Protein 1YDG (pdb70)

Sequence (1616 aa):
APVKLAIVFYSSTGTGYAMAQEAAEAGRAAGAEVRLLKVRETAPQDVIDGQDAWKANIEAMKDVPEATPADLEWAEAIVFSSPTRFGGATSQMRAFIDTLGGLWSSGKLANKTFSAMTSAQNVNGGQETTLQTLYMTAMHWGAVLTPPGYTDEVIFKSGGNPYGASVTANGQPLLENDRASIRHQVRRQVELTAKLLEGGSTAPVKLAIVFYSSTGTGYAMAQEAAEAGRAAGAEVRLLKVRETAPQDVIDGQDAWKANIEAMKDVPEATPADLEWAEAIVFSSPTRFGGATSQMRAFIDTLGGLWSSGKLANKTFSAMTSAQNVNGGQETTLQTLYMTAMHWGAVLTPPGYTDEVIFKSGGNPYGASVTANGQPLLENDRASIRHQVRRQVELTAKLLEGGSTAPVKLAIVFYSSTGTGYAMAQEAAEAGRAAGAEVRLLKVRETAPQDVIDGQDAWKANIEAMKDVPEATPADLEWAEAIVFSSPTRFGGATSQMRAFIDTLGGLWSSGKLANKTFSAMTSAQNVNGGQETTLQTLYMTAMHWGAVLTPPGYTDEVIFKSGGNPYGASVTANGQPLLENDRASIRHQVRRQVELTAKLLEGGSTAPVKLAIVFYSSTGTGYAMAQEAAEAGRAAGAEVRLLKVRETAPQDVIDGQDAWKANIEAMKDVPEATPADLEWAEAIVFSSPTRFGGATSQMRAFIDTLGGLWSSGKLANKTFSAMTSAQNVNGGQETTLQTLYMTAMHWGAVLTPPGYTDEVIFKSGGNPYGASVTANGQPLLENDRASIRHQVRRQVELTAKLLEGGSSLTAPVKLAIVFYSSTGTGYAMAQEAAEAGRAAGAEVRLLKVRETAPQDVIDGQDAWKANIEAMKDVPEATPADLEWAEAIVFSSPTRFGGATSQMRAFIDTLGGLWSSGKLANKTFSAMTSAQNVNGGQETTLQTLYMTAMHWGAVLTPPGYTDEVIFKSGGNPYGASVTANGQPLLENDRASIRHQVRRQVELTAKLLEGGSAPVKLAIVFYSSTGTGYAMAQEAAEAGRAAGAEVRLLKVRETAPQDVIDGQDAWKANIEAMKDVPEATPADLEWAEAIVFSSPTRFGGATSQMRAFIDTLGGLWSSGKLANKTFSAMTSAQNVNGGQETTLQTLYMTAMHWGAVLTPPGYTDEVIFKSGGNPYGASVTANGQPLLENDRASIRHQVRRQVELTAKLLEGGSTAPVKLAIVFYSSTGTGYAMAQEAAEAGRAAGAEVRLLKVRETAPQDVIDGQDAWKANIEAMKDVPEATPADLEWAEAIVFSSPTRFGGATSQMRAFIDTLGGLWSSGKLANKTFSAMTSAQNVNGGQETTLQTLYMTAMHWGAVLTPPGYTDEVIFKSGGNPYGASVTANGQPLLENDRASIRHQVRRQVELTAKLLEGGSTAPVKLAIVFYSSTGTGYAMAQEAAEAGRAAGAEVRLLKVRETAPQDVIDGQDAWKANIEAMKDVPEATPADLEWAEAIVFSSPTRFGGATSQMRAFIDTLGGLWSSGKLANKTFSAMTSAQNVNGGQETTLQTLYMTAMHWGAVLTPPGYTDEVIFKSGGNPYGASVTANGQPLLENDRASIRHQVRRQVELTAKLLEGGS

Structure (mmCIF, N/CA/C/O backbone):
data_1YDG
#
_entry.id   1YDG
#
_cell.length_a   121.611
_cell.length_b   121.611
_cell.length_c   207.933
_cell.angle_alpha   90.00
_cell.angle_beta   90.00
_cell.angle_gamma   120.00
#
_symmetry.space_group_name_H-M   'P 32 2 1'
#
loop_
_entity.id
_entity.type
_entity.pdbx_description
1 polymer 'trp repressor binding protein WrbA'
2 non-polymer 'SULFATE ION'
3 water water
#
loop_
_atom_site.group_PDB
_atom_site.id
_atom_site.type_symbol
_atom_site.label_atom_id
_atom_site.label_alt_id
_atom_site.label_comp_id
_atom_site.label_asym_id
_atom_site.label_entity_id
_atom_site.label_seq_id
_atom_site.pdbx_PDB_ins_code
_atom_site.Cartn_x
_atom_site.Cartn_y
_atom_site.Cartn_z
_atom_site.occupancy
_atom_site.B_iso_or_equiv
_atom_site.auth_seq_id
_atom_site.auth_comp_id
_atom_site.auth_asym_id
_atom_site.auth_atom_id
_atom_site.pdbx_PDB_model_num
ATOM 1 N N . ALA A 1 5 ? -4.495 84.583 13.914 1.00 26.27 3 ALA A N 1
ATOM 2 C CA . ALA A 1 5 ? -3.886 84.112 12.633 1.00 25.57 3 ALA A CA 1
ATOM 3 C C . ALA A 1 5 ? -3.979 82.585 12.515 1.00 25.35 3 ALA A C 1
ATOM 4 O O . ALA A 1 5 ? -4.174 81.895 13.517 1.00 26.03 3 ALA A O 1
ATOM 6 N N . PRO A 1 6 ? -3.822 82.048 11.295 1.00 24.30 4 PRO A N 1
ATOM 7 C CA . PRO A 1 6 ? -3.835 80.584 11.151 1.00 22.84 4 PRO A CA 1
ATOM 8 C C . PRO A 1 6 ? -2.734 79.922 11.981 1.00 21.19 4 PRO A C 1
ATOM 9 O O . PRO A 1 6 ? -1.729 80.539 12.251 1.00 21.15 4 PRO A O 1
ATOM 13 N N . VAL A 1 7 ? -2.951 78.671 12.373 1.00 19.66 5 VAL A N 1
ATOM 14 C CA . VAL A 1 7 ? -1.967 77.885 13.087 1.00 18.21 5 VAL A CA 1
ATOM 15 C C . VAL A 1 7 ? -0.751 77.787 12.188 1.00 16.75 5 VAL A C 1
ATOM 16 O O . VAL A 1 7 ? -0.875 77.456 11.021 1.00 16.52 5 VAL A O 1
ATOM 20 N N . LYS A 1 8 ? 0.421 78.090 12.721 1.00 15.65 6 LYS A N 1
ATOM 21 C CA . LYS A 1 8 ? 1.640 77.903 11.964 1.00 14.76 6 LYS A CA 1
ATOM 22 C C . LYS A 1 8 ? 2.101 76.433 12.105 1.00 13.67 6 LYS A C 1
ATOM 23 O O . LYS A 1 8 ? 2.440 75.988 13.194 1.00 12.32 6 LYS A O 1
ATOM 29 N N . LEU A 1 9 ? 2.097 75.694 10.995 1.00 12.75 7 LEU A N 1
ATOM 30 C CA . LEU A 1 9 ? 2.490 74.273 10.974 1.00 12.94 7 LEU A CA 1
ATOM 31 C C . LEU A 1 9 ? 3.785 74.018 10.190 1.00 12.44 7 LEU A C 1
ATOM 32 O O . LEU A 1 9 ? 3.892 74.359 9.016 1.00 12.14 7 LEU A O 1
ATOM 37 N N . ALA A 1 10 ? 4.758 73.398 10.852 1.00 12.30 8 ALA A N 1
ATOM 38 C CA . ALA A 1 10 ? 6.014 72.983 10.213 1.00 12.18 8 ALA A CA 1
ATOM 39 C C . ALA A 1 10 ? 6.081 71.452 10.122 1.00 12.06 8 ALA A C 1
ATOM 40 O O . ALA A 1 10 ? 6.005 70.742 11.138 1.00 11.74 8 ALA A O 1
ATOM 42 N N . ILE A 1 11 ? 6.139 70.955 8.895 1.00 12.02 9 ILE A N 1
ATOM 43 C CA . ILE A 1 11 ? 6.375 69.538 8.623 1.00 12.11 9 ILE A CA 1
ATOM 44 C C . ILE A 1 11 ? 7.871 69.384 8.268 1.00 11.90 9 ILE A C 1
ATOM 45 O O . ILE A 1 11 ? 8.299 69.807 7.189 1.00 12.66 9 ILE A O 1
ATOM 50 N N . VAL A 1 12 ? 8.651 68.817 9.174 1.00 11.48 10 VAL A N 1
ATOM 51 C CA . VAL A 1 12 ? 10.087 68.572 8.946 1.00 11.74 10 VAL A CA 1
ATOM 52 C C . VAL A 1 12 ? 10.261 67.085 8.732 1.00 12.31 10 VAL A C 1
ATOM 53 O O . VAL A 1 12 ? 9.853 66.286 9.571 1.00 11.93 10 VAL A O 1
ATOM 57 N N . PHE A 1 13 ? 10.862 66.709 7.611 1.00 12.12 11 PHE A N 1
ATOM 58 C CA . PHE A 1 13 ? 10.941 65.302 7.233 1.00 11.95 11 PHE A CA 1
ATOM 59 C C . PHE A 1 13 ? 12.280 65.003 6.606 1.00 11.56 11 PHE A C 1
ATOM 60 O O . PHE A 1 13 ? 12.814 65.830 5.856 1.00 11.47 11 PHE A O 1
ATOM 68 N N . TYR A 1 14 ? 12.817 63.830 6.922 1.00 10.86 12 TYR A N 1
ATOM 69 C CA . TYR A 1 14 ? 13.912 63.264 6.148 1.00 11.50 12 TYR A CA 1
ATOM 70 C C . TYR A 1 14 ? 13.368 62.175 5.208 1.00 11.91 12 TYR A C 1
ATOM 71 O O . TYR A 1 14 ? 12.515 61.361 5.597 1.00 11.50 12 TYR A O 1
ATOM 80 N N . SER A 1 15 ? 13.841 62.197 3.956 1.00 12.66 13 SER A N 1
ATOM 81 C CA . SER A 1 15 ? 13.590 61.124 2.992 1.00 12.61 13 SER A CA 1
ATOM 82 C C . SER A 1 15 ? 14.796 60.857 2.093 1.00 13.12 13 SER A C 1
ATOM 83 O O . SER A 1 15 ? 15.362 61.789 1.492 1.00 13.56 13 SER A O 1
ATOM 86 N N . SER A 1 16 ? 15.203 59.585 2.009 1.00 13.81 14 SER A N 1
ATOM 87 C CA . SER A 1 16 ? 16.240 59.160 1.060 1.00 13.89 14 SER A CA 1
ATOM 88 C C . SER A 1 16 ? 15.597 58.885 -0.285 1.00 14.53 14 SER A C 1
ATOM 89 O O . SER A 1 16 ? 15.925 59.532 -1.269 1.00 15.06 14 SER A O 1
ATOM 92 N N . THR A 1 17 ? 14.640 57.958 -0.299 1.00 14.65 15 THR A N 1
ATOM 93 C CA . THR A 1 17 ? 14.113 57.396 -1.533 1.00 15.01 15 THR A CA 1
ATOM 94 C C . THR A 1 17 ? 12.643 57.738 -1.839 1.00 15.12 15 THR A C 1
ATOM 95 O O . THR A 1 17 ? 12.044 57.140 -2.718 1.00 16.11 15 THR A O 1
ATOM 99 N N . GLY A 1 18 ? 12.074 58.708 -1.132 1.00 14.78 16 GLY A N 1
ATOM 100 C CA . GLY A 1 18 ? 10.796 59.312 -1.526 1.00 14.72 16 GLY A CA 1
ATOM 101 C C . GLY A 1 18 ? 9.567 58.943 -0.719 1.00 14.26 16 GLY A C 1
ATOM 102 O O . GLY A 1 18 ? 8.540 59.586 -0.869 1.00 14.63 16 GLY A O 1
ATOM 103 N N . THR A 1 19 ? 9.646 57.917 0.125 1.00 14.21 17 THR A N 1
ATOM 104 C CA . THR A 1 19 ? 8.488 57.527 0.938 1.00 14.11 17 THR A CA 1
ATOM 105 C C . THR A 1 19 ? 8.133 58.622 1.925 1.00 13.53 17 THR A C 1
ATOM 106 O O . THR A 1 19 ? 6.972 59.021 2.019 1.00 13.99 17 THR A O 1
ATOM 110 N N . GLY A 1 20 ? 9.123 59.092 2.670 1.00 12.96 18 GLY A N 1
ATOM 111 C CA . GLY A 1 20 ? 8.939 60.219 3.585 1.00 13.19 18 GLY A CA 1
ATOM 112 C C . GLY A 1 20 ? 8.448 61.497 2.924 1.00 12.70 18 GLY A C 1
ATOM 113 O O . GLY A 1 20 ? 7.666 62.244 3.504 1.00 12.73 18 GLY A O 1
ATOM 114 N N . TYR A 1 21 ? 8.914 61.733 1.706 1.00 12.71 19 TYR A N 1
ATOM 115 C CA . TYR A 1 21 ? 8.524 62.876 0.922 1.00 12.96 19 TYR A CA 1
ATOM 116 C C . TYR A 1 21 ? 7.039 62.823 0.594 1.00 12.35 19 TYR A C 1
ATOM 117 O O . TYR A 1 21 ? 6.344 63.807 0.778 1.00 11.77 19 TYR A O 1
ATOM 126 N N . ALA A 1 22 ? 6.562 61.661 0.132 1.00 12.65 20 ALA A N 1
ATOM 127 C CA . ALA A 1 22 ? 5.138 61.432 -0.142 1.00 12.61 20 ALA A CA 1
ATOM 128 C C . ALA A 1 22 ? 4.276 61.585 1.115 1.00 12.54 20 ALA A C 1
ATOM 129 O O . ALA A 1 22 ? 3.186 62.154 1.067 1.00 12.02 20 ALA A O 1
ATOM 131 N N . MET A 1 23 ? 4.773 61.081 2.239 1.00 12.45 21 MET A N 1
ATOM 132 C CA . MET A 1 23 ? 4.064 61.178 3.518 1.00 12.41 21 MET A CA 1
ATOM 133 C C . MET A 1 23 ? 3.974 62.618 3.952 1.00 12.21 21 MET A C 1
ATOM 134 O O . MET A 1 23 ? 2.916 63.100 4.391 1.00 12.11 21 MET A O 1
ATOM 139 N N . ALA A 1 24 ? 5.089 63.324 3.821 1.00 12.48 22 ALA A N 1
ATOM 140 C CA . ALA A 1 24 ? 5.136 64.719 4.244 1.00 12.41 22 ALA A CA 1
ATOM 141 C C . ALA A 1 24 ? 4.286 65.642 3.378 1.00 12.97 22 ALA A C 1
ATOM 142 O O . ALA A 1 24 ? 3.691 66.600 3.880 1.00 12.31 22 ALA A O 1
ATOM 144 N N . GLN A 1 25 ? 4.253 65.397 2.064 1.00 14.04 23 GLN A N 1
ATOM 145 C CA . GLN A 1 25 ? 3.345 66.148 1.171 1.00 13.89 23 GLN A CA 1
ATOM 146 C C . GLN A 1 25 ? 1.852 65.944 1.528 1.00 13.85 23 GLN A C 1
ATOM 147 O O . GLN A 1 25 ? 1.065 66.881 1.497 1.00 13.73 23 GLN A O 1
ATOM 153 N N . GLU A 1 26 ? 1.480 64.714 1.877 1.00 14.70 24 GLU A N 1
ATOM 154 C CA . GLU A 1 26 ? 0.134 64.401 2.326 1.00 14.87 24 GLU A CA 1
ATOM 155 C C . GLU A 1 26 ? -0.170 65.184 3.607 1.00 15.08 24 GLU A C 1
ATOM 156 O O . GLU A 1 26 ? -1.215 65.817 3.734 1.00 15.45 24 GLU A O 1
ATOM 162 N N . ALA A 1 27 ? 0.764 65.142 4.543 1.00 15.13 25 ALA A N 1
ATOM 163 C CA . ALA A 1 27 ? 0.666 65.899 5.775 1.00 15.47 25 ALA A CA 1
ATOM 164 C C . ALA A 1 27 ? 0.537 67.412 5.546 1.00 15.84 25 ALA A C 1
ATOM 165 O O . ALA A 1 27 ? -0.336 68.059 6.140 1.00 16.05 25 ALA A O 1
ATOM 167 N N . ALA A 1 28 ? 1.393 67.979 4.695 1.00 16.18 26 ALA A N 1
ATOM 168 C CA . ALA A 1 28 ? 1.309 69.403 4.360 1.00 16.78 26 ALA A CA 1
ATOM 169 C C . ALA A 1 28 ? -0.040 69.781 3.740 1.00 17.37 26 ALA A C 1
ATOM 170 O O . ALA A 1 28 ? -0.617 70.800 4.117 1.00 16.85 26 ALA A O 1
ATOM 172 N N . GLU A 1 29 ? -0.531 68.975 2.795 1.00 18.81 27 GLU A N 1
ATOM 173 C CA . GLU A 1 29 ? -1.854 69.226 2.223 1.00 18.79 27 GLU A CA 1
ATOM 174 C C . GLU A 1 29 ? -2.952 69.129 3.276 1.00 19.10 27 GLU A C 1
ATOM 175 O O . GLU A 1 29 ? -3.867 69.959 3.298 1.00 19.41 27 GLU A O 1
ATOM 181 N N . ALA A 1 30 ? -2.864 68.144 4.165 1.00 18.63 28 ALA A N 1
ATOM 182 C CA . ALA A 1 30 ? -3.834 68.050 5.267 1.00 18.26 28 ALA A CA 1
ATOM 183 C C . ALA A 1 30 ? -3.841 69.296 6.150 1.00 17.82 28 ALA A C 1
ATOM 184 O O . ALA A 1 30 ? -4.906 69.738 6.596 1.00 16.60 28 ALA A O 1
ATOM 186 N N . GLY A 1 31 ? -2.663 69.851 6.413 1.00 17.29 29 GLY A N 1
ATOM 187 C CA . GLY A 1 31 ? -2.551 71.044 7.254 1.00 18.18 29 GLY A CA 1
ATOM 188 C C . GLY A 1 31 ? -3.231 72.251 6.625 1.00 18.40 29 GLY A C 1
ATOM 189 O O . GLY A 1 31 ? -3.956 72.999 7.297 1.00 17.79 29 GLY A O 1
ATOM 190 N N . ARG A 1 32 ? -2.982 72.436 5.329 1.00 18.75 30 ARG A N 1
ATOM 191 C CA . ARG A 1 32 ? -3.659 73.476 4.549 1.00 20.23 30 ARG A CA 1
ATOM 192 C C . ARG A 1 32 ? -5.160 73.316 4.544 1.00 19.78 30 ARG A C 1
ATOM 193 O O . ARG A 1 32 ? -5.884 74.294 4.772 1.00 20.56 30 ARG A O 1
ATOM 201 N N . ALA A 1 33 ? -5.638 72.111 4.259 1.00 19.51 31 ALA A N 1
ATOM 202 C CA . ALA A 1 33 ? -7.092 71.849 4.262 1.00 19.40 31 ALA A CA 1
ATOM 203 C C . ALA A 1 33 ? -7.716 72.244 5.610 1.00 19.31 31 ALA A C 1
ATOM 204 O O . ALA A 1 33 ? -8.845 72.755 5.665 1.00 19.70 31 ALA A O 1
ATOM 206 N N . ALA A 1 34 ? -6.958 72.025 6.687 1.00 18.89 32 ALA A N 1
ATOM 207 C CA . ALA A 1 34 ? -7.350 72.361 8.059 1.00 18.61 32 ALA A CA 1
ATOM 208 C C . ALA A 1 34 ? -7.128 73.824 8.439 1.00 18.49 32 ALA A C 1
ATOM 209 O O . ALA A 1 34 ? -7.334 74.222 9.599 1.00 18.40 32 ALA A O 1
ATOM 211 N N . GLY A 1 35 ? -6.682 74.635 7.490 1.00 18.48 33 GLY A N 1
ATOM 212 C CA . GLY A 1 35 ? -6.615 76.079 7.710 1.00 18.42 33 GLY A CA 1
ATOM 213 C C . GLY A 1 35 ? -5.323 76.600 8.318 1.00 18.23 33 GLY A C 1
ATOM 214 O O . GLY A 1 35 ? -5.276 77.726 8.797 1.00 19.20 33 GLY A O 1
ATOM 215 N N . ALA A 1 36 ? -4.272 75.793 8.298 1.00 17.91 34 ALA A N 1
ATOM 216 C CA . ALA A 1 36 ? -2.988 76.193 8.866 1.00 17.37 34 ALA A CA 1
ATOM 217 C C . ALA A 1 36 ? -2.141 76.860 7.777 1.00 17.15 34 ALA A C 1
ATOM 218 O O . ALA A 1 36 ? -2.337 76.606 6.590 1.00 17.08 34 ALA A O 1
ATOM 220 N N . GLU A 1 37 ? -1.242 77.753 8.182 1.00 17.14 35 GLU A N 1
ATOM 221 C CA . GLU A 1 37 ? -0.164 78.201 7.312 1.00 16.95 35 GLU A CA 1
ATOM 222 C C . GLU A 1 37 ? 0.956 77.165 7.458 1.00 16.57 35 GLU A C 1
ATOM 223 O O . GLU A 1 37 ? 1.431 76.916 8.588 1.00 16.02 35 GLU A O 1
ATOM 229 N N . VAL A 1 38 ? 1.354 76.555 6.334 1.00 15.54 36 VAL A N 1
ATOM 230 C CA . VAL A 1 38 ? 2.186 75.356 6.329 1.00 14.92 36 VAL A CA 1
ATOM 231 C C . VAL A 1 38 ? 3.600 75.601 5.727 1.00 14.39 36 VAL A C 1
ATOM 232 O O . VAL A 1 38 ? 3.756 76.257 4.684 1.00 15.70 36 VAL A O 1
ATOM 236 N N . ARG A 1 39 ? 4.621 75.090 6.406 1.00 13.24 37 ARG A N 1
ATOM 237 C CA . ARG A 1 39 ? 5.974 74.969 5.843 1.00 12.65 37 ARG A CA 1
ATOM 238 C C . ARG A 1 39 ? 6.272 73.495 5.715 1.00 12.41 37 ARG A C 1
ATOM 239 O O . ARG A 1 39 ? 6.211 72.778 6.696 1.00 12.76 37 ARG A O 1
ATOM 247 N N . LEU A 1 40 ? 6.533 73.057 4.493 1.00 12.51 38 LEU A N 1
ATOM 248 C CA . LEU A 1 40 ? 7.031 71.719 4.192 1.00 12.39 38 LEU A CA 1
ATOM 249 C C . LEU A 1 40 ? 8.531 71.806 4.063 1.00 11.77 38 LEU A C 1
ATOM 250 O O . LEU A 1 40 ? 9.043 72.481 3.172 1.00 11.78 38 LEU A O 1
ATOM 255 N N . LEU A 1 41 ? 9.253 71.138 4.956 1.00 11.84 39 LEU A N 1
ATOM 256 C CA . LEU A 1 41 ? 10.689 71.349 5.068 1.00 11.72 39 LEU A CA 1
ATOM 257 C C . LEU A 1 41 ? 11.472 70.044 5.109 1.00 12.06 39 LEU A C 1
ATOM 258 O O . LEU A 1 41 ? 11.171 69.158 5.920 1.00 12.20 39 LEU A O 1
ATOM 263 N N . LYS A 1 42 ? 12.497 69.949 4.266 1.00 11.79 40 LYS A N 1
ATOM 264 C CA . LYS A 1 42 ? 13.367 68.789 4.238 1.00 11.95 40 LYS A CA 1
ATOM 265 C C . LYS A 1 42 ? 14.530 68.929 5.199 1.00 12.39 40 LYS A C 1
ATOM 266 O O . LYS A 1 42 ? 15.048 70.029 5.436 1.00 12.35 40 LYS A O 1
ATOM 272 N N . VAL A 1 43 ? 14.942 67.793 5.759 1.00 12.66 41 VAL A N 1
ATOM 273 C CA . VAL A 1 43 ? 16.133 67.736 6.582 1.00 12.94 41 VAL A CA 1
ATOM 274 C C . VAL A 1 43 ? 17.363 67.669 5.658 1.00 13.16 41 VAL A C 1
ATOM 275 O O . VAL A 1 43 ? 17.414 66.828 4.762 1.00 11.53 41 VAL A O 1
ATOM 279 N N . ARG A 1 44 ? 18.354 68.528 5.897 1.00 13.87 42 ARG A N 1
ATOM 280 C CA . ARG A 1 44 ? 19.610 68.471 5.150 1.00 14.65 42 ARG A CA 1
ATOM 281 C C . ARG A 1 44 ? 20.189 67.056 4.983 1.00 14.72 42 ARG A C 1
ATOM 282 O O . ARG A 1 44 ? 20.310 66.276 5.955 1.00 14.14 42 ARG A O 1
ATOM 290 N N . GLU A 1 45 ? 20.536 66.734 3.739 1.00 14.18 43 GLU A N 1
ATOM 291 C CA . GLU A 1 45 ? 21.168 65.465 3.423 1.00 14.78 43 GLU A CA 1
ATOM 292 C C . GLU A 1 45 ? 22.610 65.552 3.880 1.00 15.59 43 GLU A C 1
ATOM 293 O O . GLU A 1 45 ? 23.333 66.483 3.501 1.00 16.37 43 GLU A O 1
ATOM 299 N N . THR A 1 46 ? 23.005 64.615 4.730 1.00 15.95 44 THR A N 1
ATOM 300 C CA . THR A 1 46 ? 24.375 64.545 5.234 1.00 16.45 44 THR A CA 1
ATOM 301 C C . THR A 1 46 ? 25.177 63.363 4.688 1.00 16.69 44 THR A C 1
ATOM 302 O O . THR A 1 46 ? 26.382 63.322 4.870 1.00 17.27 44 THR A O 1
ATOM 306 N N . ALA A 1 47 ? 24.549 62.433 3.975 1.00 17.04 45 ALA A N 1
ATOM 307 C CA . ALA A 1 47 ? 25.291 61.271 3.484 1.00 17.69 45 ALA A CA 1
ATOM 308 C C . ALA A 1 47 ? 26.338 61.722 2.475 1.00 18.23 45 ALA A C 1
ATOM 309 O O . ALA A 1 47 ? 26.137 62.702 1.754 1.00 18.49 45 ALA A O 1
ATOM 311 N N . PRO A 1 48 ? 27.469 61.023 2.431 1.00 18.95 46 PRO A N 1
ATOM 312 C CA . PRO A 1 48 ? 28.460 61.326 1.407 1.00 19.41 46 PRO A CA 1
ATOM 313 C C . PRO A 1 48 ? 27.885 61.035 0.026 1.00 19.44 46 PRO A C 1
ATOM 314 O O . PRO A 1 48 ? 27.096 60.115 -0.123 1.00 18.81 46 PRO A O 1
ATOM 318 N N . GLN A 1 49 ? 28.287 61.820 -0.960 1.00 20.12 47 GLN A N 1
ATOM 319 C CA . GLN A 1 49 ? 27.760 61.688 -2.306 1.00 20.17 47 GLN A CA 1
ATOM 320 C C . GLN A 1 49 ? 28.049 60.311 -2.876 1.00 20.30 47 GLN A C 1
ATOM 321 O O . GLN A 1 49 ? 27.207 59.779 -3.583 1.00 20.46 47 GLN A O 1
ATOM 327 N N . ASP A 1 50 ? 29.188 59.698 -2.538 1.00 20.46 48 ASP A N 1
ATOM 328 C CA . ASP A 1 50 ? 29.503 58.390 -3.121 1.00 20.14 48 ASP A CA 1
ATOM 329 C C . ASP A 1 50 ? 28.548 57.290 -2.648 1.00 19.57 48 ASP A C 1
ATOM 330 O O . ASP A 1 50 ? 28.320 56.313 -3.360 1.00 19.30 48 ASP A O 1
ATOM 335 N N . VAL A 1 51 ? 27.978 57.472 -1.461 1.00 18.43 49 VAL A N 1
ATOM 336 C CA . VAL A 1 51 ? 26.934 56.595 -0.931 1.00 18.06 49 VAL A CA 1
ATOM 337 C C . VAL A 1 51 ? 25.607 56.836 -1.656 1.00 16.90 49 VAL A C 1
ATOM 338 O O . VAL A 1 51 ? 24.971 55.900 -2.110 1.00 16.35 49 VAL A O 1
ATOM 342 N N . ILE A 1 52 ? 25.199 58.101 -1.753 1.00 16.05 50 ILE A N 1
ATOM 343 C CA . ILE A 1 52 ? 23.984 58.469 -2.523 1.00 15.98 50 ILE A CA 1
ATOM 344 C C . ILE A 1 52 ? 24.094 57.935 -3.957 1.00 15.38 50 ILE A C 1
ATOM 345 O O . ILE A 1 52 ? 23.161 57.332 -4.488 1.00 15.63 50 ILE A O 1
ATOM 350 N N . ASP A 1 53 ? 25.276 58.097 -4.546 1.00 15.05 51 ASP A N 1
ATOM 351 C CA . ASP A 1 53 ? 25.557 57.645 -5.909 1.00 14.97 51 ASP A CA 1
ATOM 352 C C . ASP A 1 53 ? 25.360 56.166 -6.163 1.00 14.42 51 ASP A C 1
ATOM 353 O O . ASP A 1 53 ? 25.331 55.746 -7.301 1.00 13.61 51 ASP A O 1
ATOM 358 N N . GLY A 1 54 ? 25.244 55.368 -5.111 1.00 14.71 52 GLY A N 1
ATOM 359 C CA . GLY A 1 54 ? 25.003 53.946 -5.272 1.00 15.09 52 GLY A CA 1
ATOM 360 C C . GLY A 1 54 ? 23.569 53.554 -5.538 1.00 14.57 52 GLY A C 1
ATOM 361 O O . GLY A 1 54 ? 23.309 52.393 -5.801 1.00 15.02 52 GLY A O 1
ATOM 362 N N . GLN A 1 55 ? 22.631 54.500 -5.445 1.00 14.73 53 GLN A N 1
ATOM 363 C CA . GLN A 1 55 ? 21.196 54.188 -5.487 1.00 14.89 53 GLN A CA 1
ATOM 364 C C . GLN A 1 55 ? 20.393 55.189 -6.312 1.00 14.57 53 GLN A C 1
ATOM 365 O O . GLN A 1 55 ? 20.271 56.355 -5.917 1.00 13.08 53 GLN A O 1
ATOM 371 N N . ASP A 1 56 ? 19.822 54.725 -7.426 1.00 14.59 54 ASP A N 1
ATOM 372 C CA . ASP A 1 56 ? 19.080 55.595 -8.340 1.00 14.71 54 ASP A CA 1
ATOM 373 C C . ASP A 1 56 ? 17.912 56.299 -7.655 1.00 14.19 54 ASP A C 1
ATOM 374 O O . ASP A 1 56 ? 17.696 57.472 -7.883 1.00 13.91 54 ASP A O 1
ATOM 379 N N . ALA A 1 57 ? 17.172 55.576 -6.817 1.00 14.32 55 ALA A N 1
ATOM 380 C CA . ALA A 1 57 ? 15.984 56.138 -6.165 1.00 14.57 55 ALA A CA 1
ATOM 381 C C . ALA A 1 57 ? 16.331 57.257 -5.194 1.00 14.37 55 ALA A C 1
ATOM 382 O O . ALA A 1 57 ? 15.536 58.167 -4.970 1.00 14.25 55 ALA A O 1
ATOM 384 N N . TRP A 1 58 ? 17.510 57.163 -4.605 1.00 14.78 56 TRP A N 1
ATOM 385 C CA . TRP A 1 58 ? 18.008 58.177 -3.668 1.00 14.83 56 TRP A CA 1
ATOM 386 C C . TRP A 1 58 ? 18.449 59.408 -4.429 1.00 15.02 56 TRP A C 1
ATOM 387 O O . TRP A 1 58 ? 18.086 60.532 -4.075 1.00 14.68 56 TRP A O 1
ATOM 398 N N . LYS A 1 59 ? 19.220 59.211 -5.495 1.00 15.08 57 LYS A N 1
ATOM 399 C CA . LYS A 1 59 ? 19.594 60.341 -6.338 1.00 15.51 57 LYS A CA 1
ATOM 400 C C . LYS A 1 59 ? 18.352 61.051 -6.920 1.00 14.84 57 LYS A C 1
ATOM 401 O O . LYS A 1 59 ? 18.262 62.270 -6.897 1.00 14.54 57 LYS A O 1
ATOM 407 N N . ALA A 1 60 ? 17.406 60.271 -7.422 1.00 15.06 58 ALA A N 1
ATOM 408 C CA . ALA A 1 60 ? 16.173 60.809 -8.030 1.00 14.28 58 ALA A CA 1
ATOM 409 C C . ALA A 1 60 ? 15.322 61.588 -7.040 1.00 14.15 58 ALA A C 1
ATOM 410 O O . ALA A 1 60 ? 14.810 62.650 -7.383 1.00 13.86 58 ALA A O 1
ATOM 412 N N . ASN A 1 61 ? 15.166 61.066 -5.816 1.00 14.38 59 ASN A N 1
ATOM 413 C CA . ASN A 1 61 ? 14.382 61.766 -4.784 1.00 14.03 59 ASN A CA 1
ATOM 414 C C . ASN A 1 61 ? 14.995 63.089 -4.338 1.00 13.63 59 ASN A C 1
ATOM 415 O O . ASN A 1 61 ? 14.268 64.059 -4.106 1.00 13.71 59 ASN A O 1
ATOM 420 N N . ILE A 1 62 ? 16.320 63.120 -4.176 1.00 13.32 60 ILE A N 1
ATOM 421 C CA . ILE A 1 62 ? 17.030 64.371 -3.864 1.00 13.52 60 ILE A CA 1
ATOM 422 C C . ILE A 1 62 ? 16.710 65.421 -4.940 1.00 13.22 60 ILE A C 1
ATOM 423 O O . ILE A 1 62 ? 16.519 66.601 -4.626 1.00 12.77 60 ILE A O 1
ATOM 428 N N . GLU A 1 63 ? 16.640 64.997 -6.204 1.00 13.80 61 GLU A N 1
ATOM 429 C CA . GLU A 1 63 ? 16.313 65.930 -7.299 1.00 13.21 61 GLU A CA 1
ATOM 430 C C . GLU A 1 63 ? 14.842 66.330 -7.258 1.00 12.98 61 GLU A C 1
ATOM 431 O O . GLU A 1 63 ? 14.516 67.497 -7.460 1.00 12.80 61 GLU A O 1
ATOM 437 N N . ALA A 1 64 ? 13.965 65.365 -6.988 1.00 12.64 62 ALA A N 1
ATOM 438 C CA . ALA A 1 64 ? 12.530 65.628 -6.842 1.00 12.97 62 ALA A CA 1
ATOM 439 C C . ALA A 1 64 ? 12.251 66.657 -5.747 1.00 12.80 62 ALA A C 1
ATOM 440 O O . ALA A 1 64 ? 11.336 67.481 -5.886 1.00 12.50 62 ALA A O 1
ATOM 442 N N . MET A 1 65 ? 13.060 66.637 -4.680 1.00 12.18 63 MET A N 1
ATOM 443 C CA . MET A 1 65 ? 12.865 67.533 -3.531 1.00 12.77 63 MET A CA 1
ATOM 444 C C . MET A 1 65 ? 13.629 68.859 -3.632 1.00 12.66 63 MET A C 1
ATOM 445 O O . MET A 1 65 ? 13.685 69.617 -2.669 1.00 12.30 63 MET A O 1
ATOM 450 N N . LYS A 1 66 ? 14.229 69.141 -4.779 1.00 13.70 64 LYS A N 1
ATOM 451 C CA . LYS A 1 66 ? 15.224 70.216 -4.863 1.00 14.35 64 LYS A CA 1
ATOM 452 C C . LYS A 1 66 ? 14.675 71.584 -4.456 1.00 14.44 64 LYS A C 1
ATOM 453 O O . LYS A 1 66 ? 15.426 72.405 -3.947 1.00 15.21 64 LYS A O 1
ATOM 459 N N . ASP A 1 67 ? 13.386 71.826 -4.699 1.00 14.65 65 ASP A N 1
ATOM 460 C CA . ASP A 1 67 ? 12.753 73.125 -4.395 1.00 14.92 65 ASP A CA 1
ATOM 461 C C . ASP A 1 67 ? 12.043 73.133 -3.036 1.00 14.78 65 ASP A C 1
ATOM 462 O O . ASP A 1 67 ? 11.408 74.100 -2.678 1.00 14.69 65 ASP A O 1
ATOM 467 N N . VAL A 1 68 ? 12.160 72.049 -2.274 1.00 14.52 66 VAL A N 1
ATOM 468 C CA . VAL A 1 68 ? 11.699 72.056 -0.897 1.00 13.82 66 VAL A CA 1
ATOM 469 C C . VAL A 1 68 ? 12.771 72.735 -0.056 1.00 13.98 66 VAL A C 1
ATOM 470 O O . VAL A 1 68 ? 13.915 72.308 -0.091 1.00 15.29 66 VAL A O 1
ATOM 474 N N . PRO A 1 69 ? 12.415 73.777 0.723 1.00 13.55 67 PRO A N 1
ATOM 475 C CA . PRO A 1 69 ? 13.432 74.402 1.545 1.00 13.84 67 PRO A CA 1
ATOM 476 C C . PRO A 1 69 ? 13.966 73.507 2.668 1.00 13.65 67 PRO A C 1
ATOM 477 O O . PRO A 1 69 ? 13.239 72.623 3.183 1.00 11.27 67 PRO A O 1
ATOM 481 N N . GLU A 1 70 ? 15.231 73.713 3.021 1.00 13.47 68 GLU A N 1
ATOM 482 C CA . GLU A 1 70 ? 15.840 72.966 4.118 1.00 14.78 68 GLU A CA 1
ATOM 483 C C . GLU A 1 70 ? 15.372 73.539 5.445 1.00 14.16 68 GLU A C 1
ATOM 484 O O . GLU A 1 70 ? 15.286 74.766 5.627 1.00 13.69 68 GLU A O 1
ATOM 490 N N . ALA A 1 71 ? 15.091 72.642 6.378 1.00 13.97 69 ALA A N 1
ATOM 491 C CA . ALA A 1 71 ? 14.651 73.040 7.695 1.00 13.55 69 ALA A CA 1
ATOM 492 C C . ALA A 1 71 ? 15.802 73.722 8.440 1.00 13.38 69 ALA A C 1
ATOM 493 O O . ALA A 1 71 ? 16.968 73.314 8.315 1.00 12.43 69 ALA A O 1
ATOM 495 N N . THR A 1 72 ? 15.476 74.791 9.178 1.00 12.84 70 THR A N 1
ATOM 496 C CA . THR A 1 72 ? 16.417 75.411 10.111 1.00 13.50 70 THR A CA 1
ATOM 497 C C . THR A 1 72 ? 15.777 75.558 11.488 1.00 13.67 70 THR A C 1
ATOM 498 O O . THR A 1 72 ? 14.564 75.415 11.642 1.00 14.35 70 THR A O 1
ATOM 502 N N . PRO A 1 73 ? 16.576 75.876 12.502 1.00 14.03 71 PRO A N 1
ATOM 503 C CA . PRO A 1 73 ? 15.957 76.025 13.820 1.00 13.94 71 PRO A CA 1
ATOM 504 C C . PRO A 1 73 ? 14.833 77.059 13.891 1.00 13.89 71 PRO A C 1
ATOM 505 O O . PRO A 1 73 ? 13.812 76.821 14.571 1.00 13.08 71 PRO A O 1
ATOM 509 N N . ALA A 1 74 ? 14.995 78.161 13.159 1.00 13.86 72 ALA A N 1
ATOM 510 C CA . ALA A 1 74 ? 13.998 79.235 13.102 1.00 13.89 72 ALA A CA 1
ATOM 511 C C . ALA A 1 74 ? 12.621 78.836 12.607 1.00 13.51 72 ALA A C 1
ATOM 512 O O . ALA A 1 74 ? 11.658 79.551 12.852 1.00 13.66 72 ALA A O 1
ATOM 514 N N . ASP A 1 75 ? 12.522 77.733 11.890 1.00 13.80 73 ASP A N 1
ATOM 515 C CA . ASP A 1 75 ? 11.228 77.215 11.462 1.00 13.72 73 ASP A CA 1
ATOM 516 C C . ASP A 1 75 ? 10.452 76.653 12.661 1.00 14.05 73 ASP A C 1
ATOM 517 O O . ASP A 1 75 ? 9.225 76.717 12.686 1.00 13.13 73 ASP A O 1
ATOM 522 N N . LEU A 1 76 ? 11.166 76.082 13.636 1.00 13.78 74 LEU A N 1
ATOM 523 C CA . LEU A 1 76 ? 10.515 75.551 14.822 1.00 14.18 74 LEU A CA 1
ATOM 524 C C . LEU A 1 76 ? 10.123 76.694 15.745 1.00 14.46 74 LEU A C 1
ATOM 525 O O . LEU A 1 76 ? 9.051 76.654 16.358 1.00 14.84 74 LEU A O 1
ATOM 530 N N . GLU A 1 77 ? 10.947 77.741 15.787 1.00 14.12 75 GLU A N 1
ATOM 531 C CA . GLU A 1 77 ? 10.586 78.948 16.514 1.00 14.19 75 GLU A CA 1
ATOM 532 C C . GLU A 1 77 ? 9.310 79.580 15.934 1.00 13.29 75 GLU A C 1
ATOM 533 O O . GLU A 1 77 ? 8.410 79.930 16.681 1.00 13.76 75 GLU A O 1
ATOM 539 N N . TRP A 1 78 ? 9.225 79.677 14.611 1.00 13.09 76 TRP A N 1
ATOM 540 C CA . TRP A 1 78 ? 8.021 80.142 13.910 1.00 12.77 76 TRP A CA 1
ATOM 541 C C . TRP A 1 78 ? 6.784 79.299 14.216 1.00 12.66 76 TRP A C 1
ATOM 542 O O . TRP A 1 78 ? 5.703 79.839 14.483 1.00 12.77 76 TRP A O 1
ATOM 553 N N . ALA A 1 79 ? 6.955 77.980 14.136 1.00 12.76 77 ALA A N 1
ATOM 554 C CA . ALA A 1 79 ? 5.878 77.014 14.220 1.00 12.99 77 ALA A CA 1
ATOM 555 C C . ALA A 1 79 ? 5.208 77.004 15.578 1.00 13.52 77 ALA A C 1
ATOM 556 O O . ALA A 1 79 ? 5.856 77.209 16.610 1.00 14.03 77 ALA A O 1
ATOM 558 N N . GLU A 1 80 ? 3.895 76.786 15.547 1.00 13.65 78 GLU A N 1
ATOM 559 C CA . GLU A 1 80 ? 3.102 76.491 16.727 1.00 13.50 78 GLU A CA 1
ATOM 560 C C . GLU A 1 80 ? 2.793 74.992 16.814 1.00 13.06 78 GLU A C 1
ATOM 561 O O . GLU A 1 80 ? 2.508 74.487 17.899 1.00 12.58 78 GLU A O 1
ATOM 567 N N . ALA A 1 81 ? 2.825 74.309 15.665 1.00 12.10 79 ALA A N 1
ATOM 568 C CA . ALA A 1 81 ? 2.638 72.855 15.578 1.00 11.89 79 ALA A CA 1
ATOM 569 C C . ALA A 1 81 ? 3.770 72.280 14.745 1.00 11.64 79 ALA A C 1
ATOM 570 O O . ALA A 1 81 ? 4.125 72.838 13.710 1.00 12.38 79 ALA A O 1
ATOM 572 N N . ILE A 1 82 ? 4.348 71.179 15.209 1.00 11.34 80 ILE A N 1
ATOM 573 C CA . ILE A 1 82 ? 5.441 70.536 14.526 1.00 10.66 80 ILE A CA 1
ATOM 574 C C . ILE A 1 82 ? 5.120 69.062 14.294 1.00 10.41 80 ILE A C 1
ATOM 575 O O . ILE A 1 82 ? 4.576 68.373 15.166 1.00 9.39 80 ILE A O 1
ATOM 580 N N . VAL A 1 83 ? 5.451 68.602 13.093 1.00 10.02 81 VAL A N 1
ATOM 581 C CA . VAL A 1 83 ? 5.451 67.193 12.736 1.00 10.46 81 VAL A CA 1
ATOM 582 C C . VAL A 1 83 ? 6.833 66.830 12.232 1.00 10.89 81 VAL A C 1
ATOM 583 O O . VAL A 1 83 ? 7.325 67.485 11.311 1.00 11.62 81 VAL A O 1
ATOM 587 N N . PHE A 1 84 ? 7.460 65.822 12.844 1.00 11.20 82 PHE A N 1
ATOM 588 C CA . PHE A 1 84 ? 8.737 65.268 12.382 1.00 10.85 82 PHE A CA 1
ATOM 589 C C . PHE A 1 84 ? 8.499 63.910 11.729 1.00 11.02 82 PHE A C 1
ATOM 590 O O . PHE A 1 84 ? 7.750 63.087 12.264 1.00 11.91 82 PHE A O 1
ATOM 598 N N . SER A 1 85 ? 9.139 63.660 10.591 1.00 10.06 83 SER A N 1
ATOM 599 C CA . SER A 1 85 ? 9.003 62.374 9.887 1.00 9.94 83 SER A CA 1
ATOM 600 C C . SER A 1 85 ? 10.386 61.881 9.503 1.00 9.11 83 SER A C 1
ATOM 601 O O . SER A 1 85 ? 11.156 62.606 8.912 1.00 8.61 83 SER A O 1
ATOM 604 N N . SER A 1 86 ? 10.724 60.667 9.907 1.00 9.39 84 SER A N 1
ATOM 605 C CA . SER A 1 86 ? 11.964 60.038 9.497 1.00 9.59 84 SER A CA 1
ATOM 606 C C . SER A 1 86 ? 11.727 58.557 9.224 1.00 10.23 84 SER A C 1
ATOM 607 O O . SER A 1 86 ? 10.941 57.889 9.948 1.00 10.61 84 SER A O 1
ATOM 610 N N . PRO A 1 87 ? 12.392 58.024 8.195 1.00 9.93 85 PRO A N 1
ATOM 611 C CA . PRO A 1 87 ? 12.391 56.579 8.111 1.00 10.67 85 PRO A CA 1
ATOM 612 C C . PRO A 1 87 ? 13.214 55.977 9.256 1.00 10.90 85 PRO A C 1
ATOM 613 O O . PRO A 1 87 ? 13.992 56.672 9.908 1.00 10.52 85 PRO A O 1
ATOM 617 N N . THR A 1 88 ? 13.025 54.691 9.515 1.00 12.27 86 THR A N 1
ATOM 618 C CA . THR A 1 88 ? 13.792 54.052 10.578 1.00 12.91 86 THR A CA 1
ATOM 619 C C . THR A 1 88 ? 15.190 53.706 10.111 1.00 13.02 86 THR A C 1
ATOM 620 O O . THR A 1 88 ? 15.409 53.339 8.961 1.00 13.77 86 THR A O 1
ATOM 624 N N . ARG A 1 89 ? 16.126 53.839 11.037 1.00 13.37 87 ARG A N 1
ATOM 625 C CA . ARG A 1 89 ? 17.443 53.264 10.930 1.00 13.23 87 ARG A CA 1
ATOM 626 C C . ARG A 1 89 ? 17.674 52.438 12.186 1.00 12.57 87 ARG A C 1
ATOM 627 O O . ARG A 1 89 ? 17.936 53.001 13.232 1.00 11.58 87 ARG A O 1
ATOM 635 N N . PHE A 1 90 ? 17.560 51.117 12.072 1.00 12.45 88 PHE A N 1
ATOM 636 C CA . PHE A 1 90 ? 17.716 50.192 13.200 1.00 13.09 88 PHE A CA 1
ATOM 637 C C . PHE A 1 90 ? 16.866 50.572 14.416 1.00 13.19 88 PHE A C 1
ATOM 638 O O . PHE A 1 90 ? 17.321 50.475 15.561 1.00 12.75 88 PHE A O 1
ATOM 646 N N . GLY A 1 91 ? 15.632 51.007 14.162 1.00 13.43 89 GLY A N 1
ATOM 647 C CA . GLY A 1 91 ? 14.674 51.295 15.224 1.00 12.89 89 GLY A CA 1
ATOM 648 C C . GLY A 1 91 ? 14.776 52.689 15.817 1.00 12.99 89 GLY A C 1
ATOM 649 O O . GLY A 1 91 ? 14.051 53.018 16.745 1.00 13.27 89 GLY A O 1
ATOM 650 N N . GLY A 1 92 ? 15.672 53.510 15.281 1.00 12.59 90 GLY A N 1
ATOM 651 C CA . GLY A 1 92 ? 15.791 54.906 15.686 1.00 12.33 90 GLY A CA 1
ATOM 652 C C . GLY A 1 92 ? 15.621 55.806 14.482 1.00 11.92 90 GLY A C 1
ATOM 653 O O . GLY A 1 92 ? 15.435 55.330 13.377 1.00 10.90 90 GLY A O 1
ATOM 654 N N . ALA A 1 93 ? 15.714 57.113 14.685 1.00 12.05 91 ALA A N 1
ATOM 655 C CA . ALA A 1 93 ? 15.593 58.042 13.570 1.00 11.90 91 ALA A CA 1
ATOM 656 C C . ALA A 1 93 ? 16.903 58.044 12.779 1.00 11.67 91 ALA A C 1
ATOM 657 O O . ALA A 1 93 ? 17.932 57.577 13.280 1.00 11.31 91 ALA A O 1
ATOM 659 N N . THR A 1 94 ? 16.858 58.538 11.542 1.00 11.15 92 THR A N 1
ATOM 660 C CA . THR A 1 94 ? 18.076 58.753 10.749 1.00 11.28 92 THR A CA 1
ATOM 661 C C . THR A 1 94 ? 19.086 59.709 11.405 1.00 11.10 92 THR A C 1
ATOM 662 O O . THR A 1 94 ? 18.690 60.628 12.139 1.00 11.52 92 THR A O 1
ATOM 666 N N . SER A 1 95 ? 20.386 59.500 11.140 1.00 11.24 93 SER A N 1
ATOM 667 C CA . SER A 1 95 ? 21.426 60.451 11.559 1.00 11.17 93 SER A CA 1
ATOM 668 C C . SER A 1 95 ? 21.178 61.832 10.994 1.00 10.41 93 SER A C 1
ATOM 669 O O . SER A 1 95 ? 21.494 62.802 11.628 1.00 11.55 93 SER A O 1
ATOM 672 N N . GLN A 1 96 ? 20.563 61.908 9.823 1.00 10.79 94 GLN A N 1
ATOM 673 C CA . GLN A 1 96 ? 20.205 63.175 9.203 1.00 10.42 94 GLN A CA 1
ATOM 674 C C . GLN A 1 96 ? 19.187 63.934 10.054 1.00 10.17 94 GLN A C 1
ATOM 675 O O . GLN A 1 96 ? 19.338 65.135 10.336 1.00 9.04 94 GLN A O 1
ATOM 681 N N . MET A 1 97 ? 18.148 63.233 10.486 1.00 10.16 95 MET A N 1
ATOM 682 C CA . MET A 1 97 ? 17.170 63.842 11.372 1.00 9.92 95 MET A CA 1
ATOM 683 C C . MET A 1 97 ? 17.802 64.248 12.710 1.00 9.67 95 MET A C 1
ATOM 684 O O . MET A 1 97 ? 17.586 65.356 13.174 1.00 9.72 95 MET A O 1
ATOM 689 N N . ARG A 1 98 ? 18.593 63.363 13.311 1.00 10.22 96 ARG A N 1
ATOM 690 C CA . ARG A 1 98 ? 19.295 63.685 14.556 1.00 10.44 96 ARG A CA 1
ATOM 691 C C . ARG A 1 98 ? 20.222 64.875 14.402 1.00 10.45 96 ARG A C 1
ATOM 692 O O . ARG A 1 98 ? 20.350 65.692 15.321 1.00 10.37 96 ARG A O 1
ATOM 700 N N . ALA A 1 99 ? 20.864 64.984 13.238 1.00 10.94 97 ALA A N 1
ATOM 701 C CA . ALA A 1 99 ? 21.745 66.109 12.969 1.00 11.07 97 ALA A CA 1
ATOM 702 C C . ALA A 1 99 ? 20.961 67.417 12.999 1.00 11.66 97 ALA A C 1
ATOM 703 O O . ALA A 1 99 ? 21.442 68.412 13.533 1.00 11.62 97 ALA A O 1
ATOM 705 N N . PHE A 1 100 ? 19.738 67.422 12.459 1.00 12.07 98 PHE A N 1
ATOM 706 C CA . PHE A 1 100 ? 18.907 68.619 12.542 1.00 11.79 98 PHE A CA 1
ATOM 707 C C . PHE A 1 100 ? 18.524 68.904 14.000 1.00 11.93 98 PHE A C 1
ATOM 708 O O . PHE A 1 100 ? 18.635 70.036 14.486 1.00 11.79 98 PHE A O 1
ATOM 716 N N . ILE A 1 101 ? 18.050 67.868 14.685 1.00 12.36 99 ILE A N 1
ATOM 717 C CA . ILE A 1 101 ? 17.742 67.945 16.113 1.00 12.51 99 ILE A CA 1
ATOM 718 C C . ILE A 1 101 ? 18.912 68.554 16.895 1.00 12.20 99 ILE A C 1
ATOM 719 O O . ILE A 1 101 ? 18.719 69.418 17.721 1.00 12.95 99 ILE A O 1
ATOM 724 N N . ASP A 1 102 ? 20.127 68.115 16.626 1.00 12.80 100 ASP A N 1
ATOM 725 C CA . ASP A 1 102 ? 21.292 68.612 17.371 1.00 13.38 100 ASP A CA 1
ATOM 726 C C . ASP A 1 102 ? 21.541 70.140 17.170 1.00 13.91 100 ASP A C 1
ATOM 727 O O . ASP A 1 102 ? 22.187 70.798 17.996 1.00 13.67 100 ASP A O 1
ATOM 732 N N . THR A 1 103 ? 21.005 70.722 16.106 1.00 14.53 101 THR A N 1
ATOM 733 C CA . THR A 1 103 ? 21.175 72.174 15.895 1.00 15.40 101 THR A CA 1
ATOM 734 C C . THR A 1 103 ? 20.144 72.998 16.678 1.00 15.86 101 THR A C 1
ATOM 735 O O . THR A 1 103 ? 20.170 74.231 16.632 1.00 17.11 101 THR A O 1
ATOM 739 N N . LEU A 1 104 ? 19.270 72.333 17.427 1.00 16.73 102 LEU A N 1
ATOM 740 C CA . LEU A 1 104 ? 18.215 73.011 18.187 1.00 17.39 102 LEU A CA 1
ATOM 741 C C . LEU A 1 104 ? 18.635 73.368 19.620 1.00 17.93 102 LEU A C 1
ATOM 742 O O . LEU A 1 104 ? 17.810 73.806 20.410 1.00 17.60 102 LEU A O 1
ATOM 747 N N . GLY A 1 105 ? 19.917 73.172 19.952 1.00 19.06 103 GLY A N 1
ATOM 748 C CA . GLY A 1 105 ? 20.432 73.434 21.295 1.00 19.00 103 GLY A CA 1
ATOM 749 C C . GLY A 1 105 ? 20.296 74.871 21.758 1.00 19.98 103 GLY A C 1
ATOM 750 O O . GLY A 1 105 ? 19.971 75.111 22.917 1.00 19.87 103 GLY A O 1
ATOM 751 N N . GLY A 1 106 ? 20.559 75.825 20.858 1.00 20.50 104 GLY A N 1
ATOM 752 C CA . GLY A 1 106 ? 20.332 77.244 21.130 1.00 20.49 104 GLY A CA 1
ATOM 753 C C . GLY A 1 106 ? 18.889 77.610 21.452 1.00 21.32 104 GLY A C 1
ATOM 754 O O . GLY A 1 106 ? 18.626 78.329 22.428 1.00 21.33 104 GLY A O 1
ATOM 755 N N . LEU A 1 107 ? 17.940 77.125 20.653 1.00 21.81 105 LEU A N 1
ATOM 756 C CA . LEU A 1 107 ? 16.515 77.386 20.926 1.00 22.22 105 LEU A CA 1
ATOM 757 C C . LEU A 1 107 ? 16.054 76.708 22.183 1.00 22.62 105 LEU A C 1
ATOM 758 O O . LEU A 1 107 ? 15.269 77.253 22.940 1.00 22.80 105 LEU A O 1
ATOM 763 N N . TRP A 1 108 ? 16.522 75.495 22.383 1.00 23.26 106 TRP A N 1
ATOM 764 C CA . TRP A 1 108 ? 16.216 74.766 23.585 1.00 24.69 106 TRP A CA 1
ATOM 765 C C . TRP A 1 108 ? 16.615 75.523 24.852 1.00 24.96 106 TRP A C 1
ATOM 766 O O . TRP A 1 108 ? 15.793 75.695 25.745 1.00 25.04 106 TRP A O 1
ATOM 777 N N . SER A 1 109 ? 17.861 75.983 24.931 1.00 25.69 107 SER A N 1
ATOM 778 C CA . SER A 1 109 ? 18.356 76.610 26.169 1.00 26.11 107 SER A CA 1
ATOM 779 C C . SER A 1 109 ? 17.726 77.968 26.443 1.00 26.41 107 SER A C 1
ATOM 780 O O . SER A 1 109 ? 17.748 78.446 27.572 1.00 27.04 107 SER A O 1
ATOM 783 N N . SER A 1 110 ? 17.161 78.594 25.422 1.00 26.71 108 SER A N 1
ATOM 784 C CA . SER A 1 110 ? 16.424 79.845 25.617 1.00 26.58 108 SER A CA 1
ATOM 785 C C . SER A 1 110 ? 14.930 79.591 25.906 1.00 26.23 108 SER A C 1
ATOM 786 O O . SER A 1 110 ? 14.173 80.530 26.128 1.00 26.01 108 SER A O 1
ATOM 789 N N . GLY A 1 111 ? 14.516 78.323 25.894 1.00 25.47 109 GLY A N 1
ATOM 790 C CA . GLY A 1 111 ? 13.122 77.955 26.147 1.00 25.61 109 GLY A CA 1
ATOM 791 C C . GLY A 1 111 ? 12.168 78.281 25.007 1.00 25.47 109 GLY A C 1
ATOM 792 O O . GLY A 1 111 ? 10.945 78.285 25.193 1.00 24.94 109 GLY A O 1
ATOM 793 N N . LYS A 1 112 ? 12.720 78.535 23.821 1.00 25.03 110 LYS A N 1
ATOM 794 C CA . LYS A 1 112 ? 11.927 78.941 22.669 1.00 25.24 110 LYS A CA 1
ATOM 795 C C . LYS A 1 112 ? 11.308 77.765 21.880 1.00 24.80 110 LYS A C 1
ATOM 796 O O . LYS A 1 112 ? 10.823 77.971 20.763 1.00 25.58 110 LYS A O 1
ATOM 802 N N . LEU A 1 113 ? 11.328 76.549 22.429 1.00 23.29 111 LEU A N 1
ATOM 803 C CA . LEU A 1 113 ? 10.625 75.417 21.818 1.00 22.59 111 LEU A CA 1
ATOM 804 C C . LEU A 1 113 ? 9.437 74.944 22.641 1.00 21.88 111 LEU A C 1
ATOM 805 O O . LEU A 1 113 ? 8.717 74.032 22.214 1.00 21.96 111 LEU A O 1
ATOM 810 N N . ALA A 1 114 ? 9.215 75.572 23.798 1.00 20.67 112 ALA A N 1
ATOM 811 C CA . ALA A 1 114 ? 8.171 75.124 24.718 1.00 19.95 112 ALA A CA 1
ATOM 812 C C . ALA A 1 114 ? 6.780 75.418 24.185 1.00 18.72 112 ALA A C 1
ATOM 813 O O . ALA A 1 114 ? 6.570 76.385 23.462 1.00 18.68 112 ALA A O 1
ATOM 815 N N . ASN A 1 115 ? 5.834 74.551 24.513 1.00 18.03 113 ASN A N 1
ATOM 816 C CA . ASN A 1 115 ? 4.409 74.807 24.273 1.00 17.67 113 ASN A CA 1
ATOM 817 C C . ASN A 1 115 ? 3.966 74.718 22.826 1.00 17.03 113 ASN A C 1
ATOM 818 O O . ASN A 1 115 ? 2.854 75.132 22.478 1.00 18.54 113 ASN A O 1
ATOM 823 N N . LYS A 1 116 ? 4.827 74.181 21.989 1.00 15.57 114 LYS A N 1
ATOM 824 C CA . LYS A 1 116 ? 4.469 73.879 20.623 1.00 14.69 114 LYS A CA 1
ATOM 825 C C . LYS A 1 116 ? 3.936 72.448 20.632 1.00 13.77 114 LYS A C 1
ATOM 826 O O . LYS A 1 116 ? 4.430 71.602 21.401 1.00 12.67 114 LYS A O 1
ATOM 832 N N . THR A 1 117 ? 2.953 72.170 19.779 1.00 12.71 115 THR A N 1
ATOM 833 C CA . THR A 1 117 ? 2.471 70.799 19.637 1.00 13.24 115 THR A CA 1
ATOM 834 C C . THR A 1 117 ? 3.410 70.018 18.750 1.00 12.72 115 THR A C 1
ATOM 835 O O . THR A 1 117 ? 4.050 70.585 17.864 1.00 13.27 115 THR A O 1
ATOM 839 N N . PHE A 1 118 ? 3.474 68.716 19.007 1.00 12.23 116 PHE A N 1
ATOM 840 C CA . PHE A 1 118 ? 4.369 67.799 18.325 1.00 11.56 116 PHE A CA 1
ATOM 841 C C . PHE A 1 118 ? 3.730 66.434 18.078 1.00 11.43 116 PHE A C 1
ATOM 842 O O . PHE A 1 118 ? 3.114 65.848 18.984 1.00 11.81 116 PHE A O 1
ATOM 850 N N . SER A 1 119 ? 3.889 65.934 16.860 1.00 10.84 117 SER A N 1
ATOM 851 C CA . SER A 1 119 ? 3.628 64.525 16.543 1.00 10.51 117 SER A CA 1
ATOM 852 C C . SER A 1 119 ? 4.673 64.056 15.556 1.00 10.31 117 SER A C 1
ATOM 853 O O . SER A 1 119 ? 5.465 64.867 15.047 1.00 9.28 117 SER A O 1
ATOM 856 N N . ALA A 1 120 ? 4.706 62.752 15.285 1.00 10.68 118 ALA A N 1
ATOM 857 C CA . ALA A 1 120 ? 5.768 62.183 14.444 1.00 10.60 118 ALA A CA 1
ATOM 858 C C . ALA A 1 120 ? 5.191 61.114 13.511 1.00 10.80 118 ALA A C 1
ATOM 859 O O . ALA A 1 120 ? 4.123 60.545 13.788 1.00 9.89 118 ALA A O 1
ATOM 861 N N . MET A 1 121 ? 5.894 60.872 12.407 1.00 10.61 119 MET A N 1
ATOM 862 C CA . MET A 1 121 ? 5.576 59.800 11.473 1.00 11.64 119 MET A CA 1
ATOM 863 C C . MET A 1 121 ? 6.852 59.060 11.121 1.00 11.48 119 MET A C 1
ATOM 864 O O . MET A 1 121 ? 7.958 59.574 11.294 1.00 10.53 119 MET A O 1
ATOM 869 N N . THR A 1 122 ? 6.708 57.853 10.590 1.00 12.63 120 THR A N 1
ATOM 870 C CA . THR A 1 122 ? 7.875 57.081 10.217 1.00 13.23 120 THR A CA 1
ATOM 871 C C . THR A 1 122 ? 7.545 56.064 9.136 1.00 14.19 120 THR A C 1
ATOM 872 O O . THR A 1 122 ? 6.393 55.909 8.733 1.00 14.55 120 THR A O 1
ATOM 876 N N . SER A 1 123 ? 8.572 55.356 8.697 1.00 14.95 121 SER A N 1
ATOM 877 C CA . SER A 1 123 ? 8.424 54.255 7.775 1.00 15.84 121 SER A CA 1
ATOM 878 C C . SER A 1 123 ? 9.535 53.231 7.997 1.00 16.47 121 SER A C 1
ATOM 879 O O . SER A 1 123 ? 10.599 53.555 8.540 1.00 15.95 121 SER A O 1
ATOM 882 N N . ALA A 1 124 ? 9.277 51.993 7.599 1.00 16.66 122 ALA A N 1
ATOM 883 C CA . ALA A 1 124 ? 10.318 50.963 7.583 1.00 17.69 122 ALA A CA 1
ATOM 884 C C . ALA A 1 124 ? 10.005 49.971 6.480 1.00 18.55 122 ALA A C 1
ATOM 885 O O . ALA A 1 124 ? 8.897 49.954 5.963 1.00 18.18 122 ALA A O 1
ATOM 887 N N . GLN A 1 125 ? 10.981 49.145 6.123 1.00 19.18 123 GLN A N 1
ATOM 888 C CA . GLN A 1 125 ? 10.760 48.106 5.133 1.00 20.06 123 GLN A CA 1
ATOM 889 C C . GLN A 1 125 ? 10.022 46.926 5.719 1.00 19.91 123 GLN A C 1
ATOM 890 O O . GLN A 1 125 ? 9.492 46.094 4.985 1.00 19.09 123 GLN A O 1
ATOM 896 N N . ASN A 1 126 ? 10.013 46.859 7.050 1.00 20.12 124 ASN A N 1
ATOM 897 C CA . ASN A 1 126 ? 9.391 45.780 7.781 1.00 20.13 124 ASN A CA 1
ATOM 898 C C . ASN A 1 126 ? 8.308 46.367 8.662 1.00 20.10 124 ASN A C 1
ATOM 899 O O . ASN A 1 126 ? 8.523 47.428 9.289 1.00 19.75 124 ASN A O 1
ATOM 904 N N . VAL A 1 127 ? 7.164 45.685 8.716 1.00 19.40 125 VAL A N 1
ATOM 905 C CA . VAL A 1 127 ? 6.005 46.220 9.400 1.00 19.63 125 VAL A CA 1
ATOM 906 C C . VAL A 1 127 ? 6.250 46.373 10.901 1.00 18.83 125 VAL A C 1
ATOM 907 O O . VAL A 1 127 ? 5.809 47.349 11.487 1.00 18.26 125 VAL A O 1
ATOM 911 N N . ASN A 1 128 ? 6.983 45.438 11.506 1.00 18.49 126 ASN A N 1
ATOM 912 C CA . ASN A 1 128 ? 7.334 45.551 12.917 1.00 18.15 126 ASN A CA 1
ATOM 913 C C . ASN A 1 128 ? 8.825 45.872 13.100 1.00 17.84 126 ASN A C 1
ATOM 914 O O . ASN A 1 128 ? 9.380 45.580 14.160 1.00 18.26 126 ASN A O 1
ATOM 919 N N . GLY A 1 129 ? 9.450 46.473 12.085 1.00 16.84 127 GLY A N 1
ATOM 920 C CA . GLY A 1 129 ? 10.897 46.721 12.077 1.00 16.21 127 GLY A CA 1
ATOM 921 C C . GLY A 1 129 ? 11.326 48.090 12.573 1.00 15.48 127 GLY A C 1
ATOM 922 O O . GLY A 1 129 ? 12.264 48.672 12.047 1.00 15.10 127 GLY A O 1
ATOM 923 N N . GLY A 1 130 ? 10.659 48.593 13.606 1.00 15.58 128 GLY A N 1
ATOM 924 C CA . GLY A 1 130 ? 10.975 49.901 14.192 1.00 15.58 128 GLY A CA 1
ATOM 925 C C . GLY A 1 130 ? 9.944 50.971 13.906 1.00 15.70 128 GLY A C 1
ATOM 926 O O . GLY A 1 130 ? 10.209 52.145 14.143 1.00 16.62 128 GLY A O 1
ATOM 927 N N . GLN A 1 131 ? 8.749 50.578 13.452 1.00 15.88 129 GLN A N 1
ATOM 928 C CA . GLN A 1 131 ? 7.648 51.529 13.151 1.00 15.39 129 GLN A CA 1
ATOM 929 C C . GLN A 1 131 ? 6.994 52.155 14.433 1.00 15.38 129 GLN A C 1
ATOM 930 O O . GLN A 1 131 ? 6.261 53.171 14.356 1.00 15.42 129 GLN A O 1
ATOM 936 N N . GLU A 1 132 ? 7.260 51.549 15.590 1.00 14.15 130 GLU A N 1
ATOM 937 C CA . GLU A 1 132 ? 6.844 52.075 16.883 1.00 13.68 130 GLU A CA 1
ATOM 938 C C . GLU A 1 132 ? 8.033 52.751 17.597 1.00 12.29 130 GLU A C 1
ATOM 939 O O . GLU A 1 132 ? 7.907 53.850 18.060 1.00 11.19 130 GLU A O 1
ATOM 945 N N . THR A 1 133 ? 9.195 52.105 17.645 1.00 12.81 131 THR A N 1
ATOM 946 C CA . THR A 1 133 ? 10.314 52.629 18.423 1.00 12.60 131 THR A CA 1
ATOM 947 C C . THR A 1 133 ? 10.853 53.931 17.825 1.00 12.36 131 THR A C 1
ATOM 948 O O . THR A 1 133 ? 11.250 54.812 18.572 1.00 11.55 131 THR A O 1
ATOM 952 N N . THR A 1 134 ? 10.833 54.072 16.495 1.00 12.56 132 THR A N 1
ATOM 953 C CA . THR A 1 134 ? 11.348 55.294 15.865 1.00 12.31 132 THR A CA 1
ATOM 954 C C . THR A 1 134 ? 10.488 56.482 16.319 1.00 11.67 132 THR A C 1
ATOM 955 O O . THR A 1 134 ? 11.004 57.516 16.717 1.00 9.54 132 THR A O 1
ATOM 959 N N . LEU A 1 135 ? 9.167 56.288 16.330 1.00 11.76 133 LEU A N 1
ATOM 960 C CA . LEU A 1 135 ? 8.238 57.334 16.775 1.00 11.91 133 LEU A CA 1
ATOM 961 C C . LEU A 1 135 ? 8.544 57.678 18.219 1.00 11.80 133 LEU A C 1
ATOM 962 O O . LEU A 1 135 ? 8.704 58.830 18.577 1.00 10.95 133 LEU A O 1
ATOM 967 N N . GLN A 1 136 ? 8.661 56.656 19.047 1.00 12.69 134 GLN A N 1
ATOM 968 C CA . GLN A 1 136 ? 8.935 56.858 20.457 1.00 13.06 134 GLN A CA 1
ATOM 969 C C . GLN A 1 136 ? 10.205 57.678 20.728 1.00 13.08 134 GLN A C 1
ATOM 970 O O . GLN A 1 136 ? 10.202 58.541 21.599 1.00 12.70 134 GLN A O 1
ATOM 976 N N . THR A 1 137 ? 11.280 57.426 19.984 1.00 13.35 135 THR A N 1
ATOM 977 C CA . THR A 1 137 ? 12.522 58.203 20.164 1.00 13.06 135 THR A CA 1
ATOM 978 C C . THR A 1 137 ? 12.311 59.676 19.814 1.00 13.08 135 THR A C 1
ATOM 979 O O . THR A 1 137 ? 12.843 60.551 20.483 1.00 13.31 135 THR A O 1
ATOM 983 N N . LEU A 1 138 ? 11.537 59.949 18.771 1.00 12.30 136 LEU A N 1
ATOM 984 C CA . LEU A 1 138 ? 11.237 61.305 18.408 1.00 11.88 136 LEU A CA 1
ATOM 985 C C . LEU A 1 138 ? 10.343 61.978 19.437 1.00 11.34 136 LEU A C 1
ATOM 986 O O . LEU A 1 138 ? 10.528 63.151 19.723 1.00 11.69 136 LEU A O 1
ATOM 991 N N . TYR A 1 139 ? 9.392 61.252 20.019 1.00 11.51 137 TYR A N 1
ATOM 992 C CA . TYR A 1 139 ? 8.577 61.821 21.097 1.00 11.95 137 TYR A CA 1
ATOM 993 C C . TYR A 1 139 ? 9.389 62.129 22.359 1.00 12.26 137 TYR A C 1
ATOM 994 O O . TYR A 1 139 ? 9.190 63.173 22.978 1.00 11.46 137 TYR A O 1
ATOM 1003 N N . MET A 1 140 ? 10.310 61.242 22.723 1.00 12.90 138 MET A N 1
ATOM 1004 C CA . MET A 1 140 ? 11.140 61.489 23.896 1.00 13.52 138 MET A CA 1
ATOM 1005 C C . MET A 1 140 ? 11.938 62.770 23.708 1.00 13.11 138 MET A C 1
ATOM 1006 O O . MET A 1 140 ? 12.081 63.548 24.638 1.00 12.99 138 MET A O 1
ATOM 1011 N N . THR A 1 141 ? 12.458 62.980 22.502 1.00 13.36 139 THR A N 1
ATOM 1012 C CA . THR A 1 141 ? 13.225 64.174 22.173 1.00 13.07 139 THR A CA 1
ATOM 1013 C C . THR A 1 141 ? 12.392 65.424 22.447 1.00 12.71 139 THR A C 1
ATOM 1014 O O . THR A 1 141 ? 12.836 66.344 23.142 1.00 11.09 139 THR A O 1
ATOM 1018 N N . ALA A 1 142 ? 11.166 65.427 21.927 1.00 12.34 140 ALA A N 1
ATOM 1019 C CA . ALA A 1 142 ? 10.268 66.574 22.048 1.00 12.90 140 ALA A CA 1
ATOM 1020 C C . ALA A 1 142 ? 9.905 66.868 23.506 1.00 13.35 140 ALA A C 1
ATOM 1021 O O . ALA A 1 142 ? 9.622 68.021 23.854 1.00 13.00 140 ALA A O 1
ATOM 1023 N N . MET A 1 143 ? 9.948 65.843 24.372 1.00 13.21 141 MET A N 1
ATOM 1024 C CA . MET A 1 143 ? 9.647 66.071 25.783 1.00 13.86 141 MET A CA 1
ATOM 1025 C C . MET A 1 143 ? 10.667 67.018 26.394 1.00 13.66 141 MET A C 1
ATOM 1026 O O . MET A 1 143 ? 10.344 67.788 27.292 1.00 13.71 141 MET A O 1
ATOM 1031 N N . HIS A 1 144 ? 11.900 66.939 25.905 1.00 13.69 142 HIS A N 1
ATOM 1032 C CA . HIS A 1 144 ? 13.004 67.754 26.427 1.00 14.15 142 HIS A CA 1
ATOM 1033 C C . HIS A 1 144 ? 12.794 69.239 26.182 1.00 13.88 142 HIS A C 1
ATOM 1034 O O . HIS A 1 144 ? 13.348 70.051 26.908 1.00 13.51 142 HIS A O 1
ATOM 1041 N N . TRP A 1 145 ? 11.976 69.566 25.180 1.00 14.25 143 TRP A N 1
ATOM 1042 C CA . TRP A 1 145 ? 11.635 70.929 24.805 1.00 14.87 143 TRP A CA 1
ATOM 1043 C C . TRP A 1 145 ? 10.401 71.482 25.493 1.00 15.74 143 TRP A C 1
ATOM 1044 O O . TRP A 1 145 ? 10.074 72.652 25.289 1.00 16.40 143 TRP A O 1
ATOM 1055 N N . GLY A 1 146 ? 9.707 70.657 26.272 1.00 15.21 144 GLY A N 1
ATOM 1056 C CA . GLY A 1 146 ? 8.451 71.051 26.869 1.00 15.39 144 GLY A CA 1
ATOM 1057 C C . GLY A 1 146 ? 7.387 71.190 25.793 1.00 15.20 144 GLY A C 1
ATOM 1058 O O . GLY A 1 146 ? 6.514 72.046 25.894 1.00 15.62 144 GLY A O 1
ATOM 1059 N N . ALA A 1 147 ? 7.477 70.355 24.762 1.00 14.91 145 ALA A N 1
ATOM 1060 C CA . ALA A 1 147 ? 6.458 70.275 23.721 1.00 14.65 145 ALA A CA 1
ATOM 1061 C C . ALA A 1 147 ? 5.198 69.611 24.268 1.00 14.23 145 ALA A C 1
ATOM 1062 O O . ALA A 1 147 ? 5.218 68.952 25.303 1.00 15.34 145 ALA A O 1
ATOM 1064 N N . VAL A 1 148 ? 4.091 69.813 23.583 1.00 13.81 146 VAL A N 1
ATOM 1065 C CA . VAL A 1 148 ? 2.812 69.214 23.988 1.00 13.40 146 VAL A CA 1
ATOM 1066 C C . VAL A 1 148 ? 2.522 68.181 22.934 1.00 12.97 146 VAL A C 1
ATOM 1067 O O . VAL A 1 148 ? 2.261 68.541 21.788 1.00 12.37 146 VAL A O 1
ATOM 1071 N N . LEU A 1 149 ? 2.589 66.902 23.308 1.00 12.92 147 LEU A N 1
ATOM 1072 C CA . LEU A 1 149 ? 2.582 65.829 22.324 1.00 12.78 147 LEU A CA 1
ATOM 1073 C C . LEU A 1 149 ? 1.148 65.465 21.992 1.00 12.18 147 LEU A C 1
ATOM 1074 O O . LEU A 1 149 ? 0.346 65.244 22.893 1.00 12.71 147 LEU A O 1
ATOM 1079 N N . THR A 1 150 ? 0.848 65.408 20.699 1.00 12.20 148 THR A N 1
ATOM 1080 C CA . THR A 1 150 ? -0.498 65.182 20.189 1.00 12.93 148 THR A CA 1
ATOM 1081 C C . THR A 1 150 ? -0.518 64.033 19.184 1.00 12.87 148 THR A C 1
ATOM 1082 O O . THR A 1 150 ? -0.843 64.228 18.002 1.00 13.67 148 THR A O 1
ATOM 1086 N N . PRO A 1 151 ? -0.191 62.820 19.649 1.00 13.14 149 PRO A N 1
ATOM 1087 C CA . PRO A 1 151 ? -0.272 61.646 18.801 1.00 12.95 149 PRO A CA 1
ATOM 1088 C C . PRO A 1 151 ? -1.729 61.327 18.472 1.00 12.78 149 PRO A C 1
ATOM 1089 O O . PRO A 1 151 ? -2.619 61.753 19.198 1.00 12.49 149 PRO A O 1
ATOM 1093 N N . PRO A 1 152 ? -1.968 60.585 17.384 1.00 13.45 150 PRO A N 1
ATOM 1094 C CA . PRO A 1 152 ? -3.333 60.325 16.919 1.00 13.82 150 PRO A CA 1
ATOM 1095 C C . PRO A 1 152 ? -4.147 59.391 17.843 1.00 14.42 150 PRO A C 1
ATOM 1096 O O . PRO A 1 152 ? -5.367 59.458 17.864 1.00 13.43 150 PRO A O 1
ATOM 1100 N N . GLY A 1 153 ? -3.470 58.513 18.573 1.00 14.47 151 GLY A N 1
ATOM 1101 C CA . GLY A 1 153 ? -4.151 57.487 19.346 1.00 15.20 151 GLY A CA 1
ATOM 1102 C C . GLY A 1 153 ? -5.040 56.698 18.420 1.00 15.43 151 GLY A C 1
ATOM 1103 O O . GLY A 1 153 ? -4.710 56.499 17.263 1.00 15.70 151 GLY A O 1
ATOM 1104 N N . TYR A 1 154 ? -6.181 56.263 18.919 1.00 16.51 152 TYR A N 1
ATOM 1105 C CA . TYR A 1 154 ? -7.151 55.574 18.077 1.00 16.91 152 TYR A CA 1
ATOM 1106 C C . TYR A 1 154 ? -8.379 56.473 17.896 1.00 17.76 152 TYR A C 1
ATOM 1107 O O . TYR A 1 154 ? -9.514 56.004 17.865 1.00 18.09 152 TYR A O 1
ATOM 1116 N N . THR A 1 155 ? -8.132 57.768 17.696 1.00 18.26 153 THR A N 1
ATOM 1117 C CA . THR A 1 155 ? -9.187 58.764 17.665 1.00 19.34 153 THR A CA 1
ATOM 1118 C C . THR A 1 155 ? -9.944 58.863 16.329 1.00 20.39 153 THR A C 1
ATOM 1119 O O . THR A 1 155 ? -10.785 59.734 16.182 1.00 20.59 153 THR A O 1
ATOM 1123 N N . ASP A 1 156 ? -9.642 57.974 15.373 1.00 21.80 154 ASP A N 1
ATOM 1124 C CA . ASP A 1 156 ? -10.453 57.807 14.164 1.00 22.63 154 ASP A CA 1
ATOM 1125 C C . ASP A 1 156 ? -10.339 56.365 13.654 1.00 23.37 154 ASP A C 1
ATOM 1126 O O . ASP A 1 156 ? -9.288 55.721 13.777 1.00 22.38 154 ASP A O 1
ATOM 1131 N N . GLU A 1 157 ? -11.429 55.876 13.071 1.00 24.05 155 GLU A N 1
ATOM 1132 C CA . GLU A 1 157 ? -11.470 54.541 12.454 1.00 24.54 155 GLU A CA 1
ATOM 1133 C C . GLU A 1 157 ? -10.293 54.315 11.483 1.00 23.95 155 GLU A C 1
ATOM 1134 O O . GLU A 1 157 ? -9.767 53.209 11.390 1.00 24.65 155 GLU A O 1
ATOM 1140 N N . VAL A 1 158 ? -9.874 55.359 10.766 1.00 23.14 156 VAL A N 1
ATOM 1141 C CA . VAL A 1 158 ? -8.771 55.220 9.797 1.00 22.55 156 VAL A CA 1
ATOM 1142 C C . VAL A 1 158 ? -7.470 54.724 10.433 1.00 21.70 156 VAL A C 1
ATOM 1143 O O . VAL A 1 158 ? -6.677 54.069 9.760 1.00 21.31 156 VAL A O 1
ATOM 1147 N N . ILE A 1 159 ? -7.254 55.006 11.719 1.00 21.25 157 ILE A N 1
ATOM 1148 C CA . ILE A 1 159 ? -6.067 54.482 12.413 1.00 21.44 157 ILE A CA 1
ATOM 1149 C C . ILE A 1 159 ? -6.048 52.940 12.418 1.00 21.78 157 ILE A C 1
ATOM 1150 O O . ILE A 1 159 ? -5.036 52.320 12.065 1.00 21.43 157 ILE A O 1
ATOM 1155 N N . PHE A 1 160 ? -7.157 52.324 12.821 1.00 22.08 158 PHE A N 1
ATOM 1156 C CA . PHE A 1 160 ? -7.287 50.853 12.761 1.00 22.44 158 PHE A CA 1
ATOM 1157 C C . PHE A 1 160 ? -7.050 50.291 11.350 1.00 22.37 158 PHE A C 1
ATOM 1158 O O . PHE A 1 160 ? -6.430 49.243 11.187 1.00 23.00 158 PHE A O 1
ATOM 1166 N N . LYS A 1 161 ? -7.544 50.993 10.337 1.00 22.89 159 LYS A N 1
ATOM 1167 C CA . LYS A 1 161 ? -7.488 50.512 8.955 1.00 23.35 159 LYS A CA 1
ATOM 1168 C C . LYS A 1 161 ? -6.088 50.554 8.377 1.00 23.12 159 LYS A C 1
ATOM 1169 O O . LYS A 1 161 ? -5.823 49.889 7.376 1.00 23.73 159 LYS A O 1
ATOM 1175 N N . SER A 1 162 ? -5.199 51.334 8.987 1.00 22.64 160 SER A N 1
ATOM 1176 C CA . SER A 1 162 ? -3.830 51.474 8.498 1.00 22.52 160 SER A CA 1
ATOM 1177 C C . SER A 1 162 ? -2.802 50.727 9.363 1.00 21.90 160 SER A C 1
ATOM 1178 O O . SER A 1 162 ? -1.601 50.965 9.234 1.00 21.91 160 SER A O 1
ATOM 1181 N N . GLY A 1 163 ? -3.274 49.832 10.231 1.00 20.74 161 GLY A N 1
ATOM 1182 C CA . GLY A 1 163 ? -2.384 49.012 11.079 1.00 20.32 161 GLY A CA 1
ATOM 1183 C C . GLY A 1 163 ? -2.401 49.357 12.557 1.00 19.26 161 GLY A C 1
ATOM 1184 O O . GLY A 1 163 ? -1.808 48.656 13.372 1.00 19.65 161 GLY A O 1
ATOM 1185 N N . GLY A 1 164 ? -3.065 50.447 12.906 1.00 18.75 162 GLY A N 1
ATOM 1186 C CA . GLY A 1 164 ? -3.368 50.742 14.299 1.00 18.05 162 GLY A CA 1
ATOM 1187 C C . GLY A 1 164 ? -2.148 51.165 15.090 1.00 17.23 162 GLY A C 1
ATOM 1188 O O . GLY A 1 164 ? -1.915 50.649 16.175 1.00 17.49 162 GLY A O 1
ATOM 1189 N N . ASN A 1 165 ? -1.366 52.083 14.524 1.00 16.35 163 ASN A N 1
ATOM 1190 C CA . ASN A 1 165 ? -0.284 52.761 15.247 1.00 15.33 163 ASN A CA 1
ATOM 1191 C C . ASN A 1 165 ? -0.822 54.011 15.964 1.00 14.40 163 ASN A C 1
ATOM 1192 O O . ASN A 1 165 ? -1.103 55.041 15.331 1.00 14.46 163 ASN A O 1
ATOM 1197 N N . PRO A 1 166 ? -0.955 53.943 17.298 1.00 13.53 164 PRO A N 1
ATOM 1198 C CA . PRO A 1 166 ? -1.499 55.106 18.000 1.00 13.54 164 PRO A CA 1
ATOM 1199 C C . PRO A 1 166 ? -0.465 56.207 18.199 1.00 12.90 164 PRO A C 1
ATOM 1200 O O . PRO A 1 166 ? -0.818 57.342 18.540 1.00 11.99 164 PRO A O 1
ATOM 1204 N N . TYR A 1 167 ? 0.804 55.832 18.041 1.00 13.03 165 TYR A N 1
ATOM 1205 C CA . TYR A 1 167 ? 1.922 56.697 18.335 1.00 12.99 165 TYR A CA 1
ATOM 1206 C C . TYR A 1 167 ? 2.066 57.721 17.190 1.00 12.84 165 TYR A C 1
ATOM 1207 O O . TYR A 1 167 ? 2.422 58.876 17.418 1.00 13.08 165 TYR A O 1
ATOM 1216 N N . GLY A 1 168 ? 1.735 57.300 15.970 1.00 12.45 166 GLY A N 1
ATOM 1217 C CA . GLY A 1 168 ? 1.880 58.141 14.781 1.00 12.21 166 GLY A CA 1
ATOM 1218 C C . GLY A 1 168 ? 1.848 57.310 13.521 1.00 11.97 166 GLY A C 1
ATOM 1219 O O . GLY A 1 168 ? 1.987 56.085 13.567 1.00 11.55 166 GLY A O 1
ATOM 1220 N N . ALA A 1 169 ? 1.656 57.972 12.385 1.00 12.11 167 ALA A N 1
ATOM 1221 C CA . ALA A 1 169 ? 1.576 57.296 11.120 1.00 13.32 167 ALA A CA 1
ATOM 1222 C C . ALA A 1 169 ? 2.864 56.550 10.880 1.00 14.01 167 ALA A C 1
ATOM 1223 O O . ALA A 1 169 ? 3.939 57.053 11.163 1.00 14.22 167 ALA A O 1
ATOM 1225 N N . SER A 1 170 ? 2.751 55.334 10.369 1.00 15.22 168 SER A N 1
ATOM 1226 C CA . SER A 1 170 ? 3.929 54.560 10.023 1.00 15.77 168 SER A CA 1
ATOM 1227 C C . SER A 1 170 ? 3.594 53.747 8.787 1.00 16.35 168 SER A C 1
ATOM 1228 O O . SER A 1 170 ? 2.537 53.138 8.720 1.00 15.98 168 SER A O 1
ATOM 1231 N N . VAL A 1 171 ? 4.486 53.803 7.805 1.00 17.22 169 VAL A N 1
ATOM 1232 C CA . VAL A 1 171 ? 4.251 53.229 6.487 1.00 18.66 169 VAL A CA 1
ATOM 1233 C C . VAL A 1 171 ? 5.260 52.121 6.260 1.00 19.49 169 VAL A C 1
ATOM 1234 O O . VAL A 1 171 ? 6.409 52.231 6.679 1.00 19.24 169 VAL A O 1
ATOM 1238 N N . THR A 1 172 ? 4.822 51.021 5.654 1.00 21.08 170 THR A N 1
ATOM 1239 C CA . THR A 1 172 ? 5.752 49.959 5.258 1.00 22.08 170 THR A CA 1
ATOM 1240 C C . THR A 1 172 ? 6.243 50.297 3.856 1.00 23.61 170 THR A C 1
ATOM 1241 O O . THR A 1 172 ? 5.488 50.205 2.890 1.00 23.63 170 THR A O 1
ATOM 1245 N N . ALA A 1 173 ? 7.492 50.741 3.765 1.00 25.07 171 ALA A N 1
ATOM 1246 C CA . ALA A 1 173 ? 8.088 51.127 2.501 1.00 26.79 171 ALA A CA 1
ATOM 1247 C C . ALA A 1 173 ? 8.401 49.894 1.638 1.00 28.64 171 ALA A C 1
ATOM 1248 O O . ALA A 1 173 ? 9.293 49.087 1.963 1.00 28.87 171 ALA A O 1
ATOM 1250 N N . ASN A 1 174 ? 7.638 49.763 0.552 1.00 30.55 172 ASN A N 1
ATOM 1251 C CA . ASN A 1 174 ? 7.832 48.713 -0.460 1.00 31.34 172 ASN A CA 1
ATOM 1252 C C . ASN A 1 174 ? 8.189 49.295 -1.848 1.00 32.20 172 ASN A C 1
ATOM 1253 O O . ASN A 1 174 ? 8.242 48.561 -2.839 1.00 32.53 172 ASN A O 1
ATOM 1258 N N . GLY A 1 175 ? 8.430 50.608 -1.920 1.00 33.07 173 GLY A N 1
ATOM 1259 C CA . GLY A 1 175 ? 8.739 51.272 -3.196 1.00 33.13 173 GLY A CA 1
ATOM 1260 C C . GLY A 1 175 ? 7.525 51.636 -4.050 1.00 33.60 173 GLY A C 1
ATOM 1261 O O . GLY A 1 175 ? 7.655 52.383 -5.026 1.00 34.10 173 GLY A O 1
ATOM 1262 N N . GLN A 1 176 ? 6.351 51.103 -3.702 1.00 33.90 174 GLN A N 1
ATOM 1263 C CA . GLN A 1 176 ? 5.099 51.414 -4.389 1.00 33.53 174 GLN A CA 1
ATOM 1264 C C . GLN A 1 176 ? 4.508 52.710 -3.846 1.00 33.24 174 GLN A C 1
ATOM 1265 O O . GLN A 1 176 ? 4.916 53.162 -2.774 1.00 33.49 174 GLN A O 1
ATOM 1271 N N . PRO A 1 177 ? 3.528 53.304 -4.569 1.00 32.31 175 PRO A N 1
ATOM 1272 C CA . PRO A 1 177 ? 2.857 54.497 -4.060 1.00 31.34 175 PRO A CA 1
ATOM 1273 C C . PRO A 1 177 ? 2.172 54.270 -2.711 1.00 30.33 175 PRO A C 1
ATOM 1274 O O . PRO A 1 177 ? 1.863 53.129 -2.340 1.00 29.65 175 PRO A O 1
ATOM 1278 N N . LEU A 1 178 ? 1.936 55.368 -1.998 1.00 29.10 176 LEU A N 1
ATOM 1279 C CA . LEU A 1 178 ? 1.328 55.318 -0.678 1.00 28.64 176 LEU A CA 1
ATOM 1280 C C . LEU A 1 178 ? -0.068 54.728 -0.754 1.00 28.25 176 LEU A C 1
ATOM 1281 O O . LEU A 1 178 ? -0.881 55.137 -1.583 1.00 28.19 176 LEU A O 1
ATOM 1286 N N . LEU A 1 179 ? -0.343 53.764 0.112 1.00 27.72 177 LEU A N 1
ATOM 1287 C CA . LEU A 1 179 ? -1.682 53.221 0.202 1.00 27.05 177 LEU A CA 1
ATOM 1288 C C . LEU A 1 179 ? -2.639 54.283 0.709 1.00 26.38 177 LEU A C 1
ATOM 1289 O O . LEU A 1 179 ? -2.271 55.181 1.463 1.00 26.00 177 LEU A O 1
ATOM 1294 N N . GLU A 1 180 ? -3.882 54.159 0.292 1.00 25.41 178 GLU A N 1
ATOM 1295 C CA . GLU A 1 180 ? -4.911 55.104 0.650 1.00 24.70 178 GLU A CA 1
ATOM 1296 C C . GLU A 1 180 ? -5.174 55.127 2.158 1.00 23.82 178 GLU A C 1
ATOM 1297 O O . GLU A 1 180 ? -5.428 56.181 2.727 1.00 22.86 178 GLU A O 1
ATOM 1303 N N . ASN A 1 181 ? -5.117 53.967 2.805 1.00 23.19 179 ASN A N 1
ATOM 1304 C CA . ASN A 1 181 ? -5.393 53.896 4.243 1.00 22.75 179 ASN A CA 1
ATOM 1305 C C . ASN A 1 181 ? -4.316 54.654 5.029 1.00 21.45 179 ASN A C 1
ATOM 1306 O O . ASN A 1 181 ? -4.604 55.301 6.043 1.00 20.42 179 ASN A O 1
ATOM 1311 N N . ASP A 1 182 ? -3.082 54.586 4.534 1.00 20.51 180 ASP A N 1
ATOM 1312 C CA . ASP A 1 182 ? -1.984 55.348 5.097 1.00 20.06 180 ASP A CA 1
ATOM 1313 C C . ASP A 1 182 ? -2.160 56.845 4.911 1.00 19.40 180 ASP A C 1
ATOM 1314 O O . ASP A 1 182 ? -1.975 57.600 5.860 1.00 18.86 180 ASP A O 1
ATOM 1319 N N . ARG A 1 183 ? -2.539 57.271 3.702 1.00 18.80 181 ARG A N 1
ATOM 1320 C CA . ARG A 1 183 ? -2.821 58.677 3.444 1.00 18.70 181 ARG A CA 1
ATOM 1321 C C . ARG A 1 183 ? -3.850 59.187 4.443 1.00 17.98 181 ARG A C 1
ATOM 1322 O O . ARG A 1 183 ? -3.659 60.233 5.036 1.00 16.43 181 ARG A O 1
ATOM 1330 N N . ALA A 1 184 ? -4.924 58.419 4.649 1.00 17.34 182 ALA A N 1
ATOM 1331 C CA . ALA A 1 184 ? -6.004 58.836 5.542 1.00 16.94 182 ALA A CA 1
ATOM 1332 C C . ALA A 1 184 ? -5.541 58.989 6.991 1.00 16.23 182 ALA A C 1
ATOM 1333 O O . ALA A 1 184 ? -5.939 59.931 7.686 1.00 16.43 182 ALA A O 1
ATOM 1335 N N . SER A 1 185 ? -4.683 58.084 7.443 1.00 15.72 183 SER A N 1
ATOM 1336 C CA . SER A 1 185 ? -4.141 58.163 8.801 1.00 15.78 183 SER A CA 1
ATOM 1337 C C . SER A 1 185 ? -3.271 59.399 9.006 1.00 14.98 183 SER A C 1
ATOM 1338 O O . SER A 1 185 ? -3.326 60.039 10.053 1.00 14.02 183 SER A O 1
ATOM 1341 N N . ILE A 1 186 ? -2.489 59.740 7.992 1.00 14.67 184 ILE A N 1
ATOM 1342 C CA . ILE A 1 186 ? -1.670 60.946 8.048 1.00 15.05 184 ILE A CA 1
ATOM 1343 C C . ILE A 1 186 ? -2.571 62.171 8.130 1.00 14.72 184 ILE A C 1
ATOM 1344 O O . ILE A 1 186 ? -2.326 63.085 8.910 1.00 14.17 184 ILE A O 1
ATOM 1349 N N . ARG A 1 187 ? -3.620 62.180 7.326 1.00 15.28 185 ARG A N 1
ATOM 1350 C CA . ARG A 1 187 ? -4.538 63.308 7.293 1.00 16.01 185 ARG A CA 1
ATOM 1351 C C . ARG A 1 187 ? -5.206 63.505 8.650 1.00 15.70 185 ARG A C 1
ATOM 1352 O O . ARG A 1 187 ? -5.277 64.636 9.174 1.00 15.38 185 ARG A O 1
ATOM 1360 N N . HIS A 1 188 ? -5.688 62.414 9.234 1.00 15.30 186 HIS A N 1
ATOM 1361 C CA . HIS A 1 188 ? -6.320 62.512 10.536 1.00 15.36 186 HIS A CA 1
ATOM 1362 C C . HIS A 1 188 ? -5.364 63.065 11.596 1.00 15.36 186 HIS A C 1
ATOM 1363 O O . HIS A 1 188 ? -5.736 63.944 12.385 1.00 15.25 186 HIS A O 1
ATOM 1370 N N . GLN A 1 189 ? -4.152 62.525 11.628 1.00 14.61 187 GLN A N 1
ATOM 1371 C CA . GLN A 1 189 ? -3.153 62.944 12.600 1.00 14.58 187 GLN A CA 1
ATOM 1372 C C . GLN A 1 189 ? -2.913 64.443 12.550 1.00 14.91 187 GLN A C 1
ATOM 1373 O O . GLN A 1 189 ? -2.963 65.107 13.584 1.00 14.03 187 GLN A O 1
ATOM 1379 N N . VAL A 1 190 ? -2.707 64.970 11.340 1.00 15.09 188 VAL A N 1
ATOM 1380 C CA . VAL A 1 190 ? -2.406 66.383 11.141 1.00 15.35 188 VAL A CA 1
ATOM 1381 C C . VAL A 1 190 ? -3.602 67.286 11.404 1.00 15.66 188 VAL A C 1
ATOM 1382 O O . VAL A 1 190 ? -3.469 68.315 12.052 1.00 13.86 188 VAL A O 1
ATOM 1386 N N . ARG A 1 191 ? -4.762 66.894 10.883 1.00 16.81 189 ARG A N 1
ATOM 1387 C CA . ARG A 1 191 ? -6.004 67.601 11.132 1.00 17.31 189 ARG A CA 1
ATOM 1388 C C . ARG A 1 191 ? -6.257 67.724 12.642 1.00 16.61 189 ARG A C 1
ATOM 1389 O O . ARG A 1 191 ? -6.517 68.819 13.168 1.00 16.10 189 ARG A O 1
ATOM 1397 N N . ARG A 1 192 ? -6.124 66.607 13.345 1.00 15.87 190 ARG A N 1
ATOM 1398 C CA . ARG A 1 192 ? -6.293 66.594 14.781 1.00 15.43 190 ARG A CA 1
ATOM 1399 C C . ARG A 1 192 ? -5.303 67.504 15.497 1.00 14.12 190 ARG A C 1
ATOM 1400 O O . ARG A 1 192 ? -5.673 68.243 16.421 1.00 12.93 190 ARG A O 1
ATOM 1408 N N . GLN A 1 193 ? -4.045 67.465 15.078 1.00 13.04 191 GLN A N 1
ATOM 1409 C CA . GLN A 1 193 ? -3.020 68.304 15.709 1.00 13.27 191 GLN A CA 1
ATOM 1410 C C . GLN A 1 193 ? -3.305 69.805 15.483 1.00 12.89 191 GLN A C 1
ATOM 1411 O O . GLN A 1 193 ? -3.192 70.621 16.403 1.00 12.22 191 GLN A O 1
ATOM 1417 N N . VAL A 1 194 ? -3.713 70.166 14.270 1.00 13.53 192 VAL A N 1
ATOM 1418 C CA . VAL A 1 194 ? -4.037 71.545 13.966 1.00 14.09 192 VAL A CA 1
ATOM 1419 C C . VAL A 1 194 ? -5.184 72.011 14.859 1.00 14.52 192 VAL A C 1
ATOM 1420 O O . VAL A 1 194 ? -5.090 73.066 15.478 1.00 14.88 192 VAL A O 1
ATOM 1424 N N . GLU A 1 195 ? -6.244 71.206 14.943 1.00 15.55 193 GLU A N 1
ATOM 1425 C CA . GLU A 1 195 ? -7.398 71.509 15.793 1.00 16.10 193 GLU A CA 1
ATOM 1426 C C . GLU A 1 195 ? -6.996 71.758 17.231 1.00 15.50 193 GLU A C 1
ATOM 1427 O O . GLU A 1 195 ? -7.335 72.792 17.795 1.00 15.49 193 GLU A O 1
ATOM 1433 N N . LEU A 1 196 ? -6.206 70.858 17.805 1.00 15.15 194 LEU A N 1
ATOM 1434 C CA . LEU A 1 196 ? -5.757 71.029 19.181 1.00 14.68 194 LEU A CA 1
ATOM 1435 C C . LEU A 1 196 ? -4.890 72.255 19.352 1.00 14.68 194 LEU A C 1
ATOM 1436 O O . LEU A 1 196 ? -5.041 72.991 20.317 1.00 13.92 194 LEU A O 1
ATOM 1441 N N . THR A 1 197 ? -3.980 72.486 18.411 1.00 14.77 195 THR A N 1
ATOM 1442 C CA . THR A 1 197 ? -3.137 73.665 18.475 1.00 15.09 195 THR A CA 1
ATOM 1443 C C . THR A 1 197 ? -3.967 74.962 18.426 1.00 15.56 195 THR A C 1
ATOM 1444 O O . THR A 1 197 ? -3.687 75.900 19.147 1.00 15.69 195 THR A O 1
ATOM 1448 N N . ALA A 1 198 ? -4.952 75.017 17.540 1.00 17.01 196 ALA A N 1
ATOM 1449 C CA . ALA A 1 198 ? -5.825 76.193 17.420 1.00 17.64 196 ALA A CA 1
ATOM 1450 C C . ALA A 1 198 ? -6.563 76.475 18.733 1.00 18.39 196 ALA A C 1
ATOM 1451 O O . ALA A 1 198 ? -6.686 77.634 19.151 1.00 18.76 196 ALA A O 1
ATOM 1453 N N . LYS A 1 199 ? -7.045 75.422 19.389 1.00 18.81 197 LYS A N 1
ATOM 1454 C CA . LYS A 1 199 ? -7.711 75.588 20.684 1.00 19.78 197 LYS A CA 1
ATOM 1455 C C . LYS A 1 199 ? -6.755 76.120 21.738 1.00 19.68 197 LYS A C 1
ATOM 1456 O O . LYS A 1 199 ? -7.073 77.049 22.469 1.00 19.58 197 LYS A O 1
ATOM 1462 N N . LEU A 1 200 ? -5.581 75.526 21.820 1.00 20.74 198 LEU A N 1
ATOM 1463 C CA . LEU A 1 200 ? -4.564 75.980 22.752 1.00 21.76 198 LEU A CA 1
ATOM 1464 C C . LEU A 1 200 ? -4.210 77.463 22.581 1.00 22.46 198 LEU A C 1
ATOM 1465 O O . LEU A 1 200 ? -4.132 78.202 23.559 1.00 21.99 198 LEU A O 1
ATOM 1470 N N . LEU A 1 201 ? -3.998 77.891 21.342 1.00 23.81 199 LEU A N 1
ATOM 1471 C CA . LEU A 1 201 ? -3.651 79.294 21.054 1.00 25.40 199 LEU A CA 1
ATOM 1472 C C . LEU A 1 201 ? -4.821 80.234 21.343 1.00 26.52 199 LEU A C 1
ATOM 1473 O O . LEU A 1 201 ? -4.637 81.315 21.899 1.00 26.52 199 LEU A O 1
ATOM 1478 N N . GLU A 1 202 ? -6.019 79.811 20.956 1.00 28.45 200 GLU A N 1
ATOM 1479 C CA . GLU A 1 202 ? -7.229 80.596 21.170 1.00 29.51 200 GLU A CA 1
ATOM 1480 C C . GLU A 1 202 ? -7.445 80.799 22.677 1.00 30.51 200 GLU A C 1
ATOM 1481 O O . GLU A 1 202 ? -7.720 81.907 23.140 1.00 30.50 200 GLU A O 1
ATOM 1487 N N . GLY A 1 203 ? -7.275 79.730 23.444 1.00 31.41 201 GLY A N 1
ATOM 1488 C CA . GLY A 1 203 ? -7.480 79.784 24.875 1.00 32.36 201 GLY A CA 1
ATOM 1489 C C . GLY A 1 203 ? -6.468 80.620 25.621 1.00 33.23 201 GLY A C 1
ATOM 1490 O O . GLY A 1 203 ? -6.763 81.112 26.704 1.00 33.06 201 GLY A O 1
ATOM 1491 N N . GLY A 1 204 ? -5.265 80.749 25.061 1.00 34.52 202 GLY A N 1
ATOM 1492 C CA . GLY A 1 204 ? -4.198 81.551 25.661 1.00 35.67 202 GLY A CA 1
ATOM 1493 C C . GLY A 1 204 ? -4.100 82.979 25.132 1.00 37.06 202 GLY A C 1
ATOM 1494 O O . GLY A 1 204 ? -3.189 83.726 25.520 1.00 36.99 202 GLY A O 1
ATOM 1495 N N . SER A 1 205 ? -5.020 83.365 24.241 1.00 38.28 203 SER A N 1
ATOM 1496 C CA . SER A 1 205 ? -5.075 84.741 23.744 1.00 38.79 203 SER A CA 1
ATOM 1497 C C . SER A 1 205 ? -5.844 85.574 24.764 1.00 39.72 203 SER A C 1
ATOM 1498 O O . SER A 1 205 ? -5.387 86.633 25.227 1.00 40.36 203 SER A O 1
ATOM 1501 N N . THR B 1 4 ? -16.374 79.311 33.289 1.00 37.11 2 THR B N 1
ATOM 1502 C CA . THR B 1 4 ? -15.467 79.592 34.452 1.00 36.76 2 THR B CA 1
ATOM 1503 C C . THR B 1 4 ? -15.310 78.377 35.399 1.00 36.40 2 THR B C 1
ATOM 1504 O O . THR B 1 4 ? -15.135 78.536 36.629 1.00 36.86 2 THR B O 1
ATOM 1508 N N . ALA B 1 5 ? -15.350 77.170 34.826 1.00 34.89 3 ALA B N 1
ATOM 1509 C CA . ALA B 1 5 ? -15.163 75.941 35.600 1.00 33.68 3 ALA B CA 1
ATOM 1510 C C . ALA B 1 5 ? -13.687 75.815 35.951 1.00 31.18 3 ALA B C 1
ATOM 1511 O O . ALA B 1 5 ? -12.828 76.038 35.112 1.00 31.43 3 ALA B O 1
ATOM 1513 N N . PRO B 1 6 ? -13.379 75.512 37.209 1.00 28.34 4 PRO B N 1
ATOM 1514 C CA . PRO B 1 6 ? -12.009 75.091 37.452 1.00 25.58 4 PRO B CA 1
ATOM 1515 C C . PRO B 1 6 ? -11.668 73.821 36.660 1.00 23.97 4 PRO B C 1
ATOM 1516 O O . PRO B 1 6 ? -12.520 72.950 36.482 1.00 22.18 4 PRO B O 1
ATOM 1520 N N . VAL B 1 7 ? -10.428 73.748 36.182 1.00 21.80 5 VAL B N 1
ATOM 1521 C CA . VAL B 1 7 ? -9.892 72.524 35.581 1.00 20.65 5 VAL B CA 1
ATOM 1522 C C . VAL B 1 7 ? -10.041 71.355 36.552 1.00 18.84 5 VAL B C 1
ATOM 1523 O O . VAL B 1 7 ? -9.755 71.482 37.743 1.00 18.37 5 VAL B O 1
ATOM 1527 N N . LYS B 1 8 ? -10.487 70.216 36.041 1.00 17.92 6 LYS B N 1
ATOM 1528 C CA . LYS B 1 8 ? -10.648 69.020 36.873 1.00 16.92 6 LYS B CA 1
ATOM 1529 C C . LYS B 1 8 ? -9.389 68.173 36.754 1.00 15.63 6 LYS B C 1
ATOM 1530 O O . LYS B 1 8 ? -9.086 67.667 35.668 1.00 14.26 6 LYS B O 1
ATOM 1536 N N . LEU B 1 9 ? -8.679 68.027 37.876 1.00 14.44 7 LEU B N 1
ATOM 1537 C CA . LEU B 1 9 ? -7.378 67.396 37.917 1.00 14.48 7 LEU B CA 1
ATOM 1538 C C . LEU B 1 9 ? -7.442 66.190 38.811 1.00 13.71 7 LEU B C 1
ATOM 1539 O O . LEU B 1 9 ? -7.764 66.323 39.982 1.00 13.43 7 LEU B O 1
ATOM 1544 N N . ALA B 1 10 ? -7.128 65.024 38.254 1.00 13.50 8 ALA B N 1
ATOM 1545 C CA . ALA B 1 10 ? -7.004 63.779 39.011 1.00 13.56 8 ALA B CA 1
ATOM 1546 C C . ALA B 1 10 ? -5.542 63.395 39.132 1.00 13.77 8 ALA B C 1
ATOM 1547 O O . ALA B 1 10 ? -4.860 63.218 38.111 1.00 13.22 8 ALA B O 1
ATOM 1549 N N . ILE B 1 11 ? -5.078 63.246 40.372 1.00 13.83 9 ILE B N 1
ATOM 1550 C CA . ILE B 1 11 ? -3.746 62.708 40.676 1.00 13.51 9 ILE B CA 1
ATOM 1551 C C . ILE B 1 11 ? -3.953 61.274 41.112 1.00 13.34 9 ILE B C 1
ATOM 1552 O O . ILE B 1 11 ? -4.511 61.036 42.190 1.00 13.98 9 ILE B O 1
ATOM 1557 N N . VAL B 1 12 ? -3.543 60.327 40.267 1.00 12.38 10 VAL B N 1
ATOM 1558 C CA . VAL B 1 12 ? -3.679 58.893 40.534 1.00 12.23 10 VAL B CA 1
ATOM 1559 C C . VAL B 1 12 ? -2.271 58.350 40.783 1.00 12.04 10 VAL B C 1
ATOM 1560 O O . VAL B 1 12 ? -1.375 58.467 39.922 1.00 11.18 10 VAL B O 1
ATOM 1564 N N . PHE B 1 13 ? -2.057 57.830 41.986 1.00 11.29 11 PHE B N 1
ATOM 1565 C CA . PHE B 1 13 ? -0.726 57.427 42.417 1.00 11.64 11 PHE B CA 1
ATOM 1566 C C . PHE B 1 13 ? -0.781 56.079 43.108 1.00 11.96 11 PHE B C 1
ATOM 1567 O O . PHE B 1 13 ? -1.756 55.754 43.813 1.00 12.48 11 PHE B O 1
ATOM 1575 N N . TYR B 1 14 ? 0.236 55.266 42.849 1.00 12.89 12 TYR B N 1
ATOM 1576 C CA . TYR B 1 14 ? 0.517 54.107 43.669 1.00 13.15 12 TYR B CA 1
ATOM 1577 C C . TYR B 1 14 ? 1.696 54.429 44.583 1.00 13.95 12 TYR B C 1
ATOM 1578 O O . TYR B 1 14 ? 2.653 55.092 44.164 1.00 14.07 12 TYR B O 1
ATOM 1587 N N . SER B 1 15 ? 1.627 53.959 45.825 1.00 13.98 13 SER B N 1
ATOM 1588 C CA . SER B 1 15 ? 2.725 54.096 46.777 1.00 14.69 13 SER B CA 1
ATOM 1589 C C . SER B 1 15 ? 2.732 52.890 47.719 1.00 14.99 13 SER B C 1
ATOM 1590 O O . SER B 1 15 ? 1.700 52.578 48.338 1.00 15.00 13 SER B O 1
ATOM 1593 N N . SER B 1 16 ? 3.874 52.198 47.820 1.00 14.80 14 SER B N 1
ATOM 1594 C CA . SER B 1 16 ? 4.047 51.194 48.856 1.00 15.30 14 SER B CA 1
ATOM 1595 C C . SER B 1 16 ? 4.497 51.856 50.158 1.00 15.17 14 SER B C 1
ATOM 1596 O O . SER B 1 16 ? 3.844 51.738 51.191 1.00 14.80 14 SER B O 1
ATOM 1599 N N . THR B 1 17 ? 5.638 52.533 50.099 1.00 15.58 15 THR B N 1
ATOM 1600 C CA . THR B 1 17 ? 6.353 52.946 51.307 1.00 15.85 15 THR B CA 1
ATOM 1601 C C . THR B 1 17 ? 6.291 54.440 51.601 1.00 15.96 15 THR B C 1
ATOM 1602 O O . THR B 1 17 ? 7.065 54.947 52.412 1.00 15.76 15 THR B O 1
ATOM 1606 N N . GLY B 1 18 ? 5.359 55.152 50.966 1.00 16.08 16 GLY B N 1
ATOM 1607 C CA . GLY B 1 18 ? 5.125 56.569 51.260 1.00 15.68 16 GLY B CA 1
ATOM 1608 C C . GLY B 1 18 ? 5.743 57.639 50.359 1.00 15.55 16 GLY B C 1
ATOM 1609 O O . GLY B 1 18 ? 5.329 58.796 50.418 1.00 16.20 16 GLY B O 1
ATOM 1610 N N . THR B 1 19 ? 6.703 57.294 49.511 1.00 15.16 17 THR B N 1
ATOM 1611 C CA . THR B 1 19 ? 7.332 58.323 48.685 1.00 15.24 17 THR B CA 1
ATOM 1612 C C . THR B 1 19 ? 6.352 58.888 47.648 1.00 15.05 17 THR B C 1
ATOM 1613 O O . THR B 1 19 ? 6.223 60.096 47.521 1.00 14.43 17 THR B O 1
ATOM 1617 N N . GLY B 1 20 ? 5.646 58.013 46.930 1.00 15.36 18 GLY B N 1
ATOM 1618 C CA . GLY B 1 20 ? 4.644 58.467 45.964 1.00 15.22 18 GLY B CA 1
ATOM 1619 C C . GLY B 1 20 ? 3.495 59.242 46.581 1.00 15.43 18 GLY B C 1
ATOM 1620 O O . GLY B 1 20 ? 2.960 60.154 45.965 1.00 15.57 18 GLY B O 1
ATOM 1621 N N . TYR B 1 21 ? 3.115 58.875 47.805 1.00 15.61 19 TYR B N 1
ATOM 1622 C CA . TYR B 1 21 ? 2.087 59.579 48.545 1.00 15.29 19 TYR B CA 1
ATOM 1623 C C . TYR B 1 21 ? 2.557 61.013 48.856 1.00 15.07 19 TYR B C 1
ATOM 1624 O O . TYR B 1 21 ? 1.801 61.965 48.675 1.00 15.37 19 TYR B O 1
ATOM 1633 N N . ALA B 1 22 ? 3.797 61.177 49.306 1.00 15.39 20 ALA B N 1
ATOM 1634 C CA . ALA B 1 22 ? 4.320 62.536 49.574 1.00 15.57 20 ALA B CA 1
ATOM 1635 C C . ALA B 1 22 ? 4.331 63.360 48.276 1.00 15.38 20 ALA B C 1
ATOM 1636 O O . ALA B 1 22 ? 3.940 64.525 48.260 1.00 15.08 20 ALA B O 1
ATOM 1638 N N . MET B 1 23 ? 4.757 62.727 47.187 1.00 15.17 21 MET B N 1
ATOM 1639 C CA . MET B 1 23 ? 4.798 63.403 45.896 1.00 15.80 21 MET B CA 1
ATOM 1640 C C . MET B 1 23 ? 3.408 63.792 45.441 1.00 15.29 21 MET B C 1
ATOM 1641 O O . MET B 1 23 ? 3.211 64.881 44.952 1.00 14.83 21 MET B O 1
ATOM 1646 N N . ALA B 1 24 ? 2.451 62.876 45.592 1.00 15.82 22 ALA B N 1
ATOM 1647 C CA . ALA B 1 24 ? 1.094 63.102 45.132 1.00 15.88 22 ALA B CA 1
ATOM 1648 C C . ALA B 1 24 ? 0.412 64.190 45.939 1.00 16.08 22 ALA B C 1
ATOM 1649 O O . ALA B 1 24 ? -0.320 65.010 45.378 1.00 15.37 22 ALA B O 1
ATOM 1651 N N . GLN B 1 25 ? 0.679 64.227 47.245 1.00 16.52 23 GLN B N 1
ATOM 1652 C CA . GLN B 1 25 ? 0.174 65.323 48.080 1.00 17.19 23 GLN B CA 1
ATOM 1653 C C . GLN B 1 25 ? 0.726 66.665 47.617 1.00 16.83 23 GLN B C 1
ATOM 1654 O O . GLN B 1 25 ? -0.015 67.642 47.544 1.00 17.10 23 GLN B O 1
ATOM 1660 N N . GLU B 1 26 ? 2.013 66.713 47.282 1.00 17.37 24 GLU B N 1
ATOM 1661 C CA . GLU B 1 26 ? 2.625 67.950 46.758 1.00 17.07 24 GLU B CA 1
ATOM 1662 C C . GLU B 1 26 ? 1.972 68.367 45.440 1.00 16.86 24 GLU B C 1
ATOM 1663 O O . GLU B 1 26 ? 1.639 69.549 45.229 1.00 16.07 24 GLU B O 1
ATOM 1669 N N . ALA B 1 27 ? 1.753 67.382 44.565 1.00 17.10 25 ALA B N 1
ATOM 1670 C CA . ALA B 1 27 ? 1.026 67.583 43.297 1.00 17.12 25 ALA B CA 1
ATOM 1671 C C . ALA B 1 27 ? -0.379 68.129 43.534 1.00 17.04 25 ALA B C 1
ATOM 1672 O O . ALA B 1 27 ? -0.789 69.090 42.898 1.00 16.03 25 ALA B O 1
ATOM 1674 N N . ALA B 1 28 ? -1.102 67.521 44.468 1.00 17.62 26 ALA B N 1
ATOM 1675 C CA . ALA B 1 28 ? -2.463 67.927 44.762 1.00 18.67 26 ALA B CA 1
ATOM 1676 C C . ALA B 1 28 ? -2.568 69.375 45.275 1.00 19.49 26 ALA B C 1
ATOM 1677 O O . ALA B 1 28 ? -3.462 70.110 44.864 1.00 19.69 26 ALA B O 1
ATOM 1679 N N . GLU B 1 29 ? -1.644 69.770 46.145 1.00 20.62 27 GLU B N 1
ATOM 1680 C CA . GLU B 1 29 ? -1.561 71.141 46.658 1.00 21.25 27 GLU B CA 1
ATOM 1681 C C . GLU B 1 29 ? -1.222 72.157 45.575 1.00 21.08 27 GLU B C 1
ATOM 1682 O O . GLU B 1 29 ? -1.777 73.275 45.541 1.00 21.19 27 GLU B O 1
ATOM 1688 N N . ALA B 1 30 ? -0.299 71.782 44.690 1.00 20.38 28 ALA B N 1
ATOM 1689 C CA . ALA B 1 30 ? 0.072 72.645 43.570 1.00 20.43 28 ALA B CA 1
ATOM 1690 C C . ALA B 1 30 ? -1.134 72.841 42.645 1.00 20.36 28 ALA B C 1
ATOM 1691 O O . ALA B 1 30 ? -1.399 73.956 42.184 1.00 20.11 28 ALA B O 1
ATOM 1693 N N . GLY B 1 31 ? -1.874 71.762 42.405 1.00 20.03 29 GLY B N 1
ATOM 1694 C CA . GLY B 1 31 ? -3.096 71.828 41.612 1.00 20.59 29 GLY B CA 1
ATOM 1695 C C . GLY B 1 31 ? -4.144 72.746 42.194 1.00 20.39 29 GLY B C 1
ATOM 1696 O O . GLY B 1 31 ? -4.740 73.539 41.472 1.00 20.29 29 GLY B O 1
ATOM 1697 N N . ARG B 1 32 ? -4.385 72.627 43.497 1.00 21.35 30 ARG B N 1
ATOM 1698 C CA . ARG B 1 32 ? -5.289 73.555 44.212 1.00 21.94 30 ARG B CA 1
ATOM 1699 C C . ARG B 1 32 ? -4.830 75.001 44.134 1.00 21.79 30 ARG B C 1
ATOM 1700 O O . ARG B 1 32 ? -5.621 75.905 43.879 1.00 21.93 30 ARG B O 1
ATOM 1708 N N . ALA B 1 33 ? -3.545 75.212 44.371 1.00 21.99 31 ALA B N 1
ATOM 1709 C CA . ALA B 1 33 ? -2.952 76.548 44.300 1.00 21.96 31 ALA B CA 1
ATOM 1710 C C . ALA B 1 33 ? -3.092 77.161 42.899 1.00 21.95 31 ALA B C 1
ATOM 1711 O O . ALA B 1 33 ? -3.222 78.386 42.763 1.00 22.44 31 ALA B O 1
ATOM 1713 N N . ALA B 1 34 ? -3.078 76.307 41.871 1.00 21.78 32 ALA B N 1
ATOM 1714 C CA . ALA B 1 34 ? -3.275 76.729 40.493 1.00 21.44 32 ALA B CA 1
ATOM 1715 C C . ALA B 1 34 ? -4.745 76.945 40.155 1.00 21.27 32 ALA B C 1
ATOM 1716 O O . ALA B 1 34 ? -5.072 77.241 39.011 1.00 21.59 32 ALA B O 1
ATOM 1718 N N . GLY B 1 35 ? -5.636 76.787 41.133 1.00 21.33 33 GLY B N 1
ATOM 1719 C CA . GLY B 1 35 ? -7.064 77.051 40.922 1.00 20.78 33 GLY B CA 1
ATOM 1720 C C . GLY B 1 35 ? -7.851 75.880 40.356 1.00 20.86 33 GLY B C 1
ATOM 1721 O O . GLY B 1 35 ? -9.021 76.039 39.969 1.00 21.79 33 GLY B O 1
ATOM 1722 N N . ALA B 1 36 ? -7.226 74.709 40.287 1.00 19.87 34 ALA B N 1
ATOM 1723 C CA . ALA B 1 36 ? -7.909 73.516 39.812 1.00 19.67 34 ALA B CA 1
ATOM 1724 C C . ALA B 1 36 ? -8.782 72.904 40.902 1.00 19.00 34 ALA B C 1
ATOM 1725 O O . ALA B 1 36 ? -8.573 73.136 42.090 1.00 18.98 34 ALA B O 1
ATOM 1727 N N . GLU B 1 37 ? -9.768 72.128 40.472 1.00 18.99 35 GLU B N 1
ATOM 1728 C CA . GLU B 1 37 ? -10.490 71.224 41.348 1.00 18.35 35 GLU B CA 1
ATOM 1729 C C . GLU B 1 37 ? -9.735 69.906 41.359 1.00 17.34 35 GLU B C 1
ATOM 1730 O O . GLU B 1 37 ? -9.585 69.286 40.312 1.00 16.09 35 GLU B O 1
ATOM 1736 N N . VAL B 1 38 ? -9.267 69.474 42.530 1.00 16.18 36 VAL B N 1
ATOM 1737 C CA . VAL B 1 38 ? -8.352 68.336 42.597 1.00 16.33 36 VAL B CA 1
ATOM 1738 C C . VAL B 1 38 ? -8.947 67.101 43.277 1.00 15.70 36 VAL B C 1
ATOM 1739 O O . VAL B 1 38 ? -9.585 67.206 44.326 1.00 15.32 36 VAL B O 1
ATOM 1743 N N . ARG B 1 39 ? -8.729 65.940 42.668 1.00 15.05 37 ARG B N 1
ATOM 1744 C CA . ARG B 1 39 ? -8.879 64.650 43.358 1.00 14.96 37 ARG B CA 1
ATOM 1745 C C . ARG B 1 39 ? -7.516 64.000 43.523 1.00 14.47 37 ARG B C 1
ATOM 1746 O O . ARG B 1 39 ? -6.829 63.760 42.545 1.00 15.15 37 ARG B O 1
ATOM 1754 N N . LEU B 1 40 ? -7.153 63.706 44.765 1.00 14.04 38 LEU B N 1
ATOM 1755 C CA . LEU B 1 40 ? -6.031 62.852 45.094 1.00 14.06 38 LEU B CA 1
ATOM 1756 C C . LEU B 1 40 ? -6.556 61.447 45.339 1.00 13.62 38 LEU B C 1
ATOM 1757 O O . LEU B 1 40 ? -7.375 61.236 46.234 1.00 14.63 38 LEU B O 1
ATOM 1762 N N . LEU B 1 41 ? -6.072 60.496 44.548 1.00 13.11 39 LEU B N 1
ATOM 1763 C CA . LEU B 1 41 ? -6.642 59.150 44.449 1.00 12.80 39 LEU B CA 1
ATOM 1764 C C . LEU B 1 41 ? -5.547 58.103 44.492 1.00 12.87 39 LEU B C 1
ATOM 1765 O O . LEU B 1 41 ? -4.595 58.130 43.702 1.00 12.23 39 LEU B O 1
ATOM 1770 N N . LYS B 1 42 ? -5.683 57.147 45.393 1.00 13.30 40 LYS B N 1
ATOM 1771 C CA . LYS B 1 42 ? -4.684 56.085 45.496 1.00 12.93 40 LYS B CA 1
ATOM 1772 C C . LYS B 1 42 ? -5.067 54.894 44.630 1.00 13.45 40 LYS B C 1
ATOM 1773 O O . LYS B 1 42 ? -6.259 54.569 44.433 1.00 13.49 40 LYS B O 1
ATOM 1779 N N . VAL B 1 43 ? -4.045 54.218 44.126 1.00 13.29 41 VAL B N 1
ATOM 1780 C CA . VAL B 1 43 ? -4.235 52.994 43.379 1.00 13.53 41 VAL B CA 1
ATOM 1781 C C . VAL B 1 43 ? -4.427 51.832 44.364 1.00 13.48 41 VAL B C 1
ATOM 1782 O O . VAL B 1 43 ? -3.630 51.627 45.276 1.00 13.22 41 VAL B O 1
ATOM 1786 N N . ARG B 1 44 ? -5.462 51.047 44.121 1.00 15.22 42 ARG B N 1
ATOM 1787 C CA . ARG B 1 44 ? -5.756 49.855 44.912 1.00 16.15 42 ARG B CA 1
ATOM 1788 C C . ARG B 1 44 ? -4.534 48.964 45.088 1.00 16.12 42 ARG B C 1
ATOM 1789 O O . ARG B 1 44 ? -3.810 48.646 44.126 1.00 14.79 42 ARG B O 1
ATOM 1797 N N . GLU B 1 45 ? -4.337 48.561 46.337 1.00 16.31 43 GLU B N 1
ATOM 1798 C CA . GLU B 1 45 ? -3.259 47.686 46.722 1.00 16.99 43 GLU B CA 1
ATOM 1799 C C . GLU B 1 45 ? -3.671 46.254 46.457 1.00 17.86 43 GLU B C 1
ATOM 1800 O O . GLU B 1 45 ? -4.716 45.793 46.921 1.00 18.65 43 GLU B O 1
ATOM 1806 N N . THR B 1 46 ? -2.855 45.545 45.694 1.00 18.22 44 THR B N 1
ATOM 1807 C CA . THR B 1 46 ? -3.115 44.150 45.389 1.00 19.26 44 THR B CA 1
ATOM 1808 C C . THR B 1 46 ? -2.245 43.178 46.190 1.00 19.57 44 THR B C 1
ATOM 1809 O O . THR B 1 46 ? -2.554 41.981 46.241 1.00 19.91 44 THR B O 1
ATOM 1813 N N . ALA B 1 47 ? -1.154 43.664 46.786 1.00 19.75 45 ALA B N 1
ATOM 1814 C CA . ALA B 1 47 ? -0.231 42.776 47.518 1.00 19.91 45 ALA B CA 1
ATOM 1815 C C . ALA B 1 47 ? -0.949 41.952 48.581 1.00 20.14 45 ALA B C 1
ATOM 1816 O O . ALA B 1 47 ? -1.836 42.465 49.258 1.00 19.90 45 ALA B O 1
ATOM 1818 N N . PRO B 1 48 ? -0.564 40.671 48.737 1.00 20.97 46 PRO B N 1
ATOM 1819 C CA . PRO B 1 48 ? -1.138 39.900 49.846 1.00 21.49 46 PRO B CA 1
ATOM 1820 C C . PRO B 1 48 ? -0.729 40.516 51.186 1.00 21.87 46 PRO B C 1
ATOM 1821 O O . PRO B 1 48 ? 0.355 41.105 51.282 1.00 21.85 46 PRO B O 1
ATOM 1825 N N . GLN B 1 49 ? -1.594 40.394 52.196 1.00 22.18 47 GLN B N 1
ATOM 1826 C CA . GLN B 1 49 ? -1.347 41.017 53.496 1.00 22.75 47 GLN B CA 1
ATOM 1827 C C . GLN B 1 49 ? -0.037 40.560 54.141 1.00 23.10 47 GLN B C 1
ATOM 1828 O O . GLN B 1 49 ? 0.632 41.347 54.818 1.00 23.33 47 GLN B O 1
ATOM 1834 N N . ASP B 1 50 ? 0.324 39.293 53.940 1.00 23.56 48 ASP B N 1
ATOM 1835 C CA . ASP B 1 50 ? 1.562 38.760 54.519 1.00 23.48 48 ASP B CA 1
ATOM 1836 C C . ASP B 1 50 ? 2.831 39.307 53.840 1.00 22.77 48 ASP B C 1
ATOM 1837 O O . ASP B 1 50 ? 3.900 39.295 54.444 1.00 22.38 48 ASP B O 1
ATOM 1842 N N . VAL B 1 51 ? 2.708 39.816 52.612 1.00 21.86 49 VAL B N 1
ATOM 1843 C CA . VAL B 1 51 ? 3.812 40.568 51.982 1.00 21.32 49 VAL B CA 1
ATOM 1844 C C . VAL B 1 51 ? 3.889 41.996 52.545 1.00 20.30 49 VAL B C 1
ATOM 1845 O O . VAL B 1 51 ? 4.971 42.502 52.852 1.00 19.99 49 VAL B O 1
ATOM 1849 N N . ILE B 1 52 ? 2.733 42.640 52.681 1.00 19.75 50 ILE B N 1
ATOM 1850 C CA . ILE B 1 52 ? 2.661 43.967 53.308 1.00 19.36 50 ILE B CA 1
ATOM 1851 C C . ILE B 1 52 ? 3.211 43.892 54.750 1.00 19.12 50 ILE B C 1
ATOM 1852 O O . ILE B 1 52 ? 3.963 44.759 55.200 1.00 19.35 50 ILE B O 1
ATOM 1857 N N . ASP B 1 53 ? 2.829 42.835 55.461 1.00 18.95 51 ASP B N 1
ATOM 1858 C CA . ASP B 1 53 ? 3.289 42.583 56.836 1.00 18.61 51 ASP B CA 1
ATOM 1859 C C . ASP B 1 53 ? 4.814 42.436 57.014 1.00 18.29 51 ASP B C 1
ATOM 1860 O O . ASP B 1 53 ? 5.307 42.427 58.134 1.00 17.58 51 ASP B O 1
ATOM 1865 N N . GLY B 1 54 ? 5.553 42.302 55.918 1.00 17.92 52 GLY B N 1
ATOM 1866 C CA . GLY B 1 54 ? 7.009 42.181 55.977 1.00 17.84 52 GLY B CA 1
ATOM 1867 C C . GLY B 1 54 ? 7.774 43.488 56.099 1.00 17.58 52 GLY B C 1
ATOM 1868 O O . GLY B 1 54 ? 8.972 43.468 56.363 1.00 18.16 52 GLY B O 1
ATOM 1869 N N . GLN B 1 55 ? 7.102 44.625 55.901 1.00 17.57 53 GLN B N 1
ATOM 1870 C CA . GLN B 1 55 ? 7.772 45.920 55.867 1.00 17.44 53 GLN B CA 1
ATOM 1871 C C . GLN B 1 55 ? 7.009 46.989 56.648 1.00 17.46 53 GLN B C 1
ATOM 1872 O O . GLN B 1 55 ? 5.850 47.301 56.329 1.00 17.43 53 GLN B O 1
ATOM 1878 N N . ASP B 1 56 ? 7.678 47.574 57.637 1.00 17.32 54 ASP B N 1
ATOM 1879 C CA . ASP B 1 56 ? 7.099 48.633 58.453 1.00 17.11 54 ASP B CA 1
ATOM 1880 C C . ASP B 1 56 ? 6.583 49.826 57.652 1.00 16.43 54 ASP B C 1
ATOM 1881 O O . ASP B 1 56 ? 5.497 50.317 57.912 1.00 16.75 54 ASP B O 1
ATOM 1886 N N . ALA B 1 57 ? 7.376 50.324 56.710 1.00 16.56 55 ALA B N 1
ATOM 1887 C CA . ALA B 1 57 ? 6.991 51.555 55.998 1.00 16.25 55 ALA B CA 1
ATOM 1888 C C . ALA B 1 57 ? 5.819 51.294 55.074 1.00 15.86 55 ALA B C 1
ATOM 1889 O O . ALA B 1 57 ? 5.058 52.204 54.802 1.00 15.47 55 ALA B O 1
ATOM 1891 N N . TRP B 1 58 ? 5.663 50.045 54.622 1.00 15.74 56 TRP B N 1
ATOM 1892 C CA . TRP B 1 58 ? 4.527 49.651 53.782 1.00 15.49 56 TRP B CA 1
ATOM 1893 C C . TRP B 1 58 ? 3.236 49.585 54.595 1.00 15.80 56 TRP B C 1
ATOM 1894 O O . TRP B 1 58 ? 2.240 50.215 54.239 1.00 15.41 56 TRP B O 1
ATOM 1905 N N . LYS B 1 59 ? 3.253 48.838 55.697 1.00 16.84 57 LYS B N 1
ATOM 1906 C CA . LYS B 1 59 ? 2.115 48.835 56.623 1.00 17.20 57 LYS B CA 1
ATOM 1907 C C . LYS B 1 59 ? 1.738 50.225 57.070 1.00 16.94 57 LYS B C 1
ATOM 1908 O O . LYS B 1 59 ? 0.562 50.570 57.072 1.00 17.18 57 LYS B O 1
ATOM 1914 N N . ALA B 1 60 ? 2.740 51.010 57.461 1.00 16.76 58 ALA B N 1
ATOM 1915 C CA . ALA B 1 60 ? 2.498 52.353 57.968 1.00 16.57 58 ALA B CA 1
ATOM 1916 C C . ALA B 1 60 ? 1.844 53.214 56.900 1.00 16.32 58 ALA B C 1
ATOM 1917 O O . ALA B 1 60 ? 0.895 53.945 57.181 1.00 16.99 58 ALA B O 1
ATOM 1919 N N . ASN B 1 61 ? 2.335 53.108 55.665 1.00 15.56 59 ASN B N 1
ATOM 1920 C CA . ASN B 1 61 ? 1.837 53.964 54.591 1.00 15.63 59 ASN B CA 1
ATOM 1921 C C . ASN B 1 61 ? 0.420 53.621 54.219 1.00 14.68 59 ASN B C 1
ATOM 1922 O O . ASN B 1 61 ? -0.379 54.504 53.957 1.00 13.97 59 ASN B O 1
ATOM 1927 N N . ILE B 1 62 ? 0.101 52.337 54.209 1.00 15.12 60 ILE B N 1
ATOM 1928 C CA . ILE B 1 62 ? -1.275 51.924 53.942 1.00 15.75 60 ILE B CA 1
ATOM 1929 C C . ILE B 1 62 ? -2.242 52.600 54.929 1.00 16.11 60 ILE B C 1
ATOM 1930 O O . ILE B 1 62 ? -3.270 53.161 54.525 1.00 16.61 60 ILE B O 1
ATOM 1935 N N . GLU B 1 63 ? -1.890 52.593 56.211 1.00 16.70 61 GLU B N 1
ATOM 1936 C CA . GLU B 1 63 ? -2.720 53.215 57.244 1.00 16.40 61 GLU B CA 1
ATOM 1937 C C . GLU B 1 63 ? -2.734 54.732 57.045 1.00 16.34 61 GLU B C 1
ATOM 1938 O O . GLU B 1 63 ? -3.777 55.383 57.162 1.00 16.77 61 GLU B O 1
ATOM 1944 N N . ALA B 1 64 ? -1.577 55.301 56.735 1.00 16.20 62 ALA B N 1
ATOM 1945 C CA . ALA B 1 64 ? -1.489 56.749 56.541 1.00 16.07 62 ALA B CA 1
ATOM 1946 C C . ALA B 1 64 ? -2.375 57.222 55.388 1.00 16.20 62 ALA B C 1
ATOM 1947 O O . ALA B 1 64 ? -2.897 58.334 55.431 1.00 15.71 62 ALA B O 1
ATOM 1949 N N . MET B 1 65 ? -2.569 56.357 54.377 1.00 15.80 63 MET B N 1
ATOM 1950 C CA . MET B 1 65 ? -3.405 56.685 53.222 1.00 16.02 63 MET B CA 1
ATOM 1951 C C . MET B 1 65 ? -4.881 56.284 53.375 1.00 16.14 63 MET B C 1
ATOM 1952 O O . MET B 1 65 ? -5.646 56.432 52.426 1.00 16.37 63 MET B O 1
ATOM 1957 N N . LYS B 1 66 ? -5.298 55.837 54.563 1.00 16.74 64 LYS B N 1
ATOM 1958 C CA . LYS B 1 66 ? -6.617 55.211 54.751 1.00 16.98 64 LYS B CA 1
ATOM 1959 C C . LYS B 1 66 ? -7.815 56.037 54.258 1.00 17.32 64 LYS B C 1
ATOM 1960 O O . LYS B 1 66 ? -8.775 55.485 53.709 1.00 16.88 64 LYS B O 1
ATOM 1966 N N . ASP B 1 67 ? -7.733 57.349 54.445 1.00 17.53 65 ASP B N 1
ATOM 1967 C CA . ASP B 1 67 ? -8.819 58.270 54.131 1.00 18.37 65 ASP B CA 1
ATOM 1968 C C . ASP B 1 67 ? -8.743 58.754 52.681 1.00 18.35 65 ASP B C 1
ATOM 1969 O O . ASP B 1 67 ? -9.652 59.427 52.202 1.00 19.14 65 ASP B O 1
ATOM 1974 N N . VAL B 1 68 ? -7.662 58.406 51.987 1.00 17.95 66 VAL B N 1
ATOM 1975 C CA . VAL B 1 68 ? -7.498 58.756 50.575 1.00 17.59 66 VAL B CA 1
ATOM 1976 C C . VAL B 1 68 ? -8.344 57.814 49.727 1.00 17.02 66 VAL B C 1
ATOM 1977 O O . VAL B 1 68 ? -8.183 56.589 49.783 1.00 17.38 66 VAL B O 1
ATOM 1981 N N . PRO B 1 69 ? -9.231 58.375 48.907 1.00 16.93 67 PRO B N 1
ATOM 1982 C CA . PRO B 1 69 ? -10.052 57.522 48.062 1.00 17.09 67 PRO B CA 1
ATOM 1983 C C . PRO B 1 69 ? -9.277 56.695 47.045 1.00 17.21 67 PRO B C 1
ATOM 1984 O O . PRO B 1 69 ? -8.241 57.120 46.544 1.00 17.38 67 PRO B O 1
ATOM 1988 N N . GLU B 1 70 ? -9.817 55.519 46.754 1.00 17.13 68 GLU B N 1
ATOM 1989 C CA . GLU B 1 70 ? -9.273 54.610 45.784 1.00 17.43 68 GLU B CA 1
ATOM 1990 C C . GLU B 1 70 ? -9.723 54.996 44.361 1.00 17.18 68 GLU B C 1
ATOM 1991 O O . GLU B 1 70 ? -10.902 55.275 44.107 1.00 17.30 68 GLU B O 1
ATOM 1997 N N . ALA B 1 71 ? -8.758 55.015 43.447 1.00 16.16 69 ALA B N 1
ATOM 1998 C CA . ALA B 1 71 ? -8.996 55.414 42.070 1.00 15.66 69 ALA B CA 1
ATOM 1999 C C . ALA B 1 71 ? -9.860 54.397 41.329 1.00 14.65 69 ALA B C 1
ATOM 2000 O O . ALA B 1 71 ? -9.682 53.182 41.462 1.00 13.68 69 ALA B O 1
ATOM 2002 N N . THR B 1 72 ? -10.785 54.926 40.534 1.00 15.04 70 THR B N 1
ATOM 2003 C CA . THR B 1 72 ? -11.636 54.136 39.667 1.00 14.68 70 THR B CA 1
ATOM 2004 C C . THR B 1 72 ? -11.634 54.797 38.286 1.00 14.34 70 THR B C 1
ATOM 2005 O O . THR B 1 72 ? -11.311 55.983 38.161 1.00 14.08 70 THR B O 1
ATOM 2009 N N . PRO B 1 73 ? -12.002 54.048 37.237 1.00 14.02 71 PRO B N 1
ATOM 2010 C CA . PRO B 1 73 ? -12.063 54.635 35.893 1.00 14.12 71 PRO B CA 1
ATOM 2011 C C . PRO B 1 73 ? -12.865 55.951 35.763 1.00 14.19 71 PRO B C 1
ATOM 2012 O O . PRO B 1 73 ? -12.447 56.838 35.045 1.00 12.84 71 PRO B O 1
ATOM 2016 N N . ALA B 1 74 ? -13.991 56.073 36.471 1.00 14.62 72 ALA B N 1
ATOM 2017 C CA . ALA B 1 74 ? -14.810 57.287 36.437 1.00 14.08 72 ALA B CA 1
ATOM 2018 C C . ALA B 1 74 ? -14.094 58.569 36.862 1.00 14.06 72 ALA B C 1
ATOM 2019 O O . ALA B 1 74 ? -14.510 59.678 36.494 1.00 13.59 72 ALA B O 1
ATOM 2021 N N . ASP B 1 75 ? -13.035 58.429 37.653 1.00 14.33 73 ASP B N 1
ATOM 2022 C CA . ASP B 1 75 ? -12.176 59.554 38.005 1.00 14.76 73 ASP B CA 1
ATOM 2023 C C . ASP B 1 75 ? -11.480 60.128 36.760 1.00 14.80 73 ASP B C 1
ATOM 2024 O O . ASP B 1 75 ? -11.339 61.364 36.618 1.00 15.28 73 ASP B O 1
ATOM 2029 N N . LEU B 1 76 ? -11.060 59.246 35.851 1.00 14.16 74 LEU B N 1
ATOM 2030 C CA . LEU B 1 76 ? -10.449 59.716 34.601 1.00 14.56 74 LEU B CA 1
ATOM 2031 C C . LEU B 1 76 ? -11.487 60.272 33.624 1.00 14.72 74 LEU B C 1
ATOM 2032 O O . LEU B 1 76 ? -11.192 61.215 32.908 1.00 14.62 74 LEU B O 1
ATOM 2037 N N . GLU B 1 77 ? -12.695 59.690 33.597 1.00 15.36 75 GLU B N 1
ATOM 2038 C CA . GLU B 1 77 ? -13.793 60.255 32.803 1.00 15.02 75 GLU B CA 1
ATOM 2039 C C . GLU B 1 77 ? -14.109 61.671 33.284 1.00 14.90 75 GLU B C 1
ATOM 2040 O O . GLU B 1 77 ? -14.367 62.568 32.482 1.00 15.40 75 GLU B O 1
ATOM 2046 N N . TRP B 1 78 ? -14.088 61.865 34.594 1.00 13.83 76 TRP B N 1
ATOM 2047 C CA . TRP B 1 78 ? -14.322 63.167 35.199 1.00 13.60 76 TRP B CA 1
ATOM 2048 C C . TRP B 1 78 ? -13.204 64.169 34.896 1.00 13.37 76 TRP B C 1
ATOM 2049 O O . TRP B 1 78 ? -13.486 65.338 34.613 1.00 12.36 76 TRP B O 1
ATOM 2060 N N . ALA B 1 79 ? -11.956 63.712 34.978 1.00 13.57 77 ALA B N 1
ATOM 2061 C CA . ALA B 1 79 ? -10.793 64.582 34.857 1.00 13.70 77 ALA B CA 1
ATOM 2062 C C . ALA B 1 79 ? -10.675 65.212 33.471 1.00 13.55 77 ALA B C 1
ATOM 2063 O O . ALA B 1 79 ? -11.058 64.644 32.461 1.00 14.21 77 ALA B O 1
ATOM 2065 N N . GLU B 1 80 ? -10.142 66.414 33.450 1.00 14.45 78 GLU B N 1
ATOM 2066 C CA . GLU B 1 80 ? -9.718 67.024 32.210 1.00 14.35 78 GLU B CA 1
ATOM 2067 C C . GLU B 1 80 ? -8.201 66.948 32.120 1.00 14.20 78 GLU B C 1
ATOM 2068 O O . GLU B 1 80 ? -7.639 66.987 31.031 1.00 13.57 78 GLU B O 1
ATOM 2074 N N . ALA B 1 81 ? -7.555 66.827 33.280 1.00 14.03 79 ALA B N 1
ATOM 2075 C CA . ALA B 1 81 ? -6.117 66.710 33.372 1.00 13.50 79 ALA B CA 1
ATOM 2076 C C . ALA B 1 81 ? -5.771 65.559 34.293 1.00 13.12 79 ALA B C 1
ATOM 2077 O O . ALA B 1 81 ? -6.280 65.479 35.394 1.00 13.49 79 ALA B O 1
ATOM 2079 N N . ILE B 1 82 ? -4.902 64.663 33.836 1.00 12.10 80 ILE B N 1
ATOM 2080 C CA . ILE B 1 82 ? -4.506 63.491 34.599 1.00 12.29 80 ILE B CA 1
ATOM 2081 C C . ILE B 1 82 ? -3.022 63.449 34.914 1.00 12.45 80 ILE B C 1
ATOM 2082 O O . ILE B 1 82 ? -2.184 63.664 34.033 1.00 12.11 80 ILE B O 1
ATOM 2087 N N . VAL B 1 83 ? -2.692 63.137 36.164 1.00 12.35 81 VAL B N 1
ATOM 2088 C CA . VAL B 1 83 ? -1.319 62.793 36.519 1.00 12.23 81 VAL B CA 1
ATOM 2089 C C . VAL B 1 83 ? -1.305 61.395 37.094 1.00 12.58 81 VAL B C 1
ATOM 2090 O O . VAL B 1 83 ? -2.111 61.096 37.977 1.00 11.90 81 VAL B O 1
ATOM 2094 N N . PHE B 1 84 ? -0.365 60.570 36.593 1.00 12.33 82 PHE B N 1
ATOM 2095 C CA . PHE B 1 84 ? -0.049 59.226 37.116 1.00 11.93 82 PHE B CA 1
ATOM 2096 C C . PHE B 1 84 ? 1.331 59.217 37.778 1.00 12.01 82 PHE B C 1
ATOM 2097 O O . PHE B 1 84 ? 2.312 59.723 37.206 1.00 12.37 82 PHE B O 1
ATOM 2105 N N . SER B 1 85 ? 1.396 58.634 38.963 1.00 11.73 83 SER B N 1
ATOM 2106 C CA . SER B 1 85 ? 2.633 58.471 39.701 1.00 12.75 83 SER B CA 1
ATOM 2107 C C . SER B 1 85 ? 2.772 57.027 40.148 1.00 12.38 83 SER B C 1
ATOM 2108 O O . SER B 1 85 ? 1.861 56.466 40.768 1.00 12.78 83 SER B O 1
ATOM 2111 N N . SER B 1 86 ? 3.903 56.414 39.814 1.00 12.20 84 SER B N 1
ATOM 2112 C CA . SER B 1 86 ? 4.230 55.085 40.287 1.00 12.76 84 SER B CA 1
ATOM 2113 C C . SER B 1 86 ? 5.697 54.957 40.641 1.00 13.30 84 SER B C 1
ATOM 2114 O O . SER B 1 86 ? 6.527 55.411 39.868 1.00 14.10 84 SER B O 1
ATOM 2117 N N . PRO B 1 87 ? 6.026 54.249 41.735 1.00 13.72 85 PRO B N 1
ATOM 2118 C CA . PRO B 1 87 ? 7.440 53.907 41.888 1.00 14.41 85 PRO B CA 1
ATOM 2119 C C . PRO B 1 87 ? 7.842 52.963 40.772 1.00 14.91 85 PRO B C 1
ATOM 2120 O O . PRO B 1 87 ? 6.994 52.284 40.181 1.00 14.65 85 PRO B O 1
ATOM 2124 N N . THR B 1 88 ? 9.122 52.941 40.449 1.00 15.89 86 THR B N 1
ATOM 2125 C CA . THR B 1 88 ? 9.601 52.007 39.437 1.00 16.48 86 THR B CA 1
ATOM 2126 C C . THR B 1 88 ? 9.684 50.604 39.995 1.00 16.87 86 THR B C 1
ATOM 2127 O O . THR B 1 88 ? 10.038 50.428 41.161 1.00 16.76 86 THR B O 1
ATOM 2131 N N . ARG B 1 89 ? 9.313 49.617 39.174 1.00 17.28 87 ARG B N 1
ATOM 2132 C CA . ARG B 1 89 ? 9.656 48.209 39.396 1.00 17.11 87 ARG B CA 1
ATOM 2133 C C . ARG B 1 89 ? 10.393 47.689 38.171 1.00 16.67 87 ARG B C 1
ATOM 2134 O O . ARG B 1 89 ? 9.782 47.488 37.131 1.00 16.74 87 ARG B O 1
ATOM 2142 N N . PHE B 1 90 ? 11.688 47.435 38.301 1.00 16.89 88 PHE B N 1
ATOM 2143 C CA . PHE B 1 90 ? 12.531 46.995 37.174 1.00 16.71 88 PHE B CA 1
ATOM 2144 C C . PHE B 1 90 ? 12.298 47.837 35.910 1.00 16.11 88 PHE B C 1
ATOM 2145 O O . PHE B 1 90 ? 12.142 47.297 34.807 1.00 16.39 88 PHE B O 1
ATOM 2153 N N . GLY B 1 91 ? 12.213 49.145 36.077 1.00 15.36 89 GLY B N 1
ATOM 2154 C CA . GLY B 1 91 ? 12.121 50.056 34.930 1.00 15.28 89 GLY B CA 1
ATOM 2155 C C . GLY B 1 91 ? 10.759 50.176 34.278 1.00 15.51 89 GLY B C 1
ATOM 2156 O O . GLY B 1 91 ? 10.643 50.796 33.217 1.00 16.46 89 GLY B O 1
ATOM 2157 N N . GLY B 1 92 ? 9.740 49.586 34.906 1.00 14.63 90 GLY B N 1
ATOM 2158 C CA . GLY B 1 92 ? 8.346 49.745 34.506 1.00 14.68 90 GLY B CA 1
ATOM 2159 C C . GLY B 1 92 ? 7.525 50.212 35.701 1.00 14.49 90 GLY B C 1
ATOM 2160 O O . GLY B 1 92 ? 8.046 50.405 36.803 1.00 14.92 90 GLY B O 1
ATOM 2161 N N . ALA B 1 93 ? 6.243 50.445 35.488 1.00 14.12 91 ALA B N 1
ATOM 2162 C CA . ALA B 1 93 ? 5.381 50.794 36.597 1.00 13.83 91 ALA B CA 1
ATOM 2163 C C . ALA B 1 93 ? 5.079 49.540 37.440 1.00 13.42 91 ALA B C 1
ATOM 2164 O O . ALA B 1 93 ? 5.257 48.425 36.993 1.00 12.88 91 ALA B O 1
ATOM 2166 N N . THR B 1 94 ? 4.622 49.742 38.669 1.00 12.62 92 THR B N 1
ATOM 2167 C CA . THR B 1 94 ? 4.190 48.632 39.497 1.00 12.47 92 THR B CA 1
ATOM 2168 C C . THR B 1 94 ? 3.018 47.891 38.873 1.00 11.99 92 THR B C 1
ATOM 2169 O O . THR B 1 94 ? 2.188 48.488 38.179 1.00 12.33 92 THR B O 1
ATOM 2173 N N . SER B 1 95 ? 2.906 46.604 39.178 1.00 12.00 93 SER B N 1
ATOM 2174 C CA . SER B 1 95 ? 1.735 45.830 38.771 1.00 12.53 93 SER B CA 1
ATOM 2175 C C . SER B 1 95 ? 0.440 46.465 39.284 1.00 12.46 93 SER B C 1
ATOM 2176 O O . SER B 1 95 ? -0.590 46.379 38.627 1.00 12.08 93 SER B O 1
ATOM 2179 N N . GLN B 1 96 ? 0.501 47.145 40.427 1.00 12.56 94 GLN B N 1
ATOM 2180 C CA . GLN B 1 96 ? -0.696 47.744 41.009 1.00 12.91 94 GLN B CA 1
ATOM 2181 C C . GLN B 1 96 ? -1.202 48.863 40.086 1.00 12.88 94 GLN B C 1
ATOM 2182 O O . GLN B 1 96 ? -2.404 48.967 39.800 1.00 13.34 94 GLN B O 1
ATOM 2188 N N . MET B 1 97 ? -0.277 49.681 39.589 1.00 12.59 95 MET B N 1
ATOM 2189 C CA . MET B 1 97 ? -0.622 50.721 38.653 1.00 12.19 95 MET B CA 1
ATOM 2190 C C . MET B 1 97 ? -1.091 50.096 37.343 1.00 11.99 95 MET B C 1
ATOM 2191 O O . MET B 1 97 ? -2.125 50.486 36.810 1.00 12.09 95 MET B O 1
ATOM 2196 N N . ARG B 1 98 ? -0.354 49.119 36.826 1.00 11.90 96 ARG B N 1
ATOM 2197 C CA . ARG B 1 98 ? -0.807 48.440 35.598 1.00 12.06 96 ARG B CA 1
ATOM 2198 C C . ARG B 1 98 ? -2.184 47.784 35.781 1.00 11.78 96 ARG B C 1
ATOM 2199 O O . ARG B 1 98 ? -2.961 47.755 34.853 1.00 11.89 96 ARG B O 1
ATOM 2207 N N . ALA B 1 99 ? -2.460 47.220 36.952 1.00 11.93 97 ALA B N 1
ATOM 2208 C CA . ALA B 1 99 ? -3.777 46.620 37.203 1.00 12.18 97 ALA B CA 1
ATOM 2209 C C . ALA B 1 99 ? -4.868 47.656 37.047 1.00 12.67 97 ALA B C 1
ATOM 2210 O O . ALA B 1 99 ? -5.901 47.363 36.456 1.00 12.93 97 ALA B O 1
ATOM 2212 N N . PHE B 1 100 ? -4.621 48.869 37.564 1.00 12.73 98 PHE B N 1
ATOM 2213 C CA . PHE B 1 100 ? -5.534 49.980 37.401 1.00 12.17 98 PHE B CA 1
ATOM 2214 C C . PHE B 1 100 ? -5.708 50.322 35.929 1.00 12.27 98 PHE B C 1
ATOM 2215 O O . PHE B 1 100 ? -6.813 50.448 35.435 1.00 10.85 98 PHE B O 1
ATOM 2223 N N . ILE B 1 101 ? -4.588 50.493 35.229 1.00 12.96 99 ILE B N 1
ATOM 2224 C CA . ILE B 1 101 ? -4.599 50.775 33.794 1.00 12.65 99 ILE B CA 1
ATOM 2225 C C . ILE B 1 101 ? -5.435 49.725 33.029 1.00 13.13 99 ILE B C 1
ATOM 2226 O O . ILE B 1 101 ? -6.221 50.068 32.149 1.00 12.68 99 ILE B O 1
ATOM 2231 N N . ASP B 1 102 ? -5.298 48.465 33.405 1.00 13.45 100 ASP B N 1
ATOM 2232 C CA . ASP B 1 102 ? -6.035 47.391 32.743 1.00 14.54 100 ASP B CA 1
ATOM 2233 C C . ASP B 1 102 ? -7.550 47.435 33.006 1.00 15.78 100 ASP B C 1
ATOM 2234 O O . ASP B 1 102 ? -8.306 46.788 32.280 1.00 17.45 100 ASP B O 1
ATOM 2239 N N . THR B 1 103 ? -8.011 48.210 33.990 1.00 16.15 101 THR B N 1
ATOM 2240 C CA . THR B 1 103 ? -9.462 48.420 34.169 1.00 16.06 101 THR B CA 1
ATOM 2241 C C . THR B 1 103 ? -10.055 49.478 33.254 1.00 16.62 101 THR B C 1
ATOM 2242 O O . THR B 1 103 ? -11.271 49.630 33.202 1.00 16.74 101 THR B O 1
ATOM 2246 N N . LEU B 1 104 ? -9.205 50.181 32.508 1.00 17.11 102 LEU B N 1
ATOM 2247 C CA . LEU B 1 104 ? -9.638 51.290 31.668 1.00 16.90 102 LEU B CA 1
ATOM 2248 C C . LEU B 1 104 ? -10.099 50.912 30.256 1.00 17.15 102 LEU B C 1
ATOM 2249 O O . LEU B 1 104 ? -10.323 51.794 29.442 1.00 16.40 102 LEU B O 1
ATOM 2254 N N . GLY B 1 105 ? -10.263 49.623 29.967 1.00 17.48 103 GLY B N 1
ATOM 2255 C CA . GLY B 1 105 ? -10.650 49.184 28.629 1.00 18.50 103 GLY B CA 1
ATOM 2256 C C . GLY B 1 105 ? -12.018 49.653 28.145 1.00 18.79 103 GLY B C 1
ATOM 2257 O O . GLY B 1 105 ? -12.175 50.058 26.994 1.00 18.86 103 GLY B O 1
ATOM 2258 N N . GLY B 1 106 ? -13.013 49.607 29.018 1.00 20.20 104 GLY B N 1
ATOM 2259 C CA . GLY B 1 106 ? -14.363 50.050 28.656 1.00 20.97 104 GLY B CA 1
ATOM 2260 C C . GLY B 1 106 ? -14.415 51.538 28.403 1.00 21.71 104 GLY B C 1
ATOM 2261 O O . GLY B 1 106 ? -14.988 51.997 27.415 1.00 22.38 104 GLY B O 1
ATOM 2262 N N . LEU B 1 107 ? -13.816 52.307 29.300 1.00 22.85 105 LEU B N 1
ATOM 2263 C CA . LEU B 1 107 ? -13.682 53.762 29.103 1.00 23.10 105 LEU B CA 1
ATOM 2264 C C . LEU B 1 107 ? -12.951 54.135 27.808 1.00 23.29 105 LEU B C 1
ATOM 2265 O O . LEU B 1 107 ? -13.329 55.091 27.110 1.00 22.33 105 LEU B O 1
ATOM 2270 N N . TRP B 1 108 ? -11.873 53.408 27.532 1.00 23.50 106 TRP B N 1
ATOM 2271 C CA . TRP B 1 108 ? -11.111 53.571 26.303 1.00 23.81 106 TRP B CA 1
ATOM 2272 C C . TRP B 1 108 ? -11.984 53.255 25.077 1.00 24.40 106 TRP B C 1
ATOM 2273 O O . TRP B 1 108 ? -12.024 54.024 24.111 1.00 24.15 106 TRP B O 1
ATOM 2284 N N . SER B 1 109 ? -12.690 52.124 25.128 1.00 25.12 107 SER B N 1
ATOM 2285 C CA . SER B 1 109 ? -13.628 51.722 24.067 1.00 25.34 107 SER B CA 1
ATOM 2286 C C . SER B 1 109 ? -14.694 52.743 23.766 1.00 25.65 107 SER B C 1
ATOM 2287 O O . SER B 1 109 ? -15.166 52.837 22.641 1.00 26.49 107 SER B O 1
ATOM 2290 N N . SER B 1 110 ? -15.092 53.497 24.773 1.00 26.53 108 SER B N 1
ATOM 2291 C CA . SER B 1 110 ? -16.147 54.459 24.620 1.00 26.94 108 SER B CA 1
ATOM 2292 C C . SER B 1 110 ? -15.635 55.763 24.016 1.00 27.31 108 SER B C 1
ATOM 2293 O O . SER B 1 110 ? -16.427 56.648 23.732 1.00 27.47 108 SER B O 1
ATOM 2296 N N . GLY B 1 111 ? -14.320 55.887 23.828 1.00 27.21 109 GLY B N 1
ATOM 2297 C CA . GLY B 1 111 ? -13.717 57.138 23.370 1.00 27.29 109 GLY B CA 1
ATOM 2298 C C . GLY B 1 111 ? -13.602 58.232 24.428 1.00 27.29 109 GLY B C 1
ATOM 2299 O O . GLY B 1 111 ? -13.165 59.331 24.115 1.00 26.78 109 GLY B O 1
ATOM 2300 N N . LYS B 1 112 ? -13.958 57.930 25.681 1.00 27.36 110 LYS B N 1
ATOM 2301 C CA . LYS B 1 112 ? -14.062 58.948 26.739 1.00 27.67 110 LYS B CA 1
ATOM 2302 C C . LYS B 1 112 ? -12.748 59.282 27.473 1.00 27.28 110 LYS B C 1
ATOM 2303 O O . LYS B 1 112 ? -12.789 59.993 28.480 1.00 27.61 110 LYS B O 1
ATOM 2309 N N . LEU B 1 113 ? -11.608 58.767 26.998 1.00 26.55 111 LEU B N 1
ATOM 2310 C CA . LEU B 1 113 ? -10.286 59.152 27.537 1.00 25.58 111 LEU B CA 1
ATOM 2311 C C . LEU B 1 113 ? -9.579 60.165 26.652 1.00 25.04 111 LEU B C 1
ATOM 2312 O O . LEU B 1 113 ? -8.624 60.811 27.090 1.00 25.43 111 LEU B O 1
ATOM 2317 N N . ALA B 1 114 ? -10.065 60.324 25.417 1.00 23.98 112 ALA B N 1
ATOM 2318 C CA . ALA B 1 114 ? -9.399 61.137 24.424 1.00 22.99 112 ALA B CA 1
ATOM 2319 C C . ALA B 1 114 ? -9.328 62.587 24.843 1.00 22.21 112 ALA B C 1
ATOM 2320 O O . ALA B 1 114 ? -10.223 63.097 25.518 1.00 21.42 112 ALA B O 1
ATOM 2322 N N . ASN B 1 115 ? -8.230 63.232 24.451 1.00 20.60 113 ASN B N 1
ATOM 2323 C CA . ASN B 1 115 ? -8.072 64.665 24.606 1.00 20.23 113 ASN B CA 1
ATOM 2324 C C . ASN B 1 115 ? -7.845 65.168 26.041 1.00 19.14 113 ASN B C 1
ATOM 2325 O O . ASN B 1 115 ? -7.804 66.362 26.252 1.00 20.25 113 ASN B O 1
ATOM 2330 N N . LYS B 1 116 ? -7.638 64.282 27.008 1.00 17.29 114 LYS B N 1
ATOM 2331 C CA . LYS B 1 116 ? -7.324 64.731 28.358 1.00 16.35 114 LYS B CA 1
ATOM 2332 C C . LYS B 1 116 ? -5.815 64.951 28.417 1.00 15.16 114 LYS B C 1
ATOM 2333 O O . LYS B 1 116 ? -5.068 64.263 27.735 1.00 14.36 114 LYS B O 1
ATOM 2339 N N . THR B 1 117 ? -5.364 65.935 29.178 1.00 13.96 115 THR B N 1
ATOM 2340 C CA . THR B 1 117 ? -3.917 66.112 29.342 1.00 13.61 115 THR B CA 1
ATOM 2341 C C . THR B 1 117 ? -3.394 65.074 30.304 1.00 13.09 115 THR B C 1
ATOM 2342 O O . THR B 1 117 ? -4.121 64.604 31.176 1.00 12.68 115 THR B O 1
ATOM 2346 N N . PHE B 1 118 ? -2.130 64.722 30.119 1.00 12.72 116 PHE B N 1
ATOM 2347 C CA . PHE B 1 118 ? -1.483 63.656 30.837 1.00 12.58 116 PHE B CA 1
ATOM 2348 C C . PHE B 1 118 ? -0.025 63.972 31.082 1.00 12.86 116 PHE B C 1
ATOM 2349 O O . PHE B 1 118 ? 0.702 64.319 30.150 1.00 12.10 116 PHE B O 1
ATOM 2357 N N . SER B 1 119 ? 0.404 63.818 32.331 1.00 12.02 117 SER B N 1
ATOM 2358 C CA . SER B 1 119 ? 1.834 63.783 32.654 1.00 12.68 117 SER B CA 1
ATOM 2359 C C . SER B 1 119 ? 2.051 62.753 33.756 1.00 12.73 117 SER B C 1
ATOM 2360 O O . SER B 1 119 ? 1.089 62.210 34.312 1.00 11.40 117 SER B O 1
ATOM 2363 N N . ALA B 1 120 ? 3.309 62.443 34.037 1.00 13.11 118 ALA B N 1
ATOM 2364 C CA . ALA B 1 120 ? 3.615 61.348 34.932 1.00 12.94 118 ALA B CA 1
ATOM 2365 C C . ALA B 1 120 ? 4.791 61.657 35.849 1.00 13.21 118 ALA B C 1
ATOM 2366 O O . ALA B 1 120 ? 5.589 62.546 35.579 1.00 13.83 118 ALA B O 1
ATOM 2368 N N . MET B 1 121 ? 4.873 60.907 36.941 1.00 13.17 119 MET B N 1
ATOM 2369 C CA . MET B 1 121 ? 5.902 61.073 37.969 1.00 14.32 119 MET B CA 1
ATOM 2370 C C . MET B 1 121 ? 6.289 59.703 38.457 1.00 14.49 119 MET B C 1
ATOM 2371 O O . MET B 1 121 ? 5.517 58.737 38.332 1.00 13.95 119 MET B O 1
ATOM 2376 N N . THR B 1 122 ? 7.490 59.607 39.003 1.00 15.70 120 THR B N 1
ATOM 2377 C CA . THR B 1 122 ? 7.985 58.334 39.489 1.00 17.05 120 THR B CA 1
ATOM 2378 C C . THR B 1 122 ? 9.035 58.457 40.601 1.00 18.62 120 THR B C 1
ATOM 2379 O O . THR B 1 122 ? 9.436 59.560 40.996 1.00 18.40 120 THR B O 1
ATOM 2383 N N . SER B 1 123 ? 9.472 57.301 41.086 1.00 20.94 121 SER B N 1
ATOM 2384 C CA . SER B 1 123 ? 10.625 57.210 41.990 1.00 22.81 121 SER B CA 1
ATOM 2385 C C . SER B 1 123 ? 11.338 55.867 41.918 1.00 24.55 121 SER B C 1
ATOM 2386 O O . SER B 1 123 ? 10.764 54.867 41.489 1.00 24.61 121 SER B O 1
ATOM 2389 N N . ALA B 1 124 ? 12.600 55.862 42.357 1.00 26.33 122 ALA B N 1
ATOM 2390 C CA . ALA B 1 124 ? 13.362 54.634 42.563 1.00 27.98 122 ALA B CA 1
ATOM 2391 C C . ALA B 1 124 ? 14.331 54.819 43.720 1.00 29.66 122 ALA B C 1
ATOM 2392 O O . ALA B 1 124 ? 14.547 55.948 44.174 1.00 29.75 122 ALA B O 1
ATOM 2394 N N . GLN B 1 125 ? 14.929 53.718 44.171 1.00 31.29 123 GLN B N 1
ATOM 2395 C CA . GLN B 1 125 ? 15.933 53.769 45.253 1.00 32.42 123 GLN B CA 1
ATOM 2396 C C . GLN B 1 125 ? 17.270 54.325 44.759 1.00 33.03 123 GLN B C 1
ATOM 2397 O O . GLN B 1 125 ? 18.028 54.892 45.542 1.00 33.26 123 GLN B O 1
ATOM 2403 N N . ASN B 1 126 ? 17.514 54.191 43.450 1.00 33.78 124 ASN B N 1
ATOM 2404 C CA . ASN B 1 126 ? 18.733 54.665 42.796 1.00 34.01 124 ASN B CA 1
ATOM 2405 C C . ASN B 1 126 ? 18.441 55.842 41.866 1.00 34.18 124 ASN B C 1
ATOM 2406 O O . ASN B 1 126 ? 17.337 55.957 41.334 1.00 33.97 124 ASN B O 1
ATOM 2411 N N . VAL B 1 127 ? 19.415 56.728 41.667 1.00 34.04 125 VAL B N 1
ATOM 2412 C CA . VAL B 1 127 ? 19.132 57.954 40.899 1.00 33.82 125 VAL B CA 1
ATOM 2413 C C . VAL B 1 127 ? 18.774 57.569 39.470 1.00 33.11 125 VAL B C 1
ATOM 2414 O O . VAL B 1 127 ? 17.801 58.094 38.893 1.00 33.97 125 VAL B O 1
ATOM 2418 N N . ASN B 1 128 ? 19.548 56.632 38.925 1.00 32.26 126 ASN B N 1
ATOM 2419 C CA . ASN B 1 128 ? 19.386 56.145 37.553 1.00 31.27 126 ASN B CA 1
ATOM 2420 C C . ASN B 1 128 ? 18.757 54.733 37.473 1.00 30.24 126 ASN B C 1
ATOM 2421 O O . ASN B 1 128 ? 19.060 53.971 36.538 1.00 30.70 126 ASN B O 1
ATOM 2426 N N . GLY B 1 129 ? 17.886 54.391 38.428 1.00 27.88 127 GLY B N 1
ATOM 2427 C CA . GLY B 1 129 ? 17.385 53.030 38.547 1.00 26.29 127 GLY B CA 1
ATOM 2428 C C . GLY B 1 129 ? 16.066 52.734 37.843 1.00 24.44 127 GLY B C 1
ATOM 2429 O O . GLY B 1 129 ? 15.257 51.991 38.365 1.00 22.66 127 GLY B O 1
ATOM 2430 N N . GLY B 1 130 ? 15.836 53.348 36.684 1.00 23.22 128 GLY B N 1
ATOM 2431 C CA . GLY B 1 130 ? 14.736 52.969 35.798 1.00 23.11 128 GLY B CA 1
ATOM 2432 C C . GLY B 1 130 ? 13.583 53.945 35.776 1.00 22.33 128 GLY B C 1
ATOM 2433 O O . GLY B 1 130 ? 12.575 53.706 35.106 1.00 22.64 128 GLY B O 1
ATOM 2434 N N . GLN B 1 131 ? 13.741 55.043 36.503 1.00 21.44 129 GLN B N 1
ATOM 2435 C CA . GLN B 1 131 ? 12.771 56.101 36.547 1.00 21.20 129 GLN B CA 1
ATOM 2436 C C . GLN B 1 131 ? 12.354 56.587 35.150 1.00 20.67 129 GLN B C 1
ATOM 2437 O O . GLN B 1 131 ? 11.157 56.690 34.871 1.00 19.23 129 GLN B O 1
ATOM 2443 N N . GLU B 1 132 ? 13.333 56.897 34.295 1.00 18.82 130 GLU B N 1
ATOM 2444 C CA . GLU B 1 132 ? 13.033 57.451 32.985 1.00 18.92 130 GLU B CA 1
ATOM 2445 C C . GLU B 1 132 ? 12.236 56.466 32.167 1.00 17.27 130 GLU B C 1
ATOM 2446 O O . GLU B 1 132 ? 11.271 56.840 31.518 1.00 16.08 130 GLU B O 1
ATOM 2452 N N . THR B 1 133 ? 12.613 55.196 32.217 1.00 16.05 131 THR B N 1
ATOM 2453 C CA . THR B 1 133 ? 11.875 54.220 31.452 1.00 15.53 131 THR B CA 1
ATOM 2454 C C . THR B 1 133 ? 10.451 54.062 32.039 1.00 14.87 131 THR B C 1
ATOM 2455 O O . THR B 1 133 ? 9.503 53.866 31.280 1.00 14.29 131 THR B O 1
ATOM 2459 N N . THR B 1 134 ? 10.299 54.217 33.358 1.00 14.11 132 THR B N 1
ATOM 2460 C CA . THR B 1 134 ? 8.985 54.060 34.004 1.00 13.37 132 THR B CA 1
ATOM 2461 C C . THR B 1 134 ? 8.071 55.139 33.506 1.00 12.33 132 THR B C 1
ATOM 2462 O O . THR B 1 134 ? 6.927 54.863 33.159 1.00 11.28 132 THR B O 1
ATOM 2466 N N . LEU B 1 135 ? 8.581 56.371 33.444 1.00 11.68 133 LEU B N 1
ATOM 2467 C CA . LEU B 1 135 ? 7.810 57.476 32.903 1.00 12.39 133 LEU B CA 1
ATOM 2468 C C . LEU B 1 135 ? 7.448 57.219 31.432 1.00 12.38 133 LEU B C 1
ATOM 2469 O O . LEU B 1 135 ? 6.290 57.376 31.026 1.00 12.24 133 LEU B O 1
ATOM 2474 N N . GLN B 1 136 ? 8.435 56.834 30.637 1.00 12.84 134 GLN B N 1
ATOM 2475 C CA . GLN B 1 136 ? 8.215 56.520 29.231 1.00 12.97 134 GLN B CA 1
ATOM 2476 C C . GLN B 1 136 ? 7.077 55.512 29.030 1.00 12.59 134 GLN B C 1
ATOM 2477 O O . GLN B 1 136 ? 6.204 55.723 28.195 1.00 11.46 134 GLN B O 1
ATOM 2483 N N . THR B 1 137 ? 7.099 54.415 29.776 1.00 12.44 135 THR B N 1
ATOM 2484 C CA . THR B 1 137 ? 6.051 53.396 29.630 1.00 13.20 135 THR B CA 1
ATOM 2485 C C . THR B 1 137 ? 4.671 53.978 29.930 1.00 12.90 135 THR B C 1
ATOM 2486 O O . THR B 1 137 ? 3.673 53.604 29.301 1.00 13.72 135 THR B O 1
ATOM 2490 N N . LEU B 1 138 ? 4.620 54.913 30.869 1.00 12.43 136 LEU B N 1
ATOM 2491 C CA . LEU B 1 138 ? 3.355 55.562 31.242 1.00 12.18 136 LEU B CA 1
ATOM 2492 C C . LEU B 1 138 ? 2.853 56.522 30.163 1.00 11.73 136 LEU B C 1
ATOM 2493 O O . LEU B 1 138 ? 1.645 56.568 29.872 1.00 10.26 136 LEU B O 1
ATOM 2498 N N . TYR B 1 139 ? 3.774 57.275 29.557 1.00 11.35 137 TYR B N 1
ATOM 2499 C CA . TYR B 1 139 ? 3.405 58.134 28.443 1.00 12.02 137 TYR B CA 1
ATOM 2500 C C . TYR B 1 139 ? 2.964 57.316 27.238 1.00 12.51 137 TYR B C 1
ATOM 2501 O O . TYR B 1 139 ? 1.969 57.693 26.582 1.00 11.78 137 TYR B O 1
ATOM 2510 N N . MET B 1 140 ? 3.674 56.215 26.941 1.00 13.19 138 MET B N 1
ATOM 2511 C CA . MET B 1 140 ? 3.299 55.378 25.784 1.00 14.47 138 MET B CA 1
ATOM 2512 C C . MET B 1 140 ? 1.856 54.858 25.926 1.00 14.18 138 MET B C 1
ATOM 2513 O O . MET B 1 140 ? 1.087 54.880 24.965 1.00 13.31 138 MET B O 1
ATOM 2518 N N . THR B 1 141 ? 1.508 54.392 27.121 1.00 14.56 139 THR B N 1
ATOM 2519 C CA . THR B 1 141 ? 0.117 53.985 27.443 1.00 14.68 139 THR B CA 1
ATOM 2520 C C . THR B 1 141 ? -0.895 55.094 27.177 1.00 14.12 139 THR B C 1
ATOM 2521 O O . THR B 1 141 ? -1.956 54.866 26.569 1.00 14.67 139 THR B O 1
ATOM 2525 N N . ALA B 1 142 ? -0.572 56.309 27.619 1.00 13.62 140 ALA B N 1
ATOM 2526 C CA . ALA B 1 142 ? -1.466 57.442 27.403 1.00 13.65 140 ALA B CA 1
ATOM 2527 C C . ALA B 1 142 ? -1.676 57.737 25.918 1.00 13.31 140 ALA B C 1
ATOM 2528 O O . ALA B 1 142 ? -2.739 58.238 25.530 1.00 12.40 140 ALA B O 1
ATOM 2530 N N . MET B 1 143 ? -0.682 57.434 25.083 1.00 13.37 141 MET B N 1
ATOM 2531 C CA . MET B 1 143 ? -0.824 57.673 23.647 1.00 14.22 141 MET B CA 1
ATOM 2532 C C . MET B 1 143 ? -1.922 56.818 23.026 1.00 14.03 141 MET B C 1
ATOM 2533 O O . MET B 1 143 ? -2.609 57.266 22.105 1.00 14.21 141 MET B O 1
ATOM 2538 N N . HIS B 1 144 ? -2.077 55.598 23.529 1.00 13.54 142 HIS B N 1
ATOM 2539 C CA . HIS B 1 144 ? -3.152 54.721 23.076 1.00 14.24 142 HIS B CA 1
ATOM 2540 C C . HIS B 1 144 ? -4.537 55.347 23.305 1.00 14.40 142 HIS B C 1
ATOM 2541 O O . HIS B 1 144 ? -5.470 55.060 22.565 1.00 14.47 142 HIS B O 1
ATOM 2548 N N . TRP B 1 145 ? -4.628 56.235 24.295 1.00 14.02 143 TRP B N 1
ATOM 2549 C CA . TRP B 1 145 ? -5.861 56.941 24.659 1.00 14.17 143 TRP B CA 1
ATOM 2550 C C . TRP B 1 145 ? -6.107 58.221 23.873 1.00 14.34 143 TRP B C 1
ATOM 2551 O O . TRP B 1 145 ? -7.152 58.822 24.036 1.00 14.51 143 TRP B O 1
ATOM 2562 N N . GLY B 1 146 ? -5.141 58.658 23.066 1.00 13.93 144 GLY B N 1
ATOM 2563 C CA . GLY B 1 146 ? -5.211 59.964 22.422 1.00 13.98 144 GLY B CA 1
ATOM 2564 C C . GLY B 1 146 ? -5.151 61.094 23.438 1.00 13.77 144 GLY B C 1
ATOM 2565 O O . GLY B 1 146 ? -5.765 62.143 23.256 1.00 13.93 144 GLY B O 1
ATOM 2566 N N . ALA B 1 147 ? -4.405 60.881 24.511 1.00 13.06 145 ALA B N 1
ATOM 2567 C CA . ALA B 1 147 ? -4.148 61.930 25.476 1.00 13.08 145 ALA B CA 1
ATOM 2568 C C . ALA B 1 147 ? -3.233 62.979 24.838 1.00 13.36 145 ALA B C 1
ATOM 2569 O O . ALA B 1 147 ? -2.539 62.708 23.850 1.00 13.68 145 ALA B O 1
ATOM 2571 N N . VAL B 1 148 ? -3.280 64.179 25.395 1.00 13.37 146 VAL B N 1
ATOM 2572 C CA . VAL B 1 148 ? -2.373 65.257 25.068 1.00 13.02 146 VAL B CA 1
ATOM 2573 C C . VAL B 1 148 ? -1.307 65.266 26.149 1.00 13.07 146 VAL B C 1
ATOM 2574 O O . VAL B 1 148 ? -1.597 65.577 27.306 1.00 13.99 146 VAL B O 1
ATOM 2578 N N . LEU B 1 149 ? -0.077 64.885 25.797 1.00 12.74 147 LEU B N 1
ATOM 2579 C CA . LEU B 1 149 ? 0.954 64.661 26.792 1.00 12.60 147 LEU B CA 1
ATOM 2580 C C . LEU B 1 149 ? 1.618 65.976 27.145 1.00 12.54 147 LEU B C 1
ATOM 2581 O O . LEU B 1 149 ? 2.046 66.690 26.254 1.00 12.42 147 LEU B O 1
ATOM 2586 N N . THR B 1 150 ? 1.670 66.306 28.440 1.00 11.81 148 THR B N 1
ATOM 2587 C CA . THR B 1 150 ? 2.215 67.583 28.894 1.00 12.60 148 THR B CA 1
ATOM 2588 C C . THR B 1 150 ? 3.394 67.423 29.861 1.00 12.46 148 THR B C 1
ATOM 2589 O O . THR B 1 150 ? 3.348 67.896 30.997 1.00 12.91 148 THR B O 1
ATOM 2593 N N . PRO B 1 151 ? 4.490 66.821 29.391 1.00 13.09 149 PRO B N 1
ATOM 2594 C CA . PRO B 1 151 ? 5.625 66.661 30.292 1.00 13.41 149 PRO B CA 1
ATOM 2595 C C . PRO B 1 151 ? 6.278 68.036 30.583 1.00 13.71 149 PRO B C 1
ATOM 2596 O O . PRO B 1 151 ? 6.113 68.963 29.794 1.00 13.10 149 PRO B O 1
ATOM 2600 N N . PRO B 1 152 ? 6.987 68.172 31.714 1.00 14.81 150 PRO B N 1
ATOM 2601 C CA . PRO B 1 152 ? 7.559 69.462 32.090 1.00 16.53 150 PRO B CA 1
ATOM 2602 C C . PRO B 1 152 ? 8.703 69.978 31.226 1.00 17.94 150 PRO B C 1
ATOM 2603 O O . PRO B 1 152 ? 8.895 71.188 31.155 1.00 18.28 150 PRO B O 1
ATOM 2607 N N . GLY B 1 153 ? 9.460 69.098 30.589 1.00 19.42 151 GLY B N 1
ATOM 2608 C CA . GLY B 1 153 ? 10.705 69.521 29.952 1.00 21.51 151 GLY B CA 1
ATOM 2609 C C . GLY B 1 153 ? 11.545 70.309 30.955 1.00 23.11 151 GLY B C 1
ATOM 2610 O O . GLY B 1 153 ? 11.566 69.989 32.151 1.00 22.43 151 GLY B O 1
ATOM 2611 N N . TYR B 1 154 ? 12.218 71.348 30.474 1.00 25.74 152 TYR B N 1
ATOM 2612 C CA . TYR B 1 154 ? 13.026 72.209 31.331 1.00 28.26 152 TYR B CA 1
ATOM 2613 C C . TYR B 1 154 ? 12.412 73.600 31.439 1.00 30.65 152 TYR B C 1
ATOM 2614 O O . TYR B 1 154 ? 13.124 74.602 31.528 1.00 31.65 152 TYR B O 1
ATOM 2623 N N . THR B 1 155 ? 11.089 73.663 31.464 1.00 33.54 153 THR B N 1
ATOM 2624 C CA . THR B 1 155 ? 10.401 74.945 31.411 1.00 35.71 153 THR B CA 1
ATOM 2625 C C . THR B 1 155 ? 10.533 75.788 32.696 1.00 38.27 153 THR B C 1
ATOM 2626 O O . THR B 1 155 ? 10.112 76.950 32.710 1.00 39.05 153 THR B O 1
ATOM 2630 N N . ASP B 1 156 ? 11.126 75.225 33.756 1.00 41.30 154 ASP B N 1
ATOM 2631 C CA . ASP B 1 156 ? 11.577 76.022 34.928 1.00 42.92 154 ASP B CA 1
ATOM 2632 C C . ASP B 1 156 ? 13.054 75.721 35.228 1.00 44.97 154 ASP B C 1
ATOM 2633 O O . ASP B 1 156 ? 13.594 74.730 34.738 1.00 45.69 154 ASP B O 1
ATOM 2638 N N . GLU B 1 157 ? 13.715 76.565 36.024 1.00 47.19 155 GLU B N 1
ATOM 2639 C CA . GLU B 1 157 ? 15.110 76.285 36.432 1.00 48.17 155 GLU B CA 1
ATOM 2640 C C . GLU B 1 157 ? 15.165 75.458 37.709 1.00 49.20 155 GLU B C 1
ATOM 2641 O O . GLU B 1 157 ? 16.240 75.255 38.274 1.00 49.53 155 GLU B O 1
ATOM 2647 N N . VAL B 1 158 ? 14.007 74.991 38.168 1.00 50.30 156 VAL B N 1
ATOM 2648 C CA . VAL B 1 158 ? 13.934 74.093 39.316 1.00 50.82 156 VAL B CA 1
ATOM 2649 C C . VAL B 1 158 ? 13.849 72.620 38.880 1.00 51.42 156 VAL B C 1
ATOM 2650 O O . VAL B 1 158 ? 13.825 71.717 39.725 1.00 51.64 156 VAL B O 1
ATOM 2654 N N . ILE B 1 159 ? 13.818 72.398 37.562 1.00 51.81 157 ILE B N 1
ATOM 2655 C CA . ILE B 1 159 ? 13.997 71.067 36.971 1.00 51.96 157 ILE B CA 1
ATOM 2656 C C . ILE B 1 159 ? 15.480 70.722 37.134 1.00 52.03 157 ILE B C 1
ATOM 2657 O O . ILE B 1 159 ? 15.827 69.680 37.697 1.00 51.99 157 ILE B O 1
ATOM 2662 N N . PHE B 1 160 ? 16.331 71.627 36.637 1.00 52.09 158 PHE B N 1
ATOM 2663 C CA . PHE B 1 160 ? 17.779 71.615 36.862 1.00 51.94 158 PHE B CA 1
ATOM 2664 C C . PHE B 1 160 ? 18.073 71.263 38.314 1.00 51.77 158 PHE B C 1
ATOM 2665 O O . PHE B 1 160 ? 18.770 70.292 38.599 1.00 51.65 158 PHE B O 1
ATOM 2673 N N . LYS B 1 161 ? 17.513 72.059 39.222 1.00 51.39 159 LYS B N 1
ATOM 2674 C CA . LYS B 1 161 ? 17.814 71.950 40.646 1.00 50.93 159 LYS B CA 1
ATOM 2675 C C . LYS B 1 161 ? 17.322 70.629 41.263 1.00 50.35 159 LYS B C 1
ATOM 2676 O O . LYS B 1 161 ? 17.910 70.151 42.251 1.00 50.53 159 LYS B O 1
ATOM 2682 N N . SER B 1 162 ? 16.278 70.039 40.663 1.00 48.98 160 SER B N 1
ATOM 2683 C CA . SER B 1 162 ? 15.734 68.729 41.087 1.00 47.73 160 SER B CA 1
ATOM 2684 C C . SER B 1 162 ? 16.525 67.508 40.588 1.00 46.43 160 SER B C 1
ATOM 2685 O O . SER B 1 162 ? 16.244 66.380 41.004 1.00 46.71 160 SER B O 1
ATOM 2688 N N . GLY B 1 163 ? 17.501 67.728 39.705 1.00 44.53 161 GLY B N 1
ATOM 2689 C CA . GLY B 1 163 ? 18.198 66.632 39.013 1.00 42.40 161 GLY B CA 1
ATOM 2690 C C . GLY B 1 163 ? 17.949 66.658 37.513 1.00 40.71 161 GLY B C 1
ATOM 2691 O O . GLY B 1 163 ? 18.607 65.934 36.757 1.00 40.88 161 GLY B O 1
ATOM 2692 N N . GLY B 1 164 ? 16.997 67.494 37.085 1.00 38.23 162 GLY B N 1
ATOM 2693 C CA . GLY B 1 164 ? 16.715 67.705 35.665 1.00 35.61 162 GLY B CA 1
ATOM 2694 C C . GLY B 1 164 ? 15.987 66.540 35.021 1.00 33.46 162 GLY B C 1
ATOM 2695 O O . GLY B 1 164 ? 16.605 65.775 34.264 1.00 33.68 162 GLY B O 1
ATOM 2696 N N . ASN B 1 165 ? 14.691 66.381 35.302 1.00 29.94 163 ASN B N 1
ATOM 2697 C CA . ASN B 1 165 ? 13.932 65.356 34.589 1.00 27.62 163 ASN B CA 1
ATOM 2698 C C . ASN B 1 165 ? 12.855 65.945 33.691 1.00 24.45 163 ASN B C 1
ATOM 2699 O O . ASN B 1 165 ? 11.782 66.295 34.134 1.00 22.98 163 ASN B O 1
ATOM 2704 N N . PRO B 1 166 ? 13.144 66.013 32.389 1.00 21.67 164 PRO B N 1
ATOM 2705 C CA . PRO B 1 166 ? 12.223 66.607 31.446 1.00 20.19 164 PRO B CA 1
ATOM 2706 C C . PRO B 1 166 ? 10.940 65.765 31.249 1.00 17.91 164 PRO B C 1
ATOM 2707 O O . PRO B 1 166 ? 9.905 66.294 30.848 1.00 17.23 164 PRO B O 1
ATOM 2711 N N . TYR B 1 167 ? 11.007 64.475 31.550 1.00 16.78 165 TYR B N 1
ATOM 2712 C CA . TYR B 1 167 ? 9.879 63.570 31.276 1.00 16.61 165 TYR B CA 1
ATOM 2713 C C . TYR B 1 167 ? 8.850 63.654 32.380 1.00 16.13 165 TYR B C 1
ATOM 2714 O O . TYR B 1 167 ? 7.692 63.345 32.166 1.00 15.60 165 TYR B O 1
ATOM 2723 N N . GLY B 1 168 ? 9.286 64.081 33.559 1.00 16.20 166 GLY B N 1
ATOM 2724 C CA . GLY B 1 168 ? 8.430 64.142 34.724 1.00 17.62 166 GLY B CA 1
ATOM 2725 C C . GLY B 1 168 ? 9.237 64.042 36.003 1.00 17.54 166 GLY B C 1
ATOM 2726 O O . GLY B 1 168 ? 10.348 63.530 36.015 1.00 16.94 166 GLY B O 1
ATOM 2727 N N . ALA B 1 169 ? 8.658 64.529 37.086 1.00 19.31 167 ALA B N 1
ATOM 2728 C CA . ALA B 1 169 ? 9.314 64.506 38.397 1.00 20.89 167 ALA B CA 1
ATOM 2729 C C . ALA B 1 169 ? 9.711 63.083 38.741 1.00 22.01 167 ALA B C 1
ATOM 2730 O O . ALA B 1 169 ? 8.939 62.147 38.536 1.00 21.75 167 ALA B O 1
ATOM 2732 N N . SER B 1 170 ? 10.939 62.916 39.211 1.00 24.02 168 SER B N 1
ATOM 2733 C CA . SER B 1 170 ? 11.397 61.618 39.669 1.00 25.59 168 SER B CA 1
ATOM 2734 C C . SER B 1 170 ? 12.351 61.785 40.829 1.00 28.21 168 SER B C 1
ATOM 2735 O O . SER B 1 170 ? 13.329 62.538 40.754 1.00 28.04 168 SER B O 1
ATOM 2738 N N . VAL B 1 171 ? 12.019 61.073 41.896 1.00 30.75 169 VAL B N 1
ATOM 2739 C CA . VAL B 1 171 ? 12.619 61.211 43.196 1.00 33.59 169 VAL B CA 1
ATOM 2740 C C . VAL B 1 171 ? 13.409 59.944 43.508 1.00 34.97 169 VAL B C 1
ATOM 2741 O O . VAL B 1 171 ? 12.986 58.844 43.149 1.00 35.73 169 VAL B O 1
ATOM 2745 N N . THR B 1 172 ? 14.553 60.101 44.172 1.00 37.01 170 THR B N 1
ATOM 2746 C CA . THR B 1 172 ? 15.315 58.958 44.678 1.00 38.00 170 THR B CA 1
ATOM 2747 C C . THR B 1 172 ? 14.806 58.628 46.086 1.00 39.61 170 THR B C 1
ATOM 2748 O O . THR B 1 172 ? 14.957 59.423 47.026 1.00 39.51 170 THR B O 1
ATOM 2752 N N . ALA B 1 173 ? 14.159 57.465 46.195 1.00 41.37 171 ALA B N 1
ATOM 2753 C CA . ALA B 1 173 ? 13.487 57.020 47.419 1.00 42.50 171 ALA B CA 1
ATOM 2754 C C . ALA B 1 173 ? 14.506 56.614 48.482 1.00 43.84 171 ALA B C 1
ATOM 2755 O O . ALA B 1 173 ? 15.271 55.660 48.280 1.00 43.76 171 ALA B O 1
ATOM 2757 N N . ASN B 1 174 ? 14.510 57.355 49.598 1.00 45.25 172 ASN B N 1
ATOM 2758 C CA . ASN B 1 174 ? 15.477 57.154 50.693 1.00 46.16 172 ASN B CA 1
ATOM 2759 C C . ASN B 1 174 ? 14.834 57.013 52.095 1.00 46.85 172 ASN B C 1
ATOM 2760 O O . ASN B 1 174 ? 15.545 56.921 53.104 1.00 46.74 172 ASN B O 1
ATOM 2765 N N . GLY B 1 175 ? 13.498 57.007 52.152 1.00 47.74 173 GLY B N 1
ATOM 2766 C CA . GLY B 1 175 ? 12.759 56.981 53.428 1.00 48.24 173 GLY B CA 1
ATOM 2767 C C . GLY B 1 175 ? 12.607 58.355 54.080 1.00 48.97 173 GLY B C 1
ATOM 2768 O O . GLY B 1 175 ? 11.502 58.751 54.476 1.00 49.20 173 GLY B O 1
ATOM 2769 N N . GLN B 1 176 ? 13.729 59.068 54.212 1.00 49.45 174 GLN B N 1
ATOM 2770 C CA . GLN B 1 176 ? 13.744 60.472 54.644 1.00 49.35 174 GLN B CA 1
ATOM 2771 C C . GLN B 1 176 ? 12.915 61.338 53.678 1.00 49.40 174 GLN B C 1
ATOM 2772 O O . GLN B 1 176 ? 12.682 60.935 52.530 1.00 49.76 174 GLN B O 1
ATOM 2778 N N . PRO B 1 177 ? 12.453 62.521 54.137 1.00 48.81 175 PRO B N 1
ATOM 2779 C CA . PRO B 1 177 ? 11.486 63.275 53.330 1.00 48.08 175 PRO B CA 1
ATOM 2780 C C . PRO B 1 177 ? 11.997 63.824 51.990 1.00 47.44 175 PRO B C 1
ATOM 2781 O O . PRO B 1 177 ? 13.185 63.703 51.646 1.00 47.16 175 PRO B O 1
ATOM 2785 N N . LEU B 1 178 ? 11.064 64.418 51.249 1.00 46.42 176 LEU B N 1
ATOM 2786 C CA . LEU B 1 178 ? 11.357 64.986 49.943 1.00 45.57 176 LEU B CA 1
ATOM 2787 C C . LEU B 1 178 ? 12.136 66.291 50.073 1.00 44.76 176 LEU B C 1
ATOM 2788 O O . LEU B 1 178 ? 11.904 67.081 50.987 1.00 44.66 176 LEU B O 1
ATOM 2793 N N . LEU B 1 179 ? 13.040 66.496 49.124 1.00 43.66 177 LEU B N 1
ATOM 2794 C CA . LEU B 1 179 ? 13.827 67.708 49.019 1.00 42.92 177 LEU B CA 1
ATOM 2795 C C . LEU B 1 179 ? 12.992 68.797 48.379 1.00 42.22 177 LEU B C 1
ATOM 2796 O O . LEU B 1 179 ? 12.039 68.510 47.650 1.00 41.78 177 LEU B O 1
ATOM 2801 N N . GLU B 1 180 ? 13.377 70.042 48.635 1.00 41.20 178 GLU B N 1
ATOM 2802 C CA . GLU B 1 180 ? 12.722 71.215 48.046 1.00 40.40 178 GLU B CA 1
ATOM 2803 C C . GLU B 1 180 ? 12.757 71.181 46.515 1.00 39.15 178 GLU B C 1
ATOM 2804 O O . GLU B 1 180 ? 11.786 71.559 45.859 1.00 38.84 178 GLU B O 1
ATOM 2810 N N . ASN B 1 181 ? 13.877 70.725 45.966 1.00 37.45 179 ASN B N 1
ATOM 2811 C CA . ASN B 1 181 ? 14.078 70.687 44.522 1.00 36.50 179 ASN B CA 1
ATOM 2812 C C . ASN B 1 181 ? 13.083 69.726 43.856 1.00 34.72 179 ASN B C 1
ATOM 2813 O O . ASN B 1 181 ? 12.467 70.044 42.830 1.00 33.61 179 ASN B O 1
ATOM 2818 N N . ASP B 1 182 ? 12.938 68.549 44.460 1.00 33.08 180 ASP B N 1
ATOM 2819 C CA . ASP B 1 182 ? 11.912 67.593 44.053 1.00 31.78 180 ASP B CA 1
ATOM 2820 C C . ASP B 1 182 ? 10.504 68.170 44.189 1.00 30.15 180 ASP B C 1
ATOM 2821 O O . ASP B 1 182 ? 9.682 68.005 43.293 1.00 29.33 180 ASP B O 1
ATOM 2826 N N . ARG B 1 183 ? 10.250 68.882 45.280 1.00 28.50 181 ARG B N 1
ATOM 2827 C CA . ARG B 1 183 ? 8.939 69.475 45.534 1.00 27.78 181 ARG B CA 1
ATOM 2828 C C . ARG B 1 183 ? 8.613 70.599 44.566 1.00 26.24 181 ARG B C 1
ATOM 2829 O O . ARG B 1 183 ? 7.478 70.735 44.144 1.00 24.97 181 ARG B O 1
ATOM 2837 N N . ALA B 1 184 ? 9.612 71.397 44.215 1.00 25.34 182 ALA B N 1
ATOM 2838 C CA . ALA B 1 184 ? 9.415 72.501 43.260 1.00 24.52 182 ALA B CA 1
ATOM 2839 C C . ALA B 1 184 ? 9.233 71.979 41.845 1.00 23.49 182 ALA B C 1
ATOM 2840 O O . ALA B 1 184 ? 8.506 72.563 41.039 1.00 24.31 182 ALA B O 1
ATOM 2842 N N . SER B 1 185 ? 9.888 70.864 41.560 1.00 21.94 183 SER B N 1
ATOM 2843 C CA . SER B 1 185 ? 9.756 70.171 40.291 1.00 21.23 183 SER B CA 1
ATOM 2844 C C . SER B 1 185 ? 8.307 69.710 40.087 1.00 19.93 183 SER B C 1
ATOM 2845 O O . SER B 1 185 ? 7.678 69.995 39.057 1.00 19.57 183 SER B O 1
ATOM 2848 N N . ILE B 1 186 ? 7.765 69.047 41.105 1.00 18.89 184 ILE B N 1
ATOM 2849 C CA . ILE B 1 186 ? 6.386 68.574 41.081 1.00 18.54 184 ILE B CA 1
ATOM 2850 C C . ILE B 1 186 ? 5.423 69.747 40.916 1.00 18.15 184 ILE B C 1
ATOM 2851 O O . ILE B 1 186 ? 4.558 69.710 40.051 1.00 16.83 184 ILE B O 1
ATOM 2856 N N . ARG B 1 187 ? 5.595 70.789 41.735 1.00 18.05 185 ARG B N 1
ATOM 2857 C CA . ARG B 1 187 ? 4.708 71.964 41.694 1.00 19.23 185 ARG B CA 1
ATOM 2858 C C . ARG B 1 187 ? 4.613 72.586 40.305 1.00 18.26 185 ARG B C 1
ATOM 2859 O O . ARG B 1 187 ? 3.524 72.936 39.830 1.00 19.36 185 ARG B O 1
ATOM 2867 N N . HIS B 1 188 ? 5.759 72.753 39.664 1.00 18.11 186 HIS B N 1
ATOM 2868 C CA . HIS B 1 188 ? 5.823 73.373 38.348 1.00 17.52 186 HIS B CA 1
ATOM 2869 C C . HIS B 1 188 ? 5.156 72.502 37.293 1.00 16.59 186 HIS B C 1
ATOM 2870 O O . HIS B 1 188 ? 4.362 72.995 36.470 1.00 15.96 186 HIS B O 1
ATOM 2877 N N . GLN B 1 189 ? 5.483 71.216 37.326 1.00 15.92 187 GLN B N 1
ATOM 2878 C CA . GLN B 1 189 ? 4.875 70.227 36.418 1.00 15.99 187 GLN B CA 1
ATOM 2879 C C . GLN B 1 189 ? 3.353 70.302 36.425 1.00 15.72 187 GLN B C 1
ATOM 2880 O O . GLN B 1 189 ? 2.732 70.339 35.366 1.00 15.39 187 GLN B O 1
ATOM 2886 N N . VAL B 1 190 ? 2.778 70.341 37.621 1.00 16.06 188 VAL B N 1
ATOM 2887 C CA . VAL B 1 190 ? 1.330 70.345 37.802 1.00 16.23 188 VAL B CA 1
ATOM 2888 C C . VAL B 1 190 ? 0.749 71.713 37.453 1.00 16.67 188 VAL B C 1
ATOM 2889 O O . VAL B 1 190 ? -0.242 71.793 36.745 1.00 16.08 188 VAL B O 1
ATOM 2893 N N . ARG B 1 191 ? 1.381 72.788 37.933 1.00 17.43 189 ARG B N 1
ATOM 2894 C CA . ARG B 1 191 ? 0.913 74.141 37.654 1.00 18.04 189 ARG B CA 1
ATOM 2895 C C . ARG B 1 191 ? 0.874 74.357 36.131 1.00 17.13 189 ARG B C 1
ATOM 2896 O O . ARG B 1 191 ? -0.090 74.862 35.569 1.00 16.64 189 ARG B O 1
ATOM 2904 N N . ARG B 1 192 ? 1.930 73.925 35.472 1.00 16.93 190 ARG B N 1
ATOM 2905 C CA . ARG B 1 192 ? 2.037 74.054 34.036 1.00 16.63 190 ARG B CA 1
ATOM 2906 C C . ARG B 1 192 ? 0.959 73.262 33.314 1.00 15.51 190 ARG B C 1
ATOM 2907 O O . ARG B 1 192 ? 0.336 73.765 32.387 1.00 15.03 190 ARG B O 1
ATOM 2915 N N . GLN B 1 193 ? 0.753 72.018 33.732 1.00 14.64 191 GLN B N 1
ATOM 2916 C CA . GLN B 1 193 ? -0.282 71.180 33.121 1.00 14.66 191 GLN B CA 1
ATOM 2917 C C . GLN B 1 193 ? -1.680 71.767 33.284 1.00 14.46 191 GLN B C 1
ATOM 2918 O O . GLN B 1 193 ? -2.485 71.726 32.349 1.00 14.46 191 GLN B O 1
ATOM 2924 N N . VAL B 1 194 ? -1.968 72.315 34.459 1.00 14.88 192 VAL B N 1
ATOM 2925 C CA . VAL B 1 194 ? -3.267 72.967 34.709 1.00 15.39 192 VAL B CA 1
ATOM 2926 C C . VAL B 1 194 ? -3.452 74.176 33.789 1.00 15.61 192 VAL B C 1
ATOM 2927 O O . VAL B 1 194 ? -4.498 74.321 33.171 1.00 15.64 192 VAL B O 1
ATOM 2931 N N . GLU B 1 195 ? -2.418 75.012 33.682 1.00 16.56 193 GLU B N 1
ATOM 2932 C CA . GLU B 1 195 ? -2.431 76.161 32.750 1.00 17.50 193 GLU B CA 1
ATOM 2933 C C . GLU B 1 195 ? -2.644 75.757 31.278 1.00 17.01 193 GLU B C 1
ATOM 2934 O O . GLU B 1 195 ? -3.482 76.342 30.578 1.00 17.67 193 GLU B O 1
ATOM 2940 N N . LEU B 1 196 ? -1.912 74.754 30.810 1.00 16.34 194 LEU B N 1
ATOM 2941 C CA . LEU B 1 196 ? -2.157 74.217 29.457 1.00 16.52 194 LEU B CA 1
ATOM 2942 C C . LEU B 1 196 ? -3.591 73.692 29.280 1.00 15.73 194 LEU B C 1
ATOM 2943 O O . LEU B 1 196 ? -4.254 73.988 28.281 1.00 15.29 194 LEU B O 1
ATOM 2948 N N . THR B 1 197 ? -4.068 72.930 30.261 1.00 15.86 195 THR B N 1
ATOM 2949 C CA . THR B 1 197 ? -5.395 72.332 30.193 1.00 16.26 195 THR B CA 1
ATOM 2950 C C . THR B 1 197 ? -6.498 73.410 30.139 1.00 16.31 195 THR B C 1
ATOM 2951 O O . THR B 1 197 ? -7.419 73.320 29.331 1.00 16.11 195 THR B O 1
ATOM 2955 N N . ALA B 1 198 ? -6.389 74.406 31.004 1.00 17.42 196 ALA B N 1
ATOM 2956 C CA . ALA B 1 198 ? -7.306 75.538 31.017 1.00 18.49 196 ALA B CA 1
ATOM 2957 C C . ALA B 1 198 ? -7.334 76.254 29.651 1.00 19.22 196 ALA B C 1
ATOM 2958 O O . ALA B 1 198 ? -8.402 76.615 29.160 1.00 19.58 196 ALA B O 1
ATOM 2960 N N . LYS B 1 199 ? -6.175 76.429 29.025 1.00 19.86 197 LYS B N 1
ATOM 2961 C CA . LYS B 1 199 ? -6.130 77.055 27.691 1.00 21.31 197 LYS B CA 1
ATOM 2962 C C . LYS B 1 199 ? -6.858 76.218 26.632 1.00 21.41 197 LYS B C 1
ATOM 2963 O O . LYS B 1 199 ? -7.678 76.749 25.868 1.00 21.01 197 LYS B O 1
ATOM 2969 N N . LEU B 1 200 ? -6.588 74.911 26.617 1.00 22.21 198 LEU B N 1
ATOM 2970 C CA . LEU B 1 200 ? -7.253 73.992 25.690 1.00 23.50 198 LEU B CA 1
ATOM 2971 C C . LEU B 1 200 ? -8.767 73.973 25.857 1.00 23.91 198 LEU B C 1
ATOM 2972 O O . LEU B 1 200 ? -9.503 73.951 24.873 1.00 23.89 198 LEU B O 1
ATOM 2977 N N . LEU B 1 201 ? -9.226 73.962 27.100 1.00 25.17 199 LEU B N 1
ATOM 2978 C CA . LEU B 1 201 ? -10.668 74.000 27.390 1.00 26.46 199 LEU B CA 1
ATOM 2979 C C . LEU B 1 201 ? -11.287 75.342 27.001 1.00 27.53 199 LEU B C 1
ATOM 2980 O O . LEU B 1 201 ? -12.379 75.382 26.427 1.00 27.80 199 LEU B O 1
ATOM 2985 N N . GLU B 1 202 ? -10.602 76.439 27.302 1.00 29.17 200 GLU B N 1
ATOM 2986 C CA . GLU B 1 202 ? -11.127 77.750 26.935 1.00 30.93 200 GLU B CA 1
ATOM 2987 C C . GLU B 1 202 ? -11.220 77.841 25.403 1.00 31.93 200 GLU B C 1
ATOM 2988 O O . GLU B 1 202 ? -12.216 78.328 24.865 1.00 31.42 200 GLU B O 1
ATOM 2994 N N . GLY B 1 203 ? -10.191 77.334 24.715 1.00 33.21 201 GLY B N 1
ATOM 2995 C CA . GLY B 1 203 ? -10.167 77.280 23.251 1.00 34.21 201 GLY B CA 1
ATOM 2996 C C . GLY B 1 203 ? -11.277 76.445 22.630 1.00 35.17 201 GLY B C 1
ATOM 2997 O O . GLY B 1 203 ? -11.749 76.750 21.537 1.00 34.96 201 GLY B O 1
ATOM 2998 N N . GLY B 1 204 ? -11.661 75.375 23.323 1.00 36.61 202 GLY B N 1
ATOM 2999 C CA . GLY B 1 204 ? -12.795 74.540 22.938 1.00 37.77 202 GLY B CA 1
ATOM 3000 C C . GLY B 1 204 ? -14.131 75.214 23.196 1.00 38.86 202 GLY B C 1
ATOM 3001 O O . GLY B 1 204 ? -15.128 74.849 22.578 1.00 39.74 202 GLY B O 1
ATOM 3002 N N . SER B 1 205 ? -14.157 76.161 24.138 1.00 40.05 203 SER B N 1
ATOM 3003 C CA . SER B 1 205 ? -15.304 77.070 24.361 1.00 40.65 203 SER B CA 1
ATOM 3004 C C . SER B 1 205 ? -15.141 77.839 25.679 1.00 41.39 203 SER B C 1
ATOM 3005 O O . SER B 1 205 ? -14.777 79.019 25.677 1.00 41.83 203 SER B O 1
ATOM 3008 N N . THR C 1 4 ? 26.633 18.327 29.150 1.00 38.21 2 THR C N 1
ATOM 3009 C CA . THR C 1 4 ? 25.856 17.073 28.871 1.00 37.89 2 THR C CA 1
ATOM 3010 C C . THR C 1 4 ? 24.369 17.271 29.198 1.00 37.61 2 THR C C 1
ATOM 3011 O O . THR C 1 4 ? 23.486 16.885 28.412 1.00 38.47 2 THR C O 1
ATOM 3015 N N . ALA C 1 5 ? 24.118 17.871 30.362 1.00 36.23 3 ALA C N 1
ATOM 3016 C CA . ALA C 1 5 ? 22.774 18.195 30.824 1.00 34.86 3 ALA C CA 1
ATOM 3017 C C . ALA C 1 5 ? 22.104 19.243 29.915 1.00 33.62 3 ALA C C 1
ATOM 3018 O O . ALA C 1 5 ? 22.690 20.289 29.643 1.00 33.96 3 ALA C O 1
ATOM 3020 N N . PRO C 1 6 ? 20.889 18.949 29.419 1.00 31.71 4 PRO C N 1
ATOM 3021 C CA . PRO C 1 6 ? 20.107 19.871 28.601 1.00 30.18 4 PRO C CA 1
ATOM 3022 C C . PRO C 1 6 ? 19.989 21.287 29.173 1.00 28.64 4 PRO C C 1
ATOM 3023 O O . PRO C 1 6 ? 19.904 21.449 30.384 1.00 28.10 4 PRO C O 1
ATOM 3027 N N . VAL C 1 7 ? 19.986 22.292 28.293 1.00 26.62 5 VAL C N 1
ATOM 3028 C CA . VAL C 1 7 ? 19.565 23.651 28.659 1.00 25.56 5 VAL C CA 1
ATOM 3029 C C . VAL C 1 7 ? 18.195 23.614 29.335 1.00 23.94 5 VAL C C 1
ATOM 3030 O O . VAL C 1 7 ? 17.260 22.997 28.839 1.00 23.31 5 VAL C O 1
ATOM 3034 N N . LYS C 1 8 ? 18.100 24.276 30.476 1.00 23.05 6 LYS C N 1
ATOM 3035 C CA . LYS C 1 8 ? 16.832 24.409 31.199 1.00 22.31 6 LYS C CA 1
ATOM 3036 C C . LYS C 1 8 ? 16.099 25.658 30.709 1.00 21.53 6 LYS C C 1
ATOM 3037 O O . LYS C 1 8 ? 16.537 26.786 30.975 1.00 21.56 6 LYS C O 1
ATOM 3043 N N . LEU C 1 9 ? 15.001 25.447 29.991 1.00 20.54 7 LEU C N 1
ATOM 3044 C CA . LEU C 1 9 ? 14.229 26.527 29.377 1.00 20.07 7 LEU C CA 1
ATOM 3045 C C . LEU C 1 9 ? 12.882 26.696 30.057 1.00 19.63 7 LEU C C 1
ATOM 3046 O O . LEU C 1 9 ? 12.071 25.753 30.080 1.00 19.80 7 LEU C O 1
ATOM 3051 N N . ALA C 1 10 ? 12.649 27.890 30.610 1.00 18.39 8 ALA C N 1
ATOM 3052 C CA . ALA C 1 10 ? 11.349 28.277 31.131 1.00 17.91 8 ALA C CA 1
ATOM 3053 C C . ALA C 1 10 ? 10.666 29.246 30.171 1.00 17.48 8 ALA C C 1
ATOM 3054 O O . ALA C 1 10 ? 11.224 30.297 29.867 1.00 16.33 8 ALA C O 1
ATOM 3056 N N . ILE C 1 11 ? 9.463 28.876 29.729 1.00 16.24 9 ILE C N 1
ATOM 3057 C CA . ILE C 1 11 ? 8.612 29.696 28.887 1.00 17.05 9 ILE C CA 1
ATOM 3058 C C . ILE C 1 11 ? 7.405 30.137 29.707 1.00 16.74 9 ILE C C 1
ATOM 3059 O O . ILE C 1 11 ? 6.514 29.332 30.012 1.00 17.89 9 ILE C O 1
ATOM 3064 N N . VAL C 1 12 ? 7.418 31.407 30.100 1.00 15.70 10 VAL C N 1
ATOM 3065 C CA . VAL C 1 12 ? 6.426 31.974 30.987 1.00 15.61 10 VAL C CA 1
ATOM 3066 C C . VAL C 1 12 ? 5.554 32.890 30.162 1.00 15.48 10 VAL C C 1
ATOM 3067 O O . VAL C 1 12 ? 6.058 33.866 29.581 1.00 14.39 10 VAL C O 1
ATOM 3071 N N . PHE C 1 13 ? 4.252 32.595 30.115 1.00 14.83 11 PHE C N 1
ATOM 3072 C CA . PHE C 1 13 ? 3.328 33.359 29.277 1.00 15.10 11 PHE C CA 1
ATOM 3073 C C . PHE C 1 13 ? 2.046 33.719 30.007 1.00 15.42 11 PHE C C 1
ATOM 3074 O O . PHE C 1 13 ? 1.545 32.950 30.819 1.00 16.33 11 PHE C O 1
ATOM 3082 N N . TYR C 1 14 ? 1.495 34.891 29.714 1.00 16.22 12 TYR C N 1
ATOM 3083 C CA . TYR C 1 14 ? 0.116 35.167 30.049 1.00 16.37 12 TYR C CA 1
ATOM 3084 C C . TYR C 1 14 ? -0.734 34.993 28.772 1.00 16.98 12 TYR C C 1
ATOM 3085 O O . TYR C 1 14 ? -0.291 35.359 27.660 1.00 17.36 12 TYR C O 1
ATOM 3094 N N . SER C 1 15 ? -1.940 34.436 28.923 1.00 17.02 13 SER C N 1
ATOM 3095 C CA . SER C 1 15 ? -2.943 34.460 27.848 1.00 17.53 13 SER C CA 1
ATOM 3096 C C . SER C 1 15 ? -4.353 34.558 28.433 1.00 17.87 13 SER C C 1
ATOM 3097 O O . SER C 1 15 ? -4.701 33.798 29.334 1.00 18.56 13 SER C O 1
ATOM 3100 N N . SER C 1 16 ? -5.145 35.518 27.949 1.00 18.41 14 SER C N 1
ATOM 3101 C CA . SER C 1 16 ? -6.569 35.595 28.268 1.00 18.93 14 SER C CA 1
ATOM 3102 C C . SER C 1 16 ? -7.365 34.605 27.405 1.00 18.96 14 SER C C 1
ATOM 3103 O O . SER C 1 16 ? -7.980 33.685 27.921 1.00 19.44 14 SER C O 1
ATOM 3106 N N . THR C 1 17 ? -7.329 34.793 26.094 1.00 19.54 15 THR C N 1
ATOM 3107 C CA . THR C 1 17 ? -8.195 34.055 25.180 1.00 19.42 15 THR C CA 1
ATOM 3108 C C . THR C 1 17 ? -7.527 32.937 24.345 1.00 19.08 15 THR C C 1
ATOM 3109 O O . THR C 1 17 ? -8.224 32.252 23.598 1.00 18.85 15 THR C O 1
ATOM 3113 N N . GLY C 1 18 ? -6.208 32.736 24.468 1.00 18.05 16 GLY C N 1
ATOM 3114 C CA . GLY C 1 18 ? -5.528 31.639 23.759 1.00 17.90 16 GLY C CA 1
ATOM 3115 C C . GLY C 1 18 ? -4.391 31.959 22.798 1.00 17.17 16 GLY C C 1
ATOM 3116 O O . GLY C 1 18 ? -3.631 31.075 22.433 1.00 16.89 16 GLY C O 1
ATOM 3117 N N . THR C 1 19 ? -4.263 33.206 22.374 1.00 17.13 17 THR C N 1
ATOM 3118 C CA . THR C 1 19 ? -3.186 33.565 21.430 1.00 17.24 17 THR C CA 1
ATOM 3119 C C . THR C 1 19 ? -1.818 33.256 22.001 1.00 16.49 17 THR C C 1
ATOM 3120 O O . THR C 1 19 ? -1.051 32.531 21.377 1.00 17.38 17 THR C O 1
ATOM 3124 N N . GLY C 1 20 ? -1.531 33.793 23.190 1.00 16.79 18 GLY C N 1
ATOM 3125 C CA . GLY C 1 20 ? -0.278 33.524 23.913 1.00 16.17 18 GLY C CA 1
ATOM 3126 C C . GLY C 1 20 ? -0.065 32.060 24.265 1.00 15.94 18 GLY C C 1
ATOM 3127 O O . GLY C 1 20 ? 1.060 31.561 24.262 1.00 15.18 18 GLY C O 1
ATOM 3128 N N . TYR C 1 21 ? -1.140 31.358 24.601 1.00 16.63 19 TYR C N 1
ATOM 3129 C CA . TYR C 1 21 ? -1.058 29.908 24.860 1.00 16.30 19 TYR C CA 1
ATOM 3130 C C . TYR C 1 21 ? -0.513 29.146 23.633 1.00 15.97 19 TYR C C 1
ATOM 3131 O O . TYR C 1 21 ? 0.409 28.329 23.735 1.00 16.47 19 TYR C O 1
ATOM 3140 N N . ALA C 1 22 ? -1.071 29.451 22.467 1.00 16.30 20 ALA C N 1
ATOM 3141 C CA . ALA C 1 22 ? -0.619 28.875 21.185 1.00 16.09 20 ALA C CA 1
ATOM 3142 C C . ALA C 1 22 ? 0.844 29.224 20.888 1.00 15.83 20 ALA C C 1
ATOM 3143 O O . ALA C 1 22 ? 1.643 28.360 20.542 1.00 15.27 20 ALA C O 1
ATOM 3145 N N . MET C 1 23 ? 1.195 30.503 21.050 1.00 16.14 21 MET C N 1
ATOM 3146 C CA . MET C 1 23 ? 2.576 30.967 20.862 1.00 15.68 21 MET C CA 1
ATOM 3147 C C . MET C 1 23 ? 3.548 30.271 21.805 1.00 15.16 21 MET C C 1
ATOM 3148 O O . MET C 1 23 ? 4.620 29.827 21.393 1.00 15.12 21 MET C O 1
ATOM 3153 N N . ALA C 1 24 ? 3.175 30.168 23.077 1.00 15.27 22 ALA C N 1
ATOM 3154 C CA . ALA C 1 24 ? 4.039 29.536 24.078 1.00 15.60 22 ALA C CA 1
ATOM 3155 C C . ALA C 1 24 ? 4.194 28.010 23.855 1.00 15.95 22 ALA C C 1
ATOM 3156 O O . ALA C 1 24 ? 5.258 27.437 24.109 1.00 15.70 22 ALA C O 1
ATOM 3158 N N . GLN C 1 25 ? 3.138 27.355 23.394 1.00 16.94 23 GLN C N 1
ATOM 3159 C CA . GLN C 1 25 ? 3.236 25.932 22.999 1.00 17.63 23 GLN C CA 1
ATOM 3160 C C . GLN C 1 25 ? 4.238 25.728 21.857 1.00 17.81 23 GLN C C 1
ATOM 3161 O O . GLN C 1 25 ? 5.082 24.818 21.898 1.00 18.19 23 GLN C O 1
ATOM 3167 N N . GLU C 1 26 ? 4.155 26.584 20.848 1.00 18.00 24 GLU C N 1
ATOM 3168 C CA . GLU C 1 26 ? 5.122 26.576 19.753 1.00 18.15 24 GLU C CA 1
ATOM 3169 C C . GLU C 1 26 ? 6.550 26.788 20.252 1.00 17.72 24 GLU C C 1
ATOM 3170 O O . GLU C 1 26 ? 7.464 26.074 19.833 1.00 17.50 24 GLU C O 1
ATOM 3176 N N . ALA C 1 27 ? 6.736 27.761 21.144 1.00 17.54 25 ALA C N 1
ATOM 3177 C CA . ALA C 1 27 ? 8.031 27.966 21.783 1.00 17.84 25 ALA C CA 1
ATOM 3178 C C . ALA C 1 27 ? 8.484 26.691 22.509 1.00 18.16 25 ALA C C 1
ATOM 3179 O O . ALA C 1 27 ? 9.633 26.287 22.405 1.00 17.10 25 ALA C O 1
ATOM 3181 N N . ALA C 1 28 ? 7.571 26.054 23.237 1.00 18.87 26 ALA C N 1
ATOM 3182 C CA . ALA C 1 28 ? 7.925 24.862 24.012 1.00 20.15 26 ALA C CA 1
ATOM 3183 C C . ALA C 1 28 ? 8.347 23.718 23.101 1.00 21.08 26 ALA C C 1
ATOM 3184 O O . ALA C 1 28 ? 9.332 23.053 23.370 1.00 21.73 26 ALA C O 1
ATOM 3186 N N . GLU C 1 29 ? 7.628 23.511 22.002 1.00 22.38 27 GLU C N 1
ATOM 3187 C CA . GLU C 1 29 ? 8.033 22.495 21.013 1.00 23.29 27 GLU C CA 1
ATOM 3188 C C . GLU C 1 29 ? 9.425 22.779 20.438 1.00 23.52 27 GLU C C 1
ATOM 3189 O O . GLU C 1 29 ? 10.264 21.886 20.335 1.00 22.78 27 GLU C O 1
ATOM 3195 N N . ALA C 1 30 ? 9.639 24.027 20.031 1.00 23.40 28 ALA C N 1
ATOM 3196 C CA . ALA C 1 30 ? 10.918 24.444 19.484 1.00 23.67 28 ALA C CA 1
ATOM 3197 C C . ALA C 1 30 ? 12.055 24.155 20.450 1.00 23.60 28 ALA C C 1
ATOM 3198 O O . ALA C 1 30 ? 13.126 23.736 20.039 1.00 23.56 28 ALA C O 1
ATOM 3200 N N . GLY C 1 31 ? 11.827 24.384 21.739 1.00 23.77 29 GLY C N 1
ATOM 3201 C CA . GLY C 1 31 ? 12.870 24.154 22.740 1.00 24.16 29 GLY C CA 1
ATOM 3202 C C . GLY C 1 31 ? 13.167 22.689 22.954 1.00 24.28 29 GLY C C 1
ATOM 3203 O O . GLY C 1 31 ? 14.320 22.295 23.060 1.00 24.01 29 GLY C O 1
ATOM 3204 N N . ARG C 1 32 ? 12.120 21.877 23.052 1.00 25.22 30 ARG C N 1
ATOM 3205 C CA . ARG C 1 32 ? 12.304 20.422 23.137 1.00 25.73 30 ARG C CA 1
ATOM 3206 C C . ARG C 1 32 ? 13.042 19.897 21.920 1.00 25.46 30 ARG C C 1
ATOM 3207 O O . ARG C 1 32 ? 14.032 19.179 22.051 1.00 25.77 30 ARG C O 1
ATOM 3215 N N . ALA C 1 33 ? 12.580 20.277 20.736 1.00 25.27 31 ALA C N 1
ATOM 3216 C CA . ALA C 1 33 ? 13.251 19.897 19.492 1.00 25.39 31 ALA C CA 1
ATOM 3217 C C . ALA C 1 33 ? 14.725 20.341 19.449 1.00 25.60 31 ALA C C 1
ATOM 3218 O O . ALA C 1 33 ? 15.573 19.670 18.859 1.00 25.67 31 ALA C O 1
ATOM 3220 N N . ALA C 1 34 ? 15.034 21.470 20.081 1.00 25.30 32 ALA C N 1
ATOM 3221 C CA . ALA C 1 34 ? 16.409 21.951 20.172 1.00 25.01 32 ALA C CA 1
ATOM 3222 C C . ALA C 1 34 ? 17.205 21.294 21.312 1.00 24.85 32 ALA C C 1
ATOM 3223 O O . ALA C 1 34 ? 18.341 21.675 21.562 1.00 25.38 32 ALA C O 1
ATOM 3225 N N . GLY C 1 35 ? 16.622 20.332 22.023 1.00 24.59 33 GLY C N 1
ATOM 3226 C CA . GLY C 1 35 ? 17.368 19.582 23.032 1.00 24.62 33 GLY C CA 1
ATOM 3227 C C . GLY C 1 35 ? 17.305 20.105 24.455 1.00 24.72 33 GLY C C 1
ATOM 3228 O O . GLY C 1 35 ? 17.991 19.584 25.332 1.00 25.09 33 GLY C O 1
ATOM 3229 N N . ALA C 1 36 ? 16.488 21.127 24.698 1.00 24.47 34 ALA C N 1
ATOM 3230 C CA . ALA C 1 36 ? 16.348 21.700 26.043 1.00 24.14 34 ALA C CA 1
ATOM 3231 C C . ALA C 1 36 ? 15.403 20.882 26.914 1.00 23.49 34 ALA C C 1
ATOM 3232 O O . ALA C 1 36 ? 14.553 20.156 26.412 1.00 23.43 34 ALA C O 1
ATOM 3234 N N . GLU C 1 37 ? 15.555 21.006 28.229 1.00 23.62 35 GLU C N 1
ATOM 3235 C CA . GLU C 1 37 ? 14.497 20.600 29.148 1.00 23.64 35 GLU C CA 1
ATOM 3236 C C . GLU C 1 37 ? 13.610 21.825 29.353 1.00 23.15 35 GLU C C 1
ATOM 3237 O O . GLU C 1 37 ? 14.097 22.892 29.732 1.00 22.93 35 GLU C O 1
ATOM 3243 N N . VAL C 1 38 ? 12.313 21.665 29.108 1.00 22.64 36 VAL C N 1
ATOM 3244 C CA . VAL C 1 38 ? 11.396 22.798 29.002 1.00 22.00 36 VAL C CA 1
ATOM 3245 C C . VAL C 1 38 ? 10.305 22.772 30.060 1.00 21.88 36 VAL C C 1
ATOM 3246 O O . VAL C 1 38 ? 9.638 21.747 30.260 1.00 21.89 36 VAL C O 1
ATOM 3250 N N . ARG C 1 39 ? 10.099 23.918 30.705 1.00 21.17 37 ARG C N 1
ATOM 3251 C CA . ARG C 1 39 ? 8.927 24.145 31.533 1.00 20.89 37 ARG C CA 1
ATOM 3252 C C . ARG C 1 39 ? 8.060 25.183 30.845 1.00 20.43 37 ARG C C 1
ATOM 3253 O O . ARG C 1 39 ? 8.492 26.315 30.612 1.00 20.13 37 ARG C O 1
ATOM 3261 N N . LEU C 1 40 ? 6.848 24.775 30.491 1.00 20.11 38 LEU C N 1
ATOM 3262 C CA . LEU C 1 40 ? 5.850 25.668 29.922 1.00 19.92 38 LEU C CA 1
ATOM 3263 C C . LEU C 1 40 ? 4.957 26.066 31.058 1.00 19.19 38 LEU C C 1
ATOM 3264 O O . LEU C 1 40 ? 4.390 25.212 31.730 1.00 19.18 38 LEU C O 1
ATOM 3269 N N . LEU C 1 41 ? 4.835 27.365 31.285 1.00 18.31 39 LEU C N 1
ATOM 3270 C CA . LEU C 1 41 ? 4.275 27.860 32.530 1.00 17.54 39 LEU C CA 1
ATOM 3271 C C . LEU C 1 41 ? 3.369 29.062 32.306 1.00 17.35 39 LEU C C 1
ATOM 3272 O O . LEU C 1 41 ? 3.747 30.012 31.629 1.00 15.97 39 LEU C O 1
ATOM 3277 N N . LYS C 1 42 ? 2.176 29.023 32.887 1.00 16.63 40 LYS C N 1
ATOM 3278 C CA . LYS C 1 42 ? 1.238 30.122 32.720 1.00 17.07 40 LYS C CA 1
ATOM 3279 C C . LYS C 1 42 ? 1.401 31.157 33.829 1.00 17.00 40 LYS C C 1
ATOM 3280 O O . LYS C 1 42 ? 1.699 30.808 34.968 1.00 16.17 40 LYS C O 1
ATOM 3286 N N . VAL C 1 43 ? 1.177 32.424 33.493 1.00 17.46 41 VAL C N 1
ATOM 3287 C CA . VAL C 1 43 ? 1.124 33.497 34.497 1.00 17.81 41 VAL C CA 1
ATOM 3288 C C . VAL C 1 43 ? -0.210 33.454 35.228 1.00 18.23 41 VAL C C 1
ATOM 3289 O O . VAL C 1 43 ? -1.254 33.383 34.599 1.00 17.44 41 VAL C O 1
ATOM 3293 N N . ARG C 1 44 ? -0.146 33.565 36.552 1.00 20.27 42 ARG C N 1
ATOM 3294 C CA . ARG C 1 44 ? -1.306 33.537 37.441 1.00 21.38 42 ARG C CA 1
ATOM 3295 C C . ARG C 1 44 ? -2.327 34.560 36.985 1.00 21.82 42 ARG C C 1
ATOM 3296 O O . ARG C 1 44 ? -1.975 35.723 36.749 1.00 20.87 42 ARG C O 1
ATOM 3304 N N . GLU C 1 45 ? -3.579 34.123 36.841 1.00 22.32 43 GLU C N 1
ATOM 3305 C CA . GLU C 1 45 ? -4.665 35.020 36.477 1.00 23.84 43 GLU C CA 1
ATOM 3306 C C . GLU C 1 45 ? -5.049 35.852 37.700 1.00 25.05 43 GLU C C 1
ATOM 3307 O O . GLU C 1 45 ? -5.420 35.310 38.720 1.00 24.66 43 GLU C O 1
ATOM 3313 N N . THR C 1 46 ? -4.948 37.169 37.597 1.00 27.22 44 THR C N 1
ATOM 3314 C CA . THR C 1 46 ? -5.175 38.034 38.745 1.00 28.78 44 THR C CA 1
ATOM 3315 C C . THR C 1 46 ? -6.420 38.857 38.578 1.00 30.53 44 THR C C 1
ATOM 3316 O O . THR C 1 46 ? -6.811 39.560 39.509 1.00 31.05 44 THR C O 1
ATOM 3320 N N . ALA C 1 47 ? -7.058 38.777 37.411 1.00 32.58 45 ALA C N 1
ATOM 3321 C CA . ALA C 1 47 ? -8.274 39.547 37.161 1.00 33.92 45 ALA C CA 1
ATOM 3322 C C . ALA C 1 47 ? -9.448 39.065 38.032 1.00 35.74 45 ALA C C 1
ATOM 3323 O O . ALA C 1 47 ? -9.497 37.891 38.401 1.00 36.70 45 ALA C O 1
ATOM 3325 N N . PRO C 1 48 ? -10.384 39.984 38.380 1.00 37.43 46 PRO C N 1
ATOM 3326 C CA . PRO C 1 48 ? -11.636 39.681 39.097 1.00 37.99 46 PRO C CA 1
ATOM 3327 C C . PRO C 1 48 ? -12.559 38.746 38.341 1.00 39.01 46 PRO C C 1
ATOM 3328 O O . PRO C 1 48 ? -12.678 38.857 37.127 1.00 39.87 46 PRO C O 1
ATOM 3332 N N . GLN C 1 49 ? -13.241 37.856 39.050 1.00 39.93 47 GLN C N 1
ATOM 3333 C CA . GLN C 1 49 ? -14.089 36.878 38.381 1.00 40.27 47 GLN C CA 1
ATOM 3334 C C . GLN C 1 49 ? -15.299 37.533 37.703 1.00 40.86 47 GLN C C 1
ATOM 3335 O O . GLN C 1 49 ? -15.849 36.954 36.775 1.00 40.94 47 GLN C O 1
ATOM 3341 N N . ASP C 1 50 ? -15.699 38.737 38.132 1.00 41.35 48 ASP C N 1
ATOM 3342 C CA . ASP C 1 50 ? -16.770 39.463 37.425 1.00 41.55 48 ASP C CA 1
ATOM 3343 C C . ASP C 1 50 ? -16.268 39.965 36.072 1.00 41.70 48 ASP C C 1
ATOM 3344 O O . ASP C 1 50 ? -17.018 39.973 35.094 1.00 41.87 48 ASP C O 1
ATOM 3349 N N . VAL C 1 51 ? -14.996 40.352 36.017 1.00 41.57 49 VAL C N 1
ATOM 3350 C CA . VAL C 1 51 ? -14.370 40.773 34.764 1.00 41.53 49 VAL C CA 1
ATOM 3351 C C . VAL C 1 51 ? -14.179 39.574 33.822 1.00 41.36 49 VAL C C 1
ATOM 3352 O O . VAL C 1 51 ? -14.374 39.686 32.613 1.00 41.45 49 VAL C O 1
ATOM 3356 N N . ILE C 1 52 ? -13.790 38.436 34.384 1.00 41.08 50 ILE C N 1
ATOM 3357 C CA . ILE C 1 52 ? -13.568 37.227 33.598 1.00 40.88 50 ILE C CA 1
ATOM 3358 C C . ILE C 1 52 ? -14.906 36.721 33.056 1.00 40.93 50 ILE C C 1
ATOM 3359 O O . ILE C 1 52 ? -15.005 36.296 31.897 1.00 40.81 50 ILE C O 1
ATOM 3364 N N . ASP C 1 53 ? -15.935 36.809 33.897 1.00 40.85 51 ASP C N 1
ATOM 3365 C CA . ASP C 1 53 ? -17.256 36.256 33.588 1.00 40.67 51 ASP C CA 1
ATOM 3366 C C . ASP C 1 53 ? -18.023 36.997 32.491 1.00 40.25 51 ASP C C 1
ATOM 3367 O O . ASP C 1 53 ? -19.131 36.596 32.133 1.00 40.56 51 ASP C O 1
ATOM 3372 N N . GLY C 1 54 ? -17.447 38.065 31.952 1.00 39.31 52 GLY C N 1
ATOM 3373 C CA . GLY C 1 54 ? -18.023 38.728 30.789 1.00 38.46 52 GLY C CA 1
ATOM 3374 C C . GLY C 1 54 ? -17.387 38.322 29.477 1.00 37.71 52 GLY C C 1
ATOM 3375 O O . GLY C 1 54 ? -17.722 38.875 28.429 1.00 37.55 52 GLY C O 1
ATOM 3376 N N . GLN C 1 55 ? -16.442 37.384 29.531 1.00 36.91 53 GLN C N 1
ATOM 3377 C CA . GLN C 1 55 ? -15.770 36.900 28.325 1.00 36.11 53 GLN C CA 1
ATOM 3378 C C . GLN C 1 55 ? -15.644 35.388 28.417 1.00 35.01 53 GLN C C 1
ATOM 3379 O O . GLN C 1 55 ? -14.806 34.866 29.159 1.00 34.62 53 GLN C O 1
ATOM 3385 N N . ASP C 1 56 ? -16.503 34.684 27.685 1.00 33.56 54 ASP C N 1
ATOM 3386 C CA . ASP C 1 56 ? -16.562 33.226 27.799 1.00 32.73 54 ASP C CA 1
ATOM 3387 C C . ASP C 1 56 ? -15.361 32.550 27.143 1.00 31.16 54 ASP C C 1
ATOM 3388 O O . ASP C 1 56 ? -14.953 31.466 27.568 1.00 31.28 54 ASP C O 1
ATOM 3393 N N . ALA C 1 57 ? -14.795 33.179 26.110 1.00 29.74 55 ALA C N 1
ATOM 3394 C CA . ALA C 1 57 ? -13.557 32.669 25.491 1.00 28.79 55 ALA C CA 1
ATOM 3395 C C . ALA C 1 57 ? -12.387 32.696 26.497 1.00 27.50 55 ALA C C 1
ATOM 3396 O O . ALA C 1 57 ? -11.568 31.768 26.541 1.00 26.78 55 ALA C O 1
ATOM 3398 N N . TRP C 1 58 ? -12.349 33.751 27.314 1.00 25.84 56 TRP C N 1
ATOM 3399 C CA . TRP C 1 58 ? -11.398 33.875 28.427 1.00 25.37 56 TRP C CA 1
ATOM 3400 C C . TRP C 1 58 ? -11.639 32.786 29.473 1.00 24.80 56 TRP C C 1
ATOM 3401 O O . TRP C 1 58 ? -10.702 32.110 29.885 1.00 23.53 56 TRP C O 1
ATOM 3412 N N . LYS C 1 59 ? -12.899 32.603 29.898 1.00 24.95 57 LYS C N 1
ATOM 3413 C CA . LYS C 1 59 ? -13.223 31.508 30.822 1.00 25.29 57 LYS C CA 1
ATOM 3414 C C . LYS C 1 59 ? -12.781 30.168 30.243 1.00 24.44 57 LYS C C 1
ATOM 3415 O O . LYS C 1 59 ? -12.168 29.346 30.932 1.00 24.85 57 LYS C O 1
ATOM 3421 N N . ALA C 1 60 ? -13.073 29.969 28.961 1.00 23.87 58 ALA C N 1
ATOM 3422 C CA . ALA C 1 60 ? -12.776 28.714 28.279 1.00 22.98 58 ALA C CA 1
ATOM 3423 C C . ALA C 1 60 ? -11.282 28.479 28.153 1.00 22.53 58 ALA C C 1
ATOM 3424 O O . ALA C 1 60 ? -10.791 27.373 28.386 1.00 22.33 58 ALA C O 1
ATOM 3426 N N . ASN C 1 61 ? -10.542 29.516 27.776 1.00 21.95 59 ASN C N 1
ATOM 3427 C CA . ASN C 1 61 ? -9.097 29.371 27.688 1.00 21.77 59 ASN C CA 1
ATOM 3428 C C . ASN C 1 61 ? -8.459 29.107 29.057 1.00 21.34 59 ASN C C 1
ATOM 3429 O O . ASN C 1 61 ? -7.495 28.365 29.152 1.00 21.61 59 ASN C O 1
ATOM 3434 N N . ILE C 1 62 ? -8.993 29.704 30.116 1.00 21.35 60 ILE C N 1
ATOM 3435 C CA . ILE C 1 62 ? -8.537 29.369 31.468 1.00 21.77 60 ILE C CA 1
ATOM 3436 C C . ILE C 1 62 ? -8.662 27.852 31.685 1.00 21.99 60 ILE C C 1
ATOM 3437 O O . ILE C 1 62 ? -7.721 27.192 32.128 1.00 22.20 60 ILE C O 1
ATOM 3442 N N . GLU C 1 63 ? -9.810 27.294 31.337 1.00 22.90 61 GLU C N 1
ATOM 3443 C CA . GLU C 1 63 ? -10.023 25.842 31.488 1.00 23.14 61 GLU C CA 1
ATOM 3444 C C . GLU C 1 63 ? -9.108 25.039 30.557 1.00 23.26 61 GLU C C 1
ATOM 3445 O O . GLU C 1 63 ? -8.509 24.048 30.974 1.00 22.99 61 GLU C O 1
ATOM 3451 N N . ALA C 1 64 ? -8.983 25.487 29.309 1.00 23.12 62 ALA C N 1
ATOM 3452 C CA . ALA C 1 64 ? -8.065 24.863 28.362 1.00 22.77 62 ALA C CA 1
ATOM 3453 C C . ALA C 1 64 ? -6.652 24.667 28.917 1.00 22.81 62 ALA C C 1
ATOM 3454 O O . ALA C 1 64 ? -6.009 23.646 28.641 1.00 22.38 62 ALA C O 1
ATOM 3456 N N . MET C 1 65 ? -6.179 25.651 29.691 1.00 22.43 63 MET C N 1
ATOM 3457 C CA . MET C 1 65 ? -4.855 25.633 30.290 1.00 22.09 63 MET C CA 1
ATOM 3458 C C . MET C 1 65 ? -4.834 25.040 31.706 1.00 22.49 63 MET C C 1
ATOM 3459 O O . MET C 1 65 ? -3.871 25.257 32.433 1.00 21.78 63 MET C O 1
ATOM 3464 N N . LYS C 1 66 ? -5.869 24.290 32.104 1.00 23.05 64 LYS C N 1
ATOM 3465 C CA . LYS C 1 66 ? -5.976 23.816 33.495 1.00 23.39 64 LYS C CA 1
ATOM 3466 C C . LYS C 1 66 ? -4.805 22.942 33.963 1.00 22.94 64 LYS C C 1
ATOM 3467 O O . LYS C 1 66 ? -4.409 22.999 35.128 1.00 23.36 64 LYS C O 1
ATOM 3473 N N . ASP C 1 67 ? -4.248 22.141 33.071 1.00 23.20 65 ASP C N 1
ATOM 3474 C CA . ASP C 1 67 ? -3.090 21.319 33.414 1.00 23.34 65 ASP C CA 1
ATOM 3475 C C . ASP C 1 67 ? -1.749 21.956 33.065 1.00 23.00 65 ASP C C 1
ATOM 3476 O O . ASP C 1 67 ? -0.723 21.264 33.078 1.00 22.81 65 ASP C O 1
ATOM 3481 N N . VAL C 1 68 ? -1.746 23.247 32.729 1.00 22.31 66 VAL C N 1
ATOM 3482 C CA . VAL C 1 68 ? -0.487 23.994 32.604 1.00 21.72 66 VAL C CA 1
ATOM 3483 C C . VAL C 1 68 ? -0.174 24.548 33.988 1.00 21.09 66 VAL C C 1
ATOM 3484 O O . VAL C 1 68 ? -1.010 25.223 34.566 1.00 20.58 66 VAL C O 1
ATOM 3488 N N . PRO C 1 69 ? 1.019 24.260 34.531 1.00 21.07 67 PRO C N 1
ATOM 3489 C CA . PRO C 1 69 ? 1.308 24.800 35.859 1.00 20.96 67 PRO C CA 1
ATOM 3490 C C . PRO C 1 69 ? 1.510 26.319 35.871 1.00 20.78 67 PRO C C 1
ATOM 3491 O O . PRO C 1 69 ? 1.947 26.914 34.892 1.00 20.48 67 PRO C O 1
ATOM 3495 N N . GLU C 1 70 ? 1.176 26.929 36.995 1.00 20.36 68 GLU C N 1
ATOM 3496 C CA . GLU C 1 70 ? 1.365 28.354 37.194 1.00 20.00 68 GLU C CA 1
ATOM 3497 C C . GLU C 1 70 ? 2.853 28.656 37.382 1.00 18.92 68 GLU C C 1
ATOM 3498 O O . GLU C 1 70 ? 3.523 27.951 38.121 1.00 18.07 68 GLU C O 1
ATOM 3504 N N . ALA C 1 71 ? 3.376 29.683 36.701 1.00 18.30 69 ALA C N 1
ATOM 3505 C CA . ALA C 1 71 ? 4.796 30.085 36.872 1.00 18.19 69 ALA C CA 1
ATOM 3506 C C . ALA C 1 71 ? 5.069 30.561 38.304 1.00 17.64 69 ALA C C 1
ATOM 3507 O O . ALA C 1 71 ? 4.218 31.224 38.912 1.00 17.38 69 ALA C O 1
ATOM 3509 N N . THR C 1 72 ? 6.263 30.257 38.820 1.00 17.59 70 THR C N 1
ATOM 3510 C CA . THR C 1 72 ? 6.685 30.697 40.156 1.00 17.17 70 THR C CA 1
ATOM 3511 C C . THR C 1 72 ? 8.137 31.157 40.106 1.00 16.90 70 THR C C 1
ATOM 3512 O O . THR C 1 72 ? 8.855 30.801 39.182 1.00 17.01 70 THR C O 1
ATOM 3516 N N . PRO C 1 73 ? 8.597 31.936 41.107 1.00 17.12 71 PRO C N 1
ATOM 3517 C CA . PRO C 1 73 ? 10.007 32.354 41.079 1.00 16.97 71 PRO C CA 1
ATOM 3518 C C . PRO C 1 73 ? 10.966 31.162 40.976 1.00 17.25 71 PRO C C 1
ATOM 3519 O O . PRO C 1 73 ? 11.980 31.234 40.278 1.00 17.11 71 PRO C O 1
ATOM 3523 N N . ALA C 1 74 ? 10.622 30.069 41.651 1.00 17.03 72 ALA C N 1
ATOM 3524 C CA . ALA C 1 74 ? 11.407 28.846 41.611 1.00 17.69 72 ALA C CA 1
ATOM 3525 C C . ALA C 1 74 ? 11.758 28.398 40.190 1.00 17.84 72 ALA C C 1
ATOM 3526 O O . ALA C 1 74 ? 12.851 27.896 39.952 1.00 18.54 72 ALA C O 1
ATOM 3528 N N . ASP C 1 75 ? 10.803 28.545 39.277 1.00 18.07 73 ASP C N 1
ATOM 3529 C CA . ASP C 1 75 ? 10.980 28.168 37.873 1.00 18.16 73 ASP C CA 1
ATOM 3530 C C . ASP C 1 75 ? 12.063 29.000 37.162 1.00 18.41 73 ASP C C 1
ATOM 3531 O O . ASP C 1 75 ? 12.827 28.474 36.344 1.00 18.42 73 ASP C O 1
ATOM 3536 N N . LEU C 1 76 ? 12.100 30.299 37.456 1.00 18.43 74 LEU C N 1
ATOM 3537 C CA . LEU C 1 76 ? 13.157 31.171 36.934 1.00 18.38 74 LEU C CA 1
ATOM 3538 C C . LEU C 1 76 ? 14.492 30.926 37.604 1.00 18.16 74 LEU C C 1
ATOM 3539 O O . LEU C 1 76 ? 15.530 31.054 36.958 1.00 18.28 74 LEU C O 1
ATOM 3544 N N . GLU C 1 77 ? 14.481 30.595 38.896 1.00 18.64 75 GLU C N 1
ATOM 3545 C CA . GLU C 1 77 ? 15.719 30.252 39.588 1.00 18.90 75 GLU C CA 1
ATOM 3546 C C . GLU C 1 77 ? 16.301 29.002 38.960 1.00 18.86 75 GLU C C 1
ATOM 3547 O O . GLU C 1 77 ? 17.515 28.890 38.783 1.00 19.46 75 GLU C O 1
ATOM 3553 N N . TRP C 1 78 ? 15.423 28.070 38.607 1.00 19.12 76 TRP C N 1
ATOM 3554 C CA . TRP C 1 78 ? 15.824 26.835 37.958 1.00 18.98 76 TRP C CA 1
ATOM 3555 C C . TRP C 1 78 ? 16.369 27.092 36.564 1.00 18.74 76 TRP C C 1
ATOM 3556 O O . TRP C 1 78 ? 17.375 26.516 36.155 1.00 18.09 76 TRP C O 1
ATOM 3567 N N . ALA C 1 79 ? 15.652 27.936 35.828 1.00 18.92 77 ALA C N 1
ATOM 3568 C CA . ALA C 1 79 ? 15.930 28.206 34.411 1.00 18.41 77 ALA C CA 1
ATOM 3569 C C . ALA C 1 79 ? 17.321 28.757 34.132 1.00 18.06 77 ALA C C 1
ATOM 3570 O O . ALA C 1 79 ? 17.877 29.540 34.904 1.00 17.80 77 ALA C O 1
ATOM 3572 N N . GLU C 1 80 ? 17.869 28.321 33.006 1.00 17.71 78 GLU C N 1
ATOM 3573 C CA . GLU C 1 80 ? 19.061 28.918 32.421 1.00 17.85 78 GLU C CA 1
ATOM 3574 C C . GLU C 1 80 ? 18.682 29.851 31.260 1.00 17.04 78 GLU C C 1
ATOM 3575 O O . GLU C 1 80 ? 19.390 30.832 30.989 1.00 16.83 78 GLU C O 1
ATOM 3581 N N . ALA C 1 81 ? 17.562 29.532 30.600 1.00 16.49 79 ALA C N 1
ATOM 3582 C CA . ALA C 1 81 ? 17.004 30.310 29.496 1.00 16.06 79 ALA C CA 1
ATOM 3583 C C . ALA C 1 81 ? 15.562 30.655 29.782 1.00 15.66 79 ALA C C 1
ATOM 3584 O O . ALA C 1 81 ? 14.757 29.772 30.086 1.00 15.71 79 ALA C O 1
ATOM 3586 N N . ILE C 1 82 ? 15.220 31.939 29.674 1.00 15.91 80 ILE C N 1
ATOM 3587 C CA . ILE C 1 82 ? 13.856 32.406 29.934 1.00 15.17 80 ILE C CA 1
ATOM 3588 C C . ILE C 1 82 ? 13.231 33.087 28.722 1.00 15.16 80 ILE C C 1
ATOM 3589 O O . ILE C 1 82 ? 13.876 33.923 28.080 1.00 14.34 80 ILE C O 1
ATOM 3594 N N . VAL C 1 83 ? 11.970 32.737 28.435 1.00 14.32 81 VAL C N 1
ATOM 3595 C CA . VAL C 1 83 ? 11.131 33.436 27.470 1.00 14.25 81 VAL C CA 1
ATOM 3596 C C . VAL C 1 83 ? 9.890 33.934 28.187 1.00 14.03 81 VAL C C 1
ATOM 3597 O O . VAL C 1 83 ? 9.185 33.160 28.831 1.00 14.78 81 VAL C O 1
ATOM 3601 N N . PHE C 1 84 ? 9.630 35.230 28.078 1.00 13.72 82 PHE C N 1
ATOM 3602 C CA . PHE C 1 84 ? 8.383 35.826 28.538 1.00 13.96 82 PHE C CA 1
ATOM 3603 C C . PHE C 1 84 ? 7.506 36.136 27.341 1.00 14.07 82 PHE C C 1
ATOM 3604 O O . PHE C 1 84 ? 7.981 36.608 26.309 1.00 14.86 82 PHE C O 1
ATOM 3612 N N . SER C 1 85 ? 6.218 35.899 27.497 1.00 14.34 83 SER C N 1
ATOM 3613 C CA . SER C 1 85 ? 5.235 36.202 26.470 1.00 14.34 83 SER C CA 1
ATOM 3614 C C . SER C 1 85 ? 4.024 36.865 27.109 1.00 13.90 83 SER C C 1
ATOM 3615 O O . SER C 1 85 ? 3.405 36.324 28.033 1.00 14.40 83 SER C O 1
ATOM 3618 N N . SER C 1 86 ? 3.679 38.052 26.642 1.00 14.02 84 SER C N 1
ATOM 3619 C CA . SER C 1 86 ? 2.462 38.693 27.097 1.00 13.78 84 SER C CA 1
ATOM 3620 C C . SER C 1 86 ? 1.813 39.393 25.932 1.00 13.92 84 SER C C 1
ATOM 3621 O O . SER C 1 86 ? 2.508 39.923 25.069 1.00 13.93 84 SER C O 1
ATOM 3624 N N . PRO C 1 87 ? 0.476 39.402 25.901 1.00 13.32 85 PRO C N 1
ATOM 3625 C CA . PRO C 1 87 ? -0.195 40.287 24.979 1.00 13.44 85 PRO C CA 1
ATOM 3626 C C . PRO C 1 87 ? -0.015 41.733 25.450 1.00 13.57 85 PRO C C 1
ATOM 3627 O O . PRO C 1 87 ? 0.344 41.977 26.610 1.00 13.47 85 PRO C O 1
ATOM 3631 N N . THR C 1 88 ? -0.287 42.689 24.574 1.00 13.73 86 THR C N 1
ATOM 3632 C CA . THR C 1 88 ? -0.127 44.078 24.950 1.00 14.20 86 THR C CA 1
ATOM 3633 C C . THR C 1 88 ? -1.349 44.562 25.691 1.00 14.87 86 THR C C 1
ATOM 3634 O O . THR C 1 88 ? -2.469 44.092 25.441 1.00 14.84 86 THR C O 1
ATOM 3638 N N . ARG C 1 89 ? -1.128 45.496 26.616 1.00 14.56 87 ARG C N 1
ATOM 3639 C CA . ARG C 1 89 ? -2.192 46.356 27.133 1.00 13.89 87 ARG C CA 1
ATOM 3640 C C . ARG C 1 89 ? -1.661 47.773 26.994 1.00 13.78 87 ARG C C 1
ATOM 3641 O O . ARG C 1 89 ? -0.746 48.164 27.703 1.00 12.12 87 ARG C O 1
ATOM 3649 N N . PHE C 1 90 ? -2.223 48.514 26.052 1.00 13.71 88 PHE C N 1
ATOM 3650 C CA . PHE C 1 90 ? -1.792 49.867 25.757 1.00 13.98 88 PHE C CA 1
ATOM 3651 C C . PHE C 1 90 ? -0.285 50.010 25.572 1.00 13.41 88 PHE C C 1
ATOM 3652 O O . PHE C 1 90 ? 0.286 50.950 26.046 1.00 12.50 88 PHE C O 1
ATOM 3660 N N . GLY C 1 91 ? 0.351 49.062 24.896 1.00 13.96 89 GLY C N 1
ATOM 3661 C CA . GLY C 1 91 ? 1.783 49.167 24.577 1.00 13.66 89 GLY C CA 1
ATOM 3662 C C . GLY C 1 91 ? 2.733 48.635 25.632 1.00 13.76 89 GLY C C 1
ATOM 3663 O O . GLY C 1 91 ? 3.924 48.584 25.406 1.00 13.99 89 GLY C O 1
ATOM 3664 N N . GLY C 1 92 ? 2.204 48.246 26.794 1.00 13.48 90 GLY C N 1
ATOM 3665 C CA . GLY C 1 92 ? 2.983 47.604 27.842 1.00 13.06 90 GLY C CA 1
ATOM 3666 C C . GLY C 1 92 ? 2.504 46.178 28.050 1.00 12.72 90 GLY C C 1
ATOM 3667 O O . GLY C 1 92 ? 1.605 45.725 27.358 1.00 11.74 90 GLY C O 1
ATOM 3668 N N . ALA C 1 93 ? 3.132 45.461 28.979 1.00 12.88 91 ALA C N 1
ATOM 3669 C CA . ALA C 1 93 ? 2.727 44.090 29.308 1.00 12.98 91 ALA C CA 1
ATOM 3670 C C . ALA C 1 93 ? 1.433 44.125 30.105 1.00 12.49 91 ALA C C 1
ATOM 3671 O O . ALA C 1 93 ? 1.038 45.180 30.620 1.00 12.34 91 ALA C O 1
ATOM 3673 N N . THR C 1 94 ? 0.758 42.977 30.205 1.00 12.69 92 THR C N 1
ATOM 3674 C CA . THR C 1 94 ? -0.412 42.861 31.072 1.00 11.85 92 THR C CA 1
ATOM 3675 C C . THR C 1 94 ? -0.035 43.060 32.541 1.00 11.41 92 THR C C 1
ATOM 3676 O O . THR C 1 94 ? 1.062 42.686 32.964 1.00 9.76 92 THR C O 1
ATOM 3680 N N . SER C 1 95 ? -0.951 43.628 33.324 1.00 11.92 93 SER C N 1
ATOM 3681 C CA . SER C 1 95 ? -0.799 43.678 34.785 1.00 12.31 93 SER C CA 1
ATOM 3682 C C . SER C 1 95 ? -0.546 42.294 35.371 1.00 11.93 93 SER C C 1
ATOM 3683 O O . SER C 1 95 ? 0.161 42.175 36.354 1.00 12.29 93 SER C O 1
ATOM 3686 N N . GLN C 1 96 ? -1.093 41.250 34.750 1.00 12.43 94 GLN C N 1
ATOM 3687 C CA . GLN C 1 96 ? -0.893 39.892 35.227 1.00 12.97 94 GLN C CA 1
ATOM 3688 C C . GLN C 1 96 ? 0.581 39.528 35.122 1.00 12.99 94 GLN C C 1
ATOM 3689 O O . GLN C 1 96 ? 1.168 39.030 36.073 1.00 12.84 94 GLN C O 1
ATOM 3695 N N . MET C 1 97 ? 1.167 39.765 33.955 1.00 13.26 95 MET C N 1
ATOM 3696 C CA . MET C 1 97 ? 2.597 39.548 33.750 1.00 13.28 95 MET C CA 1
ATOM 3697 C C . MET C 1 97 ? 3.458 40.400 34.708 1.00 13.56 95 MET C C 1
ATOM 3698 O O . MET C 1 97 ? 4.413 39.905 35.303 1.00 13.03 95 MET C O 1
ATOM 3703 N N . ARG C 1 98 ? 3.089 41.662 34.897 1.00 13.65 96 ARG C N 1
ATOM 3704 C CA . ARG C 1 98 ? 3.837 42.521 35.814 1.00 14.16 96 ARG C CA 1
ATOM 3705 C C . ARG C 1 98 ? 3.694 42.083 37.272 1.00 14.25 96 ARG C C 1
ATOM 3706 O O . ARG C 1 98 ? 4.599 42.292 38.045 1.00 15.06 96 ARG C O 1
ATOM 3714 N N . ALA C 1 99 ? 2.565 41.477 37.645 1.00 14.04 97 ALA C N 1
ATOM 3715 C CA . ALA C 1 99 ? 2.400 40.946 38.992 1.00 14.12 97 ALA C CA 1
ATOM 3716 C C . ALA C 1 99 ? 3.332 39.778 39.260 1.00 14.52 97 ALA C C 1
ATOM 3717 O O . ALA C 1 99 ? 3.923 39.666 40.355 1.00 14.14 97 ALA C O 1
ATOM 3719 N N . PHE C 1 100 ? 3.501 38.915 38.258 1.00 14.47 98 PHE C N 1
ATOM 3720 C CA . PHE C 1 100 ? 4.482 37.840 38.371 1.00 14.58 98 PHE C CA 1
ATOM 3721 C C . PHE C 1 100 ? 5.900 38.402 38.437 1.00 14.47 98 PHE C C 1
ATOM 3722 O O . PHE C 1 100 ? 6.695 37.992 39.259 1.00 15.20 98 PHE C O 1
ATOM 3730 N N . ILE C 1 101 ? 6.229 39.334 37.557 1.00 15.34 99 ILE C N 1
ATOM 3731 C CA . ILE C 1 101 ? 7.520 40.036 37.632 1.00 15.16 99 ILE C CA 1
ATOM 3732 C C . ILE C 1 101 ? 7.766 40.615 39.040 1.00 15.08 99 ILE C C 1
ATOM 3733 O O . ILE C 1 101 ? 8.856 40.469 39.609 1.00 14.36 99 ILE C O 1
ATOM 3738 N N . ASP C 1 102 ? 6.735 41.214 39.620 1.00 15.18 100 ASP C N 1
ATOM 3739 C CA . ASP C 1 102 ? 6.854 41.853 40.921 1.00 16.02 100 ASP C CA 1
ATOM 3740 C C . ASP C 1 102 ? 7.036 40.850 42.082 1.00 16.71 100 ASP C C 1
ATOM 3741 O O . ASP C 1 102 ? 7.308 41.267 43.205 1.00 18.32 100 ASP C O 1
ATOM 3746 N N . THR C 1 103 ? 6.909 39.546 41.831 1.00 17.05 101 THR C N 1
ATOM 3747 C CA . THR C 1 103 ? 7.199 38.539 42.865 1.00 17.96 101 THR C CA 1
ATOM 3748 C C . THR C 1 103 ? 8.658 38.034 42.800 1.00 18.75 101 THR C C 1
ATOM 3749 O O . THR C 1 103 ? 9.047 37.158 43.566 1.00 19.12 101 THR C O 1
ATOM 3753 N N . LEU C 1 104 ? 9.453 38.591 41.885 1.00 19.55 102 LEU C N 1
ATOM 3754 C CA . LEU C 1 104 ? 10.824 38.150 41.665 1.00 19.64 102 LEU C CA 1
ATOM 3755 C C . LEU C 1 104 ? 11.849 38.940 42.474 1.00 20.10 102 LEU C C 1
ATOM 3756 O O . LEU C 1 104 ? 13.051 38.734 42.301 1.00 20.14 102 LEU C O 1
ATOM 3761 N N . GLY C 1 105 ? 11.374 39.808 43.373 1.00 20.96 103 GLY C N 1
ATOM 3762 C CA . GLY C 1 105 ? 12.228 40.703 44.149 1.00 21.63 103 GLY C CA 1
ATOM 3763 C C . GLY C 1 105 ? 13.269 40.004 45.004 1.00 22.69 103 GLY C C 1
ATOM 3764 O O . GLY C 1 105 ? 14.417 40.458 45.094 1.00 22.77 103 GLY C O 1
ATOM 3765 N N . GLY C 1 106 ? 12.857 38.903 45.633 1.00 23.75 104 GLY C N 1
ATOM 3766 C CA . GLY C 1 106 ? 13.728 38.053 46.428 1.00 24.10 104 GLY C CA 1
ATOM 3767 C C . GLY C 1 106 ? 14.852 37.399 45.658 1.00 24.74 104 GLY C C 1
ATOM 3768 O O . GLY C 1 106 ? 16.008 37.440 46.104 1.00 25.12 104 GLY C O 1
ATOM 3769 N N . LEU C 1 107 ? 14.534 36.789 44.510 1.00 25.31 105 LEU C N 1
ATOM 3770 C CA . LEU C 1 107 ? 15.569 36.280 43.605 1.00 25.60 105 LEU C CA 1
ATOM 3771 C C . LEU C 1 107 ? 16.497 37.388 43.137 1.00 26.01 105 LEU C C 1
ATOM 3772 O O . LEU C 1 107 ? 17.720 37.236 43.138 1.00 26.37 105 LEU C O 1
ATOM 3777 N N . TRP C 1 108 ? 15.908 38.494 42.710 1.00 26.51 106 TRP C N 1
ATOM 3778 C CA . TRP C 1 108 ? 16.686 39.644 42.268 1.00 27.06 106 TRP C CA 1
ATOM 3779 C C . TRP C 1 108 ? 17.665 40.121 43.359 1.00 27.59 106 TRP C C 1
ATOM 3780 O O . TRP C 1 108 ? 18.836 40.349 43.074 1.00 27.50 106 TRP C O 1
ATOM 3791 N N . SER C 1 109 ? 17.193 40.249 44.598 1.00 28.13 107 SER C N 1
ATOM 3792 C CA . SER C 1 109 ? 18.050 40.652 45.733 1.00 29.14 107 SER C CA 1
ATOM 3793 C C . SER C 1 109 ? 19.227 39.706 45.963 1.00 30.02 107 SER C C 1
ATOM 3794 O O . SER C 1 109 ? 20.298 40.116 46.395 1.00 30.95 107 SER C O 1
ATOM 3797 N N . SER C 1 110 ? 19.014 38.436 45.668 1.00 30.54 108 SER C N 1
ATOM 3798 C CA . SER C 1 110 ? 19.999 37.412 45.902 1.00 30.93 108 SER C CA 1
ATOM 3799 C C . SER C 1 110 ? 20.976 37.198 44.748 1.00 31.02 108 SER C C 1
ATOM 3800 O O . SER C 1 110 ? 21.769 36.269 44.791 1.00 31.63 108 SER C O 1
ATOM 3803 N N . GLY C 1 111 ? 20.899 38.036 43.718 1.00 31.04 109 GLY C N 1
ATOM 3804 C CA . GLY C 1 111 ? 21.717 37.895 42.520 1.00 30.91 109 GLY C CA 1
ATOM 3805 C C . GLY C 1 111 ? 21.382 36.662 41.700 1.00 31.04 109 GLY C C 1
ATOM 3806 O O . GLY C 1 111 ? 22.161 36.255 40.833 1.00 31.24 109 GLY C O 1
ATOM 3807 N N . LYS C 1 112 ? 20.203 36.095 41.946 1.00 30.88 110 LYS C N 1
ATOM 3808 C CA . LYS C 1 112 ? 19.832 34.783 41.414 1.00 30.51 110 LYS C CA 1
ATOM 3809 C C . LYS C 1 112 ? 19.048 34.794 40.096 1.00 29.79 110 LYS C C 1
ATOM 3810 O O . LYS C 1 112 ? 18.522 33.753 39.701 1.00 29.94 110 LYS C O 1
ATOM 3816 N N . LEU C 1 113 ? 18.980 35.946 39.426 1.00 28.49 111 LEU C N 1
ATOM 3817 C CA . LEU C 1 113 ? 18.430 36.041 38.064 1.00 27.77 111 LEU C CA 1
ATOM 3818 C C . LEU C 1 113 ? 19.491 36.403 37.024 1.00 27.02 111 LEU C C 1
ATOM 3819 O O . LEU C 1 113 ? 19.221 36.413 35.806 1.00 26.83 111 LEU C O 1
ATOM 3824 N N . ALA C 1 114 ? 20.694 36.707 37.506 1.00 25.97 112 ALA C N 1
ATOM 3825 C CA . ALA C 1 114 ? 21.773 37.173 36.651 1.00 25.60 112 ALA C CA 1
ATOM 3826 C C . ALA C 1 114 ? 22.284 36.069 35.744 1.00 25.25 112 ALA C C 1
ATOM 3827 O O . ALA C 1 114 ? 22.227 34.890 36.090 1.00 24.84 112 ALA C O 1
ATOM 3829 N N . ASN C 1 115 ? 22.770 36.489 34.577 1.00 24.56 113 ASN C N 1
ATOM 3830 C CA . ASN C 1 115 ? 23.412 35.627 33.604 1.00 23.57 113 ASN C CA 1
ATOM 3831 C C . ASN C 1 115 ? 22.509 34.576 32.995 1.00 22.65 113 ASN C C 1
ATOM 3832 O O . ASN C 1 115 ? 22.992 33.643 32.344 1.00 23.24 113 ASN C O 1
ATOM 3837 N N . LYS C 1 116 ? 21.203 34.730 33.177 1.00 20.54 114 LYS C N 1
ATOM 3838 C CA . LYS C 1 116 ? 20.254 33.876 32.493 1.00 19.44 114 LYS C CA 1
ATOM 3839 C C . LYS C 1 116 ? 19.987 34.529 31.148 1.00 18.13 114 LYS C C 1
ATOM 3840 O O . LYS C 1 116 ? 19.999 35.747 31.053 1.00 17.64 114 LYS C O 1
ATOM 3846 N N . THR C 1 117 ? 19.741 33.736 30.109 1.00 16.99 115 THR C N 1
ATOM 3847 C CA . THR C 1 117 ? 19.361 34.325 28.818 1.00 15.94 115 THR C CA 1
ATOM 3848 C C . THR C 1 117 ? 17.901 34.726 28.839 1.00 15.29 115 THR C C 1
ATOM 3849 O O . THR C 1 117 ? 17.124 34.168 29.600 1.00 15.42 115 THR C O 1
ATOM 3853 N N . PHE C 1 118 ? 17.528 35.680 27.988 1.00 14.31 116 PHE C N 1
ATOM 3854 C CA . PHE C 1 118 ? 16.169 36.212 27.981 1.00 14.01 116 PHE C CA 1
ATOM 3855 C C . PHE C 1 118 ? 15.775 36.715 26.617 1.00 13.26 116 PHE C C 1
ATOM 3856 O O . PHE C 1 118 ? 16.497 37.490 25.973 1.00 13.18 116 PHE C O 1
ATOM 3864 N N . SER C 1 119 ? 14.612 36.267 26.177 1.00 13.13 117 SER C N 1
ATOM 3865 C CA . SER C 1 119 ? 13.914 36.909 25.075 1.00 12.94 117 SER C CA 1
ATOM 3866 C C . SER C 1 119 ? 12.428 36.983 25.404 1.00 12.66 117 SER C C 1
ATOM 3867 O O . SER C 1 119 ? 11.984 36.500 26.454 1.00 11.78 117 SER C O 1
ATOM 3870 N N . ALA C 1 120 ? 11.674 37.604 24.503 1.00 13.01 118 ALA C N 1
ATOM 3871 C CA . ALA C 1 120 ? 10.273 37.897 24.731 1.00 12.83 118 ALA C CA 1
ATOM 3872 C C . ALA C 1 120 ? 9.456 37.760 23.459 1.00 13.04 118 ALA C C 1
ATOM 3873 O O . ALA C 1 120 ? 10.003 37.787 22.335 1.00 13.23 118 ALA C O 1
ATOM 3875 N N . MET C 1 121 ? 8.147 37.652 23.651 1.00 12.63 119 MET C N 1
ATOM 3876 C CA . MET C 1 121 ? 7.182 37.591 22.575 1.00 13.43 119 MET C CA 1
ATOM 3877 C C . MET C 1 121 ? 5.938 38.334 23.024 1.00 13.27 119 MET C C 1
ATOM 3878 O O . MET C 1 121 ? 5.703 38.504 24.217 1.00 12.00 119 MET C O 1
ATOM 3883 N N . THR C 1 122 ? 5.141 38.770 22.059 1.00 13.19 120 THR C N 1
ATOM 3884 C CA . THR C 1 122 ? 3.941 39.508 22.355 1.00 14.17 120 THR C CA 1
ATOM 3885 C C . THR C 1 122 ? 2.875 39.346 21.284 1.00 14.62 120 THR C C 1
ATOM 3886 O O . THR C 1 122 ? 3.101 38.753 20.230 1.00 14.85 120 THR C O 1
ATOM 3890 N N . SER C 1 123 ? 1.698 39.875 21.566 1.00 16.26 121 SER C N 1
ATOM 3891 C CA . SER C 1 123 ? 0.660 39.986 20.551 1.00 17.14 121 SER C CA 1
ATOM 3892 C C . SER C 1 123 ? -0.175 41.236 20.776 1.00 18.18 121 SER C C 1
ATOM 3893 O O . SER C 1 123 ? -0.162 41.831 21.860 1.00 18.67 121 SER C O 1
ATOM 3896 N N . ALA C 1 124 ? -0.900 41.627 19.733 1.00 19.10 122 ALA C N 1
ATOM 3897 C CA . ALA C 1 124 ? -1.760 42.788 19.762 1.00 19.39 122 ALA C CA 1
ATOM 3898 C C . ALA C 1 124 ? -2.816 42.598 18.707 1.00 20.19 122 ALA C C 1
ATOM 3899 O O . ALA C 1 124 ? -2.588 41.890 17.732 1.00 20.12 122 ALA C O 1
ATOM 3901 N N . GLN C 1 125 ? -3.964 43.246 18.896 1.00 21.00 123 GLN C N 1
ATOM 3902 C CA . GLN C 1 125 ? -5.024 43.216 17.893 1.00 21.89 123 GLN C CA 1
ATOM 3903 C C . GLN C 1 125 ? -4.724 44.096 16.688 1.00 21.33 123 GLN C C 1
ATOM 3904 O O . GLN C 1 125 ? -5.390 43.976 15.673 1.00 21.81 123 GLN C O 1
ATOM 3910 N N . ASN C 1 126 ? -3.729 44.974 16.825 1.00 21.55 124 ASN C N 1
ATOM 3911 C CA . ASN C 1 126 ? -3.211 45.827 15.741 1.00 21.19 124 ASN C CA 1
ATOM 3912 C C . ASN C 1 126 ? -1.744 45.551 15.451 1.00 20.76 124 ASN C C 1
ATOM 3913 O O . ASN C 1 126 ? -0.976 45.322 16.368 1.00 20.71 124 ASN C O 1
ATOM 3918 N N . VAL C 1 127 ? -1.363 45.581 14.175 1.00 20.42 125 VAL C N 1
ATOM 3919 C CA . VAL C 1 127 ? -0.009 45.204 13.763 1.00 19.94 125 VAL C CA 1
ATOM 3920 C C . VAL C 1 127 ? 1.052 46.190 14.311 1.00 19.58 125 VAL C C 1
ATOM 3921 O O . VAL C 1 127 ? 2.145 45.765 14.705 1.00 19.57 125 VAL C O 1
ATOM 3925 N N . ASN C 1 128 ? 0.703 47.478 14.370 1.00 18.97 126 ASN C N 1
ATOM 3926 C CA . ASN C 1 128 ? 1.563 48.506 14.955 1.00 18.55 126 ASN C CA 1
ATOM 3927 C C . ASN C 1 128 ? 1.048 49.002 16.307 1.00 18.44 126 ASN C C 1
ATOM 3928 O O . ASN C 1 128 ? 1.445 50.077 16.763 1.00 18.99 126 ASN C O 1
ATOM 3933 N N . GLY C 1 129 ? 0.178 48.231 16.965 1.00 18.15 127 GLY C N 1
ATOM 3934 C CA . GLY C 1 129 ? -0.426 48.664 18.224 1.00 17.50 127 GLY C CA 1
ATOM 3935 C C . GLY C 1 129 ? 0.322 48.235 19.474 1.00 16.96 127 GLY C C 1
ATOM 3936 O O . GLY C 1 129 ? -0.301 47.880 20.462 1.00 16.80 127 GLY C O 1
ATOM 3937 N N . GLY C 1 130 ? 1.653 48.262 19.452 1.00 17.08 128 GLY C N 1
ATOM 3938 C CA . GLY C 1 130 ? 2.452 47.865 20.626 1.00 17.05 128 GLY C CA 1
ATOM 3939 C C . GLY C 1 130 ? 3.122 46.499 20.531 1.00 17.18 128 GLY C C 1
ATOM 3940 O O . GLY C 1 130 ? 3.493 45.918 21.541 1.00 18.20 128 GLY C O 1
ATOM 3941 N N . GLN C 1 131 ? 3.300 45.995 19.315 1.00 17.33 129 GLN C N 1
ATOM 3942 C CA . GLN C 1 131 ? 4.024 44.763 19.068 1.00 16.71 129 GLN C CA 1
ATOM 3943 C C . GLN C 1 131 ? 5.553 44.932 19.223 1.00 16.53 129 GLN C C 1
ATOM 3944 O O . GLN C 1 131 ? 6.300 43.932 19.287 1.00 16.35 129 GLN C O 1
ATOM 3950 N N . GLU C 1 132 ? 6.010 46.185 19.288 1.00 15.55 130 GLU C N 1
ATOM 3951 C CA . GLU C 1 132 ? 7.412 46.514 19.562 1.00 14.04 130 GLU C CA 1
ATOM 3952 C C . GLU C 1 132 ? 7.577 47.044 20.983 1.00 12.68 130 GLU C C 1
ATOM 3953 O O . GLU C 1 132 ? 8.455 46.610 21.696 1.00 11.71 130 GLU C O 1
ATOM 3959 N N . THR C 1 133 ? 6.746 48.002 21.392 1.00 12.93 131 THR C N 1
ATOM 3960 C CA . THR C 1 133 ? 6.901 48.625 22.716 1.00 12.85 131 THR C CA 1
ATOM 3961 C C . THR C 1 133 ? 6.726 47.629 23.861 1.00 12.96 131 THR C C 1
ATOM 3962 O O . THR C 1 133 ? 7.414 47.730 24.894 1.00 12.97 131 THR C O 1
ATOM 3966 N N . THR C 1 134 ? 5.856 46.640 23.675 1.00 12.08 132 THR C N 1
ATOM 3967 C CA . THR C 1 134 ? 5.621 45.664 24.713 1.00 12.21 132 THR C CA 1
ATOM 3968 C C . THR C 1 134 ? 6.864 44.825 24.940 1.00 12.20 132 THR C C 1
ATOM 3969 O O . THR C 1 134 ? 7.252 44.595 26.083 1.00 11.11 132 THR C O 1
ATOM 3973 N N . LEU C 1 135 ? 7.519 44.415 23.861 1.00 12.29 133 LEU C N 1
ATOM 3974 C CA . LEU C 1 135 ? 8.754 43.648 23.974 1.00 12.93 133 LEU C CA 1
ATOM 3975 C C . LEU C 1 135 ? 9.855 44.497 24.600 1.00 13.21 133 LEU C C 1
ATOM 3976 O O . LEU C 1 135 ? 10.569 44.050 25.480 1.00 12.69 133 LEU C O 1
ATOM 3981 N N . GLN C 1 136 ? 9.954 45.740 24.168 1.00 14.24 134 GLN C N 1
ATOM 3982 C CA . GLN C 1 136 ? 10.904 46.677 24.743 1.00 14.39 134 GLN C CA 1
ATOM 3983 C C . GLN C 1 136 ? 10.773 46.744 26.268 1.00 13.92 134 GLN C C 1
ATOM 3984 O O . GLN C 1 136 ? 11.758 46.564 26.971 1.00 13.06 134 GLN C O 1
ATOM 3990 N N . THR C 1 137 ? 9.566 46.960 26.785 1.00 14.11 135 THR C N 1
ATOM 3991 C CA . THR C 1 137 ? 9.390 47.059 28.238 1.00 14.37 135 THR C CA 1
ATOM 3992 C C . THR C 1 137 ? 9.792 45.766 28.971 1.00 14.52 135 THR C C 1
ATOM 3993 O O . THR C 1 137 ? 10.327 45.813 30.074 1.00 14.57 135 THR C O 1
ATOM 3997 N N . LEU C 1 138 ? 9.553 44.617 28.351 1.00 13.89 136 LEU C N 1
ATOM 3998 C CA . LEU C 1 138 ? 10.004 43.363 28.929 1.00 13.64 136 LEU C CA 1
ATOM 3999 C C . LEU C 1 138 ? 11.535 43.233 28.916 1.00 13.35 136 LEU C C 1
ATOM 4000 O O . LEU C 1 138 ? 12.118 42.760 29.879 1.00 13.18 136 LEU C O 1
ATOM 4005 N N . TYR C 1 139 ? 12.189 43.649 27.836 1.00 12.67 137 TYR C N 1
ATOM 4006 C CA . TYR C 1 139 ? 13.653 43.650 27.824 1.00 12.92 137 TYR C CA 1
ATOM 4007 C C . TYR C 1 139 ? 14.260 44.594 28.883 1.00 13.34 137 TYR C C 1
ATOM 4008 O O . TYR C 1 139 ? 15.218 44.232 29.574 1.00 13.04 137 TYR C O 1
ATOM 4017 N N . MET C 1 140 ? 13.695 45.787 29.037 1.00 13.88 138 MET C N 1
ATOM 4018 C CA . MET C 1 140 ? 14.214 46.724 30.034 1.00 14.72 138 MET C CA 1
ATOM 4019 C C . MET C 1 140 ? 14.170 46.128 31.432 1.00 14.61 138 MET C C 1
ATOM 4020 O O . MET C 1 140 ? 15.113 46.302 32.200 1.00 14.05 138 MET C O 1
ATOM 4025 N N . THR C 1 141 ? 13.082 45.428 31.758 1.00 14.70 139 THR C N 1
ATOM 4026 C CA . THR C 1 141 ? 12.984 44.693 33.021 1.00 14.70 139 THR C CA 1
ATOM 4027 C C . THR C 1 141 ? 14.084 43.641 33.189 1.00 14.32 139 THR C C 1
ATOM 4028 O O . THR C 1 141 ? 14.731 43.573 34.237 1.00 14.80 139 THR C O 1
ATOM 4032 N N . ALA C 1 142 ? 14.313 42.835 32.162 1.00 14.05 140 ALA C N 1
ATOM 4033 C CA . ALA C 1 142 ? 15.373 41.825 32.216 1.00 14.39 140 ALA C CA 1
ATOM 4034 C C . ALA C 1 142 ? 16.795 42.405 32.409 1.00 14.30 140 ALA C C 1
ATOM 4035 O O . ALA C 1 142 ? 17.674 41.753 32.995 1.00 13.50 140 ALA C O 1
ATOM 4037 N N . MET C 1 143 ? 17.016 43.623 31.934 1.00 14.43 141 MET C N 1
ATOM 4038 C CA . MET C 1 143 ? 18.297 44.328 32.166 1.00 14.96 141 MET C CA 1
ATOM 4039 C C . MET C 1 143 ? 18.591 44.602 33.651 1.00 14.78 141 MET C C 1
ATOM 4040 O O . MET C 1 143 ? 19.747 44.568 34.063 1.00 14.82 141 MET C O 1
ATOM 4045 N N . HIS C 1 144 ? 17.545 44.888 34.427 1.00 14.92 142 HIS C N 1
ATOM 4046 C CA . HIS C 1 144 ? 17.665 45.062 35.875 1.00 15.10 142 HIS C CA 1
ATOM 4047 C C . HIS C 1 144 ? 18.125 43.762 36.523 1.00 15.60 142 HIS C C 1
ATOM 4048 O O . HIS C 1 144 ? 18.758 43.787 37.577 1.00 16.36 142 HIS C O 1
ATOM 4055 N N . TRP C 1 145 ? 17.839 42.627 35.890 1.00 16.02 143 TRP C N 1
ATOM 4056 C CA . TRP C 1 145 ? 18.321 41.344 36.410 1.00 15.85 143 TRP C CA 1
ATOM 4057 C C . TRP C 1 145 ? 19.754 41.008 36.040 1.00 15.75 143 TRP C C 1
ATOM 4058 O O . TRP C 1 145 ? 20.313 40.042 36.560 1.00 16.56 143 TRP C O 1
ATOM 4069 N N . GLY C 1 146 ? 20.362 41.750 35.124 1.00 15.92 144 GLY C N 1
ATOM 4070 C CA . GLY C 1 146 ? 21.661 41.319 34.579 1.00 15.40 144 GLY C CA 1
ATOM 4071 C C . GLY C 1 146 ? 21.498 40.082 33.695 1.00 15.42 144 GLY C C 1
ATOM 4072 O O . GLY C 1 146 ? 22.385 39.242 33.602 1.00 16.23 144 GLY C O 1
ATOM 4073 N N . ALA C 1 147 ? 20.349 39.949 33.044 1.00 14.83 145 ALA C N 1
ATOM 4074 C CA . ALA C 1 147 ? 20.145 38.848 32.115 1.00 14.32 145 ALA C CA 1
ATOM 4075 C C . ALA C 1 147 ? 20.927 39.124 30.838 1.00 13.99 145 ALA C C 1
ATOM 4076 O O . ALA C 1 147 ? 21.339 40.252 30.588 1.00 15.22 145 ALA C O 1
ATOM 4078 N N . VAL C 1 148 ? 21.128 38.076 30.048 1.00 13.69 146 VAL C N 1
ATOM 4079 C CA . VAL C 1 148 ? 21.826 38.137 28.776 1.00 14.05 146 VAL C CA 1
ATOM 4080 C C . VAL C 1 148 ? 20.723 38.070 27.739 1.00 13.77 146 VAL C C 1
ATOM 4081 O O . VAL C 1 148 ? 20.071 37.036 27.578 1.00 14.22 146 VAL C O 1
ATOM 4085 N N . LEU C 1 149 ? 20.498 39.190 27.051 1.00 13.89 147 LEU C N 1
ATOM 4086 C CA . LEU C 1 149 ? 19.345 39.315 26.140 1.00 13.40 147 LEU C CA 1
ATOM 4087 C C . LEU C 1 149 ? 19.698 38.771 24.762 1.00 13.07 147 LEU C C 1
ATOM 4088 O O . LEU C 1 149 ? 20.700 39.176 24.155 1.00 12.04 147 LEU C O 1
ATOM 4093 N N . THR C 1 150 ? 18.854 37.855 24.282 1.00 13.19 148 THR C N 1
ATOM 4094 C CA . THR C 1 150 ? 19.047 37.158 23.025 1.00 13.71 148 THR C CA 1
ATOM 4095 C C . THR C 1 150 ? 17.836 37.326 22.099 1.00 14.15 148 THR C C 1
ATOM 4096 O O . THR C 1 150 ? 17.183 36.351 21.730 1.00 14.36 148 THR C O 1
ATOM 4100 N N . PRO C 1 151 ? 17.561 38.565 21.676 1.00 14.33 149 PRO C N 1
ATOM 4101 C CA . PRO C 1 151 ? 16.509 38.772 20.710 1.00 14.67 149 PRO C CA 1
ATOM 4102 C C . PRO C 1 151 ? 16.866 38.146 19.355 1.00 14.74 149 PRO C C 1
ATOM 4103 O O . PRO C 1 151 ? 18.049 37.938 19.063 1.00 14.54 149 PRO C O 1
ATOM 4107 N N . PRO C 1 152 ? 15.848 37.845 18.534 1.00 14.41 150 PRO C N 1
ATOM 4108 C CA . PRO C 1 152 ? 16.135 37.226 17.256 1.00 14.81 150 PRO C CA 1
ATOM 4109 C C . PRO C 1 152 ? 16.905 38.093 16.247 1.00 15.09 150 PRO C C 1
ATOM 4110 O O . PRO C 1 152 ? 17.664 37.545 15.450 1.00 14.77 150 PRO C O 1
ATOM 4114 N N . GLY C 1 153 ? 16.726 39.412 16.279 1.00 15.06 151 GLY C N 1
ATOM 4115 C CA . GLY C 1 153 ? 17.208 40.273 15.191 1.00 15.95 151 GLY C CA 1
ATOM 4116 C C . GLY C 1 153 ? 16.675 39.758 13.863 1.00 16.61 151 GLY C C 1
ATOM 4117 O O . GLY C 1 153 ? 15.566 39.231 13.808 1.00 17.35 151 GLY C O 1
ATOM 4118 N N . TYR C 1 154 ? 17.475 39.875 12.811 1.00 17.39 152 TYR C N 1
ATOM 4119 C CA . TYR C 1 154 ? 17.116 39.386 11.489 1.00 18.44 152 TYR C CA 1
ATOM 4120 C C . TYR C 1 154 ? 18.026 38.205 11.120 1.00 19.83 152 TYR C C 1
ATOM 4121 O O . TYR C 1 154 ? 18.536 38.103 9.995 1.00 20.72 152 TYR C O 1
ATOM 4130 N N . THR C 1 155 ? 18.204 37.301 12.080 1.00 20.96 153 THR C N 1
ATOM 4131 C CA . THR C 1 155 ? 19.198 36.241 11.967 1.00 21.78 153 THR C CA 1
ATOM 4132 C C . THR C 1 155 ? 18.678 35.011 11.215 1.00 22.47 153 THR C C 1
ATOM 4133 O O . THR C 1 155 ? 19.412 34.057 11.061 1.00 22.71 153 THR C O 1
ATOM 4137 N N . ASP C 1 156 ? 17.425 35.034 10.768 1.00 23.77 154 ASP C N 1
ATOM 4138 C CA . ASP C 1 156 ? 16.928 34.037 9.827 1.00 24.94 154 ASP C CA 1
ATOM 4139 C C . ASP C 1 156 ? 15.897 34.684 8.913 1.00 25.78 154 ASP C C 1
ATOM 4140 O O . ASP C 1 156 ? 15.188 35.614 9.314 1.00 25.06 154 ASP C O 1
ATOM 4145 N N . GLU C 1 157 ? 15.821 34.165 7.687 1.00 27.12 155 GLU C N 1
ATOM 4146 C CA . GLU C 1 157 ? 14.834 34.592 6.682 1.00 27.41 155 GLU C CA 1
ATOM 4147 C C . GLU C 1 157 ? 13.382 34.647 7.194 1.00 27.34 155 GLU C C 1
ATOM 4148 O O . GLU C 1 157 ? 12.594 35.481 6.738 1.00 27.66 155 GLU C O 1
ATOM 4154 N N . VAL C 1 158 ? 13.035 33.766 8.135 1.00 26.80 156 VAL C N 1
ATOM 4155 C CA . VAL C 1 158 ? 11.659 33.677 8.644 1.00 26.41 156 VAL C CA 1
ATOM 4156 C C . VAL C 1 158 ? 11.204 34.937 9.389 1.00 25.84 156 VAL C C 1
ATOM 4157 O O . VAL C 1 158 ? 10.017 35.284 9.370 1.00 26.12 156 VAL C O 1
ATOM 4161 N N . ILE C 1 159 ? 12.142 35.616 10.036 1.00 25.28 157 ILE C N 1
ATOM 4162 C CA . ILE C 1 159 ? 11.862 36.910 10.677 1.00 25.25 157 ILE C CA 1
ATOM 4163 C C . ILE C 1 159 ? 11.296 37.899 9.634 1.00 24.85 157 ILE C C 1
ATOM 4164 O O . ILE C 1 159 ? 10.251 38.511 9.856 1.00 24.59 157 ILE C O 1
ATOM 4169 N N . PHE C 1 160 ? 11.968 38.024 8.488 1.00 25.04 158 PHE C N 1
ATOM 4170 C CA . PHE C 1 160 ? 11.465 38.879 7.400 1.00 24.77 158 PHE C CA 1
ATOM 4171 C C . PHE C 1 160 ? 10.063 38.464 6.948 1.00 24.42 158 PHE C C 1
ATOM 4172 O O . PHE C 1 160 ? 9.215 39.315 6.702 1.00 24.12 158 PHE C O 1
ATOM 4180 N N . LYS C 1 161 ? 9.835 37.155 6.826 1.00 24.44 159 LYS C N 1
ATOM 4181 C CA . LYS C 1 161 ? 8.542 36.643 6.336 1.00 24.84 159 LYS C CA 1
ATOM 4182 C C . LYS C 1 161 ? 7.367 36.910 7.285 1.00 24.23 159 LYS C C 1
ATOM 4183 O O . LYS C 1 161 ? 6.237 37.073 6.839 1.00 24.50 159 LYS C O 1
ATOM 4189 N N . SER C 1 162 ? 7.635 36.990 8.584 1.00 23.65 160 SER C N 1
ATOM 4190 C CA . SER C 1 162 ? 6.574 37.153 9.584 1.00 22.87 160 SER C CA 1
ATOM 4191 C C . SER C 1 162 ? 6.368 38.611 10.041 1.00 22.09 160 SER C C 1
ATOM 4192 O O . SER C 1 162 ? 5.725 38.861 11.058 1.00 22.46 160 SER C O 1
ATOM 4195 N N . GLY C 1 163 ? 6.904 39.572 9.293 1.00 21.20 161 GLY C N 1
ATOM 4196 C CA . GLY C 1 163 ? 6.751 40.987 9.629 1.00 20.27 161 GLY C CA 1
ATOM 4197 C C . GLY C 1 163 ? 8.037 41.676 10.061 1.00 19.55 161 GLY C C 1
ATOM 4198 O O . GLY C 1 163 ? 8.041 42.882 10.310 1.00 18.99 161 GLY C O 1
ATOM 4199 N N . GLY C 1 164 ? 9.136 40.925 10.133 1.00 19.22 162 GLY C N 1
ATOM 4200 C CA . GLY C 1 164 ? 10.445 41.504 10.480 1.00 18.29 162 GLY C CA 1
ATOM 4201 C C . GLY C 1 164 ? 10.500 42.237 11.823 1.00 17.47 162 GLY C C 1
ATOM 4202 O O . GLY C 1 164 ? 10.861 43.410 11.864 1.00 18.25 162 GLY C O 1
ATOM 4203 N N . ASN C 1 165 ? 10.130 41.557 12.907 1.00 16.30 163 ASN C N 1
ATOM 4204 C CA . ASN C 1 165 ? 10.271 42.081 14.274 1.00 15.29 163 ASN C CA 1
ATOM 4205 C C . ASN C 1 165 ? 11.562 41.554 14.921 1.00 14.92 163 ASN C C 1
ATOM 4206 O O . ASN C 1 165 ? 11.615 40.400 15.401 1.00 13.42 163 ASN C O 1
ATOM 4211 N N . PRO C 1 166 ? 12.616 42.400 14.949 1.00 13.18 164 PRO C N 1
ATOM 4212 C CA . PRO C 1 166 ? 13.905 41.968 15.455 1.00 13.25 164 PRO C CA 1
ATOM 4213 C C . PRO C 1 166 ? 13.925 41.842 16.969 1.00 12.09 164 PRO C C 1
ATOM 4214 O O . PRO C 1 166 ? 14.780 41.186 17.525 1.00 11.98 164 PRO C O 1
ATOM 4218 N N . TYR C 1 167 ? 12.991 42.488 17.633 1.00 12.31 165 TYR C N 1
ATOM 4219 C CA . TYR C 1 167 ? 12.964 42.478 19.081 1.00 13.09 165 TYR C CA 1
ATOM 4220 C C . TYR C 1 167 ? 12.412 41.149 19.614 1.00 13.25 165 TYR C C 1
ATOM 4221 O O . TYR C 1 167 ? 12.809 40.670 20.681 1.00 13.89 165 TYR C O 1
ATOM 4230 N N . GLY C 1 168 ? 11.511 40.539 18.861 1.00 13.04 166 GLY C N 1
ATOM 4231 C CA . GLY C 1 168 ? 10.825 39.340 19.330 1.00 13.38 166 GLY C CA 1
ATOM 4232 C C . GLY C 1 168 ? 9.609 38.986 18.501 1.00 13.69 166 GLY C C 1
ATOM 4233 O O . GLY C 1 168 ? 9.067 39.830 17.777 1.00 13.23 166 GLY C O 1
ATOM 4234 N N . ALA C 1 169 ? 9.164 37.730 18.618 1.00 14.18 167 ALA C N 1
ATOM 4235 C CA . ALA C 1 169 ? 8.009 37.288 17.871 1.00 14.27 167 ALA C CA 1
ATOM 4236 C C . ALA C 1 169 ? 6.867 38.169 18.295 1.00 14.77 167 ALA C C 1
ATOM 4237 O O . ALA C 1 169 ? 6.714 38.482 19.484 1.00 15.72 167 ALA C O 1
ATOM 4239 N N . SER C 1 170 ? 6.100 38.634 17.323 1.00 15.11 168 SER C N 1
ATOM 4240 C CA . SER C 1 170 ? 4.886 39.349 17.625 1.00 16.28 168 SER C CA 1
ATOM 4241 C C . SER C 1 170 ? 3.802 38.942 16.637 1.00 16.82 168 SER C C 1
ATOM 4242 O O . SER C 1 170 ? 4.034 38.912 15.431 1.00 17.34 168 SER C O 1
ATOM 4245 N N . VAL C 1 171 ? 2.631 38.622 17.175 1.00 17.54 169 VAL C N 1
ATOM 4246 C CA . VAL C 1 171 ? 1.523 38.069 16.408 1.00 17.94 169 VAL C CA 1
ATOM 4247 C C . VAL C 1 171 ? 0.372 39.061 16.451 1.00 18.05 169 VAL C C 1
ATOM 4248 O O . VAL C 1 171 ? 0.081 39.622 17.501 1.00 17.45 169 VAL C O 1
ATOM 4252 N N . THR C 1 172 ? -0.262 39.292 15.306 1.00 18.94 170 THR C N 1
ATOM 4253 C CA . THR C 1 172 ? -1.497 40.068 15.271 1.00 19.85 170 THR C CA 1
ATOM 4254 C C . THR C 1 172 ? -2.638 39.099 15.692 1.00 20.61 170 THR C C 1
ATOM 4255 O O . THR C 1 172 ? -2.976 38.156 14.975 1.00 20.16 170 THR C O 1
ATOM 4259 N N . ALA C 1 173 ? -3.180 39.330 16.884 1.00 21.82 171 ALA C N 1
ATOM 4260 C CA . ALA C 1 173 ? -4.210 38.471 17.485 1.00 23.39 171 ALA C CA 1
ATOM 4261 C C . ALA C 1 173 ? -5.599 38.717 16.882 1.00 24.62 171 ALA C C 1
ATOM 4262 O O . ALA C 1 173 ? -6.220 39.768 17.111 1.00 24.76 171 ALA C O 1
ATOM 4264 N N . ASN C 1 174 ? -6.090 37.745 16.117 1.00 26.09 172 ASN C N 1
ATOM 4265 C CA . ASN C 1 174 ? -7.384 37.890 15.436 1.00 27.13 172 ASN C CA 1
ATOM 4266 C C . ASN C 1 174 ? -8.382 36.723 15.637 1.00 27.73 172 ASN C C 1
ATOM 4267 O O . ASN C 1 174 ? -9.472 36.714 15.061 1.00 27.39 172 ASN C O 1
ATOM 4272 N N . GLY C 1 175 ? -8.014 35.752 16.458 1.00 28.13 173 GLY C N 1
ATOM 4273 C CA . GLY C 1 175 ? -8.851 34.572 16.670 1.00 28.36 173 GLY C CA 1
ATOM 4274 C C . GLY C 1 175 ? -8.579 33.423 15.705 1.00 28.65 173 GLY C C 1
ATOM 4275 O O . GLY C 1 175 ? -9.003 32.287 15.955 1.00 28.94 173 GLY C O 1
ATOM 4276 N N . GLN C 1 176 ? -7.871 33.716 14.612 1.00 28.67 174 GLN C N 1
ATOM 4277 C CA . GLN C 1 176 ? -7.521 32.716 13.608 1.00 28.56 174 GLN C CA 1
ATOM 4278 C C . GLN C 1 176 ? -6.297 31.942 14.064 1.00 28.10 174 GLN C C 1
ATOM 4279 O O . GLN C 1 176 ? -5.594 32.397 14.967 1.00 28.35 174 GLN C O 1
ATOM 4285 N N . PRO C 1 177 ? -6.034 30.771 13.445 1.00 27.19 175 PRO C N 1
ATOM 4286 C CA . PRO C 1 177 ? -4.871 29.986 13.827 1.00 26.87 175 PRO C CA 1
ATOM 4287 C C . PRO C 1 177 ? -3.562 30.710 13.530 1.00 26.75 175 PRO C C 1
ATOM 4288 O O . PRO C 1 177 ? -3.498 31.536 12.614 1.00 25.76 175 PRO C O 1
ATOM 4292 N N . LEU C 1 178 ? -2.531 30.383 14.295 1.00 26.36 176 LEU C N 1
ATOM 4293 C CA . LEU C 1 178 ? -1.209 30.952 14.081 1.00 26.91 176 LEU C CA 1
ATOM 4294 C C . LEU C 1 178 ? -0.761 30.730 12.640 1.00 26.87 176 LEU C C 1
ATOM 4295 O O . LEU C 1 178 ? -0.793 29.609 12.134 1.00 27.18 176 LEU C O 1
ATOM 4300 N N . LEU C 1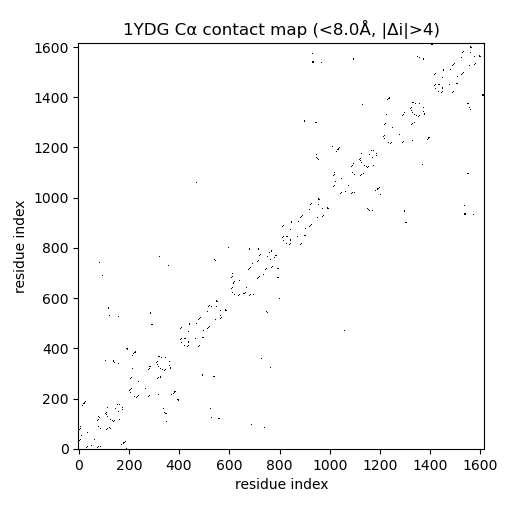 179 ? -0.353 31.806 11.984 1.00 26.82 177 LEU C N 1
ATOM 4301 C CA . LEU C 1 179 ? 0.227 31.715 10.647 1.00 26.66 177 LEU C CA 1
ATOM 4302 C C . LEU C 1 179 ? 1.520 30.931 10.688 1.00 26.32 177 LEU C C 1
ATOM 4303 O O . LEU C 1 179 ? 2.233 30.947 11.692 1.00 25.89 177 LEU C O 1
ATOM 4308 N N . GLU C 1 180 ? 1.821 30.239 9.594 1.00 26.29 178 GLU C N 1
ATOM 4309 C CA . GLU C 1 180 ? 3.016 29.411 9.514 1.00 25.54 178 GLU C CA 1
ATOM 4310 C C . GLU C 1 180 ? 4.276 30.244 9.713 1.00 24.69 178 GLU C C 1
ATOM 4311 O O . GLU C 1 180 ? 5.240 29.785 10.321 1.00 23.31 178 GLU C O 1
ATOM 4317 N N . ASN C 1 181 ? 4.251 31.470 9.198 1.00 23.91 179 ASN C N 1
ATOM 4318 C CA . ASN C 1 181 ? 5.407 32.363 9.267 1.00 23.82 179 ASN C CA 1
ATOM 4319 C C . ASN C 1 181 ? 5.684 32.847 10.693 1.00 23.12 179 ASN C C 1
ATOM 4320 O O . ASN C 1 181 ? 6.839 32.979 11.104 1.00 23.48 179 ASN C O 1
ATOM 4325 N N . ASP C 1 182 ? 4.622 33.092 11.443 1.00 21.92 180 ASP C N 1
ATOM 4326 C CA . ASP C 1 182 ? 4.749 33.400 12.859 1.00 21.85 180 ASP C CA 1
ATOM 4327 C C . ASP C 1 182 ? 5.305 32.222 13.635 1.00 21.25 180 ASP C C 1
ATOM 4328 O O . ASP C 1 182 ? 6.198 32.385 14.472 1.00 20.55 180 ASP C O 1
ATOM 4333 N N . ARG C 1 183 ? 4.812 31.023 13.338 1.00 20.92 181 ARG C N 1
ATOM 4334 C CA . ARG C 1 183 ? 5.303 29.823 14.017 1.00 21.46 181 ARG C CA 1
ATOM 4335 C C . ARG C 1 183 ? 6.799 29.647 13.799 1.00 20.39 181 ARG C C 1
ATOM 4336 O O . ARG C 1 183 ? 7.538 29.409 14.745 1.00 19.94 181 ARG C O 1
ATOM 4344 N N . ALA C 1 184 ? 7.243 29.814 12.559 1.00 19.71 182 ALA C N 1
ATOM 4345 C CA . ALA C 1 184 ? 8.642 29.643 12.216 1.00 19.63 182 ALA C CA 1
ATOM 4346 C C . ALA C 1 184 ? 9.524 30.711 12.875 1.00 19.07 182 ALA C C 1
ATOM 4347 O O . ALA C 1 184 ? 10.671 30.452 13.234 1.00 19.01 182 ALA C O 1
ATOM 4349 N N . SER C 1 185 ? 8.979 31.903 13.041 1.00 18.24 183 SER C N 1
ATOM 4350 C CA . SER C 1 185 ? 9.698 32.957 13.745 1.00 18.10 183 SER C CA 1
ATOM 4351 C C . SER C 1 185 ? 9.870 32.676 15.233 1.00 16.93 183 SER C C 1
ATOM 4352 O O . SER C 1 185 ? 10.935 32.927 15.772 1.00 16.46 183 SER C O 1
ATOM 4355 N N . ILE C 1 186 ? 8.845 32.096 15.861 1.00 16.44 184 ILE C N 1
ATOM 4356 C CA . ILE C 1 186 ? 8.919 31.644 17.248 1.00 16.34 184 ILE C CA 1
ATOM 4357 C C . ILE C 1 186 ? 9.965 30.548 17.399 1.00 16.09 184 ILE C C 1
ATOM 4358 O O . ILE C 1 186 ? 10.840 30.630 18.254 1.00 15.18 184 ILE C O 1
ATOM 4363 N N . ARG C 1 187 ? 9.868 29.523 16.556 1.00 16.00 185 ARG C N 1
ATOM 4364 C CA . ARG C 1 187 ? 10.802 28.406 16.592 1.00 16.83 185 ARG C CA 1
ATOM 4365 C C . ARG C 1 187 ? 12.241 28.872 16.411 1.00 16.43 185 ARG C C 1
ATOM 4366 O O . ARG C 1 187 ? 13.133 28.388 17.095 1.00 16.46 185 ARG C O 1
ATOM 4374 N N . HIS C 1 188 ? 12.471 29.833 15.515 1.00 16.22 186 HIS C N 1
ATOM 4375 C CA . HIS C 1 188 ? 13.840 30.292 15.272 1.00 16.28 186 HIS C CA 1
ATOM 4376 C C . HIS C 1 188 ? 14.405 30.996 16.491 1.00 15.96 186 HIS C C 1
ATOM 4377 O O . HIS C 1 188 ? 15.528 30.732 16.919 1.00 15.23 186 HIS C O 1
ATOM 4384 N N . GLN C 1 189 ? 13.604 31.907 17.024 1.00 15.85 187 GLN C N 1
ATOM 4385 C CA . GLN C 1 189 ? 13.942 32.639 18.226 1.00 15.67 187 GLN C CA 1
ATOM 4386 C C . GLN C 1 189 ? 14.333 31.744 19.387 1.00 15.66 187 GLN C C 1
ATOM 4387 O O . GLN C 1 189 ? 15.286 32.027 20.083 1.00 14.71 187 GLN C O 1
ATOM 4393 N N . VAL C 1 190 ? 13.564 30.679 19.609 1.00 16.85 188 VAL C N 1
ATOM 4394 C CA . VAL C 1 190 ? 13.763 29.806 20.777 1.00 17.86 188 VAL C CA 1
ATOM 4395 C C . VAL C 1 190 ? 14.959 28.900 20.534 1.00 17.95 188 VAL C C 1
ATOM 4396 O O . VAL C 1 190 ? 15.822 28.719 21.398 1.00 18.55 188 VAL C O 1
ATOM 4400 N N . ARG C 1 191 ? 15.035 28.363 19.333 1.00 19.22 189 ARG C N 1
ATOM 4401 C CA . ARG C 1 191 ? 16.173 27.554 18.940 1.00 19.26 189 ARG C CA 1
ATOM 4402 C C . ARG C 1 191 ? 17.472 28.363 19.110 1.00 18.73 189 ARG C C 1
ATOM 4403 O O . ARG C 1 191 ? 18.404 27.933 19.784 1.00 18.14 189 ARG C O 1
ATOM 4411 N N . ARG C 1 192 ? 17.517 29.548 18.512 1.00 18.46 190 ARG C N 1
ATOM 4412 C CA . ARG C 1 192 ? 18.679 30.428 18.638 1.00 18.46 190 ARG C CA 1
ATOM 4413 C C . ARG C 1 192 ? 19.089 30.630 20.094 1.00 17.74 190 ARG C C 1
ATOM 4414 O O . ARG C 1 192 ? 20.259 30.499 20.440 1.00 17.65 190 ARG C O 1
ATOM 4422 N N . GLN C 1 193 ? 18.117 30.961 20.941 1.00 17.32 191 GLN C N 1
ATOM 4423 C CA . GLN C 1 193 ? 18.387 31.223 22.353 1.00 17.13 191 GLN C CA 1
ATOM 4424 C C . GLN C 1 193 ? 18.888 29.987 23.080 1.00 16.90 191 GLN C C 1
ATOM 4425 O O . GLN C 1 193 ? 19.812 30.083 23.892 1.00 17.15 191 GLN C O 1
ATOM 4431 N N . VAL C 1 194 ? 18.325 28.823 22.772 1.00 17.52 192 VAL C N 1
ATOM 4432 C CA . VAL C 1 194 ? 18.806 27.576 23.373 1.00 17.77 192 VAL C CA 1
ATOM 4433 C C . VAL C 1 194 ? 20.270 27.370 22.998 1.00 18.32 192 VAL C C 1
ATOM 4434 O O . VAL C 1 194 ? 21.092 27.148 23.871 1.00 18.07 192 VAL C O 1
ATOM 4438 N N . GLU C 1 195 ? 20.602 27.504 21.713 1.00 19.07 193 GLU C N 1
ATOM 4439 C CA . GLU C 1 195 ? 21.987 27.347 21.259 1.00 19.10 193 GLU C CA 1
ATOM 4440 C C . GLU C 1 195 ? 22.969 28.348 21.903 1.00 18.75 193 GLU C C 1
ATOM 4441 O O . GLU C 1 195 ? 24.047 27.955 22.305 1.00 18.64 193 GLU C O 1
ATOM 4447 N N . LEU C 1 196 ? 22.613 29.633 21.998 1.00 18.29 194 LEU C N 1
ATOM 4448 C CA . LEU C 1 196 ? 23.468 30.609 22.698 1.00 17.97 194 LEU C CA 1
ATOM 4449 C C . LEU C 1 196 ? 23.647 30.242 24.191 1.00 18.07 194 LEU C C 1
ATOM 4450 O O . LEU C 1 196 ? 24.763 30.274 24.737 1.00 16.65 194 LEU C O 1
ATOM 4455 N N . THR C 1 197 ? 22.543 29.884 24.840 1.00 18.43 195 THR C N 1
ATOM 4456 C CA . THR C 1 197 ? 22.573 29.487 26.241 1.00 18.97 195 THR C CA 1
ATOM 4457 C C . THR C 1 197 ? 23.541 28.311 26.428 1.00 19.09 195 THR C C 1
ATOM 4458 O O . THR C 1 197 ? 24.409 28.355 27.299 1.00 18.51 195 THR C O 1
ATOM 4462 N N . ALA C 1 198 ? 23.401 27.283 25.590 1.00 20.17 196 ALA C N 1
ATOM 4463 C CA . ALA C 1 198 ? 24.278 26.115 25.654 1.00 20.98 196 ALA C CA 1
ATOM 4464 C C . ALA C 1 198 ? 25.749 26.508 25.487 1.00 21.57 196 ALA C C 1
ATOM 4465 O O . ALA C 1 198 ? 26.605 25.996 26.197 1.00 21.66 196 ALA C O 1
ATOM 4467 N N . LYS C 1 199 ? 26.055 27.437 24.583 1.00 22.84 197 LYS C N 1
ATOM 4468 C CA . LYS C 1 199 ? 27.451 27.887 24.410 1.00 23.78 197 LYS C CA 1
ATOM 4469 C C . LYS C 1 199 ? 27.952 28.617 25.639 1.00 24.35 197 LYS C C 1
ATOM 4470 O O . LYS C 1 199 ? 29.097 28.428 26.067 1.00 23.71 197 LYS C O 1
ATOM 4476 N N . LEU C 1 200 ? 27.084 29.451 26.197 1.00 25.23 198 LEU C N 1
ATOM 4477 C CA . LEU C 1 200 ? 27.381 30.196 27.417 1.00 26.45 198 LEU C CA 1
ATOM 4478 C C . LEU C 1 200 ? 27.758 29.257 28.571 1.00 26.72 198 LEU C C 1
ATOM 4479 O O . LEU C 1 200 ? 28.700 29.506 29.308 1.00 26.57 198 LEU C O 1
ATOM 4484 N N . LEU C 1 201 ? 26.980 28.196 28.722 1.00 27.83 199 LEU C N 1
ATOM 4485 C CA . LEU C 1 201 ? 27.126 27.272 29.841 1.00 28.70 199 LEU C CA 1
ATOM 4486 C C . LEU C 1 201 ? 28.324 26.377 29.655 1.00 29.35 199 LEU C C 1
ATOM 4487 O O . LEU C 1 201 ? 29.009 26.050 30.619 1.00 29.75 199 LEU C O 1
ATOM 4492 N N . GLU C 1 202 ? 28.540 25.972 28.409 1.00 30.51 200 GLU C N 1
ATOM 4493 C CA . GLU C 1 202 ? 29.698 25.177 28.007 1.00 31.88 200 GLU C CA 1
ATOM 4494 C C . GLU C 1 202 ? 31.029 25.894 28.311 1.00 32.57 200 GLU C C 1
ATOM 4495 O O . GLU C 1 202 ? 31.933 25.294 28.877 1.00 32.17 200 GLU C O 1
ATOM 4501 N N . GLY C 1 203 ? 31.137 27.171 27.942 1.00 33.42 201 GLY C N 1
ATOM 4502 C CA . GLY C 1 203 ? 32.342 27.962 28.212 1.00 34.47 201 GLY C CA 1
ATOM 4503 C C . GLY C 1 203 ? 32.566 28.394 29.653 1.00 35.45 201 GLY C C 1
ATOM 4504 O O . GLY C 1 203 ? 33.681 28.788 30.029 1.00 35.71 201 GLY C O 1
ATOM 4505 N N . GLY C 1 204 ? 31.519 28.332 30.468 1.00 36.91 202 GLY C N 1
ATOM 4506 C CA . GLY C 1 204 ? 31.637 28.637 31.895 1.00 37.89 202 GLY C CA 1
ATOM 4507 C C . GLY C 1 204 ? 31.920 27.413 32.757 1.00 39.07 202 GLY C C 1
ATOM 4508 O O . GLY C 1 204 ? 31.865 27.505 33.989 1.00 39.59 202 GLY C O 1
ATOM 4509 N N . SER C 1 205 ? 32.251 26.296 32.101 1.00 39.90 203 SER C N 1
ATOM 4510 C CA . SER C 1 205 ? 32.374 24.947 32.692 1.00 40.65 203 SER C CA 1
ATOM 4511 C C . SER C 1 205 ? 31.408 24.025 31.956 1.00 41.07 203 SER C C 1
ATOM 4512 O O . SER C 1 205 ? 31.783 23.267 31.054 1.00 41.43 203 SER C O 1
ATOM 4515 N N . THR D 1 4 ? 42.184 30.250 22.740 1.00 31.27 2 THR D N 1
ATOM 4516 C CA . THR D 1 4 ? 43.456 30.848 23.251 1.00 30.28 2 THR D CA 1
ATOM 4517 C C . THR D 1 4 ? 43.454 32.371 23.033 1.00 29.38 2 THR D C 1
ATOM 4518 O O . THR D 1 4 ? 43.883 33.112 23.911 1.00 29.37 2 THR D O 1
ATOM 4522 N N . ALA D 1 5 ? 42.957 32.838 21.883 1.00 27.86 3 ALA D N 1
ATOM 4523 C CA . ALA D 1 5 ? 43.107 34.251 21.509 1.00 26.27 3 ALA D CA 1
ATOM 4524 C C . ALA D 1 5 ? 42.240 35.177 22.362 1.00 24.88 3 ALA D C 1
ATOM 4525 O O . ALA D 1 5 ? 41.094 34.853 22.664 1.00 25.19 3 ALA D O 1
ATOM 4527 N N . PRO D 1 6 ? 42.783 36.345 22.749 1.00 22.56 4 PRO D N 1
ATOM 4528 C CA . PRO D 1 6 ? 41.998 37.221 23.608 1.00 21.26 4 PRO D CA 1
ATOM 4529 C C . PRO D 1 6 ? 40.709 37.718 22.958 1.00 19.97 4 PRO D C 1
ATOM 4530 O O . PRO D 1 6 ? 40.641 37.895 21.731 1.00 18.88 4 PRO D O 1
ATOM 4534 N N . VAL D 1 7 ? 39.714 37.961 23.800 1.00 18.37 5 VAL D N 1
ATOM 4535 C CA . VAL D 1 7 ? 38.450 38.559 23.353 1.00 17.35 5 VAL D CA 1
ATOM 4536 C C . VAL D 1 7 ? 38.739 39.851 22.604 1.00 16.16 5 VAL D C 1
ATOM 4537 O O . VAL D 1 7 ? 39.444 40.720 23.106 1.00 16.43 5 VAL D O 1
ATOM 4541 N N . LYS D 1 8 ? 38.183 39.983 21.409 1.00 15.25 6 LYS D N 1
ATOM 4542 C CA . LYS D 1 8 ? 38.357 41.214 20.637 1.00 14.76 6 LYS D CA 1
ATOM 4543 C C . LYS D 1 8 ? 37.291 42.234 21.022 1.00 13.82 6 LYS D C 1
ATOM 4544 O O . LYS D 1 8 ? 36.111 42.063 20.697 1.00 13.05 6 LYS D O 1
ATOM 4550 N N . LEU D 1 9 ? 37.716 43.301 21.699 1.00 13.12 7 LEU D N 1
ATOM 4551 C CA . LEU D 1 9 ? 36.792 44.302 22.250 1.00 12.90 7 LEU D CA 1
ATOM 4552 C C . LEU D 1 9 ? 36.995 45.667 21.586 1.00 12.49 7 LEU D C 1
ATOM 4553 O O . LEU D 1 9 ? 38.102 46.234 21.591 1.00 11.81 7 LEU D O 1
ATOM 4558 N N . ALA D 1 10 ? 35.904 46.216 21.058 1.00 12.06 8 ALA D N 1
ATOM 4559 C CA . ALA D 1 10 ? 35.899 47.529 20.420 1.00 12.14 8 ALA D CA 1
ATOM 4560 C C . ALA D 1 10 ? 35.043 48.471 21.240 1.00 12.31 8 ALA D C 1
ATOM 4561 O O . ALA D 1 10 ? 33.848 48.204 21.493 1.00 11.53 8 ALA D O 1
ATOM 4563 N N . ILE D 1 11 ? 35.663 49.554 21.675 1.00 11.94 9 ILE D N 1
ATOM 4564 C CA . ILE D 1 11 ? 35.003 50.602 22.396 1.00 12.51 9 ILE D CA 1
ATOM 4565 C C . ILE D 1 11 ? 34.905 51.787 21.461 1.00 12.52 9 ILE D C 1
ATOM 4566 O O . ILE D 1 11 ? 35.906 52.407 21.118 1.00 13.22 9 ILE D O 1
ATOM 4571 N N . VAL D 1 12 ? 33.680 52.086 21.048 1.00 12.01 10 VAL D N 1
ATOM 4572 C CA . VAL D 1 12 ? 33.410 53.148 20.084 1.00 11.77 10 VAL D CA 1
ATOM 4573 C C . VAL D 1 12 ? 32.675 54.208 20.865 1.00 11.23 10 VAL D C 1
ATOM 4574 O O . VAL D 1 12 ? 31.608 53.939 21.416 1.00 10.50 10 VAL D O 1
ATOM 4578 N N . PHE D 1 13 ? 33.267 55.386 20.973 1.00 11.39 11 PHE D N 1
ATOM 4579 C CA . PHE D 1 13 ? 32.682 56.487 21.743 1.00 11.54 11 PHE D CA 1
ATOM 4580 C C . PHE D 1 13 ? 32.667 57.749 20.891 1.00 11.59 11 PHE D C 1
ATOM 4581 O O . PHE D 1 13 ? 33.557 57.945 20.060 1.00 11.69 11 PHE D O 1
ATOM 4589 N N . TYR D 1 14 ? 31.665 58.601 21.116 1.00 11.87 12 TYR D N 1
ATOM 4590 C CA . TYR D 1 14 ? 31.696 59.990 20.691 1.00 12.01 12 TYR D CA 1
ATOM 4591 C C . TYR D 1 14 ? 31.905 60.895 21.935 1.00 12.69 12 TYR D C 1
ATOM 4592 O O . TYR D 1 14 ? 31.272 60.698 22.988 1.00 12.15 12 TYR D O 1
ATOM 4601 N N . SER D 1 15 ? 32.771 61.902 21.809 1.00 13.16 13 SER D N 1
ATOM 4602 C CA . SER D 1 15 ? 32.903 62.909 22.847 1.00 14.00 13 SER D CA 1
ATOM 4603 C C . SER D 1 15 ? 33.163 64.281 22.216 1.00 15.27 13 SER D C 1
ATOM 4604 O O . SER D 1 15 ? 34.009 64.401 21.337 1.00 16.12 13 SER D O 1
ATOM 4607 N N . SER D 1 16 ? 32.419 65.293 22.663 1.00 16.37 14 SER D N 1
ATOM 4608 C CA . SER D 1 16 ? 32.668 66.683 22.305 1.00 17.61 14 SER D CA 1
ATOM 4609 C C . SER D 1 16 ? 33.643 67.292 23.311 1.00 17.98 14 SER D C 1
ATOM 4610 O O . SER D 1 16 ? 34.719 67.707 22.931 1.00 17.73 14 SER D O 1
ATOM 4613 N N . THR D 1 17 ? 33.278 67.280 24.593 1.00 18.44 15 THR D N 1
ATOM 4614 C CA . THR D 1 17 ? 34.037 68.002 25.615 1.00 19.33 15 THR D CA 1
ATOM 4615 C C . THR D 1 17 ? 34.828 67.145 26.622 1.00 20.09 15 THR D C 1
ATOM 4616 O O . THR D 1 17 ? 35.266 67.657 27.656 1.00 22.20 15 THR D O 1
ATOM 4620 N N . GLY D 1 18 ? 35.019 65.859 26.324 1.00 19.11 16 GLY D N 1
ATOM 4621 C CA . GLY D 1 18 ? 35.968 65.012 27.050 1.00 18.49 16 GLY D CA 1
ATOM 4622 C C . GLY D 1 18 ? 35.420 64.025 28.066 1.00 17.45 16 GLY D C 1
ATOM 4623 O O . GLY D 1 18 ? 36.139 63.136 28.484 1.00 16.95 16 GLY D O 1
ATOM 4624 N N . THR D 1 19 ? 34.160 64.154 28.473 1.00 17.63 17 THR D N 1
ATOM 4625 C CA . THR D 1 19 ? 33.617 63.212 29.488 1.00 17.34 17 THR D CA 1
ATOM 4626 C C . THR D 1 19 ? 33.610 61.792 28.902 1.00 16.63 17 THR D C 1
ATOM 4627 O O . THR D 1 19 ? 34.088 60.834 29.519 1.00 16.23 17 THR D O 1
ATOM 4631 N N . GLY D 1 20 ? 33.080 61.669 27.693 1.00 15.66 18 GLY D N 1
ATOM 4632 C CA . GLY D 1 20 ? 32.982 60.388 27.036 1.00 15.43 18 GLY D CA 1
ATOM 4633 C C . GLY D 1 20 ? 34.338 59.806 26.704 1.00 14.88 18 GLY D C 1
ATOM 4634 O O . GLY D 1 20 ? 34.511 58.596 26.716 1.00 14.22 18 GLY D O 1
ATOM 4635 N N . TYR D 1 21 ? 35.292 60.674 26.397 1.00 14.88 19 TYR D N 1
ATOM 4636 C CA . TYR D 1 21 ? 36.658 60.245 26.151 1.00 14.89 19 TYR D CA 1
ATOM 4637 C C . TYR D 1 21 ? 37.281 59.661 27.444 1.00 14.13 19 TYR D C 1
ATOM 4638 O O . TYR D 1 21 ? 37.834 58.570 27.414 1.00 13.23 19 TYR D O 1
ATOM 4647 N N . ALA D 1 22 ? 37.138 60.370 28.570 1.00 14.19 20 ALA D N 1
ATOM 4648 C CA . ALA D 1 22 ? 37.545 59.846 29.883 1.00 14.16 20 ALA D CA 1
ATOM 4649 C C . ALA D 1 22 ? 36.870 58.505 30.210 1.00 14.36 20 ALA D C 1
ATOM 4650 O O . ALA D 1 22 ? 37.534 57.515 30.579 1.00 14.41 20 ALA D O 1
ATOM 4652 N N . MET D 1 23 ? 35.556 58.455 30.032 1.00 13.65 21 MET D N 1
ATOM 4653 C CA . MET D 1 23 ? 34.805 57.221 30.241 1.00 13.87 21 MET D CA 1
ATOM 4654 C C . MET D 1 23 ? 35.283 56.078 29.364 1.00 13.61 21 MET D C 1
ATOM 4655 O O . MET D 1 23 ? 35.429 54.966 29.831 1.00 14.42 21 MET D O 1
ATOM 4660 N N . ALA D 1 24 ? 35.537 56.358 28.091 1.00 13.30 22 ALA D N 1
ATOM 4661 C CA . ALA D 1 24 ? 35.955 55.327 27.148 1.00 13.38 22 ALA D CA 1
ATOM 4662 C C . ALA D 1 24 ? 37.367 54.801 27.422 1.00 13.23 22 ALA D C 1
ATOM 4663 O O . ALA D 1 24 ? 37.638 53.633 27.214 1.00 12.77 22 ALA D O 1
ATOM 4665 N N . GLN D 1 25 ? 38.253 55.656 27.919 1.00 13.95 23 GLN D N 1
ATOM 4666 C CA . GLN D 1 25 ? 39.597 55.211 28.331 1.00 14.67 23 GLN D CA 1
ATOM 4667 C C . GLN D 1 25 ? 39.506 54.263 29.521 1.00 14.30 23 GLN D C 1
ATOM 4668 O O . GLN D 1 25 ? 40.194 53.242 29.591 1.00 14.06 23 GLN D O 1
ATOM 4674 N N . GLU D 1 26 ? 38.616 54.597 30.452 1.00 14.78 24 GLU D N 1
ATOM 4675 C CA . GLU D 1 26 ? 38.374 53.766 31.610 1.00 14.20 24 GLU D CA 1
ATOM 4676 C C . GLU D 1 26 ? 37.846 52.417 31.149 1.00 14.15 24 GLU D C 1
ATOM 4677 O O . GLU D 1 26 ? 38.247 51.371 31.641 1.00 15.48 24 GLU D O 1
ATOM 4683 N N . ALA D 1 27 ? 36.968 52.429 30.162 1.00 14.20 25 ALA D N 1
ATOM 4684 C CA . ALA D 1 27 ? 36.431 51.195 29.605 1.00 13.17 25 ALA D CA 1
ATOM 4685 C C . ALA D 1 27 ? 37.538 50.372 28.934 1.00 12.65 25 ALA D C 1
ATOM 4686 O O . ALA D 1 27 ? 37.622 49.144 29.103 1.00 10.93 25 ALA D O 1
ATOM 4688 N N . ALA D 1 28 ? 38.379 51.060 28.162 1.00 12.20 26 ALA D N 1
ATOM 4689 C CA . ALA D 1 28 ? 39.472 50.388 27.443 1.00 12.32 26 ALA D CA 1
ATOM 4690 C C . ALA D 1 28 ? 40.459 49.711 28.392 1.00 11.86 26 ALA D C 1
ATOM 4691 O O . ALA D 1 28 ? 40.843 48.546 28.176 1.00 11.56 26 ALA D O 1
ATOM 4693 N N . GLU D 1 29 ? 40.838 50.422 29.453 1.00 12.34 27 GLU D N 1
ATOM 4694 C CA . GLU D 1 29 ? 41.722 49.854 30.511 1.00 12.46 27 GLU D CA 1
ATOM 4695 C C . GLU D 1 29 ? 41.095 48.663 31.231 1.00 12.84 27 GLU D C 1
ATOM 4696 O O . GLU D 1 29 ? 41.764 47.650 31.463 1.00 12.69 27 GLU D O 1
ATOM 4702 N N . ALA D 1 30 ? 39.806 48.786 31.570 1.00 12.16 28 ALA D N 1
ATOM 4703 C CA . ALA D 1 30 ? 39.058 47.679 32.179 1.00 12.79 28 ALA D CA 1
ATOM 4704 C C . ALA D 1 30 ? 39.119 46.431 31.313 1.00 12.65 28 ALA D C 1
ATOM 4705 O O . ALA D 1 30 ? 39.369 45.322 31.809 1.00 13.05 28 ALA D O 1
ATOM 4707 N N . GLY D 1 31 ? 38.962 46.617 30.007 1.00 13.10 29 GLY D N 1
ATOM 4708 C CA . GLY D 1 31 ? 38.996 45.514 29.071 1.00 13.68 29 GLY D CA 1
ATOM 4709 C C . GLY D 1 31 ? 40.376 44.896 28.937 1.00 13.87 29 GLY D C 1
ATOM 4710 O O . GLY D 1 31 ? 40.517 43.686 28.869 1.00 14.24 29 GLY D O 1
ATOM 4711 N N . ARG D 1 32 ? 41.394 45.734 28.887 1.00 14.95 30 ARG D N 1
ATOM 4712 C CA . ARG D 1 32 ? 42.780 45.262 28.911 1.00 15.50 30 ARG D CA 1
ATOM 4713 C C . ARG D 1 32 ? 43.085 44.454 30.186 1.00 15.76 30 ARG D C 1
ATOM 4714 O O . ARG D 1 32 ? 43.593 43.340 30.109 1.00 16.28 30 ARG D O 1
ATOM 4722 N N . ALA D 1 33 ? 42.763 45.033 31.339 1.00 16.00 31 ALA D N 1
ATOM 4723 C CA . ALA D 1 33 ? 42.964 44.380 32.634 1.00 16.03 31 ALA D CA 1
ATOM 4724 C C . ALA D 1 33 ? 42.290 43.015 32.708 1.00 16.37 31 ALA D C 1
ATOM 4725 O O . ALA D 1 33 ? 42.844 42.067 33.315 1.00 16.02 31 ALA D O 1
ATOM 4727 N N . ALA D 1 34 ? 41.127 42.901 32.056 1.00 16.23 32 ALA D N 1
ATOM 4728 C CA . ALA D 1 34 ? 40.332 41.681 32.089 1.00 16.12 32 ALA D CA 1
ATOM 4729 C C . ALA D 1 34 ? 40.718 40.666 31.014 1.00 16.59 32 ALA D C 1
ATOM 4730 O O . ALA D 1 34 ? 40.110 39.597 30.929 1.00 17.38 32 ALA D O 1
ATOM 4732 N N . GLY D 1 35 ? 41.711 40.977 30.189 1.00 16.21 33 GLY D N 1
ATOM 4733 C CA . GLY D 1 35 ? 42.237 39.981 29.261 1.00 16.12 33 GLY D CA 1
ATOM 4734 C C . GLY D 1 35 ? 41.870 40.161 27.796 1.00 15.66 33 GLY D C 1
ATOM 4735 O O . GLY D 1 35 ? 42.213 39.325 26.958 1.00 14.77 33 GLY D O 1
ATOM 4736 N N . ALA D 1 36 ? 41.168 41.245 27.478 1.00 15.45 34 ALA D N 1
ATOM 4737 C CA . ALA D 1 36 ? 40.725 41.480 26.119 1.00 15.56 34 ALA D CA 1
ATOM 4738 C C . ALA D 1 36 ? 41.803 42.217 25.324 1.00 15.61 34 ALA D C 1
ATOM 4739 O O . ALA D 1 36 ? 42.586 42.993 25.889 1.00 16.25 34 ALA D O 1
ATOM 4741 N N . GLU D 1 37 ? 41.822 41.980 24.013 1.00 15.34 35 GLU D N 1
ATOM 4742 C CA . GLU D 1 37 ? 42.532 42.836 23.070 1.00 15.42 35 GLU D CA 1
ATOM 4743 C C . GLU D 1 37 ? 41.568 43.959 22.688 1.00 15.24 35 GLU D C 1
ATOM 4744 O O . GLU D 1 37 ? 40.469 43.687 22.200 1.00 15.57 35 GLU D O 1
ATOM 4750 N N . VAL D 1 38 ? 41.968 45.198 22.927 1.00 14.94 36 VAL D N 1
ATOM 4751 C CA . VAL D 1 38 ? 41.070 46.349 22.825 1.00 15.30 36 VAL D CA 1
ATOM 4752 C C . VAL D 1 38 ? 41.406 47.317 21.686 1.00 15.37 36 VAL D C 1
ATOM 4753 O O . VAL D 1 38 ? 42.572 47.671 21.468 1.00 15.40 36 VAL D O 1
ATOM 4757 N N . ARG D 1 39 ? 40.373 47.755 20.970 1.00 15.23 37 ARG D N 1
ATOM 4758 C CA . ARG D 1 39 ? 40.472 48.909 20.089 1.00 15.08 37 ARG D CA 1
ATOM 4759 C C . ARG D 1 39 ? 39.619 50.009 20.703 1.00 14.79 37 ARG D C 1
ATOM 4760 O O . ARG D 1 39 ? 38.402 49.818 20.932 1.00 14.89 37 ARG D O 1
ATOM 4768 N N . LEU D 1 40 ? 40.257 51.133 20.997 1.00 14.04 38 LEU D N 1
ATOM 4769 C CA . LEU D 1 40 ? 39.590 52.328 21.474 1.00 14.53 38 LEU D CA 1
ATOM 4770 C C . LEU D 1 40 ? 39.442 53.280 20.291 1.00 14.11 38 LEU D C 1
ATOM 4771 O O . LEU D 1 40 ? 40.428 53.697 19.690 1.00 14.31 38 LEU D O 1
ATOM 4776 N N . LEU D 1 41 ? 38.208 53.625 19.957 1.00 14.18 39 LEU D N 1
ATOM 4777 C CA . LEU D 1 41 ? 37.922 54.271 18.680 1.00 13.91 39 LEU D CA 1
ATOM 4778 C C . LEU D 1 41 ? 36.970 55.409 18.839 1.00 14.57 39 LEU D C 1
ATOM 4779 O O . LEU D 1 41 ? 35.884 55.244 19.436 1.00 13.70 39 LEU D O 1
ATOM 4784 N N . LYS D 1 42 ? 37.349 56.565 18.288 1.00 14.37 40 LYS D N 1
ATOM 4785 C CA . LYS D 1 42 ? 36.513 57.739 18.365 1.00 14.67 40 LYS D CA 1
ATOM 4786 C C . LYS D 1 42 ? 35.547 57.824 17.183 1.00 14.71 40 LYS D C 1
ATOM 4787 O O . LYS D 1 42 ? 35.880 57.498 16.044 1.00 13.96 40 LYS D O 1
ATOM 4793 N N . VAL D 1 43 ? 34.340 58.288 17.458 1.00 14.37 41 VAL D N 1
ATOM 4794 C CA . VAL D 1 43 ? 33.399 58.545 16.379 1.00 14.87 41 VAL D CA 1
ATOM 4795 C C . VAL D 1 43 ? 33.800 59.824 15.646 1.00 14.47 41 VAL D C 1
ATOM 4796 O O . VAL D 1 43 ? 33.987 60.861 16.248 1.00 13.65 41 VAL D O 1
ATOM 4800 N N . ARG D 1 44 ? 33.894 59.739 14.328 1.00 16.05 42 ARG D N 1
ATOM 4801 C CA . ARG D 1 44 ? 34.164 60.902 13.492 1.00 17.02 42 ARG D CA 1
ATOM 4802 C C . ARG D 1 44 ? 33.362 62.169 13.860 1.00 16.80 42 ARG D C 1
ATOM 4803 O O . ARG D 1 44 ? 32.146 62.137 14.012 1.00 16.00 42 ARG D O 1
ATOM 4811 N N . GLU D 1 45 ? 34.055 63.297 13.988 1.00 17.02 43 GLU D N 1
ATOM 4812 C CA . GLU D 1 45 ? 33.382 64.560 14.226 1.00 17.73 43 GLU D CA 1
ATOM 4813 C C . GLU D 1 45 ? 32.732 65.113 12.938 1.00 18.69 43 GLU D C 1
ATOM 4814 O O . GLU D 1 45 ? 33.365 65.162 11.881 1.00 19.27 43 GLU D O 1
ATOM 4820 N N . THR D 1 46 ? 31.479 65.538 13.034 1.00 18.92 44 THR D N 1
ATOM 4821 C CA . THR D 1 46 ? 30.764 66.105 11.893 1.00 19.75 44 THR D CA 1
ATOM 4822 C C . THR D 1 46 ? 30.623 67.639 11.978 1.00 20.57 44 THR D C 1
ATOM 4823 O O . THR D 1 46 ? 30.324 68.292 10.983 1.00 21.04 44 THR D O 1
ATOM 4827 N N . ALA D 1 47 ? 30.807 68.221 13.153 1.00 21.50 45 ALA D N 1
ATOM 4828 C CA . ALA D 1 47 ? 30.522 69.646 13.287 1.00 22.30 45 ALA D CA 1
ATOM 4829 C C . ALA D 1 47 ? 31.477 70.470 12.412 1.00 23.10 45 ALA D C 1
ATOM 4830 O O . ALA D 1 47 ? 32.650 70.089 12.232 1.00 22.33 45 ALA D O 1
ATOM 4832 N N . PRO D 1 48 ? 30.969 71.594 11.864 1.00 24.09 46 PRO D N 1
ATOM 4833 C CA . PRO D 1 48 ? 31.814 72.540 11.158 1.00 24.69 46 PRO D CA 1
ATOM 4834 C C . PRO D 1 48 ? 32.732 73.249 12.134 1.00 25.08 46 PRO D C 1
ATOM 4835 O O . PRO D 1 48 ? 32.359 73.465 13.286 1.00 25.27 46 PRO D O 1
ATOM 4839 N N . GLN D 1 49 ? 33.901 73.634 11.651 1.00 25.59 47 GLN D N 1
ATOM 4840 C CA . GLN D 1 49 ? 34.931 74.219 12.483 1.00 25.98 47 GLN D CA 1
ATOM 4841 C C . GLN D 1 49 ? 34.469 75.502 13.160 1.00 26.46 47 GLN D C 1
ATOM 4842 O O . GLN D 1 49 ? 34.797 75.742 14.309 1.00 26.07 47 GLN D O 1
ATOM 4848 N N . ASP D 1 50 ? 33.709 76.325 12.446 1.00 27.02 48 ASP D N 1
ATOM 4849 C CA . ASP D 1 50 ? 33.250 77.586 13.029 1.00 27.47 48 ASP D CA 1
ATOM 4850 C C . ASP D 1 50 ? 32.289 77.352 14.193 1.00 28.11 48 ASP D C 1
ATOM 4851 O O . ASP D 1 50 ? 32.079 78.244 15.018 1.00 28.67 48 ASP D O 1
ATOM 4856 N N . VAL D 1 51 ? 31.698 76.162 14.263 1.00 28.25 49 VAL D N 1
ATOM 4857 C CA . VAL D 1 51 ? 30.848 75.811 15.404 1.00 28.23 49 VAL D CA 1
ATOM 4858 C C . VAL D 1 51 ? 31.716 75.295 16.534 1.00 28.29 49 VAL D C 1
ATOM 4859 O O . VAL D 1 51 ? 31.609 75.772 17.664 1.00 28.01 49 VAL D O 1
ATOM 4863 N N . ILE D 1 52 ? 32.573 74.326 16.221 1.00 28.50 50 ILE D N 1
ATOM 4864 C CA . ILE D 1 52 ? 33.560 73.832 17.178 1.00 28.75 50 ILE D CA 1
ATOM 4865 C C . ILE D 1 52 ? 34.330 74.996 17.796 1.00 29.65 50 ILE D C 1
ATOM 4866 O O . ILE D 1 52 ? 34.598 74.976 18.993 1.00 29.48 50 ILE D O 1
ATOM 4871 N N . ASP D 1 53 ? 34.684 75.999 16.984 1.00 30.44 51 ASP D N 1
ATOM 4872 C CA . ASP D 1 53 ? 35.441 77.175 17.462 1.00 31.09 51 ASP D CA 1
ATOM 4873 C C . ASP D 1 53 ? 34.750 77.976 18.565 1.00 31.65 51 ASP D C 1
ATOM 4874 O O . ASP D 1 53 ? 35.416 78.610 19.380 1.00 32.00 51 ASP D O 1
ATOM 4879 N N . GLY D 1 54 ? 33.426 77.960 18.593 1.00 31.90 52 GLY D N 1
ATOM 4880 C CA . GLY D 1 54 ? 32.684 78.620 19.670 1.00 32.15 52 GLY D CA 1
ATOM 4881 C C . GLY D 1 54 ? 32.831 77.986 21.052 1.00 32.40 52 GLY D C 1
ATOM 4882 O O . GLY D 1 54 ? 32.396 78.566 22.049 1.00 32.86 52 GLY D O 1
ATOM 4883 N N . GLN D 1 55 ? 33.433 76.799 21.128 1.00 32.37 53 GLN D N 1
ATOM 4884 C CA . GLN D 1 55 ? 33.602 76.101 22.400 1.00 31.93 53 GLN D CA 1
ATOM 4885 C C . GLN D 1 55 ? 35.044 75.636 22.591 1.00 31.72 53 GLN D C 1
ATOM 4886 O O . GLN D 1 55 ? 35.477 74.632 22.004 1.00 31.59 53 GLN D O 1
ATOM 4892 N N . ASP D 1 56 ? 35.776 76.360 23.436 1.00 30.89 54 ASP D N 1
ATOM 4893 C CA . ASP D 1 56 ? 37.176 76.045 23.733 1.00 30.56 54 ASP D CA 1
ATOM 4894 C C . ASP D 1 56 ? 37.393 74.600 24.202 1.00 29.44 54 ASP D C 1
ATOM 4895 O O . ASP D 1 56 ? 38.349 73.946 23.787 1.00 29.44 54 ASP D O 1
ATOM 4900 N N . ALA D 1 57 ? 36.506 74.122 25.069 1.00 28.24 55 ALA D N 1
ATOM 4901 C CA . ALA D 1 57 ? 36.588 72.751 25.588 1.00 27.27 55 ALA D CA 1
ATOM 4902 C C . ALA D 1 57 ? 36.383 71.677 24.507 1.00 25.99 55 ALA D C 1
ATOM 4903 O O . ALA D 1 57 ? 36.917 70.578 24.609 1.00 25.46 55 ALA D O 1
ATOM 4905 N N . TRP D 1 58 ? 35.583 72.003 23.497 1.00 24.85 56 TRP D N 1
ATOM 4906 C CA . TRP D 1 58 ? 35.306 71.097 22.384 1.00 24.75 56 TRP D CA 1
ATOM 4907 C C . TRP D 1 58 ? 36.538 71.023 21.493 1.00 24.76 56 TRP D C 1
ATOM 4908 O O . TRP D 1 58 ? 37.038 69.927 21.155 1.00 23.93 56 TRP D O 1
ATOM 4919 N N . LYS D 1 59 ? 37.037 72.205 21.125 1.00 25.24 57 LYS D N 1
ATOM 4920 C CA . LYS D 1 59 ? 38.256 72.318 20.347 1.00 25.05 57 LYS D CA 1
ATOM 4921 C C . LYS D 1 59 ? 39.442 71.665 21.079 1.00 24.37 57 LYS D C 1
ATOM 4922 O O . LYS D 1 59 ? 40.264 70.991 20.466 1.00 25.26 57 LYS D O 1
ATOM 4928 N N . ALA D 1 60 ? 39.503 71.828 22.394 1.00 23.76 58 ALA D N 1
ATOM 4929 C CA . ALA D 1 60 ? 40.568 71.227 23.197 1.00 23.33 58 ALA D CA 1
ATOM 4930 C C . ALA D 1 60 ? 40.485 69.690 23.242 1.00 22.76 58 ALA D C 1
ATOM 4931 O O . ALA D 1 60 ? 41.480 69.010 23.079 1.00 23.04 58 ALA D O 1
ATOM 4933 N N . ASN D 1 61 ? 39.296 69.144 23.446 1.00 22.24 59 ASN D N 1
ATOM 4934 C CA . ASN D 1 61 ? 39.143 67.684 23.445 1.00 22.22 59 ASN D CA 1
ATOM 4935 C C . ASN D 1 61 ? 39.462 67.067 22.075 1.00 21.83 59 ASN D C 1
ATOM 4936 O O . ASN D 1 61 ? 40.081 65.997 22.001 1.00 21.94 59 ASN D O 1
ATOM 4941 N N . ILE D 1 62 ? 39.078 67.739 20.992 1.00 21.90 60 ILE D N 1
ATOM 4942 C CA . ILE D 1 62 ? 39.407 67.230 19.653 1.00 22.37 60 ILE D CA 1
ATOM 4943 C C . ILE D 1 62 ? 40.928 67.062 19.554 1.00 22.38 60 ILE D C 1
ATOM 4944 O O . ILE D 1 62 ? 41.417 66.032 19.087 1.00 22.46 60 ILE D O 1
ATOM 4949 N N . GLU D 1 63 ? 41.659 68.059 20.052 1.00 22.92 61 GLU D N 1
ATOM 4950 C CA . GLU D 1 63 ? 43.117 68.002 20.120 1.00 22.94 61 GLU D CA 1
ATOM 4951 C C . GLU D 1 63 ? 43.583 66.877 21.027 1.00 22.38 61 GLU D C 1
ATOM 4952 O O . GLU D 1 63 ? 44.490 66.151 20.675 1.00 23.30 61 GLU D O 1
ATOM 4958 N N . ALA D 1 64 ? 42.961 66.720 22.187 1.00 21.83 62 ALA D N 1
ATOM 4959 C CA . ALA D 1 64 ? 43.355 65.666 23.122 1.00 21.47 62 ALA D CA 1
ATOM 4960 C C . ALA D 1 64 ? 43.251 64.249 22.524 1.00 21.33 62 ALA D C 1
ATOM 4961 O O . ALA D 1 64 ? 44.106 63.392 22.802 1.00 21.32 62 ALA D O 1
ATOM 4963 N N . MET D 1 65 ? 42.224 64.024 21.691 1.00 20.55 63 MET D N 1
ATOM 4964 C CA . MET D 1 65 ? 41.957 62.722 21.047 1.00 20.24 63 MET D CA 1
ATOM 4965 C C . MET D 1 65 ? 42.613 62.541 19.675 1.00 20.69 63 MET D C 1
ATOM 4966 O O . MET D 1 65 ? 42.299 61.586 18.973 1.00 20.00 63 MET D O 1
ATOM 4971 N N . LYS D 1 66 ? 43.511 63.439 19.267 1.00 21.18 64 LYS D N 1
ATOM 4972 C CA . LYS D 1 66 ? 43.990 63.421 17.883 1.00 21.68 64 LYS D CA 1
ATOM 4973 C C . LYS D 1 66 ? 44.689 62.109 17.460 1.00 21.37 64 LYS D C 1
ATOM 4974 O O . LYS D 1 66 ? 44.618 61.729 16.296 1.00 21.11 64 LYS D O 1
ATOM 4980 N N . ASP D 1 67 ? 45.339 61.415 18.386 1.00 20.97 65 ASP D N 1
ATOM 4981 C CA . ASP D 1 67 ? 45.981 60.145 18.040 1.00 21.14 65 ASP D CA 1
ATOM 4982 C C . ASP D 1 67 ? 45.087 58.909 18.227 1.00 20.59 65 ASP D C 1
ATOM 4983 O O . ASP D 1 67 ? 45.524 57.784 17.971 1.00 21.64 65 ASP D O 1
ATOM 4988 N N . VAL D 1 68 ? 43.856 59.105 18.685 1.00 19.47 66 VAL D N 1
ATOM 4989 C CA . VAL D 1 68 ? 42.866 58.022 18.760 1.00 18.89 66 VAL D CA 1
ATOM 4990 C C . VAL D 1 68 ? 42.285 57.783 17.354 1.00 18.12 66 VAL D C 1
ATOM 4991 O O . VAL D 1 68 ? 41.828 58.714 16.726 1.00 18.72 66 VAL D O 1
ATOM 4995 N N . PRO D 1 69 ? 42.303 56.539 16.859 1.00 18.00 67 PRO D N 1
ATOM 4996 C CA . PRO D 1 69 ? 41.760 56.291 15.518 1.00 18.02 67 PRO D CA 1
ATOM 4997 C C . PRO D 1 69 ? 40.235 56.447 15.435 1.00 17.41 67 PRO D C 1
ATOM 4998 O O . PRO D 1 69 ? 39.527 56.248 16.428 1.00 15.91 67 PRO D O 1
ATOM 5002 N N . GLU D 1 70 ? 39.748 56.801 14.253 1.00 17.31 68 GLU D N 1
ATOM 5003 C CA . GLU D 1 70 ? 38.308 56.947 14.035 1.00 17.79 68 GLU D CA 1
ATOM 5004 C C . GLU D 1 70 ? 37.704 55.573 13.827 1.00 16.44 68 GLU D C 1
ATOM 5005 O O . GLU D 1 70 ? 38.299 54.721 13.180 1.00 16.82 68 GLU D O 1
ATOM 5011 N N . ALA D 1 71 ? 36.525 55.372 14.382 1.00 15.08 69 ALA D N 1
ATOM 5012 C CA . ALA D 1 71 ? 35.790 54.134 14.205 1.00 14.56 69 ALA D CA 1
ATOM 5013 C C . ALA D 1 71 ? 35.391 53.933 12.759 1.00 13.37 69 ALA D C 1
ATOM 5014 O O . ALA D 1 71 ? 34.969 54.876 12.069 1.00 12.68 69 ALA D O 1
ATOM 5016 N N . THR D 1 72 ? 35.521 52.685 12.323 1.00 13.07 70 THR D N 1
ATOM 5017 C CA . THR D 1 72 ? 35.078 52.233 11.008 1.00 13.54 70 THR D CA 1
ATOM 5018 C C . THR D 1 72 ? 34.259 50.955 11.154 1.00 13.04 70 THR D C 1
ATOM 5019 O O . THR D 1 72 ? 34.325 50.270 12.189 1.00 13.41 70 THR D O 1
ATOM 5023 N N . PRO D 1 73 ? 33.479 50.615 10.129 1.00 13.25 71 PRO D N 1
ATOM 5024 C CA . PRO D 1 73 ? 32.766 49.333 10.142 1.00 12.52 71 PRO D CA 1
ATOM 5025 C C . PRO D 1 73 ? 33.679 48.112 10.295 1.00 12.36 71 PRO D C 1
ATOM 5026 O O . PRO D 1 73 ? 33.306 47.135 10.951 1.00 11.90 71 PRO D O 1
ATOM 5030 N N . ALA D 1 74 ? 34.863 48.165 9.689 1.00 12.10 72 ALA D N 1
ATOM 5031 C CA . ALA D 1 74 ? 35.844 47.094 9.814 1.00 12.14 72 ALA D CA 1
ATOM 5032 C C . ALA D 1 74 ? 36.109 46.714 11.281 1.00 12.04 72 ALA D C 1
ATOM 5033 O O . ALA D 1 74 ? 36.313 45.558 11.598 1.00 11.88 72 ALA D O 1
ATOM 5035 N N . ASP D 1 75 ? 36.123 47.715 12.150 1.00 12.44 73 ASP D N 1
ATOM 5036 C CA . ASP D 1 75 ? 36.404 47.529 13.574 1.00 13.35 73 ASP D CA 1
ATOM 5037 C C . ASP D 1 75 ? 35.323 46.701 14.236 1.00 13.71 73 ASP D C 1
ATOM 5038 O O . ASP D 1 75 ? 35.596 45.859 15.099 1.00 13.55 73 ASP D O 1
ATOM 5043 N N . LEU D 1 76 ? 34.084 46.920 13.823 1.00 13.73 74 LEU D N 1
ATOM 5044 C CA . LEU D 1 76 ? 32.990 46.146 14.366 1.00 13.96 74 LEU D CA 1
ATOM 5045 C C . LEU D 1 76 ? 32.945 44.762 13.766 1.00 14.11 74 LEU D C 1
ATOM 5046 O O . LEU D 1 76 ? 32.533 43.831 14.443 1.00 14.05 74 LEU D O 1
ATOM 5051 N N . GLU D 1 77 ? 33.379 44.604 12.516 1.00 14.64 75 GLU D N 1
ATOM 5052 C CA . GLU D 1 77 ? 33.462 43.277 11.913 1.00 14.41 75 GLU D CA 1
ATOM 5053 C C . GLU D 1 77 ? 34.483 42.436 12.680 1.00 14.18 75 GLU D C 1
ATOM 5054 O O . GLU D 1 77 ? 34.240 41.286 12.968 1.00 13.74 75 GLU D O 1
ATOM 5060 N N . TRP D 1 78 ? 35.623 43.044 12.986 1.00 14.48 76 TRP D N 1
ATOM 5061 C CA . TRP D 1 78 ? 36.671 42.453 13.821 1.00 14.38 76 TRP D CA 1
ATOM 5062 C C . TRP D 1 78 ? 36.221 42.066 15.230 1.00 14.08 76 TRP D C 1
ATOM 5063 O O . TRP D 1 78 ? 36.575 40.992 15.723 1.00 15.36 76 TRP D O 1
ATOM 5074 N N . ALA D 1 79 ? 35.454 42.942 15.873 1.00 14.08 77 ALA D N 1
ATOM 5075 C CA . ALA D 1 79 ? 35.115 42.812 17.286 1.00 13.39 77 ALA D CA 1
ATOM 5076 C C . ALA D 1 79 ? 34.238 41.616 17.581 1.00 13.47 77 ALA D C 1
ATOM 5077 O O . ALA D 1 79 ? 33.409 41.217 16.776 1.00 13.53 77 ALA D O 1
ATOM 5079 N N . GLU D 1 80 ? 34.444 41.063 18.765 1.00 13.43 78 GLU D N 1
ATOM 5080 C CA . GLU D 1 80 ? 33.570 40.053 19.331 1.00 13.38 78 GLU D CA 1
ATOM 5081 C C . GLU D 1 80 ? 32.678 40.658 20.397 1.00 13.10 78 GLU D C 1
ATOM 5082 O O . GLU D 1 80 ? 31.578 40.163 20.639 1.00 12.93 78 GLU D O 1
ATOM 5088 N N . ALA D 1 81 ? 33.188 41.709 21.044 1.00 12.73 79 ALA D N 1
ATOM 5089 C CA . ALA D 1 81 ? 32.486 42.439 22.069 1.00 12.52 79 ALA D CA 1
ATOM 5090 C C . ALA D 1 81 ? 32.540 43.910 21.712 1.00 12.25 79 ALA D C 1
ATOM 5091 O O . ALA D 1 81 ? 33.600 44.428 21.356 1.00 11.70 79 ALA D O 1
ATOM 5093 N N . ILE D 1 82 ? 31.394 44.575 21.788 1.00 11.92 80 ILE D N 1
ATOM 5094 C CA . ILE D 1 82 ? 31.278 45.978 21.399 1.00 11.79 80 ILE D CA 1
ATOM 5095 C C . ILE D 1 82 ? 30.684 46.794 22.539 1.00 11.98 80 ILE D C 1
ATOM 5096 O O . ILE D 1 82 ? 29.690 46.366 23.157 1.00 11.27 80 ILE D O 1
ATOM 5101 N N . VAL D 1 83 ? 31.273 47.971 22.790 1.00 11.54 81 VAL D N 1
ATOM 5102 C CA . VAL D 1 83 ? 30.715 48.981 23.694 1.00 11.55 81 VAL D CA 1
ATOM 5103 C C . VAL D 1 83 ? 30.557 50.298 22.946 1.00 11.68 81 VAL D C 1
ATOM 5104 O O . VAL D 1 83 ? 31.508 50.772 22.362 1.00 10.72 81 VAL D O 1
ATOM 5108 N N . PHE D 1 84 ? 29.353 50.875 22.960 1.00 11.67 82 PHE D N 1
ATOM 5109 C CA . PHE D 1 84 ? 29.122 52.216 22.413 1.00 11.77 82 PHE D CA 1
ATOM 5110 C C . PHE D 1 84 ? 28.924 53.174 23.561 1.00 11.99 82 PHE D C 1
ATOM 5111 O O . PHE D 1 84 ? 28.236 52.850 24.516 1.00 12.78 82 PHE D O 1
ATOM 5119 N N . SER D 1 85 ? 29.506 54.361 23.455 1.00 12.34 83 SER D N 1
ATOM 5120 C CA . SER D 1 85 ? 29.314 55.415 24.447 1.00 12.45 83 SER D CA 1
ATOM 5121 C C . SER D 1 85 ? 29.028 56.716 23.727 1.00 12.58 83 SER D C 1
ATOM 5122 O O . SER D 1 85 ? 29.798 57.132 22.866 1.00 12.58 83 SER D O 1
ATOM 5125 N N . SER D 1 86 ? 27.919 57.352 24.082 1.00 12.36 84 SER D N 1
ATOM 5126 C CA . SER D 1 86 ? 27.552 58.628 23.513 1.00 12.23 84 SER D CA 1
ATOM 5127 C C . SER D 1 86 ? 27.057 59.529 24.616 1.00 12.72 84 SER D C 1
ATOM 5128 O O . SER D 1 86 ? 26.389 59.061 25.529 1.00 12.50 84 SER D O 1
ATOM 5131 N N . PRO D 1 87 ? 27.356 60.826 24.527 1.00 13.62 85 PRO D N 1
ATOM 5132 C CA . PRO D 1 87 ? 26.612 61.749 25.376 1.00 14.88 85 PRO D CA 1
ATOM 5133 C C . PRO D 1 87 ? 25.136 61.776 24.980 1.00 15.28 85 PRO D C 1
ATOM 5134 O O . PRO D 1 87 ? 24.766 61.436 23.848 1.00 14.69 85 PRO D O 1
ATOM 5138 N N . THR D 1 88 ? 24.303 62.195 25.914 1.00 16.53 86 THR D N 1
ATOM 5139 C CA . THR D 1 88 ? 22.879 62.298 25.646 1.00 17.54 86 THR D CA 1
ATOM 5140 C C . THR D 1 88 ? 22.620 63.612 24.919 1.00 17.80 86 THR D C 1
ATOM 5141 O O . THR D 1 88 ? 23.170 64.658 25.270 1.00 18.37 86 THR D O 1
ATOM 5145 N N . ARG D 1 89 ? 21.824 63.525 23.859 1.00 17.74 87 ARG D N 1
ATOM 5146 C CA . ARG D 1 89 ? 21.311 64.669 23.142 1.00 17.09 87 ARG D CA 1
ATOM 5147 C C . ARG D 1 89 ? 19.776 64.482 23.109 1.00 16.19 87 ARG D C 1
ATOM 5148 O O . ARG D 1 89 ? 19.245 63.628 22.401 1.00 14.37 87 ARG D O 1
ATOM 5156 N N . PHE D 1 90 ? 19.080 65.255 23.927 1.00 15.84 88 PHE D N 1
ATOM 5157 C CA . PHE D 1 90 ? 17.626 65.170 24.041 1.00 15.68 88 PHE D CA 1
ATOM 5158 C C . PHE D 1 90 ? 17.105 63.735 24.246 1.00 15.02 88 PHE D C 1
ATOM 5159 O O . PHE D 1 90 ? 16.089 63.359 23.659 1.00 15.06 88 PHE D O 1
ATOM 5167 N N . GLY D 1 91 ? 17.805 62.942 25.051 1.00 14.24 89 GLY D N 1
ATOM 5168 C CA . GLY D 1 91 ? 17.409 61.565 25.356 1.00 14.14 89 GLY D CA 1
ATOM 5169 C C . GLY D 1 91 ? 17.741 60.497 24.323 1.00 14.41 89 GLY D C 1
ATOM 5170 O O . GLY D 1 91 ? 17.291 59.326 24.430 1.00 14.71 89 GLY D O 1
ATOM 5171 N N . GLY D 1 92 ? 18.530 60.881 23.322 1.00 13.75 90 GLY D N 1
ATOM 5172 C CA . GLY D 1 92 ? 19.012 59.956 22.317 1.00 13.23 90 GLY D CA 1
ATOM 5173 C C . GLY D 1 92 ? 20.510 60.135 22.201 1.00 12.60 90 GLY D C 1
ATOM 5174 O O . GLY D 1 92 ? 21.094 60.960 22.893 1.00 12.43 90 GLY D O 1
ATOM 5175 N N . ALA D 1 93 ? 21.127 59.360 21.332 1.00 12.59 91 ALA D N 1
ATOM 5176 C CA . ALA D 1 93 ? 22.568 59.475 21.089 1.00 12.40 91 ALA D CA 1
ATOM 5177 C C . ALA D 1 93 ? 22.823 60.669 20.186 1.00 11.96 91 ALA D C 1
ATOM 5178 O O . ALA D 1 93 ? 21.905 61.166 19.541 1.00 11.46 91 ALA D O 1
ATOM 5180 N N . THR D 1 94 ? 24.061 61.163 20.175 1.00 12.09 92 THR D N 1
ATOM 5181 C CA . THR D 1 94 ? 24.433 62.261 19.269 1.00 11.62 92 THR D CA 1
ATOM 5182 C C . THR D 1 94 ? 24.263 61.874 17.802 1.00 10.88 92 THR D C 1
ATOM 5183 O O . THR D 1 94 ? 24.374 60.714 17.442 1.00 12.10 92 THR D O 1
ATOM 5187 N N . SER D 1 95 ? 24.007 62.862 16.960 1.00 11.50 93 SER D N 1
ATOM 5188 C CA . SER D 1 95 ? 24.009 62.678 15.512 1.00 11.60 93 SER D CA 1
ATOM 5189 C C . SER D 1 95 ? 25.322 62.095 15.018 1.00 11.84 93 SER D C 1
ATOM 5190 O O . SER D 1 95 ? 25.324 61.312 14.069 1.00 11.29 93 SER D O 1
ATOM 5193 N N . GLN D 1 96 ? 26.435 62.440 15.672 1.00 11.23 94 GLN D N 1
ATOM 5194 C CA . GLN D 1 96 ? 27.731 61.892 15.276 1.00 11.37 94 GLN D CA 1
ATOM 5195 C C . GLN D 1 96 ? 27.751 60.369 15.438 1.00 11.09 94 GLN D C 1
ATOM 5196 O O . GLN D 1 96 ? 28.213 59.648 14.549 1.00 9.76 94 GLN D O 1
ATOM 5202 N N . MET D 1 97 ? 27.224 59.887 16.563 1.00 11.37 95 MET D N 1
ATOM 5203 C CA . MET D 1 97 ? 27.155 58.446 16.810 1.00 10.92 95 MET D CA 1
ATOM 5204 C C . MET D 1 97 ? 26.211 57.790 15.844 1.00 10.85 95 MET D C 1
ATOM 5205 O O . MET D 1 97 ? 26.513 56.732 15.294 1.00 10.85 95 MET D O 1
ATOM 5210 N N . ARG D 1 98 ? 25.038 58.389 15.661 1.00 11.32 96 ARG D N 1
ATOM 5211 C CA . ARG D 1 98 ? 24.060 57.844 14.727 1.00 11.28 96 ARG D CA 1
ATOM 5212 C C . ARG D 1 98 ? 24.571 57.812 13.287 1.00 11.05 96 ARG D C 1
ATOM 5213 O O . ARG D 1 98 ? 24.274 56.880 12.546 1.00 11.47 96 ARG D O 1
ATOM 5221 N N . ALA D 1 99 ? 25.363 58.796 12.893 1.00 10.67 97 ALA D N 1
ATOM 5222 C CA . ALA D 1 99 ? 25.992 58.760 11.568 1.00 11.00 97 ALA D CA 1
ATOM 5223 C C . ALA D 1 99 ? 26.952 57.573 11.406 1.00 11.68 97 ALA D C 1
ATOM 5224 O O . ALA D 1 99 ? 26.980 56.953 10.350 1.00 12.05 97 ALA D O 1
ATOM 5226 N N . PHE D 1 100 ? 27.703 57.235 12.454 1.00 11.46 98 PHE D N 1
ATOM 5227 C CA . PHE D 1 100 ? 28.533 56.036 12.427 1.00 11.41 98 PHE D CA 1
ATOM 5228 C C . PHE D 1 100 ? 27.662 54.762 12.270 1.00 11.22 98 PHE D C 1
ATOM 5229 O O . PHE D 1 100 ? 27.923 53.907 11.415 1.00 10.27 98 PHE D O 1
ATOM 5237 N N . ILE D 1 101 ? 26.616 54.664 13.078 1.00 11.70 99 ILE D N 1
ATOM 5238 C CA . ILE D 1 101 ? 25.666 53.543 13.012 1.00 11.52 99 ILE D CA 1
ATOM 5239 C C . ILE D 1 101 ? 25.082 53.394 11.615 1.00 11.61 99 ILE D C 1
ATOM 5240 O O . ILE D 1 101 ? 24.899 52.273 11.137 1.00 10.84 99 ILE D O 1
ATOM 5245 N N . ASP D 1 102 ? 24.801 54.527 10.967 1.00 11.64 100 ASP D N 1
ATOM 5246 C CA . ASP D 1 102 ? 24.197 54.547 9.642 1.00 12.87 100 ASP D CA 1
ATOM 5247 C C . ASP D 1 102 ? 25.170 54.085 8.532 1.00 13.91 100 ASP D C 1
ATOM 5248 O O . ASP D 1 102 ? 24.759 53.954 7.384 1.00 15.13 100 ASP D O 1
ATOM 5253 N N . THR D 1 103 ? 26.448 53.874 8.859 1.00 14.66 101 THR D N 1
ATOM 5254 C CA . THR D 1 103 ? 27.424 53.289 7.935 1.00 14.98 101 THR D CA 1
ATOM 5255 C C . THR D 1 103 ? 27.539 51.766 8.066 1.00 15.58 101 THR D C 1
ATOM 5256 O O . THR D 1 103 ? 28.335 51.148 7.370 1.00 15.83 101 THR D O 1
ATOM 5260 N N . LEU D 1 104 ? 26.740 51.166 8.949 1.00 15.94 102 LEU D N 1
ATOM 5261 C CA . LEU D 1 104 ? 26.868 49.758 9.279 1.00 16.02 102 LEU D CA 1
ATOM 5262 C C . LEU D 1 104 ? 25.925 48.856 8.491 1.00 16.44 102 LEU D C 1
ATOM 5263 O O . LEU D 1 104 ? 25.879 47.652 8.748 1.00 16.47 102 LEU D O 1
ATOM 5268 N N . GLY D 1 105 ? 25.197 49.438 7.534 1.00 17.10 103 GLY D N 1
ATOM 5269 C CA . GLY D 1 105 ? 24.206 48.725 6.744 1.00 17.50 103 GLY D CA 1
ATOM 5270 C C . GLY D 1 105 ? 24.759 47.575 5.920 1.00 18.29 103 GLY D C 1
ATOM 5271 O O . GLY D 1 105 ? 24.144 46.524 5.842 1.00 18.16 103 GLY D O 1
ATOM 5272 N N . GLY D 1 106 ? 25.922 47.774 5.308 1.00 19.35 104 GLY D N 1
ATOM 5273 C CA . GLY D 1 106 ? 26.589 46.724 4.546 1.00 19.96 104 GLY D CA 1
ATOM 5274 C C . GLY D 1 106 ? 26.920 45.531 5.410 1.00 21.06 104 GLY D C 1
ATOM 5275 O O . GLY D 1 106 ? 26.644 44.406 5.054 1.00 21.02 104 GLY D O 1
ATOM 5276 N N . LEU D 1 107 ? 27.535 45.792 6.553 1.00 22.12 105 LEU D N 1
ATOM 5277 C CA . LEU D 1 107 ? 27.891 44.753 7.508 1.00 23.08 105 LEU D CA 1
ATOM 5278 C C . LEU D 1 107 ? 26.647 44.017 8.010 1.00 23.74 105 LEU D C 1
ATOM 5279 O O . LEU D 1 107 ? 26.622 42.791 8.109 1.00 23.20 105 LEU D O 1
ATOM 5284 N N . TRP D 1 108 ? 25.625 44.793 8.354 1.00 24.75 106 TRP D N 1
ATOM 5285 C CA . TRP D 1 108 ? 24.334 44.260 8.760 1.00 25.16 106 TRP D CA 1
ATOM 5286 C C . TRP D 1 108 ? 23.732 43.351 7.678 1.00 25.53 106 TRP D C 1
ATOM 5287 O O . TRP D 1 108 ? 23.312 42.230 7.977 1.00 24.94 106 TRP D O 1
ATOM 5298 N N . SER D 1 109 ? 23.690 43.836 6.437 1.00 26.00 107 SER D N 1
ATOM 5299 C CA . SER D 1 109 ? 23.246 43.026 5.286 1.00 26.84 107 SER D CA 1
ATOM 5300 C C . SER D 1 109 ? 24.034 41.724 5.119 1.00 27.44 107 SER D C 1
ATOM 5301 O O . SER D 1 109 ? 23.475 40.714 4.698 1.00 28.10 107 SER D O 1
ATOM 5304 N N . SER D 1 110 ? 25.323 41.746 5.442 1.00 28.18 108 SER D N 1
ATOM 5305 C CA . SER D 1 110 ? 26.184 40.536 5.389 1.00 28.39 108 SER D CA 1
ATOM 5306 C C . SER D 1 110 ? 26.015 39.551 6.551 1.00 28.40 108 SER D C 1
ATOM 5307 O O . SER D 1 110 ? 26.650 38.512 6.563 1.00 29.24 108 SER D O 1
ATOM 5310 N N . GLY D 1 111 ? 25.216 39.899 7.553 1.00 28.58 109 GLY D N 1
ATOM 5311 C CA . GLY D 1 111 ? 25.104 39.114 8.780 1.00 28.25 109 GLY D CA 1
ATOM 5312 C C . GLY D 1 111 ? 26.327 39.201 9.686 1.00 28.05 109 GLY D C 1
ATOM 5313 O O . GLY D 1 111 ? 26.456 38.442 10.645 1.00 27.73 109 GLY D O 1
ATOM 5314 N N . LYS D 1 112 ? 27.216 40.145 9.407 1.00 27.88 110 LYS D N 1
ATOM 5315 C CA . LYS D 1 112 ? 28.490 40.234 10.128 1.00 27.81 110 LYS D CA 1
ATOM 5316 C C . LYS D 1 112 ? 28.452 41.052 11.416 1.00 27.11 110 LYS D C 1
ATOM 5317 O O . LYS D 1 112 ? 29.500 41.338 11.984 1.00 27.84 110 LYS D O 1
ATOM 5323 N N . LEU D 1 113 ? 27.265 41.441 11.877 1.00 26.22 111 LEU D N 1
ATOM 5324 C CA . LEU D 1 113 ? 27.125 42.057 13.204 1.00 25.54 111 LEU D CA 1
ATOM 5325 C C . LEU D 1 113 ? 26.460 41.131 14.220 1.00 25.07 111 LEU D C 1
ATOM 5326 O O . LEU D 1 113 ? 26.453 41.424 15.419 1.00 25.35 111 LEU D O 1
ATOM 5331 N N . ALA D 1 114 ? 25.920 40.008 13.756 1.00 24.06 112 ALA D N 1
ATOM 5332 C CA . ALA D 1 114 ? 25.192 39.112 14.635 1.00 23.51 112 ALA D CA 1
ATOM 5333 C C . ALA D 1 114 ? 26.107 38.380 15.604 1.00 23.11 112 ALA D C 1
ATOM 5334 O O . ALA D 1 114 ? 27.254 38.071 15.277 1.00 23.37 112 ALA D O 1
ATOM 5336 N N . ASN D 1 115 ? 25.562 38.128 16.797 1.00 22.18 113 ASN D N 1
ATOM 5337 C CA . ASN D 1 115 ? 26.165 37.315 17.874 1.00 21.79 113 ASN D CA 1
ATOM 5338 C C . ASN D 1 115 ? 27.285 37.969 18.680 1.00 20.94 113 ASN D C 1
ATOM 5339 O O . ASN D 1 115 ? 27.742 37.409 19.687 1.00 21.36 113 ASN D O 1
ATOM 5344 N N . LYS D 1 116 ? 27.703 39.158 18.270 1.00 19.53 114 LYS D N 1
ATOM 5345 C CA . LYS D 1 116 ? 28.646 39.931 19.050 1.00 17.87 114 LYS D CA 1
ATOM 5346 C C . LYS D 1 116 ? 27.922 40.406 20.301 1.00 16.88 114 LYS D C 1
ATOM 5347 O O . LYS D 1 116 ? 26.713 40.675 20.257 1.00 16.59 114 LYS D O 1
ATOM 5353 N N . THR D 1 117 ? 28.646 40.493 21.414 1.00 15.25 115 THR D N 1
ATOM 5354 C CA . THR D 1 117 ? 28.077 41.080 22.626 1.00 14.62 115 THR D CA 1
ATOM 5355 C C . THR D 1 117 ? 28.028 42.616 22.533 1.00 13.58 115 THR D C 1
ATOM 5356 O O . THR D 1 117 ? 28.867 43.241 21.913 1.00 13.14 115 THR D O 1
ATOM 5360 N N . PHE D 1 118 ? 27.025 43.210 23.158 1.00 12.90 116 PHE D N 1
ATOM 5361 C CA . PHE D 1 118 ? 26.878 44.650 23.138 1.00 12.71 116 PHE D CA 1
ATOM 5362 C C . PHE D 1 118 ? 26.471 45.197 24.496 1.00 12.19 116 PHE D C 1
ATOM 5363 O O . PHE D 1 118 ? 25.562 44.659 25.141 1.00 11.96 116 PHE D O 1
ATOM 5371 N N . SER D 1 119 ? 27.105 46.295 24.882 1.00 11.48 117 SER D N 1
ATOM 5372 C CA . SER D 1 119 ? 26.615 47.153 25.959 1.00 11.50 117 SER D CA 1
ATOM 5373 C C . SER D 1 119 ? 26.884 48.593 25.615 1.00 11.17 117 SER D C 1
ATOM 5374 O O . SER D 1 119 ? 27.542 48.882 24.624 1.00 11.27 117 SER D O 1
ATOM 5377 N N . ALA D 1 120 ? 26.369 49.498 26.438 1.00 11.60 118 ALA D N 1
ATOM 5378 C CA . ALA D 1 120 ? 26.411 50.934 26.157 1.00 12.34 118 ALA D CA 1
ATOM 5379 C C . ALA D 1 120 ? 26.676 51.766 27.385 1.00 12.09 118 ALA D C 1
ATOM 5380 O O . ALA D 1 120 ? 26.383 51.340 28.494 1.00 11.70 118 ALA D O 1
ATOM 5382 N N . MET D 1 121 ? 27.224 52.963 27.157 1.00 12.95 119 MET D N 1
ATOM 5383 C CA . MET D 1 121 ? 27.421 53.984 28.179 1.00 13.84 119 MET D CA 1
ATOM 5384 C C . MET D 1 121 ? 26.980 55.353 27.685 1.00 13.97 119 MET D C 1
ATOM 5385 O O . MET D 1 121 ? 26.779 55.570 26.484 1.00 12.76 119 MET D O 1
ATOM 5390 N N . THR D 1 122 ? 26.788 56.271 28.627 1.00 15.09 120 THR D N 1
ATOM 5391 C CA . THR D 1 122 ? 26.336 57.618 28.295 1.00 17.07 120 THR D CA 1
ATOM 5392 C C . THR D 1 122 ? 26.745 58.628 29.346 1.00 18.83 120 THR D C 1
ATOM 5393 O O . THR D 1 122 ? 27.187 58.276 30.428 1.00 17.76 120 THR D O 1
ATOM 5397 N N . SER D 1 123 ? 26.565 59.896 28.998 1.00 21.68 121 SER D N 1
ATOM 5398 C CA . SER D 1 123 ? 26.697 61.010 29.938 1.00 23.58 121 SER D CA 1
ATOM 5399 C C . SER D 1 123 ? 25.729 62.133 29.592 1.00 25.11 121 SER D C 1
ATOM 5400 O O . SER D 1 123 ? 25.441 62.346 28.419 1.00 24.50 121 SER D O 1
ATOM 5403 N N . ALA D 1 124 ? 25.284 62.859 30.622 1.00 26.75 122 ALA D N 1
ATOM 5404 C CA . ALA D 1 124 ? 24.435 64.047 30.488 1.00 28.06 122 ALA D CA 1
ATOM 5405 C C . ALA D 1 124 ? 24.842 65.076 31.523 1.00 29.43 122 ALA D C 1
ATOM 5406 O O . ALA D 1 124 ? 25.579 64.752 32.447 1.00 29.83 122 ALA D O 1
ATOM 5408 N N . GLN D 1 125 ? 24.353 66.312 31.367 1.00 31.31 123 GLN D N 1
ATOM 5409 C CA . GLN D 1 125 ? 24.609 67.408 32.333 1.00 32.07 123 GLN D CA 1
ATOM 5410 C C . GLN D 1 125 ? 23.628 67.379 33.506 1.00 32.50 123 GLN D C 1
ATOM 5411 O O . GLN D 1 125 ? 23.823 68.070 34.508 1.00 32.09 123 GLN D O 1
ATOM 5417 N N . ASN D 1 126 ? 22.576 66.570 33.357 1.00 32.95 124 ASN D N 1
ATOM 5418 C CA . ASN D 1 126 ? 21.570 66.348 34.392 1.00 33.24 124 ASN D CA 1
ATOM 5419 C C . ASN D 1 126 ? 21.486 64.860 34.769 1.00 32.75 124 ASN D C 1
ATOM 5420 O O . ASN D 1 126 ? 21.603 63.992 33.906 1.00 32.09 124 ASN D O 1
ATOM 5425 N N . VAL D 1 127 ? 21.305 64.585 36.064 1.00 32.59 125 VAL D N 1
ATOM 5426 C CA . VAL D 1 127 ? 21.345 63.206 36.601 1.00 32.18 125 VAL D CA 1
ATOM 5427 C C . VAL D 1 127 ? 20.257 62.330 35.969 1.00 31.66 125 VAL D C 1
ATOM 5428 O O . VAL D 1 127 ? 20.484 61.134 35.682 1.00 31.58 125 VAL D O 1
ATOM 5432 N N . ASN D 1 128 ? 19.081 62.936 35.780 1.00 30.56 126 ASN D N 1
ATOM 5433 C CA . ASN D 1 128 ? 17.957 62.297 35.107 1.00 30.10 126 ASN D CA 1
ATOM 5434 C C . ASN D 1 128 ? 17.678 62.917 33.710 1.00 29.36 126 ASN D C 1
ATOM 5435 O O . ASN D 1 128 ? 16.519 62.911 33.237 1.00 30.14 126 ASN D O 1
ATOM 5440 N N . GLY D 1 129 ? 18.723 63.409 33.034 1.00 27.47 127 GLY D N 1
ATOM 5441 C CA . GLY D 1 129 ? 18.555 64.158 31.798 1.00 26.08 127 GLY D CA 1
ATOM 5442 C C . GLY D 1 129 ? 18.422 63.379 30.492 1.00 24.54 127 GLY D C 1
ATOM 5443 O O . GLY D 1 129 ? 18.875 63.852 29.459 1.00 23.31 127 GLY D O 1
ATOM 5444 N N . GLY D 1 130 ? 17.807 62.202 30.521 1.00 23.20 128 GLY D N 1
ATOM 5445 C CA . GLY D 1 130 ? 17.590 61.417 29.306 1.00 22.74 128 GLY D CA 1
ATOM 5446 C C . GLY D 1 130 ? 18.615 60.330 29.061 1.00 21.78 128 GLY D C 1
ATOM 5447 O O . GLY D 1 130 ? 18.558 59.647 28.051 1.00 21.85 128 GLY D O 1
ATOM 5448 N N . GLN D 1 131 ? 19.545 60.174 29.994 1.00 20.88 129 GLN D N 1
ATOM 5449 C CA . GLN D 1 131 ? 20.529 59.114 29.975 1.00 21.07 129 GLN D CA 1
ATOM 5450 C C . GLN D 1 131 ? 19.942 57.713 29.732 1.00 19.80 129 GLN D C 1
ATOM 5451 O O . GLN D 1 131 ? 20.393 57.007 28.838 1.00 18.94 129 GLN D O 1
ATOM 5457 N N . GLU D 1 132 ? 18.962 57.302 30.544 1.00 18.17 130 GLU D N 1
ATOM 5458 C CA . GLU D 1 132 ? 18.450 55.946 30.444 1.00 17.44 130 GLU D CA 1
ATOM 5459 C C . GLU D 1 132 ? 17.885 55.716 29.045 1.00 16.02 130 GLU D C 1
ATOM 5460 O O . GLU D 1 132 ? 18.054 54.642 28.474 1.00 15.34 130 GLU D O 1
ATOM 5466 N N . THR D 1 133 ? 17.224 56.728 28.486 1.00 15.32 131 THR D N 1
ATOM 5467 C CA . THR D 1 133 ? 16.654 56.586 27.162 1.00 15.42 131 THR D CA 1
ATOM 5468 C C . THR D 1 133 ? 17.751 56.555 26.104 1.00 14.62 131 THR D C 1
ATOM 5469 O O . THR D 1 133 ? 17.624 55.835 25.116 1.00 14.24 131 THR D O 1
ATOM 5473 N N . THR D 1 134 ? 18.839 57.298 26.323 1.00 13.97 132 THR D N 1
ATOM 5474 C CA . THR D 1 134 ? 19.985 57.239 25.400 1.00 13.64 132 THR D CA 1
ATOM 5475 C C . THR D 1 134 ? 20.521 55.806 25.338 1.00 12.71 132 THR D C 1
ATOM 5476 O O . THR D 1 134 ? 20.738 55.283 24.262 1.00 12.48 132 THR D O 1
ATOM 5480 N N . LEU D 1 135 ? 20.684 55.171 26.496 1.00 12.47 133 LEU D N 1
ATOM 5481 C CA . LEU D 1 135 ? 21.136 53.771 26.557 1.00 12.96 133 LEU D CA 1
ATOM 5482 C C . LEU D 1 135 ? 20.132 52.857 25.864 1.00 12.84 133 LEU D C 1
ATOM 5483 O O . LEU D 1 135 ? 20.500 52.017 25.029 1.00 12.81 133 LEU D O 1
ATOM 5488 N N . GLN D 1 136 ? 18.852 53.051 26.184 1.00 13.82 134 GLN D N 1
ATOM 5489 C CA . GLN D 1 136 ? 17.780 52.287 25.569 1.00 13.71 134 GLN D CA 1
ATOM 5490 C C . GLN D 1 136 ? 17.850 52.308 24.046 1.00 13.20 134 GLN D C 1
ATOM 5491 O O . GLN D 1 136 ? 17.764 51.270 23.410 1.00 13.30 134 GLN D O 1
ATOM 5497 N N . THR D 1 137 ? 18.015 53.484 23.462 1.00 13.34 135 THR D N 1
ATOM 5498 C CA . THR D 1 137 ? 18.017 53.603 21.992 1.00 13.51 135 THR D CA 1
ATOM 5499 C C . THR D 1 137 ? 19.200 52.879 21.344 1.00 13.17 135 THR D C 1
ATOM 5500 O O . THR D 1 137 ? 19.083 52.365 20.240 1.00 13.13 135 THR D O 1
ATOM 5504 N N . LEU D 1 138 ? 20.334 52.849 22.031 1.00 12.40 136 LEU D N 1
ATOM 5505 C CA . LEU D 1 138 ? 21.504 52.143 21.527 1.00 12.36 136 LEU D CA 1
ATOM 5506 C C . LEU D 1 138 ? 21.314 50.623 21.598 1.00 11.82 136 LEU D C 1
ATOM 5507 O O . LEU D 1 138 ? 21.657 49.916 20.670 1.00 10.66 136 LEU D O 1
ATOM 5512 N N . TYR D 1 139 ? 20.752 50.137 22.696 1.00 12.09 137 TYR D N 1
ATOM 5513 C CA . TYR D 1 139 ? 20.388 48.735 22.821 1.00 11.99 137 TYR D CA 1
ATOM 5514 C C . TYR D 1 139 ? 19.347 48.312 21.784 1.00 12.18 137 TYR D C 1
ATOM 5515 O O . TYR D 1 139 ? 19.476 47.255 21.175 1.00 11.20 137 TYR D O 1
ATOM 5524 N N . MET D 1 140 ? 18.327 49.138 21.563 1.00 13.20 138 MET D N 1
ATOM 5525 C CA . MET D 1 140 ? 17.306 48.786 20.570 1.00 13.83 138 MET D CA 1
ATOM 5526 C C . MET D 1 140 ? 17.931 48.594 19.195 1.00 13.17 138 MET D C 1
ATOM 5527 O O . MET D 1 140 ? 17.612 47.642 18.504 1.00 13.62 138 MET D O 1
ATOM 5532 N N . THR D 1 141 ? 18.849 49.477 18.826 1.00 13.26 139 THR D N 1
ATOM 5533 C CA . THR D 1 141 ? 19.635 49.345 17.591 1.00 13.13 139 THR D CA 1
ATOM 5534 C C . THR D 1 141 ? 20.399 48.025 17.507 1.00 12.80 139 THR D C 1
ATOM 5535 O O . THR D 1 141 ? 20.337 47.341 16.497 1.00 11.37 139 THR D O 1
ATOM 5539 N N . ALA D 1 142 ? 21.105 47.669 18.577 1.00 12.75 140 ALA D N 1
ATOM 5540 C CA . ALA D 1 142 ? 21.855 46.426 18.618 1.00 13.32 140 ALA D CA 1
ATOM 5541 C C . ALA D 1 142 ? 20.984 45.194 18.398 1.00 13.40 140 ALA D C 1
ATOM 5542 O O . ALA D 1 142 ? 21.447 44.187 17.854 1.00 13.30 140 ALA D O 1
ATOM 5544 N N . MET D 1 143 ? 19.736 45.254 18.846 1.00 13.43 141 MET D N 1
ATOM 5545 C CA . MET D 1 143 ? 18.809 44.146 18.629 1.00 13.44 141 MET D CA 1
ATOM 5546 C C . MET D 1 143 ? 18.532 43.880 17.140 1.00 13.05 141 MET D C 1
ATOM 5547 O O . MET D 1 143 ? 18.331 42.723 16.747 1.00 11.43 141 MET D O 1
ATOM 5552 N N . HIS D 1 144 ? 18.507 44.939 16.323 1.00 12.19 142 HIS D N 1
ATOM 5553 C CA . HIS D 1 144 ? 18.354 44.790 14.871 1.00 13.18 142 HIS D CA 1
ATOM 5554 C C . HIS D 1 144 ? 19.532 44.018 14.298 1.00 13.62 142 HIS D C 1
ATOM 5555 O O . HIS D 1 144 ? 19.404 43.409 13.248 1.00 13.72 142 HIS D O 1
ATOM 5562 N N . TRP D 1 145 ? 20.666 44.032 14.997 1.00 13.94 143 TRP D N 1
ATOM 5563 C CA . TRP D 1 145 ? 21.878 43.331 14.529 1.00 14.14 143 TRP D CA 1
ATOM 5564 C C . TRP D 1 145 ? 21.975 41.877 14.968 1.00 14.77 143 TRP D C 1
ATOM 5565 O O . TRP D 1 145 ? 22.907 41.189 14.550 1.00 15.24 143 TRP D O 1
ATOM 5576 N N . GLY D 1 146 ? 21.051 41.416 15.816 1.00 14.27 144 GLY D N 1
ATOM 5577 C CA . GLY D 1 146 ? 21.151 40.094 16.407 1.00 14.46 144 GLY D CA 1
ATOM 5578 C C . GLY D 1 146 ? 22.298 40.001 17.411 1.00 14.51 144 GLY D C 1
ATOM 5579 O O . GLY D 1 146 ? 22.940 38.957 17.562 1.00 13.59 144 GLY D O 1
ATOM 5580 N N . ALA D 1 147 ? 22.582 41.114 18.083 1.00 14.77 145 ALA D N 1
ATOM 5581 C CA . ALA D 1 147 ? 23.635 41.147 19.084 1.00 14.34 145 ALA D CA 1
ATOM 5582 C C . ALA D 1 147 ? 23.093 40.517 20.342 1.00 14.23 145 ALA D C 1
ATOM 5583 O O . ALA D 1 147 ? 21.876 40.436 20.531 1.00 14.72 145 ALA D O 1
ATOM 5585 N N . VAL D 1 148 ? 24.005 40.054 21.187 1.00 14.48 146 VAL D N 1
ATOM 5586 C CA . VAL D 1 148 ? 23.690 39.499 22.495 1.00 13.97 146 VAL D CA 1
ATOM 5587 C C . VAL D 1 148 ? 23.979 40.615 23.480 1.00 13.81 146 VAL D C 1
ATOM 5588 O O . VAL D 1 148 ? 25.139 40.979 23.652 1.00 13.29 146 VAL D O 1
ATOM 5592 N N . LEU D 1 149 ? 22.942 41.153 24.137 1.00 13.52 147 LEU D N 1
ATOM 5593 C CA . LEU D 1 149 ? 23.106 42.349 24.962 1.00 13.23 147 LEU D CA 1
ATOM 5594 C C . LEU D 1 149 ? 23.510 41.988 26.382 1.00 13.37 147 LEU D C 1
ATOM 5595 O O . LEU D 1 149 ? 22.838 41.173 27.021 1.00 13.53 147 LEU D O 1
ATOM 5600 N N . THR D 1 150 ? 24.585 42.618 26.869 1.00 13.07 148 THR D N 1
ATOM 5601 C CA . THR D 1 150 ? 25.169 42.314 28.182 1.00 13.01 148 THR D CA 1
ATOM 5602 C C . THR D 1 150 ? 25.198 43.581 29.082 1.00 12.68 148 THR D C 1
ATOM 5603 O O . THR D 1 150 ? 26.262 44.024 29.489 1.00 12.78 148 THR D O 1
ATOM 5607 N N . PRO D 1 151 ? 24.020 44.134 29.423 1.00 12.98 149 PRO D N 1
ATOM 5608 C CA . PRO D 1 151 ? 23.966 45.290 30.288 1.00 13.49 149 PRO D CA 1
ATOM 5609 C C . PRO D 1 151 ? 24.484 44.892 31.671 1.00 13.63 149 PRO D C 1
ATOM 5610 O O . PRO D 1 151 ? 24.484 43.704 32.006 1.00 13.98 149 PRO D O 1
ATOM 5614 N N . PRO D 1 152 ? 24.967 45.856 32.459 1.00 14.45 150 PRO D N 1
ATOM 5615 C CA . PRO D 1 152 ? 25.500 45.449 33.763 1.00 15.40 150 PRO D CA 1
ATOM 5616 C C . PRO D 1 152 ? 24.467 44.976 34.793 1.00 16.14 150 PRO D C 1
ATOM 5617 O O . PRO D 1 152 ? 24.821 44.197 35.662 1.00 16.01 150 PRO D O 1
ATOM 5621 N N . GLY D 1 153 ? 23.221 45.447 34.734 1.00 17.20 151 GLY D N 1
ATOM 5622 C CA . GLY D 1 153 ? 22.278 45.184 35.831 1.00 18.96 151 GLY D CA 1
ATOM 5623 C C . GLY D 1 153 ? 22.806 45.723 37.156 1.00 20.22 151 GLY D C 1
ATOM 5624 O O . GLY D 1 153 ? 23.528 46.715 37.165 1.00 20.50 151 GLY D O 1
ATOM 5625 N N . TYR D 1 154 ? 22.448 45.080 38.267 1.00 22.19 152 TYR D N 1
ATOM 5626 C CA . TYR D 1 154 ? 23.038 45.379 39.588 1.00 24.36 152 TYR D CA 1
ATOM 5627 C C . TYR D 1 154 ? 23.945 44.220 40.042 1.00 26.52 152 TYR D C 1
ATOM 5628 O O . TYR D 1 154 ? 23.975 43.846 41.218 1.00 27.87 152 TYR D O 1
ATOM 5637 N N . THR D 1 155 ? 24.697 43.665 39.103 1.00 29.29 153 THR D N 1
ATOM 5638 C CA . THR D 1 155 ? 25.538 42.488 39.354 1.00 31.23 153 THR D CA 1
ATOM 5639 C C . THR D 1 155 ? 26.807 42.787 40.207 1.00 33.24 153 THR D C 1
ATOM 5640 O O . THR D 1 155 ? 27.627 41.882 40.441 1.00 33.64 153 THR D O 1
ATOM 5644 N N . ASP D 1 156 ? 26.953 44.039 40.665 1.00 35.77 154 ASP D N 1
ATOM 5645 C CA . ASP D 1 156 ? 27.961 44.409 41.665 1.00 37.13 154 ASP D CA 1
ATOM 5646 C C . ASP D 1 156 ? 27.471 45.517 42.611 1.00 38.92 154 ASP D C 1
ATOM 5647 O O . ASP D 1 156 ? 26.564 46.290 42.278 1.00 39.22 154 ASP D O 1
ATOM 5652 N N . GLU D 1 157 ? 28.091 45.581 43.794 1.00 40.71 155 GLU D N 1
ATOM 5653 C CA . GLU D 1 157 ? 27.887 46.682 44.763 1.00 41.92 155 GLU D CA 1
ATOM 5654 C C . GLU D 1 157 ? 28.238 48.075 44.199 1.00 43.02 155 GLU D C 1
ATOM 5655 O O . GLU D 1 157 ? 27.675 49.090 44.629 1.00 43.24 155 GLU D O 1
ATOM 5661 N N . VAL D 1 158 ? 29.154 48.124 43.235 1.00 44.29 156 VAL D N 1
ATOM 5662 C CA . VAL D 1 158 ? 29.531 49.402 42.593 1.00 45.00 156 VAL D CA 1
ATOM 5663 C C . VAL D 1 158 ? 28.386 50.137 41.874 1.00 45.70 156 VAL D C 1
ATOM 5664 O O . VAL D 1 158 ? 28.343 51.373 41.903 1.00 45.97 156 VAL D O 1
ATOM 5668 N N . ILE D 1 159 ? 27.484 49.386 41.231 1.00 46.48 157 ILE D N 1
ATOM 5669 C CA . ILE D 1 159 ? 26.358 49.977 40.477 1.00 46.70 157 ILE D CA 1
ATOM 5670 C C . ILE D 1 159 ? 25.531 50.860 41.407 1.00 46.97 157 ILE D C 1
ATOM 5671 O O . ILE D 1 159 ? 25.340 52.053 41.133 1.00 47.19 157 ILE D O 1
ATOM 5676 N N . PHE D 1 160 ? 25.054 50.256 42.499 1.00 47.15 158 PHE D N 1
ATOM 5677 C CA . PHE D 1 160 ? 24.382 50.979 43.592 1.00 46.85 158 PHE D CA 1
ATOM 5678 C C . PHE D 1 160 ? 25.189 52.224 43.979 1.00 46.50 158 PHE D C 1
ATOM 5679 O O . PHE D 1 160 ? 24.679 53.346 43.966 1.00 46.34 158 PHE D O 1
ATOM 5687 N N . LYS D 1 161 ? 26.461 52.011 44.304 1.00 45.83 159 LYS D N 1
ATOM 5688 C CA . LYS D 1 161 ? 27.299 53.083 44.829 1.00 45.53 159 LYS D CA 1
ATOM 5689 C C . LYS D 1 161 ? 27.417 54.300 43.888 1.00 44.97 159 LYS D C 1
ATOM 5690 O O . LYS D 1 161 ? 27.684 55.410 44.364 1.00 45.32 159 LYS D O 1
ATOM 5696 N N . SER D 1 162 ? 27.237 54.100 42.573 1.00 43.62 160 SER D N 1
ATOM 5697 C CA . SER D 1 162 ? 27.385 55.188 41.579 1.00 42.36 160 SER D CA 1
ATOM 5698 C C . SER D 1 162 ? 26.055 55.742 41.000 1.00 41.21 160 SER D C 1
ATOM 5699 O O . SER D 1 162 ? 26.055 56.348 39.917 1.00 40.87 160 SER D O 1
ATOM 5702 N N . GLY D 1 163 ? 24.940 55.542 41.712 1.00 39.56 161 GLY D N 1
ATOM 5703 C CA . GLY D 1 163 ? 23.622 56.003 41.253 1.00 37.85 161 GLY D CA 1
ATOM 5704 C C . GLY D 1 163 ? 22.743 54.912 40.658 1.00 36.51 161 GLY D C 1
ATOM 5705 O O . GLY D 1 163 ? 21.607 55.189 40.237 1.00 36.67 161 GLY D O 1
ATOM 5706 N N . GLY D 1 164 ? 23.277 53.684 40.623 1.00 34.37 162 GLY D N 1
ATOM 5707 C CA . GLY D 1 164 ? 22.562 52.487 40.177 1.00 32.02 162 GLY D CA 1
ATOM 5708 C C . GLY D 1 164 ? 21.865 52.550 38.830 1.00 30.30 162 GLY D C 1
ATOM 5709 O O . GLY D 1 164 ? 20.619 52.612 38.789 1.00 30.94 162 GLY D O 1
ATOM 5710 N N . ASN D 1 165 ? 22.638 52.535 37.734 1.00 26.83 163 ASN D N 1
ATOM 5711 C CA . ASN D 1 165 ? 22.057 52.415 36.387 1.00 24.48 163 ASN D CA 1
ATOM 5712 C C . ASN D 1 165 ? 22.326 51.017 35.826 1.00 21.77 163 ASN D C 1
ATOM 5713 O O . ASN D 1 165 ? 23.442 50.705 35.416 1.00 21.38 163 ASN D O 1
ATOM 5718 N N . PRO D 1 166 ? 21.297 50.156 35.815 1.00 18.79 164 PRO D N 1
ATOM 5719 C CA . PRO D 1 166 ? 21.470 48.805 35.341 1.00 17.33 164 PRO D CA 1
ATOM 5720 C C . PRO D 1 166 ? 21.591 48.669 33.833 1.00 15.08 164 PRO D C 1
ATOM 5721 O O . PRO D 1 166 ? 21.952 47.593 33.337 1.00 13.86 164 PRO D O 1
ATOM 5725 N N . TYR D 1 167 ? 21.267 49.729 33.103 1.00 13.79 165 TYR D N 1
ATOM 5726 C CA . TYR D 1 167 ? 21.254 49.681 31.651 1.00 14.58 165 TYR D CA 1
ATOM 5727 C C . TYR D 1 167 ? 22.663 49.929 31.125 1.00 14.20 165 TYR D C 1
ATOM 5728 O O . TYR D 1 167 ? 23.002 49.478 30.055 1.00 15.27 165 TYR D O 1
ATOM 5737 N N . GLY D 1 168 ? 23.471 50.638 31.902 1.00 14.21 166 GLY D N 1
ATOM 5738 C CA . GLY D 1 168 ? 24.857 50.896 31.544 1.00 14.85 166 GLY D CA 1
ATOM 5739 C C . GLY D 1 168 ? 25.392 52.092 32.291 1.00 14.85 166 GLY D C 1
ATOM 5740 O O . GLY D 1 168 ? 24.625 52.845 32.913 1.00 12.70 166 GLY D O 1
ATOM 5741 N N . ALA D 1 169 ? 26.716 52.255 32.245 1.00 15.51 167 ALA D N 1
ATOM 5742 C CA . ALA D 1 169 ? 27.368 53.339 32.950 1.00 16.75 167 ALA D CA 1
ATOM 5743 C C . ALA D 1 169 ? 26.837 54.684 32.455 1.00 17.26 167 ALA D C 1
ATOM 5744 O O . ALA D 1 169 ? 26.742 54.923 31.250 1.00 16.53 167 ALA D O 1
ATOM 5746 N N . SER D 1 170 ? 26.447 55.547 33.381 1.00 18.71 168 SER D N 1
ATOM 5747 C CA . SER D 1 170 ? 26.080 56.898 33.007 1.00 20.74 168 SER D CA 1
ATOM 5748 C C . SER D 1 170 ? 26.652 57.894 33.990 1.00 21.98 168 SER D C 1
ATOM 5749 O O . SER D 1 170 ? 26.538 57.723 35.203 1.00 21.25 168 SER D O 1
ATOM 5752 N N . VAL D 1 171 ? 27.304 58.916 33.439 1.00 23.67 169 VAL D N 1
ATOM 5753 C CA . VAL D 1 171 ? 28.095 59.853 34.206 1.00 25.43 169 VAL D CA 1
ATOM 5754 C C . VAL D 1 171 ? 27.567 61.260 34.020 1.00 27.30 169 VAL D C 1
ATOM 5755 O O . VAL D 1 171 ? 27.355 61.712 32.889 1.00 27.48 169 VAL D O 1
ATOM 5759 N N . THR D 1 172 ? 27.337 61.938 35.140 1.00 29.31 170 THR D N 1
ATOM 5760 C CA . THR D 1 172 ? 26.844 63.303 35.131 1.00 30.39 170 THR D CA 1
ATOM 5761 C C . THR D 1 172 ? 28.046 64.200 34.921 1.00 33.04 170 THR D C 1
ATOM 5762 O O . THR D 1 172 ? 28.984 64.258 35.737 1.00 32.75 170 THR D O 1
ATOM 5766 N N . ALA D 1 173 ? 27.992 64.878 33.784 1.00 35.73 171 ALA D N 1
ATOM 5767 C CA . ALA D 1 173 ? 29.080 65.675 33.276 1.00 37.86 171 ALA D CA 1
ATOM 5768 C C . ALA D 1 173 ? 28.982 67.078 33.882 1.00 38.82 171 ALA D C 1
ATOM 5769 O O . ALA D 1 173 ? 27.967 67.761 33.720 1.00 39.00 171 ALA D O 1
ATOM 5771 N N . ASN D 1 174 ? 30.030 67.479 34.606 1.00 40.12 172 ASN D N 1
ATOM 5772 C CA . ASN D 1 174 ? 30.115 68.812 35.217 1.00 40.82 172 ASN D CA 1
ATOM 5773 C C . ASN D 1 174 ? 31.514 69.440 35.068 1.00 41.45 172 ASN D C 1
ATOM 5774 O O . ASN D 1 174 ? 31.936 70.239 35.914 1.00 41.81 172 ASN D O 1
ATOM 5779 N N . GLY D 1 175 ? 32.231 69.063 34.006 1.00 41.67 173 GLY D N 1
ATOM 5780 C CA . GLY D 1 175 ? 33.622 69.497 33.796 1.00 41.66 173 GLY D CA 1
ATOM 5781 C C . GLY D 1 175 ? 34.646 68.738 34.635 1.00 41.90 173 GLY D C 1
ATOM 5782 O O . GLY D 1 175 ? 35.710 68.350 34.130 1.00 42.32 173 GLY D O 1
ATOM 5783 N N . GLN D 1 176 ? 34.321 68.553 35.919 1.00 41.56 174 GLN D N 1
ATOM 5784 C CA . GLN D 1 176 ? 35.148 67.847 36.914 1.00 40.74 174 GLN D CA 1
ATOM 5785 C C . GLN D 1 176 ? 35.505 66.396 36.504 1.00 40.11 174 GLN D C 1
ATOM 5786 O O . GLN D 1 176 ? 34.673 65.710 35.907 1.00 39.95 174 GLN D O 1
ATOM 5792 N N . PRO D 1 177 ? 36.738 65.924 36.820 1.00 38.94 175 PRO D N 1
ATOM 5793 C CA . PRO D 1 177 ? 37.115 64.525 36.524 1.00 37.87 175 PRO D CA 1
ATOM 5794 C C . PRO D 1 177 ? 36.140 63.457 37.045 1.00 36.83 175 PRO D C 1
ATOM 5795 O O . PRO D 1 177 ? 35.338 63.715 37.948 1.00 36.85 175 PRO D O 1
ATOM 5799 N N . LEU D 1 178 ? 36.227 62.265 36.466 1.00 35.35 176 LEU D N 1
ATOM 5800 C CA . LEU D 1 178 ? 35.331 61.166 36.805 1.00 34.21 176 LEU D CA 1
ATOM 5801 C C . LEU D 1 178 ? 35.494 60.753 38.266 1.00 33.36 176 LEU D C 1
ATOM 5802 O O . LEU D 1 178 ? 36.605 60.694 38.771 1.00 33.44 176 LEU D O 1
ATOM 5807 N N . LEU D 1 179 ? 34.375 60.481 38.934 1.00 32.07 177 LEU D N 1
ATOM 5808 C CA . LEU D 1 179 ? 34.393 60.015 40.316 1.00 31.17 177 LEU D CA 1
ATOM 5809 C C . LEU D 1 179 ? 34.755 58.552 40.338 1.00 30.21 177 LEU D C 1
ATOM 5810 O O . LEU D 1 179 ? 34.482 57.826 39.384 1.00 29.27 177 LEU D O 1
ATOM 5815 N N . GLU D 1 180 ? 35.367 58.126 41.437 1.00 29.19 178 GLU D N 1
ATOM 5816 C CA . GLU D 1 180 ? 35.813 56.749 41.599 1.00 28.24 178 GLU D CA 1
ATOM 5817 C C . GLU D 1 180 ? 34.668 55.750 41.466 1.00 27.22 178 GLU D C 1
ATOM 5818 O O . GLU D 1 180 ? 34.884 54.609 41.073 1.00 26.99 178 GLU D O 1
ATOM 5824 N N . ASN D 1 181 ? 33.451 56.168 41.787 1.00 25.39 179 ASN D N 1
ATOM 5825 C CA . ASN D 1 181 ? 32.325 55.259 41.694 1.00 25.17 179 ASN D CA 1
ATOM 5826 C C . ASN D 1 181 ? 31.846 55.024 40.263 1.00 23.28 179 ASN D C 1
ATOM 5827 O O . ASN D 1 181 ? 31.463 53.923 39.884 1.00 22.13 179 ASN D O 1
ATOM 5832 N N . ASP D 1 182 ? 31.854 56.091 39.485 1.00 22.58 180 ASP D N 1
ATOM 5833 C CA . ASP D 1 182 ? 31.616 55.996 38.058 1.00 22.19 180 ASP D CA 1
ATOM 5834 C C . ASP D 1 182 ? 32.682 55.143 37.374 1.00 21.12 180 ASP D C 1
ATOM 5835 O O . ASP D 1 182 ? 32.358 54.273 36.558 1.00 20.08 180 ASP D O 1
ATOM 5840 N N . ARG D 1 183 ? 33.947 55.375 37.719 1.00 20.50 181 ARG D N 1
ATOM 5841 C CA . ARG D 1 183 ? 35.037 54.575 37.169 1.00 20.69 181 ARG D CA 1
ATOM 5842 C C . ARG D 1 183 ? 34.829 53.104 37.489 1.00 19.57 181 ARG D C 1
ATOM 5843 O O . ARG D 1 183 ? 34.999 52.245 36.631 1.00 19.87 181 ARG D O 1
ATOM 5851 N N . ALA D 1 184 ? 34.427 52.806 38.720 1.00 18.80 182 ALA D N 1
ATOM 5852 C CA . ALA D 1 184 ? 34.187 51.418 39.133 1.00 18.26 182 ALA D CA 1
ATOM 5853 C C . ALA D 1 184 ? 32.987 50.785 38.424 1.00 17.31 182 ALA D C 1
ATOM 5854 O O . ALA D 1 184 ? 32.977 49.596 38.136 1.00 16.69 182 ALA D O 1
ATOM 5856 N N . SER D 1 185 ? 31.961 51.585 38.166 1.00 16.90 183 SER D N 1
ATOM 5857 C CA . SER D 1 185 ? 30.790 51.123 37.410 1.00 17.12 183 SER D CA 1
ATOM 5858 C C . SER D 1 185 ? 31.172 50.718 35.981 1.00 16.11 183 SER D C 1
ATOM 5859 O O . SER D 1 185 ? 30.775 49.663 35.491 1.00 14.25 183 SER D O 1
ATOM 5862 N N . ILE D 1 186 ? 31.981 51.558 35.336 1.00 15.60 184 ILE D N 1
ATOM 5863 C CA . ILE D 1 186 ? 32.492 51.274 33.996 1.00 15.78 184 ILE D CA 1
ATOM 5864 C C . ILE D 1 186 ? 33.303 49.976 33.989 1.00 15.52 184 ILE D C 1
ATOM 5865 O O . ILE D 1 186 ? 33.109 49.115 33.127 1.00 14.84 184 ILE D O 1
ATOM 5870 N N . ARG D 1 187 ? 34.197 49.838 34.965 1.00 16.08 185 ARG D N 1
ATOM 5871 C CA . ARG D 1 187 ? 35.074 48.669 35.073 1.00 16.51 185 ARG D CA 1
ATOM 5872 C C . ARG D 1 187 ? 34.282 47.381 35.221 1.00 15.75 185 ARG D C 1
ATOM 5873 O O . ARG D 1 187 ? 34.553 46.393 34.538 1.00 15.00 185 ARG D O 1
ATOM 5881 N N . HIS D 1 188 ? 33.301 47.388 36.118 1.00 15.82 186 HIS D N 1
ATOM 5882 C CA . HIS D 1 188 ? 32.477 46.220 36.298 1.00 15.46 186 HIS D CA 1
ATOM 5883 C C . HIS D 1 188 ? 31.726 45.877 35.003 1.00 15.26 186 HIS D C 1
ATOM 5884 O O . HIS D 1 188 ? 31.657 44.714 34.615 1.00 15.52 186 HIS D O 1
ATOM 5891 N N . GLN D 1 189 ? 31.170 46.890 34.339 1.00 14.18 187 GLN D N 1
ATOM 5892 C CA . GLN D 1 189 ? 30.400 46.660 33.111 1.00 13.97 187 GLN D CA 1
ATOM 5893 C C . GLN D 1 189 ? 31.231 45.957 32.055 1.00 13.35 187 GLN D C 1
ATOM 5894 O O . GLN D 1 189 ? 30.816 44.955 31.470 1.00 12.56 187 GLN D O 1
ATOM 5900 N N . VAL D 1 190 ? 32.416 46.484 31.826 1.00 13.58 188 VAL D N 1
ATOM 5901 C CA . VAL D 1 190 ? 33.279 45.980 30.769 1.00 14.62 188 VAL D CA 1
ATOM 5902 C C . VAL D 1 190 ? 33.856 44.605 31.108 1.00 14.97 188 VAL D C 1
ATOM 5903 O O . VAL D 1 190 ? 33.830 43.694 30.275 1.00 15.33 188 VAL D O 1
ATOM 5907 N N . ARG D 1 191 ? 34.354 44.440 32.331 1.00 16.68 189 ARG D N 1
ATOM 5908 C CA . ARG D 1 191 ? 34.923 43.152 32.760 1.00 17.03 189 ARG D CA 1
ATOM 5909 C C . ARG D 1 191 ? 33.882 42.052 32.630 1.00 16.91 189 ARG D C 1
ATOM 5910 O O . ARG D 1 191 ? 34.143 40.990 32.063 1.00 17.08 189 ARG D O 1
ATOM 5918 N N . ARG D 1 192 ? 32.685 42.315 33.129 1.00 16.92 190 ARG D N 1
ATOM 5919 C CA . ARG D 1 192 ? 31.595 41.380 32.980 1.00 16.88 190 ARG D CA 1
ATOM 5920 C C . ARG D 1 192 ? 31.322 41.026 31.513 1.00 15.96 190 ARG D C 1
ATOM 5921 O O . ARG D 1 192 ? 31.196 39.858 31.171 1.00 15.42 190 ARG D O 1
ATOM 5929 N N . GLN D 1 193 ? 31.251 42.028 30.641 1.00 15.28 191 GLN D N 1
ATOM 5930 C CA . GLN D 1 193 ? 31.023 41.762 29.214 1.00 14.77 191 GLN D CA 1
ATOM 5931 C C . GLN D 1 193 ? 32.142 40.906 28.612 1.00 14.09 191 GLN D C 1
ATOM 5932 O O . GLN D 1 193 ? 31.879 39.971 27.878 1.00 13.69 191 GLN D O 1
ATOM 5938 N N . VAL D 1 194 ? 33.388 41.227 28.933 1.00 14.61 192 VAL D N 1
ATOM 5939 C CA . VAL D 1 194 ? 34.524 40.443 28.445 1.00 14.70 192 VAL D CA 1
ATOM 5940 C C . VAL D 1 194 ? 34.389 38.989 28.928 1.00 14.88 192 VAL D C 1
ATOM 5941 O O . VAL D 1 194 ? 34.574 38.061 28.155 1.00 13.98 192 VAL D O 1
ATOM 5945 N N . GLU D 1 195 ? 34.047 38.801 30.200 1.00 15.75 193 GLU D N 1
ATOM 5946 C CA . GLU D 1 195 ? 33.903 37.459 30.781 1.00 16.43 193 GLU D CA 1
ATOM 5947 C C . GLU D 1 195 ? 32.815 36.639 30.091 1.00 16.23 193 GLU D C 1
ATOM 5948 O O . GLU D 1 195 ? 33.025 35.469 29.778 1.00 16.76 193 GLU D O 1
ATOM 5954 N N . LEU D 1 196 ? 31.661 37.256 29.852 1.00 16.01 194 LEU D N 1
ATOM 5955 C CA . LEU D 1 196 ? 30.560 36.607 29.138 1.00 15.89 194 LEU D CA 1
ATOM 5956 C C . LEU D 1 196 ? 30.931 36.266 27.703 1.00 15.66 194 LEU D C 1
ATOM 5957 O O . LEU D 1 196 ? 30.600 35.180 27.220 1.00 15.50 194 LEU D O 1
ATOM 5962 N N . THR D 1 197 ? 31.606 37.194 27.020 1.00 15.18 195 THR D N 1
ATOM 5963 C CA . THR D 1 197 ? 32.007 36.979 25.632 1.00 15.44 195 THR D CA 1
ATOM 5964 C C . THR D 1 197 ? 32.985 35.817 25.525 1.00 15.62 195 THR D C 1
ATOM 5965 O O . THR D 1 197 ? 32.859 34.975 24.650 1.00 15.74 195 THR D O 1
ATOM 5969 N N . ALA D 1 198 ? 33.963 35.769 26.424 1.00 16.64 196 ALA D N 1
ATOM 5970 C CA . ALA D 1 198 ? 34.916 34.655 26.437 1.00 17.78 196 ALA D CA 1
ATOM 5971 C C . ALA D 1 198 ? 34.193 33.307 26.564 1.00 18.20 196 ALA D C 1
ATOM 5972 O O . ALA D 1 198 ? 34.524 32.327 25.896 1.00 18.88 196 ALA D O 1
ATOM 5974 N N . LYS D 1 199 ? 33.172 33.278 27.405 1.00 19.27 197 LYS D N 1
ATOM 5975 C CA . LYS D 1 199 ? 32.390 32.077 27.647 1.00 20.65 197 LYS D CA 1
ATOM 5976 C C . LYS D 1 199 ? 31.594 31.628 26.427 1.00 21.37 197 LYS D C 1
ATOM 5977 O O . LYS D 1 199 ? 31.615 30.457 26.057 1.00 21.42 197 LYS D O 1
ATOM 5983 N N . LEU D 1 200 ? 30.882 32.557 25.808 1.00 22.41 198 LEU D N 1
ATOM 5984 C CA . LEU D 1 200 ? 30.164 32.264 24.568 1.00 23.47 198 LEU D CA 1
ATOM 5985 C C . LEU D 1 200 ? 31.090 31.732 23.472 1.00 23.95 198 LEU D C 1
ATOM 5986 O O . LEU D 1 200 ? 30.744 30.780 22.765 1.00 23.61 198 LEU D O 1
ATOM 5991 N N . LEU D 1 201 ? 32.255 32.351 23.335 1.00 24.70 199 LEU D N 1
ATOM 5992 C CA . LEU D 1 201 ? 33.191 31.984 22.279 1.00 26.28 199 LEU D CA 1
ATOM 5993 C C . LEU D 1 201 ? 33.821 30.625 22.525 1.00 27.56 199 LEU D C 1
ATOM 5994 O O . LEU D 1 201 ? 34.041 29.869 21.581 1.00 27.47 199 LEU D O 1
ATOM 5999 N N . GLU D 1 202 ? 34.127 30.338 23.789 1.00 29.53 200 GLU D N 1
ATOM 6000 C CA . GLU D 1 202 ? 34.621 29.016 24.187 1.00 30.66 200 GLU D CA 1
ATOM 6001 C C . GLU D 1 202 ? 33.565 27.934 23.945 1.00 31.82 200 GLU D C 1
ATOM 6002 O O . GLU D 1 202 ? 33.891 26.869 23.438 1.00 31.77 200 GLU D O 1
ATOM 6008 N N . GLY D 1 203 ? 32.308 28.206 24.300 1.00 33.11 201 GLY D N 1
ATOM 6009 C CA . GLY D 1 203 ? 31.228 27.235 24.084 1.00 34.23 201 GLY D CA 1
ATOM 6010 C C . GLY D 1 203 ? 30.999 26.830 22.634 1.00 35.32 201 GLY D C 1
ATOM 6011 O O . GLY D 1 203 ? 30.667 25.675 22.352 1.00 35.53 201 GLY D O 1
ATOM 6012 N N . GLY D 1 204 ? 31.180 27.780 21.717 1.00 36.86 202 GLY D N 1
ATOM 6013 C CA . GLY D 1 204 ? 31.105 27.516 20.276 1.00 37.98 202 GLY D CA 1
ATOM 6014 C C . GLY D 1 204 ? 32.404 27.045 19.625 1.00 39.13 202 GLY D C 1
ATOM 6015 O O . GLY D 1 204 ? 32.390 26.553 18.497 1.00 39.26 202 GLY D O 1
ATOM 6016 N N . SER D 1 205 ? 33.530 27.217 20.319 1.00 40.59 203 SER D N 1
ATOM 6017 C CA . SER D 1 205 ? 34.833 26.723 19.841 1.00 41.25 203 SER D CA 1
ATOM 6018 C C . SER D 1 205 ? 35.734 26.379 21.025 1.00 42.14 203 SER D C 1
ATOM 6019 O O . SER D 1 205 ? 35.745 25.233 21.494 1.00 42.90 203 SER D O 1
ATOM 6022 N N . SER E 1 2 ? 23.132 -11.771 84.409 1.00 34.69 0 SER E N 1
ATOM 6023 C CA . SER E 1 2 ? 23.465 -11.002 85.647 1.00 34.31 0 SER E CA 1
ATOM 6024 C C . SER E 1 2 ? 24.946 -10.650 85.742 1.00 33.67 0 SER E C 1
ATOM 6025 O O . SER E 1 2 ? 25.813 -11.425 85.328 1.00 33.70 0 SER E O 1
ATOM 6028 N N . LEU E 1 3 ? 25.220 -9.481 86.314 1.00 32.54 1 LEU E N 1
ATOM 6029 C CA . LEU E 1 3 ? 26.577 -9.007 86.502 1.00 31.61 1 LEU E CA 1
ATOM 6030 C C . LEU E 1 3 ? 27.262 -9.803 87.607 1.00 30.78 1 LEU E C 1
ATOM 6031 O O . LEU E 1 3 ? 26.602 -10.277 88.530 1.00 29.99 1 LEU E O 1
ATOM 6036 N N . THR E 1 4 ? 28.584 -9.933 87.500 1.00 29.45 2 THR E N 1
ATOM 6037 C CA . THR E 1 4 ? 29.383 -10.678 88.472 1.00 29.33 2 THR E CA 1
ATOM 6038 C C . THR E 1 4 ? 30.298 -9.750 89.237 1.00 28.91 2 THR E C 1
ATOM 6039 O O . THR E 1 4 ? 31.213 -10.191 89.923 1.00 28.89 2 THR E O 1
ATOM 6043 N N . ALA E 1 5 ? 30.068 -8.453 89.091 1.00 28.90 3 ALA E N 1
ATOM 6044 C CA . ALA E 1 5 ? 30.758 -7.466 89.903 1.00 28.45 3 ALA E CA 1
ATOM 6045 C C . ALA E 1 5 ? 29.831 -6.273 90.081 1.00 28.32 3 ALA E C 1
ATOM 6046 O O . ALA E 1 5 ? 28.924 -6.060 89.260 1.00 28.66 3 ALA E O 1
ATOM 6048 N N . PRO E 1 6 ? 30.028 -5.514 91.168 1.00 27.64 4 PRO E N 1
ATOM 6049 C CA . PRO E 1 6 ? 29.258 -4.286 91.324 1.00 27.36 4 PRO E CA 1
ATOM 6050 C C . PRO E 1 6 ? 29.558 -3.294 90.201 1.00 26.86 4 PRO E C 1
ATOM 6051 O O . PRO E 1 6 ? 30.716 -3.153 89.781 1.00 26.67 4 PRO E O 1
ATOM 6055 N N . VAL E 1 7 ? 28.512 -2.631 89.718 1.00 26.60 5 VAL E N 1
ATOM 6056 C CA . VAL E 1 7 ? 28.670 -1.516 88.787 1.00 26.43 5 VAL E CA 1
ATOM 6057 C C . VAL E 1 7 ? 29.628 -0.514 89.397 1.00 26.15 5 VAL E C 1
ATOM 6058 O O . VAL E 1 7 ? 29.471 -0.143 90.559 1.00 26.15 5 VAL E O 1
ATOM 6062 N N . LYS E 1 8 ? 30.619 -0.084 88.622 1.00 26.01 6 LYS E N 1
ATOM 6063 C CA . LYS E 1 8 ? 31.576 0.903 89.086 1.00 26.25 6 LYS E CA 1
ATOM 6064 C C . LYS E 1 8 ? 30.994 2.321 88.893 1.00 26.41 6 LYS E C 1
ATOM 6065 O O . LYS E 1 8 ? 30.714 2.732 87.763 1.00 26.07 6 LYS E O 1
ATOM 6071 N N . LEU E 1 9 ? 30.807 3.041 90.005 1.00 25.96 7 LEU E N 1
ATOM 6072 C CA . LEU E 1 9 ? 30.217 4.395 90.012 1.00 25.87 7 LEU E CA 1
ATOM 6073 C C . LEU E 1 9 ? 31.202 5.396 90.597 1.00 26.09 7 LEU E C 1
ATOM 6074 O O . LEU E 1 9 ? 31.651 5.244 91.741 1.00 26.51 7 LEU E O 1
ATOM 6079 N N . ALA E 1 10 ? 31.562 6.409 89.813 1.00 25.94 8 ALA E N 1
ATOM 6080 C CA . ALA E 1 10 ? 32.337 7.541 90.326 1.00 25.82 8 ALA E CA 1
ATOM 6081 C C . ALA E 1 10 ? 31.419 8.768 90.496 1.00 25.85 8 ALA E C 1
ATOM 6082 O O . ALA E 1 10 ? 30.675 9.125 89.585 1.00 24.35 8 ALA E O 1
ATOM 6084 N N . ILE E 1 11 ? 31.469 9.361 91.690 1.00 26.05 9 ILE E N 1
ATOM 6085 C CA . ILE E 1 11 ? 30.756 10.580 92.009 1.00 26.56 9 ILE E CA 1
ATOM 6086 C C . ILE E 1 11 ? 31.820 11.639 92.266 1.00 26.80 9 ILE E C 1
ATOM 6087 O O . ILE E 1 11 ? 32.457 11.660 93.329 1.00 27.02 9 ILE E O 1
ATOM 6092 N N . VAL E 1 12 ? 32.028 12.481 91.257 1.00 26.37 10 VAL E N 1
ATOM 6093 C CA . VAL E 1 12 ? 33.029 13.523 91.283 1.00 27.07 10 VAL E CA 1
ATOM 6094 C C . VAL E 1 12 ? 32.306 14.837 91.563 1.00 27.30 10 VAL E C 1
ATOM 6095 O O . VAL E 1 12 ? 31.447 15.242 90.785 1.00 26.94 10 VAL E O 1
ATOM 6099 N N . PHE E 1 13 ? 32.666 15.503 92.657 1.00 27.98 11 PHE E N 1
ATOM 6100 C CA . PHE E 1 13 ? 31.949 16.704 93.090 1.00 28.58 11 PHE E CA 1
ATOM 6101 C C . PHE E 1 13 ? 32.906 17.767 93.560 1.00 28.99 11 PHE E C 1
ATOM 6102 O O . PHE E 1 13 ? 34.003 17.459 94.059 1.00 29.33 11 PHE E O 1
ATOM 6110 N N . TYR E 1 14 ? 32.492 19.022 93.389 1.00 29.44 12 TYR E N 1
ATOM 6111 C CA . TYR E 1 14 ? 33.124 20.151 94.066 1.00 29.89 12 TYR E CA 1
ATOM 6112 C C . TYR E 1 14 ? 32.150 20.752 95.089 1.00 30.40 12 TYR E C 1
ATOM 6113 O O . TYR E 1 14 ? 30.935 20.741 94.875 1.00 30.24 12 TYR E O 1
ATOM 6122 N N . SER E 1 15 ? 32.699 21.253 96.200 1.00 30.65 13 SER E N 1
ATOM 6123 C CA . SER E 1 15 ? 31.920 21.915 97.250 1.00 30.98 13 SER E CA 1
ATOM 6124 C C . SER E 1 15 ? 32.789 22.935 97.990 1.00 31.35 13 SER E C 1
ATOM 6125 O O . SER E 1 15 ? 33.835 22.587 98.550 1.00 31.72 13 SER E O 1
ATOM 6128 N N . SER E 1 16 ? 32.368 24.197 97.970 1.00 31.91 14 SER E N 1
ATOM 6129 C CA . SER E 1 16 ? 33.013 25.233 98.764 1.00 32.15 14 SER E CA 1
ATOM 6130 C C . SER E 1 16 ? 32.472 25.173 100.197 1.00 32.36 14 SER E C 1
ATOM 6131 O O . SER E 1 16 ? 33.229 24.926 101.131 1.00 32.51 14 SER E O 1
ATOM 6134 N N . THR E 1 17 ? 31.158 25.340 100.346 1.00 32.13 15 THR E N 1
ATOM 6135 C CA . THR E 1 17 ? 30.518 25.501 101.664 1.00 32.11 15 THR E CA 1
ATOM 6136 C C . THR E 1 17 ? 29.679 24.317 102.158 1.00 32.21 15 THR E C 1
ATOM 6137 O O . THR E 1 17 ? 28.925 24.449 103.126 1.00 32.83 15 THR E O 1
ATOM 6141 N N . GLY E 1 18 ? 29.793 23.163 101.498 1.00 31.97 16 GLY E N 1
ATOM 6142 C CA . GLY E 1 18 ? 29.194 21.941 102.016 1.00 31.30 16 GLY E CA 1
ATOM 6143 C C . GLY E 1 18 ? 27.907 21.428 101.413 1.00 31.03 16 GLY E C 1
ATOM 6144 O O . GLY E 1 18 ? 27.543 20.291 101.706 1.00 31.40 16 GLY E O 1
ATOM 6145 N N . THR E 1 19 ? 27.207 22.217 100.585 1.00 30.59 17 THR E N 1
ATOM 6146 C CA . THR E 1 19 ? 25.946 21.743 99.972 1.00 30.53 17 THR E CA 1
ATOM 6147 C C . THR E 1 19 ? 26.179 20.609 98.978 1.00 30.19 17 THR E C 1
ATOM 6148 O O . THR E 1 19 ? 25.441 19.627 98.971 1.00 29.89 17 THR E O 1
ATOM 6152 N N . GLY E 1 20 ? 27.185 20.766 98.126 1.00 30.43 18 GLY E N 1
ATOM 6153 C CA . GLY E 1 20 ? 27.551 19.727 97.169 1.00 30.87 18 GLY E CA 1
ATOM 6154 C C . GLY E 1 20 ? 28.086 18.470 97.846 1.00 31.28 18 GLY E C 1
ATOM 6155 O O . GLY E 1 20 ? 27.778 17.347 97.433 1.00 30.96 18 GLY E O 1
ATOM 6156 N N . TYR E 1 21 ? 28.904 18.659 98.880 1.00 32.03 19 TYR E N 1
ATOM 6157 C CA . TYR E 1 21 ? 29.395 17.537 99.678 1.00 31.84 19 TYR E CA 1
ATOM 6158 C C . TYR E 1 21 ? 28.203 16.708 100.134 1.00 31.63 19 TYR E C 1
ATOM 6159 O O . TYR E 1 21 ? 28.192 15.486 99.984 1.00 31.89 19 TYR E O 1
ATOM 6168 N N . ALA E 1 22 ? 27.176 17.390 100.638 1.00 31.01 20 ALA E N 1
ATOM 6169 C CA . ALA E 1 22 ? 25.957 16.743 101.118 1.00 30.54 20 ALA E CA 1
ATOM 6170 C C . ALA E 1 22 ? 25.147 16.030 100.022 1.00 29.98 20 ALA E C 1
ATOM 6171 O O . ALA E 1 22 ? 24.600 14.948 100.249 1.00 28.78 20 ALA E O 1
ATOM 6173 N N . MET E 1 23 ? 25.032 16.656 98.848 1.00 29.80 21 MET E N 1
ATOM 6174 C CA . MET E 1 23 ? 24.351 16.021 97.715 1.00 29.71 21 MET E CA 1
ATOM 6175 C C . MET E 1 23 ? 25.147 14.794 97.271 1.00 29.35 21 MET E C 1
ATOM 6176 O O . MET E 1 23 ? 24.587 13.726 97.051 1.00 28.66 21 MET E O 1
ATOM 6181 N N . ALA E 1 24 ? 26.459 14.968 97.143 1.00 29.43 22 ALA E N 1
ATOM 6182 C CA . ALA E 1 24 ? 27.362 13.885 96.754 1.00 29.97 22 ALA E CA 1
ATOM 6183 C C . ALA E 1 24 ? 27.305 12.677 97.709 1.00 30.36 22 ALA E C 1
ATOM 6184 O O . ALA E 1 24 ? 27.223 11.540 97.259 1.00 30.31 22 ALA E O 1
ATOM 6186 N N . GLN E 1 25 ? 27.321 12.926 99.018 1.00 30.88 23 GLN E N 1
ATOM 6187 C CA . GLN E 1 25 ? 27.169 11.847 100.014 1.00 31.22 23 GLN E CA 1
ATOM 6188 C C . GLN E 1 25 ? 25.857 11.116 99.838 1.00 31.13 23 GLN E C 1
ATOM 6189 O O . GLN E 1 25 ? 25.800 9.900 99.968 1.00 31.37 23 GLN E O 1
ATOM 6195 N N . GLU E 1 26 ? 24.801 11.866 99.533 1.00 31.00 24 GLU E N 1
ATOM 6196 C CA . GLU E 1 26 ? 23.491 11.286 99.303 1.00 30.93 24 GLU E CA 1
ATOM 6197 C C . GLU E 1 26 ? 23.489 10.454 98.027 1.00 30.91 24 GLU E C 1
ATOM 6198 O O . GLU E 1 26 ? 22.831 9.399 97.951 1.00 30.88 24 GLU E O 1
ATOM 6204 N N . ALA E 1 27 ? 24.198 10.950 97.017 1.00 30.88 25 ALA E N 1
ATOM 6205 C CA . ALA E 1 27 ? 24.363 10.225 95.759 1.00 31.17 25 ALA E CA 1
ATOM 6206 C C . ALA E 1 27 ? 25.132 8.927 96.006 1.00 31.22 25 ALA E C 1
ATOM 6207 O O . ALA E 1 27 ? 24.748 7.874 95.515 1.00 31.05 25 ALA E O 1
ATOM 6209 N N . ALA E 1 28 ? 26.214 9.017 96.781 1.00 31.99 26 ALA E N 1
ATOM 6210 C CA . ALA E 1 28 ? 27.044 7.848 97.129 1.00 32.38 26 ALA E CA 1
ATOM 6211 C C . ALA E 1 28 ? 26.261 6.771 97.870 1.00 32.66 26 ALA E C 1
ATOM 6212 O O . ALA E 1 28 ? 26.436 5.587 97.605 1.00 33.05 26 ALA E O 1
ATOM 6214 N N . GLU E 1 29 ? 25.382 7.181 98.777 1.00 33.39 27 GLU E N 1
ATOM 6215 C CA . GLU E 1 29 ? 24.557 6.233 99.532 1.00 33.69 27 GLU E CA 1
ATOM 6216 C C . GLU E 1 29 ? 23.561 5.498 98.657 1.00 33.67 27 GLU E C 1
ATOM 6217 O O . GLU E 1 29 ? 23.343 4.297 98.840 1.00 33.51 27 GLU E O 1
ATOM 6223 N N . ALA E 1 30 ? 22.937 6.216 97.726 1.00 33.32 28 ALA E N 1
ATOM 6224 C CA . ALA E 1 30 ? 22.018 5.593 96.776 1.00 33.05 28 ALA E CA 1
ATOM 6225 C C . ALA E 1 30 ? 22.767 4.562 95.916 1.00 32.61 28 ALA E C 1
ATOM 6226 O O . ALA E 1 30 ? 22.241 3.490 95.617 1.00 32.37 28 ALA E O 1
ATOM 6228 N N . GLY E 1 31 ? 23.994 4.908 95.532 1.00 32.41 29 GLY E N 1
ATOM 6229 C CA . GLY E 1 31 ? 24.881 3.998 94.816 1.00 32.66 29 GLY E CA 1
ATOM 6230 C C . GLY E 1 31 ? 25.106 2.713 95.596 1.00 32.58 29 GLY E C 1
ATOM 6231 O O . GLY E 1 31 ? 24.848 1.618 95.088 1.00 32.46 29 GLY E O 1
ATOM 6232 N N . ARG E 1 32 ? 25.557 2.852 96.842 1.00 32.64 30 ARG E N 1
ATOM 6233 C CA . ARG E 1 32 ? 25.813 1.690 97.713 1.00 32.70 30 ARG E CA 1
ATOM 6234 C C . ARG E 1 32 ? 24.543 0.903 97.931 1.00 32.30 30 ARG E C 1
ATOM 6235 O O . ARG E 1 32 ? 24.527 -0.323 97.788 1.00 32.15 30 ARG E O 1
ATOM 6243 N N . ALA E 1 33 ? 23.463 1.619 98.232 1.00 32.25 31 ALA E N 1
ATOM 6244 C CA . ALA E 1 33 ? 22.145 1.008 98.382 1.00 32.04 31 ALA E CA 1
ATOM 6245 C C . ALA E 1 33 ? 21.758 0.150 97.175 1.00 31.69 31 ALA E C 1
ATOM 6246 O O . ALA E 1 33 ? 21.017 -0.822 97.318 1.00 31.52 31 ALA E O 1
ATOM 6248 N N . ALA E 1 34 ? 22.251 0.514 95.992 1.00 31.32 32 ALA E N 1
ATOM 6249 C CA . ALA E 1 34 ? 21.938 -0.219 94.755 1.00 31.26 32 ALA E CA 1
ATOM 6250 C C . ALA E 1 34 ? 22.936 -1.358 94.438 1.00 30.95 32 ALA E C 1
ATOM 6251 O O . ALA E 1 34 ? 22.820 -2.021 93.409 1.00 31.50 32 ALA E O 1
ATOM 6253 N N . GLY E 1 35 ? 23.905 -1.584 95.321 1.00 30.51 33 GLY E N 1
ATOM 6254 C CA . GLY E 1 35 ? 24.888 -2.649 95.149 1.00 30.25 33 GLY E CA 1
ATOM 6255 C C . GLY E 1 35 ? 26.083 -2.300 94.279 1.00 30.05 33 GLY E C 1
ATOM 6256 O O . GLY E 1 35 ? 26.832 -3.193 93.866 1.00 29.91 33 GLY E O 1
ATOM 6257 N N . ALA E 1 36 ? 26.275 -1.004 94.018 1.00 29.45 34 ALA E N 1
ATOM 6258 C CA . ALA E 1 36 ? 27.374 -0.534 93.194 1.00 29.06 34 ALA E CA 1
ATOM 6259 C C . ALA E 1 36 ? 28.635 -0.347 94.037 1.00 28.78 34 ALA E C 1
ATOM 6260 O O . ALA E 1 36 ? 28.565 -0.166 95.264 1.00 28.01 34 ALA E O 1
ATOM 6262 N N . GLU E 1 37 ? 29.782 -0.422 93.369 1.00 28.22 35 GLU E N 1
ATOM 6263 C CA . GLU E 1 37 ? 31.063 -0.029 93.947 1.00 28.38 35 GLU E CA 1
ATOM 6264 C C . GLU E 1 37 ? 31.194 1.463 93.730 1.00 28.37 35 GLU E C 1
ATOM 6265 O O . GLU E 1 37 ? 31.243 1.913 92.586 1.00 27.90 35 GLU E O 1
ATOM 6271 N N . VAL E 1 38 ? 31.263 2.227 94.821 1.00 28.95 36 VAL E N 1
ATOM 6272 C CA . VAL E 1 38 ? 31.211 3.685 94.746 1.00 29.10 36 VAL E CA 1
ATOM 6273 C C . VAL E 1 38 ? 32.535 4.307 95.115 1.00 29.32 36 VAL E C 1
ATOM 6274 O O . VAL E 1 38 ? 33.133 3.950 96.134 1.00 29.54 36 VAL E O 1
ATOM 6278 N N . ARG E 1 39 ? 32.996 5.233 94.272 1.00 29.31 37 ARG E N 1
ATOM 6279 C CA . ARG E 1 39 ? 34.062 6.169 94.640 1.00 29.34 37 ARG E CA 1
ATOM 6280 C C . ARG E 1 39 ? 33.477 7.575 94.771 1.00 29.75 37 ARG E C 1
ATOM 6281 O O . ARG E 1 39 ? 33.069 8.175 93.769 1.00 29.19 37 ARG E O 1
ATOM 6289 N N . LEU E 1 40 ? 33.415 8.073 96.007 1.00 29.89 38 LEU E N 1
ATOM 6290 C CA . LEU E 1 40 ? 33.038 9.449 96.280 1.00 30.12 38 LEU E CA 1
ATOM 6291 C C . LEU E 1 40 ? 34.304 10.268 96.215 1.00 30.37 38 LEU E C 1
ATOM 6292 O O . LEU E 1 40 ? 35.215 10.070 97.020 1.00 30.34 38 LEU E O 1
ATOM 6297 N N . LEU E 1 41 ? 34.374 11.191 95.260 1.00 30.86 39 LEU E N 1
ATOM 6298 C CA . LEU E 1 41 ? 35.645 11.856 94.954 1.00 31.26 39 LEU E CA 1
ATOM 6299 C C . LEU E 1 41 ? 35.532 13.371 94.912 1.00 31.70 39 LEU E C 1
ATOM 6300 O O . LEU E 1 41 ? 34.726 13.909 94.164 1.00 31.06 39 LEU E O 1
ATOM 6305 N N . LYS E 1 42 ? 36.376 14.059 95.679 1.00 32.33 40 LYS E N 1
ATOM 6306 C CA . LYS E 1 42 ? 36.315 15.515 95.729 1.00 33.02 40 LYS E CA 1
ATOM 6307 C C . LYS E 1 42 ? 37.231 16.132 94.678 1.00 33.78 40 LYS E C 1
ATOM 6308 O O . LYS E 1 42 ? 38.320 15.616 94.392 1.00 33.53 40 LYS E O 1
ATOM 6314 N N . VAL E 1 43 ? 36.768 17.230 94.090 1.00 34.83 41 VAL E N 1
ATOM 6315 C CA . VAL E 1 43 ? 37.548 17.968 93.119 1.00 35.88 41 VAL E CA 1
ATOM 6316 C C . VAL E 1 43 ? 38.578 18.793 93.878 1.00 36.96 41 VAL E C 1
ATOM 6317 O O . VAL E 1 43 ? 38.235 19.503 94.832 1.00 36.78 41 VAL E O 1
ATOM 6321 N N . ARG E 1 44 ? 39.836 18.680 93.451 1.00 38.51 42 ARG E N 1
ATOM 6322 C CA . ARG E 1 44 ? 40.938 19.436 94.030 1.00 39.41 42 ARG E CA 1
ATOM 6323 C C . ARG E 1 44 ? 40.566 20.907 94.233 1.00 40.01 42 ARG E C 1
ATOM 6324 O O . ARG E 1 44 ? 40.097 21.561 93.309 1.00 39.81 42 ARG E O 1
ATOM 6332 N N . GLU E 1 45 ? 40.784 21.414 95.445 1.00 40.89 43 GLU E N 1
ATOM 6333 C CA . GLU E 1 45 ? 40.603 22.833 95.737 1.00 41.72 43 GLU E CA 1
ATOM 6334 C C . GLU E 1 45 ? 41.749 23.642 95.124 1.00 42.64 43 GLU E C 1
ATOM 6335 O O . GLU E 1 45 ? 42.910 23.270 95.259 1.00 42.61 43 GLU E O 1
ATOM 6341 N N . THR E 1 46 ? 41.406 24.731 94.434 1.00 43.87 44 THR E N 1
ATOM 6342 C CA . THR E 1 46 ? 42.382 25.555 93.710 1.00 45.05 44 THR E CA 1
ATOM 6343 C C . THR E 1 46 ? 42.340 27.044 94.075 1.00 46.13 44 THR E C 1
ATOM 6344 O O . THR E 1 46 ? 43.083 27.838 93.503 1.00 46.23 44 THR E O 1
ATOM 6348 N N . ALA E 1 47 ? 41.467 27.419 95.008 1.00 47.68 45 ALA E N 1
ATOM 6349 C CA . ALA E 1 47 ? 41.322 28.811 95.424 1.00 48.72 45 ALA E CA 1
ATOM 6350 C C . ALA E 1 47 ? 42.400 29.142 96.455 1.00 49.94 45 ALA E C 1
ATOM 6351 O O . ALA E 1 47 ? 42.721 28.298 97.302 1.00 50.20 45 ALA E O 1
ATOM 6353 N N . PRO E 1 48 ? 42.967 30.365 96.393 1.00 51.28 46 PRO E N 1
ATOM 6354 C CA . PRO E 1 48 ? 43.994 30.778 97.369 1.00 51.99 46 PRO E CA 1
ATOM 6355 C C . PRO E 1 48 ? 43.552 30.646 98.837 1.00 52.95 46 PRO E C 1
ATOM 6356 O O . PRO E 1 48 ? 42.352 30.630 99.123 1.00 53.11 46 PRO E O 1
ATOM 6360 N N . GLN E 1 49 ? 44.514 30.544 99.754 1.00 53.95 47 GLN E N 1
ATOM 6361 C CA . GLN E 1 49 ? 44.197 30.444 101.187 1.00 54.68 47 GLN E CA 1
ATOM 6362 C C . GLN E 1 49 ? 43.741 31.780 101.761 1.00 55.33 47 GLN E C 1
ATOM 6363 O O . GLN E 1 49 ? 42.895 31.811 102.652 1.00 55.36 47 GLN E O 1
ATOM 6369 N N . ASP E 1 50 ? 44.313 32.875 101.261 1.00 55.92 48 ASP E N 1
ATOM 6370 C CA . ASP E 1 50 ? 43.790 34.218 101.551 1.00 56.41 48 ASP E CA 1
ATOM 6371 C C . ASP E 1 50 ? 42.275 34.275 101.282 1.00 56.79 48 ASP E C 1
ATOM 6372 O O . ASP E 1 50 ? 41.500 34.744 102.127 1.00 57.03 48 ASP E O 1
ATOM 6377 N N . VAL E 1 51 ? 41.864 33.761 100.124 1.00 56.82 49 VAL E N 1
ATOM 6378 C CA . VAL E 1 51 ? 40.455 33.722 99.747 1.00 56.75 49 VAL E CA 1
ATOM 6379 C C . VAL E 1 51 ? 39.681 32.752 100.644 1.00 56.78 49 VAL E C 1
ATOM 6380 O O . VAL E 1 51 ? 38.599 33.083 101.130 1.00 56.87 49 VAL E O 1
ATOM 6384 N N . ILE E 1 52 ? 40.235 31.564 100.870 1.00 56.72 50 ILE E N 1
ATOM 6385 C CA . ILE E 1 52 ? 39.563 30.549 101.692 1.00 56.62 50 ILE E CA 1
ATOM 6386 C C . ILE E 1 52 ? 39.471 30.978 103.161 1.00 56.51 50 ILE E C 1
ATOM 6387 O O . ILE E 1 52 ? 38.542 30.584 103.873 1.00 56.58 50 ILE E O 1
ATOM 6392 N N . ASP E 1 53 ? 40.429 31.794 103.600 1.00 56.57 51 ASP E N 1
ATOM 6393 C CA . ASP E 1 53 ? 40.495 32.256 104.996 1.00 56.25 51 ASP E CA 1
ATOM 6394 C C . ASP E 1 53 ? 39.288 33.096 105.401 1.00 55.98 51 ASP E C 1
ATOM 6395 O O . ASP E 1 53 ? 38.948 33.164 106.586 1.00 56.09 51 ASP E O 1
ATOM 6400 N N . GLY E 1 54 ? 38.661 33.745 104.421 1.00 55.35 52 GLY E N 1
ATOM 6401 C CA . GLY E 1 54 ? 37.420 34.466 104.649 1.00 54.89 52 GLY E CA 1
ATOM 6402 C C . GLY E 1 54 ? 36.343 33.580 105.256 1.00 54.50 52 GLY E C 1
ATOM 6403 O O . GLY E 1 54 ? 35.941 33.780 106.406 1.00 54.60 52 GLY E O 1
ATOM 6404 N N . GLN E 1 55 ? 35.899 32.583 104.494 1.00 53.74 53 GLN E N 1
ATOM 6405 C CA . GLN E 1 55 ? 34.706 31.816 104.854 1.00 53.06 53 GLN E CA 1
ATOM 6406 C C . GLN E 1 55 ? 35.003 30.694 105.845 1.00 52.40 53 GLN E C 1
ATOM 6407 O O . GLN E 1 55 ? 35.743 29.763 105.538 1.00 52.29 53 GLN E O 1
ATOM 6413 N N . ASP E 1 56 ? 34.410 30.793 107.031 1.00 51.69 54 ASP E N 1
ATOM 6414 C CA . ASP E 1 56 ? 34.533 29.756 108.058 1.00 51.03 54 ASP E CA 1
ATOM 6415 C C . ASP E 1 56 ? 33.825 28.470 107.624 1.00 50.37 54 ASP E C 1
ATOM 6416 O O . ASP E 1 56 ? 34.338 27.366 107.836 1.00 50.26 54 ASP E O 1
ATOM 6421 N N . ALA E 1 57 ? 32.640 28.631 107.028 1.00 49.54 55 ALA E N 1
ATOM 6422 C CA . ALA E 1 57 ? 31.851 27.515 106.501 1.00 48.96 55 ALA E CA 1
ATOM 6423 C C . ALA E 1 57 ? 32.572 26.744 105.383 1.00 48.33 55 ALA E C 1
ATOM 6424 O O . ALA E 1 57 ? 32.359 25.538 105.230 1.00 47.53 55 ALA E O 1
ATOM 6426 N N . TRP E 1 58 ? 33.406 27.452 104.615 1.00 47.64 56 TRP E N 1
ATOM 6427 C CA . TRP E 1 58 ? 34.272 26.850 103.595 1.00 47.51 56 TRP E CA 1
ATOM 6428 C C . TRP E 1 58 ? 35.306 25.952 104.302 1.00 47.40 56 TRP E C 1
ATOM 6429 O O . TRP E 1 58 ? 35.417 24.750 104.010 1.00 47.38 56 TRP E O 1
ATOM 6440 N N . LYS E 1 59 ? 36.037 26.537 105.251 1.00 47.28 57 LYS E N 1
ATOM 6441 C CA . LYS E 1 59 ? 36.992 25.793 106.083 1.00 46.95 57 LYS E CA 1
ATOM 6442 C C . LYS E 1 59 ? 36.351 24.582 106.772 1.00 46.54 57 LYS E C 1
ATOM 6443 O O . LYS E 1 59 ? 36.908 23.479 106.759 1.00 46.25 57 LYS E O 1
ATOM 6449 N N . ALA E 1 60 ? 35.187 24.798 107.379 1.00 45.89 58 ALA E N 1
ATOM 6450 C CA . ALA E 1 60 ? 34.421 23.714 107.985 1.00 45.74 58 ALA E CA 1
ATOM 6451 C C . ALA E 1 60 ? 34.123 22.593 106.980 1.00 45.39 58 ALA E C 1
ATOM 6452 O O . ALA E 1 60 ? 34.182 21.414 107.327 1.00 45.24 58 ALA E O 1
ATOM 6454 N N . ASN E 1 61 ? 33.811 22.963 105.738 1.00 45.05 59 ASN E N 1
ATOM 6455 C CA . ASN E 1 61 ? 33.546 21.974 104.685 1.00 44.86 59 ASN E CA 1
ATOM 6456 C C . ASN E 1 61 ? 34.811 21.234 104.254 1.00 44.50 59 ASN E C 1
ATOM 6457 O O . ASN E 1 61 ? 34.801 20.009 104.147 1.00 44.45 59 ASN E O 1
ATOM 6462 N N . ILE E 1 62 ? 35.886 21.985 104.010 1.00 44.45 60 ILE E N 1
ATOM 6463 C CA . ILE E 1 62 ? 37.186 21.409 103.644 1.00 44.44 60 ILE E CA 1
ATOM 6464 C C . ILE E 1 62 ? 37.695 20.481 104.755 1.00 44.49 60 ILE E C 1
ATOM 6465 O O . ILE E 1 62 ? 38.163 19.382 104.477 1.00 44.73 60 ILE E O 1
ATOM 6470 N N . GLU E 1 63 ? 37.589 20.933 106.003 1.00 44.28 61 GLU E N 1
ATOM 6471 C CA . GLU E 1 63 ? 37.839 20.087 107.167 1.00 43.85 61 GLU E CA 1
ATOM 6472 C C . GLU E 1 63 ? 37.006 18.816 107.126 1.00 43.59 61 GLU E C 1
ATOM 6473 O O . GLU E 1 63 ? 37.517 17.731 107.385 1.00 43.88 61 GLU E O 1
ATOM 6479 N N . ALA E 1 64 ? 35.719 18.959 106.812 1.00 42.69 62 ALA E N 1
ATOM 6480 C CA . ALA E 1 64 ? 34.794 17.826 106.809 1.00 42.13 62 ALA E CA 1
ATOM 6481 C C . ALA E 1 64 ? 35.043 16.853 105.650 1.00 41.66 62 ALA E C 1
ATOM 6482 O O . ALA E 1 64 ? 34.596 15.695 105.691 1.00 41.60 62 ALA E O 1
ATOM 6484 N N . MET E 1 65 ? 35.746 17.330 104.625 1.00 41.03 63 MET E N 1
ATOM 6485 C CA . MET E 1 65 ? 36.103 16.524 103.453 1.00 40.31 63 MET E CA 1
ATOM 6486 C C . MET E 1 65 ? 37.565 16.057 103.471 1.00 40.49 63 MET E C 1
ATOM 6487 O O . MET E 1 65 ? 38.033 15.489 102.479 1.00 40.35 63 MET E O 1
ATOM 6492 N N . LYS E 1 66 ? 38.277 16.271 104.586 1.00 40.07 64 LYS E N 1
ATOM 6493 C CA . LYS E 1 66 ? 39.724 15.982 104.643 1.00 39.80 64 LYS E CA 1
ATOM 6494 C C . LYS E 1 66 ? 40.061 14.541 104.240 1.00 39.11 64 LYS E C 1
ATOM 6495 O O . LYS E 1 66 ? 41.081 14.311 103.589 1.00 38.86 64 LYS E O 1
ATOM 6501 N N . ASP E 1 67 ? 39.193 13.593 104.601 1.00 38.56 65 ASP E N 1
ATOM 6502 C CA . ASP E 1 67 ? 39.406 12.172 104.296 1.00 38.40 65 ASP E CA 1
ATOM 6503 C C . ASP E 1 67 ? 38.797 11.696 102.975 1.00 38.08 65 ASP E C 1
ATOM 6504 O O . ASP E 1 67 ? 39.012 10.544 102.584 1.00 37.86 65 ASP E O 1
ATOM 6509 N N . VAL E 1 68 ? 38.043 12.558 102.289 1.00 37.33 66 VAL E N 1
ATOM 6510 C CA . VAL E 1 68 ? 37.574 12.229 100.945 1.00 36.69 66 VAL E CA 1
ATOM 6511 C C . VAL E 1 68 ? 38.760 12.360 99.987 1.00 36.04 66 VAL E C 1
ATOM 6512 O O . VAL E 1 68 ? 39.419 13.395 99.966 1.00 35.85 66 VAL E O 1
ATOM 6516 N N . PRO E 1 69 ? 39.044 11.306 99.200 1.00 35.39 67 PRO E N 1
ATOM 6517 C CA . PRO E 1 69 ? 40.142 11.383 98.242 1.00 35.20 67 PRO E CA 1
ATOM 6518 C C . PRO E 1 69 ? 39.825 12.271 97.040 1.00 34.88 67 PRO E C 1
ATOM 6519 O O . PRO E 1 69 ? 38.660 12.425 96.674 1.00 34.54 67 PRO E O 1
ATOM 6523 N N . GLU E 1 70 ? 40.869 12.835 96.441 1.00 34.16 68 GLU E N 1
ATOM 6524 C CA . GLU E 1 70 ? 40.728 13.661 95.257 1.00 33.78 68 GLU E CA 1
ATOM 6525 C C . GLU E 1 70 ? 40.473 12.840 94.008 1.00 32.92 68 GLU E C 1
ATOM 6526 O O . GLU E 1 70 ? 41.091 11.789 93.800 1.00 32.73 68 GLU E O 1
ATOM 6532 N N . ALA E 1 71 ? 39.579 13.343 93.164 1.00 31.69 69 ALA E N 1
ATOM 6533 C CA . ALA E 1 71 ? 39.337 12.748 91.861 1.00 30.94 69 ALA E CA 1
ATOM 6534 C C . ALA E 1 71 ? 40.577 12.856 90.964 1.00 30.01 69 ALA E C 1
ATOM 6535 O O . ALA E 1 71 ? 41.287 13.866 90.971 1.00 29.50 69 ALA E O 1
ATOM 6537 N N . THR E 1 72 ? 40.823 11.791 90.206 1.00 29.10 70 THR E N 1
ATOM 6538 C CA . THR E 1 72 ? 41.934 11.709 89.253 1.00 28.73 70 THR E CA 1
ATOM 6539 C C . THR E 1 72 ? 41.377 11.197 87.932 1.00 27.81 70 THR E C 1
ATOM 6540 O O . THR E 1 72 ? 40.296 10.629 87.911 1.00 27.19 70 THR E O 1
ATOM 6544 N N . PRO E 1 73 ? 42.112 11.395 86.817 1.00 27.79 71 PRO E N 1
ATOM 6545 C CA . PRO E 1 73 ? 41.649 10.797 85.563 1.00 27.90 71 PRO E CA 1
ATOM 6546 C C . PRO E 1 73 ? 41.467 9.278 85.675 1.00 27.88 71 PRO E C 1
ATOM 6547 O O . PRO E 1 73 ? 40.539 8.713 85.087 1.00 27.24 71 PRO E O 1
ATOM 6551 N N . ALA E 1 74 ? 42.346 8.631 86.441 1.00 27.96 72 ALA E N 1
ATOM 6552 C CA . ALA E 1 74 ? 42.281 7.184 86.646 1.00 27.82 72 ALA E CA 1
ATOM 6553 C C . ALA E 1 74 ? 40.914 6.709 87.144 1.00 27.60 72 ALA E C 1
ATOM 6554 O O . ALA E 1 74 ? 40.490 5.622 86.787 1.00 26.87 72 ALA E O 1
ATOM 6556 N N . ASP E 1 75 ? 40.238 7.522 87.961 1.00 27.92 73 ASP E N 1
ATOM 6557 C CA . ASP E 1 75 ? 38.928 7.142 88.535 1.00 27.86 73 ASP E CA 1
ATOM 6558 C C . ASP E 1 75 ? 37.829 7.091 87.472 1.00 27.84 73 ASP E C 1
ATOM 6559 O O . ASP E 1 75 ? 36.855 6.352 87.615 1.00 26.80 73 ASP E O 1
ATOM 6564 N N . LEU E 1 76 ? 37.981 7.897 86.419 1.00 27.98 74 LEU E N 1
ATOM 6565 C CA . LEU E 1 76 ? 37.011 7.922 85.328 1.00 28.45 74 LEU E CA 1
ATOM 6566 C C . LEU E 1 76 ? 37.238 6.773 84.338 1.00 28.54 74 LEU E C 1
ATOM 6567 O O . LEU E 1 76 ? 36.286 6.197 83.822 1.00 28.70 74 LEU E O 1
ATOM 6572 N N . GLU E 1 77 ? 38.497 6.442 84.061 1.00 29.22 75 GLU E N 1
ATOM 6573 C CA . GLU E 1 77 ? 38.808 5.254 83.252 1.00 29.21 75 GLU E CA 1
ATOM 6574 C C . GLU E 1 77 ? 38.282 3.997 83.937 1.00 28.96 75 GLU E C 1
ATOM 6575 O O . GLU E 1 77 ? 37.794 3.085 83.283 1.00 28.67 75 GLU E O 1
ATOM 6581 N N . TRP E 1 78 ? 38.399 3.965 85.263 1.00 29.10 76 TRP E N 1
ATOM 6582 C CA . TRP E 1 78 ? 37.852 2.893 86.089 1.00 28.77 76 TRP E CA 1
ATOM 6583 C C . TRP E 1 78 ? 36.330 2.822 86.056 1.00 28.49 76 TRP E C 1
ATOM 6584 O O . TRP E 1 78 ? 35.747 1.732 86.038 1.00 27.81 76 TRP E O 1
ATOM 6595 N N . ALA E 1 79 ? 35.686 3.988 86.071 1.00 27.74 77 ALA E N 1
ATOM 6596 C CA . ALA E 1 79 ? 34.229 4.058 86.274 1.00 27.61 77 ALA E CA 1
ATOM 6597 C C . ALA E 1 79 ? 33.437 3.543 85.087 1.00 27.07 77 ALA E C 1
ATOM 6598 O O . ALA E 1 79 ? 33.885 3.612 83.946 1.00 26.77 77 ALA E O 1
ATOM 6600 N N . GLU E 1 80 ? 32.253 3.019 85.374 1.00 26.70 78 GLU E N 1
ATOM 6601 C CA . GLU E 1 80 ? 31.290 2.669 84.334 1.00 26.53 78 GLU E CA 1
ATOM 6602 C C . GLU E 1 80 ? 30.124 3.655 84.316 1.00 26.23 78 GLU E C 1
ATOM 6603 O O . GLU E 1 80 ? 29.472 3.840 83.284 1.00 26.38 78 GLU E O 1
ATOM 6609 N N . ALA E 1 81 ? 29.858 4.259 85.471 1.00 25.86 79 ALA E N 1
ATOM 6610 C CA . ALA E 1 81 ? 28.883 5.324 85.613 1.00 25.53 79 ALA E CA 1
ATOM 6611 C C . ALA E 1 81 ? 29.538 6.506 86.313 1.00 25.69 79 ALA E C 1
ATOM 6612 O O . ALA E 1 81 ? 30.274 6.333 87.296 1.00 26.13 79 ALA E O 1
ATOM 6614 N N . ILE E 1 82 ? 29.290 7.706 85.790 1.00 24.98 80 ILE E N 1
ATOM 6615 C CA . ILE E 1 82 ? 29.901 8.921 86.300 1.00 24.96 80 ILE E CA 1
ATOM 6616 C C . ILE E 1 82 ? 28.797 9.907 86.679 1.00 24.91 80 ILE E C 1
ATOM 6617 O O . ILE E 1 82 ? 27.793 10.042 85.965 1.00 24.43 80 ILE E O 1
ATOM 6622 N N . VAL E 1 83 ? 28.980 10.568 87.820 1.00 25.25 81 VAL E N 1
ATOM 6623 C CA . VAL E 1 83 ? 28.128 11.695 88.232 1.00 24.92 81 VAL E CA 1
ATOM 6624 C C . VAL E 1 83 ? 29.043 12.866 88.521 1.00 25.19 81 VAL E C 1
ATOM 6625 O O . VAL E 1 83 ? 30.011 12.723 89.270 1.00 25.43 81 VAL E O 1
ATOM 6629 N N . PHE E 1 84 ? 28.755 14.016 87.916 1.00 25.06 82 PHE E N 1
ATOM 6630 C CA . PHE E 1 84 ? 29.485 15.253 88.183 1.00 25.22 82 PHE E CA 1
ATOM 6631 C C . PHE E 1 84 ? 28.568 16.187 88.962 1.00 25.61 82 PHE E C 1
ATOM 6632 O O . PHE E 1 84 ? 27.389 16.343 88.603 1.00 25.54 82 PHE E O 1
ATOM 6640 N N . SER E 1 85 ? 29.100 16.803 90.019 1.00 25.28 83 SER E N 1
ATOM 6641 C CA . SER E 1 85 ? 28.350 17.811 90.782 1.00 25.16 83 SER E CA 1
ATOM 6642 C C . SER E 1 85 ? 29.199 19.053 91.038 1.00 24.92 83 SER E C 1
ATOM 6643 O O . SER E 1 85 ? 30.335 18.969 91.529 1.00 24.50 83 SER E O 1
ATOM 6646 N N . SER E 1 86 ? 28.647 20.205 90.671 1.00 24.57 84 SER E N 1
ATOM 6647 C CA . SER E 1 86 ? 29.279 21.485 90.918 1.00 24.65 84 SER E CA 1
ATOM 6648 C C . SER E 1 86 ? 28.235 22.505 91.351 1.00 24.80 84 SER E C 1
ATOM 6649 O O . SER E 1 86 ? 27.103 22.485 90.856 1.00 23.47 84 SER E O 1
ATOM 6652 N N . PRO E 1 87 ? 28.604 23.388 92.293 1.00 25.66 85 PRO E N 1
ATOM 6653 C CA . PRO E 1 87 ? 27.789 24.582 92.466 1.00 26.11 85 PRO E CA 1
ATOM 6654 C C . PRO E 1 87 ? 27.967 25.437 91.229 1.00 26.72 85 PRO E C 1
ATOM 6655 O O . PRO E 1 87 ? 28.978 25.297 90.523 1.00 26.54 85 PRO E O 1
ATOM 6659 N N . THR E 1 88 ? 26.999 26.303 90.956 1.00 26.90 86 THR E N 1
ATOM 6660 C CA . THR E 1 88 ? 27.109 27.196 89.812 1.00 27.33 86 THR E CA 1
ATOM 6661 C C . THR E 1 88 ? 28.051 28.363 90.100 1.00 27.54 86 THR E C 1
ATOM 6662 O O . THR E 1 88 ? 28.143 28.855 91.229 1.00 27.90 86 THR E O 1
ATOM 6666 N N . ARG E 1 89 ? 28.761 28.783 89.063 1.00 27.27 87 ARG E N 1
ATOM 6667 C CA . ARG E 1 89 ? 29.481 30.039 89.061 1.00 27.31 87 ARG E CA 1
ATOM 6668 C C . ARG E 1 89 ? 29.025 30.799 87.793 1.00 26.68 87 ARG E C 1
ATOM 6669 O O . ARG E 1 89 ? 29.425 30.448 86.679 1.00 26.05 87 ARG E O 1
ATOM 6677 N N . PHE E 1 90 ? 28.163 31.799 87.962 1.00 25.96 88 PHE E N 1
ATOM 6678 C CA . PHE E 1 90 ? 27.619 32.562 86.826 1.00 26.02 88 PHE E CA 1
ATOM 6679 C C . PHE E 1 90 ? 27.009 31.664 85.731 1.00 25.40 88 PHE E C 1
ATOM 6680 O O . PHE E 1 90 ? 27.270 31.847 84.538 1.00 25.21 88 PHE E O 1
ATOM 6688 N N . GLY E 1 91 ? 26.218 30.674 86.148 1.00 25.09 89 GLY E N 1
ATOM 6689 C CA . GLY E 1 91 ? 25.530 29.773 85.216 1.00 25.28 89 GLY E CA 1
ATOM 6690 C C . GLY E 1 91 ? 26.399 28.690 84.594 1.00 25.22 89 GLY E C 1
ATOM 6691 O O . GLY E 1 91 ? 25.945 27.950 83.728 1.00 25.13 89 GLY E O 1
ATOM 6692 N N . GLY E 1 92 ? 27.647 28.604 85.044 1.00 25.36 90 GLY E N 1
ATOM 6693 C CA . GLY E 1 92 ? 28.603 27.601 84.582 1.00 25.51 90 GLY E CA 1
ATOM 6694 C C . GLY E 1 92 ? 29.162 26.840 85.770 1.00 25.61 90 GLY E C 1
ATOM 6695 O O . GLY E 1 92 ? 28.821 27.127 86.933 1.00 26.02 90 GLY E O 1
ATOM 6696 N N . ALA E 1 93 ? 29.997 25.846 85.494 1.00 25.67 91 ALA E N 1
ATOM 6697 C CA . ALA E 1 93 ? 30.615 25.082 86.570 1.00 25.53 91 ALA E CA 1
ATOM 6698 C C . ALA E 1 93 ? 31.752 25.898 87.195 1.00 25.58 91 ALA E C 1
ATOM 6699 O O . ALA E 1 93 ? 32.221 26.885 86.607 1.00 25.16 91 ALA E O 1
ATOM 6701 N N . THR E 1 94 ? 32.182 25.491 88.390 1.00 25.53 92 THR E N 1
ATOM 6702 C CA . THR E 1 94 ? 33.287 26.158 89.070 1.00 25.80 92 THR E CA 1
ATOM 6703 C C . THR E 1 94 ? 34.579 25.945 88.288 1.00 25.69 92 THR E C 1
ATOM 6704 O O . THR E 1 94 ? 34.728 24.937 87.610 1.00 25.36 92 THR E O 1
ATOM 6708 N N . SER E 1 95 ? 35.504 26.899 88.395 1.00 26.48 93 SER E N 1
ATOM 6709 C CA . SER E 1 95 ? 36.840 26.780 87.807 1.00 26.77 93 SER E CA 1
ATOM 6710 C C . SER E 1 95 ? 37.610 25.578 88.351 1.00 27.18 93 SER E C 1
ATOM 6711 O O . SER E 1 95 ? 38.476 25.022 87.658 1.00 26.96 93 SER E O 1
ATOM 6714 N N . GLN E 1 96 ? 37.308 25.212 89.598 1.00 27.47 94 GLN E N 1
ATOM 6715 C CA . GLN E 1 96 ? 37.833 23.994 90.214 1.00 27.80 94 GLN E CA 1
ATOM 6716 C C . GLN E 1 96 ? 37.367 22.753 89.446 1.00 27.78 94 GLN E C 1
ATOM 6717 O O . GLN E 1 96 ? 38.179 21.896 89.110 1.00 28.19 94 GLN E O 1
ATOM 6723 N N . MET E 1 97 ? 36.072 22.654 89.165 1.00 27.72 95 MET E N 1
ATOM 6724 C CA . MET E 1 97 ? 35.553 21.509 88.413 1.00 27.61 95 MET E CA 1
ATOM 6725 C C . MET E 1 97 ? 36.102 21.489 86.995 1.00 27.43 95 MET E C 1
ATOM 6726 O O . MET E 1 97 ? 36.465 20.428 86.496 1.00 27.78 95 MET E O 1
ATOM 6731 N N . ARG E 1 98 ? 36.178 22.651 86.358 1.00 27.52 96 ARG E N 1
ATOM 6732 C CA . ARG E 1 98 ? 36.763 22.757 85.019 1.00 27.48 96 ARG E CA 1
ATOM 6733 C C . ARG E 1 98 ? 38.257 22.407 84.995 1.00 27.41 96 ARG E C 1
ATOM 6734 O O . ARG E 1 98 ? 38.771 21.961 83.964 1.00 26.26 96 ARG E O 1
ATOM 6742 N N . ALA E 1 99 ? 38.946 22.633 86.109 1.00 27.17 97 ALA E N 1
ATOM 6743 C CA . ALA E 1 99 ? 40.366 22.298 86.200 1.00 27.73 97 ALA E CA 1
ATOM 6744 C C . ALA E 1 99 ? 40.534 20.789 86.162 1.00 27.83 97 ALA E C 1
ATOM 6745 O O . ALA E 1 99 ? 41.438 20.289 85.491 1.00 27.74 97 ALA E O 1
ATOM 6747 N N . PHE E 1 100 ? 39.648 20.069 86.854 1.00 27.91 98 PHE E N 1
ATOM 6748 C CA . PHE E 1 100 ? 39.662 18.613 86.809 1.00 28.31 98 PHE E CA 1
ATOM 6749 C C . PHE E 1 100 ? 39.364 18.125 85.398 1.00 28.61 98 PHE E C 1
ATOM 6750 O O . PHE E 1 100 ? 40.115 17.320 84.830 1.00 28.22 98 PHE E O 1
ATOM 6758 N N . ILE E 1 101 ? 38.258 18.614 84.840 1.00 28.73 99 ILE E N 1
ATOM 6759 C CA . ILE E 1 101 ? 37.861 18.279 83.467 1.00 29.25 99 ILE E CA 1
ATOM 6760 C C . ILE E 1 101 ? 39.022 18.449 82.480 1.00 29.72 99 ILE E C 1
ATOM 6761 O O . ILE E 1 101 ? 39.236 17.602 81.616 1.00 29.74 99 ILE E O 1
ATOM 6766 N N . ASP E 1 102 ? 39.767 19.541 82.619 1.00 30.89 100 ASP E N 1
ATOM 6767 C CA . ASP E 1 102 ? 40.866 19.857 81.707 1.00 31.82 100 ASP E CA 1
ATOM 6768 C C . ASP E 1 102 ? 42.011 18.825 81.773 1.00 32.78 100 ASP E C 1
ATOM 6769 O O . ASP E 1 102 ? 42.789 18.722 80.826 1.00 33.15 100 ASP E O 1
ATOM 6774 N N . THR E 1 103 ? 42.100 18.057 82.860 1.00 33.60 101 THR E N 1
ATOM 6775 C CA . THR E 1 103 ? 43.113 16.984 82.968 1.00 34.43 101 THR E CA 1
ATOM 6776 C C . THR E 1 103 ? 42.726 15.680 82.256 1.00 35.26 101 THR E C 1
ATOM 6777 O O . THR E 1 103 ? 43.535 14.756 82.180 1.00 35.73 101 THR E O 1
ATOM 6781 N N . LEU E 1 104 ? 41.503 15.603 81.730 1.00 35.96 102 LEU E N 1
ATOM 6782 C CA . LEU E 1 104 ? 41.008 14.381 81.080 1.00 36.47 102 LEU E CA 1
ATOM 6783 C C . LEU E 1 104 ? 41.404 14.249 79.603 1.00 36.83 102 LEU E C 1
ATOM 6784 O O . LEU E 1 104 ? 40.951 13.333 78.925 1.00 36.59 102 LEU E O 1
ATOM 6789 N N . GLY E 1 105 ? 42.277 15.142 79.131 1.00 37.59 103 GLY E N 1
ATOM 6790 C CA . GLY E 1 105 ? 42.700 15.182 77.726 1.00 38.18 103 GLY E CA 1
ATOM 6791 C C . GLY E 1 105 ? 43.414 13.934 77.231 1.00 38.65 103 GLY E C 1
ATOM 6792 O O . GLY E 1 105 ? 43.151 13.465 76.120 1.00 38.70 103 GLY E O 1
ATOM 6793 N N . GLY E 1 106 ? 44.319 13.401 78.052 1.00 39.02 104 GLY E N 1
ATOM 6794 C CA . GLY E 1 106 ? 44.991 12.134 77.741 1.00 39.47 104 GLY E CA 1
ATOM 6795 C C . GLY E 1 106 ? 44.005 11.007 77.479 1.00 39.77 104 GLY E C 1
ATOM 6796 O O . GLY E 1 106 ? 44.077 10.339 76.446 1.00 39.50 104 GLY E O 1
ATOM 6797 N N . LEU E 1 107 ? 43.072 10.811 78.411 1.00 40.20 105 LEU E N 1
ATOM 6798 C CA . LEU E 1 107 ? 42.035 9.780 78.274 1.00 40.83 105 LEU E CA 1
ATOM 6799 C C . LEU E 1 107 ? 41.111 10.041 77.097 1.00 41.32 105 LEU E C 1
ATOM 6800 O O . LEU E 1 107 ? 40.750 9.113 76.372 1.00 41.61 105 LEU E O 1
ATOM 6805 N N . TRP E 1 108 ? 40.707 11.293 76.915 1.00 41.66 106 TRP E N 1
ATOM 6806 C CA . TRP E 1 108 ? 39.849 11.628 75.788 1.00 42.03 106 TRP E CA 1
ATOM 6807 C C . TRP E 1 108 ? 40.540 11.285 74.454 1.00 42.23 106 TRP E C 1
ATOM 6808 O O . TRP E 1 108 ? 39.919 10.692 73.569 1.00 42.32 106 TRP E O 1
ATOM 6819 N N . SER E 1 109 ? 41.820 11.641 74.329 1.00 42.58 107 SER E N 1
ATOM 6820 C CA . SER E 1 109 ? 42.612 11.334 73.122 1.00 42.72 107 SER E CA 1
ATOM 6821 C C . SER E 1 109 ? 42.617 9.839 72.816 1.00 42.98 107 SER E C 1
ATOM 6822 O O . SER E 1 109 ? 42.460 9.426 71.659 1.00 43.30 107 SER E O 1
ATOM 6825 N N . SER E 1 110 ? 42.781 9.037 73.867 1.00 42.96 108 SER E N 1
ATOM 6826 C CA . SER E 1 110 ? 42.740 7.579 73.765 1.00 42.71 108 SER E CA 1
ATOM 6827 C C . SER E 1 110 ? 41.331 7.006 73.581 1.00 42.56 108 SER E C 1
ATOM 6828 O O . SER E 1 110 ? 41.178 5.786 73.498 1.00 42.75 108 SER E O 1
ATOM 6831 N N . GLY E 1 111 ? 40.309 7.866 73.527 1.00 42.08 109 GLY E N 1
ATOM 6832 C CA . GLY E 1 111 ? 38.919 7.411 73.468 1.00 41.71 109 GLY E CA 1
ATOM 6833 C C . GLY E 1 111 ? 38.543 6.560 74.672 1.00 41.41 109 GLY E C 1
ATOM 6834 O O . GLY E 1 111 ? 37.786 5.592 74.554 1.00 41.00 109 GLY E O 1
ATOM 6835 N N . LYS E 1 112 ? 39.063 6.936 75.839 1.00 41.05 110 LYS E N 1
ATOM 6836 C CA . LYS E 1 112 ? 38.961 6.099 77.034 1.00 40.76 110 LYS E CA 1
ATOM 6837 C C . LYS E 1 112 ? 37.759 6.452 77.920 1.00 40.20 110 LYS E C 1
ATOM 6838 O O . LYS E 1 112 ? 37.537 5.791 78.939 1.00 40.35 110 LYS E O 1
ATOM 6844 N N . LEU E 1 113 ? 36.990 7.476 77.538 1.00 39.12 111 LEU E N 1
ATOM 6845 C CA . LEU E 1 113 ? 35.805 7.884 78.303 1.00 38.19 111 LEU E CA 1
ATOM 6846 C C . LEU E 1 113 ? 34.507 7.508 77.607 1.00 37.57 111 LEU E C 1
ATOM 6847 O O . LEU E 1 113 ? 33.414 7.760 78.130 1.00 37.42 111 LEU E O 1
ATOM 6852 N N . ALA E 1 114 ? 34.631 6.880 76.439 1.00 36.42 112 ALA E N 1
ATOM 6853 C CA . ALA E 1 114 ? 33.481 6.501 75.636 1.00 35.54 112 ALA E CA 1
ATOM 6854 C C . ALA E 1 114 ? 32.597 5.469 76.323 1.00 34.63 112 ALA E C 1
ATOM 6855 O O . ALA E 1 114 ? 33.088 4.577 77.013 1.00 34.91 112 ALA E O 1
ATOM 6857 N N . ASN E 1 115 ? 31.288 5.624 76.132 1.00 33.16 113 ASN E N 1
ATOM 6858 C CA . ASN E 1 115 ? 30.274 4.646 76.545 1.00 32.29 113 ASN E CA 1
ATOM 6859 C C . ASN E 1 115 ? 30.036 4.494 78.047 1.00 31.28 113 ASN E C 1
ATOM 6860 O O . ASN E 1 115 ? 29.295 3.603 78.465 1.00 31.90 113 ASN E O 1
ATOM 6865 N N . LYS E 1 116 ? 30.641 5.375 78.841 1.00 29.86 114 LYS E N 1
ATOM 6866 C CA . LYS E 1 116 ? 30.338 5.489 80.265 1.00 28.57 114 LYS E CA 1
ATOM 6867 C C . LYS E 1 116 ? 29.089 6.345 80.407 1.00 27.47 114 LYS E C 1
ATOM 6868 O O . LYS E 1 116 ? 28.926 7.332 79.677 1.00 27.20 114 LYS E O 1
ATOM 6874 N N . THR E 1 117 ? 28.197 5.969 81.324 1.00 26.22 115 THR E N 1
ATOM 6875 C CA . THR E 1 117 ? 27.003 6.790 81.551 1.00 25.15 115 THR E CA 1
ATOM 6876 C C . THR E 1 117 ? 27.397 8.014 82.345 1.00 23.79 115 THR E C 1
ATOM 6877 O O . THR E 1 117 ? 28.409 8.021 83.071 1.00 22.37 115 THR E O 1
ATOM 6881 N N . PHE E 1 118 ? 26.584 9.054 82.203 1.00 22.24 116 PHE E N 1
ATOM 6882 C CA . PHE E 1 118 ? 26.915 10.343 82.781 1.00 21.89 116 PHE E CA 1
ATOM 6883 C C . PHE E 1 118 ? 25.662 11.077 83.189 1.00 21.44 116 PHE E C 1
ATOM 6884 O O . PHE E 1 118 ? 24.688 11.087 82.454 1.00 20.47 116 PHE E O 1
ATOM 6892 N N . SER E 1 119 ? 25.697 11.673 84.375 1.00 21.75 117 SER E N 1
ATOM 6893 C CA . SER E 1 119 ? 24.684 12.655 84.748 1.00 22.17 117 SER E CA 1
ATOM 6894 C C . SER E 1 119 ? 25.299 13.680 85.673 1.00 22.57 117 SER E C 1
ATOM 6895 O O . SER E 1 119 ? 26.477 13.564 86.061 1.00 22.35 117 SER E O 1
ATOM 6898 N N . ALA E 1 120 ? 24.518 14.717 85.979 1.00 22.91 118 ALA E N 1
ATOM 6899 C CA . ALA E 1 120 ? 25.044 15.868 86.688 1.00 22.98 118 ALA E CA 1
ATOM 6900 C C . ALA E 1 120 ? 24.052 16.420 87.709 1.00 22.65 118 ALA E C 1
ATOM 6901 O O . ALA E 1 120 ? 22.850 16.215 87.607 1.00 21.98 118 ALA E O 1
ATOM 6903 N N . MET E 1 121 ? 24.588 17.110 88.702 1.00 22.93 119 MET E N 1
ATOM 6904 C CA . MET E 1 121 ? 23.782 17.747 89.727 1.00 23.41 119 MET E CA 1
ATOM 6905 C C . MET E 1 121 ? 24.416 19.084 89.963 1.00 23.92 119 MET E C 1
ATOM 6906 O O . MET E 1 121 ? 25.578 19.289 89.600 1.00 23.42 119 MET E O 1
ATOM 6911 N N . THR E 1 122 ? 23.665 20.008 90.557 1.00 24.62 120 THR E N 1
ATOM 6912 C CA . THR E 1 122 ? 24.223 21.324 90.833 1.00 25.47 120 THR E CA 1
ATOM 6913 C C . THR E 1 122 ? 23.590 22.011 92.031 1.00 26.34 120 THR E C 1
ATOM 6914 O O . THR E 1 122 ? 22.592 21.544 92.585 1.00 25.48 120 THR E O 1
ATOM 6918 N N . SER E 1 123 ? 24.180 23.140 92.406 1.00 27.93 121 SER E N 1
ATOM 6919 C CA . SER E 1 123 ? 23.546 24.037 93.372 1.00 29.39 121 SER E CA 1
ATOM 6920 C C . SER E 1 123 ? 23.789 25.512 93.040 1.00 30.46 121 SER E C 1
ATOM 6921 O O . SER E 1 123 ? 24.805 25.866 92.436 1.00 29.87 121 SER E O 1
ATOM 6924 N N . ALA E 1 124 ? 22.834 26.361 93.441 1.00 31.68 122 ALA E N 1
ATOM 6925 C CA . ALA E 1 124 ? 22.985 27.817 93.329 1.00 32.64 122 ALA E CA 1
ATOM 6926 C C . ALA E 1 124 ? 22.306 28.496 94.502 1.00 33.34 122 ALA E C 1
ATOM 6927 O O . ALA E 1 124 ? 21.518 27.871 95.199 1.00 33.42 122 ALA E O 1
ATOM 6929 N N . GLN E 1 125 ? 22.607 29.776 94.719 1.00 34.82 123 GLN E N 1
ATOM 6930 C CA . GLN E 1 125 ? 21.968 30.530 95.809 1.00 35.78 123 GLN E CA 1
ATOM 6931 C C . GLN E 1 125 ? 20.610 31.122 95.389 1.00 36.13 123 GLN E C 1
ATOM 6932 O O . GLN E 1 125 ? 19.808 31.504 96.244 1.00 35.53 123 GLN E O 1
ATOM 6938 N N . ASN E 1 126 ? 20.358 31.158 94.075 1.00 36.37 124 ASN E N 1
ATOM 6939 C CA . ASN E 1 126 ? 19.035 31.474 93.519 1.00 36.62 124 ASN E CA 1
ATOM 6940 C C . ASN E 1 126 ? 18.427 30.255 92.805 1.00 36.59 124 ASN E C 1
ATOM 6941 O O . ASN E 1 126 ? 19.155 29.458 92.220 1.00 36.86 124 ASN E O 1
ATOM 6946 N N . VAL E 1 127 ? 17.104 30.117 92.852 1.00 36.31 125 VAL E N 1
ATOM 6947 C CA . VAL E 1 127 ? 16.423 28.966 92.230 1.00 36.36 125 VAL E CA 1
ATOM 6948 C C . VAL E 1 127 ? 16.595 28.957 90.692 1.00 36.04 125 VAL E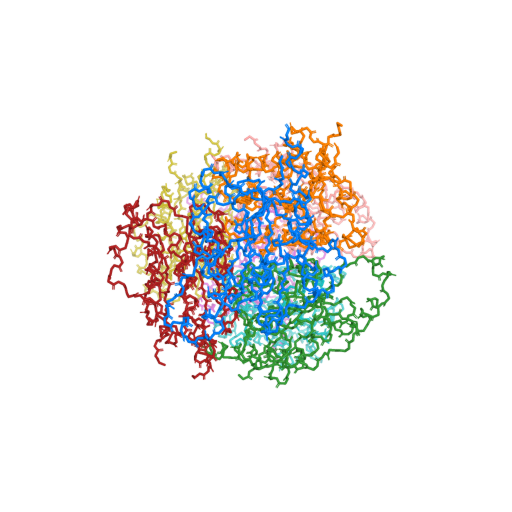 C 1
ATOM 6949 O O . VAL E 1 127 ? 16.802 27.884 90.081 1.00 35.89 125 VAL E O 1
ATOM 6953 N N . ASN E 1 128 ? 16.494 30.145 90.081 1.00 35.03 126 ASN E N 1
ATOM 6954 C CA . ASN E 1 128 ? 16.689 30.312 88.626 1.00 34.45 126 ASN E CA 1
ATOM 6955 C C . ASN E 1 128 ? 18.059 30.903 88.244 1.00 33.64 126 ASN E C 1
ATOM 6956 O O . ASN E 1 128 ? 18.219 31.443 87.143 1.00 33.69 126 ASN E O 1
ATOM 6961 N N . GLY E 1 129 ? 19.052 30.773 89.129 1.00 32.79 127 GLY E N 1
ATOM 6962 C CA . GLY E 1 129 ? 20.350 31.428 88.928 1.00 32.12 127 GLY E CA 1
ATOM 6963 C C . GLY E 1 129 ? 21.452 30.573 88.313 1.00 31.22 127 GLY E C 1
ATOM 6964 O O . GLY E 1 129 ? 22.605 30.698 88.695 1.00 30.95 127 GLY E O 1
ATOM 6965 N N . GLY E 1 130 ? 21.108 29.729 87.345 1.00 30.72 128 GLY E N 1
ATOM 6966 C CA . GLY E 1 130 ? 22.074 28.815 86.712 1.00 30.34 128 GLY E CA 1
ATOM 6967 C C . GLY E 1 130 ? 21.941 27.371 87.173 1.00 29.96 128 GLY E C 1
ATOM 6968 O O . GLY E 1 130 ? 22.869 26.578 87.008 1.00 30.47 128 GLY E O 1
ATOM 6969 N N . GLN E 1 131 ? 20.797 27.028 87.764 1.00 29.49 129 GLN E N 1
ATOM 6970 C CA . GLN E 1 131 ? 20.491 25.650 88.174 1.00 29.10 129 GLN E CA 1
ATOM 6971 C C . GLN E 1 131 ? 20.159 24.722 86.974 1.00 28.67 129 GLN E C 1
ATOM 6972 O O . GLN E 1 131 ? 20.119 23.479 87.135 1.00 28.72 129 GLN E O 1
ATOM 6978 N N . GLU E 1 132 ? 19.918 25.315 85.795 1.00 26.52 130 GLU E N 1
ATOM 6979 C CA . GLU E 1 132 ? 19.699 24.557 84.559 1.00 25.48 130 GLU E CA 1
ATOM 6980 C C . GLU E 1 132 ? 20.918 24.630 83.649 1.00 24.17 130 GLU E C 1
ATOM 6981 O O . GLU E 1 132 ? 21.379 23.602 83.172 1.00 23.08 130 GLU E O 1
ATOM 6987 N N . THR E 1 133 ? 21.447 25.837 83.429 1.00 23.77 131 THR E N 1
ATOM 6988 C CA . THR E 1 133 ? 22.562 26.041 82.497 1.00 23.37 131 THR E CA 1
ATOM 6989 C C . THR E 1 133 ? 23.880 25.418 82.975 1.00 23.09 131 THR E C 1
ATOM 6990 O O . THR E 1 133 ? 24.694 24.993 82.142 1.00 22.83 131 THR E O 1
ATOM 6994 N N . THR E 1 134 ? 24.095 25.366 84.292 1.00 22.23 132 THR E N 1
ATOM 6995 C CA . THR E 1 134 ? 25.287 24.698 84.839 1.00 22.12 132 THR E CA 1
ATOM 6996 C C . THR E 1 134 ? 25.235 23.213 84.485 1.00 21.75 132 THR E C 1
ATOM 6997 O O . THR E 1 134 ? 26.222 22.661 84.019 1.00 21.21 132 THR E O 1
ATOM 7001 N N . LEU E 1 135 ? 24.070 22.589 84.659 1.00 21.72 133 LEU E N 1
ATOM 7002 C CA . LEU E 1 135 ? 23.881 21.188 84.274 1.00 22.25 133 LEU E CA 1
ATOM 7003 C C . LEU E 1 135 ? 24.113 20.989 82.774 1.00 22.57 133 LEU E C 1
ATOM 7004 O O . LEU E 1 135 ? 24.718 20.008 82.351 1.00 22.04 133 LEU E O 1
ATOM 7009 N N . GLN E 1 136 ? 23.667 21.957 81.980 1.00 23.25 134 GLN E N 1
ATOM 7010 C CA . GLN E 1 136 ? 23.789 21.885 80.534 1.00 23.40 134 GLN E CA 1
ATOM 7011 C C . GLN E 1 136 ? 25.247 21.847 80.094 1.00 23.17 134 GLN E C 1
ATOM 7012 O O . GLN E 1 136 ? 25.609 21.049 79.243 1.00 22.27 134 GLN E O 1
ATOM 7018 N N . THR E 1 137 ? 26.078 22.707 80.668 1.00 23.47 135 THR E N 1
ATOM 7019 C CA . THR E 1 137 ? 27.469 22.801 80.244 1.00 23.91 135 THR E CA 1
ATOM 7020 C C . THR E 1 137 ? 28.247 21.534 80.592 1.00 24.22 135 THR E C 1
ATOM 7021 O O . THR E 1 137 ? 29.156 21.149 79.854 1.00 24.26 135 THR E O 1
ATOM 7025 N N . LEU E 1 138 ? 27.871 20.884 81.700 1.00 24.07 136 LEU E N 1
ATOM 7026 C CA . LEU E 1 138 ? 28.447 19.602 82.081 1.00 23.95 136 LEU E CA 1
ATOM 7027 C C . LEU E 1 138 ? 28.040 18.500 81.092 1.00 23.87 136 LEU E C 1
ATOM 7028 O O . LEU E 1 138 ? 28.881 17.706 80.655 1.00 23.63 136 LEU E O 1
ATOM 7033 N N . TYR E 1 139 ? 26.764 18.463 80.724 1.00 23.82 137 TYR E N 1
ATOM 7034 C CA . TYR E 1 139 ? 26.301 17.477 79.746 1.00 24.03 137 TYR E CA 1
ATOM 7035 C C . TYR E 1 139 ? 26.991 17.638 78.399 1.00 24.26 137 TYR E C 1
ATOM 7036 O O . TYR E 1 139 ? 27.357 16.647 77.768 1.00 23.28 137 TYR E O 1
ATOM 7045 N N . MET E 1 140 ? 27.181 18.884 77.966 1.00 24.82 138 MET E N 1
ATOM 7046 C CA . MET E 1 140 ? 27.833 19.149 76.684 1.00 25.41 138 MET E CA 1
ATOM 7047 C C . MET E 1 140 ? 29.275 18.622 76.740 1.00 25.49 138 MET E C 1
ATOM 7048 O O . MET E 1 140 ? 29.763 18.005 75.800 1.00 25.11 138 MET E O 1
ATOM 7053 N N . THR E 1 141 ? 29.945 18.879 77.855 1.00 25.39 139 THR E N 1
ATOM 7054 C CA . THR E 1 141 ? 31.268 18.328 78.095 1.00 25.32 139 THR E CA 1
ATOM 7055 C C . THR E 1 141 ? 31.276 16.800 77.910 1.00 24.37 139 THR E C 1
ATOM 7056 O O . THR E 1 141 ? 32.071 16.288 77.129 1.00 24.42 139 THR E O 1
ATOM 7060 N N . ALA E 1 142 ? 30.374 16.098 78.589 1.00 24.23 140 ALA E N 1
ATOM 7061 C CA . ALA E 1 142 ? 30.240 14.633 78.470 1.00 24.44 140 ALA E CA 1
ATOM 7062 C C . ALA E 1 142 ? 29.991 14.113 77.040 1.00 24.48 140 ALA E C 1
ATOM 7063 O O . ALA E 1 142 ? 30.372 12.979 76.710 1.00 23.74 140 ALA E O 1
ATOM 7065 N N . MET E 1 143 ? 29.346 14.918 76.196 1.00 24.58 141 MET E N 1
ATOM 7066 C CA . MET E 1 143 ? 29.098 14.522 74.808 1.00 25.03 141 MET E CA 1
ATOM 7067 C C . MET E 1 143 ? 30.388 14.424 73.995 1.00 25.25 141 MET E C 1
ATOM 7068 O O . MET E 1 143 ? 30.443 13.669 73.033 1.00 25.45 141 MET E O 1
ATOM 7073 N N . HIS E 1 144 ? 31.407 15.200 74.365 1.00 25.59 142 HIS E N 1
ATOM 7074 C CA . HIS E 1 144 ? 32.716 15.140 73.713 1.00 26.02 142 HIS E CA 1
ATOM 7075 C C . HIS E 1 144 ? 33.456 13.850 74.045 1.00 26.52 142 HIS E C 1
ATOM 7076 O O . HIS E 1 144 ? 34.388 13.472 73.331 1.00 26.60 142 HIS E O 1
ATOM 7083 N N . TRP E 1 145 ? 33.054 13.208 75.144 1.00 26.36 143 TRP E N 1
ATOM 7084 C CA . TRP E 1 145 ? 33.633 11.942 75.580 1.00 26.28 143 TRP E CA 1
ATOM 7085 C C . TRP E 1 145 ? 32.962 10.749 74.922 1.00 26.27 143 TRP E C 1
ATOM 7086 O O . TRP E 1 145 ? 33.444 9.628 75.056 1.00 27.03 143 TRP E O 1
ATOM 7097 N N . GLY E 1 146 ? 31.860 10.984 74.217 1.00 25.68 144 GLY E N 1
ATOM 7098 C CA . GLY E 1 146 ? 31.016 9.905 73.746 1.00 25.22 144 GLY E CA 1
ATOM 7099 C C . GLY E 1 146 ? 30.297 9.245 74.903 1.00 24.81 144 GLY E C 1
ATOM 7100 O O . GLY E 1 146 ? 29.924 8.069 74.827 1.00 24.78 144 GLY E O 1
ATOM 7101 N N . ALA E 1 147 ? 30.090 9.984 75.990 1.00 24.25 145 ALA E N 1
ATOM 7102 C CA . ALA E 1 147 ? 29.380 9.421 77.134 1.00 24.18 145 ALA E CA 1
ATOM 7103 C C . ALA E 1 147 ? 27.921 9.156 76.756 1.00 23.80 145 ALA E C 1
ATOM 7104 O O . ALA E 1 147 ? 27.404 9.723 75.783 1.00 23.69 145 ALA E O 1
ATOM 7106 N N . VAL E 1 148 ? 27.275 8.268 77.504 1.00 23.43 146 VAL E N 1
ATOM 7107 C CA . VAL E 1 148 ? 25.851 8.000 77.356 1.00 23.33 146 VAL E CA 1
ATOM 7108 C C . VAL E 1 148 ? 25.141 8.735 78.488 1.00 23.26 146 VAL E C 1
ATOM 7109 O O . VAL E 1 148 ? 25.331 8.421 79.664 1.00 22.56 146 VAL E O 1
ATOM 7113 N N . LEU E 1 149 ? 24.333 9.735 78.135 1.00 23.19 147 LEU E N 1
ATOM 7114 C CA . LEU E 1 149 ? 23.781 10.651 79.133 1.00 22.71 147 LEU E CA 1
ATOM 7115 C C . LEU E 1 149 ? 22.467 10.125 79.692 1.00 22.30 147 LEU E C 1
ATOM 7116 O O . LEU E 1 149 ? 21.555 9.790 78.946 1.00 21.79 147 LEU E O 1
ATOM 7121 N N . THR E 1 150 ? 22.376 10.057 81.017 1.00 22.02 148 THR E N 1
ATOM 7122 C CA . THR E 1 150 ? 21.215 9.457 81.664 1.00 22.58 148 THR E CA 1
ATOM 7123 C C . THR E 1 150 ? 20.573 10.452 82.632 1.00 23.03 148 THR E C 1
ATOM 7124 O O . THR E 1 150 ? 20.569 10.197 83.839 1.00 23.09 148 THR E O 1
ATOM 7128 N N . PRO E 1 151 ? 20.027 11.582 82.107 1.00 23.59 149 PRO E N 1
ATOM 7129 C CA . PRO E 1 151 ? 19.350 12.556 82.976 1.00 23.53 149 PRO E CA 1
ATOM 7130 C C . PRO E 1 151 ? 18.058 11.983 83.561 1.00 23.46 149 PRO E C 1
ATOM 7131 O O . PRO E 1 151 ? 17.445 11.104 82.948 1.00 23.17 149 PRO E O 1
ATOM 7135 N N . PRO E 1 152 ? 17.642 12.471 84.739 1.00 23.84 150 PRO E N 1
ATOM 7136 C CA . PRO E 1 152 ? 16.453 11.912 85.377 1.00 24.40 150 PRO E CA 1
ATOM 7137 C C . PRO E 1 152 ? 15.164 12.132 84.597 1.00 24.80 150 PRO E C 1
ATOM 7138 O O . PRO E 1 152 ? 14.254 11.322 84.687 1.00 25.00 150 PRO E O 1
ATOM 7142 N N . GLY E 1 153 ? 15.077 13.219 83.836 1.00 25.47 151 GLY E N 1
ATOM 7143 C CA . GLY E 1 153 ? 13.816 13.607 83.227 1.00 26.31 151 GLY E CA 1
ATOM 7144 C C . GLY E 1 153 ? 12.788 13.782 84.320 1.00 26.77 151 GLY E C 1
ATOM 7145 O O . GLY E 1 153 ? 13.124 14.203 85.419 1.00 26.14 151 GLY E O 1
ATOM 7146 N N . TYR E 1 154 ? 11.543 13.439 84.027 1.00 28.06 152 TYR E N 1
ATOM 7147 C CA . TYR E 1 154 ? 10.496 13.448 85.039 1.00 29.70 152 TYR E CA 1
ATOM 7148 C C . TYR E 1 154 ? 10.060 12.022 85.344 1.00 30.98 152 TYR E C 1
ATOM 7149 O O . TYR E 1 154 ? 8.865 11.761 85.462 1.00 31.23 152 TYR E O 1
ATOM 7158 N N . THR E 1 155 ? 11.026 11.107 85.463 1.00 32.44 153 THR E N 1
ATOM 7159 C CA . THR E 1 155 ? 10.723 9.670 85.531 1.00 33.68 153 THR E CA 1
ATOM 7160 C C . THR E 1 155 ? 10.275 9.182 86.919 1.00 35.22 153 THR E C 1
ATOM 7161 O O . THR E 1 155 ? 9.877 8.028 87.070 1.00 35.47 153 THR E O 1
ATOM 7165 N N . ASP E 1 156 ? 10.347 10.050 87.923 1.00 37.22 154 ASP E N 1
ATOM 7166 C CA . ASP E 1 156 ? 9.696 9.798 89.208 1.00 38.32 154 ASP E CA 1
ATOM 7167 C C . ASP E 1 156 ? 9.013 11.086 89.659 1.00 39.70 154 ASP E C 1
ATOM 7168 O O . ASP E 1 156 ? 9.521 12.187 89.400 1.00 39.42 154 ASP E O 1
ATOM 7173 N N . GLU E 1 157 ? 7.858 10.936 90.317 1.00 41.15 155 GLU E N 1
ATOM 7174 C CA . GLU E 1 157 ? 7.055 12.074 90.800 1.00 41.70 155 GLU E CA 1
ATOM 7175 C C . GLU E 1 157 ? 7.879 12.972 91.717 1.00 42.09 155 GLU E C 1
ATOM 7176 O O . GLU E 1 157 ? 7.622 14.179 91.832 1.00 41.88 155 GLU E O 1
ATOM 7182 N N . VAL E 1 158 ? 8.878 12.378 92.360 1.00 42.25 156 VAL E N 1
ATOM 7183 C CA . VAL E 1 158 ? 9.737 13.106 93.273 1.00 42.67 156 VAL E CA 1
ATOM 7184 C C . VAL E 1 158 ? 10.618 14.165 92.571 1.00 42.78 156 VAL E C 1
ATOM 7185 O O . VAL E 1 158 ? 11.109 15.088 93.229 1.00 42.77 156 VAL E O 1
ATOM 7189 N N . ILE E 1 159 ? 10.819 14.026 91.257 1.00 42.71 157 ILE E N 1
ATOM 7190 C CA . ILE E 1 159 ? 11.436 15.093 90.455 1.00 43.00 157 ILE E CA 1
ATOM 7191 C C . ILE E 1 159 ? 10.539 16.337 90.488 1.00 42.99 157 ILE E C 1
ATOM 7192 O O . ILE E 1 159 ? 11.019 17.452 90.758 1.00 42.62 157 ILE E O 1
ATOM 7197 N N . PHE E 1 160 ? 9.247 16.134 90.215 1.00 43.08 158 PHE E N 1
ATOM 7198 C CA . PHE E 1 160 ? 8.249 17.208 90.302 1.00 43.08 158 PHE E CA 1
ATOM 7199 C C . PHE E 1 160 ? 8.294 17.856 91.687 1.00 42.89 158 PHE E C 1
ATOM 7200 O O . PHE E 1 160 ? 8.362 19.078 91.804 1.00 42.92 158 PHE E O 1
ATOM 7208 N N . LYS E 1 161 ? 8.293 17.027 92.731 1.00 42.55 159 LYS E N 1
ATOM 7209 C CA . LYS E 1 161 ? 8.304 17.519 94.114 1.00 42.21 159 LYS E CA 1
ATOM 7210 C C . LYS E 1 161 ? 9.529 18.360 94.479 1.00 41.54 159 LYS E C 1
ATOM 7211 O O . LYS E 1 161 ? 9.449 19.185 95.390 1.00 41.60 159 LYS E O 1
ATOM 7217 N N . SER E 1 162 ? 10.656 18.137 93.797 1.00 40.43 160 SER E N 1
ATOM 7218 C CA . SER E 1 162 ? 11.917 18.842 94.097 1.00 39.87 160 SER E CA 1
ATOM 7219 C C . SER E 1 162 ? 12.163 20.099 93.234 1.00 39.11 160 SER E C 1
ATOM 7220 O O . SER E 1 162 ? 13.285 20.627 93.219 1.00 39.21 160 SER E O 1
ATOM 7223 N N . GLY E 1 163 ? 11.137 20.573 92.520 1.00 38.01 161 GLY E N 1
ATOM 7224 C CA . GLY E 1 163 ? 11.277 21.751 91.637 1.00 37.27 161 GLY E CA 1
ATOM 7225 C C . GLY E 1 163 ? 11.227 21.434 90.144 1.00 36.37 161 GLY E C 1
ATOM 7226 O O . GLY E 1 163 ? 11.224 22.343 89.304 1.00 36.39 161 GLY E O 1
ATOM 7227 N N . GLY E 1 164 ? 11.209 20.144 89.818 1.00 35.28 162 GLY E N 1
ATOM 7228 C CA . GLY E 1 164 ? 11.011 19.683 88.452 1.00 34.12 162 GLY E CA 1
ATOM 7229 C C . GLY E 1 164 ? 12.142 20.031 87.510 1.00 33.26 162 GLY E C 1
ATOM 7230 O O . GLY E 1 164 ? 11.901 20.631 86.469 1.00 33.48 162 GLY E O 1
ATOM 7231 N N . ASN E 1 165 ? 13.372 19.667 87.885 1.00 31.65 163 ASN E N 1
ATOM 7232 C CA . ASN E 1 165 ? 14.541 19.793 87.002 1.00 30.60 163 ASN E CA 1
ATOM 7233 C C . ASN E 1 165 ? 14.819 18.437 86.319 1.00 29.38 163 ASN E C 1
ATOM 7234 O O . ASN E 1 165 ? 15.373 17.524 86.947 1.00 29.31 163 ASN E O 1
ATOM 7239 N N . PRO E 1 166 ? 14.440 18.299 85.032 1.00 27.93 164 PRO E N 1
ATOM 7240 C CA . PRO E 1 166 ? 14.669 17.054 84.302 1.00 27.38 164 PRO E CA 1
ATOM 7241 C C . PRO E 1 166 ? 16.131 16.831 83.935 1.00 26.43 164 PRO E C 1
ATOM 7242 O O . PRO E 1 166 ? 16.542 15.702 83.654 1.00 26.02 164 PRO E O 1
ATOM 7246 N N . TYR E 1 167 ? 16.906 17.909 83.911 1.00 25.98 165 TYR E N 1
ATOM 7247 C CA . TYR E 1 167 ? 18.303 17.834 83.519 1.00 25.85 165 TYR E CA 1
ATOM 7248 C C . TYR E 1 167 ? 19.158 17.135 84.573 1.00 25.56 165 TYR E C 1
ATOM 7249 O O . TYR E 1 167 ? 20.170 16.508 84.241 1.00 25.61 165 TYR E O 1
ATOM 7258 N N . GLY E 1 168 ? 18.747 17.250 85.837 1.00 25.26 166 GLY E N 1
ATOM 7259 C CA . GLY E 1 168 ? 19.510 16.729 86.973 1.00 25.26 166 GLY E CA 1
ATOM 7260 C C . GLY E 1 168 ? 19.139 17.415 88.275 1.00 25.27 166 GLY E C 1
ATOM 7261 O O . GLY E 1 168 ? 18.500 18.475 88.267 1.00 24.27 166 GLY E O 1
ATOM 7262 N N . ALA E 1 169 ? 19.535 16.808 89.394 1.00 25.37 167 ALA E N 1
ATOM 7263 C CA . ALA E 1 169 ? 19.248 17.367 90.722 1.00 26.17 167 ALA E CA 1
ATOM 7264 C C . ALA E 1 169 ? 19.850 18.770 90.879 1.00 26.41 167 ALA E C 1
ATOM 7265 O O . ALA E 1 169 ? 21.001 19.007 90.522 1.00 26.05 167 ALA E O 1
ATOM 7267 N N . SER E 1 170 ? 19.048 19.709 91.371 1.00 27.35 168 SER E N 1
ATOM 7268 C CA . SER E 1 170 ? 19.528 21.070 91.622 1.00 28.25 168 SER E CA 1
ATOM 7269 C C . SER E 1 170 ? 18.955 21.565 92.937 1.00 29.04 168 SER E C 1
ATOM 7270 O O . SER E 1 170 ? 17.747 21.480 93.178 1.00 29.30 168 SER E O 1
ATOM 7273 N N . VAL E 1 171 ? 19.840 22.051 93.794 1.00 30.37 169 VAL E N 1
ATOM 7274 C CA . VAL E 1 171 ? 19.473 22.433 95.140 1.00 31.61 169 VAL E CA 1
ATOM 7275 C C . VAL E 1 171 ? 19.748 23.913 95.338 1.00 32.59 169 VAL E C 1
ATOM 7276 O O . VAL E 1 171 ? 20.805 24.421 94.953 1.00 31.98 169 VAL E O 1
ATOM 7280 N N . THR E 1 172 ? 18.788 24.597 95.950 1.00 34.23 170 THR E N 1
ATOM 7281 C CA . THR E 1 172 ? 18.988 25.982 96.329 1.00 35.37 170 THR E CA 1
ATOM 7282 C C . THR E 1 172 ? 19.739 25.996 97.652 1.00 36.62 170 THR E C 1
ATOM 7283 O O . THR E 1 172 ? 19.222 25.558 98.684 1.00 36.93 170 THR E O 1
ATOM 7287 N N . ALA E 1 173 ? 20.980 26.473 97.570 1.00 38.15 171 ALA E N 1
ATOM 7288 C CA . ALA E 1 173 ? 21.894 26.594 98.697 1.00 39.11 171 ALA E CA 1
ATOM 7289 C C . ALA E 1 173 ? 21.521 27.768 99.619 1.00 40.18 171 ALA E C 1
ATOM 7290 O O . ALA E 1 173 ? 21.636 28.938 99.231 1.00 39.72 171 ALA E O 1
ATOM 7292 N N . ASN E 1 174 ? 21.083 27.426 100.836 1.00 41.68 172 ASN E N 1
ATOM 7293 C CA . ASN E 1 174 ? 20.665 28.397 101.859 1.00 42.47 172 ASN E CA 1
ATOM 7294 C C . ASN E 1 174 ? 21.292 28.149 103.248 1.00 43.31 172 ASN E C 1
ATOM 7295 O O . ASN E 1 174 ? 20.824 28.698 104.255 1.00 43.36 172 ASN E O 1
ATOM 7300 N N . GLY E 1 175 ? 22.336 27.318 103.299 1.00 43.99 173 GLY E N 1
ATOM 7301 C CA . GLY E 1 175 ? 23.022 26.993 104.552 1.00 44.38 173 GLY E CA 1
ATOM 7302 C C . GLY E 1 175 ? 22.343 25.980 105.465 1.00 44.88 173 GLY E C 1
ATOM 7303 O O . GLY E 1 175 ? 22.934 25.565 106.459 1.00 45.13 173 GLY E O 1
ATOM 7304 N N . GLN E 1 176 ? 21.112 25.581 105.139 1.00 45.45 174 GLN E N 1
ATOM 7305 C CA . GLN E 1 176 ? 20.353 24.618 105.946 1.00 45.64 174 GLN E CA 1
ATOM 7306 C C . GLN E 1 176 ? 20.509 23.207 105.371 1.00 45.83 174 GLN E C 1
ATOM 7307 O O . GLN E 1 176 ? 21.042 23.059 104.268 1.00 45.88 174 GLN E O 1
ATOM 7313 N N . PRO E 1 177 ? 20.088 22.166 106.127 1.00 45.67 175 PRO E N 1
ATOM 7314 C CA . PRO E 1 177 ? 20.170 20.796 105.612 1.00 45.43 175 PRO E CA 1
ATOM 7315 C C . PRO E 1 177 ? 19.324 20.542 104.363 1.00 45.23 175 PRO E C 1
ATOM 7316 O O . PRO E 1 177 ? 18.354 21.261 104.103 1.00 44.67 175 PRO E O 1
ATOM 7320 N N . LEU E 1 178 ? 19.720 19.524 103.600 1.00 45.07 176 LEU E N 1
ATOM 7321 C CA . LEU E 1 178 ? 19.025 19.147 102.372 1.00 44.92 176 LEU E CA 1
ATOM 7322 C C . LEU E 1 178 ? 17.587 18.795 102.676 1.00 44.69 176 LEU E C 1
ATOM 7323 O O . LEU E 1 178 ? 17.309 18.127 103.666 1.00 44.67 176 LEU E O 1
ATOM 7328 N N . LEU E 1 179 ? 16.673 19.244 101.822 1.00 44.41 177 LEU E N 1
ATOM 7329 C CA . LEU E 1 179 ? 15.270 18.879 101.961 1.00 44.20 177 LEU E CA 1
ATOM 7330 C C . LEU E 1 179 ? 15.111 17.423 101.548 1.00 43.96 177 LEU E C 1
ATOM 7331 O O . LEU E 1 179 ? 15.821 16.942 100.675 1.00 44.25 177 LEU E O 1
ATOM 7336 N N . GLU E 1 180 ? 14.197 16.721 102.199 1.00 43.51 178 GLU E N 1
ATOM 7337 C CA . GLU E 1 180 ? 13.892 15.339 101.854 1.00 42.99 178 GLU E CA 1
ATOM 7338 C C . GLU E 1 180 ? 13.596 15.177 100.347 1.00 42.49 178 GLU E C 1
ATOM 7339 O O . GLU E 1 180 ? 14.027 14.198 99.728 1.00 42.22 178 GLU E O 1
ATOM 7345 N N . ASN E 1 181 ? 12.879 16.141 99.767 1.00 41.59 179 ASN E N 1
ATOM 7346 C CA . ASN E 1 181 ? 12.567 16.131 98.328 1.00 41.07 179 ASN E CA 1
ATOM 7347 C C . ASN E 1 181 ? 13.786 16.188 97.424 1.00 40.16 179 ASN E C 1
ATOM 7348 O O . ASN E 1 181 ? 13.812 15.547 96.373 1.00 40.02 179 ASN E O 1
ATOM 7353 N N . ASP E 1 182 ? 14.773 16.978 97.823 1.00 38.78 180 ASP E N 1
ATOM 7354 C CA . ASP E 1 182 ? 16.029 17.041 97.102 1.00 38.13 180 ASP E CA 1
ATOM 7355 C C . ASP E 1 182 ? 16.809 15.740 97.288 1.00 37.22 180 ASP E C 1
ATOM 7356 O O . ASP E 1 182 ? 17.323 15.194 96.324 1.00 36.08 180 ASP E O 1
ATOM 7361 N N . ARG E 1 183 ? 16.876 15.245 98.523 1.00 36.45 181 ARG E N 1
ATOM 7362 C CA . ARG E 1 183 ? 17.521 13.959 98.808 1.00 36.36 181 ARG E CA 1
ATOM 7363 C C . ARG E 1 183 ? 16.905 12.864 97.944 1.00 35.33 181 ARG E C 1
ATOM 7364 O O . ARG E 1 183 ? 17.610 12.082 97.295 1.00 34.56 181 ARG E O 1
ATOM 7372 N N . ALA E 1 184 ? 15.578 12.836 97.929 1.00 34.33 182 ALA E N 1
ATOM 7373 C CA . ALA E 1 184 ? 14.831 11.849 97.169 1.00 33.98 182 ALA E CA 1
ATOM 7374 C C . ALA E 1 184 ? 15.130 11.884 95.664 1.00 33.54 182 ALA E C 1
ATOM 7375 O O . ALA E 1 184 ? 15.286 10.836 95.028 1.00 33.13 182 ALA E O 1
ATOM 7377 N N . SER E 1 185 ? 15.211 13.087 95.100 1.00 33.07 183 SER E N 1
ATOM 7378 C CA . SER E 1 185 ? 15.427 13.245 93.661 1.00 32.63 183 SER E CA 1
ATOM 7379 C C . SER E 1 185 ? 16.870 12.860 93.280 1.00 32.01 183 SER E C 1
ATOM 7380 O O . SER E 1 185 ? 17.100 12.299 92.212 1.00 31.62 183 SER E O 1
ATOM 7383 N N . ILE E 1 186 ? 17.819 13.141 94.173 1.00 31.56 184 ILE E N 1
ATOM 7384 C CA . ILE E 1 186 ? 19.204 12.688 94.019 1.00 31.55 184 ILE E CA 1
ATOM 7385 C C . ILE E 1 186 ? 19.252 11.158 93.990 1.00 31.41 184 ILE E C 1
ATOM 7386 O O . ILE E 1 186 ? 19.968 10.569 93.178 1.00 30.55 184 ILE E O 1
ATOM 7391 N N . ARG E 1 187 ? 18.468 10.526 94.865 1.00 31.13 185 ARG E N 1
ATOM 7392 C CA . ARG E 1 187 ? 18.459 9.073 94.977 1.00 31.27 185 ARG E CA 1
ATOM 7393 C C . ARG E 1 187 ? 17.901 8.438 93.717 1.00 30.80 185 ARG E C 1
ATOM 7394 O O . ARG E 1 187 ? 18.494 7.512 93.179 1.00 30.86 185 ARG E O 1
ATOM 7402 N N . HIS E 1 188 ? 16.769 8.944 93.243 1.00 30.46 186 HIS E N 1
ATOM 7403 C CA . HIS E 1 188 ? 16.163 8.431 92.015 1.00 30.23 186 HIS E CA 1
ATOM 7404 C C . HIS E 1 188 ? 17.109 8.560 90.820 1.00 29.69 186 HIS E C 1
ATOM 7405 O O . HIS E 1 188 ? 17.233 7.633 90.027 1.00 29.49 186 HIS E O 1
ATOM 7412 N N . GLN E 1 189 ? 17.762 9.712 90.699 1.00 29.34 187 GLN E N 1
ATOM 7413 C CA . GLN E 1 189 ? 18.721 9.963 89.609 1.00 29.23 187 GLN E CA 1
ATOM 7414 C C . GLN E 1 189 ? 19.837 8.923 89.564 1.00 29.19 187 GLN E C 1
ATOM 7415 O O . GLN E 1 189 ? 20.189 8.415 88.496 1.00 28.53 187 GLN E O 1
ATOM 7421 N N . VAL E 1 190 ? 20.390 8.629 90.735 1.00 29.48 188 VAL E N 1
ATOM 7422 C CA . VAL E 1 190 ? 21.523 7.741 90.851 1.00 29.86 188 VAL E CA 1
ATOM 7423 C C . VAL E 1 190 ? 21.043 6.299 90.667 1.00 30.23 188 VAL E C 1
ATOM 7424 O O . VAL E 1 190 ? 21.603 5.567 89.862 1.00 30.45 188 VAL E O 1
ATOM 7428 N N . ARG E 1 191 ? 19.987 5.912 91.381 1.00 30.95 189 ARG E N 1
ATOM 7429 C CA . ARG E 1 191 ? 19.352 4.596 91.204 1.00 31.19 189 ARG E CA 1
ATOM 7430 C C . ARG E 1 191 ? 19.036 4.313 89.735 1.00 30.90 189 ARG E C 1
ATOM 7431 O O . ARG E 1 191 ? 19.402 3.263 89.195 1.00 30.33 189 ARG E O 1
ATOM 7439 N N . ARG E 1 192 ? 18.364 5.267 89.094 1.00 30.30 190 ARG E N 1
ATOM 7440 C CA . ARG E 1 192 ? 18.052 5.176 87.668 1.00 30.15 190 ARG E CA 1
ATOM 7441 C C . ARG E 1 192 ? 19.283 4.939 86.785 1.00 29.45 190 ARG E C 1
ATOM 7442 O O . ARG E 1 192 ? 19.272 4.061 85.925 1.00 30.19 190 ARG E O 1
ATOM 7450 N N . GLN E 1 193 ? 20.322 5.738 86.987 1.00 28.69 191 GLN E N 1
ATOM 7451 C CA . GLN E 1 193 ? 21.540 5.665 86.180 1.00 28.39 191 GLN E CA 1
ATOM 7452 C C . GLN E 1 193 ? 22.276 4.336 86.393 1.00 28.37 191 GLN E C 1
ATOM 7453 O O . GLN E 1 193 ? 22.722 3.719 85.434 1.00 28.36 191 GLN E O 1
ATOM 7459 N N . VAL E 1 194 ? 22.392 3.898 87.646 1.00 28.54 192 VAL E N 1
ATOM 7460 C CA . VAL E 1 194 ? 23.049 2.611 87.958 1.00 28.74 192 VAL E CA 1
ATOM 7461 C C . VAL E 1 194 ? 22.316 1.468 87.255 1.00 28.70 192 VAL E C 1
ATOM 7462 O O . VAL E 1 194 ? 22.947 0.594 86.659 1.00 28.31 192 VAL E O 1
ATOM 7466 N N . GLU E 1 195 ? 20.985 1.508 87.293 1.00 29.17 193 GLU E N 1
ATOM 7467 C CA . GLU E 1 195 ? 20.156 0.512 86.606 1.00 29.72 193 GLU E CA 1
ATOM 7468 C C . GLU E 1 195 ? 20.359 0.500 85.083 1.00 29.33 193 GLU E C 1
ATOM 7469 O O . GLU E 1 195 ? 20.506 -0.568 84.476 1.00 29.15 193 GLU E O 1
ATOM 7475 N N . LEU E 1 196 ? 20.395 1.683 84.471 1.00 29.29 194 LEU E N 1
ATOM 7476 C CA . LEU E 1 196 ? 20.677 1.789 83.033 1.00 28.99 194 LEU E CA 1
ATOM 7477 C C . LEU E 1 196 ? 22.088 1.294 82.695 1.00 28.64 194 LEU E C 1
ATOM 7478 O O . LEU E 1 196 ? 22.259 0.564 81.725 1.00 28.84 194 LEU E O 1
ATOM 7483 N N . THR E 1 197 ? 23.086 1.699 83.482 1.00 28.23 195 THR E N 1
ATOM 7484 C CA . THR E 1 197 ? 24.465 1.233 83.300 1.00 28.53 195 THR E CA 1
ATOM 7485 C C . THR E 1 197 ? 24.531 -0.290 83.357 1.00 28.68 195 THR E C 1
ATOM 7486 O O . THR E 1 197 ? 25.223 -0.914 82.546 1.00 27.68 195 THR E O 1
ATOM 7490 N N . ALA E 1 198 ? 23.807 -0.876 84.314 1.00 29.03 196 ALA E N 1
ATOM 7491 C CA . ALA E 1 198 ? 23.800 -2.326 84.490 1.00 29.87 196 ALA E CA 1
ATOM 7492 C C . ALA E 1 198 ? 23.173 -3.019 83.277 1.00 30.40 196 ALA E C 1
ATOM 7493 O O . ALA E 1 198 ? 23.717 -3.999 82.777 1.00 29.73 196 ALA E O 1
ATOM 7495 N N . LYS E 1 199 ? 22.055 -2.483 82.781 1.00 31.48 197 LYS E N 1
ATOM 7496 C CA . LYS E 1 199 ? 21.434 -3.017 81.566 1.00 32.09 197 LYS E CA 1
ATOM 7497 C C . LYS E 1 199 ? 22.414 -2.941 80.389 1.00 32.40 197 LYS E C 1
ATOM 7498 O O . LYS E 1 199 ? 22.586 -3.922 79.668 1.00 31.88 197 LYS E O 1
ATOM 7504 N N . LEU E 1 200 ? 23.076 -1.796 80.217 1.00 32.88 198 LEU E N 1
ATOM 7505 C CA . LEU E 1 200 ? 24.077 -1.643 79.153 1.00 33.90 198 LEU E CA 1
ATOM 7506 C C . LEU E 1 200 ? 25.231 -2.657 79.263 1.00 34.28 198 LEU E C 1
ATOM 7507 O O . LEU E 1 200 ? 25.636 -3.256 78.261 1.00 33.68 198 LEU E O 1
ATOM 7512 N N . LEU E 1 201 ? 25.753 -2.837 80.475 1.00 35.17 199 LEU E N 1
ATOM 7513 C CA . LEU E 1 201 ? 26.820 -3.820 80.731 1.00 36.15 199 LEU E CA 1
ATOM 7514 C C . LEU E 1 201 ? 26.352 -5.251 80.479 1.00 36.81 199 LEU E C 1
ATOM 7515 O O . LEU E 1 201 ? 27.093 -6.054 79.901 1.00 36.88 199 LEU E O 1
ATOM 7520 N N . GLU E 1 202 ? 25.136 -5.560 80.939 1.00 38.04 200 GLU E N 1
ATOM 7521 C CA . GLU E 1 202 ? 24.512 -6.881 80.751 1.00 39.29 200 GLU E CA 1
ATOM 7522 C C . GLU E 1 202 ? 24.354 -7.195 79.276 1.00 39.85 200 GLU E C 1
ATOM 7523 O O . GLU E 1 202 ? 24.841 -8.216 78.804 1.00 39.61 200 GLU E O 1
ATOM 7529 N N . GLY E 1 203 ? 23.678 -6.304 78.554 1.00 40.93 201 GLY E N 1
ATOM 7530 C CA . GLY E 1 203 ? 23.489 -6.453 77.111 1.00 41.80 201 GLY E CA 1
ATOM 7531 C C . GLY E 1 203 ? 24.792 -6.433 76.329 1.00 42.67 201 GLY E C 1
ATOM 7532 O O . GLY E 1 203 ? 24.896 -7.050 75.266 1.00 42.83 201 GLY E O 1
ATOM 7533 N N . GLY E 1 204 ? 25.789 -5.724 76.856 1.00 43.67 202 GLY E N 1
ATOM 7534 C CA . GLY E 1 204 ? 27.135 -5.720 76.285 1.00 44.50 202 GLY E CA 1
ATOM 7535 C C . GLY E 1 204 ? 27.785 -7.101 76.255 1.00 45.39 202 GLY E C 1
ATOM 7536 O O . GLY E 1 204 ? 28.781 -7.309 75.552 1.00 45.63 202 GLY E O 1
ATOM 7537 N N . SER E 1 205 ? 27.236 -8.037 77.032 1.00 46.20 203 SER E N 1
ATOM 7538 C CA . SER E 1 205 ? 27.657 -9.439 76.988 1.00 46.68 203 SER E CA 1
ATOM 7539 C C . SER E 1 205 ? 27.066 -10.148 75.764 1.00 47.25 203 SER E C 1
ATOM 7540 O O . SER E 1 205 ? 27.721 -11.037 75.205 1.00 47.63 203 SER E O 1
ATOM 7543 N N . ALA F 1 5 ? 13.449 -9.791 67.960 1.00 37.70 3 ALA F N 1
ATOM 7544 C CA . ALA F 1 5 ? 12.941 -8.462 67.491 1.00 37.37 3 ALA F CA 1
ATOM 7545 C C . ALA F 1 5 ? 14.096 -7.464 67.335 1.00 37.15 3 ALA F C 1
ATOM 7546 O O . ALA F 1 5 ? 14.702 -7.059 68.332 1.00 37.42 3 ALA F O 1
ATOM 7548 N N . PRO F 1 6 ? 14.419 -7.076 66.086 1.00 36.23 4 PRO F N 1
ATOM 7549 C CA . PRO F 1 6 ? 15.454 -6.058 65.917 1.00 35.49 4 PRO F CA 1
ATOM 7550 C C . PRO F 1 6 ? 15.068 -4.717 66.576 1.00 34.66 4 PRO F C 1
ATOM 7551 O O . PRO F 1 6 ? 13.890 -4.476 66.856 1.00 34.26 4 PRO F O 1
ATOM 7555 N N . VAL F 1 7 ? 16.065 -3.878 66.838 1.00 33.76 5 VAL F N 1
ATOM 7556 C CA . VAL F 1 7 ? 15.827 -2.538 67.369 1.00 33.27 5 VAL F CA 1
ATOM 7557 C C . VAL F 1 7 ? 14.871 -1.749 66.463 1.00 32.42 5 VAL F C 1
ATOM 7558 O O . VAL F 1 7 ? 15.050 -1.690 65.242 1.00 31.91 5 VAL F O 1
ATOM 7562 N N . LYS F 1 8 ? 13.862 -1.139 67.073 1.00 31.54 6 LYS F N 1
ATOM 7563 C CA . LYS F 1 8 ? 12.963 -0.250 66.343 1.00 30.72 6 LYS F CA 1
ATOM 7564 C C . LYS F 1 8 ? 13.568 1.161 66.272 1.00 29.52 6 LYS F C 1
ATOM 7565 O O . LYS F 1 8 ? 13.697 1.852 67.287 1.00 28.62 6 LYS F O 1
ATOM 7571 N N . LEU F 1 9 ? 13.950 1.569 65.066 1.00 28.31 7 LEU F N 1
ATOM 7572 C CA . LEU F 1 9 ? 14.573 2.871 64.843 1.00 27.95 7 LEU F CA 1
ATOM 7573 C C . LEU F 1 9 ? 13.638 3.796 64.069 1.00 27.51 7 LEU F C 1
ATOM 7574 O O . LEU F 1 9 ? 13.243 3.477 62.944 1.00 27.55 7 LEU F O 1
ATOM 7579 N N . ALA F 1 10 ? 13.285 4.926 64.686 1.00 26.82 8 ALA F N 1
ATOM 7580 C CA . ALA F 1 10 ? 12.558 6.015 64.009 1.00 26.41 8 ALA F CA 1
ATOM 7581 C C . ALA F 1 10 ? 13.500 7.166 63.646 1.00 25.89 8 ALA F C 1
ATOM 7582 O O . ALA F 1 10 ? 14.163 7.749 64.509 1.00 25.43 8 ALA F O 1
ATOM 7584 N N . ILE F 1 11 ? 13.555 7.488 62.358 1.00 25.70 9 ILE F N 1
ATOM 7585 C CA . ILE F 1 11 ? 14.320 8.631 61.884 1.00 25.36 9 ILE F CA 1
ATOM 7586 C C . ILE F 1 11 ? 13.319 9.730 61.501 1.00 25.19 9 ILE F C 1
ATOM 7587 O O . ILE F 1 11 ? 12.614 9.627 60.489 1.00 25.55 9 ILE F O 1
ATOM 7592 N N . VAL F 1 12 ? 13.232 10.758 62.346 1.00 24.29 10 VAL F N 1
ATOM 7593 C CA . VAL F 1 12 ? 12.325 11.885 62.115 1.00 22.98 10 VAL F CA 1
ATOM 7594 C C . VAL F 1 12 ? 13.137 13.083 61.662 1.00 22.05 10 VAL F C 1
ATOM 7595 O O . VAL F 1 12 ? 13.998 13.582 62.414 1.00 22.05 10 VAL F O 1
ATOM 7599 N N . PHE F 1 13 ? 12.887 13.540 60.437 1.00 20.76 11 PHE F N 1
ATOM 7600 C CA . PHE F 1 13 ? 13.670 14.628 59.867 1.00 20.60 11 PHE F CA 1
ATOM 7601 C C . PHE F 1 13 ? 12.762 15.709 59.275 1.00 19.64 11 PHE F C 1
ATOM 7602 O O . PHE F 1 13 ? 11.702 15.411 58.746 1.00 20.07 11 PHE F O 1
ATOM 7610 N N . TYR F 1 14 ? 13.163 16.968 59.411 1.00 19.36 12 TYR F N 1
ATOM 7611 C CA . TYR F 1 14 ? 12.592 18.039 58.586 1.00 19.30 12 TYR F CA 1
ATOM 7612 C C . TYR F 1 14 ? 13.613 18.456 57.525 1.00 19.29 12 TYR F C 1
ATOM 7613 O O . TYR F 1 14 ? 14.794 18.627 57.840 1.00 19.58 12 TYR F O 1
ATOM 7622 N N . SER F 1 15 ? 13.164 18.635 56.281 1.00 19.35 13 SER F N 1
ATOM 7623 C CA . SER F 1 15 ? 14.032 19.154 55.217 1.00 19.45 13 SER F CA 1
ATOM 7624 C C . SER F 1 15 ? 13.246 20.060 54.265 1.00 19.45 13 SER F C 1
ATOM 7625 O O . SER F 1 15 ? 12.178 19.678 53.782 1.00 19.30 13 SER F O 1
ATOM 7628 N N . SER F 1 16 ? 13.781 21.261 54.021 1.00 19.70 14 SER F N 1
ATOM 7629 C CA . SER F 1 16 ? 13.241 22.190 53.016 1.00 20.13 14 SER F CA 1
ATOM 7630 C C . SER F 1 16 ? 13.876 21.901 51.669 1.00 20.39 14 SER F C 1
ATOM 7631 O O . SER F 1 16 ? 13.211 21.506 50.732 1.00 21.21 14 SER F O 1
ATOM 7634 N N . THR F 1 17 ? 15.188 22.073 51.596 1.00 20.94 15 THR F N 1
ATOM 7635 C CA . THR F 1 17 ? 15.904 22.053 50.321 1.00 21.34 15 THR F CA 1
ATOM 7636 C C . THR F 1 17 ? 16.717 20.758 50.112 1.00 21.81 15 THR F C 1
ATOM 7637 O O . THR F 1 17 ? 17.634 20.707 49.285 1.00 21.93 15 THR F O 1
ATOM 7641 N N . GLY F 1 18 ? 16.386 19.713 50.872 1.00 22.21 16 GLY F N 1
ATOM 7642 C CA . GLY F 1 18 ? 16.842 18.353 50.550 1.00 22.35 16 GLY F CA 1
ATOM 7643 C C . GLY F 1 18 ? 18.105 17.818 51.177 1.00 22.55 16 GLY F C 1
ATOM 7644 O O . GLY F 1 18 ? 18.397 16.631 51.024 1.00 22.33 16 GLY F O 1
ATOM 7645 N N . THR F 1 19 ? 18.871 18.670 51.858 1.00 23.01 17 THR F N 1
ATOM 7646 C CA . THR F 1 19 ? 20.092 18.232 52.532 1.00 23.37 17 THR F CA 1
ATOM 7647 C C . THR F 1 19 ? 19.758 17.301 53.681 1.00 23.61 17 THR F C 1
ATOM 7648 O O . THR F 1 19 ? 20.352 16.220 53.812 1.00 23.19 17 THR F O 1
ATOM 7652 N N . GLY F 1 20 ? 18.799 17.722 54.508 1.00 24.11 18 GLY F N 1
ATOM 7653 C CA . GLY F 1 20 ? 18.304 16.904 55.601 1.00 24.43 18 GLY F CA 1
ATOM 7654 C C . GLY F 1 20 ? 17.738 15.579 55.122 1.00 25.05 18 GLY F C 1
ATOM 7655 O O . GLY F 1 20 ? 17.921 14.564 55.767 1.00 24.88 18 GLY F O 1
ATOM 7656 N N . TYR F 1 21 ? 17.036 15.596 53.994 1.00 25.78 19 TYR F N 1
ATOM 7657 C CA . TYR F 1 21 ? 16.434 14.381 53.435 1.00 25.81 19 TYR F CA 1
ATOM 7658 C C . TYR F 1 21 ? 17.534 13.374 53.053 1.00 25.74 19 TYR F C 1
ATOM 7659 O O . TYR F 1 21 ? 17.432 12.193 53.366 1.00 25.63 19 TYR F O 1
ATOM 7668 N N . ALA F 1 22 ? 18.589 13.869 52.411 1.00 25.78 20 ALA F N 1
ATOM 7669 C CA . ALA F 1 22 ? 19.753 13.061 52.060 1.00 25.99 20 ALA F CA 1
ATOM 7670 C C . ALA F 1 22 ? 20.401 12.465 53.309 1.00 26.00 20 ALA F C 1
ATOM 7671 O O . ALA F 1 22 ? 20.690 11.270 53.362 1.00 25.91 20 ALA F O 1
ATOM 7673 N N . MET F 1 23 ? 20.616 13.300 54.320 1.00 26.01 21 MET F N 1
ATOM 7674 C CA . MET F 1 23 ? 21.190 12.840 55.587 1.00 26.17 21 MET F CA 1
ATOM 7675 C C . MET F 1 23 ? 20.334 11.756 56.223 1.00 26.61 21 MET F C 1
ATOM 7676 O O . MET F 1 23 ? 20.854 10.752 56.706 1.00 27.25 21 MET F O 1
ATOM 7681 N N . ALA F 1 24 ? 19.025 11.976 56.231 1.00 26.64 22 ALA F N 1
ATOM 7682 C CA . ALA F 1 24 ? 18.079 11.045 56.838 1.00 27.02 22 ALA F CA 1
ATOM 7683 C C . ALA F 1 24 ? 17.988 9.710 56.079 1.00 27.43 22 ALA F C 1
ATOM 7684 O O . ALA F 1 24 ? 17.844 8.661 56.704 1.00 26.85 22 ALA F O 1
ATOM 7686 N N . GLN F 1 25 ? 18.080 9.737 54.748 1.00 28.15 23 GLN F N 1
ATOM 7687 C CA . GLN F 1 25 ? 18.121 8.483 53.962 1.00 28.87 23 GLN F CA 1
ATOM 7688 C C . GLN F 1 25 ? 19.403 7.683 54.241 1.00 29.19 23 GLN F C 1
ATOM 7689 O O . GLN F 1 25 ? 19.369 6.451 54.347 1.00 29.25 23 GLN F O 1
ATOM 7695 N N . GLU F 1 26 ? 20.526 8.383 54.351 1.00 29.86 24 GLU F N 1
ATOM 7696 C CA . GLU F 1 26 ? 21.780 7.763 54.776 1.00 30.39 24 GLU F CA 1
ATOM 7697 C C . GLU F 1 26 ? 21.594 7.077 56.138 1.00 31.03 24 GLU F C 1
ATOM 7698 O O . GLU F 1 26 ? 21.894 5.889 56.296 1.00 31.96 24 GLU F O 1
ATOM 7704 N N . ALA F 1 27 ? 21.062 7.826 57.102 1.00 31.36 25 ALA F N 1
ATOM 7705 C CA . ALA F 1 27 ? 20.814 7.322 58.453 1.00 31.45 25 ALA F CA 1
ATOM 7706 C C . ALA F 1 27 ? 19.990 6.042 58.415 1.00 31.60 25 ALA F C 1
ATOM 7707 O O . ALA F 1 27 ? 20.335 5.058 59.079 1.00 31.20 25 ALA F O 1
ATOM 7709 N N . ALA F 1 28 ? 18.919 6.048 57.628 1.00 31.97 26 ALA F N 1
ATOM 7710 C CA . ALA F 1 28 ? 18.044 4.876 57.520 1.00 33.04 26 ALA F CA 1
ATOM 7711 C C . ALA F 1 28 ? 18.775 3.646 56.981 1.00 33.81 26 ALA F C 1
ATOM 7712 O O . ALA F 1 28 ? 18.598 2.535 57.502 1.00 34.11 26 ALA F O 1
ATOM 7714 N N . GLU F 1 29 ? 19.597 3.839 55.951 1.00 34.87 27 GLU F N 1
ATOM 7715 C CA . GLU F 1 29 ? 20.331 2.721 55.364 1.00 35.01 27 GLU F CA 1
ATOM 7716 C C . GLU F 1 29 ? 21.377 2.171 56.349 1.00 35.25 27 GLU F C 1
ATOM 7717 O O . GLU F 1 29 ? 21.567 0.953 56.441 1.00 35.38 27 GLU F O 1
ATOM 7723 N N . ALA F 1 30 ? 22.026 3.055 57.100 1.00 35.09 28 ALA F N 1
ATOM 7724 C CA . ALA F 1 30 ? 22.953 2.638 58.157 1.00 35.14 28 ALA F CA 1
ATOM 7725 C C . ALA F 1 30 ? 22.236 1.821 59.226 1.00 35.25 28 ALA F C 1
ATOM 7726 O O . ALA F 1 30 ? 22.792 0.852 59.749 1.00 34.94 28 ALA F O 1
ATOM 7728 N N . GLY F 1 31 ? 20.997 2.207 59.531 1.00 35.40 29 GLY F N 1
ATOM 7729 C CA . GLY F 1 31 ? 20.180 1.508 60.516 1.00 35.66 29 GLY F CA 1
ATOM 7730 C C . GLY F 1 31 ? 19.770 0.123 60.057 1.00 36.06 29 GLY F C 1
ATOM 7731 O O . GLY F 1 31 ? 19.888 -0.855 60.808 1.00 36.02 29 GLY F O 1
ATOM 7732 N N . ARG F 1 32 ? 19.287 0.033 58.821 1.00 36.29 30 ARG F N 1
ATOM 7733 C CA . ARG F 1 32 ? 18.960 -1.259 58.230 1.00 36.32 30 ARG F CA 1
ATOM 7734 C C . ARG F 1 32 ? 20.204 -2.144 58.193 1.00 36.32 30 ARG F C 1
ATOM 7735 O O . ARG F 1 32 ? 20.166 -3.295 58.634 1.00 36.24 30 ARG F O 1
ATOM 7743 N N . ALA F 1 33 ? 21.306 -1.582 57.709 1.00 36.07 31 ALA F N 1
ATOM 7744 C CA . ALA F 1 33 ? 22.587 -2.279 57.659 1.00 36.09 31 ALA F CA 1
ATOM 7745 C C . ALA F 1 33 ? 23.094 -2.732 59.044 1.00 36.19 31 ALA F C 1
ATOM 7746 O O . ALA F 1 33 ? 23.796 -3.736 59.150 1.00 36.52 31 ALA F O 1
ATOM 7748 N N . ALA F 1 34 ? 22.739 -1.987 60.089 1.00 36.01 32 ALA F N 1
ATOM 7749 C CA . ALA F 1 34 ? 23.097 -2.330 61.462 1.00 35.54 32 ALA F CA 1
ATOM 7750 C C . ALA F 1 34 ? 22.111 -3.317 62.083 1.00 35.32 32 ALA F C 1
ATOM 7751 O O . ALA F 1 34 ? 22.306 -3.747 63.222 1.00 35.92 32 ALA F O 1
ATOM 7753 N N . GLY F 1 35 ? 21.055 -3.658 61.349 1.00 34.78 33 GLY F N 1
ATOM 7754 C CA . GLY F 1 35 ? 20.118 -4.703 61.758 1.00 34.53 33 GLY F CA 1
ATOM 7755 C C . GLY F 1 35 ? 18.796 -4.220 62.326 1.00 34.26 33 GLY F C 1
ATOM 7756 O O . GLY F 1 35 ? 17.943 -5.033 62.694 1.00 34.25 33 GLY F O 1
ATOM 7757 N N . ALA F 1 36 ? 18.611 -2.904 62.388 1.00 33.63 34 ALA F N 1
ATOM 7758 C CA . ALA F 1 36 ? 17.418 -2.330 62.988 1.00 33.57 34 ALA F CA 1
ATOM 7759 C C . ALA F 1 36 ? 16.239 -2.398 62.023 1.00 33.27 34 ALA F C 1
ATOM 7760 O O . ALA F 1 36 ? 16.420 -2.381 60.799 1.00 33.52 34 ALA F O 1
ATOM 7762 N N . GLU F 1 37 ? 15.033 -2.490 62.573 1.00 33.10 35 GLU F N 1
ATOM 7763 C CA . GLU F 1 37 ? 13.813 -2.209 61.808 1.00 33.03 35 GLU F CA 1
ATOM 7764 C C . GLU F 1 37 ? 13.606 -0.685 61.762 1.00 32.67 35 GLU F C 1
ATOM 7765 O O . GLU F 1 37 ? 13.497 -0.041 62.809 1.00 32.08 35 GLU F O 1
ATOM 7771 N N . VAL F 1 38 ? 13.531 -0.126 60.555 1.00 32.23 36 VAL F N 1
ATOM 7772 C CA . VAL F 1 38 ? 13.677 1.324 60.363 1.00 31.84 36 VAL F CA 1
ATOM 7773 C C . VAL F 1 38 ? 12.426 1.961 59.767 1.00 31.46 36 VAL F C 1
ATOM 7774 O O . VAL F 1 38 ? 11.821 1.434 58.827 1.00 31.35 36 VAL F O 1
ATOM 7778 N N . ARG F 1 39 ? 12.027 3.085 60.357 1.00 30.79 37 ARG F N 1
ATOM 7779 C CA . ARG F 1 39 ? 11.004 3.948 59.790 1.00 30.05 37 ARG F CA 1
ATOM 7780 C C . ARG F 1 39 ? 11.644 5.304 59.482 1.00 29.47 37 ARG F C 1
ATOM 7781 O O . ARG F 1 39 ? 12.250 5.931 60.355 1.00 28.94 37 ARG F O 1
ATOM 7789 N N . LEU F 1 40 ? 11.542 5.708 58.218 1.00 28.77 38 LEU F N 1
ATOM 7790 C CA . LEU F 1 40 ? 12.008 7.001 57.747 1.00 28.26 38 LEU F CA 1
ATOM 7791 C C . LEU F 1 40 ? 10.780 7.904 57.620 1.00 27.48 38 LEU F C 1
ATOM 7792 O O . LEU F 1 40 ? 9.910 7.660 56.782 1.00 26.87 38 LEU F O 1
ATOM 7797 N N . LEU F 1 41 ? 10.718 8.929 58.475 1.00 26.68 39 LEU F N 1
ATOM 7798 C CA . LEU F 1 41 ? 9.518 9.759 58.648 1.00 26.38 39 LEU F CA 1
ATOM 7799 C C . LEU F 1 41 ? 9.814 11.247 58.523 1.00 25.85 39 LEU F C 1
ATOM 7800 O O . LEU F 1 41 ? 10.696 11.781 59.211 1.00 25.63 39 LEU F O 1
ATOM 7805 N N . LYS F 1 42 ? 9.067 11.917 57.655 1.00 25.30 40 LYS F N 1
ATOM 7806 C CA . LYS F 1 42 ? 9.243 13.355 57.448 1.00 25.21 40 LYS F CA 1
ATOM 7807 C C . LYS F 1 42 ? 8.348 14.161 58.380 1.00 24.37 40 LYS F C 1
ATOM 7808 O O . LYS F 1 42 ? 7.239 13.756 58.721 1.00 23.36 40 LYS F O 1
ATOM 7814 N N . VAL F 1 43 ? 8.838 15.334 58.769 1.00 24.43 41 VAL F N 1
ATOM 7815 C CA . VAL F 1 43 ? 8.052 16.275 59.536 1.00 24.25 41 VAL F CA 1
ATOM 7816 C C . VAL F 1 43 ? 7.135 17.025 58.554 1.00 24.43 41 VAL F C 1
ATOM 7817 O O . VAL F 1 43 ? 7.601 17.514 57.517 1.00 24.02 41 VAL F O 1
ATOM 7821 N N . ARG F 1 44 ? 5.847 17.106 58.886 1.00 24.19 42 ARG F N 1
ATOM 7822 C CA . ARG F 1 44 ? 4.864 17.842 58.075 1.00 24.51 42 ARG F CA 1
ATOM 7823 C C . ARG F 1 44 ? 5.341 19.272 57.784 1.00 23.66 42 ARG F C 1
ATOM 7824 O O . ARG F 1 44 ? 5.805 19.985 58.681 1.00 22.76 42 ARG F O 1
ATOM 7832 N N . GLU F 1 45 ? 5.211 19.667 56.522 1.00 23.36 43 GLU F N 1
ATOM 7833 C CA . GLU F 1 45 ? 5.566 21.001 56.083 1.00 23.39 43 GLU F CA 1
ATOM 7834 C C . GLU F 1 45 ? 4.413 21.919 56.445 1.00 23.36 43 GLU F C 1
ATOM 7835 O O . GLU F 1 45 ? 3.252 21.567 56.248 1.00 23.37 43 GLU F O 1
ATOM 7841 N N . THR F 1 46 ? 4.748 23.092 56.977 1.00 23.20 44 THR F N 1
ATOM 7842 C CA . THR F 1 46 ? 3.763 24.085 57.395 1.00 23.21 44 THR F CA 1
ATOM 7843 C C . THR F 1 46 ? 3.830 25.372 56.551 1.00 23.26 44 THR F C 1
ATOM 7844 O O . THR F 1 46 ? 2.953 26.230 56.668 1.00 22.23 44 THR F O 1
ATOM 7848 N N . ALA F 1 47 ? 4.860 25.509 55.711 1.00 23.64 45 ALA F N 1
ATOM 7849 C CA . ALA F 1 47 ? 5.085 26.770 54.992 1.00 24.19 45 ALA F CA 1
ATOM 7850 C C . ALA F 1 47 ? 4.012 27.024 53.937 1.00 24.55 45 ALA F C 1
ATOM 7851 O O . ALA F 1 47 ? 3.586 26.084 53.257 1.00 24.31 45 ALA F O 1
ATOM 7853 N N . PRO F 1 48 ? 3.609 28.301 53.758 1.00 24.96 46 PRO F N 1
ATOM 7854 C CA . PRO F 1 48 ? 2.597 28.611 52.723 1.00 25.33 46 PRO F CA 1
ATOM 7855 C C . PRO F 1 48 ? 3.118 28.257 51.331 1.00 25.27 46 PRO F C 1
ATOM 7856 O O . PRO F 1 48 ? 4.330 28.289 51.109 1.00 24.96 46 PRO F O 1
ATOM 7860 N N . GLN F 1 49 ? 2.237 27.901 50.402 1.00 25.52 47 GLN F N 1
ATOM 7861 C CA . GLN F 1 49 ? 2.707 27.495 49.078 1.00 25.68 47 GLN F CA 1
ATOM 7862 C C . GLN F 1 49 ? 3.538 28.587 48.396 1.00 25.77 47 GLN F C 1
ATOM 7863 O O . GLN F 1 49 ? 4.498 28.271 47.700 1.00 25.25 47 GLN F O 1
ATOM 7869 N N . ASP F 1 50 ? 3.185 29.856 48.625 1.00 25.69 48 ASP F N 1
ATOM 7870 C CA . ASP F 1 50 ? 3.892 30.993 48.019 1.00 25.69 48 ASP F CA 1
ATOM 7871 C C . ASP F 1 50 ? 5.341 31.121 48.475 1.00 25.12 48 ASP F C 1
ATOM 7872 O O . ASP F 1 50 ? 6.202 31.587 47.724 1.00 25.03 48 ASP F O 1
ATOM 7877 N N . VAL F 1 51 ? 5.580 30.762 49.732 1.00 23.99 49 VAL F N 1
ATOM 7878 C CA . VAL F 1 51 ? 6.905 30.765 50.319 1.00 23.09 49 VAL F CA 1
ATOM 7879 C C . VAL F 1 51 ? 7.751 29.646 49.679 1.00 21.94 49 VAL F C 1
ATOM 7880 O O . VAL F 1 51 ? 8.858 29.872 49.196 1.00 20.05 49 VAL F O 1
ATOM 7884 N N . ILE F 1 52 ? 7.191 28.444 49.659 1.00 21.27 50 ILE F N 1
ATOM 7885 C CA . ILE F 1 52 ? 7.820 27.291 49.006 1.00 21.35 50 ILE F CA 1
ATOM 7886 C C . ILE F 1 52 ? 8.095 27.590 47.531 1.00 21.16 50 ILE F C 1
ATOM 7887 O O . ILE F 1 52 ? 9.164 27.261 47.004 1.00 20.67 50 ILE F O 1
ATOM 7892 N N . ASP F 1 53 ? 7.113 28.215 46.882 1.00 21.23 51 ASP F N 1
ATOM 7893 C CA . ASP F 1 53 ? 7.200 28.599 45.462 1.00 21.44 51 ASP F CA 1
ATOM 7894 C C . ASP F 1 53 ? 8.382 29.535 45.145 1.00 20.99 51 ASP F C 1
ATOM 7895 O O . ASP F 1 53 ? 8.741 29.681 43.987 1.00 20.15 51 ASP F O 1
ATOM 7900 N N . GLY F 1 54 ? 8.961 30.172 46.168 1.00 21.11 52 GLY F N 1
ATOM 7901 C CA . GLY F 1 54 ? 10.111 31.061 45.992 1.00 21.63 52 GLY F CA 1
ATOM 7902 C C . GLY F 1 54 ? 11.456 30.387 45.722 1.00 21.94 52 GLY F C 1
ATOM 7903 O O . GLY F 1 54 ? 12.405 31.052 45.285 1.00 22.03 52 GLY F O 1
ATOM 7904 N N . GLN F 1 55 ? 11.558 29.076 45.988 1.00 22.34 53 GLN F N 1
ATOM 7905 C CA . GLN F 1 55 ? 12.849 28.373 45.909 1.00 22.33 53 GLN F CA 1
ATOM 7906 C C . GLN F 1 55 ? 12.713 27.035 45.206 1.00 22.33 53 GLN F C 1
ATOM 7907 O O . GLN F 1 55 ? 11.934 26.170 45.635 1.00 21.42 53 GLN F O 1
ATOM 7913 N N . ASP F 1 56 ? 13.467 26.855 44.123 1.00 22.49 54 ASP F N 1
ATOM 7914 C CA . ASP F 1 56 ? 13.327 25.636 43.348 1.00 22.62 54 ASP F CA 1
ATOM 7915 C C . ASP F 1 56 ? 13.739 24.398 44.126 1.00 22.17 54 ASP F C 1
ATOM 7916 O O . ASP F 1 56 ? 13.049 23.392 44.050 1.00 22.40 54 ASP F O 1
ATOM 7921 N N . ALA F 1 57 ? 14.855 24.470 44.856 1.00 22.17 55 ALA F N 1
ATOM 7922 C CA . ALA F 1 57 ? 15.280 23.364 45.722 1.00 22.24 55 ALA F CA 1
ATOM 7923 C C . ALA F 1 57 ? 14.188 22.925 46.693 1.00 22.24 55 ALA F C 1
ATOM 7924 O O . ALA F 1 57 ? 14.038 21.732 46.968 1.00 22.82 55 ALA F O 1
ATOM 7926 N N . TRP F 1 58 ? 13.406 23.879 47.193 1.00 21.93 56 TRP F N 1
ATOM 7927 C CA . TRP F 1 58 ? 12.327 23.568 48.124 1.00 22.29 56 TRP F CA 1
ATOM 7928 C C . TRP F 1 58 ? 11.213 22.789 47.440 1.00 22.76 56 TRP F C 1
ATOM 7929 O O . TRP F 1 58 ? 10.841 21.693 47.881 1.00 22.23 56 TRP F O 1
ATOM 7940 N N . LYS F 1 59 ? 10.676 23.371 46.366 1.00 23.88 57 LYS F N 1
ATOM 7941 C CA . LYS F 1 59 ? 9.607 22.747 45.579 1.00 24.60 57 LYS F CA 1
ATOM 7942 C C . LYS F 1 59 ? 9.996 21.346 45.105 1.00 24.77 57 LYS F C 1
ATOM 7943 O O . LYS F 1 59 ? 9.216 20.396 45.211 1.00 25.03 57 LYS F O 1
ATOM 7949 N N . ALA F 1 60 ? 11.207 21.245 44.568 1.00 25.06 58 ALA F N 1
ATOM 7950 C CA . ALA F 1 60 ? 11.755 19.973 44.122 1.00 25.22 58 ALA F CA 1
ATOM 7951 C C . ALA F 1 60 ? 11.844 18.950 45.255 1.00 25.65 58 ALA F C 1
ATOM 7952 O O . ALA F 1 60 ? 11.509 17.778 45.054 1.00 26.39 58 ALA F O 1
ATOM 7954 N N . ASN F 1 61 ? 12.280 19.376 46.441 1.00 25.42 59 ASN F N 1
ATOM 7955 C CA . ASN F 1 61 ? 12.496 18.423 47.534 1.00 25.52 59 ASN F CA 1
ATOM 7956 C C . ASN F 1 61 ? 11.177 17.896 48.074 1.00 25.61 59 ASN F C 1
ATOM 7957 O O . ASN F 1 61 ? 11.067 16.728 48.428 1.00 25.91 59 ASN F O 1
ATOM 7962 N N . ILE F 1 62 ? 10.168 18.752 48.132 1.00 25.88 60 ILE F N 1
ATOM 7963 C CA . ILE F 1 62 ? 8.845 18.318 48.565 1.00 26.39 60 ILE F CA 1
ATOM 7964 C C . ILE F 1 62 ? 8.270 17.252 47.630 1.00 26.46 60 ILE F C 1
ATOM 7965 O O . ILE F 1 62 ? 7.563 16.350 48.076 1.00 26.24 60 ILE F O 1
ATOM 7970 N N . GLU F 1 63 ? 8.565 17.379 46.340 1.00 27.48 61 GLU F N 1
ATOM 7971 C CA . GLU F 1 63 ? 8.159 16.390 45.332 1.00 27.76 61 GLU F CA 1
ATOM 7972 C C . GLU F 1 63 ? 8.929 15.081 45.545 1.00 27.99 61 GLU F C 1
ATOM 7973 O O . GLU F 1 63 ? 8.330 14.007 45.562 1.00 27.81 61 GLU F O 1
ATOM 7979 N N . ALA F 1 64 ? 10.247 15.196 45.735 1.00 27.91 62 ALA F N 1
ATOM 7980 C CA . ALA F 1 64 ? 11.116 14.046 46.015 1.00 28.16 62 ALA F CA 1
ATOM 7981 C C . ALA F 1 64 ? 10.672 13.250 47.245 1.00 28.28 62 ALA F C 1
ATOM 7982 O O . ALA F 1 64 ? 10.737 12.025 47.258 1.00 27.99 62 ALA F O 1
ATOM 7984 N N . MET F 1 65 ? 10.198 13.959 48.266 1.00 28.41 63 MET F N 1
ATOM 7985 C CA . MET F 1 65 ? 9.791 13.343 49.519 1.00 28.37 63 MET F CA 1
ATOM 7986 C C . MET F 1 65 ? 8.328 12.934 49.571 1.00 29.04 63 MET F C 1
ATOM 7987 O O . MET F 1 65 ? 7.874 12.479 50.615 1.00 28.89 63 MET F O 1
ATOM 7992 N N . LYS F 1 66 ? 7.579 13.086 48.479 1.00 29.93 64 LYS F N 1
ATOM 7993 C CA . LYS F 1 66 ? 6.111 12.959 48.536 1.00 30.88 64 LYS F CA 1
ATOM 7994 C C . LYS F 1 66 ? 5.567 11.618 49.063 1.00 31.17 64 LYS F C 1
ATOM 7995 O O . LYS F 1 66 ? 4.521 11.587 49.698 1.00 31.25 64 LYS F O 1
ATOM 8001 N N . ASP F 1 67 ? 6.258 10.519 48.799 1.00 31.70 65 ASP F N 1
ATOM 8002 C CA . ASP F 1 67 ? 5.814 9.207 49.304 1.00 32.04 65 ASP F CA 1
ATOM 8003 C C . ASP F 1 67 ? 6.463 8.799 50.641 1.00 32.17 65 ASP F C 1
ATOM 8004 O O . ASP F 1 67 ? 6.201 7.704 51.162 1.00 33.09 65 ASP F O 1
ATOM 8009 N N . VAL F 1 68 ? 7.306 9.671 51.192 1.00 31.84 66 VAL F N 1
ATOM 8010 C CA . VAL F 1 68 ? 7.856 9.487 52.533 1.00 31.21 66 VAL F CA 1
ATOM 8011 C C . VAL F 1 68 ? 6.725 9.821 53.502 1.00 31.18 66 VAL F C 1
ATOM 8012 O O . VAL F 1 68 ? 6.200 10.929 53.463 1.00 31.56 66 VAL F O 1
ATOM 8016 N N . PRO F 1 69 ? 6.334 8.864 54.364 1.00 30.72 67 PRO F N 1
ATOM 8017 C CA . PRO F 1 69 ? 5.210 9.125 55.261 1.00 30.51 67 PRO F CA 1
ATOM 8018 C C . PRO F 1 69 ? 5.543 10.173 56.321 1.00 29.99 67 PRO F C 1
ATOM 8019 O O . PRO F 1 69 ? 6.713 10.381 56.639 1.00 29.79 67 PRO F O 1
ATOM 8023 N N . GLU F 1 70 ? 4.516 10.845 56.835 1.00 29.93 68 GLU F N 1
ATOM 8024 C CA . GLU F 1 70 ? 4.705 11.892 57.832 1.00 30.03 68 GLU F CA 1
ATOM 8025 C C . GLU F 1 70 ? 4.820 11.327 59.239 1.00 29.35 68 GLU F C 1
ATOM 8026 O O . GLU F 1 70 ? 4.058 10.442 59.620 1.00 29.22 68 GLU F O 1
ATOM 8032 N N . ALA F 1 71 ? 5.743 11.877 60.022 1.00 28.92 69 ALA F N 1
ATOM 8033 C CA . ALA F 1 71 ? 5.968 11.422 61.396 1.00 28.67 69 ALA F CA 1
ATOM 8034 C C . ALA F 1 71 ? 4.773 11.730 62.292 1.00 28.44 69 ALA F C 1
ATOM 8035 O O . ALA F 1 71 ? 4.137 12.786 62.148 1.00 27.91 69 ALA F O 1
ATOM 8037 N N . THR F 1 72 ? 4.446 10.786 63.183 1.00 28.30 70 THR F N 1
ATOM 8038 C CA . THR F 1 72 ? 3.368 10.963 64.177 1.00 28.55 70 THR F CA 1
ATOM 8039 C C . THR F 1 72 ? 3.843 10.577 65.584 1.00 28.32 70 THR F C 1
ATOM 8040 O O . THR F 1 72 ? 4.878 9.931 65.745 1.00 28.22 70 THR F O 1
ATOM 8044 N N . PRO F 1 73 ? 3.095 10.994 66.616 1.00 28.81 71 PRO F N 1
ATOM 8045 C CA . PRO F 1 73 ? 3.486 10.599 67.968 1.00 29.11 71 PRO F CA 1
ATOM 8046 C C . PRO F 1 73 ? 3.546 9.084 68.144 1.00 29.46 71 PRO F C 1
ATOM 8047 O O . PRO F 1 73 ? 4.484 8.581 68.755 1.00 30.01 71 PRO F O 1
ATOM 8051 N N . ALA F 1 74 ? 2.567 8.369 67.588 1.00 29.81 72 ALA F N 1
ATOM 8052 C CA . ALA F 1 74 ? 2.579 6.891 67.546 1.00 29.47 72 ALA F CA 1
ATOM 8053 C C . ALA F 1 74 ? 3.919 6.281 67.112 1.00 29.57 72 ALA F C 1
ATOM 8054 O O . ALA F 1 74 ? 4.332 5.240 67.642 1.00 29.78 72 ALA F O 1
ATOM 8056 N N . ASP F 1 75 ? 4.605 6.915 66.162 1.00 29.05 73 ASP F N 1
ATOM 8057 C CA . ASP F 1 75 ? 5.903 6.399 65.696 1.00 28.74 73 ASP F CA 1
ATOM 8058 C C . ASP F 1 75 ? 6.985 6.432 66.769 1.00 28.78 73 ASP F C 1
ATOM 8059 O O . ASP F 1 75 ? 7.893 5.584 66.775 1.00 29.14 73 ASP F O 1
ATOM 8064 N N . LEU F 1 76 ? 6.907 7.410 67.667 1.00 28.58 74 LEU F N 1
ATOM 8065 C CA . LEU F 1 76 ? 7.865 7.515 68.765 1.00 28.72 74 LEU F CA 1
ATOM 8066 C C . LEU F 1 76 ? 7.531 6.538 69.877 1.00 28.53 74 LEU F C 1
ATOM 8067 O O . LEU F 1 76 ? 8.414 6.070 70.591 1.00 28.51 74 LEU F O 1
ATOM 8072 N N . GLU F 1 77 ? 6.249 6.257 70.030 1.00 28.93 75 GLU F N 1
ATOM 8073 C CA . GLU F 1 77 ? 5.789 5.251 70.973 1.00 29.80 75 GLU F CA 1
ATOM 8074 C C . GLU F 1 77 ? 6.343 3.889 70.570 1.00 29.22 75 GLU F C 1
ATOM 8075 O O . GLU F 1 77 ? 6.896 3.181 71.396 1.00 29.39 75 GLU F O 1
ATOM 8081 N N . TRP F 1 78 ? 6.229 3.570 69.285 1.00 29.20 76 TRP F N 1
ATOM 8082 C CA . TRP F 1 78 ? 6.819 2.367 68.674 1.00 29.02 76 TRP F CA 1
ATOM 8083 C C . TRP F 1 78 ? 8.332 2.270 68.864 1.00 28.90 76 TRP F C 1
ATOM 8084 O O . TRP F 1 78 ? 8.866 1.193 69.161 1.00 28.43 76 TRP F O 1
ATOM 8095 N N . ALA F 1 79 ? 9.013 3.398 68.680 1.00 28.23 77 ALA F N 1
ATOM 8096 C CA . ALA F 1 79 ? 10.461 3.418 68.547 1.00 27.99 77 ALA F CA 1
ATOM 8097 C C . ALA F 1 79 ? 11.153 3.089 69.850 1.00 27.34 77 ALA F C 1
ATOM 8098 O O . ALA F 1 79 ? 10.623 3.316 70.934 1.00 27.55 77 ALA F O 1
ATOM 8100 N N . GLU F 1 80 ? 12.345 2.538 69.718 1.00 26.96 78 GLU F N 1
ATOM 8101 C CA . GLU F 1 80 ? 13.219 2.310 70.849 1.00 26.43 78 GLU F CA 1
ATOM 8102 C C . GLU F 1 80 ? 14.435 3.215 70.747 1.00 26.17 78 GLU F C 1
ATOM 8103 O O . GLU F 1 80 ? 14.987 3.627 71.774 1.00 25.73 78 GLU F O 1
ATOM 8109 N N . ALA F 1 81 ? 14.850 3.493 69.502 1.00 25.50 79 ALA F N 1
ATOM 8110 C CA . ALA F 1 81 ? 15.909 4.450 69.184 1.00 25.11 79 ALA F CA 1
ATOM 8111 C C . ALA F 1 81 ? 15.343 5.540 68.272 1.00 24.67 79 ALA F C 1
ATOM 8112 O O . ALA F 1 81 ? 14.675 5.244 67.284 1.00 24.80 79 ALA F O 1
ATOM 8114 N N . ILE F 1 82 ? 15.605 6.794 68.636 1.00 23.91 80 ILE F N 1
ATOM 8115 C CA . ILE F 1 82 ? 15.078 7.959 67.933 1.00 23.26 80 ILE F CA 1
ATOM 8116 C C . ILE F 1 82 ? 16.219 8.825 67.443 1.00 22.53 80 ILE F C 1
ATOM 8117 O O . ILE F 1 82 ? 17.170 9.094 68.174 1.00 21.85 80 ILE F O 1
ATOM 8122 N N . VAL F 1 83 ? 16.111 9.248 66.189 1.00 22.28 81 VAL F N 1
ATOM 8123 C CA . VAL F 1 83 ? 16.989 10.240 65.608 1.00 21.91 81 VAL F CA 1
ATOM 8124 C C . VAL F 1 83 ? 16.142 11.380 65.010 1.00 21.48 81 VAL F C 1
ATOM 8125 O O . VAL F 1 83 ? 15.246 11.142 64.186 1.00 21.20 81 VAL F O 1
ATOM 8129 N N . PHE F 1 84 ? 16.424 12.600 65.464 1.00 20.96 82 PHE F N 1
ATOM 8130 C CA . PHE F 1 84 ? 15.834 13.830 64.934 1.00 20.46 82 PHE F CA 1
ATOM 8131 C C . PHE F 1 84 ? 16.860 14.582 64.095 1.00 19.99 82 PHE F C 1
ATOM 8132 O O . PHE F 1 84 ? 18.013 14.725 64.492 1.00 20.69 82 PHE F O 1
ATOM 8140 N N . SER F 1 85 ? 16.429 15.084 62.946 1.00 19.73 83 SER F N 1
ATOM 8141 C CA . SER F 1 85 ? 17.269 15.896 62.074 1.00 19.47 83 SER F CA 1
ATOM 8142 C C . SER F 1 85 ? 16.474 17.133 61.673 1.00 19.13 83 SER F C 1
ATOM 8143 O O . SER F 1 85 ? 15.320 17.042 61.264 1.00 18.26 83 SER F O 1
ATOM 8146 N N . SER F 1 86 ? 17.097 18.290 61.836 1.00 19.16 84 SER F N 1
ATOM 8147 C CA . SER F 1 86 ? 16.495 19.556 61.449 1.00 19.19 84 SER F CA 1
ATOM 8148 C C . SER F 1 86 ? 17.558 20.455 60.872 1.00 19.27 84 SER F C 1
ATOM 8149 O O . SER F 1 86 ? 18.678 20.491 61.387 1.00 18.70 84 SER F O 1
ATOM 8152 N N . PRO F 1 87 ? 17.196 21.246 59.845 1.00 19.87 85 PRO F N 1
ATOM 8153 C CA . PRO F 1 87 ? 18.090 22.333 59.494 1.00 20.56 85 PRO F CA 1
ATOM 8154 C C . PRO F 1 87 ? 18.122 23.355 60.629 1.00 20.56 85 PRO F C 1
ATOM 8155 O O . PRO F 1 87 ? 17.221 23.401 61.460 1.00 20.16 85 PRO F O 1
ATOM 8159 N N . THR F 1 88 ? 19.184 24.135 60.691 1.00 21.91 86 THR F N 1
ATOM 8160 C CA . THR F 1 88 ? 19.273 25.165 61.711 1.00 22.90 86 THR F CA 1
ATOM 8161 C C . THR F 1 88 ? 18.476 26.390 61.253 1.00 23.24 86 THR F C 1
ATOM 8162 O O . THR F 1 88 ? 18.417 26.683 60.055 1.00 23.96 86 THR F O 1
ATOM 8166 N N . ARG F 1 89 ? 17.818 27.053 62.204 1.00 23.16 87 ARG F N 1
ATOM 8167 C CA . ARG F 1 89 ? 17.179 28.345 61.986 1.00 22.80 87 ARG F CA 1
ATOM 8168 C C . ARG F 1 89 ? 17.518 29.218 63.170 1.00 22.16 87 ARG F C 1
ATOM 8169 O O . ARG F 1 89 ? 17.004 28.996 64.263 1.00 21.83 87 ARG F O 1
ATOM 8177 N N . PHE F 1 90 ? 18.388 30.194 62.952 1.00 21.96 88 PHE F N 1
ATOM 8178 C CA . PHE F 1 90 ? 18.882 31.088 64.006 1.00 21.67 88 PHE F CA 1
ATOM 8179 C C . PHE F 1 90 ? 19.362 30.352 65.267 1.00 21.22 88 PHE F C 1
ATOM 8180 O O . PHE F 1 90 ? 19.059 30.742 66.391 1.00 21.64 88 PHE F O 1
ATOM 8188 N N . GLY F 1 91 ? 20.087 29.262 65.066 1.00 20.94 89 GLY F N 1
ATOM 8189 C CA . GLY F 1 91 ? 20.637 28.485 66.172 1.00 20.37 89 GLY F CA 1
ATOM 8190 C C . GLY F 1 91 ? 19.646 27.587 66.883 1.00 20.00 89 GLY F C 1
ATOM 8191 O O . GLY F 1 91 ? 20.000 26.964 67.879 1.00 20.43 89 GLY F O 1
ATOM 8192 N N . GLY F 1 92 ? 18.411 27.506 66.390 1.00 19.15 90 GLY F N 1
ATOM 8193 C CA . GLY F 1 92 ? 17.441 26.555 66.925 1.00 18.59 90 GLY F CA 1
ATOM 8194 C C . GLY F 1 92 ? 17.009 25.600 65.845 1.00 18.16 90 GLY F C 1
ATOM 8195 O O . GLY F 1 92 ? 17.479 25.705 64.713 1.00 17.15 90 GLY F O 1
ATOM 8196 N N . ALA F 1 93 ? 16.087 24.689 66.171 1.00 18.11 91 ALA F N 1
ATOM 8197 C CA . ALA F 1 93 ? 15.452 23.853 65.134 1.00 18.28 91 ALA F CA 1
ATOM 8198 C C . ALA F 1 93 ? 14.407 24.665 64.352 1.00 18.26 91 ALA F C 1
ATOM 8199 O O . ALA F 1 93 ? 14.003 25.746 64.773 1.00 18.94 91 ALA F O 1
ATOM 8201 N N . THR F 1 94 ? 13.972 24.121 63.219 1.00 17.70 92 THR F N 1
ATOM 8202 C CA . THR F 1 94 ? 12.863 24.701 62.456 1.00 17.78 92 THR F CA 1
ATOM 8203 C C . THR F 1 94 ? 11.566 24.687 63.249 1.00 17.71 92 THR F C 1
ATOM 8204 O O . THR F 1 94 ? 11.312 23.770 64.040 1.00 18.13 92 THR F O 1
ATOM 8208 N N . SER F 1 95 ? 10.738 25.702 63.028 1.00 17.34 93 SER F N 1
ATOM 8209 C CA . SER F 1 95 ? 9.393 25.699 63.579 1.00 17.05 93 SER F CA 1
ATOM 8210 C C . SER F 1 95 ? 8.645 24.417 63.192 1.00 17.21 93 SER F C 1
ATOM 8211 O O . SER F 1 95 ? 7.896 23.872 63.998 1.00 16.52 93 SER F O 1
ATOM 8214 N N . GLN F 1 96 ? 8.890 23.921 61.978 1.00 17.15 94 GLN F N 1
ATOM 8215 C CA . GLN F 1 96 ? 8.295 22.661 61.520 1.00 17.45 94 GLN F CA 1
ATOM 8216 C C . GLN F 1 96 ? 8.607 21.531 62.493 1.00 17.15 94 GLN F C 1
ATOM 8217 O O . GLN F 1 96 ? 7.705 20.821 62.916 1.00 17.03 94 GLN F O 1
ATOM 8223 N N . MET F 1 97 ? 9.878 21.403 62.865 1.00 17.29 95 MET F N 1
ATOM 8224 C CA . MET F 1 97 ? 10.293 20.383 63.828 1.00 17.23 95 MET F CA 1
ATOM 8225 C C . MET F 1 97 ? 9.716 20.653 65.212 1.00 16.80 95 MET F C 1
ATOM 8226 O O . MET F 1 97 ? 9.249 19.738 65.865 1.00 15.61 95 MET F O 1
ATOM 8231 N N . ARG F 1 98 ? 9.774 21.905 65.666 1.00 16.87 96 ARG F N 1
ATOM 8232 C CA . ARG F 1 98 ? 9.248 22.245 66.980 1.00 17.19 96 ARG F CA 1
ATOM 8233 C C . ARG F 1 98 ? 7.754 21.951 67.031 1.00 17.30 96 ARG F C 1
ATOM 8234 O O . ARG F 1 98 ? 7.243 21.546 68.069 1.00 16.40 96 ARG F O 1
ATOM 8242 N N . ALA F 1 99 ? 7.056 22.163 65.920 1.00 17.79 97 ALA F N 1
ATOM 8243 C CA . ALA F 1 99 ? 5.627 21.871 65.872 1.00 18.74 97 ALA F CA 1
ATOM 8244 C C . ALA F 1 99 ? 5.353 20.375 66.023 1.00 19.83 97 ALA F C 1
ATOM 8245 O O . ALA F 1 99 ? 4.384 19.998 66.670 1.00 20.77 97 ALA F O 1
ATOM 8247 N N . PHE F 1 100 ? 6.195 19.521 65.435 1.00 20.83 98 PHE F N 1
ATOM 8248 C CA . PHE F 1 100 ? 6.089 18.084 65.690 1.00 20.56 98 PHE F CA 1
ATOM 8249 C C . PHE F 1 100 ? 6.294 17.796 67.187 1.00 20.71 98 PHE F C 1
ATOM 8250 O O . PHE F 1 100 ? 5.453 17.175 67.844 1.00 19.82 98 PHE F O 1
ATOM 8258 N N . ILE F 1 101 ? 7.400 18.294 67.721 1.00 20.52 99 ILE F N 1
ATOM 8259 C CA . ILE F 1 101 ? 7.727 18.122 69.123 1.00 20.69 99 ILE F CA 1
ATOM 8260 C C . ILE F 1 101 ? 6.590 18.502 70.059 1.00 21.35 99 ILE F C 1
ATOM 8261 O O . ILE F 1 101 ? 6.351 17.786 71.040 1.00 20.94 99 ILE F O 1
ATOM 8266 N N . ASP F 1 102 ? 5.896 19.613 69.763 1.00 21.72 100 ASP F N 1
ATOM 8267 C CA . ASP F 1 102 ? 4.770 20.092 70.583 1.00 22.34 100 ASP F CA 1
ATOM 8268 C C . ASP F 1 102 ? 3.557 19.137 70.581 1.00 23.23 100 ASP F C 1
ATOM 8269 O O . ASP F 1 102 ? 2.753 19.169 71.511 1.00 23.67 100 ASP F O 1
ATOM 8274 N N . THR F 1 103 ? 3.424 18.288 69.562 1.00 24.06 101 THR F N 1
ATOM 8275 C CA . THR F 1 103 ? 2.366 17.264 69.554 1.00 24.89 101 THR F CA 1
ATOM 8276 C C . THR F 1 103 ? 2.628 16.060 70.490 1.00 26.04 101 THR F C 1
ATOM 8277 O O . THR F 1 103 ? 1.768 15.188 70.618 1.00 27.12 101 THR F O 1
ATOM 8281 N N . LEU F 1 104 ? 3.796 16.021 71.133 1.00 26.82 102 LEU F N 1
ATOM 8282 C CA . LEU F 1 104 ? 4.214 14.893 71.965 1.00 27.37 102 LEU F CA 1
ATOM 8283 C C . LEU F 1 104 ? 3.976 15.107 73.454 1.00 28.22 102 LEU F C 1
ATOM 8284 O O . LEU F 1 104 ? 4.530 14.380 74.273 1.00 28.37 102 LEU F O 1
ATOM 8289 N N . GLY F 1 105 ? 3.171 16.104 73.809 1.00 29.41 103 GLY F N 1
ATOM 8290 C CA . GLY F 1 105 ? 2.797 16.330 75.203 1.00 30.07 103 GLY F CA 1
ATOM 8291 C C . GLY F 1 105 ? 1.974 15.169 75.741 1.00 30.75 103 GLY F C 1
ATOM 8292 O O . GLY F 1 105 ? 2.145 14.774 76.887 1.00 30.61 103 GLY F O 1
ATOM 8293 N N . GLY F 1 106 ? 1.092 14.626 74.902 1.00 31.73 104 GLY F N 1
ATOM 8294 C CA . GLY F 1 106 ? 0.337 13.409 75.228 1.00 32.69 104 GLY F CA 1
ATOM 8295 C C . GLY F 1 106 ? 1.211 12.258 75.707 1.00 33.38 104 GLY F C 1
ATOM 8296 O O . GLY F 1 106 ? 1.055 11.779 76.827 1.00 33.21 104 GLY F O 1
ATOM 8297 N N . LEU F 1 107 ? 2.133 11.829 74.851 1.00 34.26 105 LEU F N 1
ATOM 8298 C CA . LEU F 1 107 ? 3.094 10.770 75.174 1.00 35.30 105 LEU F CA 1
ATOM 8299 C C . LEU F 1 107 ? 3.899 11.095 76.414 1.00 36.15 105 LEU F C 1
ATOM 8300 O O . LEU F 1 107 ? 4.105 10.243 77.281 1.00 36.42 105 LEU F O 1
ATOM 8305 N N . TRP F 1 108 ? 4.379 12.334 76.479 1.00 37.33 106 TRP F N 1
ATOM 8306 C CA . TRP F 1 108 ? 5.172 12.802 77.611 1.00 37.68 106 TRP F CA 1
ATOM 8307 C C . TRP F 1 108 ? 4.432 12.692 78.945 1.00 38.43 106 TRP F C 1
ATOM 8308 O O . TRP F 1 108 ? 4.987 12.180 79.925 1.00 38.77 106 TRP F O 1
ATOM 8319 N N . SER F 1 109 ? 3.193 13.184 78.975 1.00 38.79 107 SER F N 1
ATOM 8320 C CA . SER F 1 109 ? 2.348 13.104 80.170 1.00 39.33 107 SER F CA 1
ATOM 8321 C C . SER F 1 109 ? 2.227 11.667 80.689 1.00 39.66 107 SER F C 1
ATOM 8322 O O . SER F 1 109 ? 2.227 11.436 81.901 1.00 39.78 107 SER F O 1
ATOM 8325 N N . SER F 1 110 ? 2.153 10.715 79.759 1.00 39.84 108 SER F N 1
ATOM 8326 C CA . SER F 1 110 ? 1.970 9.302 80.078 1.00 39.85 108 SER F CA 1
ATOM 8327 C C . SER F 1 110 ? 3.258 8.556 80.427 1.00 39.93 108 SER F C 1
ATOM 8328 O O . SER F 1 110 ? 3.219 7.349 80.660 1.00 39.94 108 SER F O 1
ATOM 8331 N N . GLY F 1 111 ? 4.390 9.262 80.461 1.00 39.94 109 GLY F N 1
ATOM 8332 C CA . GLY F 1 111 ? 5.697 8.644 80.728 1.00 39.65 109 GLY F CA 1
ATOM 8333 C C . GLY F 1 111 ? 6.177 7.749 79.594 1.00 39.58 109 GLY F C 1
ATOM 8334 O O . GLY F 1 111 ? 7.185 7.046 79.727 1.00 39.46 109 GLY F O 1
ATOM 8335 N N . LYS F 1 112 ? 5.483 7.827 78.458 1.00 39.39 110 LYS F N 1
ATOM 8336 C CA . LYS F 1 112 ? 5.616 6.858 77.366 1.00 38.70 110 LYS F CA 1
ATOM 8337 C C . LYS F 1 112 ? 6.723 7.216 76.347 1.00 37.94 110 LYS F C 1
ATOM 8338 O O . LYS F 1 112 ? 6.785 6.625 75.260 1.00 37.51 110 LYS F O 1
ATOM 8344 N N . LEU F 1 113 ? 7.568 8.196 76.682 1.00 36.72 111 LEU F N 1
ATOM 8345 C CA . LEU F 1 113 ? 8.756 8.508 75.879 1.00 35.89 111 LEU F CA 1
ATOM 8346 C C . LEU F 1 113 ? 10.035 8.162 76.615 1.00 34.98 111 LEU F C 1
ATOM 8347 O O . LEU F 1 113 ? 11.117 8.228 76.033 1.00 35.02 111 LEU F O 1
ATOM 8352 N N . ALA F 1 114 ? 9.920 7.801 77.891 1.00 33.99 112 ALA F N 1
ATOM 8353 C CA . ALA F 1 114 ? 11.099 7.572 78.722 1.00 33.58 112 ALA F CA 1
ATOM 8354 C C . ALA F 1 114 ? 11.892 6.361 78.247 1.00 32.70 112 ALA F C 1
ATOM 8355 O O . ALA F 1 114 ? 11.321 5.409 77.722 1.00 32.65 112 ALA F O 1
ATOM 8357 N N . ASN F 1 115 ? 13.212 6.442 78.403 1.00 31.92 113 ASN F N 1
ATOM 8358 C CA . ASN F 1 115 ? 14.135 5.312 78.218 1.00 31.43 113 ASN F CA 1
ATOM 8359 C C . ASN F 1 115 ? 14.460 4.906 76.777 1.00 30.52 113 ASN F C 1
ATOM 8360 O O . ASN F 1 115 ? 15.252 3.988 76.560 1.00 30.65 113 ASN F O 1
ATOM 8365 N N . LYS F 1 116 ? 13.897 5.619 75.803 1.00 29.13 114 LYS F N 1
ATOM 8366 C CA . LYS F 1 116 ? 14.267 5.429 74.405 1.00 27.77 114 LYS F CA 1
ATOM 8367 C C . LYS F 1 116 ? 15.580 6.173 74.171 1.00 26.59 114 LYS F C 1
ATOM 8368 O O . LYS F 1 116 ? 15.852 7.174 74.845 1.00 26.53 114 LYS F O 1
ATOM 8374 N N . THR F 1 117 ? 16.418 5.683 73.262 1.00 25.03 115 THR F N 1
ATOM 8375 C CA . THR F 1 117 ? 17.682 6.373 72.991 1.00 24.54 115 THR F CA 1
ATOM 8376 C C . THR F 1 117 ? 17.424 7.510 72.014 1.00 23.61 115 THR F C 1
ATOM 8377 O O . THR F 1 117 ? 16.466 7.466 71.238 1.00 23.49 115 THR F O 1
ATOM 8381 N N . PHE F 1 118 ? 18.278 8.527 72.068 1.00 22.84 116 PHE F N 1
ATOM 8382 C CA . PHE F 1 118 ? 18.093 9.738 71.272 1.00 22.40 116 PHE F CA 1
ATOM 8383 C C . PHE F 1 118 ? 19.402 10.321 70.803 1.00 21.80 116 PHE F C 1
ATOM 8384 O O . PHE F 1 118 ? 20.318 10.512 71.607 1.00 21.85 116 PHE F O 1
ATOM 8392 N N . SER F 1 119 ? 19.491 10.607 69.501 1.00 21.58 117 SER F N 1
ATOM 8393 C CA . SER F 1 119 ? 20.563 11.463 68.964 1.00 21.11 117 SER F CA 1
ATOM 8394 C C . SER F 1 119 ? 20.005 12.414 67.912 1.00 20.53 117 SER F C 1
ATOM 8395 O O . SER F 1 119 ? 18.876 12.276 67.480 1.00 19.90 117 SER F O 1
ATOM 8398 N N . ALA F 1 120 ? 20.809 13.388 67.519 1.00 20.67 118 ALA F N 1
ATOM 8399 C CA . ALA F 1 120 ? 20.338 14.428 66.611 1.00 21.14 118 ALA F CA 1
ATOM 8400 C C . ALA F 1 120 ? 21.380 14.745 65.561 1.00 21.19 118 ALA F C 1
ATOM 8401 O O . ALA F 1 120 ? 22.580 14.497 65.758 1.00 20.46 118 ALA F O 1
ATOM 8403 N N . MET F 1 121 ? 20.892 15.283 64.446 1.00 21.94 119 MET F N 1
ATOM 8404 C CA . MET F 1 121 ? 21.711 15.742 63.328 1.00 22.47 119 MET F CA 1
ATOM 8405 C C . MET F 1 121 ? 21.154 17.075 62.859 1.00 22.50 119 MET F C 1
ATOM 8406 O O . MET F 1 121 ? 20.004 17.383 63.127 1.00 21.24 119 MET F O 1
ATOM 8411 N N . THR F 1 122 ? 21.963 17.853 62.148 1.00 23.69 120 THR F N 1
ATOM 8412 C CA . THR F 1 122 ? 21.513 19.143 61.623 1.00 25.67 120 THR F CA 1
ATOM 8413 C C . THR F 1 122 ? 22.124 19.466 60.245 1.00 27.38 120 THR F C 1
ATOM 8414 O O . THR F 1 122 ? 23.143 18.888 59.859 1.00 26.70 120 THR F O 1
ATOM 8418 N N . SER F 1 123 ? 21.442 20.353 59.509 1.00 30.00 121 SER F N 1
ATOM 8419 C CA . SER F 1 123 ? 21.865 20.884 58.186 1.00 31.74 121 SER F CA 1
ATOM 8420 C C . SER F 1 123 ? 21.920 22.425 58.265 1.00 33.66 121 SER F C 1
ATOM 8421 O O . SER F 1 123 ? 21.204 23.030 59.073 1.00 33.69 121 SER F O 1
ATOM 8424 N N . ALA F 1 124 ? 22.782 23.072 57.472 1.00 35.91 122 ALA F N 1
ATOM 8425 C CA . ALA F 1 124 ? 23.072 24.523 57.681 1.00 36.85 122 ALA F CA 1
ATOM 8426 C C . ALA F 1 124 ? 23.995 25.184 56.643 1.00 38.16 122 ALA F C 1
ATOM 8427 O O . ALA F 1 124 ? 25.068 24.670 56.368 1.00 38.61 122 ALA F O 1
ATOM 8429 N N . GLN F 1 125 ? 23.624 26.364 56.139 1.00 39.21 123 GLN F N 1
ATOM 8430 C CA . GLN F 1 125 ? 24.414 27.031 55.083 1.00 39.72 123 GLN F CA 1
ATOM 8431 C C . GLN F 1 125 ? 25.747 27.607 55.566 1.00 40.07 123 GLN F C 1
ATOM 8432 O O . GLN F 1 125 ? 26.633 27.878 54.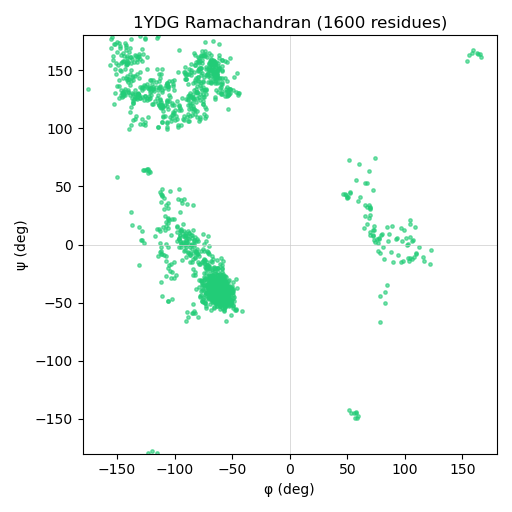753 1.00 39.35 123 GLN F O 1
ATOM 8438 N N . ASN F 1 126 ? 25.885 27.781 56.882 1.00 40.39 124 ASN F N 1
ATOM 8439 C CA . ASN F 1 126 ? 27.146 28.212 57.464 1.00 40.61 124 ASN F CA 1
ATOM 8440 C C . ASN F 1 126 ? 27.758 27.133 58.377 1.00 40.54 124 ASN F C 1
ATOM 8441 O O . ASN F 1 126 ? 27.048 26.297 58.938 1.00 40.66 124 ASN F O 1
ATOM 8446 N N . VAL F 1 127 ? 29.082 27.139 58.470 1.00 40.20 125 VAL F N 1
ATOM 8447 C CA . VAL F 1 127 ? 29.836 26.112 59.204 1.00 40.12 125 VAL F CA 1
ATOM 8448 C C . VAL F 1 127 ? 29.730 26.353 60.713 1.00 39.81 125 VAL F C 1
ATOM 8449 O O . VAL F 1 127 ? 29.420 25.430 61.489 1.00 39.85 125 VAL F O 1
ATOM 8453 N N . ASN F 1 128 ? 29.978 27.605 61.108 1.00 39.12 126 ASN F N 1
ATOM 8454 C CA . ASN F 1 128 ? 29.920 28.031 62.511 1.00 38.42 126 ASN F CA 1
ATOM 8455 C C . ASN F 1 128 ? 28.601 28.765 62.872 1.00 37.62 126 ASN F C 1
ATOM 8456 O O . ASN F 1 128 ? 28.540 29.489 63.888 1.00 37.82 126 ASN F O 1
ATOM 8461 N N . GLY F 1 129 ? 27.544 28.541 62.077 1.00 35.98 127 GLY F N 1
ATOM 8462 C CA . GLY F 1 129 ? 26.328 29.358 62.148 1.00 34.58 127 GLY F CA 1
ATOM 8463 C C . GLY F 1 129 ? 25.129 28.734 62.841 1.00 33.13 127 GLY F C 1
ATOM 8464 O O . GLY F 1 129 ? 24.018 28.789 62.328 1.00 31.55 127 GLY F O 1
ATOM 8465 N N . GLY F 1 130 ? 25.359 28.137 64.002 1.00 31.81 128 GLY F N 1
ATOM 8466 C CA . GLY F 1 130 ? 24.270 27.710 64.873 1.00 31.68 128 GLY F CA 1
ATOM 8467 C C . GLY F 1 130 ? 23.946 26.233 64.801 1.00 31.12 128 GLY F C 1
ATOM 8468 O O . GLY F 1 130 ? 22.985 25.780 65.427 1.00 31.00 128 GLY F O 1
ATOM 8469 N N . GLN F 1 131 ? 24.749 25.479 64.057 1.00 30.18 129 GLN F N 1
ATOM 8470 C CA . GLN F 1 131 ? 24.610 24.039 64.022 1.00 30.07 129 GLN F CA 1
ATOM 8471 C C . GLN F 1 131 ? 24.719 23.423 65.429 1.00 28.85 129 GLN F C 1
ATOM 8472 O O . GLN F 1 131 ? 23.806 22.717 65.872 1.00 28.09 129 GLN F O 1
ATOM 8478 N N . GLU F 1 132 ? 25.836 23.671 66.120 1.00 27.60 130 GLU F N 1
ATOM 8479 C CA . GLU F 1 132 ? 26.037 23.105 67.472 1.00 26.69 130 GLU F CA 1
ATOM 8480 C C . GLU F 1 132 ? 24.888 23.450 68.404 1.00 25.54 130 GLU F C 1
ATOM 8481 O O . GLU F 1 132 ? 24.415 22.580 69.148 1.00 25.37 130 GLU F O 1
ATOM 8487 N N . THR F 1 133 ? 24.434 24.710 68.380 1.00 24.02 131 THR F N 1
ATOM 8488 C CA . THR F 1 133 ? 23.333 25.130 69.261 1.00 23.23 131 THR F CA 1
ATOM 8489 C C . THR F 1 133 ? 22.010 24.460 68.863 1.00 21.81 131 THR F C 1
ATOM 8490 O O . THR F 1 133 ? 21.195 24.136 69.722 1.00 20.63 131 THR F O 1
ATOM 8494 N N . THR F 1 134 ? 21.818 24.201 67.572 1.00 20.59 132 THR F N 1
ATOM 8495 C CA . THR F 1 134 ? 20.617 23.494 67.114 1.00 20.43 132 THR F CA 1
ATOM 8496 C C . THR F 1 134 ? 20.539 22.080 67.680 1.00 19.70 132 THR F C 1
ATOM 8497 O O . THR F 1 134 ? 19.498 21.640 68.159 1.00 18.89 132 THR F O 1
ATOM 8501 N N . LEU F 1 135 ? 21.656 21.373 67.605 1.00 19.74 133 LEU F N 1
ATOM 8502 C CA . LEU F 1 135 ? 21.756 20.034 68.194 1.00 19.98 133 LEU F CA 1
ATOM 8503 C C . LEU F 1 135 ? 21.516 20.136 69.695 1.00 19.82 133 LEU F C 1
ATOM 8504 O O . LEU F 1 135 ? 20.710 19.389 70.254 1.00 19.36 133 LEU F O 1
ATOM 8509 N N . GLN F 1 136 ? 22.223 21.058 70.345 1.00 19.93 134 GLN F N 1
ATOM 8510 C CA . GLN F 1 136 ? 22.062 21.260 71.786 1.00 20.03 134 GLN F CA 1
ATOM 8511 C C . GLN F 1 136 ? 20.601 21.371 72.202 1.00 19.30 134 GLN F C 1
ATOM 8512 O O . GLN F 1 136 ? 20.161 20.715 73.155 1.00 18.21 134 GLN F O 1
ATOM 8518 N N . THR F 1 137 ? 19.848 22.206 71.486 1.00 19.19 135 THR F N 1
ATOM 8519 C CA . THR F 1 137 ? 18.437 22.434 71.822 1.00 19.23 135 THR F CA 1
ATOM 8520 C C . THR F 1 137 ? 17.622 21.159 71.693 1.00 18.98 135 THR F C 1
ATOM 8521 O O . THR F 1 137 ? 16.681 20.949 72.460 1.00 19.12 135 THR F O 1
ATOM 8525 N N . LEU F 1 138 ? 17.970 20.329 70.709 1.00 18.98 136 LEU F N 1
ATOM 8526 C CA . LEU F 1 138 ? 17.261 19.061 70.478 1.00 19.23 136 LEU F CA 1
ATOM 8527 C C . LEU F 1 138 ? 17.521 18.045 71.600 1.00 19.21 136 LEU F C 1
ATOM 8528 O O . LEU F 1 138 ? 16.605 17.375 72.062 1.00 19.12 136 LEU F O 1
ATOM 8533 N N . TYR F 1 139 ? 18.764 17.968 72.054 1.00 19.62 137 TYR F N 1
ATOM 8534 C CA . TYR F 1 139 ? 19.101 17.124 73.196 1.00 20.40 137 TYR F CA 1
ATOM 8535 C C . TYR F 1 139 ? 18.430 17.607 74.472 1.00 20.86 137 TYR F C 1
ATOM 8536 O O . TYR F 1 139 ? 18.010 16.782 75.272 1.00 20.41 137 TYR F O 1
ATOM 8545 N N . MET F 1 140 ? 18.329 18.928 74.680 1.00 21.92 138 MET F N 1
ATOM 8546 C CA . MET F 1 140 ? 17.644 19.450 75.890 1.00 22.92 138 MET F CA 1
ATOM 8547 C C . MET F 1 140 ? 16.209 18.956 75.951 1.00 22.76 138 MET F C 1
ATOM 8548 O O . MET F 1 140 ? 15.748 18.495 76.986 1.00 22.86 138 MET F O 1
ATOM 8553 N N . THR F 1 141 ? 15.509 19.068 74.830 1.00 22.98 139 THR F N 1
ATOM 8554 C CA . THR F 1 141 ? 14.143 18.571 74.696 1.00 23.17 139 THR F CA 1
ATOM 8555 C C . THR F 1 141 ? 14.075 17.089 75.077 1.00 23.10 139 THR F C 1
ATOM 8556 O O . THR F 1 141 ? 13.197 16.669 75.821 1.00 22.59 139 THR F O 1
ATOM 8560 N N . ALA F 1 142 ? 15.023 16.309 74.577 1.00 23.07 140 ALA F N 1
ATOM 8561 C CA . ALA F 1 142 ? 15.042 14.874 74.825 1.00 23.30 140 ALA F CA 1
ATOM 8562 C C . ALA F 1 142 ? 15.230 14.560 76.315 1.00 22.93 140 ALA F C 1
ATOM 8563 O O . ALA F 1 142 ? 14.682 13.577 76.795 1.00 22.18 140 ALA F O 1
ATOM 8565 N N . MET F 1 143 ? 15.960 15.414 77.041 1.00 23.29 141 MET F N 1
ATOM 8566 C CA . MET F 1 143 ? 16.154 15.252 78.492 1.00 23.79 141 MET F CA 1
ATOM 8567 C C . MET F 1 143 ? 14.846 15.343 79.291 1.00 23.88 141 MET F C 1
ATOM 8568 O O . MET F 1 143 ? 14.692 14.658 80.316 1.00 24.32 141 MET F O 1
ATOM 8573 N N . HIS F 1 144 ? 13.913 16.179 78.827 1.00 23.65 142 HIS F N 1
ATOM 8574 C CA . HIS F 1 144 ? 12.597 16.292 79.454 1.00 23.50 142 HIS F CA 1
ATOM 8575 C C . HIS F 1 144 ? 11.826 14.998 79.338 1.00 23.67 142 HIS F C 1
ATOM 8576 O O . HIS F 1 144 ? 10.951 14.738 80.148 1.00 23.63 142 HIS F O 1
ATOM 8583 N N . TRP F 1 145 ? 12.151 14.194 78.325 1.00 23.89 143 TRP F N 1
ATOM 8584 C CA . TRP F 1 145 ? 11.523 12.895 78.135 1.00 24.24 143 TRP F CA 1
ATOM 8585 C C . TRP F 1 145 ? 12.171 11.789 78.963 1.00 24.25 143 TRP F C 1
ATOM 8586 O O . TRP F 1 145 ? 11.657 10.687 78.984 1.00 23.92 143 TRP F O 1
ATOM 8597 N N . GLY F 1 146 ? 13.293 12.070 79.630 1.00 24.39 144 GLY F N 1
ATOM 8598 C CA . GLY F 1 146 ? 14.089 11.005 80.252 1.00 24.23 144 GLY F CA 1
ATOM 8599 C C . GLY F 1 146 ? 14.590 10.027 79.201 1.00 24.14 144 GLY F C 1
ATOM 8600 O O . GLY F 1 146 ? 14.574 8.813 79.399 1.00 23.66 144 GLY F O 1
ATOM 8601 N N . ALA F 1 147 ? 15.013 10.561 78.060 1.00 24.33 145 ALA F N 1
ATOM 8602 C CA . ALA F 1 147 ? 15.659 9.749 77.050 1.00 24.25 145 ALA F CA 1
ATOM 8603 C C . ALA F 1 147 ? 17.108 9.527 77.445 1.00 24.45 145 ALA F C 1
ATOM 8604 O O . ALA F 1 147 ? 17.674 10.252 78.291 1.00 23.38 145 ALA F O 1
ATOM 8606 N N . VAL F 1 148 ? 17.687 8.502 76.824 1.00 24.33 146 VAL F N 1
ATOM 8607 C CA . VAL F 1 148 ? 19.092 8.148 76.993 1.00 24.80 146 VAL F CA 1
ATOM 8608 C C . VAL F 1 148 ? 19.789 8.725 75.788 1.00 24.58 146 VAL F C 1
ATOM 8609 O O . VAL F 1 148 ? 19.504 8.307 74.682 1.00 24.63 146 VAL F O 1
ATOM 8613 N N . LEU F 1 149 ? 20.684 9.687 75.992 1.00 24.43 147 LEU F N 1
ATOM 8614 C CA . LEU F 1 149 ? 21.245 10.434 74.870 1.00 24.76 147 LEU F CA 1
ATOM 8615 C C . LEU F 1 149 ? 22.545 9.782 74.419 1.00 24.99 147 LEU F C 1
ATOM 8616 O O . LEU F 1 149 ? 23.461 9.580 75.217 1.00 24.87 147 LEU F O 1
ATOM 8621 N N . THR F 1 150 ? 22.612 9.469 73.130 1.00 25.47 148 THR F N 1
ATOM 8622 C CA . THR F 1 150 ? 23.725 8.729 72.560 1.00 26.28 148 THR F CA 1
ATOM 8623 C C . THR F 1 150 ? 24.367 9.531 71.433 1.00 26.92 148 THR F C 1
ATOM 8624 O O . THR F 1 150 ? 24.335 9.111 70.269 1.00 27.60 148 THR F O 1
ATOM 8628 N N . PRO F 1 151 ? 24.959 10.688 71.767 1.00 27.66 149 PRO F N 1
ATOM 8629 C CA . PRO F 1 151 ? 25.648 11.423 70.726 1.00 28.32 149 PRO F CA 1
ATOM 8630 C C . PRO F 1 151 ? 26.896 10.660 70.280 1.00 29.27 149 PRO F C 1
ATOM 8631 O O . PRO F 1 151 ? 27.387 9.793 71.019 1.00 30.01 149 PRO F O 1
ATOM 8635 N N . PRO F 1 152 ? 27.403 10.957 69.075 1.00 30.14 150 PRO F N 1
ATOM 8636 C CA . PRO F 1 152 ? 28.567 10.233 68.565 1.00 30.87 150 PRO F CA 1
ATOM 8637 C C . PRO F 1 152 ? 29.876 10.505 69.315 1.00 32.11 150 PRO F C 1
ATOM 8638 O O . PRO F 1 152 ? 30.726 9.617 69.399 1.00 31.51 150 PRO F O 1
ATOM 8642 N N . GLY F 1 153 ? 30.047 11.714 69.851 1.00 33.19 151 GLY F N 1
ATOM 8643 C CA . GLY F 1 153 ? 31.334 12.115 70.385 1.00 34.59 151 GLY F CA 1
ATOM 8644 C C . GLY F 1 153 ? 32.386 11.981 69.294 1.00 35.81 151 GLY F C 1
ATOM 8645 O O . GLY F 1 153 ? 32.084 12.119 68.109 1.00 35.76 151 GLY F O 1
ATOM 8646 N N . TYR F 1 154 ? 33.618 11.686 69.683 1.00 37.48 152 TYR F N 1
ATOM 8647 C CA . TYR F 1 154 ? 34.675 11.420 68.702 1.00 38.87 152 TYR F CA 1
ATOM 8648 C C . TYR F 1 154 ? 34.986 9.916 68.646 1.00 40.11 152 TYR F C 1
ATOM 8649 O O . TYR F 1 154 ? 36.130 9.515 68.418 1.00 40.07 152 TYR F O 1
ATOM 8658 N N . THR F 1 155 ? 33.949 9.093 68.805 1.00 41.54 153 THR F N 1
ATOM 8659 C CA . THR F 1 155 ? 34.099 7.639 68.939 1.00 43.04 153 THR F CA 1
ATOM 8660 C C . THR F 1 155 ? 34.519 6.922 67.632 1.00 44.48 153 THR F C 1
ATOM 8661 O O . THR F 1 155 ? 34.534 5.685 67.565 1.00 44.62 153 THR F O 1
ATOM 8665 N N . ASP F 1 156 ? 34.840 7.707 66.601 1.00 46.33 154 ASP F N 1
ATOM 8666 C CA . ASP F 1 156 ? 35.479 7.206 65.387 1.00 47.32 154 ASP F CA 1
ATOM 8667 C C . ASP F 1 156 ? 36.314 8.330 64.772 1.00 48.54 154 ASP F C 1
ATOM 8668 O O . ASP F 1 156 ? 35.999 9.510 64.948 1.00 48.73 154 ASP F O 1
ATOM 8673 N N . GLU F 1 157 ? 37.380 7.957 64.063 1.00 50.00 155 GLU F N 1
ATOM 8674 C CA . GLU F 1 157 ? 38.252 8.917 63.369 1.00 50.70 155 GLU F CA 1
ATOM 8675 C C . GLU F 1 157 ? 37.483 9.728 62.308 1.00 51.32 155 GLU F C 1
ATOM 8676 O O . GLU F 1 157 ? 37.876 10.846 61.968 1.00 51.51 155 GLU F O 1
ATOM 8682 N N . VAL F 1 158 ? 36.388 9.166 61.791 1.00 52.10 156 VAL F N 1
ATOM 8683 C CA . VAL F 1 158 ? 35.574 9.850 60.777 1.00 52.31 156 VAL F CA 1
ATOM 8684 C C . VAL F 1 158 ? 34.967 11.166 61.287 1.00 52.60 156 VAL F C 1
ATOM 8685 O O . VAL F 1 158 ? 34.817 12.117 60.518 1.00 52.76 156 VAL F O 1
ATOM 8689 N N . ILE F 1 159 ? 34.630 11.218 62.575 1.00 52.92 157 ILE F N 1
ATOM 8690 C CA . ILE F 1 159 ? 34.054 12.431 63.170 1.00 52.91 157 ILE F CA 1
ATOM 8691 C C . ILE F 1 159 ? 35.053 13.586 63.020 1.00 53.00 157 ILE F C 1
ATOM 8692 O O . ILE F 1 159 ? 34.681 14.662 62.546 1.00 53.13 157 ILE F O 1
ATOM 8697 N N . PHE F 1 160 ? 36.316 13.342 63.388 1.00 52.74 158 PHE F N 1
ATOM 8698 C CA . PHE F 1 160 ? 37.403 14.326 63.216 1.00 52.55 158 PHE F CA 1
ATOM 8699 C C . PHE F 1 160 ? 37.434 14.933 61.807 1.00 52.29 158 PHE F C 1
ATOM 8700 O O . PHE F 1 160 ? 37.581 16.146 61.650 1.00 52.36 158 PHE F O 1
ATOM 8708 N N . LYS F 1 161 ? 37.297 14.082 60.791 1.00 51.85 159 LYS F N 1
ATOM 8709 C CA . LYS F 1 161 ? 37.428 14.516 59.393 1.00 51.38 159 LYS F CA 1
ATOM 8710 C C . LYS F 1 161 ? 36.300 15.464 58.953 1.00 50.72 159 LYS F C 1
ATOM 8711 O O . LYS F 1 161 ? 36.555 16.483 58.292 1.00 51.14 159 LYS F O 1
ATOM 8717 N N . SER F 1 162 ? 35.067 15.147 59.353 1.00 49.48 160 SER F N 1
ATOM 8718 C CA . SER F 1 162 ? 33.863 15.859 58.883 1.00 48.32 160 SER F CA 1
ATOM 8719 C C . SER F 1 162 ? 33.641 17.252 59.511 1.00 47.36 160 SER F C 1
ATOM 8720 O O . SER F 1 162 ? 32.590 17.874 59.294 1.00 47.36 160 SER F O 1
ATOM 8723 N N . GLY F 1 163 ? 34.638 17.746 60.252 1.00 45.76 161 GLY F N 1
ATOM 8724 C CA . GLY F 1 163 ? 34.532 19.007 60.994 1.00 44.17 161 GLY F CA 1
ATOM 8725 C C . GLY F 1 163 ? 34.648 18.771 62.492 1.00 42.80 161 GLY F C 1
ATOM 8726 O O . GLY F 1 163 ? 34.827 19.720 63.254 1.00 42.97 161 GLY F O 1
ATOM 8727 N N . GLY F 1 164 ? 34.526 17.510 62.912 1.00 40.83 162 GLY F N 1
ATOM 8728 C CA . GLY F 1 164 ? 34.667 17.138 64.317 1.00 39.14 162 GLY F CA 1
ATOM 8729 C C . GLY F 1 164 ? 33.538 17.661 65.183 1.00 37.69 162 GLY F C 1
ATOM 8730 O O . GLY F 1 164 ? 33.783 18.479 66.084 1.00 38.11 162 GLY F O 1
ATOM 8731 N N . ASN F 1 165 ? 32.314 17.196 64.914 1.00 35.07 163 ASN F N 1
ATOM 8732 C CA . ASN F 1 165 ? 31.148 17.547 65.725 1.00 33.45 163 ASN F CA 1
ATOM 8733 C C . ASN F 1 165 ? 30.705 16.374 66.604 1.00 31.55 163 ASN F C 1
ATOM 8734 O O . ASN F 1 165 ? 30.032 15.461 66.132 1.00 30.90 163 ASN F O 1
ATOM 8739 N N . PRO F 1 166 ? 31.072 16.407 67.900 1.00 29.48 164 PRO F N 1
ATOM 8740 C CA . PRO F 1 166 ? 30.749 15.312 68.813 1.00 28.45 164 PRO F CA 1
ATOM 8741 C C . PRO F 1 166 ? 29.260 15.252 69.211 1.00 26.99 164 PRO F C 1
ATOM 8742 O O . PRO F 1 166 ? 28.788 14.209 69.659 1.00 25.79 164 PRO F O 1
ATOM 8746 N N . TYR F 1 167 ? 28.534 16.363 69.040 1.00 25.81 165 TYR F N 1
ATOM 8747 C CA . TYR F 1 167 ? 27.115 16.423 69.413 1.00 25.43 165 TYR F CA 1
ATOM 8748 C C . TYR F 1 167 ? 26.227 15.671 68.423 1.00 25.02 165 TYR F C 1
ATOM 8749 O O . TYR F 1 167 ? 25.194 15.126 68.798 1.00 24.84 165 TYR F O 1
ATOM 8758 N N . GLY F 1 168 ? 26.628 15.628 67.157 1.00 24.80 166 GLY F N 1
ATOM 8759 C CA . GLY F 1 168 ? 25.822 14.992 66.126 1.00 24.64 166 GLY F CA 1
ATOM 8760 C C . GLY F 1 168 ? 26.311 15.388 64.751 1.00 24.45 166 GLY F C 1
ATOM 8761 O O . GLY F 1 168 ? 27.049 16.370 64.611 1.00 23.61 166 GLY F O 1
ATOM 8762 N N . ALA F 1 169 ? 25.895 14.635 63.740 1.00 24.47 167 ALA F N 1
ATOM 8763 C CA . ALA F 1 169 ? 26.312 14.909 62.365 1.00 25.78 167 ALA F CA 1
ATOM 8764 C C . ALA F 1 169 ? 25.765 16.263 61.944 1.00 26.45 167 ALA F C 1
ATOM 8765 O O . ALA F 1 169 ? 24.596 16.558 62.178 1.00 26.27 167 ALA F O 1
ATOM 8767 N N . SER F 1 170 ? 26.623 17.090 61.353 1.00 27.73 168 SER F N 1
ATOM 8768 C CA . SER F 1 170 ? 26.211 18.401 60.859 1.00 28.87 168 SER F CA 1
ATOM 8769 C C . SER F 1 170 ? 26.840 18.699 59.496 1.00 29.83 168 SER F C 1
ATOM 8770 O O . SER F 1 170 ? 28.069 18.787 59.367 1.00 29.21 168 SER F O 1
ATOM 8773 N N . VAL F 1 171 ? 25.977 18.873 58.494 1.00 30.83 169 VAL F N 1
ATOM 8774 C CA . VAL F 1 171 ? 26.380 19.069 57.101 1.00 32.20 169 VAL F CA 1
ATOM 8775 C C . VAL F 1 171 ? 26.160 20.520 56.670 1.00 33.31 169 VAL F C 1
ATOM 8776 O O . VAL F 1 171 ? 25.131 21.111 56.989 1.00 32.82 169 VAL F O 1
ATOM 8780 N N . THR F 1 172 ? 27.122 21.098 55.947 1.00 35.10 170 THR F N 1
ATOM 8781 C CA . THR F 1 172 ? 26.959 22.475 55.444 1.00 36.22 170 THR F CA 1
ATOM 8782 C C . THR F 1 172 ? 26.085 22.412 54.187 1.00 37.64 170 THR F C 1
ATOM 8783 O O . THR F 1 172 ? 26.451 21.796 53.175 1.00 37.15 170 THR F O 1
ATOM 8787 N N . ALA F 1 173 ? 24.897 23.011 54.307 1.00 39.19 171 ALA F N 1
ATOM 8788 C CA . ALA F 1 173 ? 23.906 23.069 53.244 1.00 40.07 171 ALA F CA 1
ATOM 8789 C C . ALA F 1 173 ? 24.359 24.072 52.171 1.00 41.04 171 ALA F C 1
ATOM 8790 O O . ALA F 1 173 ? 24.375 25.291 52.394 1.00 40.75 171 ALA F O 1
ATOM 8792 N N . ASN F 1 174 ? 24.749 23.524 51.017 1.00 42.28 172 ASN F N 1
ATOM 8793 C CA . ASN F 1 174 ? 25.289 24.302 49.904 1.00 43.14 172 ASN F CA 1
ATOM 8794 C C . ASN F 1 174 ? 24.752 23.884 48.518 1.00 43.85 172 ASN F C 1
ATOM 8795 O O . ASN F 1 174 ? 25.358 24.213 47.493 1.00 44.07 172 ASN F O 1
ATOM 8800 N N . GLY F 1 175 ? 23.641 23.145 48.488 1.00 44.71 173 GLY F N 1
ATOM 8801 C CA . GLY F 1 175 ? 23.056 22.648 47.228 1.00 45.18 173 GLY F CA 1
ATOM 8802 C C . GLY F 1 175 ? 23.702 21.373 46.704 1.00 45.78 173 GLY F C 1
ATOM 8803 O O . GLY F 1 175 ? 23.009 20.479 46.212 1.00 46.04 173 GLY F O 1
ATOM 8804 N N . GLN F 1 176 ? 25.033 21.311 46.802 1.00 46.51 174 GLN F N 1
ATOM 8805 C CA . GLN F 1 176 ? 25.851 20.151 46.391 1.00 46.31 174 GLN F CA 1
ATOM 8806 C C . GLN F 1 176 ? 25.518 18.885 47.219 1.00 46.29 174 GLN F C 1
ATOM 8807 O O . GLN F 1 176 ? 25.236 18.996 48.425 1.00 46.06 174 GLN F O 1
ATOM 8813 N N . PRO F 1 177 ? 25.545 17.685 46.581 1.00 45.74 175 PRO F N 1
ATOM 8814 C CA . PRO F 1 177 ? 25.273 16.438 47.318 1.00 45.21 175 PRO F CA 1
ATOM 8815 C C . PRO F 1 177 ? 26.262 16.138 48.456 1.00 44.67 175 PRO F C 1
ATOM 8816 O O . PRO F 1 177 ? 27.281 16.830 48.608 1.00 44.36 175 PRO F O 1
ATOM 8820 N N . LEU F 1 178 ? 25.942 15.102 49.234 1.00 43.93 176 LEU F N 1
ATOM 8821 C CA . LEU F 1 178 ? 26.648 14.794 50.483 1.00 43.48 176 LEU F CA 1
ATOM 8822 C C . LEU F 1 178 ? 28.044 14.220 50.250 1.00 43.24 176 LEU F C 1
ATOM 8823 O O . LEU F 1 178 ? 28.209 13.252 49.505 1.00 43.03 176 LEU F O 1
ATOM 8828 N N . LEU F 1 179 ? 29.033 14.799 50.927 1.00 42.69 177 LEU F N 1
ATOM 8829 C CA . LEU F 1 179 ? 30.409 14.329 50.847 1.00 42.41 177 LEU F CA 1
ATOM 8830 C C . LEU F 1 179 ? 30.524 12.973 51.531 1.00 41.98 177 LEU F C 1
ATOM 8831 O O . LEU F 1 179 ? 29.732 12.644 52.411 1.00 41.49 177 LEU F O 1
ATOM 8836 N N . GLU F 1 180 ? 31.528 12.195 51.137 1.00 41.80 178 GLU F N 1
ATOM 8837 C CA . GLU F 1 180 ? 31.751 10.881 51.733 1.00 41.10 178 GLU F CA 1
ATOM 8838 C C . GLU F 1 180 ? 32.038 11.002 53.231 1.00 40.31 178 GLU F C 1
ATOM 8839 O O . GLU F 1 180 ? 31.559 10.202 54.037 1.00 39.41 178 GLU F O 1
ATOM 8845 N N . ASN F 1 181 ? 32.809 12.023 53.586 1.00 39.73 179 ASN F N 1
ATOM 8846 C CA . ASN F 1 181 ? 33.141 12.316 54.976 1.00 39.32 179 ASN F CA 1
ATOM 8847 C C . ASN F 1 181 ? 31.893 12.483 55.867 1.00 38.42 179 ASN F C 1
ATOM 8848 O O . ASN F 1 181 ? 31.870 12.022 57.010 1.00 38.23 179 ASN F O 1
ATOM 8853 N N . ASP F 1 182 ? 30.862 13.129 55.329 1.00 37.37 180 ASP F N 1
ATOM 8854 C CA . ASP F 1 182 ? 29.623 13.357 56.061 1.00 36.89 180 ASP F CA 1
ATOM 8855 C C . ASP F 1 182 ? 28.762 12.109 56.135 1.00 35.90 180 ASP F C 1
ATOM 8856 O O . ASP F 1 182 ? 28.169 11.838 57.175 1.00 35.35 180 ASP F O 1
ATOM 8861 N N . ARG F 1 183 ? 28.699 11.352 55.041 1.00 35.14 181 ARG F N 1
ATOM 8862 C CA . ARG F 1 183 ? 27.956 10.088 55.008 1.00 35.10 181 ARG F CA 1
ATOM 8863 C C . ARG F 1 183 ? 28.478 9.092 56.059 1.00 34.29 181 ARG F C 1
ATOM 8864 O O . ARG F 1 183 ? 27.695 8.378 56.694 1.00 34.26 181 ARG F O 1
ATOM 8872 N N . ALA F 1 184 ? 29.796 9.043 56.232 1.00 33.09 182 ALA F N 1
ATOM 8873 C CA . ALA F 1 184 ? 30.401 8.078 57.137 1.00 32.59 182 ALA F CA 1
ATOM 8874 C C . ALA F 1 184 ? 30.165 8.475 58.593 1.00 31.60 182 ALA F C 1
ATOM 8875 O O . ALA F 1 184 ? 29.916 7.628 59.434 1.00 31.37 182 ALA F O 1
ATOM 8877 N N . SER F 1 185 ? 30.212 9.768 58.877 1.00 30.93 183 SER F N 1
ATOM 8878 C CA . SER F 1 185 ? 29.906 10.257 60.218 1.00 30.41 183 SER F CA 1
ATOM 8879 C C . SER F 1 185 ? 28.449 9.958 60.600 1.00 29.38 183 SER F C 1
ATOM 8880 O O . SER F 1 185 ? 28.173 9.604 61.744 1.00 28.44 183 SER F O 1
ATOM 8883 N N . ILE F 1 186 ? 27.534 10.079 59.635 1.00 28.47 184 ILE F N 1
ATOM 8884 C CA . ILE F 1 186 ? 26.132 9.730 59.839 1.00 28.61 184 ILE F CA 1
ATOM 8885 C C . ILE F 1 186 ? 25.972 8.226 60.064 1.00 28.49 184 ILE F C 1
ATOM 8886 O O . ILE F 1 186 ? 25.227 7.818 60.951 1.00 27.92 184 ILE F O 1
ATOM 8891 N N . ARG F 1 187 ? 26.649 7.406 59.249 1.00 28.77 185 ARG F N 1
ATOM 8892 C CA . ARG F 1 187 ? 26.595 5.939 59.413 1.00 28.93 185 ARG F CA 1
ATOM 8893 C C . ARG F 1 187 ? 27.075 5.543 60.803 1.00 28.29 185 ARG F C 1
ATOM 8894 O O . ARG F 1 187 ? 26.405 4.789 61.496 1.00 28.43 185 ARG F O 1
ATOM 8902 N N . HIS F 1 188 ? 28.214 6.089 61.219 1.00 28.10 186 HIS F N 1
ATOM 8903 C CA . HIS F 1 188 ? 28.763 5.786 62.536 1.00 27.97 186 HIS F CA 1
ATOM 8904 C C . HIS F 1 188 ? 27.781 6.148 63.659 1.00 28.06 186 HIS F C 1
ATOM 8905 O O . HIS F 1 188 ? 27.532 5.334 64.557 1.00 27.39 186 HIS F O 1
ATOM 8912 N N . GLN F 1 189 ? 27.225 7.364 63.610 1.00 27.63 187 GLN F N 1
ATOM 8913 C CA . GLN F 1 189 ? 26.300 7.814 64.660 1.00 27.63 187 GLN F CA 1
ATOM 8914 C C . GLN F 1 189 ? 25.103 6.871 64.815 1.00 27.79 187 GLN F C 1
ATOM 8915 O O . GLN F 1 189 ? 24.694 6.565 65.936 1.00 28.22 187 GLN F O 1
ATOM 8921 N N . VAL F 1 190 ? 24.542 6.408 63.698 1.00 28.16 188 VAL F N 1
ATOM 8922 C CA . VAL F 1 190 ? 23.331 5.580 63.743 1.00 28.95 188 VAL F CA 1
ATOM 8923 C C . VAL F 1 190 ? 23.691 4.161 64.183 1.00 29.36 188 VAL F C 1
ATOM 8924 O O . VAL F 1 190 ? 23.059 3.598 65.083 1.00 28.81 188 VAL F O 1
ATOM 8928 N N . ARG F 1 191 ? 24.721 3.616 63.542 1.00 30.48 189 ARG F N 1
ATOM 8929 C CA . ARG F 1 191 ? 25.326 2.330 63.915 1.00 31.14 189 ARG F CA 1
ATOM 8930 C C . ARG F 1 191 ? 25.576 2.263 65.427 1.00 30.77 189 ARG F C 1
ATOM 8931 O O . ARG F 1 191 ? 25.077 1.385 66.112 1.00 30.89 189 ARG F O 1
ATOM 8939 N N . ARG F 1 192 ? 26.322 3.231 65.938 1.00 30.86 190 ARG F N 1
ATOM 8940 C CA . ARG F 1 192 ? 26.635 3.302 67.362 1.00 30.59 190 ARG F CA 1
ATOM 8941 C C . ARG F 1 192 ? 25.391 3.299 68.262 1.00 29.89 190 ARG F C 1
ATOM 8942 O O . ARG F 1 192 ? 25.356 2.601 69.285 1.00 29.61 190 ARG F O 1
ATOM 8950 N N . GLN F 1 193 ? 24.381 4.087 67.889 1.00 28.67 191 GLN F N 1
ATOM 8951 C CA . GLN F 1 193 ? 23.152 4.198 68.677 1.00 28.34 191 GLN F CA 1
ATOM 8952 C C . GLN F 1 193 ? 22.324 2.915 68.608 1.00 28.33 191 GLN F C 1
ATOM 8953 O O . GLN F 1 193 ? 21.730 2.503 69.607 1.00 27.51 191 GLN F O 1
ATOM 8959 N N . VAL F 1 194 ? 22.256 2.299 67.429 1.00 28.92 192 VAL F N 1
ATOM 8960 C CA . VAL F 1 194 ? 21.523 1.036 67.284 1.00 29.48 192 VAL F CA 1
ATOM 8961 C C . VAL F 1 194 ? 22.136 0.006 68.251 1.00 29.74 192 VAL F C 1
ATOM 8962 O O . VAL F 1 194 ? 21.425 -0.648 69.005 1.00 29.55 192 VAL F O 1
ATOM 8966 N N . GLU F 1 195 ? 23.462 -0.091 68.217 1.00 30.40 193 GLU F N 1
ATOM 8967 C CA . GLU F 1 195 ? 24.216 -1.024 69.056 1.00 30.93 193 GLU F CA 1
ATOM 8968 C C . GLU F 1 195 ? 24.026 -0.786 70.556 1.00 30.97 193 GLU F C 1
ATOM 8969 O O . GLU F 1 195 ? 23.701 -1.720 71.291 1.00 31.19 193 GLU F O 1
ATOM 8975 N N . LEU F 1 196 ? 24.223 0.454 71.004 1.00 30.92 194 LEU F N 1
ATOM 8976 C CA . LEU F 1 196 ? 23.919 0.841 72.389 1.00 30.94 194 LEU F CA 1
ATOM 8977 C C . LEU F 1 196 ? 22.471 0.519 72.769 1.00 31.17 194 LEU F C 1
ATOM 8978 O O . LEU F 1 196 ? 22.210 0.025 73.875 1.00 31.16 194 LEU F O 1
ATOM 8983 N N . THR F 1 197 ? 21.537 0.779 71.858 1.00 31.73 195 THR F N 1
ATOM 8984 C CA . THR F 1 197 ? 20.115 0.488 72.095 1.00 32.26 195 THR F CA 1
ATOM 8985 C C . THR F 1 197 ? 19.796 -1.015 72.226 1.00 33.05 195 THR F C 1
ATOM 8986 O O . THR F 1 197 ? 19.031 -1.412 73.110 1.00 32.26 195 THR F O 1
ATOM 8990 N N . ALA F 1 198 ? 20.351 -1.841 71.335 1.00 33.94 196 ALA F N 1
ATOM 8991 C CA . ALA F 1 198 ? 20.138 -3.295 71.415 1.00 34.75 196 ALA F CA 1
ATOM 8992 C C . ALA F 1 198 ? 20.632 -3.822 72.762 1.00 35.34 196 ALA F C 1
ATOM 8993 O O . ALA F 1 198 ? 19.943 -4.612 73.410 1.00 35.61 196 ALA F O 1
ATOM 8995 N N . LYS F 1 199 ? 21.814 -3.361 73.169 1.00 36.33 197 LYS F N 1
ATOM 8996 C CA . LYS F 1 199 ? 22.401 -3.683 74.475 1.00 37.27 197 LYS F CA 1
ATOM 8997 C C . LYS F 1 199 ? 21.472 -3.314 75.626 1.00 38.15 197 LYS F C 1
ATOM 8998 O O . LYS F 1 199 ? 21.159 -4.144 76.476 1.00 38.03 197 LYS F O 1
ATOM 9004 N N . LEU F 1 200 ? 21.032 -2.062 75.641 1.00 39.30 198 LEU F N 1
ATOM 9005 C CA . LEU F 1 200 ? 20.103 -1.587 76.662 1.00 40.18 198 LEU F CA 1
ATOM 9006 C C . LEU F 1 200 ? 18.878 -2.506 76.738 1.00 40.87 198 LEU F C 1
ATOM 9007 O O . LEU F 1 200 ? 18.439 -2.882 77.823 1.00 40.76 198 LEU F O 1
ATOM 9012 N N . LEU F 1 201 ? 18.342 -2.863 75.576 1.00 41.93 199 LEU F N 1
ATOM 9013 C CA . LEU F 1 201 ? 17.145 -3.696 75.495 1.00 43.05 199 LEU F CA 1
ATOM 9014 C C . LEU F 1 201 ? 17.378 -5.128 75.982 1.00 44.10 199 LEU F C 1
ATOM 9015 O O . LEU F 1 201 ? 16.598 -5.634 76.787 1.00 44.40 199 LEU F O 1
ATOM 9020 N N . GLU F 1 202 ? 18.433 -5.776 75.493 1.00 45.17 200 GLU F N 1
ATOM 9021 C CA . GLU F 1 202 ? 18.696 -7.172 75.867 1.00 46.46 200 GLU F CA 1
ATOM 9022 C C . GLU F 1 202 ? 19.171 -7.291 77.314 1.00 46.82 200 GLU F C 1
ATOM 9023 O O . GLU F 1 202 ? 18.790 -8.224 78.018 1.00 46.71 200 GLU F O 1
ATOM 9029 N N . GLY F 1 203 ? 19.958 -6.318 77.761 1.00 47.75 201 GLY F N 1
ATOM 9030 C CA . GLY F 1 203 ? 20.284 -6.169 79.184 1.00 48.38 201 GLY F CA 1
ATOM 9031 C C . GLY F 1 203 ? 19.051 -6.060 80.067 1.00 48.93 201 GLY F C 1
ATOM 9032 O O . GLY F 1 203 ? 19.086 -6.445 81.237 1.00 49.00 201 GLY F O 1
ATOM 9033 N N . GLY F 1 204 ? 17.964 -5.536 79.496 1.00 49.67 202 GLY F N 1
ATOM 9034 C CA . GLY F 1 204 ? 16.655 -5.468 80.150 1.00 50.13 202 GLY F CA 1
ATOM 9035 C C . GLY F 1 204 ? 15.691 -6.619 79.865 1.00 50.72 202 GLY F C 1
ATOM 9036 O O . GLY F 1 204 ? 14.673 -6.747 80.553 1.00 50.76 202 GLY F O 1
ATOM 9037 N N . SER F 1 205 ? 15.985 -7.441 78.851 1.00 51.22 203 SER F N 1
ATOM 9038 C CA . SER F 1 205 ? 15.191 -8.661 78.566 1.00 51.38 203 SER F CA 1
ATOM 9039 C C . SER F 1 205 ? 15.438 -9.744 79.619 1.00 51.73 203 SER F C 1
ATOM 9040 O O . SER F 1 205 ? 14.756 -9.777 80.648 1.00 51.69 203 SER F O 1
ATOM 9043 N N . THR G 1 4 ? 34.784 62.813 74.112 1.00 47.31 2 THR G N 1
ATOM 9044 C CA . THR G 1 4 ? 36.235 62.857 73.722 1.00 46.95 2 THR G CA 1
ATOM 9045 C C . THR G 1 4 ? 36.980 61.640 74.263 1.00 46.71 2 THR G C 1
ATOM 9046 O O . THR G 1 4 ? 37.676 60.941 73.510 1.00 47.29 2 THR G O 1
ATOM 9050 N N . ALA G 1 5 ? 36.836 61.408 75.569 1.00 45.77 3 ALA G N 1
ATOM 9051 C CA . ALA G 1 5 ? 37.530 60.319 76.264 1.00 44.70 3 ALA G CA 1
ATOM 9052 C C . ALA G 1 5 ? 37.291 58.955 75.591 1.00 43.90 3 ALA G C 1
ATOM 9053 O O . ALA G 1 5 ? 36.152 58.477 75.538 1.00 44.10 3 ALA G O 1
ATOM 9055 N N . PRO G 1 6 ? 38.366 58.327 75.075 1.00 42.54 4 PRO G N 1
ATOM 9056 C CA . PRO G 1 6 ? 38.277 57.013 74.454 1.00 41.31 4 PRO G CA 1
ATOM 9057 C C . PRO G 1 6 ? 37.459 55.988 75.247 1.00 40.11 4 PRO G C 1
ATOM 9058 O O . PRO G 1 6 ? 37.422 56.017 76.486 1.00 39.72 4 PRO G O 1
ATOM 9062 N N . VAL G 1 7 ? 36.804 55.088 74.519 1.00 38.60 5 VAL G N 1
ATOM 9063 C CA . VAL G 1 7 ? 36.184 53.935 75.133 1.00 37.25 5 VAL G CA 1
ATOM 9064 C C . VAL G 1 7 ? 37.300 53.140 75.808 1.00 36.10 5 VAL G C 1
ATOM 9065 O O . VAL G 1 7 ? 38.370 52.951 75.235 1.00 35.82 5 VAL G O 1
ATOM 9069 N N . LYS G 1 8 ? 37.054 52.702 77.036 1.00 34.83 6 LYS G N 1
ATOM 9070 C CA . LYS G 1 8 ? 38.037 51.924 77.769 1.00 34.21 6 LYS G CA 1
ATOM 9071 C C . LYS G 1 8 ? 37.783 50.437 77.517 1.00 33.28 6 LYS G C 1
ATOM 9072 O O . LYS G 1 8 ? 36.811 49.865 78.024 1.00 32.90 6 LYS G O 1
ATOM 9078 N N . LEU G 1 9 ? 38.665 49.831 76.720 1.00 32.03 7 LEU G N 1
ATOM 9079 C CA . LEU G 1 9 ? 38.472 48.475 76.195 1.00 31.51 7 LEU G CA 1
ATOM 9080 C C . LEU G 1 9 ? 39.462 47.494 76.792 1.00 30.91 7 LEU G C 1
ATOM 9081 O O . LEU G 1 9 ? 40.678 47.657 76.628 1.00 30.87 7 LEU G O 1
ATOM 9086 N N . ALA G 1 10 ? 38.946 46.470 77.471 1.00 30.15 8 ALA G N 1
ATOM 9087 C CA . ALA G 1 10 ? 39.766 45.377 77.962 1.00 30.06 8 ALA G CA 1
ATOM 9088 C C . ALA G 1 10 ? 39.572 44.150 77.082 1.00 30.21 8 ALA G C 1
ATOM 9089 O O . ALA G 1 10 ? 38.433 43.700 76.850 1.00 29.89 8 ALA G O 1
ATOM 9091 N N . ILE G 1 11 ? 40.689 43.609 76.604 1.00 29.68 9 ILE G N 1
ATOM 9092 C CA . ILE G 1 11 ? 40.703 42.356 75.874 1.00 29.44 9 ILE G CA 1
ATOM 9093 C C . ILE G 1 11 ? 41.396 41.339 76.773 1.00 29.30 9 ILE G C 1
ATOM 9094 O O . ILE G 1 11 ? 42.612 41.389 76.945 1.00 28.82 9 ILE G O 1
ATOM 9099 N N . VAL G 1 12 ? 40.609 40.441 77.360 1.00 29.33 10 VAL G N 1
ATOM 9100 C CA . VAL G 1 12 ? 41.112 39.429 78.279 1.00 29.74 10 VAL G CA 1
ATOM 9101 C C . VAL G 1 12 ? 41.099 38.082 77.580 1.00 30.11 10 VAL G C 1
ATOM 9102 O O . VAL G 1 12 ? 40.041 37.594 77.164 1.00 30.65 10 VAL G O 1
ATOM 9106 N N . PHE G 1 13 ? 42.271 37.474 77.445 1.00 30.48 11 PHE G N 1
ATOM 9107 C CA . PHE G 1 13 ? 42.413 36.280 76.634 1.00 30.64 11 PHE G CA 1
ATOM 9108 C C . PHE G 1 13 ? 43.191 35.197 77.379 1.00 30.88 11 PHE G C 1
ATOM 9109 O O . PHE G 1 13 ? 44.059 35.508 78.193 1.00 31.26 11 PHE G O 1
ATOM 9117 N N . TYR G 1 14 ? 42.855 33.932 77.132 1.00 30.94 12 TYR G N 1
ATOM 9118 C CA . TYR G 1 14 ? 43.764 32.838 77.451 1.00 31.17 12 TYR G CA 1
ATOM 9119 C C . TYR G 1 14 ? 44.248 32.155 76.156 1.00 31.12 12 TYR G C 1
ATOM 9120 O O . TYR G 1 14 ? 43.487 31.972 75.210 1.00 30.51 12 TYR G O 1
ATOM 9129 N N . SER G 1 15 ? 45.524 31.779 76.136 1.00 31.33 13 SER G N 1
ATOM 9130 C CA . SER G 1 15 ? 46.112 31.056 75.015 1.00 31.42 13 SER G CA 1
ATOM 9131 C C . SER G 1 15 ? 47.183 30.096 75.536 1.00 31.63 13 SER G C 1
ATOM 9132 O O . SER G 1 15 ? 48.007 30.477 76.362 1.00 31.14 13 SER G O 1
ATOM 9135 N N . SER G 1 16 ? 47.139 28.857 75.058 1.00 32.03 14 SER G N 1
ATOM 9136 C CA . SER G 1 16 ? 48.178 27.869 75.330 1.00 32.21 14 SER G CA 1
ATOM 9137 C C . SER G 1 16 ? 49.247 27.962 74.243 1.00 32.30 14 SER G C 1
ATOM 9138 O O . SER G 1 16 ? 50.378 28.362 74.527 1.00 32.56 14 SER G O 1
ATOM 9141 N N . THR G 1 17 ? 48.857 27.615 73.013 1.00 32.01 15 THR G N 1
ATOM 9142 C CA . THR G 1 17 ? 49.770 27.477 71.876 1.00 31.88 15 THR G CA 1
ATOM 9143 C C . THR G 1 17 ? 49.686 28.620 70.855 1.00 31.59 15 THR G C 1
ATOM 9144 O O . THR G 1 17 ? 50.046 28.436 69.690 1.00 31.40 15 THR G O 1
ATOM 9148 N N . GLY G 1 18 ? 49.197 29.786 71.284 1.00 30.76 16 GLY G N 1
ATOM 9149 C CA . GLY G 1 18 ? 49.352 31.030 70.511 1.00 30.35 16 GLY G CA 1
ATOM 9150 C C . GLY G 1 18 ? 48.214 31.498 69.608 1.00 29.54 16 GLY G C 1
ATOM 9151 O O . GLY G 1 18 ? 48.205 32.651 69.182 1.00 28.63 16 GLY G O 1
ATOM 9152 N N . THR G 1 19 ? 47.260 30.629 69.307 1.00 29.19 17 THR G N 1
ATOM 9153 C CA . THR G 1 19 ? 46.156 31.019 68.430 1.00 29.33 17 THR G CA 1
ATOM 9154 C C . THR G 1 19 ? 45.377 32.185 69.065 1.00 28.89 17 THR G C 1
ATOM 9155 O O . THR G 1 19 ? 45.138 33.202 68.419 1.00 29.50 17 THR G O 1
ATOM 9159 N N . GLY G 1 20 ? 45.051 32.065 70.347 1.00 28.79 18 GLY G N 1
ATOM 9160 C CA . GLY G 1 20 ? 44.288 33.098 71.060 1.00 28.29 18 GLY G CA 1
ATOM 9161 C C . GLY G 1 20 ? 45.073 34.370 71.298 1.00 28.09 18 GLY G C 1
ATOM 9162 O O . GLY G 1 20 ? 44.507 35.465 71.376 1.00 27.00 18 GLY G O 1
ATOM 9163 N N . TYR G 1 21 ? 46.390 34.218 71.437 1.00 27.94 19 TYR G N 1
ATOM 9164 C CA . TYR G 1 21 ? 47.277 35.369 71.538 1.00 27.90 19 TYR G CA 1
ATOM 9165 C C . TYR G 1 21 ? 47.206 36.222 70.272 1.00 27.52 19 TYR G C 1
ATOM 9166 O O . TYR G 1 21 ? 47.060 37.434 70.366 1.00 27.39 19 TYR G O 1
ATOM 9175 N N . ALA G 1 22 ? 47.305 35.581 69.105 1.00 27.18 20 ALA G N 1
ATOM 9176 C CA . ALA G 1 22 ? 47.229 36.271 67.810 1.00 27.37 20 ALA G CA 1
ATOM 9177 C C . ALA G 1 22 ? 45.874 36.938 67.600 1.00 27.14 20 ALA G C 1
ATOM 9178 O O . ALA G 1 22 ? 45.797 38.070 67.133 1.00 27.07 20 ALA G O 1
ATOM 9180 N N . MET G 1 23 ? 44.816 36.214 67.946 1.00 27.13 21 MET G N 1
ATOM 9181 C CA . MET G 1 23 ? 43.448 36.739 67.903 1.00 27.15 21 MET G CA 1
ATOM 9182 C C . MET G 1 23 ? 43.285 37.971 68.782 1.00 27.03 21 MET G C 1
ATOM 9183 O O . MET G 1 23 ? 42.746 38.997 68.346 1.00 26.44 21 MET G O 1
ATOM 9188 N N . ALA G 1 24 ? 43.749 37.863 70.024 1.00 27.43 22 ALA G N 1
ATOM 9189 C CA . ALA G 1 24 ? 43.653 38.969 70.992 1.00 28.05 22 ALA G CA 1
ATOM 9190 C C . ALA G 1 24 ? 44.426 40.213 70.551 1.00 28.42 22 ALA G C 1
ATOM 9191 O O . ALA G 1 24 ? 43.971 41.340 70.751 1.00 28.22 22 ALA G O 1
ATOM 9193 N N . GLN G 1 25 ? 45.602 40.004 69.957 1.00 28.90 23 GLN G N 1
ATOM 9194 C CA . GLN G 1 25 ? 46.401 41.105 69.423 1.00 29.56 23 GLN G CA 1
ATOM 9195 C C . GLN G 1 25 ? 45.714 41.784 68.251 1.00 29.22 23 GLN G C 1
ATOM 9196 O O . GLN G 1 25 ? 45.748 43.011 68.119 1.00 29.29 23 GLN G O 1
ATOM 9202 N N . GLU G 1 26 ? 45.126 40.985 67.374 1.00 29.44 24 GLU G N 1
ATOM 9203 C CA . GLU G 1 26 ? 44.360 41.537 66.269 1.00 29.26 24 GLU G CA 1
ATOM 9204 C C . GLU G 1 26 ? 43.246 42.413 66.827 1.00 29.01 24 GLU G C 1
ATOM 9205 O O . GLU G 1 26 ? 42.978 43.512 66.324 1.00 28.40 24 GLU G O 1
ATOM 9211 N N . ALA G 1 27 ? 42.620 41.919 67.890 1.00 28.77 25 ALA G N 1
ATOM 9212 C CA . ALA G 1 27 ? 41.505 42.606 68.518 1.00 29.10 25 ALA G CA 1
ATOM 9213 C C . ALA G 1 27 ? 41.927 43.953 69.141 1.00 29.20 25 ALA G C 1
ATOM 9214 O O . ALA G 1 27 ? 41.219 44.959 68.998 1.00 28.67 25 ALA G O 1
ATOM 9216 N N . ALA G 1 28 ? 43.083 43.975 69.813 1.00 29.54 26 ALA G N 1
ATOM 9217 C CA . ALA G 1 28 ? 43.590 45.220 70.431 1.00 29.93 26 ALA G CA 1
ATOM 9218 C C . ALA G 1 28 ? 43.912 46.292 69.381 1.00 30.33 26 ALA G C 1
ATOM 9219 O O . ALA G 1 28 ? 43.571 47.461 69.557 1.00 30.15 26 ALA G O 1
ATOM 9221 N N . GLU G 1 29 ? 44.542 45.867 68.282 1.00 31.01 27 GLU G N 1
ATOM 9222 C CA . GLU G 1 29 ? 44.858 46.738 67.142 1.00 31.60 27 GLU G CA 1
ATOM 9223 C C . GLU G 1 29 ? 43.593 47.364 66.532 1.00 31.52 27 GLU G C 1
ATOM 9224 O O . GLU G 1 29 ? 43.558 48.568 66.233 1.00 30.91 27 GLU G O 1
ATOM 9230 N N . ALA G 1 30 ? 42.565 46.536 66.349 1.00 31.42 28 ALA G N 1
ATOM 9231 C CA . ALA G 1 30 ? 41.257 46.993 65.865 1.00 31.77 28 ALA G CA 1
ATOM 9232 C C . ALA G 1 30 ? 40.598 47.990 66.822 1.00 31.75 28 ALA G C 1
ATOM 9233 O O . ALA G 1 30 ? 39.947 48.941 66.387 1.00 31.17 28 ALA G O 1
ATOM 9235 N N . GLY G 1 31 ? 40.755 47.735 68.121 1.00 32.18 29 GLY G N 1
ATOM 9236 C CA . GLY G 1 31 ? 40.256 48.611 69.165 1.00 32.67 29 GLY G CA 1
ATOM 9237 C C . GLY G 1 31 ? 40.949 49.961 69.163 1.00 33.25 29 GLY G C 1
ATOM 9238 O O . GLY G 1 31 ? 40.298 50.996 69.271 1.00 33.46 29 GLY G O 1
ATOM 9239 N N . ARG G 1 32 ? 42.273 49.952 69.042 1.00 33.63 30 ARG G N 1
ATOM 9240 C CA . ARG G 1 32 ? 43.035 51.195 68.969 1.00 34.08 30 ARG G CA 1
ATOM 9241 C C . ARG G 1 32 ? 42.716 51.964 67.690 1.00 33.87 30 ARG G C 1
ATOM 9242 O O . ARG G 1 32 ? 42.547 53.179 67.728 1.00 33.85 30 ARG G O 1
ATOM 9250 N N . ALA G 1 33 ? 42.617 51.255 66.570 1.00 33.85 31 ALA G N 1
ATOM 9251 C CA . ALA G 1 33 ? 42.229 51.866 65.302 1.00 34.11 31 ALA G CA 1
ATOM 9252 C C . ALA G 1 33 ? 40.876 52.551 65.412 1.00 34.25 31 ALA G C 1
ATOM 9253 O O . ALA G 1 33 ? 40.675 53.628 64.860 1.00 34.38 31 ALA G O 1
ATOM 9255 N N . ALA G 1 34 ? 39.956 51.907 66.128 1.00 34.35 32 ALA G N 1
ATOM 9256 C CA . ALA G 1 34 ? 38.610 52.432 66.351 1.00 34.59 32 ALA G CA 1
ATOM 9257 C C . ALA G 1 34 ? 38.597 53.585 67.362 1.00 34.73 32 ALA G C 1
ATOM 9258 O O . ALA G 1 34 ? 37.553 54.188 67.582 1.00 34.85 32 ALA G O 1
ATOM 9260 N N . GLY G 1 35 ? 39.744 53.873 67.983 1.00 35.01 33 GLY G N 1
ATOM 9261 C CA . GLY G 1 35 ? 39.907 55.042 68.856 1.00 35.08 33 GLY G CA 1
ATOM 9262 C C . GLY G 1 35 ? 39.724 54.746 70.334 1.00 35.40 33 GLY G C 1
ATOM 9263 O O . GLY G 1 35 ? 39.576 55.668 71.145 1.00 35.11 33 GLY G O 1
ATOM 9264 N N . ALA G 1 36 ? 39.732 53.459 70.686 1.00 35.59 34 ALA G N 1
ATOM 9265 C CA . ALA G 1 36 ? 39.572 53.039 72.071 1.00 36.00 34 ALA G CA 1
ATOM 9266 C C . ALA G 1 36 ? 40.918 53.036 72.782 1.00 36.26 34 ALA G C 1
ATOM 9267 O O . ALA G 1 36 ? 41.964 52.826 72.168 1.00 36.53 34 ALA G O 1
ATOM 9269 N N . GLU G 1 37 ? 40.882 53.287 74.082 1.00 36.66 35 GLU G N 1
ATOM 9270 C CA . GLU G 1 37 ? 42.032 53.070 74.931 1.00 36.70 35 GLU G CA 1
ATOM 9271 C C . GLU G 1 37 ? 42.010 51.596 75.308 1.00 36.58 35 GLU G C 1
ATOM 9272 O O . GLU G 1 37 ? 41.074 51.134 75.950 1.00 36.13 35 GLU G O 1
ATOM 9278 N N . VAL G 1 38 ? 43.053 50.872 74.926 1.00 36.45 36 VAL G N 1
ATOM 9279 C CA . VAL G 1 38 ? 43.020 49.425 74.961 1.00 36.78 36 VAL G CA 1
ATOM 9280 C C . VAL G 1 38 ? 43.997 48.833 75.963 1.00 36.94 36 VAL G C 1
ATOM 9281 O O . VAL G 1 38 ? 45.170 49.216 76.002 1.00 37.15 36 VAL G O 1
ATOM 9285 N N . ARG G 1 39 ? 43.504 47.889 76.758 1.00 37.18 37 ARG G N 1
ATOM 9286 C CA . ARG G 1 39 ? 44.345 47.018 77.573 1.00 37.47 37 ARG G CA 1
ATOM 9287 C C . ARG G 1 39 ? 44.259 45.579 77.063 1.00 37.95 37 ARG G C 1
ATOM 9288 O O . ARG G 1 39 ? 43.181 44.973 77.068 1.00 37.69 37 ARG G O 1
ATOM 9296 N N . LEU G 1 40 ? 45.400 45.041 76.631 1.00 38.34 38 LEU G N 1
ATOM 9297 C CA . LEU G 1 40 ? 45.521 43.629 76.271 1.00 38.82 38 LEU G CA 1
ATOM 9298 C C . LEU G 1 40 ? 46.067 42.842 77.462 1.00 39.23 38 LEU G C 1
ATOM 9299 O O . LEU G 1 40 ? 47.177 43.092 77.922 1.00 39.35 38 LEU G O 1
ATOM 9304 N N . LEU G 1 41 ? 45.287 41.884 77.952 1.00 39.90 39 LEU G N 1
ATOM 9305 C CA . LEU G 1 41 ? 45.585 41.225 79.216 1.00 40.49 39 LEU G CA 1
ATOM 9306 C C . LEU G 1 41 ? 45.432 39.714 79.093 1.00 41.02 39 LEU G C 1
ATOM 9307 O O . LEU G 1 41 ? 44.449 39.219 78.538 1.00 40.49 39 LEU G O 1
ATOM 9312 N N . LYS G 1 42 ? 46.418 38.986 79.601 1.00 41.84 40 LYS G N 1
ATOM 9313 C CA . LYS G 1 42 ? 46.392 37.534 79.555 1.00 42.97 40 LYS G CA 1
ATOM 9314 C C . LYS G 1 42 ? 45.877 36.977 80.866 1.00 43.54 40 LYS G C 1
ATOM 9315 O O . LYS G 1 42 ? 46.074 37.561 81.930 1.00 43.66 40 LYS G O 1
ATOM 9321 N N . VAL G 1 43 ? 45.208 35.840 80.763 1.00 44.34 41 VAL G N 1
ATOM 9322 C CA . VAL G 1 43 ? 44.729 35.097 81.908 1.00 45.24 41 VAL G CA 1
ATOM 9323 C C . VAL G 1 43 ? 45.888 34.267 82.466 1.00 46.03 41 VAL G C 1
ATOM 9324 O O . VAL G 1 43 ? 46.578 33.580 81.715 1.00 45.75 41 VAL G O 1
ATOM 9328 N N . ARG G 1 44 ? 46.091 34.336 83.780 1.00 47.40 42 ARG G N 1
ATOM 9329 C CA . ARG G 1 44 ? 47.180 33.605 84.446 1.00 48.60 42 ARG G CA 1
ATOM 9330 C C . ARG G 1 44 ? 47.160 32.114 84.102 1.00 49.27 42 ARG G C 1
ATOM 9331 O O . ARG G 1 44 ? 46.108 31.483 84.107 1.00 49.21 42 ARG G O 1
ATOM 9339 N N . GLU G 1 45 ? 48.323 31.565 83.771 1.00 50.29 43 GLU G N 1
ATOM 9340 C CA . GLU G 1 45 ? 48.432 30.147 83.451 1.00 50.98 43 GLU G CA 1
ATOM 9341 C C . GLU G 1 45 ? 48.257 29.343 84.730 1.00 51.86 43 GLU G C 1
ATOM 9342 O O . GLU G 1 45 ? 48.681 29.775 85.799 1.00 52.15 43 GLU G O 1
ATOM 9348 N N . THR G 1 46 ? 47.625 28.181 84.608 1.00 52.87 44 THR G N 1
ATOM 9349 C CA . THR G 1 46 ? 47.285 27.332 85.754 1.00 53.40 44 THR G CA 1
ATOM 9350 C C . THR G 1 46 ? 47.706 25.861 85.562 1.00 54.26 44 THR G C 1
ATOM 9351 O O . THR G 1 46 ? 47.813 25.118 86.541 1.00 54.47 44 THR G O 1
ATOM 9355 N N . ALA G 1 47 ? 47.966 25.442 84.323 1.00 55.01 45 ALA G N 1
ATOM 9356 C CA . ALA G 1 47 ? 48.209 24.026 84.035 1.00 55.72 45 ALA G CA 1
ATOM 9357 C C . ALA G 1 47 ? 49.487 23.480 84.710 1.00 56.45 45 ALA G C 1
ATOM 9358 O O . ALA G 1 47 ? 50.475 24.210 84.860 1.00 56.40 45 ALA G O 1
ATOM 9360 N N . PRO G 1 48 ? 49.463 22.193 85.130 1.00 57.24 46 PRO G N 1
ATOM 9361 C CA . PRO G 1 48 ? 50.664 21.549 85.692 1.00 57.53 46 PRO G CA 1
ATOM 9362 C C . PRO G 1 48 ? 51.815 21.439 84.689 1.00 57.99 46 PRO G C 1
ATOM 9363 O O . PRO G 1 48 ? 51.589 21.231 83.491 1.00 58.03 46 PRO G O 1
ATOM 9367 N N . GLN G 1 49 ? 53.036 21.554 85.204 1.00 58.38 47 GLN G N 1
ATOM 9368 C CA . GLN G 1 49 ? 54.216 21.810 84.384 1.00 58.53 47 GLN G CA 1
ATOM 9369 C C . GLN G 1 49 ? 54.619 20.666 83.459 1.00 58.73 47 GLN G C 1
ATOM 9370 O O . GLN G 1 49 ? 55.012 20.915 82.326 1.00 58.53 47 GLN G O 1
ATOM 9376 N N . ASP G 1 50 ? 54.533 19.425 83.939 1.00 59.16 48 ASP G N 1
ATOM 9377 C CA . ASP G 1 50 ? 54.800 18.236 83.090 1.00 59.45 48 ASP G CA 1
ATOM 9378 C C . ASP G 1 50 ? 53.866 18.159 81.871 1.00 59.67 48 ASP G C 1
ATOM 9379 O O . ASP G 1 50 ? 54.254 17.660 80.810 1.00 59.64 48 ASP G O 1
ATOM 9384 N N . VAL G 1 51 ? 52.639 18.657 82.038 1.00 59.88 49 VAL G N 1
ATOM 9385 C CA . VAL G 1 51 ? 51.683 18.773 80.940 1.00 59.92 49 VAL G CA 1
ATOM 9386 C C . VAL G 1 51 ? 52.177 19.834 79.947 1.00 60.00 49 VAL G C 1
ATOM 9387 O O . VAL G 1 51 ? 52.159 19.611 78.731 1.00 60.09 49 VAL G O 1
ATOM 9391 N N . ILE G 1 52 ? 52.638 20.968 80.477 1.00 59.90 50 ILE G N 1
ATOM 9392 C CA . ILE G 1 52 ? 53.141 22.073 79.657 1.00 59.88 50 ILE G CA 1
ATOM 9393 C C . ILE G 1 52 ? 54.327 21.662 78.772 1.00 59.91 50 ILE G C 1
ATOM 9394 O O . ILE G 1 52 ? 54.439 22.106 77.624 1.00 59.85 50 ILE G O 1
ATOM 9399 N N . ASP G 1 53 ? 55.195 20.802 79.301 1.00 59.93 51 ASP G N 1
ATOM 9400 C CA . ASP G 1 53 ? 56.473 20.493 78.651 1.00 59.82 51 ASP G CA 1
ATOM 9401 C C . ASP G 1 53 ? 56.329 19.554 77.459 1.00 59.62 51 ASP G C 1
ATOM 9402 O O . ASP G 1 53 ? 57.105 19.644 76.509 1.00 59.64 51 ASP G O 1
ATOM 9407 N N . GLY G 1 54 ? 55.343 18.656 77.515 1.00 59.48 52 GLY G N 1
ATOM 9408 C CA . GLY G 1 54 ? 55.010 17.769 76.384 1.00 59.31 52 GLY G CA 1
ATOM 9409 C C . GLY G 1 54 ? 54.640 18.507 75.099 1.00 59.08 52 GLY G C 1
ATOM 9410 O O . GLY G 1 54 ? 54.686 17.932 74.004 1.00 59.0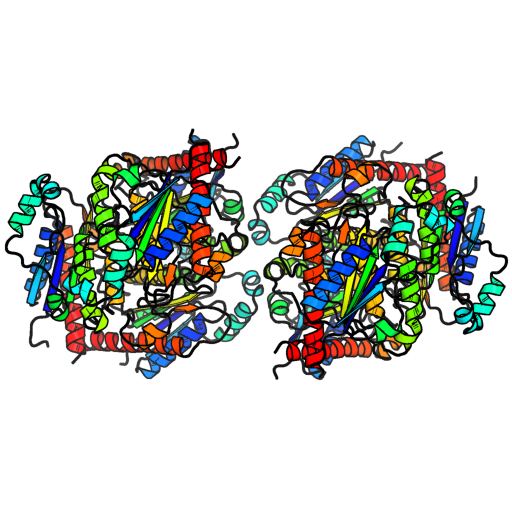8 52 GLY G O 1
ATOM 9411 N N . GLN G 1 55 ? 54.258 19.777 75.236 1.00 58.77 53 GLN G N 1
ATOM 9412 C CA . GLN G 1 55 ? 54.095 20.671 74.094 1.00 58.49 53 GLN G CA 1
ATOM 9413 C C . GLN G 1 55 ? 55.189 21.744 74.071 1.00 58.00 53 GLN G C 1
ATOM 9414 O O . GLN G 1 55 ? 55.286 22.587 74.972 1.00 57.81 53 GLN G O 1
ATOM 9420 N N . ASP G 1 56 ? 56.019 21.690 73.036 1.00 57.38 54 ASP G N 1
ATOM 9421 C CA . ASP G 1 56 ? 57.000 22.742 72.772 1.00 56.92 54 ASP G CA 1
ATOM 9422 C C . ASP G 1 56 ? 56.300 24.057 72.373 1.00 56.26 54 ASP G C 1
ATOM 9423 O O . ASP G 1 56 ? 56.788 25.150 72.684 1.00 56.11 54 ASP G O 1
ATOM 9428 N N . ALA G 1 57 ? 55.154 23.938 71.700 1.00 55.43 55 ALA G N 1
ATOM 9429 C CA . ALA G 1 57 ? 54.319 25.093 71.326 1.00 54.84 55 ALA G CA 1
ATOM 9430 C C . ALA G 1 57 ? 53.875 25.924 72.541 1.00 54.16 55 ALA G C 1
ATOM 9431 O O . ALA G 1 57 ? 53.888 27.163 72.519 1.00 53.76 55 ALA G O 1
ATOM 9433 N N . TRP G 1 58 ? 53.491 25.218 73.600 1.00 53.35 56 TRP G N 1
ATOM 9434 C CA . TRP G 1 58 ? 52.975 25.831 74.822 1.00 53.04 56 TRP G CA 1
ATOM 9435 C C . TRP G 1 58 ? 54.049 26.700 75.491 1.00 52.68 56 TRP G C 1
ATOM 9436 O O . TRP G 1 58 ? 53.824 27.889 75.756 1.00 52.60 56 TRP G O 1
ATOM 9447 N N . LYS G 1 59 ? 55.222 26.111 75.733 1.00 52.32 57 LYS G N 1
ATOM 9448 C CA . LYS G 1 59 ? 56.332 26.826 76.382 1.00 51.96 57 LYS G CA 1
ATOM 9449 C C . LYS G 1 59 ? 56.743 28.093 75.618 1.00 51.33 57 LYS G C 1
ATOM 9450 O O . LYS G 1 59 ? 57.011 29.133 76.230 1.00 51.11 57 LYS G O 1
ATOM 9456 N N . ALA G 1 60 ? 56.796 28.000 74.288 1.00 50.65 58 ALA G N 1
ATOM 9457 C CA . ALA G 1 60 ? 57.190 29.138 73.441 1.00 50.17 58 ALA G CA 1
ATOM 9458 C C . ALA G 1 60 ? 56.173 30.280 73.483 1.00 49.58 58 ALA G C 1
ATOM 9459 O O . ALA G 1 60 ? 56.545 31.457 73.442 1.00 49.35 58 ALA G O 1
ATOM 9461 N N . ASN G 1 61 ? 54.888 29.934 73.555 1.00 49.06 59 ASN G N 1
ATOM 9462 C CA . ASN G 1 61 ? 53.841 30.958 73.608 1.00 48.84 59 ASN G CA 1
ATOM 9463 C C . ASN G 1 61 ? 53.892 31.739 74.919 1.00 48.50 59 ASN G C 1
ATOM 9464 O O . ASN G 1 61 ? 53.766 32.968 74.926 1.00 48.36 59 ASN G O 1
ATOM 9469 N N . ILE G 1 62 ? 54.086 31.017 76.024 1.00 48.44 60 ILE G N 1
ATOM 9470 C CA . ILE G 1 62 ? 54.224 31.641 77.338 1.00 48.35 60 ILE G CA 1
ATOM 9471 C C . ILE G 1 62 ? 55.400 32.623 77.308 1.00 48.25 60 ILE G C 1
ATOM 9472 O O . ILE G 1 62 ? 55.303 33.752 77.806 1.00 47.43 60 ILE G O 1
ATOM 9477 N N . GLU G 1 63 ? 56.498 32.184 76.691 1.00 48.48 61 GLU G N 1
ATOM 9478 C CA . GLU G 1 63 ? 57.647 33.051 76.449 1.00 48.42 61 GLU G CA 1
ATOM 9479 C C . GLU G 1 63 ? 57.239 34.275 75.635 1.00 48.23 61 GLU G C 1
ATOM 9480 O O . GLU G 1 63 ? 57.540 35.408 76.018 1.00 47.96 61 GLU G O 1
ATOM 9486 N N . ALA G 1 64 ? 56.544 34.043 74.520 1.00 47.99 62 ALA G N 1
ATOM 9487 C CA . ALA G 1 64 ? 56.109 35.134 73.646 1.00 47.71 62 ALA G CA 1
ATOM 9488 C C . ALA G 1 64 ? 55.188 36.130 74.366 1.00 47.43 62 ALA G C 1
ATOM 9489 O O . ALA G 1 64 ? 55.238 37.330 74.103 1.00 47.14 62 ALA G O 1
ATOM 9491 N N . MET G 1 65 ? 54.369 35.640 75.291 1.00 47.32 63 MET G N 1
ATOM 9492 C CA . MET G 1 65 ? 53.436 36.510 76.019 1.00 47.30 63 MET G CA 1
ATOM 9493 C C . MET G 1 65 ? 54.049 37.169 77.260 1.00 47.70 63 MET G C 1
ATOM 9494 O O . MET G 1 65 ? 53.426 38.052 77.858 1.00 47.56 63 MET G O 1
ATOM 9499 N N . LYS G 1 66 ? 55.262 36.757 77.638 1.00 47.96 64 LYS G N 1
ATOM 9500 C CA . LYS G 1 66 ? 55.881 37.164 78.924 1.00 48.05 64 LYS G CA 1
ATOM 9501 C C . LYS G 1 66 ? 55.789 38.662 79.254 1.00 47.58 64 LYS G C 1
ATOM 9502 O O . LYS G 1 66 ? 55.738 39.031 80.425 1.00 47.47 64 LYS G O 1
ATOM 9508 N N . ASP G 1 67 ? 55.762 39.519 78.235 1.00 47.17 65 ASP G N 1
ATOM 9509 C CA . ASP G 1 67 ? 55.593 40.960 78.461 1.00 46.90 65 ASP G CA 1
ATOM 9510 C C . ASP G 1 67 ? 54.131 41.439 78.458 1.00 46.38 65 ASP G C 1
ATOM 9511 O O . ASP G 1 67 ? 53.872 42.634 78.638 1.00 46.36 65 ASP G O 1
ATOM 9516 N N . VAL G 1 68 ? 53.185 40.517 78.278 1.00 45.55 66 VAL G N 1
ATOM 9517 C CA . VAL G 1 68 ? 51.763 40.863 78.302 1.00 44.90 66 VAL G CA 1
ATOM 9518 C C . VAL G 1 68 ? 51.289 40.879 79.758 1.00 44.19 66 VAL G C 1
ATOM 9519 O O . VAL G 1 68 ? 51.469 39.887 80.471 1.00 44.19 66 VAL G O 1
ATOM 9523 N N . PRO G 1 69 ? 50.685 42.000 80.205 1.00 43.27 67 PRO G N 1
ATOM 9524 C CA . PRO G 1 69 ? 50.224 42.087 81.594 1.00 42.89 67 PRO G CA 1
ATOM 9525 C C . PRO G 1 69 ? 49.148 41.057 81.923 1.00 42.40 67 PRO G C 1
ATOM 9526 O O . PRO G 1 69 ? 48.419 40.608 81.032 1.00 41.98 67 PRO G O 1
ATOM 9530 N N . GLU G 1 70 ? 49.058 40.696 83.196 1.00 41.72 68 GLU G N 1
ATOM 9531 C CA . GLU G 1 70 ? 48.067 39.734 83.653 1.00 41.31 68 GLU G CA 1
ATOM 9532 C C . GLU G 1 70 ? 46.758 40.441 84.032 1.00 40.64 68 GLU G C 1
ATOM 9533 O O . GLU G 1 70 ? 46.762 41.508 84.665 1.00 40.46 68 GLU G O 1
ATOM 9539 N N . ALA G 1 71 ? 45.637 39.837 83.638 1.00 39.71 69 ALA G N 1
ATOM 9540 C CA . ALA G 1 71 ? 44.323 40.422 83.877 1.00 39.10 69 ALA G CA 1
ATOM 9541 C C . ALA G 1 71 ? 43.951 40.312 85.355 1.00 38.29 69 ALA G C 1
ATOM 9542 O O . ALA G 1 71 ? 44.110 39.254 85.977 1.00 37.91 69 ALA G O 1
ATOM 9544 N N . THR G 1 72 ? 43.472 41.420 85.904 1.00 37.81 70 THR G N 1
ATOM 9545 C CA . THR G 1 72 ? 42.954 41.463 87.266 1.00 37.64 70 THR G CA 1
ATOM 9546 C C . THR G 1 72 ? 41.513 42.005 87.250 1.00 37.18 70 THR G C 1
ATOM 9547 O O . THR G 1 72 ? 41.094 42.603 86.262 1.00 37.08 70 THR G O 1
ATOM 9551 N N . PRO G 1 73 ? 40.742 41.773 88.330 1.00 36.85 71 PRO G N 1
ATOM 9552 C CA . PRO G 1 73 ? 39.401 42.360 88.474 1.00 36.69 71 PRO G CA 1
ATOM 9553 C C . PRO G 1 73 ? 39.347 43.870 88.224 1.00 36.51 71 PRO G C 1
ATOM 9554 O O . PRO G 1 73 ? 38.409 44.366 87.581 1.00 36.45 71 PRO G O 1
ATOM 9558 N N . ALA G 1 74 ? 40.359 44.585 88.711 1.00 36.23 72 ALA G N 1
ATOM 9559 C CA . ALA G 1 74 ? 40.453 46.038 88.539 1.00 35.69 72 ALA G CA 1
ATOM 9560 C C . ALA G 1 74 ? 40.391 46.478 87.072 1.00 35.02 72 ALA G C 1
ATOM 9561 O O . ALA G 1 74 ? 39.884 47.557 86.765 1.00 34.69 72 ALA G O 1
ATOM 9563 N N . ASP G 1 75 ? 40.914 45.646 86.174 1.00 34.38 73 ASP G N 1
ATOM 9564 C CA . ASP G 1 75 ? 40.892 45.952 84.738 1.00 34.25 73 ASP G CA 1
ATOM 9565 C C . ASP G 1 75 ? 39.454 46.011 84.196 1.00 33.93 73 ASP G C 1
ATOM 9566 O O . ASP G 1 75 ? 39.109 46.927 83.450 1.00 33.90 73 ASP G O 1
ATOM 9571 N N . LEU G 1 76 ? 38.627 45.048 84.597 1.00 33.64 74 LEU G N 1
ATOM 9572 C CA . LEU G 1 76 ? 37.223 44.993 84.169 1.00 33.82 74 LEU G CA 1
ATOM 9573 C C . LEU G 1 76 ? 36.403 46.126 84.786 1.00 33.94 74 LEU G C 1
ATOM 9574 O O . LEU G 1 76 ? 35.589 46.756 84.110 1.00 33.78 74 LEU G O 1
ATOM 9579 N N . GLU G 1 77 ? 36.644 46.397 86.066 1.00 33.98 75 GLU G N 1
ATOM 9580 C CA . GLU G 1 77 ? 36.104 47.586 86.718 1.00 33.64 75 GLU G CA 1
ATOM 9581 C C . GLU G 1 77 ? 36.448 48.871 85.954 1.00 33.30 75 GLU G C 1
ATOM 9582 O O . GLU G 1 77 ? 35.606 49.757 85.791 1.00 33.43 75 GLU G O 1
ATOM 9588 N N . TRP G 1 78 ? 37.694 48.966 85.501 1.00 33.11 76 TRP G N 1
ATOM 9589 C CA . TRP G 1 78 ? 38.142 50.062 84.648 1.00 32.57 76 TRP G CA 1
ATOM 9590 C C . TRP G 1 78 ? 37.433 50.070 83.283 1.00 32.10 76 TRP G C 1
ATOM 9591 O O . TRP G 1 78 ? 37.011 51.129 82.791 1.00 31.87 76 TRP G O 1
ATOM 9602 N N . ALA G 1 79 ? 37.334 48.893 82.666 1.00 31.40 77 ALA G N 1
ATOM 9603 C CA . ALA G 1 79 ? 36.844 48.772 81.287 1.00 30.98 77 ALA G CA 1
ATOM 9604 C C . ALA G 1 79 ? 35.375 49.147 81.137 1.00 30.29 77 ALA G C 1
ATOM 9605 O O . ALA G 1 79 ? 34.571 48.922 82.032 1.00 29.99 77 ALA G O 1
ATOM 9607 N N . GLU G 1 80 ? 35.047 49.723 79.987 1.00 29.79 78 GLU G N 1
ATOM 9608 C CA . GLU G 1 80 ? 33.655 49.973 79.590 1.00 29.37 78 GLU G CA 1
ATOM 9609 C C . GLU G 1 80 ? 33.189 48.991 78.508 1.00 28.44 78 GLU G C 1
ATOM 9610 O O . GLU G 1 80 ? 31.986 48.809 78.309 1.00 27.59 78 GLU G O 1
ATOM 9616 N N . ALA G 1 81 ? 34.161 48.384 77.823 1.00 27.44 79 ALA G N 1
ATOM 9617 C CA . ALA G 1 81 ? 33.952 47.360 76.812 1.00 27.04 79 ALA G CA 1
ATOM 9618 C C . ALA G 1 81 ? 34.882 46.196 77.105 1.00 26.52 79 ALA G C 1
ATOM 9619 O O . ALA G 1 81 ? 36.079 46.386 77.296 1.00 26.69 79 ALA G O 1
ATOM 9621 N N . ILE G 1 82 ? 34.327 44.996 77.155 1.00 25.91 80 ILE G N 1
ATOM 9622 C CA . ILE G 1 82 ? 35.075 43.810 77.544 1.00 25.81 80 ILE G CA 1
ATOM 9623 C C . ILE G 1 82 ? 34.988 42.805 76.406 1.00 25.56 80 ILE G C 1
ATOM 9624 O O . ILE G 1 82 ? 33.911 42.590 75.846 1.00 24.91 80 ILE G O 1
ATOM 9629 N N . VAL G 1 83 ? 36.130 42.214 76.051 1.00 25.48 81 VAL G N 1
ATOM 9630 C CA . VAL G 1 83 ? 36.164 41.060 75.161 1.00 25.38 81 VAL G CA 1
ATOM 9631 C C . VAL G 1 83 ? 36.869 39.925 75.910 1.00 25.68 81 VAL G C 1
ATOM 9632 O O . VAL G 1 83 ? 37.960 40.132 76.444 1.00 26.07 81 VAL G O 1
ATOM 9636 N N . PHE G 1 84 ? 36.232 38.754 75.972 1.00 25.37 82 PHE G N 1
ATOM 9637 C CA . PHE G 1 84 ? 36.855 37.534 76.490 1.00 25.30 82 PHE G CA 1
ATOM 9638 C C . PHE G 1 84 ? 37.167 36.621 75.328 1.00 25.78 82 PHE G C 1
ATOM 9639 O O . PHE G 1 84 ? 36.348 36.478 74.409 1.00 25.84 82 PHE G O 1
ATOM 9647 N N . SER G 1 85 ? 38.341 35.987 75.371 1.00 25.68 83 SER G N 1
ATOM 9648 C CA . SER G 1 85 ? 38.737 35.006 74.358 1.00 25.95 83 SER G CA 1
ATOM 9649 C C . SER G 1 85 ? 39.334 33.789 75.056 1.00 26.21 83 SER G C 1
ATOM 9650 O O . SER G 1 85 ? 40.256 33.925 75.864 1.00 25.81 83 SER G O 1
ATOM 9653 N N . SER G 1 86 ? 38.794 32.610 74.777 1.00 26.45 84 SER G N 1
ATOM 9654 C CA . SER G 1 86 ? 39.358 31.373 75.311 1.00 27.02 84 SER G CA 1
ATOM 9655 C C . SER G 1 86 ? 39.341 30.289 74.232 1.00 27.52 84 SER G C 1
ATOM 9656 O O . SER G 1 86 ? 38.427 30.259 73.411 1.00 26.99 84 SER G O 1
ATOM 9659 N N . PRO G 1 87 ? 40.347 29.388 74.239 1.00 27.88 85 PRO G N 1
ATOM 9660 C CA . PRO G 1 87 ? 40.252 28.171 73.438 1.00 28.61 85 PRO G CA 1
ATOM 9661 C C . PRO G 1 87 ? 39.120 27.298 73.959 1.00 28.76 85 PRO G C 1
ATOM 9662 O O . PRO G 1 87 ? 38.789 27.388 75.138 1.00 28.96 85 PRO G O 1
ATOM 9666 N N . THR G 1 88 ? 38.536 26.463 73.108 1.00 29.54 86 THR G N 1
ATOM 9667 C CA . THR G 1 88 ? 37.470 25.577 73.560 1.00 30.46 86 THR G CA 1
ATOM 9668 C C . THR G 1 88 ? 38.091 24.400 74.292 1.00 31.02 86 THR G C 1
ATOM 9669 O O . THR G 1 88 ? 39.158 23.905 73.905 1.00 31.04 86 THR G O 1
ATOM 9673 N N . ARG G 1 89 ? 37.438 23.979 75.371 1.00 31.53 87 ARG G N 1
ATOM 9674 C CA . ARG G 1 89 ? 37.802 22.754 76.073 1.00 31.17 87 ARG G CA 1
ATOM 9675 C C . ARG G 1 89 ? 36.498 22.020 76.350 1.00 30.90 87 ARG G C 1
ATOM 9676 O O . ARG G 1 89 ? 35.686 22.466 77.173 1.00 30.12 87 ARG G O 1
ATOM 9684 N N . PHE G 1 90 ? 36.294 20.919 75.624 1.00 30.61 88 PHE G N 1
ATOM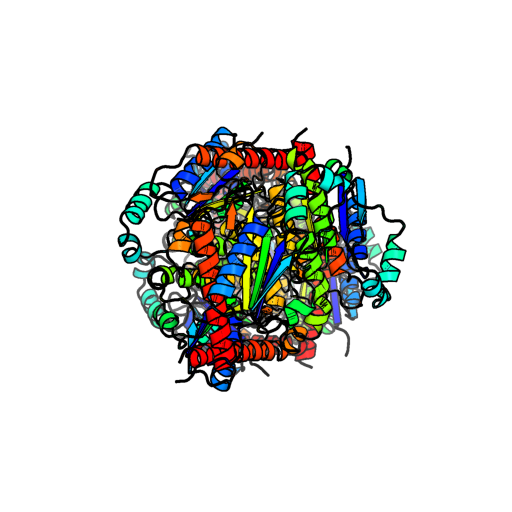 9685 C CA . PHE G 1 90 ? 35.085 20.104 75.725 1.00 30.30 88 PHE G CA 1
ATOM 9686 C C . PHE G 1 90 ? 33.815 20.961 75.666 1.00 29.69 88 PHE G C 1
ATOM 9687 O O . PHE G 1 90 ? 32.874 20.756 76.426 1.00 29.16 88 PHE G O 1
ATOM 9695 N N . GLY G 1 91 ? 33.801 21.927 74.756 1.00 29.21 89 GLY G N 1
ATOM 9696 C CA . GLY G 1 91 ? 32.611 22.747 74.525 1.00 29.19 89 GLY G CA 1
ATOM 9697 C C . GLY G 1 91 ? 32.418 23.877 75.524 1.00 28.83 89 GLY G C 1
ATOM 9698 O O . GLY G 1 91 ? 31.475 24.652 75.391 1.00 28.86 89 GLY G O 1
ATOM 9699 N N . GLY G 1 92 ? 33.306 23.977 76.512 1.00 28.16 90 GLY G N 1
ATOM 9700 C CA . GLY G 1 92 ? 33.298 25.095 77.468 1.00 27.95 90 GLY G CA 1
ATOM 9701 C C . GLY G 1 92 ? 34.559 25.926 77.341 1.00 27.44 90 GLY G C 1
ATOM 9702 O O . GLY G 1 92 ? 35.415 25.635 76.508 1.00 27.90 90 GLY G O 1
ATOM 9703 N N . ALA G 1 93 ? 34.683 26.968 78.155 1.00 27.26 91 ALA G N 1
ATOM 9704 C CA . ALA G 1 93 ? 35.931 27.744 78.221 1.00 27.26 91 ALA G CA 1
ATOM 9705 C C . ALA G 1 93 ? 36.989 26.965 78.997 1.00 26.92 91 ALA G C 1
ATOM 9706 O O . ALA G 1 93 ? 36.665 26.014 79.704 1.00 25.80 91 ALA G O 1
ATOM 9708 N N . THR G 1 94 ? 38.254 27.359 78.863 1.00 27.00 92 THR G N 1
ATOM 9709 C CA . THR G 1 94 ? 39.332 26.699 79.618 1.00 27.36 92 THR G CA 1
ATOM 9710 C C . THR G 1 94 ? 39.179 26.920 81.114 1.00 27.75 92 THR G C 1
ATOM 9711 O O . THR G 1 94 ? 38.569 27.907 81.540 1.00 28.15 92 THR G O 1
ATOM 9715 N N . SER G 1 95 ? 39.745 26.011 81.912 1.00 27.99 93 SER G N 1
ATOM 9716 C CA . SER G 1 95 ? 39.813 26.203 83.367 1.00 27.91 93 SER G CA 1
ATOM 9717 C C . SER G 1 95 ? 40.471 27.535 83.711 1.00 28.10 93 SER G C 1
ATOM 9718 O O . SER G 1 95 ? 40.028 28.238 84.627 1.00 28.55 93 SER G O 1
ATOM 9721 N N . GLN G 1 96 ? 41.512 27.900 82.967 1.00 27.89 94 GLN G N 1
ATOM 9722 C CA . GLN G 1 96 ? 42.221 29.151 83.233 1.00 28.04 94 GLN G CA 1
ATOM 9723 C C . GLN G 1 96 ? 41.298 30.361 83.150 1.00 27.91 94 GLN G C 1
ATOM 9724 O O . GLN G 1 96 ? 41.345 31.243 84.012 1.00 27.46 94 GLN G O 1
ATOM 9730 N N . MET G 1 97 ? 40.475 30.418 82.108 1.00 28.03 95 MET G N 1
ATOM 9731 C CA . MET G 1 97 ? 39.565 31.550 81.930 1.00 28.35 95 MET G CA 1
ATOM 9732 C C . MET G 1 97 ? 38.538 31.599 83.053 1.00 28.35 95 MET G C 1
ATOM 9733 O O . MET G 1 97 ? 38.273 32.668 83.610 1.00 28.44 95 MET G O 1
ATOM 9738 N N . ARG G 1 98 ? 37.973 30.435 83.374 1.00 28.83 96 ARG G N 1
ATOM 9739 C CA . ARG G 1 98 ? 36.999 30.297 84.458 1.00 29.03 96 ARG G CA 1
ATOM 9740 C C . ARG G 1 98 ? 37.543 30.713 85.817 1.00 29.16 96 ARG G C 1
ATOM 9741 O O . ARG G 1 98 ? 36.808 31.295 86.626 1.00 28.35 96 ARG G O 1
ATOM 9749 N N . ALA G 1 99 ? 38.812 30.369 86.076 1.00 29.37 97 ALA G N 1
ATOM 9750 C CA . ALA G 1 99 ? 39.479 30.725 87.327 1.00 29.29 97 ALA G CA 1
ATOM 9751 C C . ALA G 1 99 ? 39.568 32.229 87.448 1.00 29.31 97 ALA G C 1
ATOM 9752 O O . ALA G 1 99 ? 39.245 32.798 88.500 1.00 29.52 97 ALA G O 1
ATOM 9754 N N . PHE G 1 100 ? 39.963 32.891 86.369 1.00 29.53 98 PHE G N 1
ATOM 9755 C CA . PHE G 1 100 ? 39.894 34.352 86.335 1.00 29.73 98 PHE G CA 1
ATOM 9756 C C . PHE G 1 100 ? 38.456 34.877 86.549 1.00 29.91 98 PHE G C 1
ATOM 9757 O O . PHE G 1 100 ? 38.236 35.856 87.283 1.00 29.63 98 PHE G O 1
ATOM 9765 N N . ILE G 1 101 ? 37.489 34.241 85.895 1.00 30.06 99 ILE G N 1
ATOM 9766 C CA . ILE G 1 101 ? 36.071 34.619 86.046 1.00 30.15 99 ILE G CA 1
ATOM 9767 C C . ILE G 1 101 ? 35.625 34.465 87.498 1.00 30.34 99 ILE G C 1
ATOM 9768 O O . ILE G 1 101 ? 34.944 35.333 88.047 1.00 29.96 99 ILE G O 1
ATOM 9773 N N . ASP G 1 102 ? 36.042 33.369 88.123 1.00 31.11 100 ASP G N 1
ATOM 9774 C CA . ASP G 1 102 ? 35.722 33.119 89.533 1.00 31.96 100 ASP G CA 1
ATOM 9775 C C . ASP G 1 102 ? 36.286 34.163 90.509 1.00 32.47 100 ASP G C 1
ATOM 9776 O O . ASP G 1 102 ? 35.768 34.317 91.607 1.00 32.80 100 ASP G O 1
ATOM 9781 N N . THR G 1 103 ? 37.299 34.920 90.111 1.00 33.44 101 THR G N 1
ATOM 9782 C CA . THR G 1 103 ? 37.789 36.008 90.970 1.00 34.12 101 THR G CA 1
ATOM 9783 C C . THR G 1 103 ? 36.954 37.284 90.836 1.00 34.72 101 THR G C 1
ATOM 9784 O O . THR G 1 103 ? 37.324 38.317 91.389 1.00 34.90 101 THR G O 1
ATOM 9788 N N . LEU G 1 104 ? 35.844 37.225 90.103 1.00 35.53 102 LEU G N 1
ATOM 9789 C CA . LEU G 1 104 ? 35.038 38.422 89.856 1.00 36.07 102 LEU G CA 1
ATOM 9790 C C . LEU G 1 104 ? 33.830 38.539 90.795 1.00 36.48 102 LEU G C 1
ATOM 9791 O O . LEU G 1 104 ? 32.978 39.404 90.608 1.00 36.27 102 LEU G O 1
ATOM 9796 N N . GLY G 1 105 ? 33.784 37.697 91.821 1.00 37.18 103 GLY G N 1
ATOM 9797 C CA . GLY G 1 105 ? 32.640 37.638 92.726 1.00 37.91 103 GLY G CA 1
ATOM 9798 C C . GLY G 1 105 ? 32.405 38.924 93.496 1.00 38.63 103 GLY G C 1
ATOM 9799 O O . GLY G 1 105 ? 31.267 39.386 93.598 1.00 38.54 103 GLY G O 1
ATOM 9800 N N . GLY G 1 106 ? 33.481 39.501 94.030 1.00 39.24 104 GLY G N 1
ATOM 9801 C CA . GLY G 1 106 ? 33.388 40.731 94.814 1.00 39.85 104 GLY G CA 1
ATOM 9802 C C . GLY G 1 106 ? 32.868 41.872 93.970 1.00 40.56 104 GLY G C 1
ATOM 9803 O O . GLY G 1 106 ? 31.989 42.628 94.394 1.00 40.68 104 GLY G O 1
ATOM 9804 N N . LEU G 1 107 ? 33.406 41.975 92.759 1.00 41.17 105 LEU G N 1
ATOM 9805 C CA . LEU G 1 107 ? 32.987 42.986 91.794 1.00 41.58 105 LEU G CA 1
ATOM 9806 C C . LEU G 1 107 ? 31.514 42.809 91.400 1.00 42.05 105 LEU G C 1
ATOM 9807 O O . LEU G 1 107 ? 30.765 43.779 91.330 1.00 42.50 105 LEU G O 1
ATOM 9812 N N . TRP G 1 108 ? 31.103 41.568 91.161 1.00 42.50 106 TRP G N 1
ATOM 9813 C CA . TRP G 1 108 ? 29.701 41.255 90.891 1.00 42.72 106 TRP G CA 1
ATOM 9814 C C . TRP G 1 108 ? 28.795 41.612 92.085 1.00 42.98 106 TRP G C 1
ATOM 9815 O O . TRP G 1 108 ? 27.707 42.185 91.912 1.00 42.92 106 TRP G O 1
ATOM 9826 N N . SER G 1 109 ? 29.255 41.283 93.292 1.00 42.96 107 SER G N 1
ATOM 9827 C CA . SER G 1 109 ? 28.505 41.579 94.525 1.00 43.16 107 SER G CA 1
ATOM 9828 C C . SER G 1 109 ? 28.166 43.063 94.722 1.00 43.10 107 SER G C 1
ATOM 9829 O O . SER G 1 109 ? 27.166 43.389 95.360 1.00 43.57 107 SER G O 1
ATOM 9832 N N . SER G 1 110 ? 28.974 43.951 94.158 1.00 42.91 108 SER G N 1
ATOM 9833 C CA . SER G 1 110 ? 28.744 45.393 94.258 1.00 42.78 108 SER G CA 1
ATOM 9834 C C . SER G 1 110 ? 27.997 45.999 93.056 1.00 42.66 108 SER G C 1
ATOM 9835 O O . SER G 1 110 ? 27.837 47.228 92.977 1.00 42.81 108 SER G O 1
ATOM 9838 N N . GLY G 1 111 ? 27.554 45.152 92.122 1.00 42.24 109 GLY G N 1
ATOM 9839 C CA . GLY G 1 111 ? 26.923 45.619 90.882 1.00 41.60 109 GLY G CA 1
ATOM 9840 C C . GLY G 1 111 ? 27.886 46.387 89.991 1.00 41.25 109 GLY G C 1
ATOM 9841 O O . GLY G 1 111 ? 27.468 47.201 89.155 1.00 41.27 109 GLY G O 1
ATOM 9842 N N . LYS G 1 112 ? 29.178 46.110 90.155 1.00 40.47 110 LYS G N 1
ATOM 9843 C CA . LYS G 1 112 ? 30.232 46.903 89.519 1.00 39.95 110 LYS G CA 1
ATOM 9844 C C . LYS G 1 112 ? 30.724 46.305 88.193 1.00 38.62 110 LYS G C 1
ATOM 9845 O O . LYS G 1 112 ? 31.754 46.728 87.663 1.00 39.04 110 LYS G O 1
ATOM 9851 N N . LEU G 1 113 ? 29.986 45.328 87.666 1.00 37.20 111 LEU G N 1
ATOM 9852 C CA . LEU G 1 113 ? 30.206 44.823 86.303 1.00 35.87 111 LEU G CA 1
ATOM 9853 C C . LEU G 1 113 ? 29.058 45.189 85.346 1.00 34.65 111 LEU G C 1
ATOM 9854 O O . LEU G 1 113 ? 29.171 44.991 84.129 1.00 33.67 111 LEU G O 1
ATOM 9859 N N . ALA G 1 114 ? 27.971 45.736 85.893 1.00 33.24 112 ALA G N 1
ATOM 9860 C CA . ALA G 1 114 ? 26.772 46.025 85.109 1.00 32.33 112 ALA G CA 1
ATOM 9861 C C . ALA G 1 114 ? 27.033 47.078 84.044 1.00 31.48 112 ALA G C 1
ATOM 9862 O O . ALA G 1 114 ? 27.843 47.998 84.235 1.00 31.34 112 ALA G O 1
ATOM 9864 N N . ASN G 1 115 ? 26.360 46.903 82.908 1.00 30.28 113 ASN G N 1
ATOM 9865 C CA . ASN G 1 115 ? 26.292 47.894 81.818 1.00 29.36 113 ASN G CA 1
ATOM 9866 C C . ASN G 1 115 ? 27.556 48.075 80.966 1.00 28.14 113 ASN G C 1
ATOM 9867 O O . ASN G 1 115 ? 27.582 48.910 80.068 1.00 27.84 113 ASN G O 1
ATOM 9872 N N . LYS G 1 116 ? 28.579 47.277 81.232 1.00 26.81 114 LYS G N 1
ATOM 9873 C CA . LYS G 1 116 ? 29.740 47.218 80.359 1.00 26.30 114 LYS G CA 1
ATOM 9874 C C . LYS G 1 116 ? 29.366 46.332 79.164 1.00 25.34 114 LYS G C 1
ATOM 9875 O O . LYS G 1 116 ? 28.614 45.370 79.326 1.00 23.61 114 LYS G O 1
ATOM 9881 N N . THR G 1 117 ? 29.861 46.670 77.969 1.00 24.33 115 THR G N 1
ATOM 9882 C CA . THR G 1 117 ? 29.590 45.851 76.806 1.00 23.56 115 THR G CA 1
ATOM 9883 C C . THR G 1 117 ? 30.488 44.623 76.847 1.00 22.85 115 THR G C 1
ATOM 9884 O O . THR G 1 117 ? 31.596 44.674 77.366 1.00 22.79 115 THR G O 1
ATOM 9888 N N . PHE G 1 118 ? 29.996 43.518 76.293 1.00 21.93 116 PHE G N 1
ATOM 9889 C CA . PHE G 1 118 ? 30.702 42.248 76.333 1.00 21.14 116 PHE G CA 1
ATOM 9890 C C . PHE G 1 118 ? 30.558 41.502 75.007 1.00 20.89 116 PHE G C 1
ATOM 9891 O O . PHE G 1 118 ? 29.458 41.397 74.451 1.00 19.82 116 PHE G O 1
ATOM 9899 N N . SER G 1 119 ? 31.686 40.999 74.498 1.00 20.71 117 SER G N 1
ATOM 9900 C CA . SER G 1 119 ? 31.672 39.996 73.430 1.00 21.08 117 SER G CA 1
ATOM 9901 C C . SER G 1 119 ? 32.763 38.951 73.657 1.00 21.21 117 SER G C 1
ATOM 9902 O O . SER G 1 119 ? 33.696 39.160 74.448 1.00 20.03 117 SER G O 1
ATOM 9905 N N . ALA G 1 120 ? 32.613 37.819 72.972 1.00 21.33 118 ALA G N 1
ATOM 9906 C CA . ALA G 1 120 ? 33.516 36.702 73.120 1.00 21.94 118 ALA G CA 1
ATOM 9907 C C . ALA G 1 120 ? 34.061 36.199 71.776 1.00 22.44 118 ALA G C 1
ATOM 9908 O O . ALA G 1 120 ? 33.478 36.432 70.716 1.00 22.37 118 ALA G O 1
ATOM 9910 N N . MET G 1 121 ? 35.203 35.522 71.862 1.00 23.38 119 MET G N 1
ATOM 9911 C CA . MET G 1 121 ? 35.855 34.870 70.743 1.00 24.22 119 MET G CA 1
ATOM 9912 C C . MET G 1 121 ? 36.425 33.565 71.252 1.00 25.00 119 MET G C 1
ATOM 9913 O O . MET G 1 121 ? 36.685 33.418 72.445 1.00 24.71 119 MET G O 1
ATOM 9918 N N . THR G 1 122 ? 36.650 32.628 70.347 1.00 26.37 120 THR G N 1
ATOM 9919 C CA . THR G 1 122 ? 37.157 31.314 70.743 1.00 28.37 120 THR G CA 1
ATOM 9920 C C . THR G 1 122 ? 38.066 30.693 69.665 1.00 29.69 120 THR G C 1
ATOM 9921 O O . THR G 1 122 ? 38.175 31.223 68.556 1.00 29.57 120 THR G O 1
ATOM 9925 N N . SER G 1 123 ? 38.718 29.585 70.006 1.00 31.62 121 SER G N 1
ATOM 9926 C CA . SER G 1 123 ? 39.621 28.882 69.079 1.00 33.58 121 SER G CA 1
ATOM 9927 C C . SER G 1 123 ? 39.649 27.389 69.383 1.00 35.18 121 SER G C 1
ATOM 9928 O O . SER G 1 123 ? 39.730 27.012 70.545 1.00 35.01 121 SER G O 1
ATOM 9931 N N . ALA G 1 124 ? 39.594 26.552 68.341 1.00 37.45 122 ALA G N 1
ATOM 9932 C CA . ALA G 1 124 ? 39.440 25.093 68.507 1.00 38.99 122 ALA G CA 1
ATOM 9933 C C . ALA G 1 124 ? 40.112 24.253 67.424 1.00 40.82 122 ALA G C 1
ATOM 9934 O O . ALA G 1 124 ? 40.051 24.609 66.240 1.00 41.30 122 ALA G O 1
ATOM 9936 N N . GLN G 1 125 ? 40.706 23.120 67.832 1.00 42.52 123 GLN G N 1
ATOM 9937 C CA . GLN G 1 125 ? 41.291 22.140 66.889 1.00 43.57 123 GLN G CA 1
ATOM 9938 C C . GLN G 1 125 ? 40.282 21.692 65.834 1.00 44.25 123 GLN G C 1
ATOM 9939 O O . GLN G 1 125 ? 40.622 21.575 64.650 1.00 44.37 123 GLN G O 1
ATOM 9945 N N . ASN G 1 126 ? 39.045 21.447 66.273 1.00 44.92 124 ASN G N 1
ATOM 9946 C CA . ASN G 1 126 ? 37.967 21.053 65.367 1.00 44.97 124 ASN G CA 1
ATOM 9947 C C . ASN G 1 126 ? 37.012 22.201 65.000 1.00 44.86 124 ASN G C 1
ATOM 9948 O O . ASN G 1 126 ? 36.549 22.950 65.861 1.00 44.66 124 ASN G O 1
ATOM 9953 N N . VAL G 1 127 ? 36.729 22.304 63.701 1.00 44.64 125 VAL G N 1
ATOM 9954 C CA . VAL G 1 127 ? 35.864 23.337 63.123 1.00 44.23 125 VAL G CA 1
ATOM 9955 C C . VAL G 1 127 ? 34.504 23.381 63.822 1.00 43.88 125 VAL G C 1
ATOM 9956 O O . VAL G 1 127 ? 33.986 24.470 64.114 1.00 44.18 125 VAL G O 1
ATOM 9960 N N . ASN G 1 128 ? 33.923 22.199 64.059 1.00 43.13 126 ASN G N 1
ATOM 9961 C CA . ASN G 1 128 ? 32.667 22.064 64.818 1.00 42.45 126 ASN G CA 1
ATOM 9962 C C . ASN G 1 128 ? 32.919 21.459 66.214 1.00 41.64 126 ASN G C 1
ATOM 9963 O O . ASN G 1 128 ? 32.057 20.739 66.738 1.00 41.85 126 ASN G O 1
ATOM 9968 N N . GLY G 1 129 ? 34.071 21.775 66.820 1.00 40.27 127 GLY G N 1
ATOM 9969 C CA . GLY G 1 129 ? 34.517 21.122 68.059 1.00 38.94 127 GLY G CA 1
ATOM 9970 C C . GLY G 1 129 ? 34.051 21.759 69.367 1.00 37.84 127 GLY G C 1
ATOM 9971 O O . GLY G 1 129 ? 34.778 21.750 70.358 1.00 36.91 127 GLY G O 1
ATOM 9972 N N . GLY G 1 130 ? 32.833 22.299 69.379 1.00 36.38 128 GLY G N 1
ATOM 9973 C CA . GLY G 1 130 ? 32.285 22.931 70.578 1.00 35.48 128 GLY G CA 1
ATOM 9974 C C . GLY G 1 130 ? 32.539 24.425 70.676 1.00 34.36 128 GLY G C 1
ATOM 9975 O O . GLY G 1 130 ? 32.197 25.031 71.677 1.00 34.34 128 GLY G O 1
ATOM 9976 N N . GLN G 1 131 ? 33.130 25.011 69.635 1.00 33.24 129 GLN G N 1
ATOM 9977 C CA . GLN G 1 131 ? 33.342 26.456 69.535 1.00 32.63 129 GLN G CA 1
ATOM 9978 C C . GLN G 1 131 ? 32.088 27.278 69.899 1.00 31.26 129 GLN G C 1
ATOM 9979 O O . GLN G 1 131 ? 32.137 28.136 70.780 1.00 31.13 129 GLN G O 1
ATOM 9985 N N . GLU G 1 132 ? 30.974 27.026 69.214 1.00 29.52 130 GLU G N 1
ATOM 9986 C CA . GLU G 1 132 ? 29.742 27.786 69.460 1.00 28.18 130 GLU G CA 1
ATOM 9987 C C . GLU G 1 132 ? 29.321 27.669 70.926 1.00 26.65 130 GLU G C 1
ATOM 9988 O O . GLU G 1 132 ? 28.944 28.664 71.544 1.00 25.62 130 GLU G O 1
ATOM 9994 N N . THR G 1 133 ? 29.398 26.455 71.473 1.00 25.27 131 THR G N 1
ATOM 9995 C CA . THR G 1 133 ? 29.005 26.215 72.859 1.00 24.55 131 THR G CA 1
ATOM 9996 C C . THR G 1 133 ? 29.919 26.985 73.829 1.00 23.12 131 THR G C 1
ATOM 9997 O O . THR G 1 133 ? 29.453 27.487 74.847 1.00 22.64 131 THR G O 1
ATOM 10001 N N . THR G 1 134 ? 31.207 27.103 73.493 1.00 22.35 132 THR G N 1
ATOM 10002 C CA . THR G 1 134 ? 32.172 27.858 74.305 1.00 21.72 132 THR G CA 1
ATOM 10003 C C . THR G 1 134 ? 31.753 29.305 74.387 1.00 20.90 132 THR G C 1
ATOM 10004 O O . THR G 1 134 ? 31.774 29.920 75.458 1.00 20.13 132 THR G O 1
ATOM 10008 N N . LEU G 1 135 ? 31.358 29.840 73.241 1.00 20.56 133 LEU G N 1
ATOM 10009 C CA . LEU G 1 135 ? 30.940 31.229 73.149 1.00 20.11 133 LEU G CA 1
ATOM 10010 C C . LEU G 1 135 ? 29.671 31.425 73.964 1.00 20.26 133 LEU G C 1
ATOM 10011 O O . LEU G 1 135 ? 29.564 32.390 74.714 1.00 20.21 133 LEU G O 1
ATOM 10016 N N . GLN G 1 136 ? 28.730 30.491 73.833 1.00 20.38 134 GLN G N 1
ATOM 10017 C CA . GLN G 1 136 ? 27.471 30.540 74.569 1.00 20.93 134 GLN G CA 1
ATOM 10018 C C . GLN G 1 136 ? 27.715 30.620 76.077 1.00 20.81 134 GLN G C 1
ATOM 10019 O O . GLN G 1 136 ? 27.116 31.452 76.750 1.00 20.72 134 GLN G O 1
ATOM 10025 N N . THR G 1 137 ? 28.622 29.789 76.599 1.00 20.76 135 THR G N 1
ATOM 10026 C CA . THR G 1 137 ? 28.886 29.773 78.047 1.00 20.54 135 THR G CA 1
ATOM 10027 C C . THR G 1 137 ? 29.505 31.074 78.548 1.00 20.34 135 THR G C 1
ATOM 10028 O O . THR G 1 137 ? 29.267 31.477 79.683 1.00 21.06 135 THR G O 1
ATOM 10032 N N . LEU G 1 138 ? 30.299 31.730 77.709 1.00 19.79 136 LEU G N 1
ATOM 10033 C CA . LEU G 1 138 ? 30.907 33.002 78.076 1.00 19.75 136 LEU G CA 1
ATOM 10034 C C . LEU G 1 138 ? 29.856 34.117 78.090 1.00 19.62 136 LEU G C 1
ATOM 10035 O O . LEU G 1 138 ? 29.825 34.937 79.003 1.00 19.39 136 LEU G O 1
ATOM 10040 N N . TYR G 1 139 ? 28.967 34.125 77.103 1.00 20.14 137 TYR G N 1
ATOM 10041 C CA . TYR G 1 139 ? 27.846 35.076 77.104 1.00 20.10 137 TYR G CA 1
ATOM 10042 C C . TYR G 1 139 ? 26.874 34.863 78.268 1.00 20.51 137 TYR G C 1
ATOM 10043 O O . TYR G 1 139 ? 26.431 35.831 78.883 1.00 20.90 137 TYR G O 1
ATOM 10052 N N . MET G 1 140 ? 26.524 33.618 78.574 1.00 21.28 138 MET G N 1
ATOM 10053 C CA . MET G 1 140 ? 25.622 33.350 79.706 1.00 21.82 138 MET G CA 1
ATOM 10054 C C . MET G 1 140 ? 26.198 33.897 81.020 1.00 21.46 138 MET G C 1
ATOM 10055 O O . MET G 1 140 ? 25.487 34.499 81.823 1.00 20.87 138 MET G O 1
ATOM 10060 N N . THR G 1 141 ? 27.490 33.681 81.229 1.00 21.56 139 THR G N 1
ATOM 10061 C CA . THR G 1 141 ? 28.181 34.237 82.384 1.00 21.32 139 THR G CA 1
ATOM 10062 C C . THR G 1 141 ? 28.021 35.743 82.413 1.00 20.87 139 THR G C 1
ATOM 10063 O O . THR G 1 141 ? 27.605 36.294 83.426 1.00 20.16 139 THR G O 1
ATOM 10067 N N . ALA G 1 142 ? 28.289 36.401 81.283 1.00 20.71 140 ALA G N 1
ATOM 10068 C CA . ALA G 1 142 ? 28.164 37.857 81.178 1.00 20.80 140 ALA G CA 1
ATOM 10069 C C . ALA G 1 142 ? 26.735 38.376 81.518 1.00 20.72 140 ALA G C 1
ATOM 10070 O O . ALA G 1 142 ? 26.577 39.487 81.996 1.00 20.03 140 ALA G O 1
ATOM 10072 N N . MET G 1 143 ? 25.713 37.554 81.308 1.00 21.01 141 MET G N 1
ATOM 10073 C CA . MET G 1 143 ? 24.334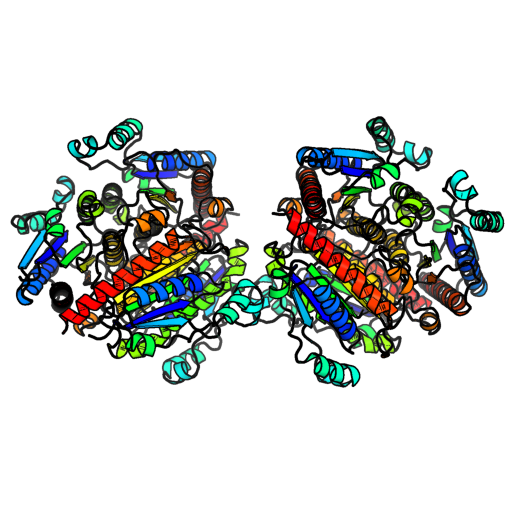 37.936 81.674 1.00 21.96 141 MET G CA 1
ATOM 10074 C C . MET G 1 143 ? 24.143 38.099 83.188 1.00 21.58 141 MET G C 1
ATOM 10075 O O . MET G 1 143 ? 23.419 38.995 83.618 1.00 22.07 141 MET G O 1
ATOM 10080 N N . HIS G 1 144 ? 24.800 37.245 83.981 1.00 21.78 142 HIS G N 1
ATOM 10081 C CA . HIS G 1 144 ? 24.791 37.363 85.451 1.00 21.74 142 HIS G CA 1
ATOM 10082 C C . HIS G 1 144 ? 25.361 38.710 85.936 1.00 21.91 142 HIS G C 1
ATOM 10083 O O . HIS G 1 144 ? 24.952 39.221 86.985 1.00 22.30 142 HIS G O 1
ATOM 10090 N N . TRP G 1 145 ? 26.274 39.287 85.163 1.00 21.12 143 TRP G N 1
ATOM 10091 C CA . TRP G 1 145 ? 26.817 40.594 85.475 1.00 21.34 143 TRP G CA 1
ATOM 10092 C C . TRP G 1 145 ? 25.905 41.764 85.089 1.00 21.40 143 TRP G C 1
ATOM 10093 O O . TRP G 1 145 ? 26.191 42.892 85.449 1.00 22.03 143 TRP G O 1
ATOM 10104 N N . GLY G 1 146 ? 24.833 41.515 84.346 1.00 20.83 144 GLY G N 1
ATOM 10105 C CA . GLY G 1 146 ? 24.096 42.615 83.732 1.00 20.94 144 GLY G CA 1
ATOM 10106 C C . GLY G 1 146 ? 24.919 43.313 82.655 1.00 20.61 144 GLY G C 1
ATOM 10107 O O . GLY G 1 146 ? 24.794 44.528 82.458 1.00 20.53 144 GLY G O 1
ATOM 10108 N N . ALA G 1 147 ? 25.776 42.550 81.961 1.00 20.60 145 ALA G N 1
ATOM 10109 C CA . ALA G 1 147 ? 26.527 43.083 80.827 1.00 20.24 145 ALA G CA 1
ATOM 10110 C C . ALA G 1 147 ? 25.588 43.346 79.626 1.00 20.21 145 ALA G C 1
ATOM 10111 O O . ALA G 1 147 ? 24.510 42.752 79.514 1.00 19.37 145 ALA G O 1
ATOM 10113 N N . VAL G 1 148 ? 25.991 44.267 78.754 1.00 19.85 146 VAL G N 1
ATOM 10114 C CA . VAL G 1 148 ? 25.284 44.510 77.497 1.00 19.73 146 VAL G CA 1
ATOM 10115 C C . VAL G 1 148 ? 25.993 43.755 76.376 1.00 19.19 146 VAL G C 1
ATOM 10116 O O . VAL G 1 148 ? 27.101 44.137 75.971 1.00 19.29 146 VAL G O 1
ATOM 10120 N N . LEU G 1 149 ? 25.372 42.686 75.880 1.00 18.86 147 LEU G N 1
ATOM 10121 C CA . LEU G 1 149 ? 26.056 41.762 74.953 1.00 19.31 147 LEU G CA 1
ATOM 10122 C C . LEU G 1 149 ? 25.998 42.265 73.499 1.00 19.43 147 LEU G C 1
ATOM 10123 O O . LEU G 1 149 ? 24.926 42.624 72.984 1.00 18.45 147 LEU G O 1
ATOM 10128 N N . THR G 1 150 ? 27.171 42.299 72.856 1.00 19.81 148 THR G N 1
ATOM 10129 C CA . THR G 1 150 ? 27.318 42.843 71.507 1.00 20.10 148 THR G CA 1
ATOM 10130 C C . THR G 1 150 ? 27.991 41.838 70.579 1.00 20.59 148 THR G C 1
ATOM 10131 O O . THR G 1 150 ? 29.093 42.108 70.075 1.00 20.98 148 THR G O 1
ATOM 10135 N N . PRO G 1 151 ? 27.327 40.690 70.326 1.00 21.01 149 PRO G N 1
ATOM 10136 C CA . PRO G 1 151 ? 27.896 39.732 69.394 1.00 21.43 149 PRO G CA 1
ATOM 10137 C C . PRO G 1 151 ? 27.869 40.305 67.981 1.00 21.86 149 PRO G C 1
ATOM 10138 O O . PRO G 1 151 ? 27.051 41.196 67.701 1.00 20.53 149 PRO G O 1
ATOM 10142 N N . PRO G 1 152 ? 28.749 39.795 67.098 1.00 22.07 150 PRO G N 1
ATOM 10143 C CA . PRO G 1 152 ? 28.849 40.346 65.743 1.00 23.08 150 PRO G CA 1
ATOM 10144 C C . PRO G 1 152 ? 27.632 40.095 64.838 1.00 23.55 150 PRO G C 1
ATOM 10145 O O . PRO G 1 152 ? 27.356 40.902 63.950 1.00 23.10 150 PRO G O 1
ATOM 10149 N N . GLY G 1 153 ? 26.906 39.002 65.062 1.00 24.48 151 GLY G N 1
ATOM 10150 C CA . GLY G 1 153 ? 25.837 38.602 64.141 1.00 25.89 151 GLY G CA 1
ATOM 10151 C C . GLY G 1 153 ? 26.414 38.365 62.752 1.00 26.87 151 GLY G C 1
ATOM 10152 O O . GLY G 1 153 ? 27.555 37.930 62.614 1.00 26.40 151 GLY G O 1
ATOM 10153 N N . TYR G 1 154 ? 25.625 38.641 61.727 1.00 28.81 152 TYR G N 1
ATOM 10154 C CA . TYR G 1 154 ? 26.108 38.638 60.346 1.00 30.66 152 TYR G CA 1
ATOM 10155 C C . TYR G 1 154 ? 26.108 40.093 59.858 1.00 32.53 152 TYR G C 1
ATOM 10156 O O . TYR G 1 154 ? 25.622 40.399 58.772 1.00 33.38 152 TYR G O 1
ATOM 10165 N N . THR G 1 155 ? 26.652 40.987 60.676 1.00 34.60 153 THR G N 1
ATOM 10166 C CA . THR G 1 155 ? 26.566 42.429 60.422 1.00 36.46 153 THR G CA 1
ATOM 10167 C C . THR G 1 155 ? 27.674 42.948 59.476 1.00 38.22 153 THR G C 1
ATOM 10168 O O . THR G 1 155 ? 27.731 44.141 59.160 1.00 38.25 153 THR G O 1
ATOM 10172 N N . ASP G 1 156 ? 28.540 42.046 59.022 1.00 40.65 154 ASP G N 1
ATOM 10173 C CA . ASP G 1 156 ? 29.404 42.318 57.879 1.00 42.12 154 ASP G CA 1
ATOM 10174 C C . ASP G 1 156 ? 29.574 41.069 57.010 1.00 43.89 154 ASP G C 1
ATOM 10175 O O . ASP G 1 156 ? 29.447 39.930 57.494 1.00 43.65 154 ASP G O 1
ATOM 10180 N N . GLU G 1 157 ? 29.866 41.303 55.727 1.00 45.84 155 GLU G N 1
ATOM 10181 C CA . GLU G 1 157 ? 30.195 40.230 54.778 1.00 46.54 155 GLU G CA 1
ATOM 10182 C C . GLU G 1 157 ? 31.404 39.410 55.251 1.00 47.44 155 GLU G C 1
ATOM 10183 O O . GLU G 1 157 ? 31.516 38.217 54.952 1.00 47.49 155 GLU G O 1
ATOM 10189 N N . VAL G 1 158 ? 32.303 40.055 55.987 1.00 48.29 156 VAL G N 1
ATOM 10190 C CA . VAL G 1 158 ? 33.458 39.376 56.576 1.00 48.94 156 VAL G CA 1
ATOM 10191 C C . VAL G 1 158 ? 33.070 38.131 57.383 1.00 49.48 156 VAL G C 1
ATOM 10192 O O . VAL G 1 158 ? 33.776 37.116 57.339 1.00 49.38 156 VAL G O 1
ATOM 10196 N N . ILE G 1 159 ? 31.953 38.221 58.112 1.00 49.84 157 ILE G N 1
ATOM 10197 C CA . ILE G 1 159 ? 31.498 37.134 58.973 1.00 50.08 157 ILE G CA 1
ATOM 10198 C C . ILE G 1 159 ? 31.250 35.909 58.091 1.00 50.41 157 ILE G C 1
ATOM 10199 O O . ILE G 1 159 ? 31.811 34.835 58.345 1.00 50.59 157 ILE G O 1
ATOM 10204 N N . PHE G 1 160 ? 30.438 36.101 57.045 1.00 50.63 158 PHE G N 1
ATOM 10205 C CA . PHE G 1 160 ? 30.077 35.039 56.082 1.00 50.49 158 PHE G CA 1
ATOM 10206 C C . PHE G 1 160 ? 31.302 34.272 55.553 1.00 50.30 158 PHE G C 1
ATOM 10207 O O . PHE G 1 160 ? 31.265 33.046 55.411 1.00 50.39 158 PHE G O 1
ATOM 10215 N N . LYS G 1 161 ? 32.381 35.004 55.270 1.00 49.85 159 LYS G N 1
ATOM 10216 C CA . LYS G 1 161 ? 33.589 34.431 54.662 1.00 49.26 159 LYS G CA 1
ATOM 10217 C C . LYS G 1 161 ? 34.386 33.520 55.608 1.00 48.60 159 LYS G C 1
ATOM 10218 O O . LYS G 1 161 ? 34.948 32.517 55.160 1.00 48.69 159 LYS G O 1
ATOM 10224 N N . SER G 1 162 ? 34.430 33.857 56.901 1.00 47.45 160 SER G N 1
ATOM 10225 C CA . SER G 1 162 ? 35.256 33.106 57.870 1.00 46.35 160 SER G CA 1
ATOM 10226 C C . SER G 1 162 ? 34.493 32.015 58.641 1.00 45.28 160 SER G C 1
ATOM 10227 O O . SER G 1 162 ? 34.874 31.678 59.774 1.00 45.57 160 SER G O 1
ATOM 10230 N N . GLY G 1 163 ? 33.444 31.459 58.024 1.00 43.43 161 GLY G N 1
ATOM 10231 C CA . GLY G 1 163 ? 32.654 30.381 58.624 1.00 41.76 161 GLY G CA 1
ATOM 10232 C C . GLY G 1 163 ? 31.263 30.804 59.079 1.00 40.36 161 GLY G C 1
ATOM 10233 O O . GLY G 1 163 ? 30.430 29.950 59.413 1.00 40.39 161 GLY G O 1
ATOM 10234 N N . GLY G 1 164 ? 31.008 32.116 59.094 1.00 38.15 162 GLY G N 1
ATOM 10235 C CA . GLY G 1 164 ? 29.741 32.659 59.570 1.00 36.04 162 GLY G CA 1
ATOM 10236 C C . GLY G 1 164 ? 29.454 32.309 61.025 1.00 34.18 162 GLY G C 1
ATOM 10237 O O . GLY G 1 164 ? 28.567 31.500 61.294 1.00 33.90 162 GLY G O 1
ATOM 10238 N N . ASN G 1 165 ? 30.214 32.872 61.970 1.00 31.60 163 ASN G N 1
ATOM 10239 C CA . ASN G 1 165 ? 29.872 32.694 63.394 1.00 29.78 163 ASN G CA 1
ATOM 10240 C C . ASN G 1 165 ? 29.293 33.986 63.974 1.00 27.61 163 ASN G C 1
ATOM 10241 O O . ASN G 1 165 ? 30.035 34.917 64.303 1.00 26.63 163 ASN G O 1
ATOM 10246 N N . PRO G 1 166 ? 27.948 34.054 64.080 1.00 25.75 164 PRO G N 1
ATOM 10247 C CA . PRO G 1 166 ? 27.285 35.251 64.604 1.00 24.70 164 PRO G CA 1
ATOM 10248 C C . PRO G 1 166 ? 27.481 35.449 66.116 1.00 23.16 164 PRO G C 1
ATOM 10249 O O . PRO G 1 166 ? 27.237 36.539 66.640 1.00 21.60 164 PRO G O 1
ATOM 10253 N N . TYR G 1 167 ? 27.889 34.388 66.805 1.00 21.71 165 TYR G N 1
ATOM 10254 C CA . TYR G 1 167 ? 28.127 34.455 68.251 1.00 21.50 165 TYR G CA 1
ATOM 10255 C C . TYR G 1 167 ? 29.424 35.191 68.597 1.00 21.27 165 TYR G C 1
ATOM 10256 O O . TYR G 1 167 ? 29.527 35.801 69.652 1.00 21.26 165 TYR G O 1
ATOM 10265 N N . GLY G 1 168 ? 30.397 35.157 67.690 1.00 21.70 166 GLY G N 1
ATOM 10266 C CA . GLY G 1 168 ? 31.722 35.729 67.914 1.00 21.82 166 GLY G CA 1
ATOM 10267 C C . GLY G 1 168 ? 32.778 35.079 67.030 1.00 22.06 166 GLY G C 1
ATOM 10268 O O . GLY G 1 168 ? 32.565 33.996 66.490 1.00 21.47 166 GLY G O 1
ATOM 10269 N N . ALA G 1 169 ? 33.929 35.727 66.881 1.00 22.47 167 ALA G N 1
ATOM 10270 C CA . ALA G 1 169 ? 35.006 35.158 66.075 1.00 23.79 167 ALA G CA 1
ATOM 10271 C C . ALA G 1 169 ? 35.389 33.759 66.583 1.00 24.49 167 ALA G C 1
ATOM 10272 O O . ALA G 1 169 ? 35.610 33.549 67.787 1.00 23.59 167 ALA G O 1
ATOM 10274 N N . SER G 1 170 ? 35.412 32.795 65.674 1.00 26.04 168 SER G N 1
ATOM 10275 C CA . SER G 1 170 ? 35.844 31.461 66.030 1.00 27.92 168 SER G CA 1
ATOM 10276 C C . SER G 1 170 ? 36.803 30.938 64.975 1.00 29.11 168 SER G C 1
ATOM 10277 O O . SER G 1 170 ? 36.523 30.988 63.775 1.00 28.83 168 SER G O 1
ATOM 10280 N N . VAL G 1 171 ? 37.943 30.451 65.459 1.00 31.09 169 VAL G N 1
ATOM 10281 C CA . VAL G 1 171 ? 39.122 30.163 64.648 1.00 32.74 169 VAL G CA 1
ATOM 10282 C C . VAL G 1 171 ? 39.496 28.701 64.804 1.00 34.35 169 VAL G C 1
ATOM 10283 O O . VAL G 1 171 ? 39.512 28.188 65.921 1.00 34.21 169 VAL G O 1
ATOM 10287 N N . THR G 1 172 ? 39.806 28.026 63.698 1.00 36.71 170 THR G N 1
ATOM 10288 C CA . THR G 1 172 ? 40.186 26.618 63.782 1.00 38.11 170 THR G CA 1
ATOM 10289 C C . THR G 1 172 ? 41.708 26.479 63.902 1.00 39.90 170 THR G C 1
ATOM 10290 O O . THR G 1 172 ? 42.459 26.731 62.948 1.00 39.91 170 THR G O 1
ATOM 10294 N N . ALA G 1 173 ? 42.121 26.094 65.116 1.00 41.65 171 ALA G N 1
ATOM 10295 C CA . ALA G 1 173 ? 43.512 25.856 65.485 1.00 42.67 171 ALA G CA 1
ATOM 10296 C C . ALA G 1 173 ? 44.001 24.495 64.962 1.00 43.85 171 ALA G C 1
ATOM 10297 O O . ALA G 1 173 ? 43.596 23.434 65.462 1.00 44.19 171 ALA G O 1
ATOM 10299 N N . ASN G 1 174 ? 44.864 24.541 63.950 1.00 44.86 172 ASN G N 1
ATOM 10300 C CA . ASN G 1 174 ? 45.407 23.336 63.316 1.00 45.53 172 ASN G CA 1
ATOM 10301 C C . ASN G 1 174 ? 46.819 23.602 62.778 1.00 46.04 172 ASN G C 1
ATOM 10302 O O . ASN G 1 174 ? 47.083 23.462 61.576 1.00 46.30 172 ASN G O 1
ATOM 10307 N N . GLY G 1 175 ? 47.709 24.015 63.678 1.00 46.33 173 GLY G N 1
ATOM 10308 C CA . GLY G 1 175 ? 49.079 24.390 63.312 1.00 46.33 173 GLY G CA 1
ATOM 10309 C C . GLY G 1 175 ? 49.171 25.779 62.696 1.00 46.50 173 GLY G C 1
ATOM 10310 O O . GLY G 1 175 ? 49.745 26.693 63.295 1.00 47.03 173 GLY G O 1
ATOM 10311 N N . GLN G 1 176 ? 48.588 25.933 61.505 1.00 46.33 174 GLN G N 1
ATOM 10312 C CA . GLN G 1 176 ? 48.708 27.161 60.696 1.00 46.08 174 GLN G CA 1
ATOM 10313 C C . GLN G 1 176 ? 48.197 28.437 61.387 1.00 45.67 174 GLN G C 1
ATOM 10314 O O . GLN G 1 176 ? 47.254 28.385 62.185 1.00 45.69 174 GLN G O 1
ATOM 10320 N N . PRO G 1 177 ? 48.800 29.592 61.046 1.00 44.78 175 PRO G N 1
ATOM 10321 C CA . PRO G 1 177 ? 48.437 30.884 61.632 1.00 44.25 175 PRO G CA 1
ATOM 10322 C C . PRO G 1 177 ? 47.101 31.454 61.141 1.00 43.54 175 PRO G C 1
ATOM 10323 O O . PRO G 1 177 ? 46.479 30.900 60.238 1.00 43.26 175 PRO G O 1
ATOM 10327 N N . LEU G 1 178 ? 46.694 32.570 61.740 1.00 42.80 176 LEU G N 1
ATOM 10328 C CA . LEU G 1 178 ? 45.437 33.245 61.401 1.00 42.37 176 LEU G CA 1
ATOM 10329 C C . LEU G 1 178 ? 45.305 33.547 59.910 1.00 41.93 176 LEU G C 1
ATOM 10330 O O . LEU G 1 178 ? 46.206 34.122 59.302 1.00 41.96 176 LEU G O 1
ATOM 10335 N N . LEU G 1 179 ? 44.176 33.133 59.339 1.00 41.34 177 LEU G N 1
ATOM 10336 C CA . LEU G 1 179 ? 43.778 33.515 57.987 1.00 40.81 177 LEU G CA 1
ATOM 10337 C C . LEU G 1 179 ? 43.314 34.959 57.964 1.00 40.21 177 LEU G C 1
ATOM 10338 O O . LEU G 1 179 ? 42.985 35.530 58.996 1.00 39.81 177 LEU G O 1
ATOM 10343 N N . GLU G 1 180 ? 43.278 35.541 56.775 1.00 39.47 178 GLU G N 1
ATOM 10344 C CA . GLU G 1 180 ? 42.888 36.937 56.624 1.00 39.05 178 GLU G CA 1
ATOM 10345 C C . GLU G 1 180 ? 41.389 37.128 56.914 1.00 38.37 178 GLU G C 1
ATOM 10346 O O . GLU G 1 180 ? 40.970 38.167 57.452 1.00 37.96 178 GLU G O 1
ATOM 10352 N N . ASN G 1 181 ? 40.593 36.119 56.564 1.00 37.36 179 ASN G N 1
ATOM 10353 C CA . ASN G 1 181 ? 39.175 36.107 56.906 1.00 36.56 179 ASN G CA 1
ATOM 10354 C C . ASN G 1 181 ? 38.948 36.072 58.424 1.00 35.32 179 ASN G C 1
ATOM 10355 O O . ASN G 1 181 ? 38.031 36.720 58.923 1.00 34.62 179 ASN G O 1
ATOM 10360 N N . ASP G 1 182 ? 39.787 35.339 59.154 1.00 34.15 180 ASP G N 1
ATOM 10361 C CA . ASP G 1 182 ? 39.720 35.330 60.617 1.00 33.77 180 ASP G CA 1
ATOM 10362 C C . ASP G 1 182 ? 40.024 36.720 61.196 1.00 33.01 180 ASP G C 1
ATOM 10363 O O . ASP G 1 182 ? 39.276 37.222 62.027 1.00 32.18 180 ASP G O 1
ATOM 10368 N N . ARG G 1 183 ? 41.125 37.332 60.756 1.00 31.95 181 ARG G N 1
ATOM 10369 C CA . ARG G 1 183 ? 41.545 38.644 61.266 1.00 31.70 181 ARG G CA 1
ATOM 10370 C C . ARG G 1 183 ? 40.451 39.682 61.010 1.00 30.66 181 ARG G C 1
ATOM 10371 O O . ARG G 1 183 ? 40.081 40.457 61.894 1.00 30.00 181 ARG G O 1
ATOM 10379 N N . ALA G 1 184 ? 39.926 39.666 59.792 1.00 29.80 182 ALA G N 1
ATOM 10380 C CA . ALA G 1 184 ? 38.896 40.602 59.385 1.00 29.77 182 ALA G CA 1
ATOM 10381 C C . ALA G 1 184 ? 37.599 40.450 60.201 1.00 29.11 182 ALA G C 1
ATOM 10382 O O . ALA G 1 184 ? 36.976 41.451 60.576 1.00 28.99 182 ALA G O 1
ATOM 10384 N N . SER G 1 185 ? 37.201 39.212 60.487 1.00 28.90 183 SER G N 1
ATOM 10385 C CA . SER G 1 185 ? 36.028 38.973 61.339 1.00 28.78 183 SER G CA 1
ATOM 10386 C C . SER G 1 185 ? 36.248 39.501 62.768 1.00 28.10 183 SER G C 1
ATOM 10387 O O . SER G 1 185 ? 35.354 40.114 63.359 1.00 27.97 183 SER G O 1
ATOM 10390 N N . ILE G 1 186 ? 37.451 39.293 63.302 1.00 27.60 184 ILE G N 1
ATOM 10391 C CA . ILE G 1 186 ? 37.836 39.838 64.610 1.00 27.33 184 ILE G CA 1
ATOM 10392 C C . ILE G 1 186 ? 37.799 41.370 64.635 1.00 27.25 184 ILE G C 1
ATOM 10393 O O . ILE G 1 186 ? 37.275 41.965 65.584 1.00 26.19 184 ILE G O 1
ATOM 10398 N N . ARG G 1 187 ? 38.362 42.007 63.600 1.00 27.08 185 ARG G N 1
ATOM 10399 C CA . ARG G 1 187 ? 38.397 43.468 63.526 1.00 27.41 185 ARG G CA 1
ATOM 10400 C C . ARG G 1 187 ? 36.984 44.049 63.523 1.00 27.10 185 ARG G C 1
ATOM 10401 O O . ARG G 1 187 ? 36.709 45.038 64.215 1.00 27.03 185 ARG G O 1
ATOM 10409 N N . HIS G 1 188 ? 36.100 43.444 62.729 1.00 26.78 186 HIS G N 1
ATOM 10410 C CA . HIS G 1 188 ? 34.716 43.898 62.654 1.00 26.42 186 HIS G CA 1
ATOM 10411 C C . HIS G 1 188 ? 34.020 43.825 64.013 1.00 25.78 186 HIS G C 1
ATOM 10412 O O . HIS G 1 188 ? 33.384 44.786 64.427 1.00 25.74 186 HIS G O 1
ATOM 10419 N N . GLN G 1 189 ? 34.147 42.682 64.686 1.00 25.39 187 GLN G N 1
ATOM 10420 C CA . GLN G 1 189 ? 33.516 42.455 65.992 1.00 25.49 187 GLN G CA 1
ATOM 10421 C C . GLN G 1 189 ? 33.893 43.523 67.028 1.00 25.80 187 GLN G C 1
ATOM 10422 O O . GLN G 1 189 ? 33.035 44.084 67.720 1.00 24.80 187 GLN G O 1
ATOM 10428 N N . VAL G 1 190 ? 35.190 43.812 67.102 1.00 26.07 188 VAL G N 1
ATOM 10429 C CA . VAL G 1 190 ? 35.710 44.748 68.077 1.00 26.70 188 VAL G CA 1
ATOM 10430 C C . VAL G 1 190 ? 35.349 46.178 67.664 1.00 26.84 188 VAL G C 1
ATOM 10431 O O . VAL G 1 190 ? 34.932 46.971 68.492 1.00 26.65 188 VAL G O 1
ATOM 10435 N N . ARG G 1 191 ? 35.500 46.501 66.385 1.00 27.82 189 ARG G N 1
ATOM 10436 C CA . ARG G 1 191 ? 35.136 47.826 65.896 1.00 28.20 189 ARG G CA 1
ATOM 10437 C C . ARG G 1 191 ? 33.671 48.118 66.211 1.00 27.90 189 ARG G C 1
ATOM 10438 O O . ARG G 1 191 ? 33.346 49.156 66.787 1.00 28.32 189 ARG G O 1
ATOM 10446 N N . ARG G 1 192 ? 32.794 47.195 65.826 1.00 27.32 190 ARG G N 1
ATOM 10447 C CA . ARG G 1 192 ? 31.368 47.282 66.145 1.00 26.92 190 ARG G CA 1
ATOM 10448 C C . ARG G 1 192 ? 31.124 47.470 67.654 1.00 26.05 190 ARG G C 1
ATOM 10449 O O . ARG G 1 192 ? 30.341 48.343 68.069 1.00 25.80 190 ARG G O 1
ATOM 10457 N N . GLN G 1 193 ? 31.801 46.677 68.480 1.00 25.21 191 GLN G N 1
ATOM 10458 C CA . GLN G 1 193 ? 31.580 46.766 69.925 1.00 25.07 191 GLN G CA 1
ATOM 10459 C C . GLN G 1 193 ? 32.041 48.117 70.484 1.00 25.07 191 GLN G C 1
ATOM 10460 O O . GLN G 1 193 ? 31.365 48.708 71.317 1.00 24.21 191 GLN G O 1
ATOM 10466 N N . VAL G 1 194 ? 33.192 48.608 70.021 1.00 25.44 192 VAL G N 1
ATOM 10467 C CA . VAL G 1 194 ? 33.646 49.930 70.437 1.00 25.75 192 VAL G CA 1
ATOM 10468 C C . VAL G 1 194 ? 32.637 51.000 70.002 1.00 26.04 192 VAL G C 1
ATOM 10469 O O . VAL G 1 194 ? 32.333 51.904 70.771 1.00 26.40 192 VAL G O 1
ATOM 10473 N N . GLU G 1 195 ? 32.108 50.898 68.787 1.00 26.50 193 GLU G N 1
ATOM 10474 C CA . GLU G 1 195 ? 31.162 51.915 68.293 1.00 27.08 193 GLU G CA 1
ATOM 10475 C C . GLU G 1 195 ? 29.846 51.920 69.094 1.00 26.94 193 GLU G C 1
ATOM 10476 O O . GLU G 1 195 ? 29.361 52.984 69.487 1.00 26.60 193 GLU G O 1
ATOM 10482 N N . LEU G 1 196 ? 29.290 50.736 69.363 1.00 26.50 194 LEU G N 1
ATOM 10483 C CA . LEU G 1 196 ? 28.087 50.636 70.215 1.00 26.59 194 LEU G CA 1
ATOM 10484 C C . LEU G 1 196 ? 28.359 51.157 71.631 1.00 26.39 194 LEU G C 1
ATOM 10485 O O . LEU G 1 196 ? 27.537 51.866 72.211 1.00 25.17 194 LEU G O 1
ATOM 10490 N N . THR G 1 197 ? 29.523 50.815 72.173 1.00 26.74 195 THR G N 1
ATOM 10491 C CA . THR G 1 197 ? 29.910 51.265 73.510 1.00 27.32 195 THR G CA 1
ATOM 10492 C C . THR G 1 197 ? 30.052 52.787 73.575 1.00 27.55 195 THR G C 1
ATOM 10493 O O . THR G 1 197 ? 29.603 53.405 74.532 1.00 26.93 195 THR G O 1
ATOM 10497 N N . ALA G 1 198 ? 30.670 53.387 72.562 1.00 28.42 196 ALA G N 1
ATOM 10498 C CA . ALA G 1 198 ? 30.767 54.857 72.489 1.00 29.24 196 ALA G CA 1
ATOM 10499 C C . ALA G 1 198 ? 29.377 55.510 72.479 1.00 29.98 196 ALA G C 1
ATOM 10500 O O . ALA G 1 198 ? 29.140 56.509 73.165 1.00 29.45 196 ALA G O 1
ATOM 10502 N N . LYS G 1 199 ? 28.464 54.932 71.700 1.00 30.75 197 LYS G N 1
ATOM 10503 C CA . LYS G 1 199 ? 27.078 55.422 71.622 1.00 31.36 197 LYS G CA 1
ATOM 10504 C C . LYS G 1 199 ? 26.375 55.367 72.972 1.00 31.79 197 LYS G C 1
ATOM 10505 O O . LYS G 1 199 ? 25.719 56.336 73.369 1.00 31.59 197 LYS G O 1
ATOM 10511 N N . LEU G 1 200 ? 26.540 54.254 73.681 1.00 32.51 198 LEU G N 1
ATOM 10512 C CA . LEU G 1 200 ? 25.949 54.101 75.003 1.00 33.76 198 LEU G CA 1
ATOM 10513 C C . LEU G 1 200 ? 26.478 55.131 75.996 1.00 34.46 198 LEU G C 1
ATOM 10514 O O . LEU G 1 200 ? 25.695 55.720 76.734 1.00 34.37 198 LEU G O 1
ATOM 10519 N N . LEU G 1 201 ? 27.794 55.354 75.986 1.00 35.68 199 LEU G N 1
ATOM 10520 C CA . LEU G 1 201 ? 28.453 56.298 76.903 1.00 36.80 199 LEU G CA 1
ATOM 10521 C C . LEU G 1 201 ? 28.132 57.769 76.595 1.00 37.82 199 LEU G C 1
ATOM 10522 O O . LEU G 1 201 ? 27.951 58.575 77.515 1.00 37.71 199 LEU G O 1
ATOM 10527 N N . GLU G 1 202 ? 28.082 58.112 75.305 1.00 39.13 200 GLU G N 1
ATOM 10528 C CA . GLU G 1 202 ? 27.674 59.447 74.857 1.00 40.61 200 GLU G CA 1
ATOM 10529 C C . GLU G 1 202 ? 26.225 59.745 75.249 1.00 41.14 200 GLU G C 1
ATOM 10530 O O . GLU G 1 202 ? 25.899 60.864 75.626 1.00 41.24 200 GLU G O 1
ATOM 10536 N N . GLY G 1 203 ? 25.363 58.737 75.151 1.00 42.26 201 GLY G N 1
ATOM 10537 C CA . GLY G 1 203 ? 23.942 58.900 75.436 1.00 43.17 201 GLY G CA 1
ATOM 10538 C C . GLY G 1 203 ? 23.625 59.029 76.912 1.00 44.05 201 GLY G C 1
ATOM 10539 O O . GLY G 1 203 ? 22.644 59.667 77.285 1.00 44.58 201 GLY G O 1
ATOM 10540 N N . GLY G 1 204 ? 24.457 58.430 77.755 1.00 45.19 202 GLY G N 1
ATOM 10541 C CA . GLY G 1 204 ? 24.219 58.412 79.192 1.00 46.01 202 GLY G CA 1
ATOM 10542 C C . GLY G 1 204 ? 24.700 59.645 79.937 1.00 47.01 202 GLY G C 1
ATOM 10543 O O . GLY G 1 204 ? 24.220 59.925 81.039 1.00 47.42 202 GLY G O 1
ATOM 10544 N N . SER G 1 205 ? 25.640 60.385 79.347 1.00 47.85 203 SER G N 1
ATOM 10545 C CA . SER G 1 205 ? 26.279 61.503 80.043 1.00 48.24 203 SER G CA 1
ATOM 10546 C C . SER G 1 205 ? 26.797 62.556 79.065 1.00 48.79 203 SER G C 1
ATOM 10547 O O . SER G 1 205 ? 26.485 63.746 79.210 1.00 49.11 203 SER G O 1
ATOM 10550 N N . THR H 1 4 ? 15.064 62.937 71.692 1.00 32.96 2 THR H N 1
ATOM 10551 C CA . THR H 1 4 ? 13.702 63.302 72.196 1.00 32.34 2 THR H CA 1
ATOM 10552 C C . THR H 1 4 ? 12.694 62.175 71.895 1.00 31.79 2 THR H C 1
ATOM 10553 O O . THR H 1 4 ? 12.051 61.675 72.811 1.00 32.11 2 THR H O 1
ATOM 10557 N N . ALA H 1 5 ? 12.588 61.768 70.626 1.00 30.31 3 ALA H N 1
ATOM 10558 C CA . ALA H 1 5 ? 11.628 60.729 70.199 1.00 28.49 3 ALA H CA 1
ATOM 10559 C C . ALA H 1 5 ? 11.635 59.494 71.132 1.00 26.87 3 ALA H C 1
ATOM 10560 O O . ALA H 1 5 ? 12.699 58.976 71.462 1.00 26.65 3 ALA H O 1
ATOM 10562 N N . PRO H 1 6 ? 10.443 59.045 71.576 1.00 24.68 4 PRO H N 1
ATOM 10563 C CA . PRO H 1 6 ? 10.351 57.876 72.440 1.00 23.84 4 PRO H CA 1
ATOM 10564 C C . PRO H 1 6 ? 10.944 56.617 71.805 1.00 22.38 4 PRO H C 1
ATOM 10565 O O . PRO H 1 6 ? 10.783 56.382 70.607 1.00 22.52 4 PRO H O 1
ATOM 10569 N N . VAL H 1 7 ? 11.636 55.833 72.620 1.00 21.36 5 VAL H N 1
ATOM 10570 C CA . VAL H 1 7 ? 12.064 54.498 72.237 1.00 20.37 5 VAL H CA 1
ATOM 10571 C C . VAL H 1 7 ? 10.860 53.712 71.727 1.00 19.30 5 VAL H C 1
ATOM 10572 O O . VAL H 1 7 ? 9.798 53.733 72.336 1.00 19.39 5 VAL H O 1
ATOM 10576 N N . LYS H 1 8 ? 11.045 53.038 70.596 1.00 18.32 6 LYS H N 1
ATOM 10577 C CA . LYS H 1 8 ? 10.032 52.211 69.996 1.00 17.84 6 LYS H CA 1
ATOM 10578 C C . LYS H 1 8 ? 10.211 50.783 70.522 1.00 16.93 6 LYS H C 1
ATOM 10579 O O . LYS H 1 8 ? 11.187 50.110 70.181 1.00 15.70 6 LYS H O 1
ATOM 10585 N N . LEU H 1 9 ? 9.265 50.337 71.352 1.00 15.64 7 LEU H N 1
ATOM 10586 C CA . LEU H 1 9 ? 9.333 49.023 71.999 1.00 15.43 7 LEU H CA 1
ATOM 10587 C C . LEU H 1 9 ? 8.237 48.056 71.504 1.00 14.56 7 LEU H C 1
ATOM 10588 O O . LEU H 1 9 ? 7.065 48.381 71.550 1.00 14.08 7 LEU H O 1
ATOM 10593 N N . ALA H 1 10 ? 8.636 46.879 71.023 1.00 14.31 8 ALA H N 1
ATOM 10594 C CA . ALA H 1 10 ? 7.690 45.800 70.668 1.00 14.28 8 ALA H CA 1
ATOM 10595 C C . ALA H 1 10 ? 7.757 44.697 71.722 1.00 13.96 8 ALA H C 1
ATOM 10596 O O . ALA H 1 10 ? 8.831 44.161 71.986 1.00 14.09 8 ALA H O 1
ATOM 10598 N N . ILE H 1 11 ? 6.609 44.394 72.324 1.00 14.17 9 ILE H N 1
ATOM 10599 C CA . ILE H 1 11 ? 6.432 43.257 73.213 1.00 14.39 9 ILE H CA 1
ATOM 10600 C C . ILE H 1 11 ? 5.704 42.180 72.428 1.00 14.46 9 ILE H C 1
ATOM 10601 O O . ILE H 1 11 ? 4.486 42.287 72.180 1.00 14.49 9 ILE H O 1
ATOM 10606 N N . VAL H 1 12 ? 6.442 41.142 72.051 1.00 14.53 10 VAL H N 1
ATOM 10607 C CA . VAL H 1 12 ? 5.906 40.024 71.269 1.00 14.72 10 VAL H CA 1
ATOM 10608 C C . VAL H 1 12 ? 5.884 38.783 72.132 1.00 14.81 10 VAL H C 1
ATOM 10609 O O . VAL H 1 12 ? 6.919 38.348 72.616 1.00 14.93 10 VAL H O 1
ATOM 10613 N N . PHE H 1 13 ? 4.696 38.225 72.331 1.00 14.23 11 PHE H N 1
ATOM 10614 C CA . PHE H 1 13 ? 4.499 37.149 73.294 1.00 14.56 11 PHE H CA 1
ATOM 10615 C C . PHE H 1 13 ? 3.591 36.060 72.727 1.00 14.57 11 PHE H C 1
ATOM 10616 O O . PHE H 1 13 ? 2.650 36.360 71.985 1.00 13.95 11 PHE H O 1
ATOM 10624 N N . TYR H 1 14 ? 3.918 34.798 73.016 1.00 15.31 12 TYR H N 1
ATOM 10625 C CA . TYR H 1 14 ? 2.956 33.704 72.853 1.00 15.16 12 TYR H CA 1
ATOM 10626 C C . TYR H 1 14 ? 2.368 33.326 74.226 1.00 15.42 12 TYR H C 1
ATOM 10627 O O . TYR H 1 14 ? 3.073 33.292 75.237 1.00 14.66 12 TYR H O 1
ATOM 10636 N N . SER H 1 15 ? 1.055 33.080 74.262 1.00 15.28 13 SER H N 1
ATOM 10637 C CA . SER H 1 15 ? 0.399 32.596 75.466 1.00 15.98 13 SER H CA 1
ATOM 10638 C C . SER H 1 15 ? -0.719 31.627 75.093 1.00 16.44 13 SER H C 1
ATOM 10639 O O . SER H 1 15 ? -1.573 31.966 74.256 1.00 16.47 13 SER H O 1
ATOM 10642 N N . SER H 1 16 ? -0.703 30.432 75.694 1.00 17.28 14 SER H N 1
ATOM 10643 C CA . SER H 1 16 ? -1.818 29.478 75.581 1.00 18.33 14 SER H CA 1
ATOM 10644 C C . SER H 1 16 ? -2.897 29.817 76.587 1.00 18.35 14 SER H C 1
ATOM 10645 O O . SER H 1 16 ? -4.042 30.046 76.211 1.00 17.89 14 SER H O 1
ATOM 10648 N N . THR H 1 17 ? -2.515 29.859 77.861 1.00 18.57 15 THR H N 1
ATOM 10649 C CA . THR H 1 17 ? -3.496 29.904 78.947 1.00 19.18 15 THR H CA 1
ATOM 10650 C C . THR H 1 17 ? -3.481 31.181 79.792 1.00 19.50 15 THR H C 1
ATOM 10651 O O . THR H 1 17 ? -4.102 31.230 80.848 1.00 19.46 15 THR H O 1
ATOM 10655 N N . GLY H 1 18 ? -2.791 32.223 79.317 1.00 19.48 16 GLY H N 1
ATOM 10656 C CA . GLY H 1 18 ? -2.936 33.572 79.877 1.00 18.93 16 GLY H CA 1
ATOM 10657 C C . GLY H 1 18 ? -1.834 34.112 80.774 1.00 18.95 16 GLY H C 1
ATOM 10658 O O . GLY H 1 18 ? -1.822 35.316 81.086 1.00 18.19 16 GLY H O 1
ATOM 10659 N N . THR H 1 19 ? -0.914 33.243 81.197 1.00 18.48 17 THR H N 1
ATOM 10660 C CA . THR H 1 19 ? 0.200 33.660 82.039 1.00 18.11 17 THR H CA 1
ATOM 10661 C C . THR H 1 19 ? 1.122 34.604 81.262 1.00 17.61 17 THR H C 1
ATOM 10662 O O . THR H 1 19 ? 1.414 35.726 81.719 1.00 16.91 17 THR H O 1
ATOM 10666 N N . GLY H 1 20 ? 1.570 34.136 80.095 1.00 16.68 18 GLY H N 1
ATOM 10667 C CA . GLY H 1 20 ? 2.322 34.947 79.154 1.00 16.59 18 GLY H CA 1
ATOM 10668 C C . GLY H 1 20 ? 1.634 36.258 78.809 1.00 15.75 18 GLY H C 1
ATOM 10669 O O . GLY H 1 20 ? 2.285 37.274 78.690 1.00 15.03 18 GLY H O 1
ATOM 10670 N N . TYR H 1 21 ? 0.310 36.234 78.666 1.00 15.97 19 TYR H N 1
ATOM 10671 C CA . TYR H 1 21 ? -0.456 37.464 78.378 1.00 15.93 19 TYR H CA 1
ATOM 10672 C C . TYR H 1 21 ? -0.368 38.475 79.520 1.00 15.68 19 TYR H C 1
ATOM 10673 O O . TYR H 1 21 ? -0.188 39.675 79.282 1.00 15.37 19 TYR H O 1
ATOM 10682 N N . ALA H 1 22 ? -0.472 37.981 80.751 1.00 15.27 20 ALA H N 1
ATOM 10683 C CA . ALA H 1 22 ? -0.404 38.835 81.938 1.00 15.24 20 ALA H CA 1
ATOM 10684 C C . ALA H 1 22 ? 1.001 39.418 82.069 1.00 14.96 20 ALA H C 1
ATOM 10685 O O . ALA H 1 22 ? 1.166 40.597 82.376 1.00 13.95 20 ALA H O 1
ATOM 10687 N N . MET H 1 23 ? 2.006 38.597 81.783 1.00 14.70 21 MET H N 1
ATOM 10688 C CA . MET H 1 23 ? 3.381 39.053 81.781 1.00 15.11 21 MET H CA 1
ATOM 10689 C C . MET H 1 23 ? 3.614 40.120 80.717 1.00 14.53 21 MET H C 1
ATOM 10690 O O . MET H 1 23 ? 4.214 41.151 80.989 1.00 13.75 21 MET H O 1
ATOM 10695 N N . ALA H 1 24 ? 3.168 39.852 79.495 1.00 14.07 22 ALA H N 1
ATOM 10696 C CA . ALA H 1 24 ? 3.392 40.784 78.392 1.00 14.47 22 ALA H CA 1
ATOM 10697 C C . ALA H 1 24 ? 2.694 42.130 78.631 1.00 14.27 22 ALA H C 1
ATOM 10698 O O . ALA H 1 24 ? 3.190 43.183 78.218 1.00 13.50 22 ALA H O 1
ATOM 10700 N N . GLN H 1 25 ? 1.520 42.073 79.255 1.00 14.99 23 GLN H N 1
ATOM 10701 C CA . GLN H 1 25 ? 0.752 43.279 79.598 1.00 15.68 23 GLN H CA 1
ATOM 10702 C C . GLN H 1 25 ? 1.494 44.114 80.629 1.00 15.41 23 GLN H C 1
ATOM 10703 O O . GLN H 1 25 ? 1.504 45.341 80.570 1.00 16.05 23 GLN H O 1
ATOM 10709 N N . GLU H 1 26 ? 2.104 43.426 81.590 1.00 15.60 24 GLU H N 1
ATOM 10710 C CA . GLU H 1 26 ? 2.959 44.056 82.570 1.00 15.80 24 GLU H CA 1
ATOM 10711 C C . GLU H 1 26 ? 4.166 44.753 81.904 1.00 15.59 24 GLU H C 1
ATOM 10712 O O . GLU H 1 26 ? 4.511 45.897 82.234 1.00 15.46 24 GLU H O 1
ATOM 10718 N N . ALA H 1 27 ? 4.810 44.045 80.979 1.00 15.43 25 ALA H N 1
ATOM 10719 C CA . ALA H 1 27 ? 5.972 44.570 80.256 1.00 15.13 25 ALA H CA 1
ATOM 10720 C C . ALA H 1 27 ? 5.629 45.802 79.418 1.00 14.82 25 ALA H C 1
ATOM 10721 O O . ALA H 1 27 ? 6.391 46.769 79.383 1.00 14.83 25 ALA H O 1
ATOM 10723 N N . ALA H 1 28 ? 4.505 45.749 78.710 1.00 14.66 26 ALA H N 1
ATOM 10724 C CA . ALA H 1 28 ? 4.118 46.854 77.849 1.00 15.09 26 ALA H CA 1
ATOM 10725 C C . ALA H 1 28 ? 3.815 48.086 78.693 1.00 14.65 26 ALA H C 1
ATOM 10726 O O . ALA H 1 28 ? 4.256 49.181 78.368 1.00 14.96 26 ALA H O 1
ATOM 10728 N N . GLU H 1 29 ? 3.105 47.897 79.798 1.00 14.87 27 GLU H N 1
ATOM 10729 C CA . GLU H 1 29 ? 2.816 49.013 80.700 1.00 15.28 27 GLU H CA 1
ATOM 10730 C C . GLU H 1 29 ? 4.101 49.579 81.321 1.00 15.17 27 GLU H C 1
ATOM 10731 O O . GLU H 1 29 ? 4.222 50.772 81.452 1.00 15.03 27 GLU H O 1
ATOM 10737 N N . ALA H 1 30 ? 5.046 48.714 81.702 1.00 15.11 28 ALA H N 1
ATOM 10738 C CA . ALA H 1 30 ? 6.346 49.164 82.240 1.00 14.92 28 ALA H CA 1
ATOM 10739 C C . ALA H 1 30 ? 7.115 49.990 81.213 1.00 14.99 28 ALA H C 1
ATOM 10740 O O . ALA H 1 30 ? 7.698 51.023 81.553 1.00 15.42 28 ALA H O 1
ATOM 10742 N N . GLY H 1 31 ? 7.110 49.541 79.964 1.00 14.52 29 GLY H N 1
ATOM 10743 C CA . GLY H 1 31 ? 7.765 50.277 78.880 1.00 14.80 29 GLY H CA 1
ATOM 10744 C C . GLY H 1 31 ? 7.148 51.632 78.630 1.00 14.70 29 GLY H C 1
ATOM 10745 O O . GLY H 1 31 ? 7.839 52.625 78.439 1.00 14.65 29 GLY H O 1
ATOM 10746 N N . ARG H 1 32 ? 5.824 51.661 78.644 1.00 15.14 30 ARG H N 1
ATOM 10747 C CA . ARG H 1 32 ? 5.076 52.872 78.416 1.00 15.16 30 ARG H CA 1
ATOM 10748 C C . ARG H 1 32 ? 5.318 53.899 79.533 1.00 14.94 30 ARG H C 1
ATOM 10749 O O . ARG H 1 32 ? 5.523 55.074 79.260 1.00 14.49 30 ARG H O 1
ATOM 10757 N N . ALA H 1 33 ? 5.298 53.442 80.782 1.00 14.62 31 ALA H N 1
ATOM 10758 C CA . ALA H 1 33 ? 5.565 54.300 81.924 1.00 14.47 31 ALA H CA 1
ATOM 10759 C C . ALA H 1 33 ? 7.001 54.796 81.941 1.00 14.45 31 ALA H C 1
ATOM 10760 O O . ALA H 1 33 ? 7.270 55.844 82.520 1.00 14.27 31 ALA H O 1
ATOM 10762 N N . ALA H 1 34 ? 7.910 54.034 81.322 1.00 14.84 32 ALA H N 1
ATOM 10763 C CA . ALA H 1 34 ? 9.329 54.417 81.196 1.00 15.33 32 ALA H CA 1
ATOM 10764 C C . ALA H 1 34 ? 9.578 55.356 80.007 1.00 15.51 32 ALA H C 1
ATOM 10765 O O . ALA H 1 34 ? 10.715 55.773 79.771 1.00 16.14 32 ALA H O 1
ATOM 10767 N N . GLY H 1 35 ? 8.528 55.674 79.251 1.00 15.58 33 GLY H N 1
ATOM 10768 C CA . GLY H 1 35 ? 8.612 56.697 78.219 1.00 16.29 33 GLY H CA 1
ATOM 10769 C C . GLY H 1 35 ? 8.688 56.159 76.808 1.00 16.97 33 GLY H C 1
ATOM 10770 O O . GLY H 1 35 ? 8.893 56.926 75.864 1.00 18.01 33 GLY H O 1
ATOM 10771 N N . ALA H 1 36 ? 8.546 54.844 76.647 1.00 17.09 34 ALA H N 1
ATOM 10772 C CA . ALA H 1 36 ? 8.576 54.250 75.311 1.00 17.07 34 ALA H CA 1
ATOM 10773 C C . ALA H 1 36 ? 7.217 54.349 74.624 1.00 17.11 34 ALA H C 1
ATOM 10774 O O . ALA H 1 36 ? 6.175 54.432 75.285 1.00 16.59 34 ALA H O 1
ATOM 10776 N N . GLU H 1 37 ? 7.253 54.342 73.290 1.00 17.80 35 GLU H N 1
ATOM 10777 C CA . GLU H 1 37 ? 6.085 54.041 72.467 1.00 17.66 35 GLU H CA 1
ATOM 10778 C C . GLU H 1 37 ? 6.039 52.510 72.295 1.00 17.32 35 GLU H C 1
ATOM 10779 O O . GLU H 1 37 ? 7.031 51.887 71.898 1.00 16.47 35 GLU H O 1
ATOM 10785 N N . VAL H 1 38 ? 4.884 51.909 72.592 1.00 16.50 36 VAL H N 1
ATOM 10786 C CA . VAL H 1 38 ? 4.810 50.464 72.796 1.00 16.47 36 VAL H CA 1
ATOM 10787 C C . VAL H 1 38 ? 3.807 49.783 71.869 1.00 16.28 36 VAL H C 1
ATOM 10788 O O . VAL H 1 38 ? 2.679 50.288 71.668 1.00 16.48 36 VAL H O 1
ATOM 10792 N N . ARG H 1 39 ? 4.235 48.662 71.278 1.00 15.52 37 ARG H N 1
ATOM 10793 C CA . ARG H 1 39 ? 3.320 47.742 70.630 1.00 15.19 37 ARG H CA 1
ATOM 10794 C C . ARG H 1 39 ? 3.329 46.449 71.419 1.00 14.92 37 ARG H C 1
ATOM 10795 O O . ARG H 1 39 ? 4.382 45.822 71.601 1.00 14.71 37 ARG H O 1
ATOM 10803 N N . LEU H 1 40 ? 2.151 46.098 71.917 1.00 14.74 38 LEU H N 1
ATOM 10804 C CA . LEU H 1 40 ? 1.871 44.810 72.558 1.00 14.51 38 LEU H CA 1
ATOM 10805 C C . LEU H 1 40 ? 1.275 43.909 71.486 1.00 14.14 38 LEU H C 1
ATOM 10806 O O . LEU H 1 40 ? 0.226 44.240 70.909 1.00 12.62 38 LEU H O 1
ATOM 10811 N N . LEU H 1 41 ? 1.973 42.806 71.192 1.00 14.30 39 LEU H N 1
ATOM 10812 C CA . LEU H 1 41 ? 1.683 41.970 70.013 1.00 14.65 39 LEU H CA 1
ATOM 10813 C C . LEU H 1 41 ? 1.710 40.472 70.291 1.00 14.82 39 LEU H C 1
ATOM 10814 O O . LEU H 1 41 ? 2.712 39.911 70.795 1.00 14.93 39 LEU H O 1
ATOM 10819 N N . LYS H 1 42 ? 0.620 39.805 69.935 1.00 14.99 40 LYS H N 1
ATOM 10820 C CA . LYS H 1 42 ? 0.507 38.370 70.178 1.00 15.34 40 LYS H CA 1
ATOM 10821 C C . LYS H 1 42 ? 1.050 37.609 68.973 1.00 15.37 40 LYS H C 1
ATOM 10822 O O . LYS H 1 42 ? 0.865 38.002 67.818 1.00 15.56 40 LYS H O 1
ATOM 10828 N N . VAL H 1 43 ? 1.723 36.509 69.249 1.00 16.24 41 VAL H N 1
ATOM 10829 C CA . VAL H 1 43 ? 2.174 35.610 68.199 1.00 17.07 41 VAL H CA 1
ATOM 10830 C C . VAL H 1 43 ? 0.974 34.805 67.682 1.00 17.82 41 VAL H C 1
ATOM 10831 O O . VAL H 1 43 ? 0.166 34.298 68.473 1.00 17.69 41 VAL H O 1
ATOM 10835 N N . ARG H 1 44 ? 0.873 34.681 66.362 1.00 19.04 42 ARG H N 1
ATOM 10836 C CA . ARG H 1 44 ? -0.252 33.992 65.737 1.00 19.87 42 ARG H CA 1
ATOM 10837 C C . ARG H 1 44 ? -0.406 32.589 66.305 1.00 19.36 42 ARG H C 1
ATOM 10838 O O . ARG H 1 44 ? 0.580 31.839 66.413 1.00 18.03 42 ARG H O 1
ATOM 10846 N N . GLU H 1 45 ? -1.645 32.247 66.675 1.00 19.28 43 GLU H N 1
ATOM 10847 C CA . GLU H 1 45 ? -1.965 30.909 67.128 1.00 19.86 43 GLU H CA 1
ATOM 10848 C C . GLU H 1 45 ? -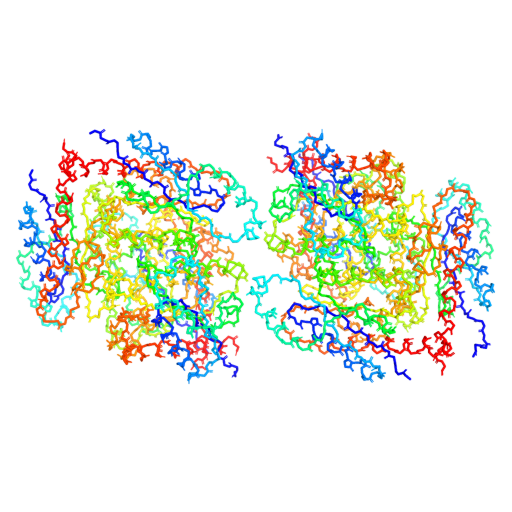2.031 29.951 65.936 1.00 20.35 43 GLU H C 1
ATOM 10849 O O . GLU H 1 45 ? -2.727 30.206 64.948 1.00 20.08 43 GLU H O 1
ATOM 10855 N N . THR H 1 46 ? -1.273 28.859 66.030 1.00 21.17 44 THR H N 1
ATOM 10856 C CA . THR H 1 46 ? -1.211 27.854 64.974 1.00 21.70 44 THR H CA 1
ATOM 10857 C C . THR H 1 46 ? -1.932 26.552 65.318 1.00 22.44 44 THR H C 1
ATOM 10858 O O . THR H 1 46 ? -2.143 25.730 64.440 1.00 22.45 44 THR H O 1
ATOM 10862 N N . ALA H 1 47 ? -2.281 26.347 66.585 1.00 22.87 45 ALA H N 1
ATOM 10863 C CA . ALA H 1 47 ? -2.953 25.120 66.984 1.00 23.18 45 ALA H CA 1
ATOM 10864 C C . ALA H 1 47 ? -4.377 25.076 66.415 1.00 23.61 45 ALA H C 1
ATOM 10865 O O . ALA H 1 47 ? -5.093 26.093 66.407 1.00 23.81 45 ALA H O 1
ATOM 10867 N N . PRO H 1 48 ? -4.801 23.896 65.946 1.00 23.99 46 PRO H N 1
ATOM 10868 C CA . PRO H 1 48 ? -6.171 23.745 65.438 1.00 23.91 46 PRO H CA 1
ATOM 10869 C C . PRO H 1 48 ? -7.214 23.967 66.545 1.00 23.62 46 PRO H C 1
ATOM 10870 O O . PRO H 1 48 ? -6.899 23.804 67.722 1.00 22.48 46 PRO H O 1
ATOM 10874 N N . GLN H 1 49 ? -8.442 24.316 66.166 1.00 23.96 47 GLN H N 1
ATOM 10875 C CA . GLN H 1 49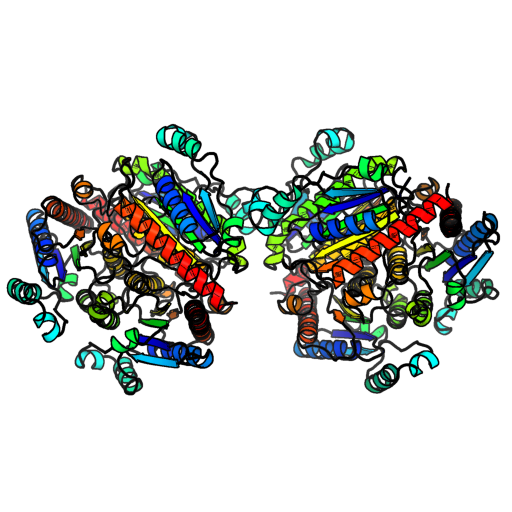 ? -9.507 24.554 67.144 1.00 24.35 47 GLN H CA 1
ATOM 10876 C C . GLN H 1 49 ? -9.798 23.345 68.038 1.00 24.46 47 GLN H C 1
ATOM 10877 O O . GLN H 1 49 ? -10.023 23.485 69.248 1.00 24.01 47 GLN H O 1
ATOM 10883 N N . ASP H 1 50 ? -9.783 22.155 67.451 1.00 24.94 48 ASP H N 1
ATOM 10884 C CA . ASP H 1 50 ? -10.041 20.919 68.212 1.00 25.72 48 ASP H CA 1
ATOM 10885 C C . ASP H 1 50 ? -9.001 20.670 69.327 1.00 25.86 48 ASP H C 1
ATOM 10886 O O . ASP H 1 50 ? -9.323 20.071 70.352 1.00 26.70 48 ASP H O 1
ATOM 10891 N N . VAL H 1 51 ? -7.765 21.129 69.125 1.00 25.79 49 VAL H N 1
ATOM 10892 C CA . VAL H 1 51 ? -6.707 21.050 70.151 1.00 25.41 49 VAL H CA 1
ATOM 10893 C C . VAL H 1 51 ? -6.890 22.140 71.213 1.00 25.27 49 VAL H C 1
ATOM 10894 O O . VAL H 1 51 ? -6.765 21.884 72.416 1.00 24.39 49 VAL H O 1
ATOM 10898 N N . ILE H 1 52 ? -7.159 23.360 70.753 1.00 25.15 50 ILE H N 1
ATOM 10899 C CA . ILE H 1 52 ? -7.464 24.484 71.646 1.00 25.44 50 ILE H CA 1
ATOM 10900 C C . ILE H 1 52 ? -8.607 24.114 72.593 1.00 25.87 50 ILE H C 1
ATOM 10901 O O . ILE H 1 52 ? -8.517 24.333 73.802 1.00 25.08 50 ILE H O 1
ATOM 10906 N N . ASP H 1 53 ? -9.663 23.516 72.041 1.00 26.98 51 ASP H N 1
ATOM 10907 C CA . ASP H 1 53 ? -10.884 23.244 72.817 1.00 27.71 51 ASP H CA 1
ATOM 10908 C C . ASP H 1 53 ? -10.724 22.196 73.915 1.00 28.21 51 ASP H C 1
ATOM 10909 O O . ASP H 1 53 ? -11.552 22.119 74.821 1.00 28.96 51 ASP H O 1
ATOM 10914 N N . GLY H 1 54 ? -9.641 21.426 73.866 1.00 28.30 52 GLY H N 1
ATOM 10915 C CA . GLY H 1 54 ? -9.322 20.501 74.943 1.00 28.43 52 GLY H CA 1
ATOM 10916 C C . GLY H 1 54 ? -8.968 21.167 76.270 1.00 28.70 52 GLY H C 1
ATOM 10917 O O . GLY H 1 54 ? -8.899 20.486 77.294 1.00 29.28 52 GLY H O 1
ATOM 10918 N N . GLN H 1 55 ? -8.728 22.485 76.261 1.00 28.46 53 GLN H N 1
ATOM 10919 C CA . GLN H 1 55 ? -8.432 23.230 77.489 1.00 27.88 53 GLN H CA 1
ATOM 10920 C C . GLN H 1 55 ? -9.239 24.509 77.566 1.00 27.27 53 GLN H C 1
ATOM 10921 O O . GLN H 1 55 ? -8.984 25.450 76.818 1.00 27.25 53 GLN H O 1
ATOM 10927 N N . ASP H 1 56 ? -10.194 24.549 78.489 1.00 26.54 54 ASP H N 1
ATOM 10928 C CA . ASP H 1 56 ? -11.068 25.711 78.656 1.00 26.43 54 ASP H CA 1
ATOM 10929 C C . ASP H 1 56 ? -10.285 27.014 78.823 1.00 25.51 54 ASP H C 1
ATOM 10930 O O . ASP H 1 56 ? -10.709 28.053 78.332 1.00 25.67 54 ASP H O 1
ATOM 10935 N N . ALA H 1 57 ? -9.155 26.941 79.519 1.00 24.63 55 ALA H N 1
ATOM 10936 C CA . ALA H 1 57 ? -8.338 28.108 79.813 1.00 24.20 55 ALA H CA 1
ATOM 10937 C C . ALA H 1 57 ? -7.632 28.641 78.562 1.00 23.51 55 ALA H C 1
ATOM 10938 O O . ALA H 1 57 ? -7.333 29.830 78.483 1.00 23.10 55 ALA H O 1
ATOM 10940 N N . TRP H 1 58 ? -7.384 27.760 77.593 1.00 22.78 56 TRP H N 1
ATOM 10941 C CA . TRP H 1 58 ? -6.745 28.134 76.331 1.00 22.73 56 TRP H CA 1
ATOM 10942 C C . TRP H 1 58 ? -7.761 28.899 75.482 1.00 23.01 56 TRP H C 1
ATOM 10943 O O . TRP H 1 58 ? -7.473 29.985 74.960 1.00 23.02 56 TRP H O 1
ATOM 10954 N N . LYS H 1 59 ? -8.957 28.327 75.371 1.00 23.05 57 LYS H N 1
ATOM 10955 C CA . LYS H 1 59 ? -10.087 28.962 74.703 1.00 22.99 57 LYS H CA 1
ATOM 10956 C C . LYS H 1 59 ? -10.435 30.324 75.348 1.00 21.81 57 LYS H C 1
ATOM 10957 O O . LYS H 1 59 ? -10.599 31.311 74.647 1.00 22.04 57 LYS H O 1
ATOM 10963 N N . ALA H 1 60 ? -10.512 30.381 76.675 1.00 20.75 58 ALA H N 1
ATOM 10964 C CA . ALA H 1 60 ? -10.789 31.642 77.369 1.00 20.60 58 ALA H CA 1
ATOM 10965 C C . ALA H 1 60 ? -9.735 32.726 77.089 1.00 20.02 58 ALA H C 1
ATOM 10966 O O . ALA H 1 60 ? -10.083 33.891 76.893 1.00 19.57 58 ALA H O 1
ATOM 10968 N N . ASN H 1 61 ? -8.459 32.339 77.086 1.00 19.18 59 ASN H N 1
ATOM 10969 C CA . ASN H 1 61 ? -7.355 33.278 76.821 1.00 19.45 59 ASN H CA 1
ATOM 10970 C C . ASN H 1 61 ? -7.348 33.780 75.397 1.00 19.00 59 ASN H C 1
ATOM 10971 O O . ASN H 1 61 ? -7.068 34.939 75.154 1.00 19.42 59 ASN H O 1
ATOM 10976 N N . ILE H 1 62 ? -7.664 32.924 74.443 1.00 19.55 60 ILE H N 1
ATOM 10977 C CA . ILE H 1 62 ? -7.771 33.394 73.076 1.00 20.19 60 ILE H CA 1
ATOM 10978 C C . ILE H 1 62 ? -8.836 34.487 72.961 1.00 20.14 60 ILE H C 1
ATOM 10979 O O . ILE H 1 62 ? -8.640 35.482 72.263 1.00 19.63 60 ILE H O 1
ATOM 10984 N N . GLU H 1 63 ? -9.950 34.312 73.665 1.00 20.94 61 GLU H N 1
ATOM 10985 C CA . GLU H 1 63 ? -10.993 35.334 73.703 1.00 20.29 61 GLU H CA 1
ATOM 10986 C C . GLU H 1 63 ? -10.455 36.588 74.410 1.00 19.91 61 GLU H C 1
ATOM 10987 O O . GLU H 1 63 ? -10.648 37.698 73.937 1.00 19.36 61 GLU H O 1
ATOM 10993 N N . ALA H 1 64 ? -9.744 36.409 75.522 1.00 19.51 62 ALA H N 1
ATOM 10994 C CA . ALA H 1 64 ? -9.170 37.557 76.254 1.00 19.34 62 ALA H CA 1
ATOM 10995 C C . ALA H 1 64 ? -8.274 38.436 75.376 1.00 19.04 62 ALA H C 1
ATOM 10996 O O . ALA H 1 64 ? -8.303 39.668 75.484 1.00 18.30 62 ALA H O 1
ATOM 10998 N N . MET H 1 65 ? -7.499 37.789 74.503 1.00 18.25 63 MET H N 1
ATOM 10999 C CA . MET H 1 65 ? -6.513 38.468 73.660 1.00 18.72 63 MET H CA 1
ATOM 11000 C C . MET H 1 65 ? -7.048 38.916 72.296 1.00 18.69 63 MET H C 1
ATOM 11001 O O . MET H 1 65 ? -6.295 39.400 71.449 1.00 17.77 63 MET H O 1
ATOM 11006 N N . LYS H 1 66 ? -8.343 38.769 72.061 1.00 20.53 64 LYS H N 1
ATOM 11007 C CA . LYS H 1 66 ? -8.853 38.897 70.696 1.00 21.36 64 LYS H CA 1
ATOM 11008 C C . LYS H 1 66 ? -8.559 40.264 70.059 1.00 21.40 64 LYS H C 1
ATOM 11009 O O . LYS H 1 66 ? -8.373 40.336 68.848 1.00 22.52 64 LYS H O 1
ATOM 11015 N N . ASP H 1 67 ? -8.484 41.329 70.859 1.00 21.40 65 ASP H N 1
ATOM 11016 C CA . ASP H 1 67 ? -8.214 42.687 70.348 1.00 21.14 65 ASP H CA 1
ATOM 11017 C C . ASP H 1 67 ? -6.730 43.079 70.407 1.00 21.04 65 ASP H C 1
ATOM 11018 O O . ASP H 1 67 ? -6.380 44.247 70.174 1.00 20.73 65 ASP H O 1
ATOM 11023 N N . VAL H 1 68 ? -5.872 42.113 70.737 1.00 19.96 66 VAL H N 1
ATOM 11024 C CA . VAL H 1 68 ? -4.429 42.286 70.672 1.00 19.37 66 VAL H CA 1
ATOM 11025 C C . VAL H 1 68 ? -4.017 41.906 69.259 1.00 19.25 66 VAL H C 1
ATOM 11026 O O . VAL H 1 68 ? -4.347 40.803 68.815 1.00 18.80 66 VAL H O 1
ATOM 11030 N N . PRO H 1 69 ? -3.328 42.818 68.536 1.00 18.56 67 PRO H N 1
ATOM 11031 C CA . PRO H 1 69 ? -2.924 42.525 67.171 1.00 18.65 67 PRO H CA 1
ATOM 11032 C C . PRO H 1 69 ? -1.881 41.433 67.117 1.00 18.11 67 PRO H C 1
ATOM 11033 O O . PRO H 1 69 ? -1.094 41.302 68.052 1.00 16.49 67 PRO H O 1
ATOM 11037 N N . GLU H 1 70 ? -1.886 40.662 66.029 1.00 18.25 68 GLU H N 1
ATOM 11038 C CA . GLU H 1 70 ? -0.878 39.626 65.821 1.00 18.49 68 GLU H CA 1
ATOM 11039 C C . GLU H 1 70 ? 0.419 40.266 65.356 1.00 17.98 68 GLU H C 1
ATOM 11040 O O . GLU H 1 70 ? 0.402 41.155 64.493 1.00 18.37 68 GLU H O 1
ATOM 11046 N N . ALA H 1 71 ? 1.541 39.792 65.906 1.00 17.39 69 ALA H N 1
ATOM 11047 C CA . ALA H 1 71 ? 2.860 40.332 65.571 1.00 17.02 69 ALA H CA 1
ATOM 11048 C C . ALA H 1 71 ? 3.211 40.038 64.119 1.00 17.04 69 ALA H C 1
ATOM 11049 O O . ALA H 1 71 ? 2.869 38.964 63.592 1.00 16.74 69 ALA H O 1
ATOM 11051 N N . THR H 1 72 ? 3.914 40.989 63.499 1.00 16.49 70 THR H N 1
ATOM 11052 C CA . THR H 1 72 ? 4.408 40.849 62.129 1.00 16.52 70 THR H CA 1
ATOM 11053 C C . THR H 1 72 ? 5.895 41.210 62.068 1.00 16.35 70 THR H C 1
ATOM 11054 O O . THR H 1 72 ? 6.425 41.888 62.971 1.00 16.87 70 THR H O 1
ATOM 11058 N N . PRO H 1 73 ? 6.594 40.755 61.015 1.00 16.27 71 PRO H N 1
ATOM 11059 C CA . PRO H 1 73 ? 7.986 41.180 60.894 1.00 15.59 71 PRO H CA 1
ATOM 11060 C C . PRO H 1 73 ? 8.136 42.710 60.867 1.00 15.07 71 PRO H C 1
ATOM 11061 O O . PRO H 1 73 ? 9.077 43.234 61.436 1.00 14.61 71 PRO H O 1
ATOM 11065 N N . ALA H 1 74 ? 7.187 43.405 60.245 1.00 14.66 72 ALA H N 1
ATOM 11066 C CA . ALA H 1 74 ? 7.153 44.872 60.227 1.00 14.29 72 ALA H CA 1
ATOM 11067 C C . ALA H 1 74 ? 7.282 45.516 61.590 1.00 13.78 72 ALA H C 1
ATOM 11068 O O . ALA H 1 74 ? 7.885 46.587 61.719 1.00 13.34 72 ALA H O 1
ATOM 11070 N N . ASP H 1 75 ? 6.688 44.884 62.600 1.00 13.54 73 ASP H N 1
ATOM 11071 C CA . ASP H 1 75 ? 6.768 45.378 63.970 1.00 14.46 73 ASP H CA 1
ATOM 11072 C C . ASP H 1 75 ? 8.188 45.311 64.521 1.00 14.34 73 ASP H C 1
ATOM 11073 O O . ASP H 1 75 ? 8.606 46.188 65.285 1.00 14.27 73 ASP H O 1
ATOM 11078 N N . LEU H 1 76 ? 8.948 44.307 64.102 1.00 14.66 74 LEU H N 1
ATOM 11079 C CA . LEU H 1 76 ? 10.343 44.201 64.556 1.00 15.32 74 LEU H CA 1
ATOM 11080 C C . LEU H 1 76 ? 11.229 45.165 63.783 1.00 15.32 74 LEU H C 1
ATOM 11081 O O . LEU H 1 76 ? 12.126 45.746 64.357 1.00 16.00 74 LEU H O 1
ATOM 11086 N N . GLU H 1 77 ? 10.958 45.359 62.490 1.00 15.70 75 GLU H N 1
ATOM 11087 C CA . GLU H 1 77 ? 11.646 46.413 61.713 1.00 15.53 75 GLU H CA 1
ATOM 11088 C C . GLU H 1 77 ? 11.421 47.799 62.332 1.00 15.44 75 GLU H C 1
ATOM 11089 O O . GLU H 1 77 ? 12.345 48.619 62.419 1.00 15.88 75 GLU H O 1
ATOM 11095 N N . TRP H 1 78 ? 10.199 48.037 62.778 1.00 15.71 76 TRP H N 1
ATOM 11096 C CA . TRP H 1 78 ? 9.825 49.284 63.442 1.00 15.86 76 TRP H CA 1
ATOM 11097 C C . TRP H 1 78 ? 10.573 49.491 64.766 1.00 16.29 76 TRP H C 1
ATOM 11098 O O . TRP H 1 78 ? 11.132 50.567 65.016 1.00 16.01 76 TRP H O 1
ATOM 11109 N N . ALA H 1 79 ? 10.580 48.451 65.599 1.00 16.51 77 ALA H N 1
ATOM 11110 C CA . ALA H 1 79 ? 11.112 48.535 66.962 1.00 16.29 77 ALA H CA 1
ATOM 11111 C C . ALA H 1 79 ? 12.615 48.815 67.061 1.00 15.97 77 ALA H C 1
ATOM 11112 O O . ALA H 1 79 ? 13.416 48.355 66.239 1.00 16.24 77 ALA H O 1
ATOM 11114 N N . GLU H 1 80 ? 12.980 49.569 68.095 1.00 15.90 78 GLU H N 1
ATOM 11115 C CA . GLU H 1 80 ? 14.380 49.749 68.499 1.00 16.01 78 GLU H CA 1
ATOM 11116 C C . GLU H 1 80 ? 14.743 48.822 69.662 1.00 15.68 78 GLU H C 1
ATOM 11117 O O . GLU H 1 80 ? 15.915 48.479 69.849 1.00 14.74 78 GLU H O 1
ATOM 11123 N N . ALA H 1 81 ? 13.719 48.457 70.441 1.00 14.83 79 ALA H N 1
ATOM 11124 C CA . ALA H 1 81 ? 13.813 47.534 71.564 1.00 14.54 79 ALA H CA 1
ATOM 11125 C C . ALA H 1 81 ? 12.742 46.455 71.407 1.00 14.21 79 ALA H C 1
ATOM 11126 O O . ALA H 1 81 ? 11.580 46.766 71.084 1.00 13.12 79 ALA H O 1
ATOM 11128 N N . ILE H 1 82 ? 13.149 45.205 71.619 1.00 13.90 80 ILE H N 1
ATOM 11129 C CA . ILE H 1 82 ? 12.299 44.024 71.483 1.00 14.49 80 ILE H CA 1
ATOM 11130 C C . ILE H 1 82 ? 12.320 43.152 72.744 1.00 14.64 80 ILE H C 1
ATOM 11131 O O . ILE H 1 82 ? 13.391 42.862 73.287 1.00 14.09 80 ILE H O 1
ATOM 11136 N N . VAL H 1 83 ? 11.130 42.721 73.173 1.00 14.35 81 VAL H N 1
ATOM 11137 C CA . VAL H 1 83 ? 10.971 41.692 74.191 1.00 14.31 81 VAL H CA 1
ATOM 11138 C C . VAL H 1 83 ? 10.155 40.519 73.648 1.00 14.38 81 VAL H C 1
ATOM 11139 O O . VAL H 1 83 ? 9.051 40.706 73.123 1.00 14.48 81 VAL H O 1
ATOM 11143 N N . PHE H 1 84 ? 10.727 39.320 73.751 1.00 14.37 82 PHE H N 1
ATOM 11144 C CA . PHE H 1 84 ? 10.064 38.070 73.397 1.00 14.32 82 PHE H CA 1
ATOM 11145 C C . PHE H 1 84 ? 9.696 37.338 74.667 1.00 14.66 82 PHE H C 1
ATOM 11146 O O . PHE H 1 84 ? 10.518 37.220 75.582 1.00 15.23 82 PHE H O 1
ATOM 11154 N N . SER H 1 85 ? 8.466 36.841 74.713 1.00 14.54 83 SER H N 1
ATOM 11155 C CA . SER H 1 85 ? 7.976 36.024 75.821 1.00 14.59 83 SER H CA 1
ATOM 11156 C C . SER H 1 85 ? 7.275 34.786 75.260 1.00 14.60 83 SER H C 1
ATOM 11157 O O . SER H 1 85 ? 6.398 34.890 74.379 1.00 13.67 83 SER H O 1
ATOM 11160 N N . SER H 1 86 ? 7.665 33.628 75.782 1.00 14.34 84 SER H N 1
ATOM 11161 C CA . SER H 1 86 ? 7.075 32.353 75.424 1.00 14.79 84 SER H CA 1
ATOM 11162 C C . SER H 1 86 ? 7.033 31.443 76.643 1.00 15.07 84 SER H C 1
ATOM 11163 O O . SER H 1 86 ? 7.990 31.441 77.431 1.00 14.96 84 SER H O 1
ATOM 11166 N N . PRO H 1 87 ? 5.959 30.636 76.783 1.00 15.60 85 PRO H N 1
ATOM 11167 C CA . PRO H 1 87 ? 6.027 29.559 77.754 1.00 16.60 85 PRO H CA 1
ATOM 11168 C C . PRO H 1 87 ? 7.038 28.508 77.259 1.00 17.48 85 PRO H C 1
ATOM 11169 O O . PRO H 1 87 ? 7.326 28.430 76.038 1.00 16.92 85 PRO H O 1
ATOM 11173 N N . THR H 1 88 ? 7.613 27.751 78.181 1.00 18.71 86 THR H N 1
ATOM 11174 C CA . THR H 1 88 ? 8.566 26.733 77.778 1.00 19.86 86 THR H CA 1
ATOM 11175 C C . THR H 1 88 ? 7.855 25.526 77.217 1.00 20.65 86 THR H C 1
ATOM 11176 O O . THR H 1 88 ? 6.706 25.232 77.561 1.00 21.24 86 THR H O 1
ATOM 11180 N N . ARG H 1 89 ? 8.550 24.833 76.334 1.00 21.04 87 ARG H N 1
ATOM 11181 C CA . ARG H 1 89 ? 8.071 23.599 75.785 1.00 21.14 87 ARG H CA 1
ATOM 11182 C C . ARG H 1 89 ? 9.269 22.681 75.726 1.00 20.65 87 ARG H C 1
ATOM 11183 O O . ARG H 1 89 ? 10.073 22.778 74.817 1.00 20.00 87 ARG H O 1
ATOM 11191 N N . PHE H 1 90 ? 9.382 21.798 76.709 1.00 20.73 88 PHE H N 1
ATOM 11192 C CA . PHE H 1 90 ? 10.536 20.911 76.839 1.00 21.08 88 PHE H CA 1
ATOM 11193 C C . PHE H 1 90 ? 11.846 21.695 76.815 1.00 20.81 88 PHE H C 1
ATOM 11194 O O . PHE H 1 90 ? 12.783 21.313 76.128 1.00 21.21 88 PHE H O 1
ATOM 11202 N N . GLY H 1 91 ? 11.888 22.804 77.555 1.00 20.43 89 GLY H N 1
ATOM 11203 C CA . GLY H 1 91 ? 13.062 23.655 77.625 1.00 20.38 89 GLY H CA 1
ATOM 11204 C C . GLY H 1 91 ? 13.373 24.541 76.426 1.00 20.25 89 GLY H C 1
ATOM 11205 O O . GLY H 1 91 ? 14.378 25.244 76.449 1.00 20.79 89 GLY H O 1
ATOM 11206 N N . GLY H 1 92 ? 12.525 24.528 75.394 1.00 19.70 90 GLY H N 1
ATOM 11207 C CA . GLY H 1 92 ? 12.617 25.482 74.286 1.00 19.14 90 GLY H CA 1
ATOM 11208 C C . GLY H 1 92 ? 11.397 26.385 74.238 1.00 18.76 90 GLY H C 1
ATOM 11209 O O . GLY H 1 92 ? 10.491 26.243 75.052 1.00 18.05 90 GLY H O 1
ATOM 11210 N N . ALA H 1 93 ? 11.379 27.327 73.294 1.00 18.70 91 ALA H N 1
ATOM 11211 C CA . ALA H 1 93 ? 10.195 28.179 73.066 1.00 18.54 91 ALA H CA 1
ATOM 11212 C C . ALA H 1 93 ? 9.103 27.373 72.386 1.00 18.42 91 ALA H C 1
ATOM 11213 O O . ALA H 1 93 ? 9.354 26.267 71.900 1.00 18.69 91 ALA H O 1
ATOM 11215 N N . THR H 1 94 ? 7.878 27.905 72.361 1.00 17.81 92 THR H N 1
ATOM 11216 C CA . THR H 1 94 ? 6.788 27.233 71.646 1.00 16.90 92 THR H CA 1
ATOM 11217 C C . THR H 1 94 ? 7.038 27.221 70.143 1.00 16.56 92 THR H C 1
ATOM 11218 O O . THR H 1 94 ? 7.734 28.094 69.614 1.00 15.47 92 THR H O 1
ATOM 11222 N N . SER H 1 95 ? 6.457 26.235 69.461 1.00 15.69 93 SER H N 1
ATOM 11223 C CA . SER H 1 95 ? 6.507 26.194 68.014 1.00 15.89 93 SER H CA 1
ATOM 11224 C C . SER H 1 95 ? 5.823 27.390 67.411 1.00 15.39 93 SER H C 1
ATOM 11225 O O . SER H 1 95 ? 6.224 27.840 66.342 1.00 13.59 93 SER H O 1
ATOM 11228 N N . GLN H 1 96 ? 4.800 27.913 68.104 1.00 14.56 94 GLN H N 1
ATOM 11229 C CA . GLN H 1 96 ? 4.103 29.104 67.640 1.00 15.06 94 GLN H CA 1
ATOM 11230 C C . GLN H 1 96 ? 5.085 30.277 67.568 1.00 14.75 94 GLN H C 1
ATOM 11231 O O . GLN H 1 96 ? 5.141 30.974 66.567 1.00 15.90 94 GLN H O 1
ATOM 11237 N N . MET H 1 97 ? 5.860 30.476 68.628 1.00 15.02 95 MET H N 1
ATOM 11238 C CA . MET H 1 97 ? 6.930 31.487 68.650 1.00 14.97 95 MET H CA 1
ATOM 11239 C C . MET H 1 97 ? 8.032 31.232 67.609 1.00 15.24 95 MET H C 1
ATOM 11240 O O . MET H 1 97 ? 8.532 32.171 66.972 1.00 15.34 95 MET H O 1
ATOM 11245 N N . ARG H 1 98 ? 8.436 29.970 67.451 1.00 14.84 96 ARG H N 1
ATOM 11246 C CA . ARG H 1 98 ? 9.428 29.639 66.448 1.00 15.02 96 ARG H CA 1
ATOM 11247 C C . ARG H 1 98 ? 8.901 29.914 65.049 1.00 14.24 96 ARG H C 1
ATOM 11248 O O . ARG H 1 98 ? 9.656 30.384 64.194 1.00 13.26 96 ARG H O 1
ATOM 11256 N N . ALA H 1 99 ? 7.600 29.671 64.836 1.00 14.39 97 ALA H N 1
ATOM 11257 C CA . ALA H 1 99 ? 6.948 29.966 63.551 1.00 14.77 97 ALA H CA 1
ATOM 11258 C C . ALA H 1 99 ? 7.082 31.438 63.188 1.00 14.65 97 ALA H C 1
ATOM 11259 O O . ALA H 1 99 ? 7.429 31.756 62.054 1.00 14.80 97 ALA H O 1
ATOM 11261 N N . PHE H 1 100 ? 6.828 32.319 64.163 1.00 14.82 98 PHE H N 1
ATOM 11262 C CA . PHE H 1 100 ? 6.986 33.758 63.989 1.00 14.76 98 PHE H CA 1
ATOM 11263 C C . PHE H 1 100 ? 8.436 34.101 63.655 1.00 15.15 98 PHE H C 1
ATOM 11264 O O . PHE H 1 100 ? 8.695 34.833 62.720 1.00 15.40 98 PHE H O 1
ATOM 11272 N N . ILE H 1 101 ? 9.368 33.564 64.440 1.00 15.52 99 ILE H N 1
ATOM 11273 C CA . ILE H 1 101 ? 10.790 33.785 64.240 1.00 15.41 99 ILE H CA 1
ATOM 11274 C C . ILE H 1 101 ? 11.211 33.385 62.828 1.00 15.81 99 ILE H C 1
ATOM 11275 O O . ILE H 1 101 ? 11.963 34.110 62.162 1.00 15.84 99 ILE H O 1
ATOM 11280 N N . ASP H 1 102 ? 10.717 32.237 62.374 1.00 15.78 100 ASP H N 1
ATOM 11281 C CA . ASP H 1 102 ? 11.021 31.732 61.044 1.00 16.31 100 ASP H CA 1
ATOM 11282 C C . ASP H 1 102 ? 10.509 32.653 59.898 1.00 17.00 100 ASP H C 1
ATOM 11283 O O . ASP H 1 102 ? 10.942 32.498 58.743 1.00 18.43 100 ASP H O 1
ATOM 11288 N N . THR H 1 103 ? 9.637 33.620 60.202 1.00 16.99 101 THR H N 1
ATOM 11289 C CA . THR H 1 103 ? 9.199 34.622 59.200 1.00 16.98 101 THR H CA 1
ATOM 11290 C C . THR H 1 103 ? 10.118 35.868 59.094 1.00 17.10 101 THR H C 1
ATOM 11291 O O . THR H 1 103 ? 9.880 36.743 58.275 1.00 16.44 101 THR H O 1
ATOM 11295 N N . LEU H 1 104 ? 11.161 35.930 59.926 1.00 17.38 102 LEU H N 1
ATOM 11296 C CA . LEU H 1 104 ? 12.072 37.067 59.971 1.00 17.25 102 LEU H CA 1
ATOM 11297 C C . LEU H 1 104 ? 13.260 36.949 59.021 1.00 17.67 102 LEU H C 1
ATOM 11298 O O . LEU H 1 104 ? 14.116 37.824 59.000 1.00 17.21 102 LEU H O 1
ATOM 11303 N N . GLY H 1 105 ? 13.325 35.872 58.234 1.00 17.99 103 GLY H N 1
ATOM 11304 C CA . GLY H 1 105 ? 14.400 35.686 57.266 1.00 18.18 103 GLY H CA 1
ATOM 11305 C C . GLY H 1 105 ? 14.596 36.812 56.263 1.00 18.71 103 GLY H C 1
ATOM 11306 O O . GLY H 1 105 ? 15.733 37.084 55.865 1.00 19.32 103 GLY H O 1
ATOM 11307 N N . GLY H 1 106 ? 13.502 37.465 55.844 1.00 18.78 104 GLY H N 1
ATOM 11308 C CA . GLY H 1 106 ? 13.570 38.580 54.888 1.00 18.78 104 GLY H CA 1
ATOM 11309 C C . GLY H 1 106 ? 14.307 39.759 55.488 1.00 19.05 104 GLY H C 1
ATOM 11310 O O . GLY H 1 106 ? 15.241 40.321 54.894 1.00 18.18 104 GLY H O 1
ATOM 11311 N N . LEU H 1 107 ? 13.876 40.123 56.693 1.00 19.44 105 LEU H N 1
ATOM 11312 C CA . LEU H 1 107 ? 14.528 41.162 57.472 1.00 20.55 105 LEU H CA 1
ATOM 11313 C C . LEU H 1 107 ? 15.958 40.798 57.844 1.00 20.60 105 LEU H C 1
ATOM 11314 O O . LEU H 1 107 ? 16.866 41.621 57.751 1.00 19.78 105 LEU H O 1
ATOM 11319 N N . TRP H 1 108 ? 16.162 39.572 58.296 1.00 21.41 106 TRP H N 1
ATOM 11320 C CA . TRP H 1 108 ? 17.509 39.139 58.636 1.00 22.21 106 TRP H CA 1
ATOM 11321 C C . TRP H 1 108 ? 18.454 39.280 57.427 1.00 22.41 106 TRP H C 1
ATOM 11322 O O . TRP H 1 108 ? 19.523 39.859 57.526 1.00 21.00 106 TRP H O 1
ATOM 11333 N N . SER H 1 109 ? 18.040 38.755 56.279 1.00 23.23 107 SER H N 1
ATOM 11334 C CA . SER H 1 109 ? 18.909 38.741 55.105 1.00 24.20 107 SER H CA 1
ATOM 11335 C C . SER H 1 109 ? 19.300 40.166 54.660 1.00 24.94 107 SER H C 1
ATOM 11336 O O . SER H 1 109 ? 20.407 40.366 54.140 1.00 26.17 107 SER H O 1
ATOM 11339 N N . SER H 1 110 ? 18.434 41.146 54.925 1.00 25.11 108 SER H N 1
ATOM 11340 C CA . SER H 1 110 ? 18.727 42.558 54.642 1.00 25.61 108 SER H CA 1
ATOM 11341 C C . SER H 1 110 ? 19.452 43.319 55.764 1.00 25.49 108 SER H C 1
ATOM 11342 O O . SER H 1 110 ? 19.619 44.534 55.663 1.00 25.10 108 SER H O 1
ATOM 11345 N N . GLY H 1 111 ? 19.840 42.640 56.843 1.00 25.51 109 GLY H N 1
ATOM 11346 C CA . GLY H 1 111 ? 20.513 43.310 57.968 1.00 25.56 109 GLY H CA 1
ATOM 11347 C C . GLY H 1 111 ? 19.622 44.262 58.764 1.00 25.57 109 GLY H C 1
ATOM 11348 O O . GLY H 1 111 ? 20.100 45.150 59.479 1.00 25.50 109 GLY H O 1
ATOM 11349 N N . LYS H 1 112 ? 18.320 44.037 58.677 1.00 25.09 110 LYS H N 1
ATOM 11350 C CA . LYS H 1 112 ? 17.339 44.977 59.170 1.00 25.18 110 LYS H CA 1
ATOM 11351 C C . LYS H 1 112 ? 16.837 44.681 60.598 1.00 24.69 110 LYS H C 1
ATOM 11352 O O . LYS H 1 112 ? 15.874 45.307 61.067 1.00 24.87 110 LYS H O 1
ATOM 11358 N N . LEU H 1 113 ? 17.470 43.720 61.274 1.00 23.62 111 LEU H N 1
ATOM 11359 C CA . LEU H 1 113 ? 17.197 43.445 62.681 1.00 22.61 111 LEU H CA 1
ATOM 11360 C C . LEU H 1 113 ? 18.407 43.805 63.549 1.00 22.07 111 LEU H C 1
ATOM 11361 O O . LEU H 1 113 ? 18.376 43.632 64.769 1.00 22.17 111 LEU H O 1
ATOM 11366 N N . ALA H 1 114 ? 19.469 44.315 62.924 1.00 21.27 112 ALA H N 1
ATOM 11367 C CA . ALA H 1 114 ? 20.711 44.592 63.634 1.00 20.54 112 ALA H CA 1
ATOM 11368 C C . ALA H 1 114 ? 20.547 45.792 64.541 1.00 19.92 112 ALA H C 1
ATOM 11369 O O . ALA H 1 114 ? 19.786 46.720 64.242 1.00 19.78 112 ALA H O 1
ATOM 11371 N N . ASN H 1 115 ? 21.252 45.750 65.662 1.00 19.24 113 ASN H N 1
ATOM 11372 C CA . ASN H 1 115 ? 21.391 46.886 66.584 1.00 18.72 113 ASN H CA 1
ATOM 11373 C C . ASN H 1 115 ? 20.150 47.220 67.408 1.00 18.03 113 ASN H C 1
ATOM 11374 O O . ASN H 1 115 ? 20.154 48.237 68.142 1.00 18.63 113 ASN H O 1
ATOM 11379 N N . LYS H 1 116 ? 19.116 46.376 67.343 1.00 15.94 114 LYS H N 1
ATOM 11380 C CA . LYS H 1 116 ? 17.970 46.567 68.208 1.00 15.58 114 LYS H CA 1
ATOM 11381 C C . LYS H 1 116 ? 18.297 45.877 69.525 1.00 14.79 114 LYS H C 1
ATOM 11382 O O . LYS H 1 116 ? 19.019 44.882 69.538 1.00 12.86 114 LYS H O 1
ATOM 11388 N N . THR H 1 117 ? 17.784 46.408 70.633 1.00 14.23 115 THR H N 1
ATOM 11389 C CA . THR H 1 117 ? 17.959 45.738 71.922 1.00 14.27 115 THR H CA 1
ATOM 11390 C C . THR H 1 117 ? 16.960 44.577 72.023 1.00 14.44 115 THR H C 1
ATOM 11391 O O . THR H 1 117 ? 15.871 44.607 71.407 1.00 14.69 115 THR H O 1
ATOM 11395 N N . PHE H 1 118 ? 17.346 43.566 72.789 1.00 14.21 116 PHE H N 1
ATOM 11396 C CA . PHE H 1 118 ? 16.579 42.328 72.952 1.00 14.58 116 PHE H CA 1
ATOM 11397 C C . PHE H 1 118 ? 16.705 41.775 74.377 1.00 14.51 116 PHE H C 1
ATOM 11398 O O . PHE H 1 118 ? 17.800 41.674 74.924 1.00 15.04 116 PHE H O 1
ATOM 11406 N N . SER H 1 119 ? 15.567 41.454 74.983 1.00 15.01 117 SER H N 1
ATOM 11407 C CA . SER H 1 119 ? 15.516 40.616 76.179 1.00 14.75 117 SER H CA 1
ATOM 11408 C C . SER H 1 119 ? 14.333 39.647 76.075 1.00 14.68 117 SER H C 1
ATOM 11409 O O . SER H 1 119 ? 13.469 39.786 75.201 1.00 14.87 117 SER H O 1
ATOM 11412 N N . ALA H 1 120 ? 14.325 38.636 76.932 1.00 14.65 118 ALA H N 1
ATOM 11413 C CA . ALA H 1 120 ? 13.313 37.593 76.865 1.00 14.97 118 ALA H CA 1
ATOM 11414 C C . ALA H 1 120 ? 12.721 37.306 78.233 1.00 15.11 118 ALA H C 1
ATOM 11415 O O . ALA H 1 120 ? 13.337 37.606 79.261 1.00 14.96 118 ALA H O 1
ATOM 11417 N N . MET H 1 121 ? 11.504 36.757 78.208 1.00 15.47 119 MET H N 1
ATOM 11418 C CA . MET H 1 121 ? 10.796 36.267 79.391 1.00 16.39 119 MET H CA 1
ATOM 11419 C C . MET H 1 121 ? 10.176 34.919 79.083 1.00 16.68 119 MET H C 1
ATOM 11420 O O . MET H 1 121 ? 9.921 34.597 77.921 1.00 16.13 119 MET H O 1
ATOM 11425 N N . THR H 1 122 ? 9.916 34.137 80.125 1.00 18.01 120 THR H N 1
ATOM 11426 C CA . THR H 1 122 ? 9.322 32.824 79.959 1.00 19.05 120 THR H CA 1
ATOM 11427 C C . THR H 1 122 ? 8.470 32.392 81.150 1.00 20.65 120 THR H C 1
ATOM 11428 O O . THR H 1 122 ? 8.404 33.067 82.180 1.00 20.37 120 THR H O 1
ATOM 11432 N N . SER H 1 123 ? 7.818 31.244 80.981 1.00 22.81 121 SER H N 1
ATOM 11433 C CA . SER H 1 123 ? 7.123 30.557 82.070 1.00 24.02 121 SER H CA 1
ATOM 11434 C C . SER H 1 123 ? 7.164 29.027 81.926 1.00 25.36 121 SER H C 1
ATOM 11435 O O . SER H 1 123 ? 7.288 28.506 80.816 1.00 24.78 121 SER H O 1
ATOM 11438 N N . ALA H 1 124 ? 7.014 28.331 83.063 1.00 26.67 122 ALA H N 1
ATOM 11439 C CA . ALA H 1 124 ? 6.945 26.866 83.121 1.00 27.87 122 ALA H CA 1
ATOM 11440 C C . ALA H 1 124 ? 6.151 26.409 84.349 1.00 29.09 122 ALA H C 1
ATOM 11441 O O . ALA H 1 124 ? 5.954 27.173 85.295 1.00 28.81 122 ALA H O 1
ATOM 11443 N N . GLN H 1 125 ? 5.693 25.161 84.338 1.00 30.59 123 GLN H N 1
ATOM 11444 C CA . GLN H 1 125 ? 4.924 24.635 85.479 1.00 31.72 123 GLN H CA 1
ATOM 11445 C C . GLN H 1 125 ? 5.825 24.213 86.624 1.00 32.24 123 GLN H C 1
ATOM 11446 O O . GLN H 1 125 ? 5.348 24.013 87.743 1.00 32.82 123 GLN H O 1
ATOM 11452 N N . ASN H 1 126 ? 7.120 24.070 86.336 1.00 32.31 124 ASN H N 1
ATOM 11453 C CA . ASN H 1 126 ? 8.111 23.724 87.345 1.00 32.52 124 ASN H CA 1
ATOM 11454 C C . ASN H 1 126 ? 9.153 24.829 87.411 1.00 32.48 124 ASN H C 1
ATOM 11455 O O . ASN H 1 126 ? 9.506 25.413 86.386 1.00 32.58 124 ASN H O 1
ATOM 11460 N N . VAL H 1 127 ? 9.607 25.141 88.621 1.00 32.23 125 VAL H N 1
ATOM 11461 C CA . VAL H 1 127 ? 10.554 26.236 88.810 1.00 32.29 125 VAL H CA 1
ATOM 11462 C C . VAL H 1 127 ? 11.813 26.004 87.978 1.00 32.00 125 VAL H C 1
ATOM 11463 O O . VAL H 1 127 ? 12.344 26.942 87.375 1.00 31.88 125 VAL H O 1
ATOM 11467 N N . ASN H 1 128 ? 12.283 24.752 87.965 1.00 31.77 126 ASN H N 1
ATOM 11468 C CA . ASN H 1 128 ? 13.518 24.382 87.247 1.00 31.29 126 ASN H CA 1
ATOM 11469 C C . ASN H 1 128 ? 13.254 23.597 85.954 1.00 30.69 126 ASN H C 1
ATOM 11470 O O . ASN H 1 128 ? 14.157 22.918 85.452 1.00 30.80 126 ASN H O 1
ATOM 11475 N N . GLY H 1 129 ? 12.043 23.719 85.402 1.00 29.75 127 GLY H N 1
ATOM 11476 C CA . GLY H 1 129 ? 11.638 22.937 84.239 1.00 28.85 127 GLY H CA 1
ATOM 11477 C C . GLY H 1 129 ? 11.816 23.651 82.909 1.00 28.06 127 GLY H C 1
ATOM 11478 O O . GLY H 1 129 ? 10.905 23.640 82.064 1.00 28.10 127 GLY H O 1
ATOM 11479 N N . GLY H 1 130 ? 12.985 24.250 82.711 1.00 27.12 128 GLY H N 1
ATOM 11480 C CA . GLY H 1 130 ? 13.281 24.996 81.484 1.00 27.05 128 GLY H CA 1
ATOM 11481 C C . GLY H 1 130 ? 13.128 26.515 81.570 1.00 26.60 128 GLY H C 1
ATOM 11482 O O . GLY H 1 130 ? 13.158 27.185 80.545 1.00 26.53 128 GLY H O 1
ATOM 11483 N N . GLN H 1 131 ? 12.987 27.056 82.781 1.00 26.33 129 GLN H N 1
ATOM 11484 C CA . GLN H 1 131 ? 12.818 28.510 82.995 1.00 26.07 129 GLN H CA 1
ATOM 11485 C C . GLN H 1 131 ? 14.116 29.310 82.739 1.00 25.46 129 GLN H C 1
ATOM 11486 O O . GLN H 1 131 ? 14.083 30.569 82.753 1.00 25.75 129 GLN H O 1
ATOM 11492 N N . GLU H 1 132 ? 15.228 28.593 82.487 1.00 23.60 130 GLU H N 1
ATOM 11493 C CA . GLU H 1 132 ? 16.519 29.177 82.082 1.00 22.42 130 GLU H CA 1
ATOM 11494 C C . GLU H 1 132 ? 16.896 28.846 80.628 1.00 20.94 130 GLU H C 1
ATOM 11495 O O . GLU H 1 132 ? 17.352 29.725 79.900 1.00 19.53 130 GLU H O 1
ATOM 11501 N N . THR H 1 133 ? 16.730 27.591 80.204 1.00 20.00 131 THR H N 1
ATOM 11502 C CA . THR H 1 133 ? 17.114 27.208 78.846 1.00 19.53 131 THR H CA 1
ATOM 11503 C C . THR H 1 133 ? 16.198 27.863 77.789 1.00 18.69 131 THR H C 1
ATOM 11504 O O . THR H 1 133 ? 16.686 28.262 76.738 1.00 18.06 131 THR H O 1
ATOM 11508 N N . THR H 1 134 ? 14.895 27.991 78.061 1.00 17.43 132 THR H N 1
ATOM 11509 C CA . THR H 1 134 ? 13.995 28.642 77.086 1.00 17.16 132 THR H CA 1
ATOM 11510 C C . THR H 1 134 ? 14.510 30.053 76.802 1.00 16.00 132 THR H C 1
ATOM 11511 O O . THR H 1 134 ? 14.572 30.493 75.655 1.00 15.46 132 THR H O 1
ATOM 11515 N N . LEU H 1 135 ? 14.917 30.738 77.853 1.00 16.17 133 LEU H N 1
ATOM 11516 C CA . LEU H 1 135 ? 15.415 32.091 77.718 1.00 16.51 133 LEU H CA 1
ATOM 11517 C C . LEU H 1 135 ? 16.676 32.033 76.858 1.00 16.71 133 LEU H C 1
ATOM 11518 O O . LEU H 1 135 ? 16.788 32.763 75.873 1.00 16.52 133 LEU H O 1
ATOM 11523 N N . GLN H 1 136 ? 17.593 31.128 77.201 1.00 17.40 134 GLN H N 1
ATOM 11524 C CA . GLN H 1 136 ? 18.823 30.915 76.426 1.00 17.77 134 GLN H CA 1
ATOM 11525 C C . GLN H 1 136 ? 18.578 30.753 74.928 1.00 17.43 134 GLN H C 1
ATOM 11526 O O . GLN H 1 136 ? 19.191 31.442 74.127 1.00 17.91 134 GLN H O 1
ATOM 11532 N N . THR H 1 137 ? 17.692 29.838 74.550 1.00 17.58 135 THR H N 1
ATOM 11533 C CA . THR H 1 137 ? 17.381 29.615 73.120 1.00 17.82 135 THR H CA 1
ATOM 11534 C C . THR H 1 137 ? 16.941 30.910 72.399 1.00 17.89 135 THR H C 1
ATOM 11535 O O . THR H 1 137 ? 17.330 31.168 71.243 1.00 18.12 135 THR H O 1
ATOM 11539 N N . LEU H 1 138 ? 16.144 31.724 73.088 1.00 17.42 136 LEU H N 1
ATOM 11540 C CA . LEU H 1 138 ? 15.650 32.970 72.515 1.00 17.53 136 LEU H CA 1
ATOM 11541 C C . LEU H 1 138 ? 16.785 33.984 72.330 1.00 17.08 136 LEU H C 1
ATOM 11542 O O . LEU H 1 138 ? 16.877 34.587 71.274 1.00 17.29 136 LEU H O 1
ATOM 11547 N N . TYR H 1 139 ? 17.649 34.144 73.331 1.00 16.73 137 TYR H N 1
ATOM 11548 C CA . TYR H 1 139 ? 18.851 34.999 73.194 1.00 16.90 137 TYR H CA 1
ATOM 11549 C C . TYR H 1 139 ? 19.787 34.572 72.054 1.00 17.37 137 TYR H C 1
ATOM 11550 O O . TYR H 1 139 ? 20.304 35.428 71.327 1.00 17.68 137 TYR H O 1
ATOM 11559 N N . MET H 1 140 ? 20.036 33.265 71.926 1.00 17.62 138 MET H N 1
ATOM 11560 C CA . MET H 1 140 ? 20.880 32.748 70.853 1.00 18.29 138 MET H CA 1
ATOM 11561 C C . MET H 1 140 ? 20.334 33.139 69.476 1.00 18.01 138 MET H C 1
ATOM 11562 O O . MET H 1 140 ? 21.088 33.576 68.608 1.00 18.35 138 MET H O 1
ATOM 11567 N N . THR H 1 141 ? 19.029 32.988 69.279 1.00 17.97 139 THR H N 1
ATOM 11568 C CA . THR H 1 141 ? 18.366 33.488 68.065 1.00 17.81 139 THR H CA 1
ATOM 11569 C C . THR H 1 141 ? 18.705 34.966 67.798 1.00 17.25 139 THR H C 1
ATOM 11570 O O . THR H 1 141 ? 19.121 35.325 66.696 1.00 15.88 139 THR H O 1
ATOM 11574 N N . ALA H 1 142 ? 18.543 35.806 68.824 1.00 17.14 140 ALA H N 1
ATOM 11575 C CA . ALA H 1 142 ? 18.759 37.252 68.695 1.00 17.51 140 ALA H CA 1
ATOM 11576 C C . ALA H 1 142 ? 20.180 37.614 68.297 1.00 17.24 140 ALA H C 1
ATOM 11577 O O . ALA H 1 142 ? 20.385 38.612 67.600 1.00 16.84 140 ALA H O 1
ATOM 11579 N N . MET H 1 143 ? 21.153 36.815 68.743 1.00 17.81 141 MET H N 1
ATOM 11580 C CA . MET H 1 143 ? 22.564 36.988 68.339 1.00 18.01 141 MET H CA 1
ATOM 11581 C C . MET H 1 143 ? 22.757 36.822 66.813 1.00 17.72 141 MET H C 1
ATOM 11582 O O . MET H 1 143 ? 23.608 37.473 66.215 1.00 16.79 141 MET H O 1
ATOM 11587 N N . HIS H 1 144 ? 21.983 35.931 66.198 1.00 17.72 142 HIS H N 1
ATOM 11588 C CA . HIS H 1 144 ? 21.985 35.807 64.733 1.00 18.48 142 HIS H CA 1
ATOM 11589 C C . HIS H 1 144 ? 21.521 37.075 64.019 1.00 18.44 142 HIS H C 1
ATOM 11590 O O . HIS H 1 144 ? 21.816 37.256 62.847 1.00 18.73 142 HIS H O 1
ATOM 11597 N N . TRP H 1 145 ? 20.800 37.935 64.727 1.00 18.68 143 TRP H N 1
ATOM 11598 C CA . TRP H 1 145 ? 20.306 39.188 64.162 1.00 18.87 143 TRP H CA 1
ATOM 11599 C C . TRP H 1 145 ? 21.273 40.325 64.336 1.00 18.59 143 TRP H C 1
ATOM 11600 O O . TRP H 1 145 ? 21.080 41.374 63.750 1.00 18.97 143 TRP H O 1
ATOM 11611 N N . GLY H 1 146 ? 22.312 40.125 65.139 1.00 18.29 144 GLY H N 1
ATOM 11612 C CA . GLY H 1 146 ? 23.147 41.236 65.567 1.00 18.18 144 GLY H CA 1
ATOM 11613 C C . GLY H 1 146 ? 22.409 42.154 66.532 1.00 17.94 144 GLY H C 1
ATOM 11614 O O . GLY H 1 146 ? 22.648 43.366 66.551 1.00 17.29 144 GLY H O 1
ATOM 11615 N N . ALA H 1 147 ? 21.516 41.577 67.340 1.00 17.49 145 ALA H N 1
ATOM 11616 C CA . ALA H 1 147 ? 20.815 42.333 68.362 1.00 17.69 145 ALA H CA 1
ATOM 11617 C C . ALA H 1 147 ? 21.759 42.593 69.530 1.00 17.73 145 ALA H C 1
ATOM 11618 O O . ALA H 1 147 ? 22.751 41.880 69.707 1.00 18.12 145 ALA H O 1
ATOM 11620 N N . VAL H 1 148 ? 21.433 43.612 70.318 1.00 17.49 146 VAL H N 1
ATOM 11621 C CA . VAL H 1 148 ? 22.198 43.999 71.500 1.00 17.88 146 VAL H CA 1
ATOM 11622 C C . VAL H 1 148 ? 21.391 43.453 72.678 1.00 17.55 146 VAL H C 1
ATOM 11623 O O . VAL H 1 148 ? 20.289 43.909 72.924 1.00 17.83 146 VAL H O 1
ATOM 11627 N N . LEU H 1 149 ? 21.918 42.447 73.361 1.00 17.11 147 LEU H N 1
ATOM 11628 C CA . LEU H 1 149 ? 21.160 41.752 74.402 1.00 17.30 147 LEU H CA 1
ATOM 11629 C C . LEU H 1 149 ? 21.237 42.460 75.745 1.00 16.95 147 LEU H C 1
ATOM 11630 O O . LEU H 1 149 ? 22.333 42.705 76.277 1.00 16.99 147 LEU H O 1
ATOM 11635 N N . THR H 1 150 ? 20.069 42.754 76.312 1.00 17.44 148 THR H N 1
ATOM 11636 C CA . THR H 1 150 ? 19.982 43.525 77.546 1.00 17.65 148 THR H CA 1
ATOM 11637 C C . THR H 1 150 ? 19.224 42.774 78.633 1.00 17.97 148 THR H C 1
ATOM 11638 O O . THR H 1 150 ? 18.199 43.251 79.107 1.00 18.13 148 THR H O 1
ATOM 11642 N N . PRO H 1 151 ? 19.749 41.601 79.054 1.00 18.26 149 PRO H N 1
ATOM 11643 C CA . PRO H 1 151 ? 19.133 40.856 80.123 1.00 18.43 149 PRO H CA 1
ATOM 11644 C C . PRO H 1 151 ? 19.220 41.640 81.423 1.00 18.94 149 PRO H C 1
ATOM 11645 O O . PRO H 1 151 ? 20.076 42.548 81.546 1.00 17.60 149 PRO H O 1
ATOM 11649 N N . PRO H 1 152 ? 18.330 41.323 82.381 1.00 18.67 150 PRO H N 1
ATOM 11650 C CA . PRO H 1 152 ? 18.393 42.063 83.642 1.00 19.41 150 PRO H CA 1
ATOM 11651 C C . PRO H 1 152 ? 19.621 41.774 84.532 1.00 19.70 150 PRO H C 1
ATOM 11652 O O . PRO H 1 152 ? 20.047 42.655 85.273 1.00 18.98 150 PRO H O 1
ATOM 11656 N N . GLY H 1 153 ? 20.178 40.569 84.473 1.00 20.45 151 GLY H N 1
ATOM 11657 C CA . GLY H 1 153 ? 21.190 40.189 85.444 1.00 21.69 151 GLY H CA 1
ATOM 11658 C C . GLY H 1 153 ? 20.621 40.313 86.859 1.00 22.59 151 GLY H C 1
ATOM 11659 O O . GLY H 1 153 ? 19.436 40.045 87.086 1.00 21.99 151 GLY H O 1
ATOM 11660 N N . TYR H 1 154 ? 21.463 40.735 87.798 1.00 23.97 152 TYR H N 1
ATOM 11661 C CA . TYR H 1 154 ? 21.037 41.026 89.175 1.00 25.12 152 TYR H CA 1
ATOM 11662 C C . TYR H 1 154 ? 21.145 42.529 89.451 1.00 26.23 152 TYR H C 1
ATOM 11663 O O . TYR H 1 154 ? 21.582 42.942 90.522 1.00 26.68 152 TYR H O 1
ATOM 11672 N N . THR H 1 155 ? 20.697 43.334 88.484 1.00 27.55 153 THR H N 1
ATOM 11673 C CA . THR H 1 155 ? 20.844 44.797 88.519 1.00 28.20 153 THR H CA 1
ATOM 11674 C C . THR H 1 155 ? 19.795 45.513 89.388 1.00 29.66 153 THR H C 1
ATOM 11675 O O . THR H 1 155 ? 19.835 46.746 89.547 1.00 29.74 153 THR H O 1
ATOM 11679 N N . ASP H 1 156 ? 18.844 44.754 89.924 1.00 30.97 154 ASP H N 1
ATOM 11680 C CA . ASP H 1 156 ? 17.994 45.250 90.986 1.00 31.77 154 ASP H CA 1
ATOM 11681 C C . ASP H 1 156 ? 17.716 44.168 92.032 1.00 32.69 154 ASP H C 1
ATOM 11682 O O . ASP H 1 156 ? 17.777 42.964 91.755 1.00 32.59 154 ASP H O 1
ATOM 11687 N N . GLU H 1 157 ? 17.406 44.636 93.239 1.00 33.86 155 GLU H N 1
ATOM 11688 C CA . GLU H 1 157 ? 17.060 43.802 94.386 1.00 34.55 155 GLU H CA 1
ATOM 11689 C C . GLU H 1 157 ? 15.849 42.915 94.099 1.00 34.84 155 GLU H C 1
ATOM 11690 O O . GLU H 1 157 ? 15.724 41.822 94.654 1.00 34.89 155 GLU H O 1
ATOM 11696 N N . VAL H 1 158 ? 14.970 43.398 93.223 1.00 34.86 156 VAL H N 1
ATOM 11697 C CA . VAL H 1 158 ? 13.757 42.694 92.828 1.00 35.13 156 VAL H CA 1
ATOM 11698 C C . VAL H 1 158 ? 14.022 41.374 92.073 1.00 35.49 156 VAL H C 1
ATOM 11699 O O . VAL H 1 158 ? 13.208 40.443 92.133 1.00 35.80 156 VAL H O 1
ATOM 11703 N N . ILE H 1 159 ? 15.144 41.301 91.358 1.00 35.58 157 ILE H N 1
ATOM 11704 C CA . ILE H 1 159 ? 15.527 40.079 90.657 1.00 35.66 157 ILE H CA 1
ATOM 11705 C C . ILE H 1 159 ? 15.705 38.945 91.676 1.00 35.77 157 ILE H C 1
ATOM 11706 O O . ILE H 1 159 ? 15.125 37.874 91.513 1.00 35.42 157 ILE H O 1
ATOM 11711 N N . PHE H 1 160 ? 16.501 39.194 92.721 1.00 36.24 158 PHE H N 1
ATOM 11712 C CA . PHE H 1 160 ? 16.674 38.235 93.835 1.00 36.39 158 PHE H CA 1
ATOM 11713 C C . PHE H 1 160 ? 15.322 37.813 94.420 1.00 36.29 158 PHE H C 1
ATOM 11714 O O . PHE H 1 160 ? 15.062 36.627 94.616 1.00 36.43 158 PHE H O 1
ATOM 11722 N N . LYS H 1 161 ? 14.455 38.792 94.679 1.00 36.25 159 LYS H N 1
ATOM 11723 C CA . LYS H 1 161 ? 13.147 38.523 95.298 1.00 35.82 159 LYS H CA 1
ATOM 11724 C C . LYS H 1 161 ? 12.229 37.599 94.485 1.00 35.04 159 LYS H C 1
ATOM 11725 O O . LYS H 1 161 ? 11.382 36.920 95.068 1.00 35.10 159 LYS H O 1
ATOM 11731 N N . SER H 1 162 ? 12.384 37.568 93.158 1.00 34.07 160 SER H N 1
ATOM 11732 C CA . SER H 1 162 ? 11.488 36.780 92.287 1.00 33.20 160 SER H CA 1
ATOM 11733 C C . SER H 1 162 ? 12.023 35.368 91.963 1.00 32.75 160 SER H C 1
ATOM 11734 O O . SER H 1 162 ? 11.363 34.613 91.243 1.00 32.89 160 SER H O 1
ATOM 11737 N N . GLY H 1 163 ? 13.196 35.022 92.505 1.00 31.47 161 GLY H N 1
ATOM 11738 C CA . GLY H 1 163 ? 13.851 33.731 92.254 1.00 30.28 161 GLY H CA 1
ATOM 11739 C C . GLY H 1 163 ? 15.255 33.860 91.675 1.00 29.43 161 GLY H C 1
ATOM 11740 O O . GLY H 1 163 ? 15.945 32.855 91.485 1.00 29.22 161 GLY H O 1
ATOM 11741 N N . GLY H 1 164 ? 15.667 35.090 91.373 1.00 28.10 162 GLY H N 1
ATOM 11742 C CA . GLY H 1 164 ? 17.001 35.367 90.857 1.00 27.31 162 GLY H CA 1
ATOM 11743 C C . GLY H 1 164 ? 17.306 34.798 89.479 1.00 26.31 162 GLY H C 1
ATOM 11744 O O . GLY H 1 164 ? 18.309 34.091 89.318 1.00 26.30 162 GLY H O 1
ATOM 11745 N N . ASN H 1 165 ? 16.450 35.084 88.494 1.00 24.52 163 ASN H N 1
ATOM 11746 C CA . ASN H 1 165 ? 16.751 34.737 87.107 1.00 23.44 163 ASN H CA 1
ATOM 11747 C C . ASN H 1 165 ? 17.387 35.926 86.399 1.00 22.28 163 ASN H C 1
ATOM 11748 O O . ASN H 1 165 ? 16.691 36.860 85.998 1.00 21.43 163 ASN H O 1
ATOM 11753 N N . PRO H 1 166 ? 18.716 35.886 86.223 1.00 21.00 164 PRO H N 1
ATOM 11754 C CA . PRO H 1 166 ? 19.407 36.985 85.575 1.00 20.63 164 PRO H CA 1
ATOM 11755 C C . PRO H 1 166 ? 19.229 37.025 84.053 1.00 19.75 164 PRO H C 1
ATOM 11756 O O . PRO H 1 166 ? 19.534 38.043 83.435 1.00 19.18 164 PRO H O 1
ATOM 11760 N N . TYR H 1 167 ? 18.759 35.935 83.458 1.00 19.30 165 TYR H N 1
ATOM 11761 C CA . TYR H 1 167 ? 18.606 35.883 82.011 1.00 19.62 165 TYR H CA 1
ATOM 11762 C C . TYR H 1 167 ? 17.307 36.550 81.567 1.00 19.31 165 TYR H C 1
ATOM 11763 O O . TYR H 1 167 ? 17.207 37.021 80.436 1.00 19.16 165 TYR H O 1
ATOM 11772 N N . GLY H 1 168 ? 16.308 36.578 82.446 1.00 18.73 166 GLY H N 1
ATOM 11773 C CA . GLY H 1 168 ? 15.027 37.215 82.108 1.00 18.97 166 GLY H CA 1
ATOM 11774 C C . GLY H 1 168 ? 13.948 36.779 83.057 1.00 18.53 166 GLY H C 1
ATOM 11775 O O . GLY H 1 168 ? 14.123 35.783 83.760 1.00 17.91 166 GLY H O 1
ATOM 11776 N N . ALA H 1 169 ? 12.841 37.511 83.090 1.00 18.64 167 ALA H N 1
ATOM 11777 C CA . ALA H 1 169 ? 11.729 37.150 83.963 1.00 19.89 167 ALA H CA 1
ATOM 11778 C C . ALA H 1 169 ? 11.229 35.740 83.634 1.00 20.30 167 ALA H C 1
ATOM 11779 O O . ALA H 1 169 ? 10.981 35.420 82.476 1.00 18.80 167 ALA H O 1
ATOM 11781 N N . SER H 1 170 ? 11.106 34.904 84.662 1.00 21.55 168 SER H N 1
ATOM 11782 C CA . SER H 1 170 ? 10.484 33.592 84.505 1.00 23.12 168 SER H CA 1
ATOM 11783 C C . SER H 1 170 ? 9.436 33.360 85.609 1.00 24.30 168 SER H C 1
ATOM 11784 O O . SER H 1 170 ? 9.699 33.576 86.802 1.00 23.93 168 SER H O 1
ATOM 11787 N N . VAL H 1 171 ? 8.251 32.937 85.187 1.00 25.62 169 VAL H N 1
ATOM 11788 C CA . VAL H 1 171 ? 7.122 32.778 86.075 1.00 27.40 169 VAL H CA 1
ATOM 11789 C C . VAL H 1 171 ? 6.747 31.297 86.164 1.00 29.06 169 VAL H C 1
ATOM 11790 O O . VAL H 1 171 ? 6.578 30.626 85.140 1.00 29.11 169 VAL H O 1
ATOM 11794 N N . THR H 1 172 ? 6.626 30.785 87.386 1.00 31.15 170 THR H N 1
ATOM 11795 C CA . THR H 1 172 ? 6.115 29.421 87.583 1.00 32.65 170 THR H CA 1
ATOM 11796 C C . THR H 1 172 ? 4.592 29.463 87.451 1.00 34.34 170 THR H C 1
ATOM 11797 O O . THR H 1 172 ? 3.887 29.977 88.324 1.00 34.22 170 THR H O 1
ATOM 11801 N N . ALA H 1 173 ? 4.107 28.955 86.324 1.00 36.50 171 ALA H N 1
ATOM 11802 C CA . ALA H 1 173 ? 2.684 28.958 86.006 1.00 37.74 171 ALA H CA 1
ATOM 11803 C C . ALA H 1 173 ? 1.914 27.928 86.838 1.00 39.26 171 ALA H C 1
ATOM 11804 O O . ALA H 1 173 ? 2.166 26.720 86.747 1.00 39.20 171 ALA H O 1
ATOM 11806 N N . ASN H 1 174 ? 0.975 28.428 87.643 1.00 40.77 172 ASN H N 1
ATOM 11807 C CA . ASN H 1 174 ? 0.056 27.589 88.416 1.00 41.52 172 ASN H CA 1
ATOM 11808 C C . ASN H 1 174 ? -1.423 27.966 88.215 1.00 42.35 172 ASN H C 1
ATOM 11809 O O . ASN H 1 174 ? -2.288 27.506 88.972 1.00 42.70 172 ASN H O 1
ATOM 11814 N N . GLY H 1 175 ? -1.711 28.804 87.213 1.00 42.94 173 GLY H N 1
ATOM 11815 C CA . GLY H 1 175 ? -3.068 29.329 86.991 1.00 43.24 173 GLY H CA 1
ATOM 11816 C C . GLY H 1 175 ? -3.423 30.571 87.811 1.00 43.78 173 GLY H C 1
ATOM 11817 O O . GLY H 1 175 ? -4.166 31.443 87.337 1.00 44.35 173 GLY H O 1
ATOM 11818 N N . GLN H 1 176 ? -2.908 30.647 89.043 1.00 43.97 174 GLN H N 1
ATOM 11819 C CA . GLN H 1 176 ? -3.106 31.804 89.947 1.00 43.42 174 GLN H CA 1
ATOM 11820 C C . GLN H 1 176 ? -2.640 33.120 89.275 1.00 43.00 174 GLN H C 1
ATOM 11821 O O . GLN H 1 176 ? -1.853 33.073 88.326 1.00 43.22 174 GLN H O 1
ATOM 11827 N N . PRO H 1 177 ? -3.141 34.292 89.733 1.00 42.12 175 PRO H N 1
ATOM 11828 C CA . PRO H 1 177 ? -2.629 35.554 89.172 1.00 41.29 175 PRO H CA 1
ATOM 11829 C C . PRO H 1 177 ? -1.129 35.792 89.406 1.00 40.66 175 PRO H C 1
ATOM 11830 O O . PRO H 1 177 ? -0.523 35.151 90.269 1.00 40.11 175 PRO H O 1
ATOM 11834 N N . LEU H 1 178 ? -0.557 36.718 88.634 1.00 39.58 176 LEU H N 1
ATOM 11835 C CA . LEU H 1 178 ? 0.864 37.061 88.728 1.00 38.84 176 LEU H CA 1
ATOM 11836 C C . LEU H 1 178 ? 1.210 37.690 90.081 1.00 38.13 176 LEU H C 1
ATOM 11837 O O . LEU H 1 178 ? 0.601 38.683 90.483 1.00 37.95 176 LEU H O 1
ATOM 11842 N N . LEU H 1 179 ? 2.190 37.096 90.767 1.00 37.02 177 LEU H N 1
ATOM 11843 C CA . LEU H 1 179 ? 2.714 37.616 92.036 1.00 36.17 177 LEU H CA 1
ATOM 11844 C C . LEU H 1 179 ? 3.407 38.965 91.804 1.00 34.99 177 LEU H C 1
ATOM 11845 O O . LEU H 1 179 ? 4.057 39.151 90.778 1.00 34.29 177 LEU H O 1
ATOM 11850 N N . GLU H 1 180 ? 3.269 39.886 92.761 1.00 33.61 178 GLU H N 1
ATOM 11851 C CA . GLU H 1 180 ? 3.890 41.221 92.685 1.00 32.71 178 GLU H CA 1
ATOM 11852 C C . GLU H 1 180 ? 5.428 41.162 92.545 1.00 31.44 178 GLU H C 1
ATOM 11853 O O . GLU H 1 180 ? 6.040 42.046 91.932 1.00 30.52 178 GLU H O 1
ATOM 11859 N N . ASN H 1 181 ? 6.033 40.125 93.126 1.00 30.24 179 ASN H N 1
ATOM 11860 C CA . ASN H 1 181 ? 7.458 39.808 92.928 1.00 30.01 179 ASN H CA 1
ATOM 11861 C C . ASN H 1 181 ? 7.827 39.707 91.451 1.00 28.37 179 ASN H C 1
ATOM 11862 O O . ASN H 1 181 ? 8.821 40.284 90.985 1.00 27.67 179 ASN H O 1
ATOM 11867 N N . ASP H 1 182 ? 7.010 38.948 90.733 1.00 27.09 180 ASP H N 1
ATOM 11868 C CA . ASP H 1 182 ? 7.263 38.662 89.339 1.00 26.54 180 ASP H CA 1
ATOM 11869 C C . ASP H 1 182 ? 6.970 39.908 88.510 1.00 25.73 180 ASP H C 1
ATOM 11870 O O . ASP H 1 182 ? 7.746 40.245 87.620 1.00 24.78 180 ASP H O 1
ATOM 11875 N N . ARG H 1 183 ? 5.889 40.618 88.842 1.00 24.84 181 ARG H N 1
ATOM 11876 C CA . ARG H 1 183 ? 5.559 41.875 88.162 1.00 24.68 181 ARG H CA 1
ATOM 11877 C C . ARG H 1 183 ? 6.693 42.857 88.272 1.00 23.76 181 ARG H C 1
ATOM 11878 O O . ARG H 1 183 ? 7.095 43.460 87.274 1.00 23.39 181 ARG H O 1
ATOM 11886 N N . ALA H 1 184 ? 7.231 43.001 89.480 1.00 22.81 182 ALA H N 1
ATOM 11887 C CA . ALA H 1 184 ? 8.279 43.980 89.715 1.00 22.38 182 ALA H CA 1
ATOM 11888 C C . ALA H 1 184 ? 9.549 43.632 88.933 1.00 21.64 182 ALA H C 1
ATOM 11889 O O . ALA H 1 184 ? 10.234 44.521 88.435 1.00 21.60 182 ALA H O 1
ATOM 11891 N N . SER H 1 185 ? 9.854 42.343 88.819 1.00 20.91 183 SER H N 1
ATOM 11892 C CA . SER H 1 185 ? 11.034 41.913 88.076 1.00 20.51 183 SER H CA 1
ATOM 11893 C C . SER H 1 185 ? 10.836 42.182 86.584 1.00 19.73 183 SER H C 1
ATOM 11894 O O . SER H 1 185 ? 11.774 42.604 85.896 1.00 19.87 183 SER H O 1
ATOM 11897 N N . ILE H 1 186 ? 9.614 41.967 86.094 1.00 18.67 184 ILE H N 1
ATOM 11898 C CA . ILE H 1 186 ? 9.283 42.276 84.709 1.00 18.47 184 ILE H CA 1
ATOM 11899 C C . ILE H 1 186 ? 9.460 43.766 84.457 1.00 17.55 184 ILE H C 1
ATOM 11900 O O . ILE H 1 186 ? 10.018 44.167 83.443 1.00 16.58 184 ILE H O 1
ATOM 11905 N N . ARG H 1 187 ? 8.995 44.577 85.407 1.00 18.16 185 ARG H N 1
ATOM 11906 C CA . ARG H 1 187 ? 9.056 46.033 85.284 1.00 17.80 185 ARG H CA 1
ATOM 11907 C C . ARG H 1 187 ? 10.491 46.528 85.232 1.00 17.21 185 ARG H C 1
ATOM 11908 O O . ARG H 1 187 ? 10.823 47.354 84.386 1.00 17.03 185 ARG H O 1
ATOM 11916 N N . HIS H 1 188 ? 11.344 46.015 86.115 1.00 16.74 186 HIS H N 1
ATOM 11917 C CA . HIS H 1 188 ? 12.749 46.416 86.123 1.00 16.64 186 HIS H CA 1
ATOM 11918 C C . HIS H 1 188 ? 13.452 46.057 84.811 1.00 15.94 186 HIS H C 1
ATOM 11919 O O . HIS H 1 188 ? 14.149 46.888 84.211 1.00 15.46 186 HIS H O 1
ATOM 11926 N N . GLN H 1 189 ? 13.284 44.804 84.397 1.00 15.92 187 GLN H N 1
ATOM 11927 C CA . GLN H 1 189 ? 13.848 44.324 83.136 1.00 16.18 187 GLN H CA 1
ATOM 11928 C C . GLN H 1 189 ? 13.529 45.249 81.974 1.00 16.30 187 GLN H C 1
ATOM 11929 O O . GLN H 1 189 ? 14.422 45.671 81.256 1.00 15.32 187 GLN H O 1
ATOM 11935 N N . VAL H 1 190 ? 12.248 45.572 81.809 1.00 17.06 188 VAL H N 1
ATOM 11936 C CA . VAL H 1 190 ? 11.801 46.406 80.677 1.00 18.14 188 VAL H CA 1
ATOM 11937 C C . VAL H 1 190 ? 12.203 47.878 80.821 1.00 18.80 188 VAL H C 1
ATOM 11938 O O . VAL H 1 190 ? 12.640 48.501 79.863 1.00 18.66 188 VAL H O 1
ATOM 11942 N N . ARG H 1 191 ? 12.065 48.417 82.025 1.00 20.35 189 ARG H N 1
ATOM 11943 C CA . ARG H 1 191 ? 12.542 49.766 82.348 1.00 20.20 189 ARG H CA 1
ATOM 11944 C C . ARG H 1 191 ? 14.020 49.911 81.970 1.00 19.94 189 ARG H C 1
ATOM 11945 O O . ARG H 1 191 ? 14.410 50.832 81.248 1.00 19.87 189 ARG H O 1
ATOM 11953 N N . ARG H 1 192 ? 14.835 48.977 82.452 1.00 19.16 190 ARG H N 1
ATOM 11954 C CA . ARG H 1 192 ? 16.266 48.957 82.162 1.00 19.02 190 ARG H CA 1
ATOM 11955 C C . ARG H 1 192 ? 16.551 48.908 80.672 1.00 17.76 190 ARG H C 1
ATOM 11956 O O . ARG H 1 192 ? 17.372 49.674 80.184 1.00 16.34 190 ARG H O 1
ATOM 11964 N N . GLN H 1 193 ? 15.882 48.002 79.954 1.00 16.52 191 GLN H N 1
ATOM 11965 C CA . GLN H 1 193 ? 16.063 47.917 78.516 1.00 16.57 191 GLN H CA 1
ATOM 11966 C C . GLN H 1 193 ? 15.728 49.228 77.809 1.00 16.75 191 GLN H C 1
ATOM 11967 O O . GLN H 1 193 ? 16.450 49.644 76.914 1.00 16.87 191 GLN H O 1
ATOM 11973 N N . VAL H 1 194 ? 14.609 49.853 78.185 1.00 17.40 192 VAL H N 1
ATOM 11974 C CA . VAL H 1 194 ? 14.196 51.146 77.590 1.00 17.91 192 VAL H CA 1
ATOM 11975 C C . VAL H 1 194 ? 15.244 52.238 77.810 1.00 18.72 192 VAL H C 1
ATOM 11976 O O . VAL H 1 194 ? 15.595 52.974 76.869 1.00 19.32 192 VAL H O 1
ATOM 11980 N N . GLU H 1 195 ? 15.736 52.332 79.042 1.00 19.52 193 GLU H N 1
ATOM 11981 C CA . GLU H 1 195 ? 16.800 53.280 79.414 1.00 20.48 193 GLU H CA 1
ATOM 11982 C C . GLU H 1 195 ? 18.082 53.034 78.646 1.00 20.30 193 GLU H C 1
ATOM 11983 O O . GLU H 1 195 ? 18.712 53.975 78.181 1.00 20.18 193 GLU H O 1
ATOM 11989 N N . LEU H 1 196 ? 18.473 51.765 78.523 1.00 20.43 194 LEU H N 1
ATOM 11990 C CA . LEU H 1 196 ? 19.668 51.409 77.762 1.00 20.65 194 LEU H CA 1
ATOM 11991 C C . LEU H 1 196 ? 19.485 51.735 76.270 1.00 20.53 194 LEU H C 1
ATOM 11992 O O . LEU H 1 196 ? 20.409 52.239 75.630 1.00 20.53 194 LEU H O 1
ATOM 11997 N N . THR H 1 197 ? 18.300 51.467 75.728 1.00 20.10 195 THR H N 1
ATOM 11998 C CA . THR H 1 197 ? 18.033 51.734 74.318 1.00 20.30 195 THR H CA 1
ATOM 11999 C C . THR H 1 197 ? 18.035 53.245 74.024 1.00 20.44 195 THR H C 1
ATOM 12000 O O . THR H 1 197 ? 18.574 53.680 73.014 1.00 20.54 195 THR H O 1
ATOM 12004 N N . ALA H 1 198 ? 17.436 54.037 74.905 1.00 21.25 196 ALA H N 1
ATOM 12005 C CA . ALA H 1 198 ? 17.438 55.490 74.765 1.00 21.77 196 ALA H CA 1
ATOM 12006 C C . ALA H 1 198 ? 18.870 56.027 74.672 1.00 22.48 196 ALA H C 1
ATOM 12007 O O . ALA H 1 198 ? 19.165 56.832 73.809 1.00 22.46 196 ALA H O 1
ATOM 12009 N N . LYS H 1 199 ? 19.743 55.564 75.562 1.00 23.41 197 LYS H N 1
ATOM 12010 C CA . LYS H 1 199 ? 21.167 55.941 75.544 1.00 24.57 197 LYS H CA 1
ATOM 12011 C C . LYS H 1 199 ? 21.877 55.569 74.235 1.00 25.31 197 LYS H C 1
ATOM 12012 O O . LYS H 1 199 ? 22.597 56.383 73.664 1.00 24.87 197 LYS H O 1
ATOM 12018 N N . LEU H 1 200 ? 21.668 54.339 73.770 1.00 26.61 198 LEU H N 1
ATOM 12019 C CA . LEU H 1 200 ? 22.217 53.879 72.475 1.00 27.73 198 LEU H CA 1
ATOM 12020 C C . LEU H 1 200 ? 21.811 54.826 71.327 1.00 28.54 198 LEU H C 1
ATOM 12021 O O . LEU H 1 200 ? 22.642 55.257 70.531 1.00 27.97 198 LEU H O 1
ATOM 12026 N N . LEU H 1 201 ? 20.525 55.131 71.263 1.00 29.81 199 LEU H N 1
ATOM 12027 C CA . LEU H 1 201 ? 19.982 55.981 70.213 1.00 31.52 199 LEU H CA 1
ATOM 12028 C C . LEU H 1 201 ? 20.425 57.424 70.390 1.00 32.78 199 LEU H C 1
ATOM 12029 O O . LEU H 1 201 ? 20.714 58.104 69.408 1.00 32.44 199 LEU H O 1
ATOM 12034 N N . GLU H 1 202 ? 20.431 57.882 71.645 1.00 34.78 200 GLU H N 1
ATOM 12035 C CA . GLU H 1 202 ? 20.894 59.231 72.000 1.00 36.73 200 GLU H CA 1
ATOM 12036 C C . GLU H 1 202 ? 22.325 59.438 71.476 1.00 37.72 200 GLU H C 1
ATOM 12037 O O . GLU H 1 202 ? 22.583 60.397 70.761 1.00 38.08 200 GLU H O 1
ATOM 12043 N N . GLY H 1 203 ? 23.228 58.509 71.785 1.00 38.93 201 GLY H N 1
ATOM 12044 C CA . GLY H 1 203 ? 24.625 58.619 71.363 1.00 40.13 201 GLY H CA 1
ATOM 12045 C C . GLY H 1 203 ? 24.873 58.441 69.876 1.00 41.35 201 GLY H C 1
ATOM 12046 O O . GLY H 1 203 ? 25.927 58.838 69.372 1.00 41.68 201 GLY H O 1
ATOM 12047 N N . GLY H 1 204 ? 23.913 57.842 69.172 1.00 42.58 202 GLY H N 1
ATOM 12048 C CA . GLY H 1 204 ? 24.017 57.620 67.731 1.00 43.28 202 GLY H CA 1
ATOM 12049 C C . GLY H 1 204 ? 23.580 58.779 66.838 1.00 44.38 202 GLY H C 1
ATOM 12050 O O . GLY H 1 204 ? 23.529 58.622 65.610 1.00 44.67 202 GLY H O 1
ATOM 12051 N N . SER H 1 205 ? 23.257 59.937 67.424 1.00 45.14 203 SER H N 1
ATOM 12052 C CA . SER H 1 205 ? 23.031 61.150 66.623 1.00 45.62 203 SER H CA 1
ATOM 12053 C C . SER H 1 205 ? 23.759 62.398 67.140 1.00 46.22 203 SER H C 1
ATOM 12054 O O . SER H 1 205 ? 23.894 63.363 66.376 1.00 46.73 203 SER H O 1
#

Radius of gyration: 38.34 Å; Cα contacts (8 Å, |Δi|>4): 3850; chains: 8; bounding box: 76×96×116 Å

InterPro domains:
  IPR008254 Flavodoxin/nitric oxide synthase [PF00258] (9-144)
  IPR008254 Flavodoxin/nitric oxide synthase [PS50902] (7-199)
  IPR010089 Flavoprotein WrbA-like [TIGR01755] (5-198)
  IPR029039 Flavoprotein-like superfamily [G3DSA:3.40.50.360] (1-199)
  IPR029039 Flavoprotein-like superfamily [SSF52218] (6-198)

Foldseek 3Di:
DAAAEEEEEEDQQCPRVLLLVLLQVLLVVLRHNYQYAYQDDDDDVVVSVVDPSRVVVCVVCVPRHHDALVSLLVGLEYEYEAEDDQQAGDPSSVVRLVRNVVCQVVLSNANREYAYAYEEQDPPRNRQSHRVNVVVSSVSSNHHYQFQQPVDPLCVVQPNRRRHQYYNDPPDDGDPSSSVRSSSSSSRRSVVSVVVVVVVD/DAAAEEEEEEEDQQCQRVQLLVLLQVLSVVLVHDYAYAYQDDDDDVVVCVVDDSRVVVCVVCVPRHHDALVSLLPHLEYEYEAEDDQQAGDVSVVVRLVRCPVVLVVLSNAAREYAYEYEEQDPPRNRLSHLVNVVVSSVSSNHHYQFQQPVDCLCVVQVNDRRAQYYNDDSDDDDPSSSVRSSSRSSVRSVVSVVVVVVVD/DAAAEEEEEEEDQQCPRVQLLVLLQVLRVVLRHDYQYAYQDDDDDVVVSVVDVSRVVVCVVCVPRHHDALVSLLVHLEYEYEAEDDQQAGDPSSVVRLVRNVVCLVVLRNAAREYAYAYEELDPPRNRQSHRVNVVVSSVSSNYHYQFQQPVDPLCVVQPNHRRYQYYNDDPDDDDPSSSVRSSSSSSSRSVVSVVSVVVVD/DAFAEEEEEEEDQQCQRVLLLVLLQVLSVVLGHDYQYAYQDDDDDVVVSVVDPSRVVVCVVCVPRHHDALVSLLRHQEYEYEAEDDQLAGDPSVVVRLVRNVVCLVVLSNAAREYAYEYEEQDPVRNRLSHLVNVVVSSVSSNYHYQFQQPVDPLLVVQVNDRRAQYYNDDPDDDDPSSSVRSSSSNSSRSVVSVVVVVVVD/DDPAAAFEEEEEEDQQCPGVQLLVLLQVLSVVLVHDYQRAYQDDDDDVVVSVPDPSRVVNCVVCVPRHHDALVSQLVHQEYEYEAEDDQLAGDPSSVVRLVRNVVCLVVLSNAAREYAYAYEYQDPPRNRQSHRVVVVVSSVSSNHHYQFQQPVDVLCVVQVNHRRHQYYNDDPDDDDPSSSVRSSSSSSRRSVVSVVVVVVVD/DAAAEEEEEEDQLCQRVLLLVLLQVLQVVLPHDYARAYQDDDDDVVVSVVDPSRVVVCVVCVPRHHDALVSLLVHQEYEYEAADDQLAGDPSVVVRLVRCVVCQVVLSNAAREYAYEYEEQDDPRNRLSHLVNVVVSSVSSNHHYQFQQPVDVLCVVQSNDRRHQYYNDDSDHDDPSSSVRSSSSSSRRSVVSVCSVVVVD/DAAAAEEEEEEDQQCQGVQLLVLLQVLSVVLPHDYAYAYQDDDDDDVVSVVDPSRVVVCVVCVPRHHDALVSLLVGLEYEYEAEDDQLAGDPRSVVRLVNCVVCLVVLSNANREYAYEYEEQDPVRNRLSHLVNVVVSSVSSNHHYQFQQPVDVLLVVQSNDRRHQYYHDDPDHDDPSSSVRSSSSSSSRSVVSVVVVVVVD/DAAAEEEEEEEDQQCQRVLLSVLLQVLSVVLRHDYQYAYQDDDDDPVVSVVDPSRVVVCVVCVPRHHDALVSLLVGLEYEYEAEDDQLAGDVSVVVRLVRCVVCQVVLSNANREYAYAYEEQDPPRNRQSHRVNVVVSSVSSNHHYQFQQPVDPLCVVQPNDRRHQYYNDDPDDDDVSSSVRSSSRSSRSSVVSCVVVVVVD

Solvent-accessible surface area: 55785 Å² total; per-residue (Å²): 127,73,9,50,0,0,0,0,0,3,3,12,70,19,28,4,35,29,1,0,81,23,0,1,93,7,0,115,88,36,48,10,91,26,86,31,6,30,6,162,47,70,22,77,103,114,73,6,77,64,87,123,53,20,104,55,8,58,108,65,13,124,118,16,83,74,11,64,42,64,15,0,78,51,0,44,0,1,0,0,2,1,22,20,64,26,2,5,3,0,6,10,0,8,27,16,0,37,82,0,28,56,26,69,89,65,48,109,1,21,70,22,1,0,0,0,0,0,4,7,149,27,36,3,3,0,1,0,1,0,0,3,16,0,0,4,1,0,0,5,8,0,0,1,0,0,0,1,0,27,45,55,112,34,4,96,113,25,17,0,8,0,0,0,8,9,7,58,26,106,78,127,109,19,122,108,64,17,67,14,5,0,69,22,2,0,108,15,0,5,92,15,1,41,87,10,67,103,19,44,124,195,79,67,9,52,0,0,0,0,0,2,3,11,66,19,22,4,35,25,0,0,69,18,0,0,97,8,0,128,94,35,50,11,87,28,88,30,6,40,7,156,49,76,20,72,107,90,71,9,26,22,76,31,47,20,66,52,8,56,112,64,12,142,140,16,80,65,8,64,42,63,12,0,77,50,0,44,0,2,0,1,1,1,18,17,67,20,1,2,2,0,8,12,0,8,30,15,0,40,78,0,31,56,22,72,86,66,49,109,2,27,84,24,2,1,0,0,0,1,4,8,149,20,47,8,3,0,1,1,1,0,0,4,21,1,0,6,1,0,0,7,7,0,2,1,0,0,0,2,0,36,48,53,113,20,0,101,114,20,15,0,4,0,0,0,3,11,5,53,26,103,78,129,104,22,108,111,48,13,61,12,4,0,78,17,0,0,91,18,0,6,89,10,3,42,77,20,75,97,19,44,121,195,80,69,10,53,0,0,0,0,0,3,4,15,73,17,31,4,42,37,1,0,66,11,0,1,92,4,0,131,78,24,47,11,88,26,67,32,7,42,6,122,51,70,23,73,102,117,69,8,72,66,91,111,63,17,100,60,10,60,108,64,11,125,122,15,81,58,7,9,18,0,7,0,46,30,0,47,0,1,0,0,1,1,21,20,68,25,4,7,2,0,9,9,0,6,26,14,0,40,79,0,28,53,12,76,90,63,52,104,2,23,76,23,1,1,0,0,0,0,3,6,152,27,38,2,2,0,1,0,4,0,0,6,12,0,0,3,2,0,0,5,7,0,0,1,0,1,0,2,0,29,46,56,117,31,4,93,116,24,15,0,8,0,0,0,9,9,8,56,24,101,78,121,116,36,128,101,62,14,92,15,4,0,79,36,1,0,104,15,0,6,88,17,1,42,84,13,72,100,20,38,129,196,69,67,10,51,0,0,0,0,0,2,4,13,73,18,26,5,35,28,0,0,71,23,0,0,96,3,0,114,92,34,47,9,85,26,85,28,6,31,7,163,46,80,21,77,103,115,74,7,68,68,88,121,57,23,108,59,9,54,105,66,12,123,125,18,82,80,12,58,45,60,13,0,73,49,1,47,0,1,0,1,2,1,19,19,67,19,4,4,2,0,9,12,0,8,31,15,0,43,79,0,30,53,23,68,88,73,49,96,2,25,84,25,1,1,0,0,0,0,7,6,122,22,48,7,3,0,2,2,2,0,0,4,14,0,0,5,1,0,0,7,7,0,1,0,0,0,0,1,0,30,46,47,118,12,0,101,147,24,15,0,7,0,0,0,2,11,6,52,8,107,82,128,101,22,120,114,44,16,70,20,6,0,71,21,1,0,93,17,0,5,87,10,2,44,81,19,74,96,18,46,124,135,62,142,60,68,8,61,0,0,0,0,0,3,2,16,78,19,25,4,33,26,0,0,75,28,0,0,96,7,0,118,90,49,51,12,72,30,79,26,5,35,6,151,49,64,18,69,132,114,71,10,88,52,89,111,58,19,84,63,7,58,104,59,12,132,120,16,82,63,11,59,45,66,12,0,78,44,1,48,0,0,0,0,1,1,18,18,63,19,5,6,2,0,8,8,0,7,23,15,0,34,65,0,25,54,24,57,87,70,50,83,1,26,78,21,1,0,0,0,0,0,5,5,146,24,46,4,3,0,1,0,4,0,0,8,13,0,0,4,0,0,0,6,7,0,0,0,0,0,0,0,0,28,50,51,109,19,4,90,119,22,17,0,7,0,3,0,7,9,8,52,25,104,77,123,100,18,123,110,60,12,75,12,4,0,87,12,1,0,105,15,0,8,79,7,3,19,66,19,64,58,7,41,135,132,76,8,47,0,0,0,0,0,2,3,8,60,18,19,1,31,26,0,0,77,27,0,0,99,9,0,116,83,35,45,8,83,24,88,31,7,31,8,167,47,82,21,76,108,76,68,7,14,22,79,24,51,18,66,54,9,56,106,64,13,121,119,17,81,72,14,60,44,65,14,0,73,48,0,43,0,0,0,1,0,0,14,19,60,22,3,6,2,0,10,12,0,8,34,16,0,37,80,0,26,54,19,65,92,72,49,94,2,23,76,26,1,1,0,0,0,0,2,4,139,29,48,8,6,0,1,1,1,0,0,3,16,1,0,6,2,0,0,6,7,0,1,2,0,1,0,1,0,26,42,61,116,18,4,91,134,28,14,0,9,0,0,0,7,14,9,53,14,104,81,122,99,17,117,113,41,11,70,22,5,0,89,29,1,0,145,18,1,6,87,16,2,36,77,16,74,101,13,45,138,193,78,62,8,53,0,0,0,0,0,3,3,11,61,19,29,2,37,29,0,0,60,14,0,0,95,8,0,131,93,40,45,8,88,26,87,30,7,38,6,62,59,67,23,70,106,114,75,7,57,74,74,115,54,22,101,62,9,55,102,59,11,126,118,17,81,91,1,60,45,62,13,0,80,54,0,45,0,1,0,1,2,0,14,20,60,18,2,2,3,0,9,4,0,8,20,0,0,35,61,0,27,54,19,62,90,64,50,99,2,24,77,25,1,1,0,0,0,0,6,4,139,18,51,6,4,0,0,1,2,0,0,3,22,0,0,6,1,0,0,6,6,0,0,1,0,1,0,1,0,27,42,56,104,16,4,87,128,21,17,0,7,0,0,0,6,8,6,36,22,96,82,136,108,18,126,111,56,15,76,19,5,0,83,15,1,0,103,16,0,5,78,10,2,29,78,17,74,116,16,42,144,186,80,66,6,60,0,0,0,0,0,4,4,15,67,18,24,6,36,25,1,0,71,22,0,10,123,6,0,141,96,37,46,0,72,37,73,42,6,32,6,151,47,62,20,76,101,114,71,9,58,67,90,123,53,17,106,64,8,56,100,60,14,121,127,16,81,81,10,12,20,0,6,0,45,25,0,44,0,0,0,0,1,1,19,20,64,18,2,5,3,0,9,10,0,7,30,15,0,38,78,0,30,52,10,69,85,67,48,83,2,22,74,24,2,0,0,0,0,0,6,7,142,24,51,3,4,0,1,0,1,0,0,6,18,0,0,4,1,0,0,5,7,0,0,1,0,1,0,1,0,27,44,45,114,11,4,96,131,28,19,0,8,0,2,0,8,8,9,55,25,113,75,129,98,18,122,107,70,13,70,21,5,0,64,23,1,0,102,18,0,6,91,13,1,28,79,11,70,104,15,44,145

B-factor: mean 25.73, std 10.69, range [7.17, 73.72]

Organism: Deinococcus radiodurans (strain ATCC 13939 / DSM 20539 / JCM 16871 / CCUG 27074 / LMG 4051 / NBRC 15346 / NCIMB 9279 / VKM B-1422 / R1) (NCBI:txid243230)

Secondary structure (DSSP, 8-state):
---EEEEEE--SSSHHHHHHHHHHHHHHHTT-EEEEEE----S-HHHHTT-HHHHHHHHHTTTSPBP-HHHHHH-SEEEEEEEEETTEE-HHHHHHHHTTHHHHHTTTTTT-EEEEEEEESSTTSSTTHHHHHHHHHHHTTT-EE---TT-SHHHHHTT--SSS-EEE--SSPPPHHHHHHHHHHHHHHHHHHHHHHHHT-/-PPPEEEEEE--SSSHHHHHHHHHHHHHHHTT-EEEEEEPPP-S-HHHHTT-HHHHHHHHHTTTSPBP-HHHHHH-SEEEEEEEEETTEE-HHHHHHHHTTHHHHHTTTTTT-EEEEEEEESSTTSSHHHHHHHHHHHHHHTT-EE---TTSSHHHHHHT--TTS-EEE--SS---HHHHHHHHHHHHHHHHHHHHHHHHH-/-PPPEEEEEE--SSSHHHHHHHHHHHHHHHTT-EEEEEEPPP-S-HHHHTT-HHHHHHHHHTTTSPBP-HHHHHH-SEEEEEEEEETTEE-HHHHHHHTT-HHHHHTTTTTT-EEEEEEEESSTTSSTTHHHHHHHHHHHHTT-EE---TT-SHHHHHTT--SSSEEEE-SSSPPPHHHHHHHHHHHHHHHHHHHHHHHHT-/-PPPEEEEEE--SSSHHHHHHHHHHHHHHHTT-EEEEEE----S-HHHHTT-HHHHHHHHHTTTSPBP-HHHHHH-SEEEEEEEEETTEE-HHHHHHHTT-HHHHHTTTTTT-EEEEEEEESSTTSSHHHHHHHHHHHHHHTT-EE---TT-SHHHHHTT--TTS-EEE-SSSPPPHHHHHHHHHHHHHHHHHHHHHHHHH-/--SSPPEEEEEE--SSSHHHHHHHHHHHHHHHTT-EEEEEE----S-HHHHHH-HHHHHHHHHTTTSPBP-HHHHHH-SEEEEEEEEETTEE-HHHHHHHHTTHHHHHTT-STT-EEEEEEEESSTTSSTTHHHHHHHHHHHTTT-EE---TT-SHHHHHTT--TTS-EEE--SSPPPHHHHHHHHHHHHHHHHHHHHHHHHT-/---EEEEEE--SSSHHHHHHHHHHHHHHHTT-EEEEEEPPP-S-HHHHTT-HHHHHHHHHTTTSPBP-HHHHHH-SEEEEEEEEETTEE-HHHHHHHHTTHHHHHTTTTTT-EEEEEEEESSSSSSHHHHHHHHHHHHHHTT-EE---TT-SHHHHHTT--SSS-EEE-SSSPPPHHHHHHHHHHHHHHHHHHHHHHHHH-/----EEEEEE--SSSHHHHHHHHHHHHHHHTT-EEEEEEPPP-S-HHHHHT-HHHHHHHHHHTTSPBP-HHHHHH-SEEEEEEEEETTEE-HHHHHHHHTTHHHHHTTTTTT-EEEEEEEESSTTSSHHHHHHHHHHHHHHTT-EE---TT-SHHHHHTT--TTS-EEE-SSS---HHHHHHHHHHHHHHHHHHHHHHHHH-/-PPPEEEEEE--SSSHHHHHHHHHHHHHHHTT-EEEEEEPPP-S-HHHHTT-HHHHHHHHHTTTSPBP-HHHHHH-SEEEEEEE-BTTB--HHHHHHHGGGHHHHHTTTTTT-EEEEEEEESSTTSSTTHHHHHHHHHHHTTT-EE---TT-SHHHHHTT--SSS-EEE--SSPPPHHHHHHHHHHHHHHHHHHHHHHHHT-

CATH classification: 3.40.50.360

Nearest PDB structures (foldseek):
  1ydg-assembly2_E  TM=1.001E+00  e=1.086E-37  Deinococcus radiodurans
  4la4-assembly1_A  TM=9.473E-01  e=2.890E-19  Pseudomonas sp. WBC-3
  4laf-assembly1_C  TM=9.104E-01  e=2.037E-18  Pseudomonas sp. WBC-3
  4laf-assembly1_D  TM=9.117E-01  e=2.304E-17  Pseudomonas sp. WBC-3
  2zki-assembly3_G-3  TM=9.089E-01  e=1.353E-17  Sulfurisphaera tokodaii